Protein 2EQK (pdb70)

Solvent-accessible surface area: 6283 Å² total; per-residue (Å²): 112,132,112,81,109,85,17,56,58,36,44,4,80,113,50,160,114,62,116,44,157,8,93,108,109,47,78,0,0,6,87,44,162,129,124,126,83,12,93,40,0,52,3,54,146,90,75,55,141,72,76,0,33,0,53,7,76,94,78,53,77,144,65,71,23,49,15,89,33,2,19,72,28,93,132,86,9,117,57,96,63,229,147,97,222

Sequence (85 aa):
GSSGSSGMIAAYENSKWEPVKWENDMHCAVKIQDKNQWRRGQIIRMVTDTLVEVLLYDVGVELVVNVDCLRKLEENLKTMGRLSLGSSGSSGMIAAYENSKWEPVKWENDMHCAVKIQDKNQWRRGQIIRMVTDTLVEVLLYDVGVELVVNVDCLRKLEENLKTMGRLSLGSSGSSGMIAAYENSKWEPVKWENDMHCAVKIQDKNQWRRGQIIRMVTDTLVEVLLYDVGVELVVNVDCLRKLEENLKTMGRLSLGSSGSSGMIAAYENSKWEPVKWENDMHCAVKIQDKNQWRRGQIIRMVTDTLVEVLLYDVGVELVVNVDCLRKLEENLKTMGRLSLGSSGSSGMIAAYENSKWEPVKWENDMHCAVKIQDKNQWRRGQIIRMVTDTLVEVLLYDVGVELVVNVDCLRKLEENLKTMGRLSLGSSGSSGMIAAYENSKWEPVKWENDMHCAVKIQDKNQWRRGQIIRMVTDTLVEVLLYDVGVELVVNVDCLRKLEENLKTMGRLSLGSSGSSGMIAAYENSKWEPVKWENDMHCAVKIQDKNQWRRGQIIRMVTDTLVEVLLYDVGVELVVNVDCLRKLEENLKTMGRLSLGSSGSSGMIAAYENSKWEPVKWENDMHCAVKIQDKNQWRRGQIIRMVTDTLVEVLLYDVGVELVVNVDCLRKLEENLKTMGRLSLGSSGSSGMIAAYENSKWEPVKWENDMHCAVKIQDKNQWRRGQIIRMVTDTLVEVLLYDVGVELVVNVDCLRKLEENLKTMGRLSLGSSGSSGMIAAYENSKWEPVKWENDMHCAVKIQDKNQWRRGQIIRMVTDTLVEVLLYDVGVELVVNVDCLRKLEENLKTMGRLSLGSSGSSGMIAAYENSKWEPVKWENDMHCAVKIQDKNQWRRGQIIRMVTDTLVEVLLYDVGVELVVNVDCLRKLEENLKTMGRLSLGSSGSSGMIAAYENSKWEPVKWENDMHCAVKIQDKNQWRRGQIIRMVTDTLVEVLLYDVGVELVVNVDCLRKLEENLKTMGRLSLGSSGSSGMIAAYENSKWEPVKWENDMHCAVKIQDKNQWRRGQIIRMVTDTLVEVLLYDVGVELVVNVDCLRKLEENLKTMGRLSLGSSGSSGMIAAYENSKWEPVKWENDMHCAVKIQDKNQWRRGQIIRMVTDTLVEVLLYDVGVELVVNVDCLRKLEENLKTMGRLSLGSSGSSGMIAAYENSKWEPVKWENDMHCAVKIQDKNQWRRGQIIRMVTDTLVEVLLYDVGVELVVNVDCLRKLEENLKTMGRLSLGSSGSSGMIAAYENSKWEPVKWENDMHCAVKIQDKNQWRRGQIIRMVTDTLVEVLLYDVGVELVVNVDCLRKLEENLKTMGRLSLGSSGSSGMIAAYENSKWEPVKWENDMHCAVKIQDKNQWRRGQIIRMVTDTLVEVLLYDVGVELVVNVDCLRKLEENLKTMGRLSLGSSGSSGMIAAYENSKWEPVKWENDMHCAVKIQDKNQWRRGQIIRMVTDTLVEVLLYDVGVELVVNVDCLRKLEENLKTMGRLSLGSSGSSGMIAAYENSKWEPVKWENDMHCAVKIQDKNQWRRGQIIRMVTDTLVEVLLYDVGVELVVNVDCLRKLEENLKTMGRLSLGSSGSSGMIAAYENSKWEPVKWENDMHCAVKIQDKNQWRRGQIIRMVTDTLVEVLLYDVGVELVVNVDCLRKLEENLKTMGRLSL

CATH classification: 2.30.30.140

Secondary structure (DSSP, 8-state):
-------HHHHHHHS--------SS-EEEEEPSSS--EEEEEEEEE-SSSEEEEE-TTT--EEEEETTTEEE--HHHHT-SS---

Foldseek 3Di:
DVPDDDQPLVVVVVDADDDDDDDAQAKWWFADDVDGDIAIWGQHAQDDPFKTWTARVVVGDTDIDTVRRTGHDDVVSVDDDDDDD

Radius of gyration: 13.46 Å; Cα contacts (8 Å, |Δi|>4): 124; chains: 1; bounding box: 32×29×36 Å

Organism: Homo sapiens (NCBI:txid9606)

Structure (mmCIF, N/CA/C/O backbone):
data_2EQK
#
_entry.id   2EQK
#
loop_
_atom_site.group_PDB
_atom_site.id
_atom_site.type_symbol
_atom_site.label_atom_id
_atom_site.label_alt_id
_atom_site.label_comp_id
_atom_site.label_asym_id
_atom_site.label_entity_id
_atom_site.label_seq_id
_atom_site.pdbx_PDB_ins_code
_atom_site.Cartn_x
_atom_site.Cartn_y
_atom_site.Cartn_z
_atom_site.occupancy
_atom_site.B_iso_or_equiv
_atom_site.auth_seq_id
_atom_site.auth_comp_id
_atom_site.auth_asym_id
_atom_site.auth_atom_id
_atom_site.pdbx_PDB_model_num
ATOM 1 N N . GLY A 1 1 ? -17.887 16.146 -21.414 1.00 0.00 1 GLY A N 1
ATOM 2 C CA . GLY A 1 1 ? -18.074 15.596 -20.083 1.00 0.00 1 GLY A CA 1
ATOM 3 C C . GLY A 1 1 ? -17.949 14.086 -20.057 1.00 0.00 1 GLY A C 1
ATOM 4 O O . GLY A 1 1 ? -17.147 13.510 -20.792 1.00 0.00 1 GLY A O 1
ATOM 8 N N . SER A 1 2 ? -18.742 13.443 -19.206 1.00 0.00 2 SER A N 1
ATOM 9 C CA . SER A 1 2 ? -18.712 11.990 -19.083 1.00 0.00 2 SER A CA 1
ATOM 10 C C . SER A 1 2 ? -17.288 11.493 -18.856 1.00 0.00 2 SER A C 1
ATOM 11 O O . SER A 1 2 ? -16.870 10.488 -19.431 1.00 0.00 2 SER A O 1
ATOM 19 N N . SER A 1 3 ? -16.546 12.205 -18.013 1.00 0.00 3 SER A N 1
ATOM 20 C CA . SER A 1 3 ? -15.167 11.840 -17.713 1.00 0.00 3 SER A CA 1
ATOM 21 C C . SER A 1 3 ? -15.068 11.171 -16.345 1.00 0.00 3 SER A C 1
ATOM 22 O O . SER A 1 3 ? -15.311 11.799 -15.315 1.00 0.00 3 SER A O 1
ATOM 30 N N . GLY A 1 4 ? -14.708 9.891 -16.343 1.00 0.00 4 GLY A N 1
ATOM 31 C CA . GLY A 1 4 ? -14.583 9.157 -15.097 1.00 0.00 4 GLY A CA 1
ATOM 32 C C . GLY A 1 4 ? -14.158 7.719 -15.312 1.00 0.00 4 GLY A C 1
ATOM 33 O O . GLY A 1 4 ? -14.978 6.865 -15.649 1.00 0.00 4 GLY A O 1
ATOM 37 N N . SER A 1 5 ? -12.871 7.449 -15.118 1.00 0.00 5 SER A N 1
ATOM 38 C CA . SER A 1 5 ? -12.336 6.104 -15.298 1.00 0.00 5 SER A CA 1
ATOM 39 C C . SER A 1 5 ? -11.634 5.625 -14.032 1.00 0.00 5 SER A C 1
ATOM 40 O O . SER A 1 5 ? -10.438 5.854 -13.847 1.00 0.00 5 SER A O 1
ATOM 48 N N . SER A 1 6 ? -12.386 4.957 -13.162 1.00 0.00 6 SER A N 1
ATOM 49 C CA . SER A 1 6 ? -11.838 4.448 -11.911 1.00 0.00 6 SER A CA 1
ATOM 50 C C . SER A 1 6 ? -11.207 3.073 -12.113 1.00 0.00 6 SER A C 1
ATOM 51 O O . SER A 1 6 ? -11.906 2.069 -12.233 1.00 0.00 6 SER A O 1
ATOM 59 N N . GLY A 1 7 ? -9.878 3.038 -12.150 1.00 0.00 7 GLY A N 1
ATOM 60 C CA . GLY A 1 7 ? -9.174 1.783 -12.339 1.00 0.00 7 GLY A CA 1
ATOM 61 C C . GLY A 1 7 ? -8.455 1.328 -11.084 1.00 0.00 7 GLY A C 1
ATOM 62 O O . GLY A 1 7 ? -8.614 0.188 -10.649 1.00 0.00 7 GLY A O 1
ATOM 66 N N . MET A 1 8 ? -7.660 2.221 -10.503 1.00 0.00 8 MET A N 1
ATOM 67 C CA . MET A 1 8 ? -6.914 1.904 -9.291 1.00 0.00 8 MET A CA 1
ATOM 68 C C . MET A 1 8 ? -7.855 1.482 -8.167 1.00 0.00 8 MET A C 1
ATOM 69 O O . MET A 1 8 ? -7.957 0.298 -7.842 1.00 0.00 8 MET A O 1
ATOM 83 N N . ILE A 1 9 ? -8.539 2.456 -7.578 1.00 0.00 9 ILE A N 1
ATOM 84 C CA . ILE A 1 9 ? -9.472 2.184 -6.491 1.00 0.00 9 ILE A CA 1
ATOM 85 C C . ILE A 1 9 ? -10.433 1.059 -6.860 1.00 0.00 9 ILE A C 1
ATOM 86 O O . ILE A 1 9 ? -10.712 0.176 -6.049 1.00 0.00 9 ILE A O 1
ATOM 102 N N . ALA A 1 10 ? -10.935 1.096 -8.090 1.00 0.00 10 ALA A N 1
ATOM 103 C CA . ALA A 1 10 ? -11.861 0.077 -8.568 1.00 0.00 10 ALA A CA 1
ATOM 104 C C . ALA A 1 10 ? -11.258 -1.317 -8.439 1.00 0.00 10 ALA A C 1
ATOM 105 O O . ALA A 1 10 ? -11.773 -2.161 -7.707 1.00 0.00 10 ALA A O 1
ATOM 112 N N . ALA A 1 11 ? -10.164 -1.553 -9.156 1.00 0.00 11 ALA A N 1
ATOM 113 C CA . ALA A 1 11 ? -9.490 -2.845 -9.120 1.00 0.00 11 ALA A CA 1
ATOM 114 C C . ALA A 1 11 ? -9.123 -3.233 -7.691 1.00 0.00 11 ALA A C 1
ATOM 115 O O . ALA A 1 11 ? -9.509 -4.298 -7.208 1.00 0.00 11 ALA A O 1
ATOM 122 N N . TYR A 1 12 ? -8.375 -2.364 -7.021 1.00 0.00 12 TYR A N 1
ATOM 123 C CA . TYR A 1 12 ? -7.954 -2.617 -5.648 1.00 0.00 12 TYR A CA 1
ATOM 124 C C . TYR A 1 12 ? -9.148 -2.969 -4.767 1.00 0.00 12 TYR A C 1
ATOM 125 O O . TYR A 1 12 ? -9.242 -4.080 -4.245 1.00 0.00 12 TYR A O 1
ATOM 143 N N . GLU A 1 13 ? -10.060 -2.014 -4.608 1.00 0.00 13 GLU A N 1
ATOM 144 C CA . GLU A 1 13 ? -11.249 -2.223 -3.790 1.00 0.00 13 GLU A CA 1
ATOM 145 C C . GLU A 1 13 ? -11.863 -3.593 -4.063 1.00 0.00 13 GLU A C 1
ATOM 146 O O . GLU A 1 13 ? -11.987 -4.420 -3.161 1.00 0.00 13 GLU A O 1
ATOM 158 N N . ASN A 1 14 ? -12.246 -3.824 -5.315 1.00 0.00 14 ASN A N 1
ATOM 159 C CA . ASN A 1 14 ? -12.849 -5.093 -5.707 1.00 0.00 14 ASN A CA 1
ATOM 160 C C . ASN A 1 14 ? -11.967 -6.266 -5.290 1.00 0.00 14 ASN A C 1
ATOM 161 O O . ASN A 1 14 ? -12.457 -7.273 -4.779 1.00 0.00 14 ASN A O 1
ATOM 172 N N . SER A 1 15 ? -10.664 -6.128 -5.512 1.00 0.00 15 SER A N 1
ATOM 173 C CA . SER A 1 15 ? -9.713 -7.177 -5.163 1.00 0.00 15 SER A CA 1
ATOM 174 C C . SER A 1 15 ? -9.617 -7.341 -3.649 1.00 0.00 15 SER A C 1
ATOM 175 O O . SER A 1 15 ? -10.133 -6.520 -2.889 1.00 0.00 15 SER A O 1
ATOM 183 N N . LYS A 1 16 ? -8.953 -8.408 -3.216 1.00 0.00 16 LYS A N 1
ATOM 184 C CA . LYS A 1 16 ? -8.787 -8.681 -1.794 1.00 0.00 16 LYS A CA 1
ATOM 185 C C . LYS A 1 16 ? -7.317 -8.898 -1.450 1.00 0.00 16 LYS A C 1
ATOM 186 O O . LYS A 1 16 ? -6.541 -9.381 -2.276 1.00 0.00 16 LYS A O 1
ATOM 205 N N . TRP A 1 17 ? -6.941 -8.540 -0.228 1.00 0.00 17 TRP A N 1
ATOM 206 C CA . TRP A 1 17 ? -5.563 -8.697 0.225 1.00 0.00 17 TRP A CA 1
ATOM 207 C C . TRP A 1 17 ? -4.993 -10.038 -0.222 1.00 0.00 17 TRP A C 1
ATOM 208 O O . TRP A 1 17 ? -5.729 -11.010 -0.389 1.00 0.00 17 TRP A O 1
ATOM 229 N N . GLU A 1 18 ? -3.678 -10.084 -0.414 1.00 0.00 18 GLU A N 1
ATOM 230 C CA . GLU A 1 18 ? -3.011 -11.307 -0.842 1.00 0.00 18 GLU A CA 1
ATOM 231 C C . GLU A 1 18 ? -1.683 -11.487 -0.113 1.00 0.00 18 GLU A C 1
ATOM 232 O O . GLU A 1 18 ? -0.967 -10.527 0.171 1.00 0.00 18 GLU A O 1
ATOM 244 N N . PRO A 1 19 ? -1.346 -12.747 0.200 1.00 0.00 19 PRO A N 1
ATOM 245 C CA . PRO A 1 19 ? -0.103 -13.083 0.900 1.00 0.00 19 PRO A CA 1
ATOM 246 C C . PRO A 1 19 ? 1.130 -12.865 0.030 1.00 0.00 19 PRO A C 1
ATOM 247 O O . PRO A 1 19 ? 1.450 -13.688 -0.829 1.00 0.00 19 PRO A O 1
ATOM 258 N N . VAL A 1 20 ? 1.820 -11.752 0.258 1.00 0.00 20 VAL A N 1
ATOM 259 C CA . VAL A 1 20 ? 3.020 -11.427 -0.505 1.00 0.00 20 VAL A CA 1
ATOM 260 C C . VAL A 1 20 ? 4.107 -10.856 0.399 1.00 0.00 20 VAL A C 1
ATOM 261 O O . VAL A 1 20 ? 3.828 -10.076 1.309 1.00 0.00 20 VAL A O 1
ATOM 274 N N . LYS A 1 21 ? 5.350 -11.251 0.141 1.00 0.00 21 LYS A N 1
ATOM 275 C CA . LYS A 1 21 ? 6.482 -10.778 0.929 1.00 0.00 21 LYS A CA 1
ATOM 276 C C . LYS A 1 21 ? 6.941 -9.404 0.452 1.00 0.00 21 LYS A C 1
ATOM 277 O O . LYS A 1 21 ? 7.329 -9.236 -0.704 1.00 0.00 21 LYS A O 1
ATOM 296 N N . TRP A 1 22 ? 6.895 -8.426 1.349 1.00 0.00 22 TRP A N 1
ATOM 297 C CA . TRP A 1 22 ? 7.308 -7.066 1.019 1.00 0.00 22 TRP A CA 1
ATOM 298 C C . TRP A 1 22 ? 8.814 -6.899 1.189 1.00 0.00 22 TRP A C 1
ATOM 299 O O . TRP A 1 22 ? 9.360 -7.168 2.258 1.00 0.00 22 TRP A O 1
ATOM 320 N N . GLU A 1 23 ? 9.479 -6.452 0.128 1.00 0.00 23 GLU A N 1
ATOM 321 C CA . GLU A 1 23 ? 10.922 -6.249 0.161 1.00 0.00 23 GLU A CA 1
ATOM 322 C C . GLU A 1 23 ? 11.263 -4.762 0.187 1.00 0.00 23 GLU A C 1
ATOM 323 O O . GLU A 1 23 ? 10.432 -3.919 -0.149 1.00 0.00 23 GLU A O 1
ATOM 335 N N . ASN A 1 24 ? 12.490 -4.448 0.588 1.00 0.00 24 ASN A N 1
ATOM 336 C CA . ASN A 1 24 ? 12.941 -3.063 0.659 1.00 0.00 24 ASN A CA 1
ATOM 337 C C . ASN A 1 24 ? 13.025 -2.447 -0.734 1.00 0.00 24 ASN A C 1
ATOM 338 O O . ASN A 1 24 ? 13.317 -3.135 -1.712 1.00 0.00 24 ASN A O 1
ATOM 349 N N . ASP A 1 25 ? 12.768 -1.146 -0.816 1.00 0.00 25 ASP A N 1
ATOM 350 C CA . ASP A 1 25 ? 12.816 -0.435 -2.089 1.00 0.00 25 ASP A CA 1
ATOM 351 C C . ASP A 1 25 ? 11.803 -1.012 -3.072 1.00 0.00 25 ASP A C 1
ATOM 352 O O . ASP A 1 25 ? 12.148 -1.361 -4.200 1.00 0.00 25 ASP A O 1
ATOM 361 N N . MET A 1 26 ? 10.552 -1.111 -2.635 1.00 0.00 26 MET A N 1
ATOM 362 C CA . MET A 1 26 ? 9.488 -1.646 -3.477 1.00 0.00 26 MET A CA 1
ATOM 363 C C . MET A 1 26 ? 8.317 -0.671 -3.559 1.00 0.00 26 MET A C 1
ATOM 364 O O . MET A 1 26 ? 8.183 0.225 -2.724 1.00 0.00 26 MET A O 1
ATOM 378 N N . HIS A 1 27 ? 7.473 -0.851 -4.569 1.00 0.00 27 HIS A N 1
ATOM 379 C CA . HIS A 1 27 ? 6.313 0.013 -4.759 1.00 0.00 27 HIS A CA 1
ATOM 380 C C . HIS A 1 27 ? 5.019 -0.746 -4.480 1.00 0.00 27 HIS A C 1
ATOM 381 O O . HIS A 1 27 ? 4.904 -1.932 -4.792 1.00 0.00 27 HIS A O 1
ATOM 395 N N . CYS A 1 28 ? 4.049 -0.055 -3.892 1.00 0.00 28 CYS A N 1
ATOM 396 C CA . CYS A 1 28 ? 2.764 -0.664 -3.569 1.00 0.00 28 CYS A CA 1
ATOM 397 C C . CYS A 1 28 ? 1.710 0.404 -3.295 1.00 0.00 28 CYS A C 1
ATOM 398 O O . CYS A 1 28 ? 2.009 1.597 -3.284 1.00 0.00 28 CYS A O 1
ATOM 406 N N . ALA A 1 29 ? 0.474 -0.035 -3.076 1.00 0.00 29 ALA A N 1
ATOM 407 C CA . ALA A 1 29 ? -0.625 0.883 -2.802 1.00 0.00 29 ALA A CA 1
ATOM 408 C C . ALA A 1 29 ? -1.278 0.572 -1.460 1.00 0.00 29 ALA A C 1
ATOM 409 O O . ALA A 1 29 ? -1.689 -0.560 -1.206 1.00 0.00 29 ALA A O 1
ATOM 416 N N . VAL A 1 30 ? -1.371 1.584 -0.603 1.00 0.00 30 VAL A N 1
ATOM 417 C CA . VAL A 1 30 ? -1.975 1.419 0.713 1.00 0.00 30 VAL A CA 1
ATOM 418 C C . VAL A 1 30 ? -3.416 1.916 0.723 1.00 0.00 30 VAL A C 1
ATOM 419 O O . VAL A 1 30 ? -3.760 2.874 0.029 1.00 0.00 30 VAL A O 1
ATOM 432 N N . LYS A 1 31 ? -4.258 1.260 1.515 1.00 0.00 31 LYS A N 1
ATOM 433 C CA . LYS A 1 31 ? -5.663 1.635 1.618 1.00 0.00 31 LYS A CA 1
ATOM 434 C C . LYS A 1 31 ? -5.929 2.396 2.913 1.00 0.00 31 LYS A C 1
ATOM 435 O O . LYS A 1 31 ? -5.746 1.860 4.007 1.00 0.00 31 LYS A O 1
ATOM 454 N N . ILE A 1 32 ? -6.364 3.644 2.783 1.00 0.00 32 ILE A N 1
ATOM 455 C CA . ILE A 1 32 ? -6.657 4.476 3.943 1.00 0.00 32 ILE A CA 1
ATOM 456 C C . ILE A 1 32 ? -7.996 4.096 4.567 1.00 0.00 32 ILE A C 1
ATOM 457 O O . ILE A 1 32 ? -8.897 3.615 3.881 1.00 0.00 32 ILE A O 1
ATOM 473 N N . GLN A 1 33 ? -8.118 4.317 5.872 1.00 0.00 33 GLN A N 1
ATOM 474 C CA . GLN A 1 33 ? -9.348 3.998 6.588 1.00 0.00 33 GLN A CA 1
ATOM 475 C C . GLN A 1 33 ? -10.304 5.187 6.584 1.00 0.00 33 GLN A C 1
ATOM 476 O O . GLN A 1 33 ? -11.335 5.164 5.912 1.00 0.00 33 GLN A O 1
ATOM 490 N N . ASP A 1 34 ? -9.955 6.223 7.339 1.00 0.00 34 ASP A N 1
ATOM 491 C CA . ASP A 1 34 ? -10.781 7.421 7.422 1.00 0.00 34 ASP A CA 1
ATOM 492 C C . ASP A 1 34 ? -11.159 7.919 6.030 1.00 0.00 34 ASP A C 1
ATOM 493 O O . ASP A 1 34 ? -12.207 8.537 5.843 1.00 0.00 34 ASP A O 1
ATOM 502 N N . LYS A 1 35 ? -10.297 7.646 5.056 1.00 0.00 35 LYS A N 1
ATOM 503 C CA . LYS A 1 35 ? -10.539 8.064 3.681 1.00 0.00 35 LYS A CA 1
ATOM 504 C C . LYS A 1 35 ? -10.804 6.860 2.783 1.00 0.00 35 LYS A C 1
ATOM 505 O O . LYS A 1 35 ? -10.620 5.715 3.195 1.00 0.00 35 LYS A O 1
ATOM 524 N N . ASN A 1 36 ? -11.236 7.126 1.555 1.00 0.00 36 ASN A N 1
ATOM 525 C CA . ASN A 1 36 ? -11.525 6.063 0.599 1.00 0.00 36 ASN A CA 1
ATOM 526 C C . ASN A 1 36 ? -10.672 6.213 -0.656 1.00 0.00 36 ASN A C 1
ATOM 527 O O . ASN A 1 36 ? -11.109 5.882 -1.758 1.00 0.00 36 ASN A O 1
ATOM 538 N N . GLN A 1 37 ? -9.453 6.714 -0.481 1.00 0.00 37 GLN A N 1
ATOM 539 C CA . GLN A 1 37 ? -8.539 6.908 -1.600 1.00 0.00 37 GLN A CA 1
ATOM 540 C C . GLN A 1 37 ? -7.297 6.036 -1.446 1.00 0.00 37 GLN A C 1
ATOM 541 O O . GLN A 1 37 ? -6.712 5.958 -0.365 1.00 0.00 37 GLN A O 1
ATOM 555 N N . TRP A 1 38 ? -6.902 5.382 -2.532 1.00 0.00 38 TRP A N 1
ATOM 556 C CA . TRP A 1 38 ? -5.729 4.515 -2.516 1.00 0.00 38 TRP A CA 1
ATOM 557 C C . TRP A 1 38 ? -4.463 5.305 -2.829 1.00 0.00 38 TRP A C 1
ATOM 558 O O . TRP A 1 38 ? -4.304 5.828 -3.932 1.00 0.00 38 TRP A O 1
ATOM 579 N N . ARG A 1 39 ? -3.566 5.388 -1.852 1.00 0.00 39 ARG A N 1
ATOM 580 C CA . ARG A 1 39 ? -2.315 6.116 -2.024 1.00 0.00 39 ARG A CA 1
ATOM 581 C C . ARG A 1 39 ? -1.151 5.153 -2.238 1.00 0.00 39 ARG A C 1
ATOM 582 O O . ARG A 1 39 ? -1.173 4.019 -1.759 1.00 0.00 39 ARG A O 1
ATOM 603 N N . ARG A 1 40 ? -0.135 5.612 -2.963 1.00 0.00 40 ARG A N 1
ATOM 604 C CA . ARG A 1 40 ? 1.036 4.791 -3.242 1.00 0.00 40 ARG A CA 1
ATOM 605 C C . ARG A 1 40 ? 2.122 5.019 -2.195 1.00 0.00 40 ARG A C 1
ATOM 606 O O . ARG A 1 40 ? 2.352 6.146 -1.758 1.00 0.00 40 ARG A O 1
ATOM 627 N N . GLY A 1 41 ? 2.787 3.938 -1.794 1.00 0.00 41 GLY A N 1
ATOM 628 C CA . GLY A 1 41 ? 3.839 4.041 -0.801 1.00 0.00 41 GLY A CA 1
ATOM 629 C C . GLY A 1 41 ? 5.080 3.261 -1.188 1.00 0.00 41 GLY A C 1
ATOM 630 O O . GLY A 1 41 ? 5.028 2.394 -2.060 1.00 0.00 41 GLY A O 1
ATOM 634 N N . GLN A 1 42 ? 6.198 3.571 -0.540 1.00 0.00 42 GLN A N 1
ATOM 635 C CA . GLN A 1 42 ? 7.458 2.894 -0.824 1.00 0.00 42 GLN A CA 1
ATOM 636 C C . GLN A 1 42 ? 7.940 2.109 0.391 1.00 0.00 42 GLN A C 1
ATOM 637 O O . GLN A 1 42 ? 8.209 2.683 1.447 1.00 0.00 42 GLN A O 1
ATOM 651 N N . ILE A 1 43 ? 8.045 0.793 0.236 1.00 0.00 43 ILE A N 1
ATOM 652 C CA . ILE A 1 43 ? 8.495 -0.070 1.320 1.00 0.00 43 ILE A CA 1
ATOM 653 C C . ILE A 1 43 ? 9.751 0.487 1.982 1.00 0.00 43 ILE A C 1
ATOM 654 O O . ILE A 1 43 ? 10.868 0.233 1.529 1.00 0.00 43 ILE A O 1
ATOM 670 N N . ILE A 1 44 ? 9.560 1.245 3.056 1.00 0.00 44 ILE A N 1
ATOM 671 C CA . ILE A 1 44 ? 10.678 1.836 3.782 1.00 0.00 44 ILE A CA 1
ATOM 672 C C . ILE A 1 44 ? 11.439 0.778 4.574 1.00 0.00 44 ILE A C 1
ATOM 673 O O . ILE A 1 44 ? 12.601 0.489 4.286 1.00 0.00 44 ILE A O 1
ATOM 689 N N . ARG A 1 45 ? 10.776 0.202 5.571 1.00 0.00 45 ARG A N 1
ATOM 690 C CA . ARG A 1 45 ? 11.390 -0.825 6.404 1.00 0.00 45 ARG A CA 1
ATOM 691 C C . ARG A 1 45 ? 10.325 -1.663 7.106 1.00 0.00 45 ARG A C 1
ATOM 692 O O . ARG A 1 45 ? 9.427 -1.127 7.755 1.00 0.00 45 ARG A O 1
ATOM 713 N N . MET A 1 46 ? 10.433 -2.981 6.970 1.00 0.00 46 MET A N 1
ATOM 714 C CA . MET A 1 46 ? 9.480 -3.893 7.591 1.00 0.00 46 MET A CA 1
ATOM 715 C C . MET A 1 46 ? 9.625 -3.880 9.110 1.00 0.00 46 MET A C 1
ATOM 716 O O . MET A 1 46 ? 10.691 -4.186 9.644 1.00 0.00 46 MET A O 1
ATOM 730 N N . VAL A 1 47 ? 8.546 -3.523 9.800 1.00 0.00 47 VAL A N 1
ATOM 731 C CA . VAL A 1 47 ? 8.554 -3.471 11.257 1.00 0.00 47 VAL A CA 1
ATOM 732 C C . VAL A 1 47 ? 8.269 -4.843 11.858 1.00 0.00 47 VAL A C 1
ATOM 733 O O . VAL A 1 47 ? 9.097 -5.403 12.577 1.00 0.00 47 VAL A O 1
ATOM 746 N N . THR A 1 48 ? 7.091 -5.381 11.557 1.00 0.00 48 THR A N 1
ATOM 747 C CA . THR A 1 48 ? 6.695 -6.687 12.068 1.00 0.00 48 THR A CA 1
ATOM 748 C C . THR A 1 48 ? 6.100 -7.552 10.963 1.00 0.00 48 THR A C 1
ATOM 749 O O . THR A 1 48 ? 6.040 -7.141 9.804 1.00 0.00 48 THR A O 1
ATOM 760 N N . ASP A 1 49 ? 5.661 -8.751 11.328 1.00 0.00 49 ASP A N 1
ATOM 761 C CA . ASP A 1 49 ? 5.068 -9.674 10.367 1.00 0.00 49 ASP A CA 1
ATOM 762 C C . ASP A 1 49 ? 3.706 -9.171 9.900 1.00 0.00 49 ASP A C 1
ATOM 763 O O . ASP A 1 49 ? 3.064 -9.785 9.046 1.00 0.00 49 ASP A O 1
ATOM 772 N N . THR A 1 50 ? 3.268 -8.051 10.465 1.00 0.00 50 THR A N 1
ATOM 773 C CA . THR A 1 50 ? 1.982 -7.466 10.109 1.00 0.00 50 THR A CA 1
ATOM 774 C C . THR A 1 50 ? 2.122 -5.983 9.784 1.00 0.00 50 THR A C 1
ATOM 775 O O . THR A 1 50 ? 1.380 -5.444 8.962 1.00 0.00 50 THR A O 1
ATOM 786 N N . LEU A 1 51 ? 3.079 -5.329 10.433 1.00 0.00 51 LEU A N 1
ATOM 787 C CA . LEU A 1 51 ? 3.317 -3.907 10.213 1.00 0.00 51 LEU A CA 1
ATOM 788 C C . LEU A 1 51 ? 4.447 -3.693 9.211 1.00 0.00 51 LEU A C 1
ATOM 789 O O . LEU A 1 51 ? 5.348 -4.524 9.088 1.00 0.00 51 LEU A O 1
ATOM 805 N N . VAL A 1 52 ? 4.395 -2.573 8.497 1.00 0.00 52 VAL A N 1
ATOM 806 C CA . VAL A 1 52 ? 5.415 -2.248 7.508 1.00 0.00 52 VAL A CA 1
ATOM 807 C C . VAL A 1 52 ? 5.525 -0.741 7.306 1.00 0.00 52 VAL A C 1
ATOM 808 O O . VAL A 1 52 ? 4.521 -0.056 7.111 1.00 0.00 52 VAL A O 1
ATOM 821 N N . GLU A 1 53 ? 6.751 -0.230 7.354 1.00 0.00 53 GLU A N 1
ATOM 822 C CA . GLU A 1 53 ? 6.992 1.197 7.176 1.00 0.00 53 GLU A CA 1
ATOM 823 C C . GLU A 1 53 ? 7.078 1.554 5.695 1.00 0.00 53 GLU A C 1
ATOM 824 O O . GLU A 1 53 ? 7.888 0.994 4.956 1.00 0.00 53 GLU A O 1
ATOM 836 N N . VAL A 1 54 ? 6.237 2.491 5.268 1.00 0.00 54 VAL A N 1
ATOM 837 C CA . VAL A 1 54 ? 6.218 2.924 3.876 1.00 0.00 54 VAL A CA 1
ATOM 838 C C . VAL A 1 54 ? 6.303 4.442 3.772 1.00 0.00 54 VAL A C 1
ATOM 839 O O . VAL A 1 54 ? 6.067 5.157 4.747 1.00 0.00 54 VAL A O 1
ATOM 852 N N . LEU A 1 55 ? 6.640 4.930 2.583 1.00 0.00 55 LEU A N 1
ATOM 853 C CA . LEU A 1 55 ? 6.756 6.365 2.350 1.00 0.00 55 LEU A CA 1
ATOM 854 C C . LEU A 1 55 ? 5.794 6.819 1.256 1.00 0.00 55 LEU A C 1
ATOM 855 O O . LEU A 1 55 ? 5.792 6.273 0.152 1.00 0.00 55 LEU A O 1
ATOM 871 N N . LEU A 1 56 ? 4.981 7.821 1.569 1.00 0.00 56 LEU A N 1
ATOM 872 C CA . LEU A 1 56 ? 4.015 8.350 0.612 1.00 0.00 56 LEU A CA 1
ATOM 873 C C . LEU A 1 56 ? 4.679 9.339 -0.341 1.00 0.00 56 LEU A C 1
ATOM 874 O O . LEU A 1 56 ? 4.174 10.440 -0.559 1.00 0.00 56 LEU A O 1
ATOM 890 N N . TYR A 1 57 ? 5.811 8.937 -0.908 1.00 0.00 57 TYR A N 1
ATOM 891 C CA . TYR A 1 57 ? 6.544 9.788 -1.837 1.00 0.00 57 TYR A CA 1
ATOM 892 C C . TYR A 1 57 ? 5.587 10.606 -2.698 1.00 0.00 57 TYR A C 1
ATOM 893 O O . TYR A 1 57 ? 5.880 11.745 -3.061 1.00 0.00 57 TYR A O 1
ATOM 911 N N . ASP A 1 58 ? 4.440 10.017 -3.020 1.00 0.00 58 ASP A N 1
ATOM 912 C CA . ASP A 1 58 ? 3.437 10.691 -3.836 1.00 0.00 58 ASP A CA 1
ATOM 913 C C . ASP A 1 58 ? 3.091 12.058 -3.253 1.00 0.00 58 ASP A C 1
ATOM 914 O O . ASP A 1 58 ? 3.081 13.063 -3.964 1.00 0.00 58 ASP A O 1
ATOM 923 N N . VAL A 1 59 ? 2.808 12.088 -1.955 1.00 0.00 59 VAL A N 1
ATOM 924 C CA . VAL A 1 59 ? 2.461 13.331 -1.277 1.00 0.00 59 VAL A CA 1
ATOM 925 C C . VAL A 1 59 ? 3.657 13.893 -0.515 1.00 0.00 59 VAL A C 1
ATOM 926 O O . VAL A 1 59 ? 3.933 15.091 -0.568 1.00 0.00 59 VAL A O 1
ATOM 939 N N . GLY A 1 60 ? 4.364 13.018 0.194 1.00 0.00 60 GLY A N 1
ATOM 940 C CA . GLY A 1 60 ? 5.522 13.446 0.957 1.00 0.00 60 GLY A CA 1
ATOM 941 C C . GLY A 1 60 ? 5.318 13.299 2.452 1.00 0.00 60 GLY A C 1
ATOM 942 O O . GLY A 1 60 ? 5.613 14.216 3.218 1.00 0.00 60 GLY A O 1
ATOM 946 N N . VAL A 1 61 ? 4.811 12.144 2.868 1.00 0.00 61 VAL A N 1
ATOM 947 C CA . VAL A 1 61 ? 4.567 11.880 4.281 1.00 0.00 61 VAL A CA 1
ATOM 948 C C . VAL A 1 61 ? 5.069 10.497 4.677 1.00 0.00 61 VAL A C 1
ATOM 949 O O . VAL A 1 61 ? 4.705 9.495 4.062 1.00 0.00 61 VAL A O 1
ATOM 962 N N . GLU A 1 62 ? 5.907 10.450 5.708 1.00 0.00 62 GLU A N 1
ATOM 963 C CA . GLU A 1 62 ? 6.459 9.188 6.186 1.00 0.00 62 GLU A CA 1
ATOM 964 C C . GLU A 1 62 ? 5.570 8.578 7.265 1.00 0.00 62 GLU A C 1
ATOM 965 O O . GLU A 1 62 ? 5.340 9.184 8.312 1.00 0.00 62 GLU A O 1
ATOM 977 N N . LEU A 1 63 ? 5.071 7.375 7.002 1.00 0.00 63 LEU A N 1
ATOM 978 C CA . LEU A 1 63 ? 4.205 6.682 7.949 1.00 0.00 63 LEU A CA 1
ATOM 979 C C . LEU A 1 63 ? 4.321 5.170 7.787 1.00 0.00 63 LEU A C 1
ATOM 980 O O . LEU A 1 63 ? 5.017 4.682 6.897 1.00 0.00 63 LEU A O 1
ATOM 996 N N . VAL A 1 64 ? 3.633 4.432 8.654 1.00 0.00 64 VAL A N 1
ATOM 997 C CA . VAL A 1 64 ? 3.656 2.975 8.605 1.00 0.00 64 VAL A CA 1
ATOM 998 C C . VAL A 1 64 ? 2.248 2.400 8.703 1.00 0.00 64 VAL A C 1
ATOM 999 O O . VAL A 1 64 ? 1.510 2.692 9.644 1.00 0.00 64 VAL A O 1
ATOM 1012 N N . VAL A 1 65 ? 1.881 1.578 7.725 1.00 0.00 65 VAL A N 1
ATOM 1013 C CA . VAL A 1 65 ? 0.561 0.959 7.702 1.00 0.00 65 VAL A CA 1
ATOM 1014 C C . VAL A 1 65 ? 0.660 -0.553 7.874 1.00 0.00 65 VAL A C 1
ATOM 1015 O O . VAL A 1 65 ? 1.755 -1.109 7.947 1.00 0.00 65 VAL A O 1
ATOM 1028 N N . ASN A 1 66 ? -0.493 -1.212 7.937 1.00 0.00 66 ASN A N 1
ATOM 1029 C CA . ASN A 1 66 ? -0.536 -2.661 8.101 1.00 0.00 66 ASN A CA 1
ATOM 1030 C C . ASN A 1 66 ? -0.573 -3.360 6.746 1.00 0.00 66 ASN A C 1
ATOM 1031 O O . ASN A 1 66 ? -1.233 -2.900 5.815 1.00 0.00 66 ASN A O 1
ATOM 1042 N N . VAL A 1 67 ? 0.142 -4.476 6.643 1.00 0.00 67 VAL A N 1
ATOM 1043 C CA . VAL A 1 67 ? 0.191 -5.241 5.402 1.00 0.00 67 VAL A CA 1
ATOM 1044 C C . VAL A 1 67 ? -1.207 -5.653 4.955 1.00 0.00 67 VAL A C 1
ATOM 1045 O O . VAL A 1 67 ? -1.426 -5.983 3.790 1.00 0.00 67 VAL A O 1
ATOM 1058 N N . ASP A 1 68 ? -2.152 -5.631 5.890 1.00 0.00 68 ASP A N 1
ATOM 1059 C CA . ASP A 1 68 ? -3.531 -6.000 5.592 1.00 0.00 68 ASP A CA 1
ATOM 1060 C C . ASP A 1 68 ? -4.170 -4.993 4.641 1.00 0.00 68 ASP A C 1
ATOM 1061 O O . ASP A 1 68 ? -5.077 -5.333 3.880 1.00 0.00 68 ASP A O 1
ATOM 1070 N N . CYS A 1 69 ? -3.692 -3.755 4.690 1.00 0.00 69 CYS A N 1
ATOM 1071 C CA . CYS A 1 69 ? -4.218 -2.698 3.834 1.00 0.00 69 CYS A CA 1
ATOM 1072 C C . CYS A 1 69 ? -3.333 -2.500 2.608 1.00 0.00 69 CYS A C 1
ATOM 1073 O O . CYS A 1 69 ? -3.748 -1.893 1.620 1.00 0.00 69 CYS A O 1
ATOM 1081 N N . LEU A 1 70 ? -2.111 -3.016 2.678 1.00 0.00 70 LEU A N 1
ATOM 1082 C CA . LEU A 1 70 ? -1.165 -2.895 1.574 1.00 0.00 70 LEU A CA 1
ATOM 1083 C C . LEU A 1 70 ? -1.600 -3.750 0.388 1.00 0.00 70 LEU A C 1
ATOM 1084 O O . LEU A 1 70 ? -2.259 -4.776 0.558 1.00 0.00 70 LEU A O 1
ATOM 1100 N N . ARG A 1 71 ? -1.226 -3.321 -0.813 1.00 0.00 71 ARG A N 1
ATOM 1101 C CA . ARG A 1 71 ? -1.577 -4.047 -2.028 1.00 0.00 71 ARG A CA 1
ATOM 1102 C C . ARG A 1 71 ? -0.467 -3.935 -3.068 1.00 0.00 71 ARG A C 1
ATOM 1103 O O . ARG A 1 71 ? 0.198 -2.904 -3.175 1.00 0.00 71 ARG A O 1
ATOM 1124 N N . LYS A 1 72 ? -0.271 -5.003 -3.834 1.00 0.00 72 LYS A N 1
ATOM 1125 C CA . LYS A 1 72 ? 0.758 -5.026 -4.867 1.00 0.00 72 LYS A CA 1
ATOM 1126 C C . LYS A 1 72 ? 0.400 -4.085 -6.013 1.00 0.00 72 LYS A C 1
ATOM 1127 O O . LYS A 1 72 ? -0.742 -4.058 -6.474 1.00 0.00 72 LYS A O 1
ATOM 1146 N N . LEU A 1 73 ? 1.381 -3.315 -6.469 1.00 0.00 73 LEU A N 1
ATOM 1147 C CA . LEU A 1 73 ? 1.170 -2.372 -7.562 1.00 0.00 73 LEU A CA 1
ATOM 1148 C C . LEU A 1 73 ? 1.044 -3.104 -8.895 1.00 0.00 73 LEU A C 1
ATOM 1149 O O . LEU A 1 73 ? 2.046 -3.478 -9.504 1.00 0.00 73 LEU A O 1
ATOM 1165 N N . GLU A 1 74 ? -0.192 -3.302 -9.341 1.00 0.00 74 GLU A N 1
ATOM 1166 C CA . GLU A 1 74 ? -0.447 -3.987 -10.603 1.00 0.00 74 GLU A CA 1
ATOM 1167 C C . GLU A 1 74 ? 0.092 -3.179 -11.780 1.00 0.00 74 GLU A C 1
ATOM 1168 O O . GLU A 1 74 ? -0.078 -1.962 -11.839 1.00 0.00 74 GLU A O 1
ATOM 1180 N N . GLU A 1 75 ? 0.742 -3.866 -12.714 1.00 0.00 75 GLU A N 1
ATOM 1181 C CA . GLU A 1 75 ? 1.307 -3.212 -13.888 1.00 0.00 75 GLU A CA 1
ATOM 1182 C C . GLU A 1 75 ? 0.242 -2.407 -14.627 1.00 0.00 75 GLU A C 1
ATOM 1183 O O . GLU A 1 75 ? 0.429 -1.225 -14.912 1.00 0.00 75 GLU A O 1
ATOM 1195 N N . ASN A 1 76 ? -0.876 -3.058 -14.935 1.00 0.00 76 ASN A N 1
ATOM 1196 C CA . ASN A 1 76 ? -1.971 -2.404 -15.642 1.00 0.00 76 ASN A CA 1
ATOM 1197 C C . ASN A 1 76 ? -2.246 -1.021 -15.059 1.00 0.00 76 ASN A C 1
ATOM 1198 O O . ASN A 1 76 ? -2.285 -0.026 -15.783 1.00 0.00 76 ASN A O 1
ATOM 1209 N N . LEU A 1 77 ? -2.437 -0.967 -13.745 1.00 0.00 77 LEU A N 1
ATOM 1210 C CA . LEU A 1 77 ? -2.708 0.294 -13.063 1.00 0.00 77 LEU A CA 1
ATOM 1211 C C . LEU A 1 77 ? -1.600 1.307 -13.331 1.00 0.00 77 LEU A C 1
ATOM 1212 O O . LEU A 1 77 ? -1.859 2.502 -13.478 1.00 0.00 77 LEU A O 1
ATOM 1228 N N . LYS A 1 78 ? -0.365 0.823 -13.395 1.00 0.00 78 LYS A N 1
ATOM 1229 C CA . LYS A 1 78 ? 0.783 1.684 -13.649 1.00 0.00 78 LYS A CA 1
ATOM 1230 C C . LYS A 1 78 ? 0.652 2.382 -14.999 1.00 0.00 78 LYS A C 1
ATOM 1231 O O . LYS A 1 78 ? 0.932 3.575 -15.123 1.00 0.00 78 LYS A O 1
ATOM 1250 N N . THR A 1 79 ? 0.222 1.632 -16.009 1.00 0.00 79 THR A N 1
ATOM 1251 C CA . THR A 1 79 ? 0.053 2.179 -17.349 1.00 0.00 79 THR A CA 1
ATOM 1252 C C . THR A 1 79 ? -1.403 2.101 -17.795 1.00 0.00 79 THR A C 1
ATOM 1253 O O . THR A 1 79 ? -1.779 1.216 -18.563 1.00 0.00 79 THR A O 1
ATOM 1264 N N . MET A 1 80 ? -2.216 3.032 -17.310 1.00 0.00 80 MET A N 1
ATOM 1265 C CA . MET A 1 80 ? -3.631 3.069 -17.661 1.00 0.00 80 MET A CA 1
ATOM 1266 C C . MET A 1 80 ? -3.864 3.943 -18.889 1.00 0.00 80 MET A C 1
ATOM 1267 O O . MET A 1 80 ? -3.558 5.135 -18.882 1.00 0.00 80 MET A O 1
ATOM 1281 N N . GLY A 1 81 ? -4.408 3.343 -19.944 1.00 0.00 81 GLY A N 1
ATOM 1282 C CA . GLY A 1 81 ? -4.671 4.082 -21.164 1.00 0.00 81 GLY A CA 1
ATOM 1283 C C . GLY A 1 81 ? -3.651 3.795 -22.248 1.00 0.00 81 GLY A C 1
ATOM 1284 O O . GLY A 1 81 ? -3.610 2.694 -22.795 1.00 0.00 81 GLY A O 1
ATOM 1288 N N . ARG A 1 82 ? -2.825 4.790 -22.559 1.00 0.00 82 ARG A N 1
ATOM 1289 C CA . ARG A 1 82 ? -1.802 4.640 -23.586 1.00 0.00 82 ARG A CA 1
ATOM 1290 C C . ARG A 1 82 ? -0.597 3.875 -23.046 1.00 0.00 82 ARG A C 1
ATOM 1291 O O . ARG A 1 82 ? 0.093 4.342 -22.139 1.00 0.00 82 ARG A O 1
ATOM 1312 N N . LEU A 1 83 ? -0.351 2.696 -23.608 1.00 0.00 83 LEU A N 1
ATOM 1313 C CA . LEU A 1 83 ? 0.770 1.865 -23.183 1.00 0.00 83 LEU A CA 1
ATOM 1314 C C . LEU A 1 83 ? 2.004 2.135 -24.039 1.00 0.00 83 LEU A C 1
ATOM 1315 O O . LEU A 1 83 ? 1.938 2.103 -25.267 1.00 0.00 83 LEU A O 1
ATOM 1331 N N . SER A 1 84 ? 3.128 2.400 -23.381 1.00 0.00 84 SER A N 1
ATOM 1332 C CA . SER A 1 84 ? 4.377 2.677 -24.081 1.00 0.00 84 SER A CA 1
ATOM 1333 C C . SER A 1 84 ? 5.558 2.650 -23.117 1.00 0.00 84 SER A C 1
ATOM 1334 O O . SER A 1 84 ? 5.642 3.465 -22.196 1.00 0.00 84 SER A O 1
ATOM 1342 N N . LEU A 1 85 ? 6.470 1.709 -23.334 1.00 0.00 85 LEU A N 1
ATOM 1343 C CA . LEU A 1 85 ? 7.648 1.575 -22.484 1.00 0.00 85 LEU A CA 1
ATOM 1344 C C . LEU A 1 85 ? 8.687 2.640 -22.822 1.00 0.00 85 LEU A C 1
ATOM 1345 O O . LEU A 1 85 ? 9.381 2.546 -23.834 1.00 0.00 85 LEU A O 1
ATOM 1361 N N . GLY A 1 1 ? -21.124 -2.265 -8.783 1.00 0.00 1 GLY A N 2
ATOM 1362 C CA . GLY A 1 1 ? -20.488 -1.099 -9.368 1.00 0.00 1 GLY A CA 2
ATOM 1363 C C . GLY A 1 1 ? -21.482 -0.006 -9.708 1.00 0.00 1 GLY A C 2
ATOM 1364 O O . GLY A 1 1 ? -22.685 -0.253 -9.783 1.00 0.00 1 GLY A O 2
ATOM 1368 N N . SER A 1 2 ? -20.978 1.207 -9.911 1.00 0.00 2 SER A N 2
ATOM 1369 C CA . SER A 1 2 ? -21.831 2.344 -10.239 1.00 0.00 2 SER A CA 2
ATOM 1370 C C . SER A 1 2 ? -21.115 3.306 -11.182 1.00 0.00 2 SER A C 2
ATOM 1371 O O . SER A 1 2 ? -19.888 3.299 -11.280 1.00 0.00 2 SER A O 2
ATOM 1379 N N . SER A 1 3 ? -21.891 4.132 -11.876 1.00 0.00 3 SER A N 2
ATOM 1380 C CA . SER A 1 3 ? -21.333 5.098 -12.815 1.00 0.00 3 SER A CA 2
ATOM 1381 C C . SER A 1 3 ? -20.359 6.038 -12.113 1.00 0.00 3 SER A C 2
ATOM 1382 O O . SER A 1 3 ? -20.703 6.680 -11.121 1.00 0.00 3 SER A O 2
ATOM 1390 N N . GLY A 1 4 ? -19.138 6.114 -12.635 1.00 0.00 4 GLY A N 2
ATOM 1391 C CA . GLY A 1 4 ? -18.132 6.977 -12.046 1.00 0.00 4 GLY A CA 2
ATOM 1392 C C . GLY A 1 4 ? -16.721 6.538 -12.385 1.00 0.00 4 GLY A C 2
ATOM 1393 O O . GLY A 1 4 ? -16.235 5.533 -11.865 1.00 0.00 4 GLY A O 2
ATOM 1397 N N . SER A 1 5 ? -16.062 7.291 -13.259 1.00 0.00 5 SER A N 2
ATOM 1398 C CA . SER A 1 5 ? -14.700 6.970 -13.671 1.00 0.00 5 SER A CA 2
ATOM 1399 C C . SER A 1 5 ? -13.852 6.561 -12.471 1.00 0.00 5 SER A C 2
ATOM 1400 O O . SER A 1 5 ? -13.498 7.392 -11.634 1.00 0.00 5 SER A O 2
ATOM 1408 N N . SER A 1 6 ? -13.529 5.274 -12.393 1.00 0.00 6 SER A N 2
ATOM 1409 C CA . SER A 1 6 ? -12.726 4.752 -11.294 1.00 0.00 6 SER A CA 2
ATOM 1410 C C . SER A 1 6 ? -12.015 3.466 -11.704 1.00 0.00 6 SER A C 2
ATOM 1411 O O . SER A 1 6 ? -12.652 2.442 -11.949 1.00 0.00 6 SER A O 2
ATOM 1419 N N . GLY A 1 7 ? -10.689 3.526 -11.776 1.00 0.00 7 GLY A N 2
ATOM 1420 C CA . GLY A 1 7 ? -9.912 2.361 -12.156 1.00 0.00 7 GLY A CA 2
ATOM 1421 C C . GLY A 1 7 ? -9.103 1.802 -11.003 1.00 0.00 7 GLY A C 2
ATOM 1422 O O . GLY A 1 7 ? -9.322 0.670 -10.573 1.00 0.00 7 GLY A O 2
ATOM 1426 N N . MET A 1 8 ? -8.163 2.597 -10.501 1.00 0.00 8 MET A N 2
ATOM 1427 C CA . MET A 1 8 ? -7.318 2.175 -9.391 1.00 0.00 8 MET A CA 2
ATOM 1428 C C . MET A 1 8 ? -8.162 1.663 -8.228 1.00 0.00 8 MET A C 2
ATOM 1429 O O . MET A 1 8 ? -8.251 0.457 -7.997 1.00 0.00 8 MET A O 2
ATOM 1443 N N . ILE A 1 9 ? -8.780 2.587 -7.500 1.00 0.00 9 ILE A N 2
ATOM 1444 C CA . ILE A 1 9 ? -9.618 2.228 -6.363 1.00 0.00 9 ILE A CA 2
ATOM 1445 C C . ILE A 1 9 ? -10.568 1.089 -6.717 1.00 0.00 9 ILE A C 2
ATOM 1446 O O . ILE A 1 9 ? -10.724 0.137 -5.953 1.00 0.00 9 ILE A O 2
ATOM 1462 N N . ALA A 1 10 ? -11.198 1.192 -7.882 1.00 0.00 10 ALA A N 2
ATOM 1463 C CA . ALA A 1 10 ? -12.129 0.168 -8.340 1.00 0.00 10 ALA A CA 2
ATOM 1464 C C . ALA A 1 10 ? -11.491 -1.216 -8.293 1.00 0.00 10 ALA A C 2
ATOM 1465 O O . ALA A 1 10 ? -11.964 -2.104 -7.585 1.00 0.00 10 ALA A O 2
ATOM 1472 N N . ALA A 1 11 ? -10.413 -1.391 -9.051 1.00 0.00 11 ALA A N 2
ATOM 1473 C CA . ALA A 1 11 ? -9.709 -2.667 -9.094 1.00 0.00 11 ALA A CA 2
ATOM 1474 C C . ALA A 1 11 ? -9.198 -3.058 -7.712 1.00 0.00 11 ALA A C 2
ATOM 1475 O O . ALA A 1 11 ? -9.613 -4.072 -7.150 1.00 0.00 11 ALA A O 2
ATOM 1482 N N . TYR A 1 12 ? -8.293 -2.250 -7.171 1.00 0.00 12 TYR A N 2
ATOM 1483 C CA . TYR A 1 12 ? -7.723 -2.514 -5.855 1.00 0.00 12 TYR A CA 2
ATOM 1484 C C . TYR A 1 12 ? -8.798 -2.977 -4.877 1.00 0.00 12 TYR A C 2
ATOM 1485 O O . TYR A 1 12 ? -8.631 -3.979 -4.183 1.00 0.00 12 TYR A O 2
ATOM 1503 N N . GLU A 1 13 ? -9.903 -2.239 -4.830 1.00 0.00 13 GLU A N 2
ATOM 1504 C CA . GLU A 1 13 ? -11.007 -2.574 -3.938 1.00 0.00 13 GLU A CA 2
ATOM 1505 C C . GLU A 1 13 ? -11.575 -3.951 -4.268 1.00 0.00 13 GLU A C 2
ATOM 1506 O O . GLU A 1 13 ? -11.792 -4.773 -3.380 1.00 0.00 13 GLU A O 2
ATOM 1518 N N . ASN A 1 14 ? -11.815 -4.193 -5.553 1.00 0.00 14 ASN A N 2
ATOM 1519 C CA . ASN A 1 14 ? -12.359 -5.469 -6.001 1.00 0.00 14 ASN A CA 2
ATOM 1520 C C . ASN A 1 14 ? -11.462 -6.625 -5.570 1.00 0.00 14 ASN A C 2
ATOM 1521 O O . ASN A 1 14 ? -11.945 -7.677 -5.151 1.00 0.00 14 ASN A O 2
ATOM 1532 N N . SER A 1 15 ? -10.153 -6.422 -5.676 1.00 0.00 15 SER A N 2
ATOM 1533 C CA . SER A 1 15 ? -9.187 -7.448 -5.300 1.00 0.00 15 SER A CA 2
ATOM 1534 C C . SER A 1 15 ? -9.234 -7.715 -3.798 1.00 0.00 15 SER A C 2
ATOM 1535 O O . SER A 1 15 ? -9.938 -7.029 -3.056 1.00 0.00 15 SER A O 2
ATOM 1543 N N . LYS A 1 16 ? -8.480 -8.716 -3.357 1.00 0.00 16 LYS A N 2
ATOM 1544 C CA . LYS A 1 16 ? -8.433 -9.074 -1.945 1.00 0.00 16 LYS A CA 2
ATOM 1545 C C . LYS A 1 16 ? -7.000 -9.356 -1.502 1.00 0.00 16 LYS A C 2
ATOM 1546 O O . LYS A 1 16 ? -6.164 -9.770 -2.304 1.00 0.00 16 LYS A O 2
ATOM 1565 N N . TRP A 1 17 ? -6.726 -9.129 -0.223 1.00 0.00 17 TRP A N 2
ATOM 1566 C CA . TRP A 1 17 ? -5.395 -9.360 0.326 1.00 0.00 17 TRP A CA 2
ATOM 1567 C C . TRP A 1 17 ? -4.767 -10.612 -0.277 1.00 0.00 17 TRP A C 2
ATOM 1568 O O . TRP A 1 17 ? -5.470 -11.551 -0.648 1.00 0.00 17 TRP A O 2
ATOM 1589 N N . GLU A 1 18 ? -3.441 -10.618 -0.371 1.00 0.00 18 GLU A N 2
ATOM 1590 C CA . GLU A 1 18 ? -2.720 -11.756 -0.930 1.00 0.00 18 GLU A CA 2
ATOM 1591 C C . GLU A 1 18 ? -1.358 -11.919 -0.261 1.00 0.00 18 GLU A C 2
ATOM 1592 O O . GLU A 1 18 ? -0.688 -10.946 0.086 1.00 0.00 18 GLU A O 2
ATOM 1604 N N . PRO A 1 19 ? -0.938 -13.179 -0.075 1.00 0.00 19 PRO A N 2
ATOM 1605 C CA . PRO A 1 19 ? 0.347 -13.501 0.553 1.00 0.00 19 PRO A CA 2
ATOM 1606 C C . PRO A 1 19 ? 1.533 -13.132 -0.332 1.00 0.00 19 PRO A C 2
ATOM 1607 O O . PRO A 1 19 ? 1.886 -13.869 -1.253 1.00 0.00 19 PRO A O 2
ATOM 1618 N N . VAL A 1 20 ? 2.144 -11.987 -0.047 1.00 0.00 20 VAL A N 2
ATOM 1619 C CA . VAL A 1 20 ? 3.292 -11.521 -0.816 1.00 0.00 20 VAL A CA 2
ATOM 1620 C C . VAL A 1 20 ? 4.387 -10.986 0.100 1.00 0.00 20 VAL A C 2
ATOM 1621 O O . VAL A 1 20 ? 4.110 -10.287 1.075 1.00 0.00 20 VAL A O 2
ATOM 1634 N N . LYS A 1 21 ? 5.633 -11.318 -0.220 1.00 0.00 21 LYS A N 2
ATOM 1635 C CA . LYS A 1 21 ? 6.772 -10.870 0.572 1.00 0.00 21 LYS A CA 2
ATOM 1636 C C . LYS A 1 21 ? 7.164 -9.442 0.203 1.00 0.00 21 LYS A C 2
ATOM 1637 O O . LYS A 1 21 ? 7.664 -9.190 -0.893 1.00 0.00 21 LYS A O 2
ATOM 1656 N N . TRP A 1 22 ? 6.935 -8.514 1.125 1.00 0.00 22 TRP A N 2
ATOM 1657 C CA . TRP A 1 22 ? 7.265 -7.112 0.897 1.00 0.00 22 TRP A CA 2
ATOM 1658 C C . TRP A 1 22 ? 8.762 -6.872 1.063 1.00 0.00 22 TRP A C 2
ATOM 1659 O O . TRP A 1 22 ? 9.300 -6.994 2.163 1.00 0.00 22 TRP A O 2
ATOM 1680 N N . GLU A 1 23 ? 9.427 -6.529 -0.035 1.00 0.00 23 GLU A N 2
ATOM 1681 C CA . GLU A 1 23 ? 10.863 -6.272 -0.009 1.00 0.00 23 GLU A CA 2
ATOM 1682 C C . GLU A 1 23 ? 11.146 -4.773 0.037 1.00 0.00 23 GLU A C 2
ATOM 1683 O O . GLU A 1 23 ? 10.286 -3.958 -0.291 1.00 0.00 23 GLU A O 2
ATOM 1695 N N . ASN A 1 24 ? 12.360 -4.419 0.448 1.00 0.00 24 ASN A N 2
ATOM 1696 C CA . ASN A 1 24 ? 12.757 -3.018 0.538 1.00 0.00 24 ASN A CA 2
ATOM 1697 C C . ASN A 1 24 ? 12.797 -2.374 -0.844 1.00 0.00 24 ASN A C 2
ATOM 1698 O O . ASN A 1 24 ? 13.083 -3.036 -1.842 1.00 0.00 24 ASN A O 2
ATOM 1709 N N . ASP A 1 25 ? 12.508 -1.078 -0.895 1.00 0.00 25 ASP A N 2
ATOM 1710 C CA . ASP A 1 25 ? 12.511 -0.343 -2.154 1.00 0.00 25 ASP A CA 2
ATOM 1711 C C . ASP A 1 25 ? 11.536 -0.964 -3.149 1.00 0.00 25 ASP A C 2
ATOM 1712 O O . ASP A 1 25 ? 11.893 -1.234 -4.296 1.00 0.00 25 ASP A O 2
ATOM 1721 N N . MET A 1 26 ? 10.305 -1.190 -2.702 1.00 0.00 26 MET A N 2
ATOM 1722 C CA . MET A 1 26 ? 9.279 -1.779 -3.554 1.00 0.00 26 MET A CA 2
ATOM 1723 C C . MET A 1 26 ? 8.112 -0.816 -3.745 1.00 0.00 26 MET A C 2
ATOM 1724 O O . MET A 1 26 ? 8.044 0.229 -3.098 1.00 0.00 26 MET A O 2
ATOM 1738 N N . HIS A 1 27 ? 7.194 -1.175 -4.637 1.00 0.00 27 HIS A N 2
ATOM 1739 C CA . HIS A 1 27 ? 6.029 -0.342 -4.913 1.00 0.00 27 HIS A CA 2
ATOM 1740 C C . HIS A 1 27 ? 4.742 -1.062 -4.521 1.00 0.00 27 HIS A C 2
ATOM 1741 O O . HIS A 1 27 ? 4.571 -2.247 -4.807 1.00 0.00 27 HIS A O 2
ATOM 1755 N N . CYS A 1 28 ? 3.841 -0.338 -3.866 1.00 0.00 28 CYS A N 2
ATOM 1756 C CA . CYS A 1 28 ? 2.570 -0.908 -3.433 1.00 0.00 28 CYS A CA 2
ATOM 1757 C C . CYS A 1 28 ? 1.536 0.188 -3.195 1.00 0.00 28 CYS A C 2
ATOM 1758 O O . CYS A 1 28 ? 1.881 1.362 -3.060 1.00 0.00 28 CYS A O 2
ATOM 1766 N N . ALA A 1 29 ? 0.267 -0.204 -3.145 1.00 0.00 29 ALA A N 2
ATOM 1767 C CA . ALA A 1 29 ? -0.817 0.745 -2.922 1.00 0.00 29 ALA A CA 2
ATOM 1768 C C . ALA A 1 29 ? -1.493 0.500 -1.578 1.00 0.00 29 ALA A C 2
ATOM 1769 O O . ALA A 1 29 ? -2.105 -0.546 -1.360 1.00 0.00 29 ALA A O 2
ATOM 1776 N N . VAL A 1 30 ? -1.378 1.471 -0.677 1.00 0.00 30 VAL A N 2
ATOM 1777 C CA . VAL A 1 30 ? -1.979 1.361 0.647 1.00 0.00 30 VAL A CA 2
ATOM 1778 C C . VAL A 1 30 ? -3.397 1.921 0.655 1.00 0.00 30 VAL A C 2
ATOM 1779 O O . VAL A 1 30 ? -3.747 2.767 -0.168 1.00 0.00 30 VAL A O 2
ATOM 1792 N N . LYS A 1 31 ? -4.209 1.445 1.592 1.00 0.00 31 LYS A N 2
ATOM 1793 C CA . LYS A 1 31 ? -5.590 1.898 1.710 1.00 0.00 31 LYS A CA 2
ATOM 1794 C C . LYS A 1 31 ? -5.802 2.661 3.014 1.00 0.00 31 LYS A C 2
ATOM 1795 O O . LYS A 1 31 ? -5.539 2.140 4.098 1.00 0.00 31 LYS A O 2
ATOM 1814 N N . ILE A 1 32 ? -6.280 3.896 2.900 1.00 0.00 32 ILE A N 2
ATOM 1815 C CA . ILE A 1 32 ? -6.529 4.728 4.070 1.00 0.00 32 ILE A CA 2
ATOM 1816 C C . ILE A 1 32 ? -7.749 4.239 4.843 1.00 0.00 32 ILE A C 2
ATOM 1817 O O . ILE A 1 32 ? -8.752 3.841 4.252 1.00 0.00 32 ILE A O 2
ATOM 1833 N N . GLN A 1 33 ? -7.656 4.273 6.169 1.00 0.00 33 GLN A N 2
ATOM 1834 C CA . GLN A 1 33 ? -8.753 3.833 7.023 1.00 0.00 33 GLN A CA 2
ATOM 1835 C C . GLN A 1 33 ? -9.819 4.917 7.140 1.00 0.00 33 GLN A C 2
ATOM 1836 O O . GLN A 1 33 ? -11.006 4.658 6.940 1.00 0.00 33 GLN A O 2
ATOM 1850 N N . ASP A 1 34 ? -9.389 6.131 7.465 1.00 0.00 34 ASP A N 2
ATOM 1851 C CA . ASP A 1 34 ? -10.307 7.255 7.608 1.00 0.00 34 ASP A CA 2
ATOM 1852 C C . ASP A 1 34 ? -11.033 7.534 6.296 1.00 0.00 34 ASP A C 2
ATOM 1853 O O . ASP A 1 34 ? -12.260 7.634 6.262 1.00 0.00 34 ASP A O 2
ATOM 1862 N N . LYS A 1 35 ? -10.268 7.659 5.217 1.00 0.00 35 LYS A N 2
ATOM 1863 C CA . LYS A 1 35 ? -10.837 7.926 3.902 1.00 0.00 35 LYS A CA 2
ATOM 1864 C C . LYS A 1 35 ? -11.041 6.630 3.124 1.00 0.00 35 LYS A C 2
ATOM 1865 O O . LYS A 1 35 ? -10.721 5.546 3.610 1.00 0.00 35 LYS A O 2
ATOM 1884 N N . ASN A 1 36 ? -11.574 6.750 1.912 1.00 0.00 36 ASN A N 2
ATOM 1885 C CA . ASN A 1 36 ? -11.819 5.587 1.066 1.00 0.00 36 ASN A CA 2
ATOM 1886 C C . ASN A 1 36 ? -11.018 5.678 -0.229 1.00 0.00 36 ASN A C 2
ATOM 1887 O O . ASN A 1 36 ? -11.508 5.319 -1.299 1.00 0.00 36 ASN A O 2
ATOM 1898 N N . GLN A 1 37 ? -9.784 6.159 -0.122 1.00 0.00 37 GLN A N 2
ATOM 1899 C CA . GLN A 1 37 ? -8.915 6.297 -1.285 1.00 0.00 37 GLN A CA 2
ATOM 1900 C C . GLN A 1 37 ? -7.720 5.354 -1.186 1.00 0.00 37 GLN A C 2
ATOM 1901 O O . GLN A 1 37 ? -7.594 4.595 -0.225 1.00 0.00 37 GLN A O 2
ATOM 1915 N N . TRP A 1 38 ? -6.846 5.408 -2.185 1.00 0.00 38 TRP A N 2
ATOM 1916 C CA . TRP A 1 38 ? -5.661 4.559 -2.210 1.00 0.00 38 TRP A CA 2
ATOM 1917 C C . TRP A 1 38 ? -4.410 5.378 -2.506 1.00 0.00 38 TRP A C 2
ATOM 1918 O O . TRP A 1 38 ? -4.269 5.942 -3.592 1.00 0.00 38 TRP A O 2
ATOM 1939 N N . ARG A 1 39 ? -3.504 5.440 -1.536 1.00 0.00 39 ARG A N 2
ATOM 1940 C CA . ARG A 1 39 ? -2.265 6.192 -1.693 1.00 0.00 39 ARG A CA 2
ATOM 1941 C C . ARG A 1 39 ? -1.087 5.253 -1.934 1.00 0.00 39 ARG A C 2
ATOM 1942 O O . ARG A 1 39 ? -1.006 4.178 -1.340 1.00 0.00 39 ARG A O 2
ATOM 1963 N N . ARG A 1 40 ? -0.176 5.667 -2.808 1.00 0.00 40 ARG A N 2
ATOM 1964 C CA . ARG A 1 40 ? 0.997 4.863 -3.128 1.00 0.00 40 ARG A CA 2
ATOM 1965 C C . ARG A 1 40 ? 2.036 4.948 -2.013 1.00 0.00 40 ARG A C 2
ATOM 1966 O O . ARG A 1 40 ? 2.175 5.980 -1.358 1.00 0.00 40 ARG A O 2
ATOM 1987 N N . GLY A 1 41 ? 2.763 3.855 -1.804 1.00 0.00 41 GLY A N 2
ATOM 1988 C CA . GLY A 1 41 ? 3.778 3.826 -0.767 1.00 0.00 41 GLY A CA 2
ATOM 1989 C C . GLY A 1 41 ? 4.982 2.993 -1.158 1.00 0.00 41 GLY A C 2
ATOM 1990 O O . GLY A 1 41 ? 4.867 2.061 -1.954 1.00 0.00 41 GLY A O 2
ATOM 1994 N N . GLN A 1 42 ? 6.140 3.329 -0.599 1.00 0.00 42 GLN A N 2
ATOM 1995 C CA . GLN A 1 42 ? 7.370 2.606 -0.896 1.00 0.00 42 GLN A CA 2
ATOM 1996 C C . GLN A 1 42 ? 7.879 1.867 0.337 1.00 0.00 42 GLN A C 2
ATOM 1997 O O . GLN A 1 42 ? 8.215 2.484 1.348 1.00 0.00 42 GLN A O 2
ATOM 2011 N N . ILE A 1 43 ? 7.932 0.542 0.246 1.00 0.00 43 ILE A N 2
ATOM 2012 C CA . ILE A 1 43 ? 8.400 -0.281 1.355 1.00 0.00 43 ILE A CA 2
ATOM 2013 C C . ILE A 1 43 ? 9.663 0.304 1.978 1.00 0.00 43 ILE A C 2
ATOM 2014 O O . ILE A 1 43 ? 10.777 -0.014 1.562 1.00 0.00 43 ILE A O 2
ATOM 2030 N N . ILE A 1 44 ? 9.481 1.158 2.979 1.00 0.00 44 ILE A N 2
ATOM 2031 C CA . ILE A 1 44 ? 10.606 1.785 3.663 1.00 0.00 44 ILE A CA 2
ATOM 2032 C C . ILE A 1 44 ? 11.358 0.775 4.522 1.00 0.00 44 ILE A C 2
ATOM 2033 O O . ILE A 1 44 ? 12.515 0.454 4.252 1.00 0.00 44 ILE A O 2
ATOM 2049 N N . ARG A 1 45 ? 10.692 0.276 5.559 1.00 0.00 45 ARG A N 2
ATOM 2050 C CA . ARG A 1 45 ? 11.298 -0.698 6.459 1.00 0.00 45 ARG A CA 2
ATOM 2051 C C . ARG A 1 45 ? 10.227 -1.517 7.174 1.00 0.00 45 ARG A C 2
ATOM 2052 O O . ARG A 1 45 ? 9.364 -0.966 7.856 1.00 0.00 45 ARG A O 2
ATOM 2073 N N . MET A 1 46 ? 10.290 -2.834 7.012 1.00 0.00 46 MET A N 2
ATOM 2074 C CA . MET A 1 46 ? 9.326 -3.728 7.643 1.00 0.00 46 MET A CA 2
ATOM 2075 C C . MET A 1 46 ? 9.493 -3.724 9.160 1.00 0.00 46 MET A C 2
ATOM 2076 O O . MET A 1 46 ? 10.504 -4.191 9.684 1.00 0.00 46 MET A O 2
ATOM 2090 N N . VAL A 1 47 ? 8.494 -3.194 9.859 1.00 0.00 47 VAL A N 2
ATOM 2091 C CA . VAL A 1 47 ? 8.531 -3.131 11.315 1.00 0.00 47 VAL A CA 2
ATOM 2092 C C . VAL A 1 47 ? 8.259 -4.498 11.932 1.00 0.00 47 VAL A C 2
ATOM 2093 O O . VAL A 1 47 ? 9.134 -5.094 12.561 1.00 0.00 47 VAL A O 2
ATOM 2106 N N . THR A 1 48 ? 7.038 -4.993 11.747 1.00 0.00 48 THR A N 2
ATOM 2107 C CA . THR A 1 48 ? 6.650 -6.290 12.286 1.00 0.00 48 THR A CA 2
ATOM 2108 C C . THR A 1 48 ? 6.045 -7.176 11.203 1.00 0.00 48 THR A C 2
ATOM 2109 O O . THR A 1 48 ? 5.996 -6.797 10.033 1.00 0.00 48 THR A O 2
ATOM 2120 N N . ASP A 1 49 ? 5.583 -8.357 11.600 1.00 0.00 49 ASP A N 2
ATOM 2121 C CA . ASP A 1 49 ? 4.979 -9.296 10.663 1.00 0.00 49 ASP A CA 2
ATOM 2122 C C . ASP A 1 49 ? 3.607 -8.805 10.210 1.00 0.00 49 ASP A C 2
ATOM 2123 O O . ASP A 1 49 ? 3.000 -9.376 9.304 1.00 0.00 49 ASP A O 2
ATOM 2132 N N . THR A 1 50 ? 3.124 -7.743 10.848 1.00 0.00 50 THR A N 2
ATOM 2133 C CA . THR A 1 50 ? 1.824 -7.177 10.512 1.00 0.00 50 THR A CA 2
ATOM 2134 C C . THR A 1 50 ? 1.942 -5.697 10.166 1.00 0.00 50 THR A C 2
ATOM 2135 O O . THR A 1 50 ? 1.070 -5.132 9.503 1.00 0.00 50 THR A O 2
ATOM 2146 N N . LEU A 1 51 ? 3.024 -5.073 10.617 1.00 0.00 51 LEU A N 2
ATOM 2147 C CA . LEU A 1 51 ? 3.257 -3.657 10.354 1.00 0.00 51 LEU A CA 2
ATOM 2148 C C . LEU A 1 51 ? 4.409 -3.468 9.373 1.00 0.00 51 LEU A C 2
ATOM 2149 O O . LEU A 1 51 ? 5.327 -4.286 9.311 1.00 0.00 51 LEU A O 2
ATOM 2165 N N . VAL A 1 52 ? 4.355 -2.382 8.608 1.00 0.00 52 VAL A N 2
ATOM 2166 C CA . VAL A 1 52 ? 5.396 -2.082 7.631 1.00 0.00 52 VAL A CA 2
ATOM 2167 C C . VAL A 1 52 ? 5.455 -0.589 7.332 1.00 0.00 52 VAL A C 2
ATOM 2168 O O . VAL A 1 52 ? 4.430 0.044 7.080 1.00 0.00 52 VAL A O 2
ATOM 2181 N N . GLU A 1 53 ? 6.662 -0.032 7.360 1.00 0.00 53 GLU A N 2
ATOM 2182 C CA . GLU A 1 53 ? 6.854 1.388 7.091 1.00 0.00 53 GLU A CA 2
ATOM 2183 C C . GLU A 1 53 ? 6.960 1.649 5.592 1.00 0.00 53 GLU A C 2
ATOM 2184 O O . GLU A 1 53 ? 7.789 1.053 4.904 1.00 0.00 53 GLU A O 2
ATOM 2196 N N . VAL A 1 54 ? 6.115 2.544 5.091 1.00 0.00 54 VAL A N 2
ATOM 2197 C CA . VAL A 1 54 ? 6.113 2.884 3.673 1.00 0.00 54 VAL A CA 2
ATOM 2198 C C . VAL A 1 54 ? 6.234 4.390 3.470 1.00 0.00 54 VAL A C 2
ATOM 2199 O O . VAL A 1 54 ? 5.893 5.177 4.354 1.00 0.00 54 VAL A O 2
ATOM 2212 N N . LEU A 1 55 ? 6.722 4.786 2.299 1.00 0.00 55 LEU A N 2
ATOM 2213 C CA . LEU A 1 55 ? 6.888 6.200 1.978 1.00 0.00 55 LEU A CA 2
ATOM 2214 C C . LEU A 1 55 ? 5.930 6.622 0.869 1.00 0.00 55 LEU A C 2
ATOM 2215 O O . LEU A 1 55 ? 5.970 6.086 -0.239 1.00 0.00 55 LEU A O 2
ATOM 2231 N N . LEU A 1 56 ? 5.071 7.589 1.174 1.00 0.00 56 LEU A N 2
ATOM 2232 C CA . LEU A 1 56 ? 4.103 8.086 0.203 1.00 0.00 56 LEU A CA 2
ATOM 2233 C C . LEU A 1 56 ? 4.771 9.017 -0.804 1.00 0.00 56 LEU A C 2
ATOM 2234 O O . LEU A 1 56 ? 4.281 10.115 -1.070 1.00 0.00 56 LEU A O 2
ATOM 2250 N N . TYR A 1 57 ? 5.892 8.571 -1.361 1.00 0.00 57 TYR A N 2
ATOM 2251 C CA . TYR A 1 57 ? 6.628 9.365 -2.338 1.00 0.00 57 TYR A CA 2
ATOM 2252 C C . TYR A 1 57 ? 5.675 10.190 -3.199 1.00 0.00 57 TYR A C 2
ATOM 2253 O O . TYR A 1 57 ? 5.975 11.328 -3.559 1.00 0.00 57 TYR A O 2
ATOM 2271 N N . ASP A 1 58 ? 4.526 9.607 -3.523 1.00 0.00 58 ASP A N 2
ATOM 2272 C CA . ASP A 1 58 ? 3.528 10.287 -4.339 1.00 0.00 58 ASP A CA 2
ATOM 2273 C C . ASP A 1 58 ? 3.257 11.692 -3.809 1.00 0.00 58 ASP A C 2
ATOM 2274 O O . ASP A 1 58 ? 3.383 12.676 -4.538 1.00 0.00 58 ASP A O 2
ATOM 2283 N N . VAL A 1 59 ? 2.885 11.777 -2.536 1.00 0.00 59 VAL A N 2
ATOM 2284 C CA . VAL A 1 59 ? 2.597 13.061 -1.908 1.00 0.00 59 VAL A CA 2
ATOM 2285 C C . VAL A 1 59 ? 3.819 13.599 -1.173 1.00 0.00 59 VAL A C 2
ATOM 2286 O O . VAL A 1 59 ? 4.137 14.784 -1.260 1.00 0.00 59 VAL A O 2
ATOM 2299 N N . GLY A 1 60 ? 4.502 12.719 -0.447 1.00 0.00 60 GLY A N 2
ATOM 2300 C CA . GLY A 1 60 ? 5.682 13.125 0.294 1.00 0.00 60 GLY A CA 2
ATOM 2301 C C . GLY A 1 60 ? 5.473 13.071 1.794 1.00 0.00 60 GLY A C 2
ATOM 2302 O O . GLY A 1 60 ? 5.718 14.050 2.499 1.00 0.00 60 GLY A O 2
ATOM 2306 N N . VAL A 1 61 ? 5.015 11.923 2.285 1.00 0.00 61 VAL A N 2
ATOM 2307 C CA . VAL A 1 61 ? 4.771 11.745 3.712 1.00 0.00 61 VAL A CA 2
ATOM 2308 C C . VAL A 1 61 ? 5.222 10.365 4.178 1.00 0.00 61 VAL A C 2
ATOM 2309 O O . VAL A 1 61 ? 4.808 9.347 3.625 1.00 0.00 61 VAL A O 2
ATOM 2322 N N . GLU A 1 62 ? 6.073 10.341 5.199 1.00 0.00 62 GLU A N 2
ATOM 2323 C CA . GLU A 1 62 ? 6.580 9.085 5.740 1.00 0.00 62 GLU A CA 2
ATOM 2324 C C . GLU A 1 62 ? 5.653 8.547 6.827 1.00 0.00 62 GLU A C 2
ATOM 2325 O O . GLU A 1 62 ? 5.413 9.208 7.837 1.00 0.00 62 GLU A O 2
ATOM 2337 N N . LEU A 1 63 ? 5.136 7.343 6.611 1.00 0.00 63 LEU A N 2
ATOM 2338 C CA . LEU A 1 63 ? 4.234 6.714 7.571 1.00 0.00 63 LEU A CA 2
ATOM 2339 C C . LEU A 1 63 ? 4.333 5.194 7.495 1.00 0.00 63 LEU A C 2
ATOM 2340 O O . LEU A 1 63 ? 5.036 4.648 6.645 1.00 0.00 63 LEU A O 2
ATOM 2356 N N . VAL A 1 64 ? 3.621 4.515 8.389 1.00 0.00 64 VAL A N 2
ATOM 2357 C CA . VAL A 1 64 ? 3.626 3.057 8.422 1.00 0.00 64 VAL A CA 2
ATOM 2358 C C . VAL A 1 64 ? 2.209 2.506 8.535 1.00 0.00 64 VAL A C 2
ATOM 2359 O O . VAL A 1 64 ? 1.433 2.928 9.393 1.00 0.00 64 VAL A O 2
ATOM 2372 N N . VAL A 1 65 ? 1.877 1.558 7.664 1.00 0.00 65 VAL A N 2
ATOM 2373 C CA . VAL A 1 65 ? 0.553 0.947 7.666 1.00 0.00 65 VAL A CA 2
ATOM 2374 C C . VAL A 1 65 ? 0.646 -0.562 7.861 1.00 0.00 65 VAL A C 2
ATOM 2375 O O . VAL A 1 65 ? 1.737 -1.128 7.893 1.00 0.00 65 VAL A O 2
ATOM 2388 N N . ASN A 1 66 ? -0.509 -1.209 7.989 1.00 0.00 66 ASN A N 2
ATOM 2389 C CA . ASN A 1 66 ? -0.559 -2.653 8.181 1.00 0.00 66 ASN A CA 2
ATOM 2390 C C . ASN A 1 66 ? -0.555 -3.380 6.840 1.00 0.00 66 ASN A C 2
ATOM 2391 O O . ASN A 1 66 ? -1.244 -2.979 5.902 1.00 0.00 66 ASN A O 2
ATOM 2402 N N . VAL A 1 67 ? 0.226 -4.453 6.756 1.00 0.00 67 VAL A N 2
ATOM 2403 C CA . VAL A 1 67 ? 0.319 -5.237 5.530 1.00 0.00 67 VAL A CA 2
ATOM 2404 C C . VAL A 1 67 ? -1.062 -5.668 5.048 1.00 0.00 67 VAL A C 2
ATOM 2405 O O . VAL A 1 67 ? -1.327 -5.706 3.847 1.00 0.00 67 VAL A O 2
ATOM 2418 N N . ASP A 1 68 ? -1.938 -5.993 5.993 1.00 0.00 68 ASP A N 2
ATOM 2419 C CA . ASP A 1 68 ? -3.293 -6.420 5.665 1.00 0.00 68 ASP A CA 2
ATOM 2420 C C . ASP A 1 68 ? -3.992 -5.385 4.790 1.00 0.00 68 ASP A C 2
ATOM 2421 O O . ASP A 1 68 ? -4.995 -5.683 4.140 1.00 0.00 68 ASP A O 2
ATOM 2430 N N . CYS A 1 69 ? -3.458 -4.169 4.779 1.00 0.00 69 CYS A N 2
ATOM 2431 C CA . CYS A 1 69 ? -4.032 -3.088 3.985 1.00 0.00 69 CYS A CA 2
ATOM 2432 C C . CYS A 1 69 ? -3.210 -2.845 2.723 1.00 0.00 69 CYS A C 2
ATOM 2433 O O . CYS A 1 69 ? -3.713 -2.308 1.735 1.00 0.00 69 CYS A O 2
ATOM 2441 N N . LEU A 1 70 ? -1.943 -3.242 2.763 1.00 0.00 70 LEU A N 2
ATOM 2442 C CA . LEU A 1 70 ? -1.049 -3.066 1.623 1.00 0.00 70 LEU A CA 2
ATOM 2443 C C . LEU A 1 70 ? -1.510 -3.904 0.436 1.00 0.00 70 LEU A C 2
ATOM 2444 O O . LEU A 1 70 ? -2.305 -4.831 0.589 1.00 0.00 70 LEU A O 2
ATOM 2460 N N . ARG A 1 71 ? -1.003 -3.573 -0.748 1.00 0.00 71 ARG A N 2
ATOM 2461 C CA . ARG A 1 71 ? -1.362 -4.297 -1.962 1.00 0.00 71 ARG A CA 2
ATOM 2462 C C . ARG A 1 71 ? -0.302 -4.104 -3.042 1.00 0.00 71 ARG A C 2
ATOM 2463 O O . ARG A 1 71 ? 0.282 -3.028 -3.170 1.00 0.00 71 ARG A O 2
ATOM 2484 N N . LYS A 1 72 ? -0.059 -5.155 -3.819 1.00 0.00 72 LYS A N 2
ATOM 2485 C CA . LYS A 1 72 ? 0.929 -5.103 -4.889 1.00 0.00 72 LYS A CA 2
ATOM 2486 C C . LYS A 1 72 ? 0.496 -4.132 -5.983 1.00 0.00 72 LYS A C 2
ATOM 2487 O O . LYS A 1 72 ? -0.610 -4.235 -6.516 1.00 0.00 72 LYS A O 2
ATOM 2506 N N . LEU A 1 73 ? 1.373 -3.191 -6.315 1.00 0.00 73 LEU A N 2
ATOM 2507 C CA . LEU A 1 73 ? 1.082 -2.202 -7.347 1.00 0.00 73 LEU A CA 2
ATOM 2508 C C . LEU A 1 73 ? 0.943 -2.867 -8.713 1.00 0.00 73 LEU A C 2
ATOM 2509 O O . LEU A 1 73 ? 1.933 -3.274 -9.319 1.00 0.00 73 LEU A O 2
ATOM 2525 N N . GLU A 1 74 ? -0.293 -2.969 -9.192 1.00 0.00 74 GLU A N 2
ATOM 2526 C CA . GLU A 1 74 ? -0.561 -3.583 -10.488 1.00 0.00 74 GLU A CA 2
ATOM 2527 C C . GLU A 1 74 ? 0.194 -2.858 -11.599 1.00 0.00 74 GLU A C 2
ATOM 2528 O O . GLU A 1 74 ? 0.371 -1.641 -11.551 1.00 0.00 74 GLU A O 2
ATOM 2540 N N . GLU A 1 75 ? 0.635 -3.616 -12.598 1.00 0.00 75 GLU A N 2
ATOM 2541 C CA . GLU A 1 75 ? 1.371 -3.046 -13.720 1.00 0.00 75 GLU A CA 2
ATOM 2542 C C . GLU A 1 75 ? 0.457 -2.190 -14.593 1.00 0.00 75 GLU A C 2
ATOM 2543 O O . GLU A 1 75 ? 0.831 -1.098 -15.017 1.00 0.00 75 GLU A O 2
ATOM 2555 N N . ASN A 1 76 ? -0.743 -2.696 -14.857 1.00 0.00 76 ASN A N 2
ATOM 2556 C CA . ASN A 1 76 ? -1.711 -1.980 -15.679 1.00 0.00 76 ASN A CA 2
ATOM 2557 C C . ASN A 1 76 ? -2.015 -0.606 -15.089 1.00 0.00 76 ASN A C 2
ATOM 2558 O O . ASN A 1 76 ? -1.912 0.413 -15.774 1.00 0.00 76 ASN A O 2
ATOM 2569 N N . LEU A 1 77 ? -2.389 -0.586 -13.815 1.00 0.00 77 LEU A N 2
ATOM 2570 C CA . LEU A 1 77 ? -2.707 0.663 -13.131 1.00 0.00 77 LEU A CA 2
ATOM 2571 C C . LEU A 1 77 ? -1.449 1.492 -12.897 1.00 0.00 77 LEU A C 2
ATOM 2572 O O . LEU A 1 77 ? -1.524 2.665 -12.530 1.00 0.00 77 LEU A O 2
ATOM 2588 N N . LYS A 1 78 ? -0.292 0.876 -13.113 1.00 0.00 78 LYS A N 2
ATOM 2589 C CA . LYS A 1 78 ? 0.984 1.557 -12.930 1.00 0.00 78 LYS A CA 2
ATOM 2590 C C . LYS A 1 78 ? 1.389 2.304 -14.196 1.00 0.00 78 LYS A C 2
ATOM 2591 O O . LYS A 1 78 ? 1.991 3.377 -14.132 1.00 0.00 78 LYS A O 2
ATOM 2610 N N . THR A 1 79 ? 1.054 1.732 -15.349 1.00 0.00 79 THR A N 2
ATOM 2611 C CA . THR A 1 79 ? 1.382 2.344 -16.630 1.00 0.00 79 THR A CA 2
ATOM 2612 C C . THR A 1 79 ? 0.567 3.612 -16.858 1.00 0.00 79 THR A C 2
ATOM 2613 O O . THR A 1 79 ? 1.120 4.707 -16.958 1.00 0.00 79 THR A O 2
ATOM 2624 N N . MET A 1 80 ? -0.750 3.457 -16.940 1.00 0.00 80 MET A N 2
ATOM 2625 C CA . MET A 1 80 ? -1.641 4.591 -17.154 1.00 0.00 80 MET A CA 2
ATOM 2626 C C . MET A 1 80 ? -1.351 5.707 -16.155 1.00 0.00 80 MET A C 2
ATOM 2627 O O . MET A 1 80 ? -0.549 5.539 -15.238 1.00 0.00 80 MET A O 2
ATOM 2641 N N . GLY A 1 81 ? -2.010 6.847 -16.341 1.00 0.00 81 GLY A N 2
ATOM 2642 C CA . GLY A 1 81 ? -1.809 7.974 -15.448 1.00 0.00 81 GLY A CA 2
ATOM 2643 C C . GLY A 1 81 ? -1.392 9.230 -16.186 1.00 0.00 81 GLY A C 2
ATOM 2644 O O . GLY A 1 81 ? -1.781 10.336 -15.810 1.00 0.00 81 GLY A O 2
ATOM 2648 N N . ARG A 1 82 ? -0.598 9.061 -17.238 1.00 0.00 82 ARG A N 2
ATOM 2649 C CA . ARG A 1 82 ? -0.126 10.192 -18.028 1.00 0.00 82 ARG A CA 2
ATOM 2650 C C . ARG A 1 82 ? 0.422 11.295 -17.127 1.00 0.00 82 ARG A C 2
ATOM 2651 O O . ARG A 1 82 ? 0.176 12.479 -17.358 1.00 0.00 82 ARG A O 2
ATOM 2672 N N . LEU A 1 83 ? 1.164 10.897 -16.100 1.00 0.00 83 LEU A N 2
ATOM 2673 C CA . LEU A 1 83 ? 1.747 11.851 -15.163 1.00 0.00 83 LEU A CA 2
ATOM 2674 C C . LEU A 1 83 ? 2.145 13.140 -15.875 1.00 0.00 83 LEU A C 2
ATOM 2675 O O . LEU A 1 83 ? 2.564 13.118 -17.032 1.00 0.00 83 LEU A O 2
ATOM 2691 N N . SER A 1 84 ? 2.013 14.262 -15.174 1.00 0.00 84 SER A N 2
ATOM 2692 C CA . SER A 1 84 ? 2.358 15.561 -15.740 1.00 0.00 84 SER A CA 2
ATOM 2693 C C . SER A 1 84 ? 2.490 16.614 -14.643 1.00 0.00 84 SER A C 2
ATOM 2694 O O . SER A 1 84 ? 1.518 16.942 -13.961 1.00 0.00 84 SER A O 2
ATOM 2702 N N . LEU A 1 85 ? 3.699 17.138 -14.478 1.00 0.00 85 LEU A N 2
ATOM 2703 C CA . LEU A 1 85 ? 3.961 18.154 -13.464 1.00 0.00 85 LEU A CA 2
ATOM 2704 C C . LEU A 1 85 ? 3.459 19.520 -13.920 1.00 0.00 85 LEU A C 2
ATOM 2705 O O . LEU A 1 85 ? 3.672 19.921 -15.065 1.00 0.00 85 LEU A O 2
ATOM 2721 N N . GLY A 1 1 ? -20.528 -3.400 -15.699 1.00 0.00 1 GLY A N 3
ATOM 2722 C CA . GLY A 1 1 ? -19.733 -2.489 -14.897 1.00 0.00 1 GLY A CA 3
ATOM 2723 C C . GLY A 1 1 ? -20.563 -1.745 -13.869 1.00 0.00 1 GLY A C 3
ATOM 2724 O O . GLY A 1 1 ? -21.766 -1.558 -14.051 1.00 0.00 1 GLY A O 3
ATOM 2728 N N . SER A 1 2 ? -19.920 -1.322 -12.786 1.00 0.00 2 SER A N 3
ATOM 2729 C CA . SER A 1 2 ? -20.608 -0.600 -11.722 1.00 0.00 2 SER A CA 3
ATOM 2730 C C . SER A 1 2 ? -20.539 0.906 -11.955 1.00 0.00 2 SER A C 3
ATOM 2731 O O . SER A 1 2 ? -19.558 1.418 -12.495 1.00 0.00 2 SER A O 3
ATOM 2739 N N . SER A 1 3 ? -21.588 1.611 -11.543 1.00 0.00 3 SER A N 3
ATOM 2740 C CA . SER A 1 3 ? -21.649 3.058 -11.710 1.00 0.00 3 SER A CA 3
ATOM 2741 C C . SER A 1 3 ? -20.785 3.763 -10.668 1.00 0.00 3 SER A C 3
ATOM 2742 O O . SER A 1 3 ? -21.266 4.149 -9.604 1.00 0.00 3 SER A O 3
ATOM 2750 N N . GLY A 1 4 ? -19.504 3.926 -10.984 1.00 0.00 4 GLY A N 3
ATOM 2751 C CA . GLY A 1 4 ? -18.591 4.583 -10.067 1.00 0.00 4 GLY A CA 3
ATOM 2752 C C . GLY A 1 4 ? -17.272 3.849 -9.936 1.00 0.00 4 GLY A C 3
ATOM 2753 O O . GLY A 1 4 ? -16.748 3.690 -8.833 1.00 0.00 4 GLY A O 3
ATOM 2757 N N . SER A 1 5 ? -16.733 3.397 -11.064 1.00 0.00 5 SER A N 3
ATOM 2758 C CA . SER A 1 5 ? -15.469 2.670 -11.071 1.00 0.00 5 SER A CA 3
ATOM 2759 C C . SER A 1 5 ? -14.293 3.628 -11.237 1.00 0.00 5 SER A C 3
ATOM 2760 O O . SER A 1 5 ? -14.365 4.591 -12.000 1.00 0.00 5 SER A O 3
ATOM 2768 N N . SER A 1 6 ? -13.209 3.355 -10.517 1.00 0.00 6 SER A N 3
ATOM 2769 C CA . SER A 1 6 ? -12.018 4.193 -10.581 1.00 0.00 6 SER A CA 3
ATOM 2770 C C . SER A 1 6 ? -10.774 3.350 -10.847 1.00 0.00 6 SER A C 3
ATOM 2771 O O . SER A 1 6 ? -9.751 3.505 -10.181 1.00 0.00 6 SER A O 3
ATOM 2779 N N . GLY A 1 7 ? -10.871 2.457 -11.828 1.00 0.00 7 GLY A N 3
ATOM 2780 C CA . GLY A 1 7 ? -9.748 1.602 -12.166 1.00 0.00 7 GLY A CA 3
ATOM 2781 C C . GLY A 1 7 ? -8.937 1.203 -10.949 1.00 0.00 7 GLY A C 3
ATOM 2782 O O . GLY A 1 7 ? -9.273 0.240 -10.260 1.00 0.00 7 GLY A O 3
ATOM 2786 N N . MET A 1 8 ? -7.864 1.942 -10.686 1.00 0.00 8 MET A N 3
ATOM 2787 C CA . MET A 1 8 ? -7.003 1.659 -9.544 1.00 0.00 8 MET A CA 3
ATOM 2788 C C . MET A 1 8 ? -7.826 1.221 -8.337 1.00 0.00 8 MET A C 3
ATOM 2789 O O . MET A 1 8 ? -7.864 0.038 -7.996 1.00 0.00 8 MET A O 3
ATOM 2803 N N . ILE A 1 9 ? -8.483 2.181 -7.695 1.00 0.00 9 ILE A N 3
ATOM 2804 C CA . ILE A 1 9 ? -9.306 1.893 -6.527 1.00 0.00 9 ILE A CA 3
ATOM 2805 C C . ILE A 1 9 ? -10.209 0.689 -6.773 1.00 0.00 9 ILE A C 3
ATOM 2806 O O . ILE A 1 9 ? -10.379 -0.162 -5.900 1.00 0.00 9 ILE A O 3
ATOM 2822 N N . ALA A 1 10 ? -10.784 0.622 -7.970 1.00 0.00 10 ALA A N 3
ATOM 2823 C CA . ALA A 1 10 ? -11.666 -0.480 -8.333 1.00 0.00 10 ALA A CA 3
ATOM 2824 C C . ALA A 1 10 ? -10.974 -1.825 -8.135 1.00 0.00 10 ALA A C 3
ATOM 2825 O O . ALA A 1 10 ? -11.398 -2.636 -7.311 1.00 0.00 10 ALA A O 3
ATOM 2832 N N . ALA A 1 11 ? -9.909 -2.055 -8.895 1.00 0.00 11 ALA A N 3
ATOM 2833 C CA . ALA A 1 11 ? -9.158 -3.301 -8.801 1.00 0.00 11 ALA A CA 3
ATOM 2834 C C . ALA A 1 11 ? -8.694 -3.556 -7.371 1.00 0.00 11 ALA A C 3
ATOM 2835 O O . ALA A 1 11 ? -8.971 -4.610 -6.797 1.00 0.00 11 ALA A O 3
ATOM 2842 N N . TYR A 1 12 ? -7.988 -2.587 -6.801 1.00 0.00 12 TYR A N 3
ATOM 2843 C CA . TYR A 1 12 ? -7.482 -2.708 -5.439 1.00 0.00 12 TYR A CA 3
ATOM 2844 C C . TYR A 1 12 ? -8.598 -3.107 -4.478 1.00 0.00 12 TYR A C 3
ATOM 2845 O O . TYR A 1 12 ? -8.418 -3.979 -3.629 1.00 0.00 12 TYR A O 3
ATOM 2863 N N . GLU A 1 13 ? -9.751 -2.460 -4.619 1.00 0.00 13 GLU A N 3
ATOM 2864 C CA . GLU A 1 13 ? -10.897 -2.746 -3.763 1.00 0.00 13 GLU A CA 3
ATOM 2865 C C . GLU A 1 13 ? -11.401 -4.169 -3.988 1.00 0.00 13 GLU A C 3
ATOM 2866 O O . GLU A 1 13 ? -11.501 -4.959 -3.050 1.00 0.00 13 GLU A O 3
ATOM 2878 N N . ASN A 1 14 ? -11.719 -4.488 -5.239 1.00 0.00 14 ASN A N 3
ATOM 2879 C CA . ASN A 1 14 ? -12.214 -5.814 -5.587 1.00 0.00 14 ASN A CA 3
ATOM 2880 C C . ASN A 1 14 ? -11.267 -6.899 -5.082 1.00 0.00 14 ASN A C 3
ATOM 2881 O O . ASN A 1 14 ? -11.663 -7.773 -4.311 1.00 0.00 14 ASN A O 3
ATOM 2892 N N . SER A 1 15 ? -10.014 -6.835 -5.522 1.00 0.00 15 SER A N 3
ATOM 2893 C CA . SER A 1 15 ? -9.011 -7.812 -5.117 1.00 0.00 15 SER A CA 3
ATOM 2894 C C . SER A 1 15 ? -9.144 -8.145 -3.634 1.00 0.00 15 SER A C 3
ATOM 2895 O O . SER A 1 15 ? -9.701 -7.368 -2.859 1.00 0.00 15 SER A O 3
ATOM 2903 N N . LYS A 1 16 ? -8.628 -9.307 -3.247 1.00 0.00 16 LYS A N 3
ATOM 2904 C CA . LYS A 1 16 ? -8.687 -9.745 -1.857 1.00 0.00 16 LYS A CA 3
ATOM 2905 C C . LYS A 1 16 ? -7.294 -9.772 -1.236 1.00 0.00 16 LYS A C 3
ATOM 2906 O O . LYS A 1 16 ? -6.290 -9.637 -1.936 1.00 0.00 16 LYS A O 3
ATOM 2925 N N . TRP A 1 17 ? -7.241 -9.951 0.079 1.00 0.00 17 TRP A N 3
ATOM 2926 C CA . TRP A 1 17 ? -5.970 -9.998 0.793 1.00 0.00 17 TRP A CA 3
ATOM 2927 C C . TRP A 1 17 ? -5.158 -11.220 0.379 1.00 0.00 17 TRP A C 3
ATOM 2928 O O . TRP A 1 17 ? -5.653 -12.346 0.416 1.00 0.00 17 TRP A O 3
ATOM 2949 N N . GLU A 1 18 ? -3.909 -10.991 -0.014 1.00 0.00 18 GLU A N 3
ATOM 2950 C CA . GLU A 1 18 ? -3.030 -12.075 -0.435 1.00 0.00 18 GLU A CA 3
ATOM 2951 C C . GLU A 1 18 ? -1.679 -11.986 0.269 1.00 0.00 18 GLU A C 3
ATOM 2952 O O . GLU A 1 18 ? -1.132 -10.903 0.482 1.00 0.00 18 GLU A O 3
ATOM 2964 N N . PRO A 1 19 ? -1.128 -13.150 0.641 1.00 0.00 19 PRO A N 3
ATOM 2965 C CA . PRO A 1 19 ? 0.165 -13.231 1.327 1.00 0.00 19 PRO A CA 3
ATOM 2966 C C . PRO A 1 19 ? 1.329 -12.858 0.416 1.00 0.00 19 PRO A C 3
ATOM 2967 O O . PRO A 1 19 ? 1.771 -13.663 -0.405 1.00 0.00 19 PRO A O 3
ATOM 2978 N N . VAL A 1 20 ? 1.823 -11.633 0.565 1.00 0.00 20 VAL A N 3
ATOM 2979 C CA . VAL A 1 20 ? 2.938 -11.154 -0.244 1.00 0.00 20 VAL A CA 3
ATOM 2980 C C . VAL A 1 20 ? 4.011 -10.510 0.626 1.00 0.00 20 VAL A C 3
ATOM 2981 O O . VAL A 1 20 ? 3.715 -9.681 1.486 1.00 0.00 20 VAL A O 3
ATOM 2994 N N . LYS A 1 21 ? 5.262 -10.897 0.396 1.00 0.00 21 LYS A N 3
ATOM 2995 C CA . LYS A 1 21 ? 6.382 -10.357 1.156 1.00 0.00 21 LYS A CA 3
ATOM 2996 C C . LYS A 1 21 ? 6.791 -8.987 0.625 1.00 0.00 21 LYS A C 3
ATOM 2997 O O . LYS A 1 21 ? 7.179 -8.852 -0.536 1.00 0.00 21 LYS A O 3
ATOM 3016 N N . TRP A 1 22 ? 6.702 -7.975 1.480 1.00 0.00 22 TRP A N 3
ATOM 3017 C CA . TRP A 1 22 ? 7.064 -6.615 1.096 1.00 0.00 22 TRP A CA 3
ATOM 3018 C C . TRP A 1 22 ? 8.567 -6.394 1.230 1.00 0.00 22 TRP A C 3
ATOM 3019 O O . TRP A 1 22 ? 9.075 -6.181 2.331 1.00 0.00 22 TRP A O 3
ATOM 3040 N N . GLU A 1 23 ? 9.271 -6.445 0.104 1.00 0.00 23 GLU A N 3
ATOM 3041 C CA . GLU A 1 23 ? 10.716 -6.250 0.099 1.00 0.00 23 GLU A CA 3
ATOM 3042 C C . GLU A 1 23 ? 11.065 -4.764 0.094 1.00 0.00 23 GLU A C 3
ATOM 3043 O O . GLU A 1 23 ? 10.238 -3.923 -0.253 1.00 0.00 23 GLU A O 3
ATOM 3055 N N . ASN A 1 24 ? 12.296 -4.450 0.484 1.00 0.00 24 ASN A N 3
ATOM 3056 C CA . ASN A 1 24 ? 12.755 -3.067 0.526 1.00 0.00 24 ASN A CA 3
ATOM 3057 C C . ASN A 1 24 ? 12.839 -2.478 -0.879 1.00 0.00 24 ASN A C 3
ATOM 3058 O O . ASN A 1 24 ? 13.030 -3.202 -1.856 1.00 0.00 24 ASN A O 3
ATOM 3069 N N . ASP A 1 25 ? 12.695 -1.161 -0.972 1.00 0.00 25 ASP A N 3
ATOM 3070 C CA . ASP A 1 25 ? 12.755 -0.474 -2.257 1.00 0.00 25 ASP A CA 3
ATOM 3071 C C . ASP A 1 25 ? 11.680 -0.997 -3.204 1.00 0.00 25 ASP A C 3
ATOM 3072 O O . ASP A 1 25 ? 11.961 -1.324 -4.357 1.00 0.00 25 ASP A O 3
ATOM 3081 N N . MET A 1 26 ? 10.449 -1.073 -2.710 1.00 0.00 26 MET A N 3
ATOM 3082 C CA . MET A 1 26 ? 9.332 -1.556 -3.513 1.00 0.00 26 MET A CA 3
ATOM 3083 C C . MET A 1 26 ? 8.230 -0.505 -3.599 1.00 0.00 26 MET A C 3
ATOM 3084 O O . MET A 1 26 ? 8.246 0.487 -2.870 1.00 0.00 26 MET A O 3
ATOM 3098 N N . HIS A 1 27 ? 7.274 -0.728 -4.496 1.00 0.00 27 HIS A N 3
ATOM 3099 C CA . HIS A 1 27 ? 6.164 0.200 -4.678 1.00 0.00 27 HIS A CA 3
ATOM 3100 C C . HIS A 1 27 ? 4.826 -0.511 -4.500 1.00 0.00 27 HIS A C 3
ATOM 3101 O O . HIS A 1 27 ? 4.641 -1.633 -4.974 1.00 0.00 27 HIS A O 3
ATOM 3115 N N . CYS A 1 28 ? 3.898 0.147 -3.815 1.00 0.00 28 CYS A N 3
ATOM 3116 C CA . CYS A 1 28 ? 2.578 -0.423 -3.573 1.00 0.00 28 CYS A CA 3
ATOM 3117 C C . CYS A 1 28 ? 1.550 0.675 -3.316 1.00 0.00 28 CYS A C 3
ATOM 3118 O O . CYS A 1 28 ? 1.906 1.829 -3.080 1.00 0.00 28 CYS A O 3
ATOM 3126 N N . ALA A 1 29 ? 0.274 0.307 -3.366 1.00 0.00 29 ALA A N 3
ATOM 3127 C CA . ALA A 1 29 ? -0.805 1.260 -3.138 1.00 0.00 29 ALA A CA 3
ATOM 3128 C C . ALA A 1 29 ? -1.438 1.054 -1.766 1.00 0.00 29 ALA A C 3
ATOM 3129 O O . ALA A 1 29 ? -2.066 0.027 -1.509 1.00 0.00 29 ALA A O 3
ATOM 3136 N N . VAL A 1 30 ? -1.269 2.038 -0.888 1.00 0.00 30 VAL A N 3
ATOM 3137 C CA . VAL A 1 30 ? -1.825 1.965 0.458 1.00 0.00 30 VAL A CA 3
ATOM 3138 C C . VAL A 1 30 ? -3.172 2.673 0.536 1.00 0.00 30 VAL A C 3
ATOM 3139 O O . VAL A 1 30 ? -3.465 3.564 -0.262 1.00 0.00 30 VAL A O 3
ATOM 3152 N N . LYS A 1 31 ? -3.991 2.272 1.502 1.00 0.00 31 LYS A N 3
ATOM 3153 C CA . LYS A 1 31 ? -5.308 2.869 1.687 1.00 0.00 31 LYS A CA 3
ATOM 3154 C C . LYS A 1 31 ? -5.380 3.632 3.006 1.00 0.00 31 LYS A C 3
ATOM 3155 O O . LYS A 1 31 ? -4.949 3.133 4.046 1.00 0.00 31 LYS A O 3
ATOM 3174 N N . ILE A 1 32 ? -5.928 4.841 2.956 1.00 0.00 32 ILE A N 3
ATOM 3175 C CA . ILE A 1 32 ? -6.058 5.670 4.148 1.00 0.00 32 ILE A CA 3
ATOM 3176 C C . ILE A 1 32 ? -7.330 5.331 4.918 1.00 0.00 32 ILE A C 3
ATOM 3177 O O . ILE A 1 32 ? -8.360 5.012 4.323 1.00 0.00 32 ILE A O 3
ATOM 3193 N N . GLN A 1 33 ? -7.251 5.403 6.242 1.00 0.00 33 GLN A N 3
ATOM 3194 C CA . GLN A 1 33 ? -8.397 5.104 7.093 1.00 0.00 33 GLN A CA 3
ATOM 3195 C C . GLN A 1 33 ? -9.350 6.294 7.160 1.00 0.00 33 GLN A C 3
ATOM 3196 O O . GLN A 1 33 ? -10.510 6.196 6.761 1.00 0.00 33 GLN A O 3
ATOM 3210 N N . ASP A 1 34 ? -8.852 7.416 7.668 1.00 0.00 34 ASP A N 3
ATOM 3211 C CA . ASP A 1 34 ? -9.659 8.625 7.787 1.00 0.00 34 ASP A CA 3
ATOM 3212 C C . ASP A 1 34 ? -10.190 9.060 6.425 1.00 0.00 34 ASP A C 3
ATOM 3213 O O . ASP A 1 34 ? -11.380 9.335 6.269 1.00 0.00 34 ASP A O 3
ATOM 3222 N N . LYS A 1 35 ? -9.300 9.121 5.440 1.00 0.00 35 LYS A N 3
ATOM 3223 C CA . LYS A 1 35 ? -9.677 9.523 4.090 1.00 0.00 35 LYS A CA 3
ATOM 3224 C C . LYS A 1 35 ? -10.082 8.312 3.256 1.00 0.00 35 LYS A C 3
ATOM 3225 O O . LYS A 1 35 ? -9.953 7.171 3.698 1.00 0.00 35 LYS A O 3
ATOM 3244 N N . ASN A 1 36 ? -10.570 8.569 2.047 1.00 0.00 36 ASN A N 3
ATOM 3245 C CA . ASN A 1 36 ? -10.992 7.499 1.150 1.00 0.00 36 ASN A CA 3
ATOM 3246 C C . ASN A 1 36 ? -10.246 7.576 -0.179 1.00 0.00 36 ASN A C 3
ATOM 3247 O O . ASN A 1 36 ? -10.830 7.369 -1.242 1.00 0.00 36 ASN A O 3
ATOM 3258 N N . GLN A 1 37 ? -8.953 7.874 -0.108 1.00 0.00 37 GLN A N 3
ATOM 3259 C CA . GLN A 1 37 ? -8.127 7.978 -1.305 1.00 0.00 37 GLN A CA 3
ATOM 3260 C C . GLN A 1 37 ? -6.979 6.975 -1.263 1.00 0.00 37 GLN A C 3
ATOM 3261 O O . GLN A 1 37 ? -6.221 6.925 -0.295 1.00 0.00 37 GLN A O 3
ATOM 3275 N N . TRP A 1 38 ? -6.857 6.178 -2.319 1.00 0.00 38 TRP A N 3
ATOM 3276 C CA . TRP A 1 38 ? -5.801 5.176 -2.402 1.00 0.00 38 TRP A CA 3
ATOM 3277 C C . TRP A 1 38 ? -4.495 5.799 -2.882 1.00 0.00 38 TRP A C 3
ATOM 3278 O O . TRP A 1 38 ? -4.364 6.166 -4.050 1.00 0.00 38 TRP A O 3
ATOM 3299 N N . ARG A 1 39 ? -3.532 5.916 -1.974 1.00 0.00 39 ARG A N 3
ATOM 3300 C CA . ARG A 1 39 ? -2.236 6.497 -2.305 1.00 0.00 39 ARG A CA 3
ATOM 3301 C C . ARG A 1 39 ? -1.177 5.409 -2.459 1.00 0.00 39 ARG A C 3
ATOM 3302 O O . ARG A 1 39 ? -1.463 4.223 -2.295 1.00 0.00 39 ARG A O 3
ATOM 3323 N N . ARG A 1 40 ? 0.046 5.822 -2.776 1.00 0.00 40 ARG A N 3
ATOM 3324 C CA . ARG A 1 40 ? 1.147 4.884 -2.954 1.00 0.00 40 ARG A CA 3
ATOM 3325 C C . ARG A 1 40 ? 2.206 5.076 -1.872 1.00 0.00 40 ARG A C 3
ATOM 3326 O O . ARG A 1 40 ? 2.271 6.125 -1.232 1.00 0.00 40 ARG A O 3
ATOM 3347 N N . GLY A 1 41 ? 3.034 4.056 -1.674 1.00 0.00 41 GLY A N 3
ATOM 3348 C CA . GLY A 1 41 ? 4.078 4.132 -0.669 1.00 0.00 41 GLY A CA 3
ATOM 3349 C C . GLY A 1 41 ? 5.289 3.292 -1.025 1.00 0.00 41 GLY A C 3
ATOM 3350 O O . GLY A 1 41 ? 5.192 2.363 -1.826 1.00 0.00 41 GLY A O 3
ATOM 3354 N N . GLN A 1 42 ? 6.431 3.620 -0.430 1.00 0.00 42 GLN A N 3
ATOM 3355 C CA . GLN A 1 42 ? 7.665 2.890 -0.691 1.00 0.00 42 GLN A CA 3
ATOM 3356 C C . GLN A 1 42 ? 8.058 2.037 0.511 1.00 0.00 42 GLN A C 3
ATOM 3357 O O . GLN A 1 42 ? 8.255 2.552 1.612 1.00 0.00 42 GLN A O 3
ATOM 3371 N N . ILE A 1 43 ? 8.171 0.731 0.292 1.00 0.00 43 ILE A N 3
ATOM 3372 C CA . ILE A 1 43 ? 8.541 -0.192 1.357 1.00 0.00 43 ILE A CA 3
ATOM 3373 C C . ILE A 1 43 ? 9.802 0.275 2.077 1.00 0.00 43 ILE A C 3
ATOM 3374 O O . ILE A 1 43 ? 10.915 -0.094 1.703 1.00 0.00 43 ILE A O 3
ATOM 3390 N N . ILE A 1 44 ? 9.619 1.089 3.111 1.00 0.00 44 ILE A N 3
ATOM 3391 C CA . ILE A 1 44 ? 10.742 1.604 3.885 1.00 0.00 44 ILE A CA 3
ATOM 3392 C C . ILE A 1 44 ? 11.425 0.491 4.672 1.00 0.00 44 ILE A C 3
ATOM 3393 O O . ILE A 1 44 ? 12.552 0.103 4.366 1.00 0.00 44 ILE A O 3
ATOM 3409 N N . ARG A 1 45 ? 10.733 -0.021 5.685 1.00 0.00 45 ARG A N 3
ATOM 3410 C CA . ARG A 1 45 ? 11.273 -1.090 6.515 1.00 0.00 45 ARG A CA 3
ATOM 3411 C C . ARG A 1 45 ? 10.150 -1.899 7.158 1.00 0.00 45 ARG A C 3
ATOM 3412 O O . ARG A 1 45 ? 9.286 -1.347 7.840 1.00 0.00 45 ARG A O 3
ATOM 3433 N N . MET A 1 46 ? 10.168 -3.209 6.936 1.00 0.00 46 MET A N 3
ATOM 3434 C CA . MET A 1 46 ? 9.152 -4.093 7.495 1.00 0.00 46 MET A CA 3
ATOM 3435 C C . MET A 1 46 ? 9.266 -4.160 9.014 1.00 0.00 46 MET A C 3
ATOM 3436 O O . MET A 1 46 ? 10.264 -4.640 9.552 1.00 0.00 46 MET A O 3
ATOM 3450 N N . VAL A 1 47 ? 8.236 -3.676 9.703 1.00 0.00 47 VAL A N 3
ATOM 3451 C CA . VAL A 1 47 ? 8.221 -3.683 11.160 1.00 0.00 47 VAL A CA 3
ATOM 3452 C C . VAL A 1 47 ? 7.882 -5.068 11.700 1.00 0.00 47 VAL A C 3
ATOM 3453 O O . VAL A 1 47 ? 8.697 -5.702 12.371 1.00 0.00 47 VAL A O 3
ATOM 3466 N N . THR A 1 48 ? 6.673 -5.533 11.403 1.00 0.00 48 THR A N 3
ATOM 3467 C CA . THR A 1 48 ? 6.225 -6.843 11.859 1.00 0.00 48 THR A CA 3
ATOM 3468 C C . THR A 1 48 ? 5.626 -7.649 10.713 1.00 0.00 48 THR A C 3
ATOM 3469 O O . THR A 1 48 ? 5.595 -7.192 9.570 1.00 0.00 48 THR A O 3
ATOM 3480 N N . ASP A 1 49 ? 5.150 -8.850 11.025 1.00 0.00 49 ASP A N 3
ATOM 3481 C CA . ASP A 1 49 ? 4.549 -9.719 10.020 1.00 0.00 49 ASP A CA 3
ATOM 3482 C C . ASP A 1 49 ? 3.222 -9.148 9.531 1.00 0.00 49 ASP A C 3
ATOM 3483 O O . ASP A 1 49 ? 2.660 -9.614 8.539 1.00 0.00 49 ASP A O 3
ATOM 3492 N N . THR A 1 50 ? 2.724 -8.135 10.234 1.00 0.00 50 THR A N 3
ATOM 3493 C CA . THR A 1 50 ? 1.462 -7.502 9.874 1.00 0.00 50 THR A CA 3
ATOM 3494 C C . THR A 1 50 ? 1.652 -6.015 9.596 1.00 0.00 50 THR A C 3
ATOM 3495 O O . THR A 1 50 ? 0.909 -5.419 8.815 1.00 0.00 50 THR A O 3
ATOM 3506 N N . LEU A 1 51 ? 2.652 -5.421 10.239 1.00 0.00 51 LEU A N 3
ATOM 3507 C CA . LEU A 1 51 ? 2.941 -4.003 10.060 1.00 0.00 51 LEU A CA 3
ATOM 3508 C C . LEU A 1 51 ? 4.131 -3.803 9.128 1.00 0.00 51 LEU A C 3
ATOM 3509 O O . LEU A 1 51 ? 5.027 -4.645 9.058 1.00 0.00 51 LEU A O 3
ATOM 3525 N N . VAL A 1 52 ? 4.136 -2.682 8.414 1.00 0.00 52 VAL A N 3
ATOM 3526 C CA . VAL A 1 52 ? 5.218 -2.369 7.488 1.00 0.00 52 VAL A CA 3
ATOM 3527 C C . VAL A 1 52 ? 5.372 -0.863 7.311 1.00 0.00 52 VAL A C 3
ATOM 3528 O O . VAL A 1 52 ? 4.392 -0.150 7.097 1.00 0.00 52 VAL A O 3
ATOM 3541 N N . GLU A 1 53 ? 6.609 -0.385 7.403 1.00 0.00 53 GLU A N 3
ATOM 3542 C CA . GLU A 1 53 ? 6.891 1.038 7.253 1.00 0.00 53 GLU A CA 3
ATOM 3543 C C . GLU A 1 53 ? 7.031 1.413 5.781 1.00 0.00 53 GLU A C 3
ATOM 3544 O O . GLU A 1 53 ? 7.870 0.865 5.066 1.00 0.00 53 GLU A O 3
ATOM 3556 N N . VAL A 1 54 ? 6.202 2.351 5.333 1.00 0.00 54 VAL A N 3
ATOM 3557 C CA . VAL A 1 54 ? 6.232 2.800 3.947 1.00 0.00 54 VAL A CA 3
ATOM 3558 C C . VAL A 1 54 ? 6.362 4.317 3.863 1.00 0.00 54 VAL A C 3
ATOM 3559 O O . VAL A 1 54 ? 6.019 5.033 4.805 1.00 0.00 54 VAL A O 3
ATOM 3572 N N . LEU A 1 55 ? 6.860 4.801 2.731 1.00 0.00 55 LEU A N 3
ATOM 3573 C CA . LEU A 1 55 ? 7.035 6.234 2.523 1.00 0.00 55 LEU A CA 3
ATOM 3574 C C . LEU A 1 55 ? 6.149 6.732 1.385 1.00 0.00 55 LEU A C 3
ATOM 3575 O O . LEU A 1 55 ? 6.239 6.247 0.256 1.00 0.00 55 LEU A O 3
ATOM 3591 N N . LEU A 1 56 ? 5.295 7.703 1.689 1.00 0.00 56 LEU A N 3
ATOM 3592 C CA . LEU A 1 56 ? 4.394 8.269 0.692 1.00 0.00 56 LEU A CA 3
ATOM 3593 C C . LEU A 1 56 ? 5.129 9.257 -0.208 1.00 0.00 56 LEU A C 3
ATOM 3594 O O . LEU A 1 56 ? 4.666 10.377 -0.426 1.00 0.00 56 LEU A O 3
ATOM 3610 N N . TYR A 1 57 ? 6.275 8.834 -0.730 1.00 0.00 57 TYR A N 3
ATOM 3611 C CA . TYR A 1 57 ? 7.074 9.682 -1.607 1.00 0.00 57 TYR A CA 3
ATOM 3612 C C . TYR A 1 57 ? 6.181 10.544 -2.493 1.00 0.00 57 TYR A C 3
ATOM 3613 O O . TYR A 1 57 ? 6.501 11.697 -2.782 1.00 0.00 57 TYR A O 3
ATOM 3631 N N . ASP A 1 58 ? 5.059 9.976 -2.922 1.00 0.00 58 ASP A N 3
ATOM 3632 C CA . ASP A 1 58 ? 4.117 10.692 -3.774 1.00 0.00 58 ASP A CA 3
ATOM 3633 C C . ASP A 1 58 ? 3.792 12.064 -3.193 1.00 0.00 58 ASP A C 3
ATOM 3634 O O . ASP A 1 58 ? 3.857 13.077 -3.890 1.00 0.00 58 ASP A O 3
ATOM 3643 N N . VAL A 1 59 ? 3.441 12.090 -1.911 1.00 0.00 59 VAL A N 3
ATOM 3644 C CA . VAL A 1 59 ? 3.105 13.337 -1.235 1.00 0.00 59 VAL A CA 3
ATOM 3645 C C . VAL A 1 59 ? 4.283 13.851 -0.414 1.00 0.00 59 VAL A C 3
ATOM 3646 O O . VAL A 1 59 ? 4.606 15.038 -0.449 1.00 0.00 59 VAL A O 3
ATOM 3659 N N . GLY A 1 60 ? 4.921 12.949 0.325 1.00 0.00 60 GLY A N 3
ATOM 3660 C CA . GLY A 1 60 ? 6.057 13.330 1.144 1.00 0.00 60 GLY A CA 3
ATOM 3661 C C . GLY A 1 60 ? 5.776 13.187 2.627 1.00 0.00 60 GLY A C 3
ATOM 3662 O O . GLY A 1 60 ? 6.015 14.111 3.404 1.00 0.00 60 GLY A O 3
ATOM 3666 N N . VAL A 1 61 ? 5.265 12.024 3.021 1.00 0.00 61 VAL A N 3
ATOM 3667 C CA . VAL A 1 61 ? 4.951 11.763 4.421 1.00 0.00 61 VAL A CA 3
ATOM 3668 C C . VAL A 1 61 ? 5.390 10.361 4.830 1.00 0.00 61 VAL A C 3
ATOM 3669 O O . VAL A 1 61 ? 5.005 9.373 4.206 1.00 0.00 61 VAL A O 3
ATOM 3682 N N . GLU A 1 62 ? 6.197 10.284 5.883 1.00 0.00 62 GLU A N 3
ATOM 3683 C CA . GLU A 1 62 ? 6.689 9.002 6.375 1.00 0.00 62 GLU A CA 3
ATOM 3684 C C . GLU A 1 62 ? 5.731 8.413 7.407 1.00 0.00 62 GLU A C 3
ATOM 3685 O O . GLU A 1 62 ? 5.468 9.021 8.446 1.00 0.00 62 GLU A O 3
ATOM 3697 N N . LEU A 1 63 ? 5.213 7.225 7.114 1.00 0.00 63 LEU A N 3
ATOM 3698 C CA . LEU A 1 63 ? 4.284 6.552 8.016 1.00 0.00 63 LEU A CA 3
ATOM 3699 C C . LEU A 1 63 ? 4.344 5.040 7.829 1.00 0.00 63 LEU A C 3
ATOM 3700 O O . LEU A 1 63 ? 5.036 4.540 6.942 1.00 0.00 63 LEU A O 3
ATOM 3716 N N . VAL A 1 64 ? 3.611 4.315 8.669 1.00 0.00 64 VAL A N 3
ATOM 3717 C CA . VAL A 1 64 ? 3.578 2.860 8.594 1.00 0.00 64 VAL A CA 3
ATOM 3718 C C . VAL A 1 64 ? 2.146 2.339 8.652 1.00 0.00 64 VAL A C 3
ATOM 3719 O O . VAL A 1 64 ? 1.387 2.677 9.560 1.00 0.00 64 VAL A O 3
ATOM 3732 N N . VAL A 1 65 ? 1.782 1.514 7.675 1.00 0.00 65 VAL A N 3
ATOM 3733 C CA . VAL A 1 65 ? 0.441 0.945 7.614 1.00 0.00 65 VAL A CA 3
ATOM 3734 C C . VAL A 1 65 ? 0.483 -0.574 7.730 1.00 0.00 65 VAL A C 3
ATOM 3735 O O . VAL A 1 65 ? 1.552 -1.181 7.677 1.00 0.00 65 VAL A O 3
ATOM 3748 N N . ASN A 1 66 ? -0.687 -1.183 7.890 1.00 0.00 66 ASN A N 3
ATOM 3749 C CA . ASN A 1 66 ? -0.785 -2.633 8.013 1.00 0.00 66 ASN A CA 3
ATOM 3750 C C . ASN A 1 66 ? -0.826 -3.295 6.640 1.00 0.00 66 ASN A C 3
ATOM 3751 O O . ASN A 1 66 ? -1.592 -2.889 5.766 1.00 0.00 66 ASN A O 3
ATOM 3762 N N . VAL A 1 67 ? 0.004 -4.317 6.456 1.00 0.00 67 VAL A N 3
ATOM 3763 C CA . VAL A 1 67 ? 0.062 -5.037 5.190 1.00 0.00 67 VAL A CA 3
ATOM 3764 C C . VAL A 1 67 ? -1.336 -5.378 4.687 1.00 0.00 67 VAL A C 3
ATOM 3765 O O . VAL A 1 67 ? -1.536 -5.627 3.498 1.00 0.00 67 VAL A O 3
ATOM 3778 N N . ASP A 1 68 ? -2.301 -5.386 5.600 1.00 0.00 68 ASP A N 3
ATOM 3779 C CA . ASP A 1 68 ? -3.683 -5.695 5.249 1.00 0.00 68 ASP A CA 3
ATOM 3780 C C . ASP A 1 68 ? -4.228 -4.684 4.246 1.00 0.00 68 ASP A C 3
ATOM 3781 O O . ASP A 1 68 ? -4.965 -5.042 3.327 1.00 0.00 68 ASP A O 3
ATOM 3790 N N . CYS A 1 69 ? -3.861 -3.420 4.428 1.00 0.00 69 CYS A N 3
ATOM 3791 C CA . CYS A 1 69 ? -4.314 -2.356 3.540 1.00 0.00 69 CYS A CA 3
ATOM 3792 C C . CYS A 1 69 ? -3.381 -2.213 2.342 1.00 0.00 69 CYS A C 3
ATOM 3793 O O . CYS A 1 69 ? -3.735 -1.596 1.336 1.00 0.00 69 CYS A O 3
ATOM 3801 N N . LEU A 1 70 ? -2.188 -2.785 2.457 1.00 0.00 70 LEU A N 3
ATOM 3802 C CA . LEU A 1 70 ? -1.202 -2.720 1.384 1.00 0.00 70 LEU A CA 3
ATOM 3803 C C . LEU A 1 70 ? -1.643 -3.558 0.188 1.00 0.00 70 LEU A C 3
ATOM 3804 O O . LEU A 1 70 ? -2.167 -4.660 0.349 1.00 0.00 70 LEU A O 3
ATOM 3820 N N . ARG A 1 71 ? -1.425 -3.028 -1.011 1.00 0.00 71 ARG A N 3
ATOM 3821 C CA . ARG A 1 71 ? -1.799 -3.727 -2.235 1.00 0.00 71 ARG A CA 3
ATOM 3822 C C . ARG A 1 71 ? -0.684 -3.640 -3.273 1.00 0.00 71 ARG A C 3
ATOM 3823 O O . ARG A 1 71 ? -0.007 -2.619 -3.389 1.00 0.00 71 ARG A O 3
ATOM 3844 N N . LYS A 1 72 ? -0.499 -4.719 -4.027 1.00 0.00 72 LYS A N 3
ATOM 3845 C CA . LYS A 1 72 ? 0.532 -4.766 -5.056 1.00 0.00 72 LYS A CA 3
ATOM 3846 C C . LYS A 1 72 ? 0.188 -3.835 -6.214 1.00 0.00 72 LYS A C 3
ATOM 3847 O O . LYS A 1 72 ? -0.882 -3.945 -6.816 1.00 0.00 72 LYS A O 3
ATOM 3866 N N . LEU A 1 73 ? 1.100 -2.920 -6.523 1.00 0.00 73 LEU A N 3
ATOM 3867 C CA . LEU A 1 73 ? 0.893 -1.970 -7.611 1.00 0.00 73 LEU A CA 3
ATOM 3868 C C . LEU A 1 73 ? 0.764 -2.693 -8.948 1.00 0.00 73 LEU A C 3
ATOM 3869 O O . LEU A 1 73 ? 1.763 -2.976 -9.609 1.00 0.00 73 LEU A O 3
ATOM 3885 N N . GLU A 1 74 ? -0.472 -2.986 -9.340 1.00 0.00 74 GLU A N 3
ATOM 3886 C CA . GLU A 1 74 ? -0.730 -3.675 -10.599 1.00 0.00 74 GLU A CA 3
ATOM 3887 C C . GLU A 1 74 ? -0.128 -2.907 -11.772 1.00 0.00 74 GLU A C 3
ATOM 3888 O O . GLU A 1 74 ? -0.164 -1.678 -11.806 1.00 0.00 74 GLU A O 3
ATOM 3900 N N . GLU A 1 75 ? 0.426 -3.643 -12.731 1.00 0.00 75 GLU A N 3
ATOM 3901 C CA . GLU A 1 75 ? 1.037 -3.031 -13.905 1.00 0.00 75 GLU A CA 3
ATOM 3902 C C . GLU A 1 75 ? -0.019 -2.370 -14.786 1.00 0.00 75 GLU A C 3
ATOM 3903 O O . GLU A 1 75 ? 0.150 -1.235 -15.230 1.00 0.00 75 GLU A O 3
ATOM 3915 N N . ASN A 1 76 ? -1.108 -3.090 -15.036 1.00 0.00 76 ASN A N 3
ATOM 3916 C CA . ASN A 1 76 ? -2.191 -2.575 -15.865 1.00 0.00 76 ASN A CA 3
ATOM 3917 C C . ASN A 1 76 ? -2.680 -1.226 -15.345 1.00 0.00 76 ASN A C 3
ATOM 3918 O O . ASN A 1 76 ? -3.039 -0.342 -16.124 1.00 0.00 76 ASN A O 3
ATOM 3929 N N . LEU A 1 77 ? -2.690 -1.076 -14.026 1.00 0.00 77 LEU A N 3
ATOM 3930 C CA . LEU A 1 77 ? -3.133 0.166 -13.401 1.00 0.00 77 LEU A CA 3
ATOM 3931 C C . LEU A 1 77 ? -2.033 1.221 -13.444 1.00 0.00 77 LEU A C 3
ATOM 3932 O O . LEU A 1 77 ? -2.307 2.417 -13.547 1.00 0.00 77 LEU A O 3
ATOM 3948 N N . LYS A 1 78 ? -0.785 0.770 -13.368 1.00 0.00 78 LYS A N 3
ATOM 3949 C CA . LYS A 1 78 ? 0.359 1.674 -13.402 1.00 0.00 78 LYS A CA 3
ATOM 3950 C C . LYS A 1 78 ? 0.387 2.467 -14.704 1.00 0.00 78 LYS A C 3
ATOM 3951 O O . LYS A 1 78 ? 0.658 3.669 -14.706 1.00 0.00 78 LYS A O 3
ATOM 3970 N N . THR A 1 79 ? 0.104 1.788 -15.812 1.00 0.00 79 THR A N 3
ATOM 3971 C CA . THR A 1 79 ? 0.097 2.429 -17.120 1.00 0.00 79 THR A CA 3
ATOM 3972 C C . THR A 1 79 ? -1.174 2.091 -17.891 1.00 0.00 79 THR A C 3
ATOM 3973 O O . THR A 1 79 ? -1.203 1.142 -18.674 1.00 0.00 79 THR A O 3
ATOM 3984 N N . MET A 1 80 ? -2.223 2.875 -17.665 1.00 0.00 80 MET A N 3
ATOM 3985 C CA . MET A 1 80 ? -3.498 2.659 -18.341 1.00 0.00 80 MET A CA 3
ATOM 3986 C C . MET A 1 80 ? -3.638 3.584 -19.546 1.00 0.00 80 MET A C 3
ATOM 3987 O O . MET A 1 80 ? -4.068 3.161 -20.618 1.00 0.00 80 MET A O 3
ATOM 4001 N N . GLY A 1 81 ? -3.271 4.848 -19.362 1.00 0.00 81 GLY A N 3
ATOM 4002 C CA . GLY A 1 81 ? -3.364 5.813 -20.442 1.00 0.00 81 GLY A CA 3
ATOM 4003 C C . GLY A 1 81 ? -2.011 6.362 -20.847 1.00 0.00 81 GLY A C 3
ATOM 4004 O O . GLY A 1 81 ? -1.245 5.695 -21.542 1.00 0.00 81 GLY A O 3
ATOM 4008 N N . ARG A 1 82 ? -1.716 7.583 -20.412 1.00 0.00 82 ARG A N 3
ATOM 4009 C CA . ARG A 1 82 ? -0.446 8.223 -20.736 1.00 0.00 82 ARG A CA 3
ATOM 4010 C C . ARG A 1 82 ? 0.430 8.353 -19.493 1.00 0.00 82 ARG A C 3
ATOM 4011 O O . ARG A 1 82 ? -0.053 8.698 -18.413 1.00 0.00 82 ARG A O 3
ATOM 4032 N N . LEU A 1 83 ? 1.718 8.074 -19.652 1.00 0.00 83 LEU A N 3
ATOM 4033 C CA . LEU A 1 83 ? 2.663 8.159 -18.543 1.00 0.00 83 LEU A CA 3
ATOM 4034 C C . LEU A 1 83 ? 3.835 9.068 -18.895 1.00 0.00 83 LEU A C 3
ATOM 4035 O O . LEU A 1 83 ? 4.157 9.257 -20.068 1.00 0.00 83 LEU A O 3
ATOM 4051 N N . SER A 1 84 ? 4.472 9.628 -17.871 1.00 0.00 84 SER A N 3
ATOM 4052 C CA . SER A 1 84 ? 5.608 10.519 -18.072 1.00 0.00 84 SER A CA 3
ATOM 4053 C C . SER A 1 84 ? 6.908 9.847 -17.640 1.00 0.00 84 SER A C 3
ATOM 4054 O O . SER A 1 84 ? 7.738 10.453 -16.961 1.00 0.00 84 SER A O 3
ATOM 4062 N N . LEU A 1 85 ? 7.078 8.591 -18.038 1.00 0.00 85 LEU A N 3
ATOM 4063 C CA . LEU A 1 85 ? 8.277 7.835 -17.692 1.00 0.00 85 LEU A CA 3
ATOM 4064 C C . LEU A 1 85 ? 8.993 7.345 -18.948 1.00 0.00 85 LEU A C 3
ATOM 4065 O O . LEU A 1 85 ? 8.641 6.309 -19.511 1.00 0.00 85 LEU A O 3
ATOM 4081 N N . GLY A 1 1 ? -16.714 20.288 -19.488 1.00 0.00 1 GLY A N 4
ATOM 4082 C CA . GLY A 1 1 ? -15.586 19.474 -19.904 1.00 0.00 1 GLY A CA 4
ATOM 4083 C C . GLY A 1 1 ? -14.947 18.734 -18.746 1.00 0.00 1 GLY A C 4
ATOM 4084 O O . GLY A 1 1 ? -13.731 18.784 -18.564 1.00 0.00 1 GLY A O 4
ATOM 4088 N N . SER A 1 2 ? -15.769 18.046 -17.960 1.00 0.00 2 SER A N 4
ATOM 4089 C CA . SER A 1 2 ? -15.277 17.296 -16.810 1.00 0.00 2 SER A CA 4
ATOM 4090 C C . SER A 1 2 ? -14.426 16.111 -17.257 1.00 0.00 2 SER A C 4
ATOM 4091 O O . SER A 1 2 ? -14.725 15.461 -18.259 1.00 0.00 2 SER A O 4
ATOM 4099 N N . SER A 1 3 ? -13.363 15.838 -16.507 1.00 0.00 3 SER A N 4
ATOM 4100 C CA . SER A 1 3 ? -12.465 14.735 -16.828 1.00 0.00 3 SER A CA 4
ATOM 4101 C C . SER A 1 3 ? -12.112 13.940 -15.574 1.00 0.00 3 SER A C 4
ATOM 4102 O O . SER A 1 3 ? -11.680 14.503 -14.569 1.00 0.00 3 SER A O 4
ATOM 4110 N N . GLY A 1 4 ? -12.301 12.625 -15.642 1.00 0.00 4 GLY A N 4
ATOM 4111 C CA . GLY A 1 4 ? -11.999 11.773 -14.507 1.00 0.00 4 GLY A CA 4
ATOM 4112 C C . GLY A 1 4 ? -12.382 10.327 -14.750 1.00 0.00 4 GLY A C 4
ATOM 4113 O O . GLY A 1 4 ? -13.501 10.037 -15.173 1.00 0.00 4 GLY A O 4
ATOM 4117 N N . SER A 1 5 ? -11.451 9.416 -14.483 1.00 0.00 5 SER A N 4
ATOM 4118 C CA . SER A 1 5 ? -11.695 7.992 -14.681 1.00 0.00 5 SER A CA 4
ATOM 4119 C C . SER A 1 5 ? -11.364 7.204 -13.417 1.00 0.00 5 SER A C 4
ATOM 4120 O O . SER A 1 5 ? -10.225 7.209 -12.950 1.00 0.00 5 SER A O 4
ATOM 4128 N N . SER A 1 6 ? -12.368 6.527 -12.869 1.00 0.00 6 SER A N 4
ATOM 4129 C CA . SER A 1 6 ? -12.186 5.736 -11.658 1.00 0.00 6 SER A CA 4
ATOM 4130 C C . SER A 1 6 ? -11.658 4.344 -11.991 1.00 0.00 6 SER A C 4
ATOM 4131 O O . SER A 1 6 ? -12.423 3.387 -12.098 1.00 0.00 6 SER A O 4
ATOM 4139 N N . GLY A 1 7 ? -10.342 4.241 -12.156 1.00 0.00 7 GLY A N 4
ATOM 4140 C CA . GLY A 1 7 ? -9.733 2.963 -12.476 1.00 0.00 7 GLY A CA 4
ATOM 4141 C C . GLY A 1 7 ? -9.045 2.334 -11.281 1.00 0.00 7 GLY A C 4
ATOM 4142 O O . GLY A 1 7 ? -9.376 1.217 -10.884 1.00 0.00 7 GLY A O 4
ATOM 4146 N N . MET A 1 8 ? -8.084 3.050 -10.708 1.00 0.00 8 MET A N 4
ATOM 4147 C CA . MET A 1 8 ? -7.347 2.554 -9.551 1.00 0.00 8 MET A CA 4
ATOM 4148 C C . MET A 1 8 ? -8.298 1.966 -8.513 1.00 0.00 8 MET A C 4
ATOM 4149 O O . MET A 1 8 ? -8.402 0.747 -8.373 1.00 0.00 8 MET A O 4
ATOM 4163 N N . ILE A 1 9 ? -8.988 2.840 -7.787 1.00 0.00 9 ILE A N 4
ATOM 4164 C CA . ILE A 1 9 ? -9.929 2.406 -6.763 1.00 0.00 9 ILE A CA 4
ATOM 4165 C C . ILE A 1 9 ? -10.774 1.234 -7.252 1.00 0.00 9 ILE A C 4
ATOM 4166 O O . ILE A 1 9 ? -10.967 0.253 -6.536 1.00 0.00 9 ILE A O 4
ATOM 4182 N N . ALA A 1 10 ? -11.273 1.344 -8.479 1.00 0.00 10 ALA A N 4
ATOM 4183 C CA . ALA A 1 10 ? -12.093 0.292 -9.067 1.00 0.00 10 ALA A CA 4
ATOM 4184 C C . ALA A 1 10 ? -11.379 -1.054 -9.015 1.00 0.00 10 ALA A C 4
ATOM 4185 O O . ALA A 1 10 ? -11.878 -2.009 -8.421 1.00 0.00 10 ALA A O 4
ATOM 4192 N N . ALA A 1 11 ? -10.210 -1.123 -9.643 1.00 0.00 11 ALA A N 4
ATOM 4193 C CA . ALA A 1 11 ? -9.427 -2.352 -9.667 1.00 0.00 11 ALA A CA 4
ATOM 4194 C C . ALA A 1 11 ? -9.120 -2.835 -8.254 1.00 0.00 11 ALA A C 4
ATOM 4195 O O . ALA A 1 11 ? -9.477 -3.952 -7.877 1.00 0.00 11 ALA A O 4
ATOM 4202 N N . TYR A 1 12 ? -8.455 -1.989 -7.476 1.00 0.00 12 TYR A N 4
ATOM 4203 C CA . TYR A 1 12 ? -8.096 -2.331 -6.105 1.00 0.00 12 TYR A CA 4
ATOM 4204 C C . TYR A 1 12 ? -9.306 -2.863 -5.342 1.00 0.00 12 TYR A C 4
ATOM 4205 O O . TYR A 1 12 ? -9.322 -4.015 -4.909 1.00 0.00 12 TYR A O 4
ATOM 4223 N N . GLU A 1 13 ? -10.317 -2.014 -5.183 1.00 0.00 13 GLU A N 4
ATOM 4224 C CA . GLU A 1 13 ? -11.531 -2.399 -4.472 1.00 0.00 13 GLU A CA 4
ATOM 4225 C C . GLU A 1 13 ? -12.033 -3.758 -4.949 1.00 0.00 13 GLU A C 4
ATOM 4226 O O . GLU A 1 13 ? -12.417 -4.607 -4.146 1.00 0.00 13 GLU A O 4
ATOM 4238 N N . ASN A 1 14 ? -12.027 -3.957 -6.263 1.00 0.00 14 ASN A N 4
ATOM 4239 C CA . ASN A 1 14 ? -12.483 -5.213 -6.849 1.00 0.00 14 ASN A CA 4
ATOM 4240 C C . ASN A 1 14 ? -11.524 -6.350 -6.510 1.00 0.00 14 ASN A C 4
ATOM 4241 O O . ASN A 1 14 ? -11.908 -7.520 -6.511 1.00 0.00 14 ASN A O 4
ATOM 4252 N N . SER A 1 15 ? -10.276 -5.998 -6.219 1.00 0.00 15 SER A N 4
ATOM 4253 C CA . SER A 1 15 ? -9.261 -6.990 -5.881 1.00 0.00 15 SER A CA 4
ATOM 4254 C C . SER A 1 15 ? -9.412 -7.450 -4.435 1.00 0.00 15 SER A C 4
ATOM 4255 O O . SER A 1 15 ? -10.312 -7.007 -3.720 1.00 0.00 15 SER A O 4
ATOM 4263 N N . LYS A 1 16 ? -8.525 -8.343 -4.009 1.00 0.00 16 LYS A N 4
ATOM 4264 C CA . LYS A 1 16 ? -8.556 -8.865 -2.648 1.00 0.00 16 LYS A CA 4
ATOM 4265 C C . LYS A 1 16 ? -7.144 -9.031 -2.096 1.00 0.00 16 LYS A C 4
ATOM 4266 O O . LYS A 1 16 ? -6.177 -9.107 -2.854 1.00 0.00 16 LYS A O 4
ATOM 4285 N N . TRP A 1 17 ? -7.033 -9.087 -0.774 1.00 0.00 17 TRP A N 4
ATOM 4286 C CA . TRP A 1 17 ? -5.738 -9.246 -0.122 1.00 0.00 17 TRP A CA 4
ATOM 4287 C C . TRP A 1 17 ? -5.030 -10.502 -0.616 1.00 0.00 17 TRP A C 4
ATOM 4288 O O . TRP A 1 17 ? -5.654 -11.549 -0.788 1.00 0.00 17 TRP A O 4
ATOM 4309 N N . GLU A 1 18 ? -3.725 -10.391 -0.842 1.00 0.00 18 GLU A N 4
ATOM 4310 C CA . GLU A 1 18 ? -2.934 -11.520 -1.318 1.00 0.00 18 GLU A CA 4
ATOM 4311 C C . GLU A 1 18 ? -1.625 -11.632 -0.542 1.00 0.00 18 GLU A C 4
ATOM 4312 O O . GLU A 1 18 ? -1.013 -10.634 -0.160 1.00 0.00 18 GLU A O 4
ATOM 4324 N N . PRO A 1 19 ? -1.184 -12.876 -0.301 1.00 0.00 19 PRO A N 4
ATOM 4325 C CA . PRO A 1 19 ? 0.056 -13.149 0.431 1.00 0.00 19 PRO A CA 4
ATOM 4326 C C . PRO A 1 19 ? 1.297 -12.758 -0.364 1.00 0.00 19 PRO A C 4
ATOM 4327 O O . PRO A 1 19 ? 1.835 -13.559 -1.128 1.00 0.00 19 PRO A O 4
ATOM 4338 N N . VAL A 1 20 ? 1.747 -11.521 -0.180 1.00 0.00 20 VAL A N 4
ATOM 4339 C CA . VAL A 1 20 ? 2.926 -11.024 -0.879 1.00 0.00 20 VAL A CA 4
ATOM 4340 C C . VAL A 1 20 ? 3.992 -10.556 0.105 1.00 0.00 20 VAL A C 4
ATOM 4341 O O . VAL A 1 20 ? 3.686 -9.914 1.110 1.00 0.00 20 VAL A O 4
ATOM 4354 N N . LYS A 1 21 ? 5.246 -10.881 -0.191 1.00 0.00 21 LYS A N 4
ATOM 4355 C CA . LYS A 1 21 ? 6.360 -10.493 0.666 1.00 0.00 21 LYS A CA 4
ATOM 4356 C C . LYS A 1 21 ? 6.862 -9.098 0.308 1.00 0.00 21 LYS A C 4
ATOM 4357 O O . LYS A 1 21 ? 7.470 -8.898 -0.744 1.00 0.00 21 LYS A O 4
ATOM 4376 N N . TRP A 1 22 ? 6.605 -8.138 1.188 1.00 0.00 22 TRP A N 4
ATOM 4377 C CA . TRP A 1 22 ? 7.032 -6.761 0.965 1.00 0.00 22 TRP A CA 4
ATOM 4378 C C . TRP A 1 22 ? 8.541 -6.626 1.133 1.00 0.00 22 TRP A C 4
ATOM 4379 O O . TRP A 1 22 ? 9.049 -6.593 2.253 1.00 0.00 22 TRP A O 4
ATOM 4400 N N . GLU A 1 23 ? 9.253 -6.548 0.012 1.00 0.00 23 GLU A N 4
ATOM 4401 C CA . GLU A 1 23 ? 10.705 -6.416 0.038 1.00 0.00 23 GLU A CA 4
ATOM 4402 C C . GLU A 1 23 ? 11.117 -4.951 0.140 1.00 0.00 23 GLU A C 4
ATOM 4403 O O . GLU A 1 23 ? 10.272 -4.057 0.147 1.00 0.00 23 GLU A O 4
ATOM 4415 N N . ASN A 1 24 ? 12.422 -4.713 0.220 1.00 0.00 24 ASN A N 4
ATOM 4416 C CA . ASN A 1 24 ? 12.947 -3.357 0.323 1.00 0.00 24 ASN A CA 4
ATOM 4417 C C . ASN A 1 24 ? 12.977 -2.679 -1.044 1.00 0.00 24 ASN A C 4
ATOM 4418 O O . ASN A 1 24 ? 13.178 -3.333 -2.067 1.00 0.00 24 ASN A O 4
ATOM 4429 N N . ASP A 1 25 ? 12.775 -1.366 -1.051 1.00 0.00 25 ASP A N 4
ATOM 4430 C CA . ASP A 1 25 ? 12.780 -0.599 -2.292 1.00 0.00 25 ASP A CA 4
ATOM 4431 C C . ASP A 1 25 ? 11.730 -1.129 -3.263 1.00 0.00 25 ASP A C 4
ATOM 4432 O O . ASP A 1 25 ? 12.022 -1.381 -4.431 1.00 0.00 25 ASP A O 4
ATOM 4441 N N . MET A 1 26 ? 10.507 -1.297 -2.770 1.00 0.00 26 MET A N 4
ATOM 4442 C CA . MET A 1 26 ? 9.413 -1.797 -3.594 1.00 0.00 26 MET A CA 4
ATOM 4443 C C . MET A 1 26 ? 8.249 -0.812 -3.609 1.00 0.00 26 MET A C 4
ATOM 4444 O O . MET A 1 26 ? 8.156 0.067 -2.752 1.00 0.00 26 MET A O 4
ATOM 4458 N N . HIS A 1 27 ? 7.363 -0.964 -4.589 1.00 0.00 27 HIS A N 4
ATOM 4459 C CA . HIS A 1 27 ? 6.205 -0.087 -4.714 1.00 0.00 27 HIS A CA 4
ATOM 4460 C C . HIS A 1 27 ? 4.913 -0.849 -4.435 1.00 0.00 27 HIS A C 4
ATOM 4461 O O . HIS A 1 27 ? 4.703 -1.945 -4.956 1.00 0.00 27 HIS A O 4
ATOM 4475 N N . CYS A 1 28 ? 4.053 -0.264 -3.609 1.00 0.00 28 CYS A N 4
ATOM 4476 C CA . CYS A 1 28 ? 2.782 -0.889 -3.259 1.00 0.00 28 CYS A CA 4
ATOM 4477 C C . CYS A 1 28 ? 1.717 0.166 -2.977 1.00 0.00 28 CYS A C 4
ATOM 4478 O O . CYS A 1 28 ? 2.027 1.344 -2.801 1.00 0.00 28 CYS A O 4
ATOM 4486 N N . ALA A 1 29 ? 0.461 -0.266 -2.937 1.00 0.00 29 ALA A N 4
ATOM 4487 C CA . ALA A 1 29 ? -0.650 0.641 -2.676 1.00 0.00 29 ALA A CA 4
ATOM 4488 C C . ALA A 1 29 ? -1.187 0.459 -1.261 1.00 0.00 29 ALA A C 4
ATOM 4489 O O . ALA A 1 29 ? -1.415 -0.664 -0.812 1.00 0.00 29 ALA A O 4
ATOM 4496 N N . VAL A 1 30 ? -1.385 1.571 -0.560 1.00 0.00 30 VAL A N 4
ATOM 4497 C CA . VAL A 1 30 ? -1.894 1.535 0.805 1.00 0.00 30 VAL A CA 4
ATOM 4498 C C . VAL A 1 30 ? -3.342 2.011 0.864 1.00 0.00 30 VAL A C 4
ATOM 4499 O O . VAL A 1 30 ? -3.682 3.067 0.332 1.00 0.00 30 VAL A O 4
ATOM 4512 N N . LYS A 1 31 ? -4.191 1.224 1.517 1.00 0.00 31 LYS A N 4
ATOM 4513 C CA . LYS A 1 31 ? -5.603 1.565 1.648 1.00 0.00 31 LYS A CA 4
ATOM 4514 C C . LYS A 1 31 ? -5.897 2.141 3.030 1.00 0.00 31 LYS A C 4
ATOM 4515 O O . LYS A 1 31 ? -5.569 1.532 4.049 1.00 0.00 31 LYS A O 4
ATOM 4534 N N . ILE A 1 32 ? -6.517 3.316 3.056 1.00 0.00 32 ILE A N 4
ATOM 4535 C CA . ILE A 1 32 ? -6.857 3.972 4.313 1.00 0.00 32 ILE A CA 4
ATOM 4536 C C . ILE A 1 32 ? -8.158 3.421 4.885 1.00 0.00 32 ILE A C 4
ATOM 4537 O O . ILE A 1 32 ? -9.030 2.966 4.145 1.00 0.00 32 ILE A O 4
ATOM 4553 N N . GLN A 1 33 ? -8.283 3.468 6.208 1.00 0.00 33 GLN A N 4
ATOM 4554 C CA . GLN A 1 33 ? -9.480 2.975 6.880 1.00 0.00 33 GLN A CA 4
ATOM 4555 C C . GLN A 1 33 ? -10.450 4.115 7.170 1.00 0.00 33 GLN A C 4
ATOM 4556 O O . GLN A 1 33 ? -11.626 4.048 6.813 1.00 0.00 33 GLN A O 4
ATOM 4570 N N . ASP A 1 34 ? -9.950 5.160 7.820 1.00 0.00 34 ASP A N 4
ATOM 4571 C CA . ASP A 1 34 ? -10.772 6.315 8.159 1.00 0.00 34 ASP A CA 4
ATOM 4572 C C . ASP A 1 34 ? -11.393 6.926 6.906 1.00 0.00 34 ASP A C 4
ATOM 4573 O O . ASP A 1 34 ? -12.360 7.684 6.985 1.00 0.00 34 ASP A O 4
ATOM 4582 N N . LYS A 1 35 ? -10.830 6.591 5.750 1.00 0.00 35 LYS A N 4
ATOM 4583 C CA . LYS A 1 35 ? -11.328 7.105 4.479 1.00 0.00 35 LYS A CA 4
ATOM 4584 C C . LYS A 1 35 ? -11.592 5.968 3.498 1.00 0.00 35 LYS A C 4
ATOM 4585 O O . LYS A 1 35 ? -11.418 4.796 3.830 1.00 0.00 35 LYS A O 4
ATOM 4604 N N . ASN A 1 36 ? -12.011 6.322 2.287 1.00 0.00 36 ASN A N 4
ATOM 4605 C CA . ASN A 1 36 ? -12.298 5.330 1.257 1.00 0.00 36 ASN A CA 4
ATOM 4606 C C . ASN A 1 36 ? -11.482 5.604 -0.003 1.00 0.00 36 ASN A C 4
ATOM 4607 O O . ASN A 1 36 ? -11.964 5.409 -1.119 1.00 0.00 36 ASN A O 4
ATOM 4618 N N . GLN A 1 37 ? -10.247 6.055 0.184 1.00 0.00 37 GLN A N 4
ATOM 4619 C CA . GLN A 1 37 ? -9.365 6.355 -0.938 1.00 0.00 37 GLN A CA 4
ATOM 4620 C C . GLN A 1 37 ? -8.130 5.461 -0.914 1.00 0.00 37 GLN A C 4
ATOM 4621 O O . GLN A 1 37 ? -7.690 5.022 0.149 1.00 0.00 37 GLN A O 4
ATOM 4635 N N . TRP A 1 38 ? -7.575 5.195 -2.091 1.00 0.00 38 TRP A N 4
ATOM 4636 C CA . TRP A 1 38 ? -6.390 4.352 -2.204 1.00 0.00 38 TRP A CA 4
ATOM 4637 C C . TRP A 1 38 ? -5.145 5.195 -2.456 1.00 0.00 38 TRP A C 4
ATOM 4638 O O . TRP A 1 38 ? -5.116 6.018 -3.371 1.00 0.00 38 TRP A O 4
ATOM 4659 N N . ARG A 1 39 ? -4.118 4.985 -1.638 1.00 0.00 39 ARG A N 4
ATOM 4660 C CA . ARG A 1 39 ? -2.870 5.727 -1.772 1.00 0.00 39 ARG A CA 4
ATOM 4661 C C . ARG A 1 39 ? -1.720 4.794 -2.138 1.00 0.00 39 ARG A C 4
ATOM 4662 O O . ARG A 1 39 ? -1.890 3.576 -2.200 1.00 0.00 39 ARG A O 4
ATOM 4683 N N . ARG A 1 40 ? -0.548 5.373 -2.378 1.00 0.00 40 ARG A N 4
ATOM 4684 C CA . ARG A 1 40 ? 0.630 4.594 -2.739 1.00 0.00 40 ARG A CA 4
ATOM 4685 C C . ARG A 1 40 ? 1.779 4.867 -1.773 1.00 0.00 40 ARG A C 4
ATOM 4686 O O . ARG A 1 40 ? 1.852 5.934 -1.164 1.00 0.00 40 ARG A O 4
ATOM 4707 N N . GLY A 1 41 ? 2.675 3.894 -1.637 1.00 0.00 41 GLY A N 4
ATOM 4708 C CA . GLY A 1 41 ? 3.808 4.049 -0.743 1.00 0.00 41 GLY A CA 4
ATOM 4709 C C . GLY A 1 41 ? 5.003 3.220 -1.173 1.00 0.00 41 GLY A C 4
ATOM 4710 O O . GLY A 1 41 ? 4.855 2.237 -1.897 1.00 0.00 41 GLY A O 4
ATOM 4714 N N . GLN A 1 42 ? 6.189 3.620 -0.727 1.00 0.00 42 GLN A N 4
ATOM 4715 C CA . GLN A 1 42 ? 7.414 2.908 -1.072 1.00 0.00 42 GLN A CA 4
ATOM 4716 C C . GLN A 1 42 ? 7.971 2.164 0.138 1.00 0.00 42 GLN A C 4
ATOM 4717 O O . GLN A 1 42 ? 8.387 2.780 1.120 1.00 0.00 42 GLN A O 4
ATOM 4731 N N . ILE A 1 43 ? 7.975 0.838 0.059 1.00 0.00 43 ILE A N 4
ATOM 4732 C CA . ILE A 1 43 ? 8.481 0.011 1.148 1.00 0.00 43 ILE A CA 4
ATOM 4733 C C . ILE A 1 43 ? 9.754 0.603 1.743 1.00 0.00 43 ILE A C 4
ATOM 4734 O O . ILE A 1 43 ? 10.851 0.388 1.226 1.00 0.00 43 ILE A O 4
ATOM 4750 N N . ILE A 1 44 ? 9.600 1.349 2.832 1.00 0.00 44 ILE A N 4
ATOM 4751 C CA . ILE A 1 44 ? 10.737 1.970 3.499 1.00 0.00 44 ILE A CA 4
ATOM 4752 C C . ILE A 1 44 ? 11.544 0.940 4.283 1.00 0.00 44 ILE A C 4
ATOM 4753 O O . ILE A 1 44 ? 12.685 0.635 3.935 1.00 0.00 44 ILE A O 4
ATOM 4769 N N . ARG A 1 45 ? 10.943 0.407 5.341 1.00 0.00 45 ARG A N 4
ATOM 4770 C CA . ARG A 1 45 ? 11.606 -0.589 6.174 1.00 0.00 45 ARG A CA 4
ATOM 4771 C C . ARG A 1 45 ? 10.583 -1.454 6.905 1.00 0.00 45 ARG A C 4
ATOM 4772 O O . ARG A 1 45 ? 9.707 -0.942 7.601 1.00 0.00 45 ARG A O 4
ATOM 4793 N N . MET A 1 46 ? 10.701 -2.768 6.740 1.00 0.00 46 MET A N 4
ATOM 4794 C CA . MET A 1 46 ? 9.786 -3.704 7.384 1.00 0.00 46 MET A CA 4
ATOM 4795 C C . MET A 1 46 ? 10.003 -3.723 8.894 1.00 0.00 46 MET A C 4
ATOM 4796 O O . MET A 1 46 ? 11.068 -4.113 9.373 1.00 0.00 46 MET A O 4
ATOM 4810 N N . VAL A 1 47 ? 8.987 -3.301 9.639 1.00 0.00 47 VAL A N 4
ATOM 4811 C CA . VAL A 1 47 ? 9.066 -3.271 11.094 1.00 0.00 47 VAL A CA 4
ATOM 4812 C C . VAL A 1 47 ? 8.814 -4.653 11.687 1.00 0.00 47 VAL A C 4
ATOM 4813 O O . VAL A 1 47 ? 9.734 -5.308 12.177 1.00 0.00 47 VAL A O 4
ATOM 4826 N N . THR A 1 48 ? 7.560 -5.091 11.639 1.00 0.00 48 THR A N 4
ATOM 4827 C CA . THR A 1 48 ? 7.185 -6.395 12.171 1.00 0.00 48 THR A CA 4
ATOM 4828 C C . THR A 1 48 ? 6.593 -7.284 11.083 1.00 0.00 48 THR A C 4
ATOM 4829 O O . THR A 1 48 ? 6.526 -6.893 9.918 1.00 0.00 48 THR A O 4
ATOM 4840 N N . ASP A 1 49 ? 6.166 -8.480 11.471 1.00 0.00 49 ASP A N 4
ATOM 4841 C CA . ASP A 1 49 ? 5.578 -9.425 10.528 1.00 0.00 49 ASP A CA 4
ATOM 4842 C C . ASP A 1 49 ? 4.194 -8.960 10.086 1.00 0.00 49 ASP A C 4
ATOM 4843 O O . ASP A 1 49 ? 3.583 -9.552 9.195 1.00 0.00 49 ASP A O 4
ATOM 4852 N N . THR A 1 50 ? 3.702 -7.897 10.715 1.00 0.00 50 THR A N 4
ATOM 4853 C CA . THR A 1 50 ? 2.389 -7.355 10.389 1.00 0.00 50 THR A CA 4
ATOM 4854 C C . THR A 1 50 ? 2.479 -5.875 10.035 1.00 0.00 50 THR A C 4
ATOM 4855 O O . THR A 1 50 ? 1.660 -5.357 9.274 1.00 0.00 50 THR A O 4
ATOM 4866 N N . LEU A 1 51 ? 3.477 -5.198 10.592 1.00 0.00 51 LEU A N 4
ATOM 4867 C CA . LEU A 1 51 ? 3.674 -3.775 10.335 1.00 0.00 51 LEU A CA 4
ATOM 4868 C C . LEU A 1 51 ? 4.791 -3.555 9.319 1.00 0.00 51 LEU A C 4
ATOM 4869 O O . LEU A 1 51 ? 5.709 -4.367 9.205 1.00 0.00 51 LEU A O 4
ATOM 4885 N N . VAL A 1 52 ? 4.706 -2.450 8.585 1.00 0.00 52 VAL A N 4
ATOM 4886 C CA . VAL A 1 52 ? 5.711 -2.121 7.581 1.00 0.00 52 VAL A CA 4
ATOM 4887 C C . VAL A 1 52 ? 5.778 -0.616 7.344 1.00 0.00 52 VAL A C 4
ATOM 4888 O O . VAL A 1 52 ? 4.752 0.042 7.178 1.00 0.00 52 VAL A O 4
ATOM 4901 N N . GLU A 1 53 ? 6.994 -0.079 7.328 1.00 0.00 53 GLU A N 4
ATOM 4902 C CA . GLU A 1 53 ? 7.195 1.349 7.111 1.00 0.00 53 GLU A CA 4
ATOM 4903 C C . GLU A 1 53 ? 7.211 1.676 5.620 1.00 0.00 53 GLU A C 4
ATOM 4904 O O . GLU A 1 53 ? 8.002 1.119 4.860 1.00 0.00 53 GLU A O 4
ATOM 4916 N N . VAL A 1 54 ? 6.330 2.583 5.209 1.00 0.00 54 VAL A N 4
ATOM 4917 C CA . VAL A 1 54 ? 6.243 2.985 3.811 1.00 0.00 54 VAL A CA 4
ATOM 4918 C C . VAL A 1 54 ? 6.313 4.502 3.669 1.00 0.00 54 VAL A C 4
ATOM 4919 O O . VAL A 1 54 ? 6.058 5.238 4.624 1.00 0.00 54 VAL A O 4
ATOM 4932 N N . LEU A 1 55 ? 6.660 4.963 2.473 1.00 0.00 55 LEU A N 4
ATOM 4933 C CA . LEU A 1 55 ? 6.764 6.394 2.206 1.00 0.00 55 LEU A CA 4
ATOM 4934 C C . LEU A 1 55 ? 5.742 6.827 1.160 1.00 0.00 55 LEU A C 4
ATOM 4935 O O . LEU A 1 55 ? 5.745 6.334 0.031 1.00 0.00 55 LEU A O 4
ATOM 4951 N N . LEU A 1 56 ? 4.870 7.754 1.541 1.00 0.00 56 LEU A N 4
ATOM 4952 C CA . LEU A 1 56 ? 3.843 8.257 0.635 1.00 0.00 56 LEU A CA 4
ATOM 4953 C C . LEU A 1 56 ? 4.440 9.223 -0.382 1.00 0.00 56 LEU A C 4
ATOM 4954 O O . LEU A 1 56 ? 3.940 10.334 -0.566 1.00 0.00 56 LEU A O 4
ATOM 4970 N N . TYR A 1 57 ? 5.509 8.793 -1.042 1.00 0.00 57 TYR A N 4
ATOM 4971 C CA . TYR A 1 57 ? 6.175 9.621 -2.041 1.00 0.00 57 TYR A CA 4
ATOM 4972 C C . TYR A 1 57 ? 5.157 10.408 -2.861 1.00 0.00 57 TYR A C 4
ATOM 4973 O O . TYR A 1 57 ? 5.437 11.516 -3.320 1.00 0.00 57 TYR A O 4
ATOM 4991 N N . ASP A 1 58 ? 3.976 9.828 -3.042 1.00 0.00 58 ASP A N 4
ATOM 4992 C CA . ASP A 1 58 ? 2.915 10.474 -3.805 1.00 0.00 58 ASP A CA 4
ATOM 4993 C C . ASP A 1 58 ? 2.610 11.860 -3.245 1.00 0.00 58 ASP A C 4
ATOM 4994 O O . ASP A 1 58 ? 2.522 12.837 -3.990 1.00 0.00 58 ASP A O 4
ATOM 5003 N N . VAL A 1 59 ? 2.448 11.938 -1.928 1.00 0.00 59 VAL A N 4
ATOM 5004 C CA . VAL A 1 59 ? 2.153 13.204 -1.268 1.00 0.00 59 VAL A CA 4
ATOM 5005 C C . VAL A 1 59 ? 3.392 13.770 -0.583 1.00 0.00 59 VAL A C 4
ATOM 5006 O O . VAL A 1 59 ? 3.688 14.959 -0.695 1.00 0.00 59 VAL A O 4
ATOM 5019 N N . GLY A 1 60 ? 4.115 12.908 0.126 1.00 0.00 60 GLY A N 4
ATOM 5020 C CA . GLY A 1 60 ? 5.315 13.340 0.818 1.00 0.00 60 GLY A CA 4
ATOM 5021 C C . GLY A 1 60 ? 5.193 13.215 2.323 1.00 0.00 60 GLY A C 4
ATOM 5022 O O . GLY A 1 60 ? 5.501 14.153 3.059 1.00 0.00 60 GLY A O 4
ATOM 5026 N N . VAL A 1 61 ? 4.742 12.053 2.784 1.00 0.00 61 VAL A N 4
ATOM 5027 C CA . VAL A 1 61 ? 4.579 11.808 4.212 1.00 0.00 61 VAL A CA 4
ATOM 5028 C C . VAL A 1 61 ? 5.093 10.425 4.595 1.00 0.00 61 VAL A C 4
ATOM 5029 O O . VAL A 1 61 ? 4.666 9.416 4.033 1.00 0.00 61 VAL A O 4
ATOM 5042 N N . GLU A 1 62 ? 6.011 10.385 5.556 1.00 0.00 62 GLU A N 4
ATOM 5043 C CA . GLU A 1 62 ? 6.583 9.124 6.013 1.00 0.00 62 GLU A CA 4
ATOM 5044 C C . GLU A 1 62 ? 5.755 8.532 7.150 1.00 0.00 62 GLU A C 4
ATOM 5045 O O . GLU A 1 62 ? 5.583 9.155 8.198 1.00 0.00 62 GLU A O 4
ATOM 5057 N N . LEU A 1 63 ? 5.244 7.325 6.935 1.00 0.00 63 LEU A N 4
ATOM 5058 C CA . LEU A 1 63 ? 4.433 6.647 7.940 1.00 0.00 63 LEU A CA 4
ATOM 5059 C C . LEU A 1 63 ? 4.545 5.132 7.799 1.00 0.00 63 LEU A C 4
ATOM 5060 O O . LEU A 1 63 ? 5.164 4.629 6.861 1.00 0.00 63 LEU A O 4
ATOM 5076 N N . VAL A 1 64 ? 3.939 4.409 8.735 1.00 0.00 64 VAL A N 4
ATOM 5077 C CA . VAL A 1 64 ? 3.967 2.951 8.713 1.00 0.00 64 VAL A CA 4
ATOM 5078 C C . VAL A 1 64 ? 2.568 2.372 8.888 1.00 0.00 64 VAL A C 4
ATOM 5079 O O . VAL A 1 64 ? 1.854 2.718 9.830 1.00 0.00 64 VAL A O 4
ATOM 5092 N N . VAL A 1 65 ? 2.182 1.487 7.975 1.00 0.00 65 VAL A N 4
ATOM 5093 C CA . VAL A 1 65 ? 0.868 0.858 8.028 1.00 0.00 65 VAL A CA 4
ATOM 5094 C C . VAL A 1 65 ? 0.989 -0.657 8.154 1.00 0.00 65 VAL A C 4
ATOM 5095 O O . VAL A 1 65 ? 2.082 -1.212 8.056 1.00 0.00 65 VAL A O 4
ATOM 5108 N N . ASN A 1 66 ? -0.143 -1.319 8.372 1.00 0.00 66 ASN A N 4
ATOM 5109 C CA . ASN A 1 66 ? -0.164 -2.771 8.511 1.00 0.00 66 ASN A CA 4
ATOM 5110 C C . ASN A 1 66 ? -0.279 -3.447 7.149 1.00 0.00 66 ASN A C 4
ATOM 5111 O O . ASN A 1 66 ? -1.123 -3.080 6.331 1.00 0.00 66 ASN A O 4
ATOM 5122 N N . VAL A 1 67 ? 0.576 -4.438 6.911 1.00 0.00 67 VAL A N 4
ATOM 5123 C CA . VAL A 1 67 ? 0.569 -5.167 5.649 1.00 0.00 67 VAL A CA 4
ATOM 5124 C C . VAL A 1 67 ? -0.849 -5.550 5.243 1.00 0.00 67 VAL A C 4
ATOM 5125 O O . VAL A 1 67 ? -1.141 -5.729 4.060 1.00 0.00 67 VAL A O 4
ATOM 5138 N N . ASP A 1 68 ? -1.729 -5.673 6.231 1.00 0.00 68 ASP A N 4
ATOM 5139 C CA . ASP A 1 68 ? -3.119 -6.034 5.977 1.00 0.00 68 ASP A CA 4
ATOM 5140 C C . ASP A 1 68 ? -3.776 -5.033 5.031 1.00 0.00 68 ASP A C 4
ATOM 5141 O O . ASP A 1 68 ? -4.548 -5.412 4.150 1.00 0.00 68 ASP A O 4
ATOM 5150 N N . CYS A 1 69 ? -3.465 -3.756 5.222 1.00 0.00 69 CYS A N 4
ATOM 5151 C CA . CYS A 1 69 ? -4.027 -2.699 4.387 1.00 0.00 69 CYS A CA 4
ATOM 5152 C C . CYS A 1 69 ? -3.239 -2.555 3.089 1.00 0.00 69 CYS A C 4
ATOM 5153 O O . CYS A 1 69 ? -3.785 -2.155 2.060 1.00 0.00 69 CYS A O 4
ATOM 5161 N N . LEU A 1 70 ? -1.953 -2.883 3.144 1.00 0.00 70 LEU A N 4
ATOM 5162 C CA . LEU A 1 70 ? -1.088 -2.788 1.973 1.00 0.00 70 LEU A CA 4
ATOM 5163 C C . LEU A 1 70 ? -1.574 -3.713 0.862 1.00 0.00 70 LEU A C 4
ATOM 5164 O O . LEU A 1 70 ? -2.086 -4.801 1.125 1.00 0.00 70 LEU A O 4
ATOM 5180 N N . ARG A 1 71 ? -1.409 -3.273 -0.381 1.00 0.00 71 ARG A N 4
ATOM 5181 C CA . ARG A 1 71 ? -1.830 -4.062 -1.533 1.00 0.00 71 ARG A CA 4
ATOM 5182 C C . ARG A 1 71 ? -0.768 -4.033 -2.629 1.00 0.00 71 ARG A C 4
ATOM 5183 O O . ARG A 1 71 ? -0.045 -3.048 -2.783 1.00 0.00 71 ARG A O 4
ATOM 5204 N N . LYS A 1 72 ? -0.680 -5.120 -3.388 1.00 0.00 72 LYS A N 4
ATOM 5205 C CA . LYS A 1 72 ? 0.292 -5.220 -4.471 1.00 0.00 72 LYS A CA 4
ATOM 5206 C C . LYS A 1 72 ? -0.049 -4.253 -5.600 1.00 0.00 72 LYS A C 4
ATOM 5207 O O . LYS A 1 72 ? -1.211 -4.116 -5.984 1.00 0.00 72 LYS A O 4
ATOM 5226 N N . LEU A 1 73 ? 0.971 -3.586 -6.129 1.00 0.00 73 LEU A N 4
ATOM 5227 C CA . LEU A 1 73 ? 0.779 -2.632 -7.217 1.00 0.00 73 LEU A CA 4
ATOM 5228 C C . LEU A 1 73 ? 0.781 -3.339 -8.568 1.00 0.00 73 LEU A C 4
ATOM 5229 O O . LEU A 1 73 ? 1.839 -3.627 -9.127 1.00 0.00 73 LEU A O 4
ATOM 5245 N N . GLU A 1 74 ? -0.412 -3.615 -9.088 1.00 0.00 74 GLU A N 4
ATOM 5246 C CA . GLU A 1 74 ? -0.546 -4.287 -10.374 1.00 0.00 74 GLU A CA 4
ATOM 5247 C C . GLU A 1 74 ? 0.096 -3.465 -11.488 1.00 0.00 74 GLU A C 4
ATOM 5248 O O . GLU A 1 74 ? 0.243 -2.249 -11.369 1.00 0.00 74 GLU A O 4
ATOM 5260 N N . GLU A 1 75 ? 0.477 -4.139 -12.569 1.00 0.00 75 GLU A N 4
ATOM 5261 C CA . GLU A 1 75 ? 1.105 -3.471 -13.702 1.00 0.00 75 GLU A CA 4
ATOM 5262 C C . GLU A 1 75 ? 0.085 -2.646 -14.481 1.00 0.00 75 GLU A C 4
ATOM 5263 O O . GLU A 1 75 ? 0.382 -1.544 -14.940 1.00 0.00 75 GLU A O 4
ATOM 5275 N N . ASN A 1 76 ? -1.120 -3.189 -14.626 1.00 0.00 76 ASN A N 4
ATOM 5276 C CA . ASN A 1 76 ? -2.184 -2.505 -15.350 1.00 0.00 76 ASN A CA 4
ATOM 5277 C C . ASN A 1 76 ? -2.363 -1.079 -14.836 1.00 0.00 76 ASN A C 4
ATOM 5278 O O . ASN A 1 76 ? -2.642 -0.160 -15.606 1.00 0.00 76 ASN A O 4
ATOM 5289 N N . LEU A 1 77 ? -2.201 -0.904 -13.529 1.00 0.00 77 LEU A N 4
ATOM 5290 C CA . LEU A 1 77 ? -2.344 0.410 -12.910 1.00 0.00 77 LEU A CA 4
ATOM 5291 C C . LEU A 1 77 ? -1.004 1.138 -12.864 1.00 0.00 77 LEU A C 4
ATOM 5292 O O . LEU A 1 77 ? -0.937 2.314 -12.504 1.00 0.00 77 LEU A O 4
ATOM 5308 N N . LYS A 1 78 ? 0.060 0.433 -13.233 1.00 0.00 78 LYS A N 4
ATOM 5309 C CA . LYS A 1 78 ? 1.398 1.012 -13.237 1.00 0.00 78 LYS A CA 4
ATOM 5310 C C . LYS A 1 78 ? 1.642 1.809 -14.515 1.00 0.00 78 LYS A C 4
ATOM 5311 O O . LYS A 1 78 ? 2.085 2.957 -14.469 1.00 0.00 78 LYS A O 4
ATOM 5330 N N . THR A 1 79 ? 1.348 1.193 -15.656 1.00 0.00 79 THR A N 4
ATOM 5331 C CA . THR A 1 79 ? 1.535 1.845 -16.946 1.00 0.00 79 THR A CA 4
ATOM 5332 C C . THR A 1 79 ? 0.762 3.157 -17.017 1.00 0.00 79 THR A C 4
ATOM 5333 O O . THR A 1 79 ? 0.995 3.979 -17.902 1.00 0.00 79 THR A O 4
ATOM 5344 N N . MET A 1 80 ? -0.160 3.346 -16.078 1.00 0.00 80 MET A N 4
ATOM 5345 C CA . MET A 1 80 ? -0.967 4.560 -16.034 1.00 0.00 80 MET A CA 4
ATOM 5346 C C . MET A 1 80 ? -0.938 5.181 -14.641 1.00 0.00 80 MET A C 4
ATOM 5347 O O . MET A 1 80 ? -1.462 4.610 -13.686 1.00 0.00 80 MET A O 4
ATOM 5361 N N . GLY A 1 81 ? -0.322 6.355 -14.534 1.00 0.00 81 GLY A N 4
ATOM 5362 C CA . GLY A 1 81 ? -0.237 7.033 -13.253 1.00 0.00 81 GLY A CA 4
ATOM 5363 C C . GLY A 1 81 ? 1.120 6.867 -12.598 1.00 0.00 81 GLY A C 4
ATOM 5364 O O . GLY A 1 81 ? 1.357 5.891 -11.886 1.00 0.00 81 GLY A O 4
ATOM 5368 N N . ARG A 1 82 ? 2.013 7.820 -12.841 1.00 0.00 82 ARG A N 4
ATOM 5369 C CA . ARG A 1 82 ? 3.355 7.773 -12.272 1.00 0.00 82 ARG A CA 4
ATOM 5370 C C . ARG A 1 82 ? 3.796 9.157 -11.805 1.00 0.00 82 ARG A C 4
ATOM 5371 O O . ARG A 1 82 ? 3.170 10.165 -12.137 1.00 0.00 82 ARG A O 4
ATOM 5392 N N . LEU A 1 83 ? 4.877 9.199 -11.034 1.00 0.00 83 LEU A N 4
ATOM 5393 C CA . LEU A 1 83 ? 5.403 10.459 -10.521 1.00 0.00 83 LEU A CA 4
ATOM 5394 C C . LEU A 1 83 ? 5.550 11.484 -11.641 1.00 0.00 83 LEU A C 4
ATOM 5395 O O . LEU A 1 83 ? 6.420 11.357 -12.502 1.00 0.00 83 LEU A O 4
ATOM 5411 N N . SER A 1 84 ? 4.694 12.501 -11.622 1.00 0.00 84 SER A N 4
ATOM 5412 C CA . SER A 1 84 ? 4.728 13.548 -12.637 1.00 0.00 84 SER A CA 4
ATOM 5413 C C . SER A 1 84 ? 4.127 14.844 -12.102 1.00 0.00 84 SER A C 4
ATOM 5414 O O . SER A 1 84 ? 2.928 14.918 -11.826 1.00 0.00 84 SER A O 4
ATOM 5422 N N . LEU A 1 85 ? 4.966 15.863 -11.957 1.00 0.00 85 LEU A N 4
ATOM 5423 C CA . LEU A 1 85 ? 4.519 17.157 -11.455 1.00 0.00 85 LEU A CA 4
ATOM 5424 C C . LEU A 1 85 ? 3.539 17.809 -12.425 1.00 0.00 85 LEU A C 4
ATOM 5425 O O . LEU A 1 85 ? 2.731 18.651 -12.035 1.00 0.00 85 LEU A O 4
ATOM 5441 N N . GLY A 1 1 ? -15.879 2.946 -7.742 1.00 0.00 1 GLY A N 5
ATOM 5442 C CA . GLY A 1 1 ? -16.553 4.228 -7.822 1.00 0.00 1 GLY A CA 5
ATOM 5443 C C . GLY A 1 1 ? -17.446 4.339 -9.042 1.00 0.00 1 GLY A C 5
ATOM 5444 O O . GLY A 1 1 ? -16.959 4.443 -10.168 1.00 0.00 1 GLY A O 5
ATOM 5448 N N . SER A 1 2 ? -18.756 4.315 -8.819 1.00 0.00 2 SER A N 5
ATOM 5449 C CA . SER A 1 2 ? -19.719 4.409 -9.910 1.00 0.00 2 SER A CA 5
ATOM 5450 C C . SER A 1 2 ? -19.584 5.741 -10.642 1.00 0.00 2 SER A C 5
ATOM 5451 O O . SER A 1 2 ? -19.487 5.781 -11.868 1.00 0.00 2 SER A O 5
ATOM 5459 N N . SER A 1 3 ? -19.578 6.829 -9.879 1.00 0.00 3 SER A N 5
ATOM 5460 C CA . SER A 1 3 ? -19.458 8.164 -10.454 1.00 0.00 3 SER A CA 5
ATOM 5461 C C . SER A 1 3 ? -17.994 8.537 -10.661 1.00 0.00 3 SER A C 5
ATOM 5462 O O . SER A 1 3 ? -17.263 8.787 -9.704 1.00 0.00 3 SER A O 5
ATOM 5470 N N . GLY A 1 4 ? -17.571 8.572 -11.922 1.00 0.00 4 GLY A N 5
ATOM 5471 C CA . GLY A 1 4 ? -16.196 8.915 -12.234 1.00 0.00 4 GLY A CA 5
ATOM 5472 C C . GLY A 1 4 ? -15.350 7.695 -12.543 1.00 0.00 4 GLY A C 5
ATOM 5473 O O . GLY A 1 4 ? -15.255 6.776 -11.730 1.00 0.00 4 GLY A O 5
ATOM 5477 N N . SER A 1 5 ? -14.736 7.686 -13.722 1.00 0.00 5 SER A N 5
ATOM 5478 C CA . SER A 1 5 ? -13.898 6.568 -14.138 1.00 0.00 5 SER A CA 5
ATOM 5479 C C . SER A 1 5 ? -13.032 6.078 -12.982 1.00 0.00 5 SER A C 5
ATOM 5480 O O . SER A 1 5 ? -11.974 6.642 -12.702 1.00 0.00 5 SER A O 5
ATOM 5488 N N . SER A 1 6 ? -13.489 5.023 -12.315 1.00 0.00 6 SER A N 5
ATOM 5489 C CA . SER A 1 6 ? -12.759 4.458 -11.186 1.00 0.00 6 SER A CA 5
ATOM 5490 C C . SER A 1 6 ? -12.132 3.118 -11.560 1.00 0.00 6 SER A C 5
ATOM 5491 O O . SER A 1 6 ? -12.816 2.098 -11.628 1.00 0.00 6 SER A O 5
ATOM 5499 N N . GLY A 1 7 ? -10.825 3.131 -11.803 1.00 0.00 7 GLY A N 5
ATOM 5500 C CA . GLY A 1 7 ? -10.127 1.912 -12.168 1.00 0.00 7 GLY A CA 5
ATOM 5501 C C . GLY A 1 7 ? -9.283 1.365 -11.034 1.00 0.00 7 GLY A C 5
ATOM 5502 O O . GLY A 1 7 ? -9.476 0.230 -10.599 1.00 0.00 7 GLY A O 5
ATOM 5506 N N . MET A 1 8 ? -8.344 2.174 -10.554 1.00 0.00 8 MET A N 5
ATOM 5507 C CA . MET A 1 8 ? -7.467 1.764 -9.464 1.00 0.00 8 MET A CA 5
ATOM 5508 C C . MET A 1 8 ? -8.278 1.270 -8.270 1.00 0.00 8 MET A C 5
ATOM 5509 O O . MET A 1 8 ? -8.363 0.068 -8.020 1.00 0.00 8 MET A O 5
ATOM 5523 N N . ILE A 1 9 ? -8.872 2.206 -7.536 1.00 0.00 9 ILE A N 5
ATOM 5524 C CA . ILE A 1 9 ? -9.676 1.865 -6.370 1.00 0.00 9 ILE A CA 5
ATOM 5525 C C . ILE A 1 9 ? -10.588 0.677 -6.659 1.00 0.00 9 ILE A C 5
ATOM 5526 O O . ILE A 1 9 ? -10.538 -0.339 -5.968 1.00 0.00 9 ILE A O 5
ATOM 5542 N N . ALA A 1 10 ? -11.419 0.813 -7.687 1.00 0.00 10 ALA A N 5
ATOM 5543 C CA . ALA A 1 10 ? -12.340 -0.250 -8.071 1.00 0.00 10 ALA A CA 5
ATOM 5544 C C . ALA A 1 10 ? -11.634 -1.601 -8.105 1.00 0.00 10 ALA A C 5
ATOM 5545 O O . ALA A 1 10 ? -12.097 -2.569 -7.502 1.00 0.00 10 ALA A O 5
ATOM 5552 N N . ALA A 1 11 ? -10.512 -1.660 -8.815 1.00 0.00 11 ALA A N 5
ATOM 5553 C CA . ALA A 1 11 ? -9.742 -2.892 -8.926 1.00 0.00 11 ALA A CA 5
ATOM 5554 C C . ALA A 1 11 ? -9.332 -3.410 -7.552 1.00 0.00 11 ALA A C 5
ATOM 5555 O O . ALA A 1 11 ? -9.696 -4.520 -7.162 1.00 0.00 11 ALA A O 5
ATOM 5562 N N . TYR A 1 12 ? -8.574 -2.601 -6.822 1.00 0.00 12 TYR A N 5
ATOM 5563 C CA . TYR A 1 12 ? -8.112 -2.979 -5.491 1.00 0.00 12 TYR A CA 5
ATOM 5564 C C . TYR A 1 12 ? -9.282 -3.402 -4.609 1.00 0.00 12 TYR A C 5
ATOM 5565 O O . TYR A 1 12 ? -9.390 -4.564 -4.218 1.00 0.00 12 TYR A O 5
ATOM 5583 N N . GLU A 1 13 ? -10.157 -2.450 -4.300 1.00 0.00 13 GLU A N 5
ATOM 5584 C CA . GLU A 1 13 ? -11.320 -2.724 -3.463 1.00 0.00 13 GLU A CA 5
ATOM 5585 C C . GLU A 1 13 ? -12.066 -3.960 -3.957 1.00 0.00 13 GLU A C 5
ATOM 5586 O O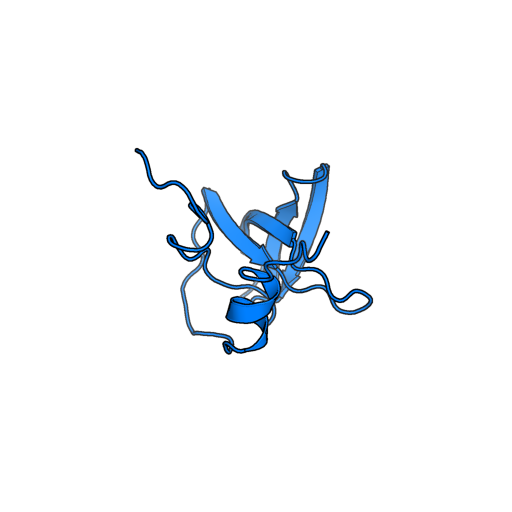 . GLU A 1 13 ? -12.640 -4.708 -3.167 1.00 0.00 13 GLU A O 5
ATOM 5598 N N . ASN A 1 14 ? -12.053 -4.167 -5.270 1.00 0.00 14 ASN A N 5
ATOM 5599 C CA . ASN A 1 14 ? -12.730 -5.311 -5.870 1.00 0.00 14 ASN A CA 5
ATOM 5600 C C . ASN A 1 14 ? -11.979 -6.605 -5.570 1.00 0.00 14 ASN A C 5
ATOM 5601 O O . ASN A 1 14 ? -12.589 -7.655 -5.365 1.00 0.00 14 ASN A O 5
ATOM 5612 N N . SER A 1 15 ? -10.653 -6.522 -5.547 1.00 0.00 15 SER A N 5
ATOM 5613 C CA . SER A 1 15 ? -9.819 -7.687 -5.275 1.00 0.00 15 SER A CA 5
ATOM 5614 C C . SER A 1 15 ? -9.741 -7.962 -3.777 1.00 0.00 15 SER A C 5
ATOM 5615 O O . SER A 1 15 ? -10.282 -7.209 -2.966 1.00 0.00 15 SER A O 5
ATOM 5623 N N . LYS A 1 16 ? -9.064 -9.047 -3.415 1.00 0.00 16 LYS A N 5
ATOM 5624 C CA . LYS A 1 16 ? -8.913 -9.423 -2.015 1.00 0.00 16 LYS A CA 5
ATOM 5625 C C . LYS A 1 16 ? -7.440 -9.490 -1.625 1.00 0.00 16 LYS A C 5
ATOM 5626 O O . LYS A 1 16 ? -6.558 -9.369 -2.475 1.00 0.00 16 LYS A O 5
ATOM 5645 N N . TRP A 1 17 ? -7.181 -9.686 -0.337 1.00 0.00 17 TRP A N 5
ATOM 5646 C CA . TRP A 1 17 ? -5.814 -9.770 0.164 1.00 0.00 17 TRP A CA 5
ATOM 5647 C C . TRP A 1 17 ? -5.067 -10.929 -0.488 1.00 0.00 17 TRP A C 5
ATOM 5648 O O . TRP A 1 17 ? -5.680 -11.876 -0.978 1.00 0.00 17 TRP A O 5
ATOM 5669 N N . GLU A 1 18 ? -3.740 -10.845 -0.490 1.00 0.00 18 GLU A N 5
ATOM 5670 C CA . GLU A 1 18 ? -2.910 -11.887 -1.082 1.00 0.00 18 GLU A CA 5
ATOM 5671 C C . GLU A 1 18 ? -1.584 -12.015 -0.339 1.00 0.00 18 GLU A C 5
ATOM 5672 O O . GLU A 1 18 ? -0.948 -11.025 0.023 1.00 0.00 18 GLU A O 5
ATOM 5684 N N . PRO A 1 19 ? -1.155 -13.265 -0.105 1.00 0.00 19 PRO A N 5
ATOM 5685 C CA . PRO A 1 19 ? 0.099 -13.553 0.597 1.00 0.00 19 PRO A CA 5
ATOM 5686 C C . PRO A 1 19 ? 1.325 -13.182 -0.231 1.00 0.00 19 PRO A C 5
ATOM 5687 O O . PRO A 1 19 ? 1.817 -13.986 -1.024 1.00 0.00 19 PRO A O 5
ATOM 5698 N N . VAL A 1 20 ? 1.814 -11.961 -0.042 1.00 0.00 20 VAL A N 5
ATOM 5699 C CA . VAL A 1 20 ? 2.984 -11.485 -0.770 1.00 0.00 20 VAL A CA 5
ATOM 5700 C C . VAL A 1 20 ? 4.018 -10.889 0.180 1.00 0.00 20 VAL A C 5
ATOM 5701 O O . VAL A 1 20 ? 3.708 -10.004 0.977 1.00 0.00 20 VAL A O 5
ATOM 5714 N N . LYS A 1 21 ? 5.249 -11.381 0.089 1.00 0.00 21 LYS A N 5
ATOM 5715 C CA . LYS A 1 21 ? 6.331 -10.898 0.938 1.00 0.00 21 LYS A CA 5
ATOM 5716 C C . LYS A 1 21 ? 6.785 -9.508 0.502 1.00 0.00 21 LYS A C 5
ATOM 5717 O O . LYS A 1 21 ? 7.348 -9.341 -0.580 1.00 0.00 21 LYS A O 5
ATOM 5736 N N . TRP A 1 22 ? 6.539 -8.517 1.351 1.00 0.00 22 TRP A N 5
ATOM 5737 C CA . TRP A 1 22 ? 6.925 -7.142 1.053 1.00 0.00 22 TRP A CA 5
ATOM 5738 C C . TRP A 1 22 ? 8.427 -6.948 1.230 1.00 0.00 22 TRP A C 5
ATOM 5739 O O . TRP A 1 22 ? 8.956 -7.107 2.330 1.00 0.00 22 TRP A O 5
ATOM 5760 N N . GLU A 1 23 ? 9.108 -6.603 0.142 1.00 0.00 23 GLU A N 5
ATOM 5761 C CA . GLU A 1 23 ? 10.550 -6.388 0.180 1.00 0.00 23 GLU A CA 5
ATOM 5762 C C . GLU A 1 23 ? 10.882 -4.904 0.051 1.00 0.00 23 GLU A C 5
ATOM 5763 O O . GLU A 1 23 ? 10.134 -4.140 -0.559 1.00 0.00 23 GLU A O 5
ATOM 5775 N N . ASN A 1 24 ? 12.008 -4.503 0.632 1.00 0.00 24 ASN A N 5
ATOM 5776 C CA . ASN A 1 24 ? 12.439 -3.111 0.584 1.00 0.00 24 ASN A CA 5
ATOM 5777 C C . ASN A 1 24 ? 12.560 -2.628 -0.858 1.00 0.00 24 ASN A C 5
ATOM 5778 O O . ASN A 1 24 ? 12.650 -3.431 -1.787 1.00 0.00 24 ASN A O 5
ATOM 5789 N N . ASP A 1 25 ? 12.563 -1.312 -1.037 1.00 0.00 25 ASP A N 5
ATOM 5790 C CA . ASP A 1 25 ? 12.674 -0.721 -2.366 1.00 0.00 25 ASP A CA 5
ATOM 5791 C C . ASP A 1 25 ? 11.608 -1.283 -3.302 1.00 0.00 25 ASP A C 5
ATOM 5792 O O . ASP A 1 25 ? 11.910 -1.714 -4.414 1.00 0.00 25 ASP A O 5
ATOM 5801 N N . MET A 1 26 ? 10.361 -1.275 -2.842 1.00 0.00 26 MET A N 5
ATOM 5802 C CA . MET A 1 26 ? 9.250 -1.783 -3.639 1.00 0.00 26 MET A CA 5
ATOM 5803 C C . MET A 1 26 ? 8.131 -0.751 -3.732 1.00 0.00 26 MET A C 5
ATOM 5804 O O . MET A 1 26 ? 8.104 0.220 -2.976 1.00 0.00 26 MET A O 5
ATOM 5818 N N . HIS A 1 27 ? 7.208 -0.968 -4.664 1.00 0.00 27 HIS A N 5
ATOM 5819 C CA . HIS A 1 27 ? 6.086 -0.057 -4.856 1.00 0.00 27 HIS A CA 5
ATOM 5820 C C . HIS A 1 27 ? 4.758 -0.780 -4.652 1.00 0.00 27 HIS A C 5
ATOM 5821 O O . HIS A 1 27 ? 4.546 -1.871 -5.182 1.00 0.00 27 HIS A O 5
ATOM 5835 N N . CYS A 1 28 ? 3.868 -0.165 -3.880 1.00 0.00 28 CYS A N 5
ATOM 5836 C CA . CYS A 1 28 ? 2.561 -0.751 -3.605 1.00 0.00 28 CYS A CA 5
ATOM 5837 C C . CYS A 1 28 ? 1.522 0.335 -3.343 1.00 0.00 28 CYS A C 5
ATOM 5838 O O . CYS A 1 28 ? 1.863 1.505 -3.170 1.00 0.00 28 CYS A O 5
ATOM 5846 N N . ALA A 1 29 ? 0.254 -0.060 -3.319 1.00 0.00 29 ALA A N 5
ATOM 5847 C CA . ALA A 1 29 ? -0.834 0.879 -3.078 1.00 0.00 29 ALA A CA 5
ATOM 5848 C C . ALA A 1 29 ? -1.457 0.658 -1.704 1.00 0.00 29 ALA A C 5
ATOM 5849 O O . ALA A 1 29 ? -2.019 -0.402 -1.429 1.00 0.00 29 ALA A O 5
ATOM 5856 N N . VAL A 1 30 ? -1.353 1.666 -0.843 1.00 0.00 30 VAL A N 5
ATOM 5857 C CA . VAL A 1 30 ? -1.906 1.582 0.503 1.00 0.00 30 VAL A CA 5
ATOM 5858 C C . VAL A 1 30 ? -3.298 2.200 0.565 1.00 0.00 30 VAL A C 5
ATOM 5859 O O . VAL A 1 30 ? -3.605 3.141 -0.168 1.00 0.00 30 VAL A O 5
ATOM 5872 N N . LYS A 1 31 ? -4.138 1.666 1.445 1.00 0.00 31 LYS A N 5
ATOM 5873 C CA . LYS A 1 31 ? -5.499 2.165 1.605 1.00 0.00 31 LYS A CA 5
ATOM 5874 C C . LYS A 1 31 ? -5.638 2.959 2.900 1.00 0.00 31 LYS A C 5
ATOM 5875 O O . LYS A 1 31 ? -5.241 2.494 3.969 1.00 0.00 31 LYS A O 5
ATOM 5894 N N . ILE A 1 32 ? -6.204 4.157 2.797 1.00 0.00 32 ILE A N 5
ATOM 5895 C CA . ILE A 1 32 ? -6.398 5.013 3.961 1.00 0.00 32 ILE A CA 5
ATOM 5896 C C . ILE A 1 32 ? -7.786 4.820 4.560 1.00 0.00 32 ILE A C 5
ATOM 5897 O O . ILE A 1 32 ? -8.779 4.740 3.837 1.00 0.00 32 ILE A O 5
ATOM 5913 N N . GLN A 1 33 ? -7.848 4.748 5.886 1.00 0.00 33 GLN A N 5
ATOM 5914 C CA . GLN A 1 33 ? -9.116 4.566 6.582 1.00 0.00 33 GLN A CA 5
ATOM 5915 C C . GLN A 1 33 ? -9.918 5.863 6.601 1.00 0.00 33 GLN A C 5
ATOM 5916 O O . GLN A 1 33 ? -10.973 5.961 5.974 1.00 0.00 33 GLN A O 5
ATOM 5930 N N . ASP A 1 34 ? -9.411 6.856 7.323 1.00 0.00 34 ASP A N 5
ATOM 5931 C CA . ASP A 1 34 ? -10.080 8.148 7.423 1.00 0.00 34 ASP A CA 5
ATOM 5932 C C . ASP A 1 34 ? -10.549 8.624 6.052 1.00 0.00 34 ASP A C 5
ATOM 5933 O O . ASP A 1 34 ? -11.673 9.102 5.899 1.00 0.00 34 ASP A O 5
ATOM 5942 N N . LYS A 1 35 ? -9.679 8.492 5.056 1.00 0.00 35 LYS A N 5
ATOM 5943 C CA . LYS A 1 35 ? -10.002 8.909 3.697 1.00 0.00 35 LYS A CA 5
ATOM 5944 C C . LYS A 1 35 ? -10.473 7.722 2.862 1.00 0.00 35 LYS A C 5
ATOM 5945 O O . LYS A 1 35 ? -10.423 6.578 3.310 1.00 0.00 35 LYS A O 5
ATOM 5964 N N . ASN A 1 36 ? -10.929 8.004 1.645 1.00 0.00 36 ASN A N 5
ATOM 5965 C CA . ASN A 1 36 ? -11.408 6.959 0.748 1.00 0.00 36 ASN A CA 5
ATOM 5966 C C . ASN A 1 36 ? -10.624 6.965 -0.561 1.00 0.00 36 ASN A C 5
ATOM 5967 O O . ASN A 1 36 ? -11.159 6.630 -1.617 1.00 0.00 36 ASN A O 5
ATOM 5978 N N . GLN A 1 37 ? -9.354 7.348 -0.482 1.00 0.00 37 GLN A N 5
ATOM 5979 C CA . GLN A 1 37 ? -8.496 7.397 -1.660 1.00 0.00 37 GLN A CA 5
ATOM 5980 C C . GLN A 1 37 ? -7.291 6.477 -1.495 1.00 0.00 37 GLN A C 5
ATOM 5981 O O . GLN A 1 37 ? -6.661 6.447 -0.437 1.00 0.00 37 GLN A O 5
ATOM 5995 N N . TRP A 1 38 ? -6.975 5.729 -2.545 1.00 0.00 38 TRP A N 5
ATOM 5996 C CA . TRP A 1 38 ? -5.845 4.808 -2.516 1.00 0.00 38 TRP A CA 5
ATOM 5997 C C . TRP A 1 38 ? -4.557 5.514 -2.926 1.00 0.00 38 TRP A C 5
ATOM 5998 O O . TRP A 1 38 ? -4.443 6.016 -4.044 1.00 0.00 38 TRP A O 5
ATOM 6019 N N . ARG A 1 39 ? -3.590 5.547 -2.015 1.00 0.00 39 ARG A N 5
ATOM 6020 C CA . ARG A 1 39 ? -2.310 6.192 -2.283 1.00 0.00 39 ARG A CA 5
ATOM 6021 C C . ARG A 1 39 ? -1.206 5.155 -2.468 1.00 0.00 39 ARG A C 5
ATOM 6022 O O . ARG A 1 39 ? -1.380 3.983 -2.135 1.00 0.00 39 ARG A O 5
ATOM 6043 N N . ARG A 1 40 ? -0.071 5.596 -3.001 1.00 0.00 40 ARG A N 5
ATOM 6044 C CA . ARG A 1 40 ? 1.060 4.705 -3.232 1.00 0.00 40 ARG A CA 5
ATOM 6045 C C . ARG A 1 40 ? 2.161 4.948 -2.205 1.00 0.00 40 ARG A C 5
ATOM 6046 O O . ARG A 1 40 ? 2.307 6.053 -1.685 1.00 0.00 40 ARG A O 5
ATOM 6067 N N . GLY A 1 41 ? 2.934 3.905 -1.916 1.00 0.00 41 GLY A N 5
ATOM 6068 C CA . GLY A 1 41 ? 4.012 4.025 -0.951 1.00 0.00 41 GLY A CA 5
ATOM 6069 C C . GLY A 1 41 ? 5.188 3.127 -1.281 1.00 0.00 41 GLY A C 5
ATOM 6070 O O . GLY A 1 41 ? 5.047 2.159 -2.027 1.00 0.00 41 GLY A O 5
ATOM 6074 N N . GLN A 1 42 ? 6.351 3.450 -0.724 1.00 0.00 42 GLN A N 5
ATOM 6075 C CA . GLN A 1 42 ? 7.556 2.666 -0.966 1.00 0.00 42 GLN A CA 5
ATOM 6076 C C . GLN A 1 42 ? 7.973 1.907 0.289 1.00 0.00 42 GLN A C 5
ATOM 6077 O O . GLN A 1 42 ? 8.189 2.504 1.344 1.00 0.00 42 GLN A O 5
ATOM 6091 N N . ILE A 1 43 ? 8.083 0.589 0.168 1.00 0.00 43 ILE A N 5
ATOM 6092 C CA . ILE A 1 43 ? 8.474 -0.252 1.293 1.00 0.00 43 ILE A CA 5
ATOM 6093 C C . ILE A 1 43 ? 9.759 0.257 1.938 1.00 0.00 43 ILE A C 5
ATOM 6094 O O . ILE A 1 43 ? 10.860 -0.085 1.505 1.00 0.00 43 ILE A O 5
ATOM 6110 N N . ILE A 1 44 ? 9.610 1.073 2.976 1.00 0.00 44 ILE A N 5
ATOM 6111 C CA . ILE A 1 44 ? 10.759 1.626 3.683 1.00 0.00 44 ILE A CA 5
ATOM 6112 C C . ILE A 1 44 ? 11.458 0.557 4.516 1.00 0.00 44 ILE A C 5
ATOM 6113 O O . ILE A 1 44 ? 12.586 0.162 4.218 1.00 0.00 44 ILE A O 5
ATOM 6129 N N . ARG A 1 45 ? 10.781 0.092 5.561 1.00 0.00 45 ARG A N 5
ATOM 6130 C CA . ARG A 1 45 ? 11.337 -0.932 6.437 1.00 0.00 45 ARG A CA 5
ATOM 6131 C C . ARG A 1 45 ? 10.226 -1.708 7.139 1.00 0.00 45 ARG A C 5
ATOM 6132 O O . ARG A 1 45 ? 9.359 -1.121 7.787 1.00 0.00 45 ARG A O 5
ATOM 6153 N N . MET A 1 46 ? 10.259 -3.030 7.006 1.00 0.00 46 MET A N 5
ATOM 6154 C CA . MET A 1 46 ? 9.256 -3.886 7.628 1.00 0.00 46 MET A CA 5
ATOM 6155 C C . MET A 1 46 ? 9.402 -3.880 9.146 1.00 0.00 46 MET A C 5
ATOM 6156 O O . MET A 1 46 ? 10.445 -4.258 9.681 1.00 0.00 46 MET A O 5
ATOM 6170 N N . VAL A 1 47 ? 8.351 -3.448 9.836 1.00 0.00 47 VAL A N 5
ATOM 6171 C CA . VAL A 1 47 ? 8.362 -3.394 11.293 1.00 0.00 47 VAL A CA 5
ATOM 6172 C C . VAL A 1 47 ? 8.028 -4.754 11.896 1.00 0.00 47 VAL A C 5
ATOM 6173 O O . VAL A 1 47 ? 8.863 -5.378 12.552 1.00 0.00 47 VAL A O 5
ATOM 6186 N N . THR A 1 48 ? 6.799 -5.209 11.670 1.00 0.00 48 THR A N 5
ATOM 6187 C CA . THR A 1 48 ? 6.353 -6.495 12.191 1.00 0.00 48 THR A CA 5
ATOM 6188 C C . THR A 1 48 ? 5.783 -7.370 11.081 1.00 0.00 48 THR A C 5
ATOM 6189 O O . THR A 1 48 ? 5.756 -6.973 9.916 1.00 0.00 48 THR A O 5
ATOM 6200 N N . ASP A 1 49 ? 5.329 -8.563 11.449 1.00 0.00 49 ASP A N 5
ATOM 6201 C CA . ASP A 1 49 ? 4.758 -9.495 10.483 1.00 0.00 49 ASP A CA 5
ATOM 6202 C C . ASP A 1 49 ? 3.409 -8.994 9.976 1.00 0.00 49 ASP A C 5
ATOM 6203 O O . ASP A 1 49 ? 2.800 -9.601 9.095 1.00 0.00 49 ASP A O 5
ATOM 6212 N N . THR A 1 50 ? 2.948 -7.881 10.539 1.00 0.00 50 THR A N 5
ATOM 6213 C CA . THR A 1 50 ? 1.671 -7.299 10.146 1.00 0.00 50 THR A CA 5
ATOM 6214 C C . THR A 1 50 ? 1.824 -5.823 9.795 1.00 0.00 50 THR A C 5
ATOM 6215 O O . THR A 1 50 ? 1.066 -5.285 8.987 1.00 0.00 50 THR A O 5
ATOM 6226 N N . LEU A 1 51 ? 2.808 -5.174 10.407 1.00 0.00 51 LEU A N 5
ATOM 6227 C CA . LEU A 1 51 ? 3.062 -3.759 10.158 1.00 0.00 51 LEU A CA 5
ATOM 6228 C C . LEU A 1 51 ? 4.250 -3.575 9.220 1.00 0.00 51 LEU A C 5
ATOM 6229 O O . LEU A 1 51 ? 5.145 -4.419 9.161 1.00 0.00 51 LEU A O 5
ATOM 6245 N N . VAL A 1 52 ? 4.255 -2.465 8.489 1.00 0.00 52 VAL A N 5
ATOM 6246 C CA . VAL A 1 52 ? 5.335 -2.168 7.557 1.00 0.00 52 VAL A CA 5
ATOM 6247 C C . VAL A 1 52 ? 5.439 -0.670 7.295 1.00 0.00 52 VAL A C 5
ATOM 6248 O O . VAL A 1 52 ? 4.439 -0.008 7.018 1.00 0.00 52 VAL A O 5
ATOM 6261 N N . GLU A 1 53 ? 6.656 -0.142 7.383 1.00 0.00 53 GLU A N 5
ATOM 6262 C CA . GLU A 1 53 ? 6.890 1.280 7.156 1.00 0.00 53 GLU A CA 5
ATOM 6263 C C . GLU A 1 53 ? 7.050 1.573 5.667 1.00 0.00 53 GLU A C 5
ATOM 6264 O O . GLU A 1 53 ? 7.901 0.989 4.996 1.00 0.00 53 GLU A O 5
ATOM 6276 N N . VAL A 1 54 ? 6.225 2.483 5.157 1.00 0.00 54 VAL A N 5
ATOM 6277 C CA . VAL A 1 54 ? 6.275 2.855 3.748 1.00 0.00 54 VAL A CA 5
ATOM 6278 C C . VAL A 1 54 ? 6.448 4.361 3.583 1.00 0.00 54 VAL A C 5
ATOM 6279 O O . VAL A 1 54 ? 6.282 5.124 4.536 1.00 0.00 54 VAL A O 5
ATOM 6292 N N . LEU A 1 55 ? 6.783 4.783 2.369 1.00 0.00 55 LEU A N 5
ATOM 6293 C CA . LEU A 1 55 ? 6.979 6.199 2.078 1.00 0.00 55 LEU A CA 5
ATOM 6294 C C . LEU A 1 55 ? 6.048 6.659 0.960 1.00 0.00 55 LEU A C 5
ATOM 6295 O O . LEU A 1 55 ? 6.113 6.156 -0.162 1.00 0.00 55 LEU A O 5
ATOM 6311 N N . LEU A 1 56 ? 5.185 7.618 1.274 1.00 0.00 56 LEU A N 5
ATOM 6312 C CA . LEU A 1 56 ? 4.242 8.148 0.295 1.00 0.00 56 LEU A CA 5
ATOM 6313 C C . LEU A 1 56 ? 4.943 9.084 -0.685 1.00 0.00 56 LEU A C 5
ATOM 6314 O O . LEU A 1 56 ? 4.475 10.193 -0.943 1.00 0.00 56 LEU A O 5
ATOM 6330 N N . TYR A 1 57 ? 6.065 8.628 -1.230 1.00 0.00 57 TYR A N 5
ATOM 6331 C CA . TYR A 1 57 ? 6.831 9.423 -2.182 1.00 0.00 57 TYR A CA 5
ATOM 6332 C C . TYR A 1 57 ? 5.906 10.258 -3.063 1.00 0.00 57 TYR A C 5
ATOM 6333 O O . TYR A 1 57 ? 6.243 11.377 -3.451 1.00 0.00 57 TYR A O 5
ATOM 6351 N N . ASP A 1 58 ? 4.738 9.706 -3.373 1.00 0.00 58 ASP A N 5
ATOM 6352 C CA . ASP A 1 58 ? 3.762 10.399 -4.206 1.00 0.00 58 ASP A CA 5
ATOM 6353 C C . ASP A 1 58 ? 3.500 11.807 -3.679 1.00 0.00 58 ASP A C 5
ATOM 6354 O O . ASP A 1 58 ? 3.548 12.781 -4.430 1.00 0.00 58 ASP A O 5
ATOM 6363 N N . VAL A 1 59 ? 3.221 11.906 -2.383 1.00 0.00 59 VAL A N 5
ATOM 6364 C CA . VAL A 1 59 ? 2.951 13.194 -1.755 1.00 0.00 59 VAL A CA 5
ATOM 6365 C C . VAL A 1 59 ? 4.171 13.701 -0.995 1.00 0.00 59 VAL A C 5
ATOM 6366 O O . VAL A 1 59 ? 4.500 14.886 -1.049 1.00 0.00 59 VAL A O 5
ATOM 6379 N N . GLY A 1 60 ? 4.840 12.796 -0.288 1.00 0.00 60 GLY A N 5
ATOM 6380 C CA . GLY A 1 60 ? 6.018 13.171 0.473 1.00 0.00 60 GLY A CA 5
ATOM 6381 C C . GLY A 1 60 ? 5.789 13.097 1.970 1.00 0.00 60 GLY A C 5
ATOM 6382 O O . GLY A 1 60 ? 6.092 14.042 2.699 1.00 0.00 60 GLY A O 5
ATOM 6386 N N . VAL A 1 61 ? 5.250 11.972 2.430 1.00 0.00 61 VAL A N 5
ATOM 6387 C CA . VAL A 1 61 ? 4.980 11.779 3.849 1.00 0.00 61 VAL A CA 5
ATOM 6388 C C . VAL A 1 61 ? 5.398 10.384 4.303 1.00 0.00 61 VAL A C 5
ATOM 6389 O O . VAL A 1 61 ? 4.972 9.382 3.731 1.00 0.00 61 VAL A O 5
ATOM 6402 N N . GLU A 1 62 ? 6.234 10.330 5.335 1.00 0.00 62 GLU A N 5
ATOM 6403 C CA . GLU A 1 62 ? 6.709 9.057 5.866 1.00 0.00 62 GLU A CA 5
ATOM 6404 C C . GLU A 1 62 ? 5.749 8.515 6.921 1.00 0.00 62 GLU A C 5
ATOM 6405 O O . GLU A 1 62 ? 5.487 9.167 7.932 1.00 0.00 62 GLU A O 5
ATOM 6417 N N . LEU A 1 63 ? 5.228 7.317 6.678 1.00 0.00 63 LEU A N 5
ATOM 6418 C CA . LEU A 1 63 ? 4.296 6.686 7.606 1.00 0.00 63 LEU A CA 5
ATOM 6419 C C . LEU A 1 63 ? 4.384 5.166 7.516 1.00 0.00 63 LEU A C 5
ATOM 6420 O O . LEU A 1 63 ? 5.119 4.624 6.690 1.00 0.00 63 LEU A O 5
ATOM 6436 N N . VAL A 1 64 ? 3.628 4.483 8.370 1.00 0.00 64 VAL A N 5
ATOM 6437 C CA . VAL A 1 64 ? 3.618 3.025 8.385 1.00 0.00 64 VAL A CA 5
ATOM 6438 C C . VAL A 1 64 ? 2.194 2.486 8.468 1.00 0.00 64 VAL A C 5
ATOM 6439 O O . VAL A 1 64 ? 1.448 2.814 9.390 1.00 0.00 64 VAL A O 5
ATOM 6452 N N . VAL A 1 65 ? 1.823 1.656 7.498 1.00 0.00 65 VAL A N 5
ATOM 6453 C CA . VAL A 1 65 ? 0.489 1.070 7.462 1.00 0.00 65 VAL A CA 5
ATOM 6454 C C . VAL A 1 65 ? 0.550 -0.445 7.626 1.00 0.00 65 VAL A C 5
ATOM 6455 O O . VAL A 1 65 ? 1.627 -1.039 7.603 1.00 0.00 65 VAL A O 5
ATOM 6468 N N . ASN A 1 66 ? -0.615 -1.064 7.789 1.00 0.00 66 ASN A N 5
ATOM 6469 C CA . ASN A 1 66 ? -0.695 -2.511 7.956 1.00 0.00 66 ASN A CA 5
ATOM 6470 C C . ASN A 1 66 ? -0.664 -3.217 6.604 1.00 0.00 66 ASN A C 5
ATOM 6471 O O . ASN A 1 66 ? -1.318 -2.790 5.653 1.00 0.00 66 ASN A O 5
ATOM 6482 N N . VAL A 1 67 ? 0.101 -4.301 6.527 1.00 0.00 67 VAL A N 5
ATOM 6483 C CA . VAL A 1 67 ? 0.216 -5.069 5.292 1.00 0.00 67 VAL A CA 5
ATOM 6484 C C . VAL A 1 67 ? -1.156 -5.468 4.763 1.00 0.00 67 VAL A C 5
ATOM 6485 O O . VAL A 1 67 ? -1.382 -5.499 3.553 1.00 0.00 67 VAL A O 5
ATOM 6498 N N . ASP A 1 68 ? -2.071 -5.773 5.678 1.00 0.00 68 ASP A N 5
ATOM 6499 C CA . ASP A 1 68 ? -3.423 -6.170 5.304 1.00 0.00 68 ASP A CA 5
ATOM 6500 C C . ASP A 1 68 ? -4.069 -5.118 4.407 1.00 0.00 68 ASP A C 5
ATOM 6501 O O . ASP A 1 68 ? -4.954 -5.429 3.608 1.00 0.00 68 ASP A O 5
ATOM 6510 N N . CYS A 1 69 ? -3.623 -3.875 4.545 1.00 0.00 69 CYS A N 5
ATOM 6511 C CA . CYS A 1 69 ? -4.158 -2.777 3.748 1.00 0.00 69 CYS A CA 5
ATOM 6512 C C . CYS A 1 69 ? -3.316 -2.552 2.497 1.00 0.00 69 CYS A C 5
ATOM 6513 O O . CYS A 1 69 ? -3.783 -1.968 1.518 1.00 0.00 69 CYS A O 5
ATOM 6521 N N . LEU A 1 70 ? -2.072 -3.016 2.536 1.00 0.00 70 LEU A N 5
ATOM 6522 C CA . LEU A 1 70 ? -1.163 -2.864 1.406 1.00 0.00 70 LEU A CA 5
ATOM 6523 C C . LEU A 1 70 ? -1.579 -3.764 0.247 1.00 0.00 70 LEU A C 5
ATOM 6524 O O . LEU A 1 70 ? -2.182 -4.817 0.452 1.00 0.00 70 LEU A O 5
ATOM 6540 N N . ARG A 1 71 ? -1.251 -3.343 -0.970 1.00 0.00 71 ARG A N 5
ATOM 6541 C CA . ARG A 1 71 ? -1.589 -4.111 -2.162 1.00 0.00 71 ARG A CA 5
ATOM 6542 C C . ARG A 1 71 ? -0.499 -3.981 -3.221 1.00 0.00 71 ARG A C 5
ATOM 6543 O O . ARG A 1 71 ? 0.128 -2.930 -3.357 1.00 0.00 71 ARG A O 5
ATOM 6564 N N . LYS A 1 72 ? -0.277 -5.056 -3.970 1.00 0.00 72 LYS A N 5
ATOM 6565 C CA . LYS A 1 72 ? 0.736 -5.063 -5.018 1.00 0.00 72 LYS A CA 5
ATOM 6566 C C . LYS A 1 72 ? 0.358 -4.108 -6.147 1.00 0.00 72 LYS A C 5
ATOM 6567 O O . LYS A 1 72 ? -0.808 -4.018 -6.533 1.00 0.00 72 LYS A O 5
ATOM 6586 N N . LEU A 1 73 ? 1.351 -3.399 -6.673 1.00 0.00 73 LEU A N 5
ATOM 6587 C CA . LEU A 1 73 ? 1.123 -2.452 -7.759 1.00 0.00 73 LEU A CA 5
ATOM 6588 C C . LEU A 1 73 ? 1.123 -3.162 -9.109 1.00 0.00 73 LEU A C 5
ATOM 6589 O O . LEU A 1 73 ? 2.162 -3.628 -9.576 1.00 0.00 73 LEU A O 5
ATOM 6605 N N . GLU A 1 74 ? -0.049 -3.239 -9.732 1.00 0.00 74 GLU A N 5
ATOM 6606 C CA . GLU A 1 74 ? -0.183 -3.891 -11.029 1.00 0.00 74 GLU A CA 5
ATOM 6607 C C . GLU A 1 74 ? 0.531 -3.092 -12.116 1.00 0.00 74 GLU A C 5
ATOM 6608 O O . GLU A 1 74 ? 0.727 -1.884 -11.984 1.00 0.00 74 GLU A O 5
ATOM 6620 N N . GLU A 1 75 ? 0.917 -3.776 -13.188 1.00 0.00 75 GLU A N 5
ATOM 6621 C CA . GLU A 1 75 ? 1.611 -3.130 -14.296 1.00 0.00 75 GLU A CA 5
ATOM 6622 C C . GLU A 1 75 ? 0.823 -1.926 -14.804 1.00 0.00 75 GLU A C 5
ATOM 6623 O O . GLU A 1 75 ? 1.365 -0.831 -14.947 1.00 0.00 75 GLU A O 5
ATOM 6635 N N . ASN A 1 76 ? -0.461 -2.138 -15.075 1.00 0.00 76 ASN A N 5
ATOM 6636 C CA . ASN A 1 76 ? -1.325 -1.072 -15.568 1.00 0.00 76 ASN A CA 5
ATOM 6637 C C . ASN A 1 76 ? -1.591 -0.039 -14.477 1.00 0.00 76 ASN A C 5
ATOM 6638 O O . ASN A 1 76 ? -1.511 1.167 -14.714 1.00 0.00 76 ASN A O 5
ATOM 6649 N N . LEU A 1 77 ? -1.907 -0.521 -13.279 1.00 0.00 77 LEU A N 5
ATOM 6650 C CA . LEU A 1 77 ? -2.184 0.360 -12.150 1.00 0.00 77 LEU A CA 5
ATOM 6651 C C . LEU A 1 77 ? -1.006 1.290 -11.882 1.00 0.00 77 LEU A C 5
ATOM 6652 O O . LEU A 1 77 ? -1.185 2.428 -11.447 1.00 0.00 77 LEU A O 5
ATOM 6668 N N . LYS A 1 78 ? 0.200 0.800 -12.147 1.00 0.00 78 LYS A N 5
ATOM 6669 C CA . LYS A 1 78 ? 1.410 1.588 -11.939 1.00 0.00 78 LYS A CA 5
ATOM 6670 C C . LYS A 1 78 ? 1.672 2.506 -13.128 1.00 0.00 78 LYS A C 5
ATOM 6671 O O . LYS A 1 78 ? 2.240 3.589 -12.976 1.00 0.00 78 LYS A O 5
ATOM 6690 N N . THR A 1 79 ? 1.255 2.068 -14.312 1.00 0.00 79 THR A N 5
ATOM 6691 C CA . THR A 1 79 ? 1.445 2.851 -15.526 1.00 0.00 79 THR A CA 5
ATOM 6692 C C . THR A 1 79 ? 0.127 3.043 -16.268 1.00 0.00 79 THR A C 5
ATOM 6693 O O . THR A 1 79 ? -0.108 2.425 -17.306 1.00 0.00 79 THR A O 5
ATOM 6704 N N . MET A 1 80 ? -0.730 3.905 -15.730 1.00 0.00 80 MET A N 5
ATOM 6705 C CA . MET A 1 80 ? -2.024 4.180 -16.343 1.00 0.00 80 MET A CA 5
ATOM 6706 C C . MET A 1 80 ? -2.302 5.679 -16.377 1.00 0.00 80 MET A C 5
ATOM 6707 O O . MET A 1 80 ? -1.980 6.401 -15.435 1.00 0.00 80 MET A O 5
ATOM 6721 N N . GLY A 1 81 ? -2.904 6.141 -17.469 1.00 0.00 81 GLY A N 5
ATOM 6722 C CA . GLY A 1 81 ? -3.214 7.552 -17.605 1.00 0.00 81 GLY A CA 5
ATOM 6723 C C . GLY A 1 81 ? -2.026 8.440 -17.295 1.00 0.00 81 GLY A C 5
ATOM 6724 O O . GLY A 1 81 ? -0.901 8.148 -17.704 1.00 0.00 81 GLY A O 5
ATOM 6728 N N . ARG A 1 82 ? -2.273 9.527 -16.573 1.00 0.00 82 ARG A N 5
ATOM 6729 C CA . ARG A 1 82 ? -1.215 10.462 -16.212 1.00 0.00 82 ARG A CA 5
ATOM 6730 C C . ARG A 1 82 ? -0.934 10.413 -14.713 1.00 0.00 82 ARG A C 5
ATOM 6731 O O . ARG A 1 82 ? -1.752 9.923 -13.933 1.00 0.00 82 ARG A O 5
ATOM 6752 N N . LEU A 1 83 ? 0.227 10.924 -14.317 1.00 0.00 83 LEU A N 5
ATOM 6753 C CA . LEU A 1 83 ? 0.616 10.938 -12.911 1.00 0.00 83 LEU A CA 5
ATOM 6754 C C . LEU A 1 83 ? 0.132 12.212 -12.225 1.00 0.00 83 LEU A C 5
ATOM 6755 O O . LEU A 1 83 ? 0.295 13.313 -12.752 1.00 0.00 83 LEU A O 5
ATOM 6771 N N . SER A 1 84 ? -0.461 12.054 -11.046 1.00 0.00 84 SER A N 5
ATOM 6772 C CA . SER A 1 84 ? -0.970 13.191 -10.288 1.00 0.00 84 SER A CA 5
ATOM 6773 C C . SER A 1 84 ? 0.109 13.761 -9.373 1.00 0.00 84 SER A C 5
ATOM 6774 O O . SER A 1 84 ? -0.156 14.110 -8.222 1.00 0.00 84 SER A O 5
ATOM 6782 N N . LEU A 1 85 ? 1.328 13.853 -9.893 1.00 0.00 85 LEU A N 5
ATOM 6783 C CA . LEU A 1 85 ? 2.450 14.381 -9.124 1.00 0.00 85 LEU A CA 5
ATOM 6784 C C . LEU A 1 85 ? 2.019 15.579 -8.285 1.00 0.00 85 LEU A C 5
ATOM 6785 O O . LEU A 1 85 ? 1.016 16.228 -8.580 1.00 0.00 85 LEU A O 5
ATOM 6801 N N . GLY A 1 1 ? -16.382 14.915 -20.849 1.00 0.00 1 GLY A N 6
ATOM 6802 C CA . GLY A 1 1 ? -15.720 13.931 -20.014 1.00 0.00 1 GLY A CA 6
ATOM 6803 C C . GLY A 1 1 ? -16.621 12.761 -19.671 1.00 0.00 1 GLY A C 6
ATOM 6804 O O . GLY A 1 1 ? -17.434 12.334 -20.490 1.00 0.00 1 GLY A O 6
ATOM 6808 N N . SER A 1 2 ? -16.475 12.240 -18.457 1.00 0.00 2 SER A N 6
ATOM 6809 C CA . SER A 1 2 ? -17.278 11.109 -18.009 1.00 0.00 2 SER A CA 6
ATOM 6810 C C . SER A 1 2 ? -17.415 11.108 -16.489 1.00 0.00 2 SER A C 6
ATOM 6811 O O . SER A 1 2 ? -16.816 11.933 -15.800 1.00 0.00 2 SER A O 6
ATOM 6819 N N . SER A 1 3 ? -18.210 10.175 -15.974 1.00 0.00 3 SER A N 6
ATOM 6820 C CA . SER A 1 3 ? -18.429 10.067 -14.536 1.00 0.00 3 SER A CA 6
ATOM 6821 C C . SER A 1 3 ? -17.102 9.994 -13.788 1.00 0.00 3 SER A C 6
ATOM 6822 O O . SER A 1 3 ? -16.925 10.633 -12.752 1.00 0.00 3 SER A O 6
ATOM 6830 N N . GLY A 1 4 ? -16.171 9.208 -14.321 1.00 0.00 4 GLY A N 6
ATOM 6831 C CA . GLY A 1 4 ? -14.872 9.065 -13.691 1.00 0.00 4 GLY A CA 6
ATOM 6832 C C . GLY A 1 4 ? -14.591 7.639 -13.259 1.00 0.00 4 GLY A C 6
ATOM 6833 O O . GLY A 1 4 ? -14.778 7.289 -12.094 1.00 0.00 4 GLY A O 6
ATOM 6837 N N . SER A 1 5 ? -14.143 6.814 -14.200 1.00 0.00 5 SER A N 6
ATOM 6838 C CA . SER A 1 5 ? -13.841 5.417 -13.911 1.00 0.00 5 SER A CA 6
ATOM 6839 C C . SER A 1 5 ? -12.520 5.291 -13.159 1.00 0.00 5 SER A C 6
ATOM 6840 O O . SER A 1 5 ? -11.480 5.752 -13.628 1.00 0.00 5 SER A O 6
ATOM 6848 N N . SER A 1 6 ? -12.570 4.662 -11.989 1.00 0.00 6 SER A N 6
ATOM 6849 C CA . SER A 1 6 ? -11.379 4.477 -11.169 1.00 0.00 6 SER A CA 6
ATOM 6850 C C . SER A 1 6 ? -10.879 3.038 -11.253 1.00 0.00 6 SER A C 6
ATOM 6851 O O . SER A 1 6 ? -11.174 2.215 -10.387 1.00 0.00 6 SER A O 6
ATOM 6859 N N . GLY A 1 7 ? -10.120 2.742 -12.303 1.00 0.00 7 GLY A N 6
ATOM 6860 C CA . GLY A 1 7 ? -9.591 1.402 -12.482 1.00 0.00 7 GLY A CA 6
ATOM 6861 C C . GLY A 1 7 ? -8.775 0.937 -11.292 1.00 0.00 7 GLY A C 6
ATOM 6862 O O . GLY A 1 7 ? -9.036 -0.126 -10.730 1.00 0.00 7 GLY A O 6
ATOM 6866 N N . MET A 1 8 ? -7.784 1.735 -10.908 1.00 0.00 8 MET A N 6
ATOM 6867 C CA . MET A 1 8 ? -6.927 1.398 -9.778 1.00 0.00 8 MET A CA 6
ATOM 6868 C C . MET A 1 8 ? -7.760 1.016 -8.559 1.00 0.00 8 MET A C 6
ATOM 6869 O O . MET A 1 8 ? -7.870 -0.162 -8.216 1.00 0.00 8 MET A O 6
ATOM 6883 N N . ILE A 1 9 ? -8.345 2.017 -7.909 1.00 0.00 9 ILE A N 6
ATOM 6884 C CA . ILE A 1 9 ? -9.169 1.783 -6.730 1.00 0.00 9 ILE A CA 6
ATOM 6885 C C . ILE A 1 9 ? -10.188 0.677 -6.981 1.00 0.00 9 ILE A C 6
ATOM 6886 O O . ILE A 1 9 ? -10.416 -0.176 -6.124 1.00 0.00 9 ILE A O 6
ATOM 6902 N N . ALA A 1 10 ? -10.796 0.697 -8.162 1.00 0.00 10 ALA A N 6
ATOM 6903 C CA . ALA A 1 10 ? -11.788 -0.306 -8.528 1.00 0.00 10 ALA A CA 6
ATOM 6904 C C . ALA A 1 10 ? -11.262 -1.715 -8.275 1.00 0.00 10 ALA A C 6
ATOM 6905 O O . ALA A 1 10 ? -11.861 -2.487 -7.527 1.00 0.00 10 ALA A O 6
ATOM 6912 N N . ALA A 1 11 ? -10.139 -2.044 -8.905 1.00 0.00 11 ALA A N 6
ATOM 6913 C CA . ALA A 1 11 ? -9.532 -3.360 -8.748 1.00 0.00 11 ALA A CA 6
ATOM 6914 C C . ALA A 1 11 ? -9.111 -3.601 -7.302 1.00 0.00 11 ALA A C 6
ATOM 6915 O O . ALA A 1 11 ? -9.510 -4.589 -6.685 1.00 0.00 11 ALA A O 6
ATOM 6922 N N . TYR A 1 12 ? -8.302 -2.693 -6.767 1.00 0.00 12 TYR A N 6
ATOM 6923 C CA . TYR A 1 12 ? -7.825 -2.809 -5.395 1.00 0.00 12 TYR A CA 6
ATOM 6924 C C . TYR A 1 12 ? -8.984 -3.053 -4.433 1.00 0.00 12 TYR A C 6
ATOM 6925 O O . TYR A 1 12 ? -8.831 -3.737 -3.422 1.00 0.00 12 TYR A O 6
ATOM 6943 N N . GLU A 1 13 ? -10.143 -2.490 -4.759 1.00 0.00 13 GLU A N 6
ATOM 6944 C CA . GLU A 1 13 ? -11.329 -2.646 -3.924 1.00 0.00 13 GLU A CA 6
ATOM 6945 C C . GLU A 1 13 ? -11.955 -4.024 -4.121 1.00 0.00 13 GLU A C 6
ATOM 6946 O O . GLU A 1 13 ? -12.207 -4.746 -3.158 1.00 0.00 13 GLU A O 6
ATOM 6958 N N . ASN A 1 14 ? -12.203 -4.380 -5.377 1.00 0.00 14 ASN A N 6
ATOM 6959 C CA . ASN A 1 14 ? -12.800 -5.671 -5.702 1.00 0.00 14 ASN A CA 6
ATOM 6960 C C . ASN A 1 14 ? -11.917 -6.816 -5.218 1.00 0.00 14 ASN A C 6
ATOM 6961 O O . ASN A 1 14 ? -12.354 -7.666 -4.441 1.00 0.00 14 ASN A O 6
ATOM 6972 N N . SER A 1 15 ? -10.672 -6.833 -5.683 1.00 0.00 15 SER A N 6
ATOM 6973 C CA . SER A 1 15 ? -9.727 -7.876 -5.301 1.00 0.00 15 SER A CA 6
ATOM 6974 C C . SER A 1 15 ? -9.743 -8.097 -3.791 1.00 0.00 15 SER A C 6
ATOM 6975 O O . SER A 1 15 ? -10.417 -7.377 -3.054 1.00 0.00 15 SER A O 6
ATOM 6983 N N . LYS A 1 16 ? -8.996 -9.098 -3.339 1.00 0.00 16 LYS A N 6
ATOM 6984 C CA . LYS A 1 16 ? -8.922 -9.416 -1.918 1.00 0.00 16 LYS A CA 6
ATOM 6985 C C . LYS A 1 16 ? -7.472 -9.483 -1.450 1.00 0.00 16 LYS A C 6
ATOM 6986 O O . LYS A 1 16 ? -6.562 -9.707 -2.249 1.00 0.00 16 LYS A O 6
ATOM 7005 N N . TRP A 1 17 ? -7.264 -9.288 -0.153 1.00 0.00 17 TRP A N 6
ATOM 7006 C CA . TRP A 1 17 ? -5.923 -9.328 0.420 1.00 0.00 17 TRP A CA 6
ATOM 7007 C C . TRP A 1 17 ? -5.230 -10.646 0.094 1.00 0.00 17 TRP A C 6
ATOM 7008 O O . TRP A 1 17 ? -5.833 -11.715 0.193 1.00 0.00 17 TRP A O 6
ATOM 7029 N N . GLU A 1 18 ? -3.962 -10.563 -0.296 1.00 0.00 18 GLU A N 6
ATOM 7030 C CA . GLU A 1 18 ? -3.189 -11.751 -0.637 1.00 0.00 18 GLU A CA 6
ATOM 7031 C C . GLU A 1 18 ? -1.863 -11.773 0.117 1.00 0.00 18 GLU A C 6
ATOM 7032 O O . GLU A 1 18 ? -1.194 -10.752 0.277 1.00 0.00 18 GLU A O 6
ATOM 7044 N N . PRO A 1 19 ? -1.474 -12.965 0.594 1.00 0.00 19 PRO A N 6
ATOM 7045 C CA . PRO A 1 19 ? -0.226 -13.149 1.341 1.00 0.00 19 PRO A CA 6
ATOM 7046 C C . PRO A 1 19 ? 1.007 -12.991 0.457 1.00 0.00 19 PRO A C 6
ATOM 7047 O O . PRO A 1 19 ? 1.395 -13.916 -0.256 1.00 0.00 19 PRO A O 6
ATOM 7058 N N . VAL A 1 20 ? 1.619 -11.812 0.509 1.00 0.00 20 VAL A N 6
ATOM 7059 C CA . VAL A 1 20 ? 2.809 -11.533 -0.286 1.00 0.00 20 VAL A CA 6
ATOM 7060 C C . VAL A 1 20 ? 3.925 -10.957 0.578 1.00 0.00 20 VAL A C 6
ATOM 7061 O O . VAL A 1 20 ? 3.691 -10.079 1.410 1.00 0.00 20 VAL A O 6
ATOM 7074 N N . LYS A 1 21 ? 5.139 -11.456 0.377 1.00 0.00 21 LYS A N 6
ATOM 7075 C CA . LYS A 1 21 ? 6.294 -10.991 1.136 1.00 0.00 21 LYS A CA 6
ATOM 7076 C C . LYS A 1 21 ? 6.732 -9.607 0.667 1.00 0.00 21 LYS A C 6
ATOM 7077 O O . LYS A 1 21 ? 7.143 -9.432 -0.480 1.00 0.00 21 LYS A O 6
ATOM 7096 N N . TRP A 1 22 ? 6.643 -8.630 1.561 1.00 0.00 22 TRP A N 6
ATOM 7097 C CA . TRP A 1 22 ? 7.032 -7.261 1.238 1.00 0.00 22 TRP A CA 6
ATOM 7098 C C . TRP A 1 22 ? 8.537 -7.072 1.394 1.00 0.00 22 TRP A C 6
ATOM 7099 O O . TRP A 1 22 ? 9.099 -7.348 2.454 1.00 0.00 22 TRP A O 6
ATOM 7120 N N . GLU A 1 23 ? 9.183 -6.600 0.333 1.00 0.00 23 GLU A N 6
ATOM 7121 C CA . GLU A 1 23 ? 10.623 -6.375 0.354 1.00 0.00 23 GLU A CA 6
ATOM 7122 C C . GLU A 1 23 ? 10.943 -4.886 0.247 1.00 0.00 23 GLU A C 6
ATOM 7123 O O . GLU A 1 23 ? 10.168 -4.113 -0.314 1.00 0.00 23 GLU A O 6
ATOM 7135 N N . ASN A 1 24 ? 12.090 -4.493 0.791 1.00 0.00 24 ASN A N 6
ATOM 7136 C CA . ASN A 1 24 ? 12.513 -3.098 0.758 1.00 0.00 24 ASN A CA 6
ATOM 7137 C C . ASN A 1 24 ? 12.714 -2.623 -0.678 1.00 0.00 24 ASN A C 6
ATOM 7138 O O . ASN A 1 24 ? 13.156 -3.386 -1.538 1.00 0.00 24 ASN A O 6
ATOM 7149 N N . ASP A 1 25 ? 12.387 -1.361 -0.930 1.00 0.00 25 ASP A N 6
ATOM 7150 C CA . ASP A 1 25 ? 12.533 -0.784 -2.261 1.00 0.00 25 ASP A CA 6
ATOM 7151 C C . ASP A 1 25 ? 11.494 -1.359 -3.219 1.00 0.00 25 ASP A C 6
ATOM 7152 O O . ASP A 1 25 ? 11.809 -1.696 -4.360 1.00 0.00 25 ASP A O 6
ATOM 7161 N N . MET A 1 26 ? 10.257 -1.469 -2.747 1.00 0.00 26 MET A N 6
ATOM 7162 C CA . MET A 1 26 ? 9.173 -2.004 -3.562 1.00 0.00 26 MET A CA 6
ATOM 7163 C C . MET A 1 26 ? 8.025 -1.004 -3.664 1.00 0.00 26 MET A C 6
ATOM 7164 O O . MET A 1 26 ? 7.908 -0.092 -2.844 1.00 0.00 26 MET A O 6
ATOM 7178 N N . HIS A 1 27 ? 7.180 -1.180 -4.675 1.00 0.00 27 HIS A N 6
ATOM 7179 C CA . HIS A 1 27 ? 6.042 -0.293 -4.883 1.00 0.00 27 HIS A CA 6
ATOM 7180 C C . HIS A 1 27 ? 4.739 -0.978 -4.482 1.00 0.00 27 HIS A C 6
ATOM 7181 O O . HIS A 1 27 ? 4.530 -2.156 -4.775 1.00 0.00 27 HIS A O 6
ATOM 7195 N N . CYS A 1 28 ? 3.867 -0.234 -3.810 1.00 0.00 28 CYS A N 6
ATOM 7196 C CA . CYS A 1 28 ? 2.585 -0.770 -3.367 1.00 0.00 28 CYS A CA 6
ATOM 7197 C C . CYS A 1 28 ? 1.579 0.352 -3.132 1.00 0.00 28 CYS A C 6
ATOM 7198 O O . CYS A 1 28 ? 1.949 1.521 -3.035 1.00 0.00 28 CYS A O 6
ATOM 7206 N N . ALA A 1 29 ? 0.304 -0.013 -3.042 1.00 0.00 29 ALA A N 6
ATOM 7207 C CA . ALA A 1 29 ? -0.756 0.962 -2.818 1.00 0.00 29 ALA A CA 6
ATOM 7208 C C . ALA A 1 29 ? -1.411 0.757 -1.456 1.00 0.00 29 ALA A C 6
ATOM 7209 O O . ALA A 1 29 ? -2.018 -0.282 -1.198 1.00 0.00 29 ALA A O 6
ATOM 7216 N N . VAL A 1 30 ? -1.284 1.755 -0.587 1.00 0.00 30 VAL A N 6
ATOM 7217 C CA . VAL A 1 30 ? -1.864 1.684 0.748 1.00 0.00 30 VAL A CA 6
ATOM 7218 C C . VAL A 1 30 ? -3.259 2.299 0.775 1.00 0.00 30 VAL A C 6
ATOM 7219 O O . VAL A 1 30 ? -3.532 3.277 0.078 1.00 0.00 30 VAL A O 6
ATOM 7232 N N . LYS A 1 31 ? -4.139 1.720 1.584 1.00 0.00 31 LYS A N 6
ATOM 7233 C CA . LYS A 1 31 ? -5.507 2.211 1.705 1.00 0.00 31 LYS A CA 6
ATOM 7234 C C . LYS A 1 31 ? -5.683 3.024 2.983 1.00 0.00 31 LYS A C 6
ATOM 7235 O O . LYS A 1 31 ? -5.527 2.503 4.088 1.00 0.00 31 LYS A O 6
ATOM 7254 N N . ILE A 1 32 ? -6.009 4.303 2.825 1.00 0.00 32 ILE A N 6
ATOM 7255 C CA . ILE A 1 32 ? -6.208 5.186 3.968 1.00 0.00 32 ILE A CA 6
ATOM 7256 C C . ILE A 1 32 ? -7.467 4.809 4.741 1.00 0.00 32 ILE A C 6
ATOM 7257 O O . ILE A 1 32 ? -8.497 4.489 4.149 1.00 0.00 32 ILE A O 6
ATOM 7273 N N . GLN A 1 33 ? -7.376 4.852 6.066 1.00 0.00 33 GLN A N 6
ATOM 7274 C CA . GLN A 1 33 ? -8.509 4.516 6.920 1.00 0.00 33 GLN A CA 6
ATOM 7275 C C . GLN A 1 33 ? -9.558 5.623 6.894 1.00 0.00 33 GLN A C 6
ATOM 7276 O O . GLN A 1 33 ? -10.605 5.484 6.262 1.00 0.00 33 GLN A O 6
ATOM 7290 N N . ASP A 1 34 ? -9.269 6.721 7.584 1.00 0.00 34 ASP A N 6
ATOM 7291 C CA . ASP A 1 34 ? -10.187 7.852 7.639 1.00 0.00 34 ASP A CA 6
ATOM 7292 C C . ASP A 1 34 ? -10.605 8.282 6.236 1.00 0.00 34 ASP A C 6
ATOM 7293 O O . ASP A 1 34 ? -11.795 8.398 5.939 1.00 0.00 34 ASP A O 6
ATOM 7302 N N . LYS A 1 35 ? -9.620 8.518 5.377 1.00 0.00 35 LYS A N 6
ATOM 7303 C CA . LYS A 1 35 ? -9.884 8.935 4.005 1.00 0.00 35 LYS A CA 6
ATOM 7304 C C . LYS A 1 35 ? -10.481 7.789 3.193 1.00 0.00 35 LYS A C 6
ATOM 7305 O O . LYS A 1 35 ? -10.353 6.623 3.563 1.00 0.00 35 LYS A O 6
ATOM 7324 N N . ASN A 1 36 ? -11.132 8.131 2.086 1.00 0.00 36 ASN A N 6
ATOM 7325 C CA . ASN A 1 36 ? -11.748 7.130 1.222 1.00 0.00 36 ASN A CA 6
ATOM 7326 C C . ASN A 1 36 ? -11.044 7.072 -0.130 1.00 0.00 36 ASN A C 6
ATOM 7327 O O . ASN A 1 36 ? -11.681 6.865 -1.163 1.00 0.00 36 ASN A O 6
ATOM 7338 N N . GLN A 1 37 ? -9.728 7.256 -0.115 1.00 0.00 37 GLN A N 6
ATOM 7339 C CA . GLN A 1 37 ? -8.939 7.224 -1.340 1.00 0.00 37 GLN A CA 6
ATOM 7340 C C . GLN A 1 37 ? -7.823 6.188 -1.243 1.00 0.00 37 GLN A C 6
ATOM 7341 O O . GLN A 1 37 ? -7.736 5.447 -0.264 1.00 0.00 37 GLN A O 6
ATOM 7355 N N . TRP A 1 38 ? -6.974 6.143 -2.263 1.00 0.00 38 TRP A N 6
ATOM 7356 C CA . TRP A 1 38 ? -5.864 5.198 -2.292 1.00 0.00 38 TRP A CA 6
ATOM 7357 C C . TRP A 1 38 ? -4.554 5.905 -2.621 1.00 0.00 38 TRP A C 6
ATOM 7358 O O . TRP A 1 38 ? -4.415 6.508 -3.685 1.00 0.00 38 TRP A O 6
ATOM 7379 N N . ARG A 1 39 ? -3.597 5.828 -1.702 1.00 0.00 39 ARG A N 6
ATOM 7380 C CA . ARG A 1 39 ? -2.299 6.462 -1.896 1.00 0.00 39 ARG A CA 6
ATOM 7381 C C . ARG A 1 39 ? -1.212 5.417 -2.129 1.00 0.00 39 ARG A C 6
ATOM 7382 O O . ARG A 1 39 ? -1.347 4.265 -1.717 1.00 0.00 39 ARG A O 6
ATOM 7403 N N . ARG A 1 40 ? -0.136 5.827 -2.792 1.00 0.00 40 ARG A N 6
ATOM 7404 C CA . ARG A 1 40 ? 0.973 4.926 -3.081 1.00 0.00 40 ARG A CA 6
ATOM 7405 C C . ARG A 1 40 ? 2.114 5.132 -2.089 1.00 0.00 40 ARG A C 6
ATOM 7406 O O . ARG A 1 40 ? 2.354 6.246 -1.626 1.00 0.00 40 ARG A O 6
ATOM 7427 N N . GLY A 1 41 ? 2.813 4.048 -1.766 1.00 0.00 41 GLY A N 6
ATOM 7428 C CA . GLY A 1 41 ? 3.920 4.131 -0.831 1.00 0.00 41 GLY A CA 6
ATOM 7429 C C . GLY A 1 41 ? 5.075 3.230 -1.218 1.00 0.00 41 GLY A C 6
ATOM 7430 O O . GLY A 1 41 ? 4.922 2.337 -2.051 1.00 0.00 41 GLY A O 6
ATOM 7434 N N . GLN A 1 42 ? 6.235 3.464 -0.613 1.00 0.00 42 GLN A N 6
ATOM 7435 C CA . GLN A 1 42 ? 7.422 2.667 -0.902 1.00 0.00 42 GLN A CA 6
ATOM 7436 C C . GLN A 1 42 ? 7.872 1.895 0.333 1.00 0.00 42 GLN A C 6
ATOM 7437 O O . GLN A 1 42 ? 8.151 2.483 1.378 1.00 0.00 42 GLN A O 6
ATOM 7451 N N . ILE A 1 43 ? 7.941 0.574 0.206 1.00 0.00 43 ILE A N 6
ATOM 7452 C CA . ILE A 1 43 ? 8.359 -0.279 1.312 1.00 0.00 43 ILE A CA 6
ATOM 7453 C C . ILE A 1 43 ? 9.652 0.229 1.940 1.00 0.00 43 ILE A C 6
ATOM 7454 O O . ILE A 1 43 ? 10.746 -0.080 1.467 1.00 0.00 43 ILE A O 6
ATOM 7470 N N . ILE A 1 44 ? 9.519 1.008 3.008 1.00 0.00 44 ILE A N 6
ATOM 7471 C CA . ILE A 1 44 ? 10.678 1.556 3.702 1.00 0.00 44 ILE A CA 6
ATOM 7472 C C . ILE A 1 44 ? 11.387 0.482 4.521 1.00 0.00 44 ILE A C 6
ATOM 7473 O O . ILE A 1 44 ? 12.526 0.117 4.230 1.00 0.00 44 ILE A O 6
ATOM 7489 N N . ARG A 1 45 ? 10.704 -0.021 5.544 1.00 0.00 45 ARG A N 6
ATOM 7490 C CA . ARG A 1 45 ? 11.268 -1.054 6.405 1.00 0.00 45 ARG A CA 6
ATOM 7491 C C . ARG A 1 45 ? 10.165 -1.831 7.117 1.00 0.00 45 ARG A C 6
ATOM 7492 O O . ARG A 1 45 ? 9.356 -1.254 7.843 1.00 0.00 45 ARG A O 6
ATOM 7513 N N . MET A 1 46 ? 10.1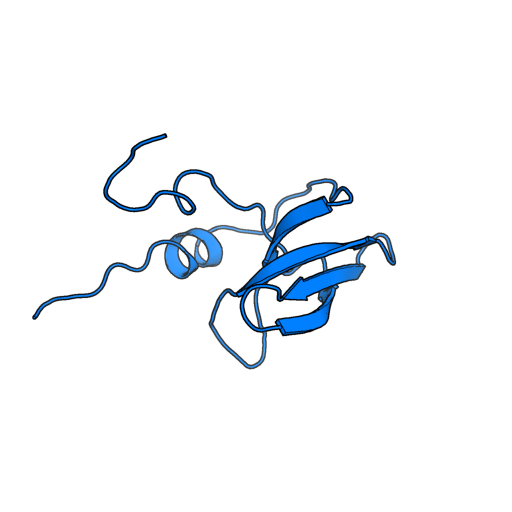39 -3.142 6.903 1.00 0.00 46 MET A N 6
ATOM 7514 C CA . MET A 1 46 ? 9.135 -3.997 7.526 1.00 0.00 46 MET A CA 6
ATOM 7515 C C . MET A 1 46 ? 9.306 -4.022 9.041 1.00 0.00 46 MET A C 6
ATOM 7516 O O . MET A 1 46 ? 10.331 -4.471 9.553 1.00 0.00 46 MET A O 6
ATOM 7530 N N . VAL A 1 47 ? 8.295 -3.535 9.755 1.00 0.00 47 VAL A N 6
ATOM 7531 C CA . VAL A 1 47 ? 8.333 -3.503 11.212 1.00 0.00 47 VAL A CA 6
ATOM 7532 C C . VAL A 1 47 ? 8.027 -4.875 11.801 1.00 0.00 47 VAL A C 6
ATOM 7533 O O . VAL A 1 47 ? 8.867 -5.478 12.470 1.00 0.00 47 VAL A O 6
ATOM 7546 N N . THR A 1 48 ? 6.818 -5.365 11.547 1.00 0.00 48 THR A N 6
ATOM 7547 C CA . THR A 1 48 ? 6.400 -6.667 12.053 1.00 0.00 48 THR A CA 6
ATOM 7548 C C . THR A 1 48 ? 5.710 -7.483 10.966 1.00 0.00 48 THR A C 6
ATOM 7549 O O . THR A 1 48 ? 5.622 -7.054 9.815 1.00 0.00 48 THR A O 6
ATOM 7560 N N . ASP A 1 49 ? 5.220 -8.660 11.337 1.00 0.00 49 ASP A N 6
ATOM 7561 C CA . ASP A 1 49 ? 4.535 -9.536 10.394 1.00 0.00 49 ASP A CA 6
ATOM 7562 C C . ASP A 1 49 ? 3.147 -8.998 10.061 1.00 0.00 49 ASP A C 6
ATOM 7563 O O . ASP A 1 49 ? 2.406 -9.599 9.282 1.00 0.00 49 ASP A O 6
ATOM 7572 N N . THR A 1 50 ? 2.801 -7.861 10.657 1.00 0.00 50 THR A N 6
ATOM 7573 C CA . THR A 1 50 ? 1.502 -7.242 10.426 1.00 0.00 50 THR A CA 6
ATOM 7574 C C . THR A 1 50 ? 1.652 -5.775 10.039 1.00 0.00 50 THR A C 6
ATOM 7575 O O . THR A 1 50 ? 0.818 -5.223 9.321 1.00 0.00 50 THR A O 6
ATOM 7586 N N . LEU A 1 51 ? 2.720 -5.148 10.520 1.00 0.00 51 LEU A N 6
ATOM 7587 C CA . LEU A 1 51 ? 2.981 -3.744 10.223 1.00 0.00 51 LEU A CA 6
ATOM 7588 C C . LEU A 1 51 ? 4.151 -3.600 9.255 1.00 0.00 51 LEU A C 6
ATOM 7589 O O . LEU A 1 51 ? 4.985 -4.496 9.135 1.00 0.00 51 LEU A O 6
ATOM 7605 N N . VAL A 1 52 ? 4.206 -2.463 8.567 1.00 0.00 52 VAL A N 6
ATOM 7606 C CA . VAL A 1 52 ? 5.275 -2.199 7.612 1.00 0.00 52 VAL A CA 6
ATOM 7607 C C . VAL A 1 52 ? 5.433 -0.704 7.363 1.00 0.00 52 VAL A C 6
ATOM 7608 O O . VAL A 1 52 ? 4.452 0.006 7.145 1.00 0.00 52 VAL A O 6
ATOM 7621 N N . GLU A 1 53 ? 6.675 -0.231 7.397 1.00 0.00 53 GLU A N 6
ATOM 7622 C CA . GLU A 1 53 ? 6.961 1.181 7.175 1.00 0.00 53 GLU A CA 6
ATOM 7623 C C . GLU A 1 53 ? 7.061 1.489 5.684 1.00 0.00 53 GLU A C 6
ATOM 7624 O O . GLU A 1 53 ? 7.857 0.883 4.966 1.00 0.00 53 GLU A O 6
ATOM 7636 N N . VAL A 1 54 ? 6.247 2.433 5.225 1.00 0.00 54 VAL A N 6
ATOM 7637 C CA . VAL A 1 54 ? 6.243 2.822 3.819 1.00 0.00 54 VAL A CA 6
ATOM 7638 C C . VAL A 1 54 ? 6.475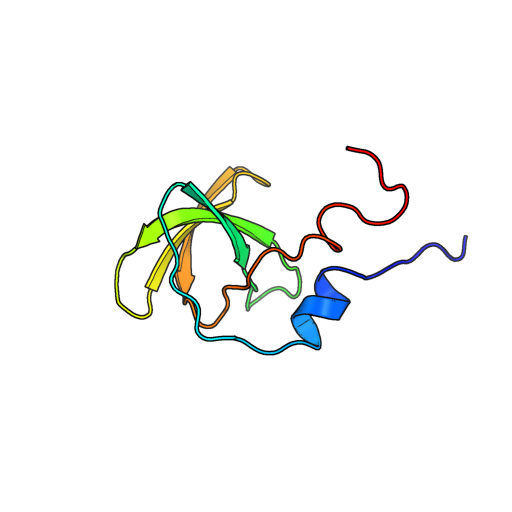 4.321 3.663 1.00 0.00 54 VAL A C 6
ATOM 7639 O O . VAL A 1 54 ? 6.331 5.086 4.619 1.00 0.00 54 VAL A O 6
ATOM 7652 N N . LEU A 1 55 ? 6.833 4.736 2.453 1.00 0.00 55 LEU A N 6
ATOM 7653 C CA . LEU A 1 55 ? 7.085 6.145 2.171 1.00 0.00 55 LEU A CA 6
ATOM 7654 C C . LEU A 1 55 ? 6.133 6.663 1.097 1.00 0.00 55 LEU A C 6
ATOM 7655 O O . LEU A 1 55 ? 6.100 6.145 -0.021 1.00 0.00 55 LEU A O 6
ATOM 7671 N N . LEU A 1 56 ? 5.363 7.688 1.441 1.00 0.00 56 LEU A N 6
ATOM 7672 C CA . LEU A 1 56 ? 4.412 8.279 0.506 1.00 0.00 56 LEU A CA 6
ATOM 7673 C C . LEU A 1 56 ? 5.122 9.190 -0.491 1.00 0.00 56 LEU A C 6
ATOM 7674 O O . LEU A 1 56 ? 4.736 10.344 -0.677 1.00 0.00 56 LEU A O 6
ATOM 7690 N N . TYR A 1 57 ? 6.160 8.662 -1.130 1.00 0.00 57 TYR A N 6
ATOM 7691 C CA . TYR A 1 57 ? 6.925 9.427 -2.108 1.00 0.00 57 TYR A CA 6
ATOM 7692 C C . TYR A 1 57 ? 6.007 10.316 -2.942 1.00 0.00 57 TYR A C 6
ATOM 7693 O O . TYR A 1 57 ? 6.407 11.390 -3.392 1.00 0.00 57 TYR A O 6
ATOM 7711 N N . ASP A 1 58 ? 4.776 9.861 -3.142 1.00 0.00 58 ASP A N 6
ATOM 7712 C CA . ASP A 1 58 ? 3.799 10.615 -3.920 1.00 0.00 58 ASP A CA 6
ATOM 7713 C C . ASP A 1 58 ? 3.632 12.025 -3.364 1.00 0.00 58 ASP A C 6
ATOM 7714 O O . ASP A 1 58 ? 3.651 13.004 -4.109 1.00 0.00 58 ASP A O 6
ATOM 7723 N N . VAL A 1 59 ? 3.467 12.120 -2.048 1.00 0.00 59 VAL A N 6
ATOM 7724 C CA . VAL A 1 59 ? 3.296 13.411 -1.391 1.00 0.00 59 VAL A CA 6
ATOM 7725 C C . VAL A 1 59 ? 4.566 13.826 -0.656 1.00 0.00 59 VAL A C 6
ATOM 7726 O O . VAL A 1 59 ? 4.991 14.978 -0.732 1.00 0.00 59 VAL A O 6
ATOM 7739 N N . GLY A 1 60 ? 5.169 12.877 0.055 1.00 0.00 60 GLY A N 6
ATOM 7740 C CA . GLY A 1 60 ? 6.385 13.164 0.793 1.00 0.00 60 GLY A CA 6
ATOM 7741 C C . GLY A 1 60 ? 6.187 13.078 2.293 1.00 0.00 60 GLY A C 6
ATOM 7742 O O . GLY A 1 60 ? 6.534 14.003 3.027 1.00 0.00 60 GLY A O 6
ATOM 7746 N N . VAL A 1 61 ? 5.624 11.964 2.751 1.00 0.00 61 VAL A N 6
ATOM 7747 C CA . VAL A 1 61 ? 5.380 11.760 4.174 1.00 0.00 61 VAL A CA 6
ATOM 7748 C C . VAL A 1 61 ? 5.747 10.342 4.597 1.00 0.00 61 VAL A C 6
ATOM 7749 O O . VAL A 1 61 ? 5.278 9.368 4.010 1.00 0.00 61 VAL A O 6
ATOM 7762 N N . GLU A 1 62 ? 6.588 10.236 5.621 1.00 0.00 62 GLU A N 6
ATOM 7763 C CA . GLU A 1 62 ? 7.018 8.936 6.123 1.00 0.00 62 GLU A CA 6
ATOM 7764 C C . GLU A 1 62 ? 6.052 8.415 7.184 1.00 0.00 62 GLU A C 6
ATOM 7765 O O . GLU A 1 62 ? 5.832 9.061 8.210 1.00 0.00 62 GLU A O 6
ATOM 7777 N N . LEU A 1 63 ? 5.479 7.245 6.929 1.00 0.00 63 LEU A N 6
ATOM 7778 C CA . LEU A 1 63 ? 4.535 6.636 7.861 1.00 0.00 63 LEU A CA 6
ATOM 7779 C C . LEU A 1 63 ? 4.540 5.117 7.726 1.00 0.00 63 LEU A C 6
ATOM 7780 O O . LEU A 1 63 ? 5.205 4.563 6.850 1.00 0.00 63 LEU A O 6
ATOM 7796 N N . VAL A 1 64 ? 3.792 4.448 8.598 1.00 0.00 64 VAL A N 6
ATOM 7797 C CA . VAL A 1 64 ? 3.707 2.993 8.574 1.00 0.00 64 VAL A CA 6
ATOM 7798 C C . VAL A 1 64 ? 2.259 2.525 8.662 1.00 0.00 64 VAL A C 6
ATOM 7799 O O . VAL A 1 64 ? 1.504 2.966 9.529 1.00 0.00 64 VAL A O 6
ATOM 7812 N N . VAL A 1 65 ? 1.876 1.628 7.758 1.00 0.00 65 VAL A N 6
ATOM 7813 C CA . VAL A 1 65 ? 0.518 1.099 7.734 1.00 0.00 65 VAL A CA 6
ATOM 7814 C C . VAL A 1 65 ? 0.517 -0.418 7.884 1.00 0.00 65 VAL A C 6
ATOM 7815 O O . VAL A 1 65 ? 1.567 -1.058 7.837 1.00 0.00 65 VAL A O 6
ATOM 7828 N N . ASN A 1 66 ? -0.670 -0.989 8.065 1.00 0.00 66 ASN A N 6
ATOM 7829 C CA . ASN A 1 66 ? -0.808 -2.432 8.221 1.00 0.00 66 ASN A CA 6
ATOM 7830 C C . ASN A 1 66 ? -0.774 -3.132 6.866 1.00 0.00 66 ASN A C 6
ATOM 7831 O O . ASN A 1 66 ? -1.402 -2.683 5.907 1.00 0.00 66 ASN A O 6
ATOM 7842 N N . VAL A 1 67 ? -0.036 -4.236 6.795 1.00 0.00 67 VAL A N 6
ATOM 7843 C CA . VAL A 1 67 ? 0.080 -5.000 5.558 1.00 0.00 67 VAL A CA 6
ATOM 7844 C C . VAL A 1 67 ? -1.294 -5.377 5.015 1.00 0.00 67 VAL A C 6
ATOM 7845 O O . VAL A 1 67 ? -1.526 -5.344 3.807 1.00 0.00 67 VAL A O 6
ATOM 7858 N N . ASP A 1 68 ? -2.202 -5.736 5.916 1.00 0.00 68 ASP A N 6
ATOM 7859 C CA . ASP A 1 68 ? -3.555 -6.119 5.528 1.00 0.00 68 ASP A CA 6
ATOM 7860 C C . ASP A 1 68 ? -4.191 -5.048 4.648 1.00 0.00 68 ASP A C 6
ATOM 7861 O O . ASP A 1 68 ? -5.138 -5.320 3.909 1.00 0.00 68 ASP A O 6
ATOM 7870 N N . CYS A 1 69 ? -3.665 -3.831 4.731 1.00 0.00 69 CYS A N 6
ATOM 7871 C CA . CYS A 1 69 ? -4.183 -2.718 3.943 1.00 0.00 69 CYS A CA 6
ATOM 7872 C C . CYS A 1 69 ? -3.358 -2.520 2.675 1.00 0.00 69 CYS A C 6
ATOM 7873 O O . CYS A 1 69 ? -3.879 -2.093 1.644 1.00 0.00 69 CYS A O 6
ATOM 7881 N N . LEU A 1 70 ? -2.070 -2.831 2.760 1.00 0.00 70 LEU A N 6
ATOM 7882 C CA . LEU A 1 70 ? -1.172 -2.685 1.619 1.00 0.00 70 LEU A CA 6
ATOM 7883 C C . LEU A 1 70 ? -1.665 -3.504 0.430 1.00 0.00 70 LEU A C 6
ATOM 7884 O O . LEU A 1 70 ? -2.457 -4.432 0.589 1.00 0.00 70 LEU A O 6
ATOM 7900 N N . ARG A 1 71 ? -1.188 -3.154 -0.761 1.00 0.00 71 ARG A N 6
ATOM 7901 C CA . ARG A 1 71 ? -1.580 -3.857 -1.977 1.00 0.00 71 ARG A CA 6
ATOM 7902 C C . ARG A 1 71 ? -0.475 -3.783 -3.027 1.00 0.00 71 ARG A C 6
ATOM 7903 O O . ARG A 1 71 ? 0.214 -2.770 -3.148 1.00 0.00 71 ARG A O 6
ATOM 7924 N N . LYS A 1 72 ? -0.313 -4.862 -3.784 1.00 0.00 72 LYS A N 6
ATOM 7925 C CA . LYS A 1 72 ? 0.707 -4.921 -4.825 1.00 0.00 72 LYS A CA 6
ATOM 7926 C C . LYS A 1 72 ? 0.362 -3.983 -5.977 1.00 0.00 72 LYS A C 6
ATOM 7927 O O . LYS A 1 72 ? -0.758 -3.997 -6.489 1.00 0.00 72 LYS A O 6
ATOM 7946 N N . LEU A 1 73 ? 1.332 -3.170 -6.382 1.00 0.00 73 LEU A N 6
ATOM 7947 C CA . LEU A 1 73 ? 1.132 -2.226 -7.476 1.00 0.00 73 LEU A CA 6
ATOM 7948 C C . LEU A 1 73 ? 1.323 -2.909 -8.826 1.00 0.00 73 LEU A C 6
ATOM 7949 O O . LEU A 1 73 ? 2.405 -3.410 -9.131 1.00 0.00 73 LEU A O 6
ATOM 7965 N N . GLU A 1 74 ? 0.266 -2.923 -9.632 1.00 0.00 74 GLU A N 6
ATOM 7966 C CA . GLU A 1 74 ? 0.318 -3.543 -10.950 1.00 0.00 74 GLU A CA 6
ATOM 7967 C C . GLU A 1 74 ? 0.701 -2.521 -12.017 1.00 0.00 74 GLU A C 6
ATOM 7968 O O . GLU A 1 74 ? 0.420 -1.331 -11.880 1.00 0.00 74 GLU A O 6
ATOM 7980 N N . GLU A 1 75 ? 1.345 -2.996 -13.079 1.00 0.00 75 GLU A N 6
ATOM 7981 C CA . GLU A 1 75 ? 1.767 -2.124 -14.168 1.00 0.00 75 GLU A CA 6
ATOM 7982 C C . GLU A 1 75 ? 0.564 -1.621 -14.961 1.00 0.00 75 GLU A C 6
ATOM 7983 O O . GLU A 1 75 ? 0.441 -0.427 -15.231 1.00 0.00 75 GLU A O 6
ATOM 7995 N N . ASN A 1 76 ? -0.320 -2.542 -15.330 1.00 0.00 76 ASN A N 6
ATOM 7996 C CA . ASN A 1 76 ? -1.514 -2.193 -16.092 1.00 0.00 76 ASN A CA 6
ATOM 7997 C C . ASN A 1 76 ? -2.266 -1.043 -15.430 1.00 0.00 76 ASN A C 6
ATOM 7998 O O . ASN A 1 76 ? -2.826 -0.180 -16.108 1.00 0.00 76 ASN A O 6
ATOM 8009 N N . LEU A 1 77 ? -2.273 -1.036 -14.101 1.00 0.00 77 LEU A N 6
ATOM 8010 C CA . LEU A 1 77 ? -2.956 0.009 -13.346 1.00 0.00 77 LEU A CA 6
ATOM 8011 C C . LEU A 1 77 ? -2.048 1.219 -13.147 1.00 0.00 77 LEU A C 6
ATOM 8012 O O . LEU A 1 77 ? -2.517 2.322 -12.867 1.00 0.00 77 LEU A O 6
ATOM 8028 N N . LYS A 1 78 ? -0.745 1.005 -13.295 1.00 0.00 78 LYS A N 6
ATOM 8029 C CA . LYS A 1 78 ? 0.230 2.077 -13.136 1.00 0.00 78 LYS A CA 6
ATOM 8030 C C . LYS A 1 78 ? 0.075 3.122 -14.236 1.00 0.00 78 LYS A C 6
ATOM 8031 O O . LYS A 1 78 ? 0.047 4.323 -13.967 1.00 0.00 78 LYS A O 6
ATOM 8050 N N . THR A 1 79 ? -0.027 2.657 -15.477 1.00 0.00 79 THR A N 6
ATOM 8051 C CA . THR A 1 79 ? -0.180 3.550 -16.618 1.00 0.00 79 THR A CA 6
ATOM 8052 C C . THR A 1 79 ? -1.410 4.437 -16.461 1.00 0.00 79 THR A C 6
ATOM 8053 O O . THR A 1 79 ? -1.367 5.632 -16.754 1.00 0.00 79 THR A O 6
ATOM 8064 N N . MET A 1 80 ? -2.505 3.845 -15.997 1.00 0.00 80 MET A N 6
ATOM 8065 C CA . MET A 1 80 ? -3.747 4.583 -15.799 1.00 0.00 80 MET A CA 6
ATOM 8066 C C . MET A 1 80 ? -3.592 5.621 -14.691 1.00 0.00 80 MET A C 6
ATOM 8067 O O . MET A 1 80 ? -3.439 5.275 -13.521 1.00 0.00 80 MET A O 6
ATOM 8081 N N . GLY A 1 81 ? -3.634 6.895 -15.069 1.00 0.00 81 GLY A N 6
ATOM 8082 C CA . GLY A 1 81 ? -3.497 7.962 -14.096 1.00 0.00 81 GLY A CA 6
ATOM 8083 C C . GLY A 1 81 ? -2.282 8.831 -14.357 1.00 0.00 81 GLY A C 6
ATOM 8084 O O . GLY A 1 81 ? -2.127 9.383 -15.446 1.00 0.00 81 GLY A O 6
ATOM 8088 N N . ARG A 1 82 ? -1.419 8.955 -13.353 1.00 0.00 82 ARG A N 6
ATOM 8089 C CA . ARG A 1 82 ? -0.214 9.766 -13.478 1.00 0.00 82 ARG A CA 6
ATOM 8090 C C . ARG A 1 82 ? 0.872 9.012 -14.240 1.00 0.00 82 ARG A C 6
ATOM 8091 O O . ARG A 1 82 ? 0.868 7.781 -14.292 1.00 0.00 82 ARG A O 6
ATOM 8112 N N . LEU A 1 83 ? 1.800 9.757 -14.830 1.00 0.00 83 LEU A N 6
ATOM 8113 C CA . LEU A 1 83 ? 2.893 9.160 -15.589 1.00 0.00 83 LEU A CA 6
ATOM 8114 C C . LEU A 1 83 ? 4.240 9.489 -14.956 1.00 0.00 83 LEU A C 6
ATOM 8115 O O . LEU A 1 83 ? 4.404 10.536 -14.329 1.00 0.00 83 LEU A O 6
ATOM 8131 N N . SER A 1 84 ? 5.204 8.589 -15.125 1.00 0.00 84 SER A N 6
ATOM 8132 C CA . SER A 1 84 ? 6.537 8.783 -14.568 1.00 0.00 84 SER A CA 6
ATOM 8133 C C . SER A 1 84 ? 7.589 8.812 -15.673 1.00 0.00 84 SER A C 6
ATOM 8134 O O . SER A 1 84 ? 8.070 7.768 -16.117 1.00 0.00 84 SER A O 6
ATOM 8142 N N . LEU A 1 85 ? 7.940 10.015 -16.115 1.00 0.00 85 LEU A N 6
ATOM 8143 C CA . LEU A 1 85 ? 8.935 10.182 -17.169 1.00 0.00 85 LEU A CA 6
ATOM 8144 C C . LEU A 1 85 ? 10.090 9.203 -16.988 1.00 0.00 85 LEU A C 6
ATOM 8145 O O . LEU A 1 85 ? 10.574 8.996 -15.875 1.00 0.00 85 LEU A O 6
ATOM 8161 N N . GLY A 1 1 ? -18.983 16.027 -6.030 1.00 0.00 1 GLY A N 7
ATOM 8162 C CA . GLY A 1 1 ? -18.096 16.901 -6.775 1.00 0.00 1 GLY A CA 7
ATOM 8163 C C . GLY A 1 1 ? -18.076 16.580 -8.257 1.00 0.00 1 GLY A C 7
ATOM 8164 O O . GLY A 1 1 ? -18.824 17.169 -9.036 1.00 0.00 1 GLY A O 7
ATOM 8168 N N . SER A 1 2 ? -17.216 15.645 -8.647 1.00 0.00 2 SER A N 7
ATOM 8169 C CA . SER A 1 2 ? -17.097 15.251 -10.045 1.00 0.00 2 SER A CA 7
ATOM 8170 C C . SER A 1 2 ? -16.946 13.738 -10.173 1.00 0.00 2 SER A C 7
ATOM 8171 O O . SER A 1 2 ? -16.417 13.078 -9.278 1.00 0.00 2 SER A O 7
ATOM 8179 N N . SER A 1 3 ? -17.416 13.195 -11.291 1.00 0.00 3 SER A N 7
ATOM 8180 C CA . SER A 1 3 ? -17.337 11.759 -11.535 1.00 0.00 3 SER A CA 7
ATOM 8181 C C . SER A 1 3 ? -16.283 11.445 -12.592 1.00 0.00 3 SER A C 7
ATOM 8182 O O . SER A 1 3 ? -16.253 12.058 -13.658 1.00 0.00 3 SER A O 7
ATOM 8190 N N . GLY A 1 4 ? -15.417 10.482 -12.287 1.00 0.00 4 GLY A N 7
ATOM 8191 C CA . GLY A 1 4 ? -14.372 10.102 -13.219 1.00 0.00 4 GLY A CA 7
ATOM 8192 C C . GLY A 1 4 ? -14.085 8.614 -13.193 1.00 0.00 4 GLY A C 7
ATOM 8193 O O . GLY A 1 4 ? -14.343 7.942 -12.194 1.00 0.00 4 GLY A O 7
ATOM 8197 N N . SER A 1 5 ? -13.550 8.096 -14.295 1.00 0.00 5 SER A N 7
ATOM 8198 C CA . SER A 1 5 ? -13.233 6.677 -14.396 1.00 0.00 5 SER A CA 7
ATOM 8199 C C . SER A 1 5 ? -12.447 6.207 -13.176 1.00 0.00 5 SER A C 7
ATOM 8200 O O . SER A 1 5 ? -11.475 6.842 -12.768 1.00 0.00 5 SER A O 7
ATOM 8208 N N . SER A 1 6 ? -12.876 5.090 -12.597 1.00 0.00 6 SER A N 7
ATOM 8209 C CA . SER A 1 6 ? -12.215 4.536 -11.421 1.00 0.00 6 SER A CA 7
ATOM 8210 C C . SER A 1 6 ? -11.658 3.147 -11.715 1.00 0.00 6 SER A C 7
ATOM 8211 O O . SER A 1 6 ? -12.405 2.174 -11.815 1.00 0.00 6 SER A O 7
ATOM 8219 N N . GLY A 1 7 ? -10.338 3.062 -11.852 1.00 0.00 7 GLY A N 7
ATOM 8220 C CA . GLY A 1 7 ? -9.701 1.789 -12.134 1.00 0.00 7 GLY A CA 7
ATOM 8221 C C . GLY A 1 7 ? -8.869 1.287 -10.970 1.00 0.00 7 GLY A C 7
ATOM 8222 O O . GLY A 1 7 ? -9.000 0.136 -10.555 1.00 0.00 7 GLY A O 7
ATOM 8226 N N . MET A 1 8 ? -8.009 2.152 -10.444 1.00 0.00 8 MET A N 7
ATOM 8227 C CA . MET A 1 8 ? -7.151 1.790 -9.321 1.00 0.00 8 MET A CA 7
ATOM 8228 C C . MET A 1 8 ? -7.984 1.362 -8.117 1.00 0.00 8 MET A C 7
ATOM 8229 O O . MET A 1 8 ? -8.082 0.174 -7.809 1.00 0.00 8 MET A O 7
ATOM 8243 N N . ILE A 1 9 ? -8.580 2.337 -7.440 1.00 0.00 9 ILE A N 7
ATOM 8244 C CA . ILE A 1 9 ? -9.404 2.061 -6.270 1.00 0.00 9 ILE A CA 7
ATOM 8245 C C . ILE A 1 9 ? -10.380 0.921 -6.542 1.00 0.00 9 ILE A C 7
ATOM 8246 O O . ILE A 1 9 ? -10.580 0.047 -5.699 1.00 0.00 9 ILE A O 7
ATOM 8262 N N . ALA A 1 10 ? -10.984 0.936 -7.726 1.00 0.00 10 ALA A N 7
ATOM 8263 C CA . ALA A 1 10 ? -11.936 -0.098 -8.111 1.00 0.00 10 ALA A CA 7
ATOM 8264 C C . ALA A 1 10 ? -11.290 -1.480 -8.074 1.00 0.00 10 ALA A C 7
ATOM 8265 O O . ALA A 1 10 ? -11.691 -2.341 -7.292 1.00 0.00 10 ALA A O 7
ATOM 8272 N N . ALA A 1 11 ? -10.290 -1.683 -8.925 1.00 0.00 11 ALA A N 7
ATOM 8273 C CA . ALA A 1 11 ? -9.589 -2.960 -8.988 1.00 0.00 11 ALA A CA 7
ATOM 8274 C C . ALA A 1 11 ? -9.155 -3.417 -7.600 1.00 0.00 11 ALA A C 7
ATOM 8275 O O . ALA A 1 11 ? -9.474 -4.527 -7.173 1.00 0.00 11 ALA A O 7
ATOM 8282 N N . TYR A 1 12 ? -8.427 -2.555 -6.899 1.00 0.00 12 TYR A N 7
ATOM 8283 C CA . TYR A 1 12 ? -7.946 -2.872 -5.559 1.00 0.00 12 TYR A CA 7
ATOM 8284 C C . TYR A 1 12 ? -9.108 -3.212 -4.630 1.00 0.00 12 TYR A C 7
ATOM 8285 O O . TYR A 1 12 ? -9.276 -4.361 -4.224 1.00 0.00 12 TYR A O 7
ATOM 8303 N N . GLU A 1 13 ? -9.907 -2.202 -4.299 1.00 0.00 13 GLU A N 7
ATOM 8304 C CA . GLU A 1 13 ? -11.053 -2.393 -3.418 1.00 0.00 13 GLU A CA 7
ATOM 8305 C C . GLU A 1 13 ? -11.700 -3.754 -3.654 1.00 0.00 13 GLU A C 7
ATOM 8306 O O . GLU A 1 13 ? -11.917 -4.521 -2.717 1.00 0.00 13 GLU A O 7
ATOM 8318 N N . ASN A 1 14 ? -12.007 -4.046 -4.914 1.00 0.00 14 ASN A N 7
ATOM 8319 C CA . ASN A 1 14 ? -12.631 -5.314 -5.275 1.00 0.00 14 ASN A CA 7
ATOM 8320 C C . ASN A 1 14 ? -11.708 -6.485 -4.952 1.00 0.00 14 ASN A C 7
ATOM 8321 O O . ASN A 1 14 ? -12.136 -7.486 -4.377 1.00 0.00 14 ASN A O 7
ATOM 8332 N N . SER A 1 15 ? -10.440 -6.353 -5.326 1.00 0.00 15 SER A N 7
ATOM 8333 C CA . SER A 1 15 ? -9.456 -7.401 -5.080 1.00 0.00 15 SER A CA 7
ATOM 8334 C C . SER A 1 15 ? -9.273 -7.633 -3.583 1.00 0.00 15 SER A C 7
ATOM 8335 O O . SER A 1 15 ? -9.304 -6.693 -2.789 1.00 0.00 15 SER A O 7
ATOM 8343 N N . LYS A 1 16 ? -9.081 -8.892 -3.205 1.00 0.00 16 LYS A N 7
ATOM 8344 C CA . LYS A 1 16 ? -8.890 -9.250 -1.804 1.00 0.00 16 LYS A CA 7
ATOM 8345 C C . LYS A 1 16 ? -7.408 -9.271 -1.445 1.00 0.00 16 LYS A C 7
ATOM 8346 O O . LYS A 1 16 ? -6.551 -9.023 -2.292 1.00 0.00 16 LYS A O 7
ATOM 8365 N N . TRP A 1 17 ? -7.114 -9.570 -0.184 1.00 0.00 17 TRP A N 7
ATOM 8366 C CA . TRP A 1 17 ? -5.735 -9.624 0.286 1.00 0.00 17 TRP A CA 7
ATOM 8367 C C . TRP A 1 17 ? -5.014 -10.843 -0.281 1.00 0.00 17 TRP A C 7
ATOM 8368 O O . TRP A 1 17 ? -5.649 -11.796 -0.730 1.00 0.00 17 TRP A O 7
ATOM 8389 N N . GLU A 1 18 ? -3.686 -10.804 -0.256 1.00 0.00 18 GLU A N 7
ATOM 8390 C CA . GLU A 1 18 ? -2.880 -11.906 -0.769 1.00 0.00 18 GLU A CA 7
ATOM 8391 C C . GLU A 1 18 ? -1.552 -12.001 -0.024 1.00 0.00 18 GLU A C 7
ATOM 8392 O O . GLU A 1 18 ? -0.892 -10.998 0.249 1.00 0.00 18 GLU A O 7
ATOM 8404 N N . PRO A 1 19 ? -1.149 -13.235 0.312 1.00 0.00 19 PRO A N 7
ATOM 8405 C CA . PRO A 1 19 ? 0.103 -13.492 1.029 1.00 0.00 19 PRO A CA 7
ATOM 8406 C C . PRO A 1 19 ? 1.331 -13.221 0.166 1.00 0.00 19 PRO A C 7
ATOM 8407 O O . PRO A 1 19 ? 1.728 -14.055 -0.647 1.00 0.00 19 PRO A O 7
ATOM 8418 N N . VAL A 1 20 ? 1.930 -12.048 0.349 1.00 0.00 20 VAL A N 7
ATOM 8419 C CA . VAL A 1 20 ? 3.114 -11.667 -0.411 1.00 0.00 20 VAL A CA 7
ATOM 8420 C C . VAL A 1 20 ? 4.184 -11.073 0.498 1.00 0.00 20 VAL A C 7
ATOM 8421 O O . VAL A 1 20 ? 3.876 -10.358 1.453 1.00 0.00 20 VAL A O 7
ATOM 8434 N N . LYS A 1 21 ? 5.443 -11.372 0.196 1.00 0.00 21 LYS A N 7
ATOM 8435 C CA . LYS A 1 21 ? 6.560 -10.866 0.984 1.00 0.00 21 LYS A CA 7
ATOM 8436 C C . LYS A 1 21 ? 6.983 -9.481 0.503 1.00 0.00 21 LYS A C 7
ATOM 8437 O O . LYS A 1 21 ? 7.442 -9.320 -0.628 1.00 0.00 21 LYS A O 7
ATOM 8456 N N . TRP A 1 22 ? 6.826 -8.486 1.368 1.00 0.00 22 TRP A N 7
ATOM 8457 C CA . TRP A 1 22 ? 7.193 -7.115 1.031 1.00 0.00 22 TRP A CA 7
ATOM 8458 C C . TRP A 1 22 ? 8.694 -6.899 1.190 1.00 0.00 22 TRP A C 7
ATOM 8459 O O . TRP A 1 22 ? 9.243 -7.076 2.277 1.00 0.00 22 TRP A O 7
ATOM 8480 N N . GLU A 1 23 ? 9.351 -6.515 0.100 1.00 0.00 23 GLU A N 7
ATOM 8481 C CA . GLU A 1 23 ? 10.789 -6.276 0.121 1.00 0.00 23 GLU A CA 7
ATOM 8482 C C . GLU A 1 23 ? 11.091 -4.781 0.183 1.00 0.00 23 GLU A C 7
ATOM 8483 O O . GLU A 1 23 ? 10.207 -3.950 -0.019 1.00 0.00 23 GLU A O 7
ATOM 8495 N N . ASN A 1 24 ? 12.346 -4.448 0.464 1.00 0.00 24 ASN A N 7
ATOM 8496 C CA . ASN A 1 24 ? 12.766 -3.054 0.554 1.00 0.00 24 ASN A CA 7
ATOM 8497 C C . ASN A 1 24 ? 12.869 -2.426 -0.832 1.00 0.00 24 ASN A C 7
ATOM 8498 O O . ASN A 1 24 ? 13.191 -3.103 -1.809 1.00 0.00 24 ASN A O 7
ATOM 8509 N N . ASP A 1 25 ? 12.594 -1.129 -0.910 1.00 0.00 25 ASP A N 7
ATOM 8510 C CA . ASP A 1 25 ? 12.658 -0.409 -2.177 1.00 0.00 25 ASP A CA 7
ATOM 8511 C C . ASP A 1 25 ? 11.648 -0.970 -3.172 1.00 0.00 25 ASP A C 7
ATOM 8512 O O . ASP A 1 25 ? 11.972 -1.199 -4.337 1.00 0.00 25 ASP A O 7
ATOM 8521 N N . MET A 1 26 ? 10.424 -1.192 -2.705 1.00 0.00 26 MET A N 7
ATOM 8522 C CA . MET A 1 26 ? 9.367 -1.727 -3.555 1.00 0.00 26 MET A CA 7
ATOM 8523 C C . MET A 1 26 ? 8.205 -0.744 -3.661 1.00 0.00 26 MET A C 7
ATOM 8524 O O . MET A 1 26 ? 8.081 0.176 -2.851 1.00 0.00 26 MET A O 7
ATOM 8538 N N . HIS A 1 27 ? 7.355 -0.945 -4.663 1.00 0.00 27 HIS A N 7
ATOM 8539 C CA . HIS A 1 27 ? 6.203 -0.076 -4.874 1.00 0.00 27 HIS A CA 7
ATOM 8540 C C . HIS A 1 27 ? 4.901 -0.825 -4.607 1.00 0.00 27 HIS A C 7
ATOM 8541 O O . HIS A 1 27 ? 4.780 -2.010 -4.920 1.00 0.00 27 HIS A O 7
ATOM 8555 N N . CYS A 1 28 ? 3.931 -0.128 -4.027 1.00 0.00 28 CYS A N 7
ATOM 8556 C CA . CYS A 1 28 ? 2.639 -0.728 -3.715 1.00 0.00 28 CYS A CA 7
ATOM 8557 C C . CYS A 1 28 ? 1.592 0.347 -3.439 1.00 0.00 28 CYS A C 7
ATOM 8558 O O . CYS A 1 28 ? 1.913 1.531 -3.352 1.00 0.00 28 CYS A O 7
ATOM 8566 N N . ALA A 1 29 ? 0.340 -0.076 -3.303 1.00 0.00 29 ALA A N 7
ATOM 8567 C CA . ALA A 1 29 ? -0.754 0.850 -3.036 1.00 0.00 29 ALA A CA 7
ATOM 8568 C C . ALA A 1 29 ? -1.372 0.590 -1.666 1.00 0.00 29 ALA A C 7
ATOM 8569 O O . ALA A 1 29 ? -1.870 -0.503 -1.396 1.00 0.00 29 ALA A O 7
ATOM 8576 N N . VAL A 1 30 ? -1.335 1.601 -0.804 1.00 0.00 30 VAL A N 7
ATOM 8577 C CA . VAL A 1 30 ? -1.892 1.481 0.539 1.00 0.00 30 VAL A CA 7
ATOM 8578 C C . VAL A 1 30 ? -3.287 2.093 0.611 1.00 0.00 30 VAL A C 7
ATOM 8579 O O . VAL A 1 30 ? -3.608 3.024 -0.127 1.00 0.00 30 VAL A O 7
ATOM 8592 N N . LYS A 1 31 ? -4.112 1.564 1.508 1.00 0.00 31 LYS A N 7
ATOM 8593 C CA . LYS A 1 31 ? -5.473 2.058 1.681 1.00 0.00 31 LYS A CA 7
ATOM 8594 C C . LYS A 1 31 ? -5.601 2.861 2.972 1.00 0.00 31 LYS A C 7
ATOM 8595 O O . LYS A 1 31 ? -5.380 2.337 4.064 1.00 0.00 31 LYS A O 7
ATOM 8614 N N . ILE A 1 32 ? -5.960 4.133 2.839 1.00 0.00 32 ILE A N 7
ATOM 8615 C CA . ILE A 1 32 ? -6.120 5.006 3.995 1.00 0.00 32 ILE A CA 7
ATOM 8616 C C . ILE A 1 32 ? -7.344 4.613 4.816 1.00 0.00 32 ILE A C 7
ATOM 8617 O O . ILE A 1 32 ? -8.372 4.219 4.265 1.00 0.00 32 ILE A O 7
ATOM 8633 N N . GLN A 1 33 ? -7.225 4.724 6.135 1.00 0.00 33 GLN A N 7
ATOM 8634 C CA . GLN A 1 33 ? -8.322 4.380 7.032 1.00 0.00 33 GLN A CA 7
ATOM 8635 C C . GLN A 1 33 ? -9.387 5.473 7.033 1.00 0.00 33 GLN A C 7
ATOM 8636 O O . GLN A 1 33 ? -10.466 5.303 6.465 1.00 0.00 33 GLN A O 7
ATOM 8650 N N . ASP A 1 34 ? -9.076 6.594 7.674 1.00 0.00 34 ASP A N 7
ATOM 8651 C CA . ASP A 1 34 ? -10.005 7.715 7.748 1.00 0.00 34 ASP A CA 7
ATOM 8652 C C . ASP A 1 34 ? -10.605 8.016 6.378 1.00 0.00 34 ASP A C 7
ATOM 8653 O O . ASP A 1 34 ? -11.821 8.137 6.234 1.00 0.00 34 ASP A O 7
ATOM 8662 N N . LYS A 1 35 ? -9.742 8.137 5.374 1.00 0.00 35 LYS A N 7
ATOM 8663 C CA . LYS A 1 35 ? -10.185 8.424 4.015 1.00 0.00 35 LYS A CA 7
ATOM 8664 C C . LYS A 1 35 ? -10.517 7.136 3.268 1.00 0.00 35 LYS A C 7
ATOM 8665 O O . LYS A 1 35 ? -10.434 6.043 3.828 1.00 0.00 35 LYS A O 7
ATOM 8684 N N . ASN A 1 36 ? -10.891 7.272 2.000 1.00 0.00 36 ASN A N 7
ATOM 8685 C CA . ASN A 1 36 ? -11.234 6.118 1.176 1.00 0.00 36 ASN A CA 7
ATOM 8686 C C . ASN A 1 36 ? -10.493 6.162 -0.157 1.00 0.00 36 ASN A C 7
ATOM 8687 O O . ASN A 1 36 ? -10.995 5.682 -1.173 1.00 0.00 36 ASN A O 7
ATOM 8698 N N . GLN A 1 37 ? -9.296 6.740 -0.143 1.00 0.00 37 GLN A N 7
ATOM 8699 C CA . GLN A 1 37 ? -8.486 6.846 -1.350 1.00 0.00 37 GLN A CA 7
ATOM 8700 C C . GLN A 1 37 ? -7.243 5.968 -1.251 1.00 0.00 37 GLN A C 7
ATOM 8701 O O . GLN A 1 37 ? -6.721 5.735 -0.161 1.00 0.00 37 GLN A O 7
ATOM 8715 N N . TRP A 1 38 ? -6.775 5.483 -2.395 1.00 0.00 38 TRP A N 7
ATOM 8716 C CA . TRP A 1 38 ? -5.593 4.629 -2.436 1.00 0.00 38 TRP A CA 7
ATOM 8717 C C . TRP A 1 38 ? -4.350 5.437 -2.791 1.00 0.00 38 TRP A C 7
ATOM 8718 O O . TRP A 1 38 ? -4.287 6.064 -3.849 1.00 0.00 38 TRP A O 7
ATOM 8739 N N . ARG A 1 39 ? -3.363 5.418 -1.902 1.00 0.00 39 ARG A N 7
ATOM 8740 C CA . ARG A 1 39 ? -2.122 6.151 -2.122 1.00 0.00 39 ARG A CA 7
ATOM 8741 C C . ARG A 1 39 ? -0.959 5.192 -2.357 1.00 0.00 39 ARG A C 7
ATOM 8742 O O . ARG A 1 39 ? -0.988 4.044 -1.913 1.00 0.00 39 ARG A O 7
ATOM 8763 N N . ARG A 1 40 ? 0.064 5.670 -3.058 1.00 0.00 40 ARG A N 7
ATOM 8764 C CA . ARG A 1 40 ? 1.236 4.855 -3.354 1.00 0.00 40 ARG A CA 7
ATOM 8765 C C . ARG A 1 40 ? 2.296 5.012 -2.267 1.00 0.00 40 ARG A C 7
ATOM 8766 O O . ARG A 1 40 ? 2.574 6.121 -1.814 1.00 0.00 40 ARG A O 7
ATOM 8787 N N . GLY A 1 41 ? 2.884 3.893 -1.854 1.00 0.00 41 GLY A N 7
ATOM 8788 C CA . GLY A 1 41 ? 3.905 3.928 -0.825 1.00 0.00 41 GLY A CA 7
ATOM 8789 C C . GLY A 1 41 ? 5.120 3.096 -1.184 1.00 0.00 41 GLY A C 7
ATOM 8790 O O . GLY A 1 41 ? 5.042 2.209 -2.034 1.00 0.00 41 GLY A O 7
ATOM 8794 N N . GLN A 1 42 ? 6.245 3.383 -0.537 1.00 0.00 42 GLN A N 7
ATOM 8795 C CA . GLN A 1 42 ? 7.481 2.654 -0.796 1.00 0.00 42 GLN A CA 7
ATOM 8796 C C . GLN A 1 42 ? 7.945 1.909 0.451 1.00 0.00 42 GLN A C 7
ATOM 8797 O O . GLN A 1 42 ? 8.207 2.518 1.489 1.00 0.00 42 GLN A O 7
ATOM 8811 N N . ILE A 1 43 ? 8.043 0.588 0.342 1.00 0.00 43 ILE A N 7
ATOM 8812 C CA . ILE A 1 43 ? 8.476 -0.240 1.461 1.00 0.00 43 ILE A CA 7
ATOM 8813 C C . ILE A 1 43 ? 9.717 0.342 2.129 1.00 0.00 43 ILE A C 7
ATOM 8814 O O . ILE A 1 43 ? 10.845 0.037 1.739 1.00 0.00 43 ILE A O 7
ATOM 8830 N N . ILE A 1 44 ? 9.502 1.181 3.137 1.00 0.00 44 ILE A N 7
ATOM 8831 C CA . ILE A 1 44 ? 10.603 1.803 3.860 1.00 0.00 44 ILE A CA 7
ATOM 8832 C C . ILE A 1 44 ? 11.348 0.782 4.713 1.00 0.00 44 ILE A C 7
ATOM 8833 O O . ILE A 1 44 ? 12.518 0.489 4.468 1.00 0.00 44 ILE A O 7
ATOM 8849 N N . ARG A 1 45 ? 10.661 0.242 5.715 1.00 0.00 45 ARG A N 7
ATOM 8850 C CA . ARG A 1 45 ? 11.257 -0.747 6.604 1.00 0.00 45 ARG A CA 7
ATOM 8851 C C . ARG A 1 45 ? 10.179 -1.592 7.277 1.00 0.00 45 ARG A C 7
ATOM 8852 O O . ARG A 1 45 ? 9.272 -1.062 7.919 1.00 0.00 45 ARG A O 7
ATOM 8873 N N . MET A 1 46 ? 10.285 -2.908 7.126 1.00 0.00 46 MET A N 7
ATOM 8874 C CA . MET A 1 46 ? 9.320 -3.826 7.720 1.00 0.00 46 MET A CA 7
ATOM 8875 C C . MET A 1 46 ? 9.445 -3.836 9.241 1.00 0.00 46 MET A C 7
ATOM 8876 O O . MET A 1 46 ? 10.463 -4.260 9.787 1.00 0.00 46 MET A O 7
ATOM 8890 N N . VAL A 1 47 ? 8.402 -3.367 9.919 1.00 0.00 47 VAL A N 7
ATOM 8891 C CA . VAL A 1 47 ? 8.395 -3.323 11.376 1.00 0.00 47 VAL A CA 7
ATOM 8892 C C . VAL A 1 47 ? 8.075 -4.693 11.965 1.00 0.00 47 VAL A C 7
ATOM 8893 O O . VAL A 1 47 ? 8.928 -5.329 12.585 1.00 0.00 47 VAL A O 7
ATOM 8906 N N . THR A 1 48 ? 6.840 -5.142 11.768 1.00 0.00 48 THR A N 7
ATOM 8907 C CA . THR A 1 48 ? 6.406 -6.436 12.280 1.00 0.00 48 THR A CA 7
ATOM 8908 C C . THR A 1 48 ? 5.910 -7.335 11.153 1.00 0.00 48 THR A C 7
ATOM 8909 O O . THR A 1 48 ? 5.919 -6.945 9.985 1.00 0.00 48 THR A O 7
ATOM 8920 N N . ASP A 1 49 ? 5.475 -8.538 11.511 1.00 0.00 49 ASP A N 7
ATOM 8921 C CA . ASP A 1 49 ? 4.972 -9.492 10.529 1.00 0.00 49 ASP A CA 7
ATOM 8922 C C . ASP A 1 49 ? 3.619 -9.049 9.984 1.00 0.00 49 ASP A C 7
ATOM 8923 O O . ASP A 1 49 ? 3.070 -9.668 9.072 1.00 0.00 49 ASP A O 7
ATOM 8932 N N . THR A 1 50 ? 3.083 -7.971 10.549 1.00 0.00 50 THR A N 7
ATOM 8933 C CA . THR A 1 50 ? 1.792 -7.446 10.122 1.00 0.00 50 THR A CA 7
ATOM 8934 C C . THR A 1 50 ? 1.891 -5.967 9.767 1.00 0.00 50 THR A C 7
ATOM 8935 O O . THR A 1 50 ? 1.118 -5.460 8.952 1.00 0.00 50 THR A O 7
ATOM 8946 N N . LEU A 1 51 ? 2.847 -5.278 10.380 1.00 0.00 51 LEU A N 7
ATOM 8947 C CA . LEU A 1 51 ? 3.049 -3.856 10.127 1.00 0.00 51 LEU A CA 7
ATOM 8948 C C . LEU A 1 51 ? 4.254 -3.629 9.221 1.00 0.00 51 LEU A C 7
ATOM 8949 O O . LEU A 1 51 ? 5.179 -4.441 9.186 1.00 0.00 51 LEU A O 7
ATOM 8965 N N . VAL A 1 52 ? 4.239 -2.518 8.491 1.00 0.00 52 VAL A N 7
ATOM 8966 C CA . VAL A 1 52 ? 5.332 -2.182 7.587 1.00 0.00 52 VAL A CA 7
ATOM 8967 C C . VAL A 1 52 ? 5.393 -0.680 7.333 1.00 0.00 52 VAL A C 7
ATOM 8968 O O . VAL A 1 52 ? 4.373 -0.043 7.073 1.00 0.00 52 VAL A O 7
ATOM 8981 N N . GLU A 1 53 ? 6.597 -0.121 7.409 1.00 0.00 53 GLU A N 7
ATOM 8982 C CA . GLU A 1 53 ? 6.790 1.307 7.187 1.00 0.00 53 GLU A CA 7
ATOM 8983 C C . GLU A 1 53 ? 6.929 1.613 5.699 1.00 0.00 53 GLU A C 7
ATOM 8984 O O . GLU A 1 53 ? 7.770 1.035 5.011 1.00 0.00 53 GLU A O 7
ATOM 8996 N N . VAL A 1 54 ? 6.096 2.525 5.207 1.00 0.00 54 VAL A N 7
ATOM 8997 C CA . VAL A 1 54 ? 6.125 2.909 3.801 1.00 0.00 54 VAL A CA 7
ATOM 8998 C C . VAL A 1 54 ? 6.251 4.420 3.646 1.00 0.00 54 VAL A C 7
ATOM 8999 O O . VAL A 1 54 ? 5.932 5.178 4.563 1.00 0.00 54 VAL A O 7
ATOM 9012 N N . LEU A 1 55 ? 6.718 4.852 2.480 1.00 0.00 55 LEU A N 7
ATOM 9013 C CA . LEU A 1 55 ? 6.886 6.275 2.203 1.00 0.00 55 LEU A CA 7
ATOM 9014 C C . LEU A 1 55 ? 5.970 6.721 1.068 1.00 0.00 55 LEU A C 7
ATOM 9015 O O . LEU A 1 55 ? 6.079 6.235 -0.059 1.00 0.00 55 LEU A O 7
ATOM 9031 N N . LEU A 1 56 ? 5.070 7.649 1.371 1.00 0.00 56 LEU A N 7
ATOM 9032 C CA . LEU A 1 56 ? 4.136 8.163 0.376 1.00 0.00 56 LEU A CA 7
ATOM 9033 C C . LEU A 1 56 ? 4.826 9.150 -0.560 1.00 0.00 56 LEU A C 7
ATOM 9034 O O . LEU A 1 56 ? 4.311 10.238 -0.822 1.00 0.00 56 LEU A O 7
ATOM 9050 N N . TYR A 1 57 ? 5.993 8.763 -1.063 1.00 0.00 57 TYR A N 7
ATOM 9051 C CA . TYR A 1 57 ? 6.754 9.614 -1.970 1.00 0.00 57 TYR A CA 7
ATOM 9052 C C . TYR A 1 57 ? 5.824 10.416 -2.875 1.00 0.00 57 TYR A C 7
ATOM 9053 O O . TYR A 1 57 ? 6.085 11.580 -3.177 1.00 0.00 57 TYR A O 7
ATOM 9071 N N . ASP A 1 58 ? 4.736 9.785 -3.302 1.00 0.00 58 ASP A N 7
ATOM 9072 C CA . ASP A 1 58 ? 3.764 10.439 -4.170 1.00 0.00 58 ASP A CA 7
ATOM 9073 C C . ASP A 1 58 ? 3.388 11.814 -3.627 1.00 0.00 58 ASP A C 7
ATOM 9074 O O . ASP A 1 58 ? 3.417 12.809 -4.351 1.00 0.00 58 ASP A O 7
ATOM 9083 N N . VAL A 1 59 ? 3.034 11.862 -2.346 1.00 0.00 59 VAL A N 7
ATOM 9084 C CA . VAL A 1 59 ? 2.652 13.115 -1.705 1.00 0.00 59 VAL A CA 7
ATOM 9085 C C . VAL A 1 59 ? 3.815 13.703 -0.913 1.00 0.00 59 VAL A C 7
ATOM 9086 O O . VAL A 1 59 ? 4.081 14.902 -0.981 1.00 0.00 59 VAL A O 7
ATOM 9099 N N . GLY A 1 60 ? 4.505 12.850 -0.163 1.00 0.00 60 GLY A N 7
ATOM 9100 C CA . GLY A 1 60 ? 5.632 13.304 0.631 1.00 0.00 60 GLY A CA 7
ATOM 9101 C C . GLY A 1 60 ? 5.372 13.196 2.121 1.00 0.00 60 GLY A C 7
ATOM 9102 O O . GLY A 1 60 ? 5.580 14.153 2.866 1.00 0.00 60 GLY A O 7
ATOM 9106 N N . VAL A 1 61 ? 4.914 12.026 2.557 1.00 0.00 61 VAL A N 7
ATOM 9107 C CA . VAL A 1 61 ? 4.625 11.796 3.967 1.00 0.00 61 VAL A CA 7
ATOM 9108 C C . VAL A 1 61 ? 5.102 10.417 4.408 1.00 0.00 61 VAL A C 7
ATOM 9109 O O . VAL A 1 61 ? 4.743 9.405 3.808 1.00 0.00 61 VAL A O 7
ATOM 9122 N N . GLU A 1 62 ? 5.912 10.386 5.462 1.00 0.00 62 GLU A N 7
ATOM 9123 C CA . GLU A 1 62 ? 6.438 9.130 5.983 1.00 0.00 62 GLU A CA 7
ATOM 9124 C C . GLU A 1 62 ? 5.511 8.552 7.049 1.00 0.00 62 GLU A C 7
ATOM 9125 O O . GLU A 1 62 ? 5.267 9.178 8.081 1.00 0.00 62 GLU A O 7
ATOM 9137 N N . LEU A 1 63 ? 4.998 7.354 6.791 1.00 0.00 63 LEU A N 7
ATOM 9138 C CA . LEU A 1 63 ? 4.097 6.691 7.728 1.00 0.00 63 LEU A CA 7
ATOM 9139 C C . LEU A 1 63 ? 4.202 5.174 7.602 1.00 0.00 63 LEU A C 7
ATOM 9140 O O . LEU A 1 63 ? 4.904 4.660 6.732 1.00 0.00 63 LEU A O 7
ATOM 9156 N N . VAL A 1 64 ? 3.497 4.463 8.477 1.00 0.00 64 VAL A N 7
ATOM 9157 C CA . VAL A 1 64 ? 3.507 3.005 8.462 1.00 0.00 64 VAL A CA 7
ATOM 9158 C C . VAL A 1 64 ? 2.091 2.445 8.530 1.00 0.00 64 VAL A C 7
ATOM 9159 O O . VAL A 1 64 ? 1.301 2.828 9.394 1.00 0.00 64 VAL A O 7
ATOM 9172 N N . VAL A 1 65 ? 1.776 1.534 7.615 1.00 0.00 65 VAL A N 7
ATOM 9173 C CA . VAL A 1 65 ? 0.455 0.918 7.572 1.00 0.00 65 VAL A CA 7
ATOM 9174 C C . VAL A 1 65 ? 0.550 -0.597 7.713 1.00 0.00 65 VAL A C 7
ATOM 9175 O O . VAL A 1 65 ? 1.642 -1.164 7.698 1.00 0.00 65 VAL A O 7
ATOM 9188 N N . ASN A 1 66 ? -0.601 -1.246 7.850 1.00 0.00 66 ASN A N 7
ATOM 9189 C CA . ASN A 1 66 ? -0.648 -2.697 7.994 1.00 0.00 66 ASN A CA 7
ATOM 9190 C C . ASN A 1 66 ? -0.588 -3.381 6.632 1.00 0.00 66 ASN A C 7
ATOM 9191 O O . ASN A 1 66 ? -1.251 -2.961 5.684 1.00 0.00 66 ASN A O 7
ATOM 9202 N N . VAL A 1 67 ? 0.213 -4.438 6.542 1.00 0.00 67 VAL A N 7
ATOM 9203 C CA . VAL A 1 67 ? 0.359 -5.182 5.296 1.00 0.00 67 VAL A CA 7
ATOM 9204 C C . VAL A 1 67 ? -0.998 -5.611 4.749 1.00 0.00 67 VAL A C 7
ATOM 9205 O O . VAL A 1 67 ? -1.215 -5.620 3.538 1.00 0.00 67 VAL A O 7
ATOM 9218 N N . ASP A 1 68 ? -1.907 -5.965 5.650 1.00 0.00 68 ASP A N 7
ATOM 9219 C CA . ASP A 1 68 ? -3.245 -6.394 5.259 1.00 0.00 68 ASP A CA 7
ATOM 9220 C C . ASP A 1 68 ? -3.939 -5.319 4.428 1.00 0.00 68 ASP A C 7
ATOM 9221 O O . ASP A 1 68 ? -4.878 -5.605 3.685 1.00 0.00 68 ASP A O 7
ATOM 9230 N N . CYS A 1 69 ? -3.470 -4.083 4.560 1.00 0.00 69 CYS A N 7
ATOM 9231 C CA . CYS A 1 69 ? -4.047 -2.964 3.823 1.00 0.00 69 CYS A CA 7
ATOM 9232 C C . CYS A 1 69 ? -3.253 -2.684 2.551 1.00 0.00 69 CYS A C 7
ATOM 9233 O O . CYS A 1 69 ? -3.771 -2.101 1.598 1.00 0.00 69 CYS A O 7
ATOM 9241 N N . LEU A 1 70 ? -1.991 -3.100 2.544 1.00 0.00 70 LEU A N 7
ATOM 9242 C CA . LEU A 1 70 ? -1.124 -2.893 1.390 1.00 0.00 70 LEU A CA 7
ATOM 9243 C C . LEU A 1 70 ? -1.578 -3.742 0.207 1.00 0.00 70 LEU A C 7
ATOM 9244 O O . LEU A 1 70 ? -2.184 -4.798 0.385 1.00 0.00 70 LEU A O 7
ATOM 9260 N N . ARG A 1 71 ? -1.280 -3.273 -1.000 1.00 0.00 71 ARG A N 7
ATOM 9261 C CA . ARG A 1 71 ? -1.657 -3.990 -2.213 1.00 0.00 71 ARG A CA 7
ATOM 9262 C C . ARG A 1 71 ? -0.547 -3.914 -3.256 1.00 0.00 71 ARG A C 7
ATOM 9263 O O . ARG A 1 71 ? 0.133 -2.896 -3.384 1.00 0.00 71 ARG A O 7
ATOM 9284 N N . LYS A 1 72 ? -0.368 -5.000 -4.001 1.00 0.00 72 LYS A N 7
ATOM 9285 C CA . LYS A 1 72 ? 0.659 -5.059 -5.035 1.00 0.00 72 LYS A CA 7
ATOM 9286 C C . LYS A 1 72 ? 0.312 -4.137 -6.199 1.00 0.00 72 LYS A C 7
ATOM 9287 O O . LYS A 1 72 ? -0.785 -4.207 -6.755 1.00 0.00 72 LYS A O 7
ATOM 9306 N N . LEU A 1 73 ? 1.254 -3.274 -6.566 1.00 0.00 73 LEU A N 7
ATOM 9307 C CA . LEU A 1 73 ? 1.048 -2.339 -7.666 1.00 0.00 73 LEU A CA 7
ATOM 9308 C C . LEU A 1 73 ? 1.139 -3.053 -9.012 1.00 0.00 73 LEU A C 7
ATOM 9309 O O . LEU A 1 73 ? 2.231 -3.324 -9.508 1.00 0.00 73 LEU A O 7
ATOM 9325 N N . GLU A 1 74 ? -0.017 -3.351 -9.597 1.00 0.00 74 GLU A N 7
ATOM 9326 C CA . GLU A 1 74 ? -0.067 -4.032 -10.885 1.00 0.00 74 GLU A CA 7
ATOM 9327 C C . GLU A 1 74 ? 0.692 -3.242 -11.947 1.00 0.00 74 GLU A C 7
ATOM 9328 O O . GLU A 1 74 ? 1.314 -2.223 -11.650 1.00 0.00 74 GLU A O 7
ATOM 9340 N N . GLU A 1 75 ? 0.636 -3.722 -13.186 1.00 0.00 75 GLU A N 7
ATOM 9341 C CA . GLU A 1 75 ? 1.319 -3.061 -14.292 1.00 0.00 75 GLU A CA 7
ATOM 9342 C C . GLU A 1 75 ? 0.368 -2.134 -15.043 1.00 0.00 75 GLU A C 7
ATOM 9343 O O . GLU A 1 75 ? 0.760 -1.059 -15.495 1.00 0.00 75 GLU A O 7
ATOM 9355 N N . ASN A 1 76 ? -0.885 -2.559 -15.172 1.00 0.00 76 ASN A N 7
ATOM 9356 C CA . ASN A 1 76 ? -1.893 -1.768 -15.869 1.00 0.00 76 ASN A CA 7
ATOM 9357 C C . ASN A 1 76 ? -2.133 -0.441 -15.154 1.00 0.00 76 ASN A C 7
ATOM 9358 O O . ASN A 1 76 ? -2.146 0.620 -15.780 1.00 0.00 76 ASN A O 7
ATOM 9369 N N . LEU A 1 77 ? -2.322 -0.509 -13.841 1.00 0.00 77 LEU A N 7
ATOM 9370 C CA . LEU A 1 77 ? -2.561 0.687 -13.040 1.00 0.00 77 LEU A CA 7
ATOM 9371 C C . LEU A 1 77 ? -1.262 1.449 -12.798 1.00 0.00 77 LEU A C 7
ATOM 9372 O O . LEU A 1 77 ? -1.275 2.585 -12.325 1.00 0.00 77 LEU A O 7
ATOM 9388 N N . LYS A 1 78 ? -0.141 0.816 -13.128 1.00 0.00 78 LYS A N 7
ATOM 9389 C CA . LYS A 1 78 ? 1.168 1.434 -12.950 1.00 0.00 78 LYS A CA 7
ATOM 9390 C C . LYS A 1 78 ? 1.485 2.378 -14.105 1.00 0.00 78 LYS A C 7
ATOM 9391 O O . LYS A 1 78 ? 2.051 3.454 -13.906 1.00 0.00 78 LYS A O 7
ATOM 9410 N N . THR A 1 79 ? 1.117 1.969 -15.316 1.00 0.00 79 THR A N 7
ATOM 9411 C CA . THR A 1 79 ? 1.363 2.778 -16.503 1.00 0.00 79 THR A CA 7
ATOM 9412 C C . THR A 1 79 ? 0.189 3.707 -16.787 1.00 0.00 79 THR A C 7
ATOM 9413 O O . THR A 1 79 ? 0.187 4.434 -17.781 1.00 0.00 79 THR A O 7
ATOM 9424 N N . MET A 1 80 ? -0.808 3.680 -15.909 1.00 0.00 80 MET A N 7
ATOM 9425 C CA . MET A 1 80 ? -1.988 4.523 -16.065 1.00 0.00 80 MET A CA 7
ATOM 9426 C C . MET A 1 80 ? -1.926 5.724 -15.127 1.00 0.00 80 MET A C 7
ATOM 9427 O O . MET A 1 80 ? -2.696 5.819 -14.173 1.00 0.00 80 MET A O 7
ATOM 9441 N N . GLY A 1 81 ? -1.003 6.641 -15.406 1.00 0.00 81 GLY A N 7
ATOM 9442 C CA . GLY A 1 81 ? -0.858 7.823 -14.577 1.00 0.00 81 GLY A CA 7
ATOM 9443 C C . GLY A 1 81 ? 0.407 8.597 -14.889 1.00 0.00 81 GLY A C 7
ATOM 9444 O O . GLY A 1 81 ? 0.649 8.970 -16.037 1.00 0.00 81 GLY A O 7
ATOM 9448 N N . ARG A 1 82 ? 1.217 8.842 -13.863 1.00 0.00 82 ARG A N 7
ATOM 9449 C CA . ARG A 1 82 ? 2.463 9.580 -14.033 1.00 0.00 82 ARG A CA 7
ATOM 9450 C C . ARG A 1 82 ? 3.613 8.876 -13.318 1.00 0.00 82 ARG A C 7
ATOM 9451 O O . ARG A 1 82 ? 3.396 8.088 -12.396 1.00 0.00 82 ARG A O 7
ATOM 9472 N N . LEU A 1 83 ? 4.836 9.165 -13.750 1.00 0.00 83 LEU A N 7
ATOM 9473 C CA . LEU A 1 83 ? 6.021 8.560 -13.152 1.00 0.00 83 LEU A CA 7
ATOM 9474 C C . LEU A 1 83 ? 7.289 9.257 -13.633 1.00 0.00 83 LEU A C 7
ATOM 9475 O O . LEU A 1 83 ? 7.308 9.865 -14.703 1.00 0.00 83 LEU A O 7
ATOM 9491 N N . SER A 1 84 ? 8.348 9.163 -12.835 1.00 0.00 84 SER A N 7
ATOM 9492 C CA . SER A 1 84 ? 9.621 9.786 -13.178 1.00 0.00 84 SER A CA 7
ATOM 9493 C C . SER A 1 84 ? 10.694 8.730 -13.424 1.00 0.00 84 SER A C 7
ATOM 9494 O O . SER A 1 84 ? 11.501 8.430 -12.544 1.00 0.00 84 SER A O 7
ATOM 9502 N N . LEU A 1 85 ? 10.697 8.169 -14.628 1.00 0.00 85 LEU A N 7
ATOM 9503 C CA . LEU A 1 85 ? 11.670 7.145 -14.993 1.00 0.00 85 LEU A CA 7
ATOM 9504 C C . LEU A 1 85 ? 13.067 7.744 -15.125 1.00 0.00 85 LEU A C 7
ATOM 9505 O O . LEU A 1 85 ? 13.928 7.530 -14.272 1.00 0.00 85 LEU A O 7
ATOM 9521 N N . GLY A 1 1 ? -24.044 3.794 -13.749 1.00 0.00 1 GLY A N 8
ATOM 9522 C CA . GLY A 1 1 ? -24.526 2.500 -13.302 1.00 0.00 1 GLY A CA 8
ATOM 9523 C C . GLY A 1 1 ? -23.424 1.462 -13.237 1.00 0.00 1 GLY A C 8
ATOM 9524 O O . GLY A 1 1 ? -22.771 1.304 -12.205 1.00 0.00 1 GLY A O 8
ATOM 9528 N N . SER A 1 2 ? -23.216 0.751 -14.341 1.00 0.00 2 SER A N 8
ATOM 9529 C CA . SER A 1 2 ? -22.188 -0.281 -14.403 1.00 0.00 2 SER A CA 8
ATOM 9530 C C . SER A 1 2 ? -20.814 0.334 -14.650 1.00 0.00 2 SER A C 8
ATOM 9531 O O . SER A 1 2 ? -19.896 0.173 -13.846 1.00 0.00 2 SER A O 8
ATOM 9539 N N . SER A 1 3 ? -20.681 1.039 -15.769 1.00 0.00 3 SER A N 8
ATOM 9540 C CA . SER A 1 3 ? -19.419 1.676 -16.126 1.00 0.00 3 SER A CA 8
ATOM 9541 C C . SER A 1 3 ? -18.868 2.485 -14.955 1.00 0.00 3 SER A C 8
ATOM 9542 O O . SER A 1 3 ? -19.562 2.718 -13.966 1.00 0.00 3 SER A O 8
ATOM 9550 N N . GLY A 1 4 ? -17.614 2.910 -15.075 1.00 0.00 4 GLY A N 8
ATOM 9551 C CA . GLY A 1 4 ? -16.991 3.688 -14.020 1.00 0.00 4 GLY A CA 8
ATOM 9552 C C . GLY A 1 4 ? -15.583 4.124 -14.376 1.00 0.00 4 GLY A C 8
ATOM 9553 O O . GLY A 1 4 ? -14.792 3.333 -14.889 1.00 0.00 4 GLY A O 8
ATOM 9557 N N . SER A 1 5 ? -15.270 5.387 -14.105 1.00 0.00 5 SER A N 8
ATOM 9558 C CA . SER A 1 5 ? -13.950 5.929 -14.405 1.00 0.00 5 SER A CA 8
ATOM 9559 C C . SER A 1 5 ? -12.980 5.663 -13.258 1.00 0.00 5 SER A C 8
ATOM 9560 O O . SER A 1 5 ? -12.185 6.528 -12.891 1.00 0.00 5 SER A O 8
ATOM 9568 N N . SER A 1 6 ? -13.053 4.461 -12.696 1.00 0.00 6 SER A N 8
ATOM 9569 C CA . SER A 1 6 ? -12.185 4.081 -11.588 1.00 0.00 6 SER A CA 8
ATOM 9570 C C . SER A 1 6 ? -11.532 2.727 -11.849 1.00 0.00 6 SER A C 8
ATOM 9571 O O . SER A 1 6 ? -12.212 1.706 -11.944 1.00 0.00 6 SER A O 8
ATOM 9579 N N . GLY A 1 7 ? -10.207 2.727 -11.964 1.00 0.00 7 GLY A N 8
ATOM 9580 C CA . GLY A 1 7 ? -9.484 1.494 -12.212 1.00 0.00 7 GLY A CA 8
ATOM 9581 C C . GLY A 1 7 ? -8.688 1.035 -11.006 1.00 0.00 7 GLY A C 8
ATOM 9582 O O . GLY A 1 7 ? -8.874 -0.079 -10.519 1.00 0.00 7 GLY A O 8
ATOM 9586 N N . MET A 1 8 ? -7.798 1.896 -10.525 1.00 0.00 8 MET A N 8
ATOM 9587 C CA . MET A 1 8 ? -6.970 1.573 -9.369 1.00 0.00 8 MET A CA 8
ATOM 9588 C C . MET A 1 8 ? -7.835 1.195 -8.170 1.00 0.00 8 MET A C 8
ATOM 9589 O O . MET A 1 8 ? -7.941 0.021 -7.815 1.00 0.00 8 MET A O 8
ATOM 9603 N N . ILE A 1 9 ? -8.450 2.197 -7.551 1.00 0.00 9 ILE A N 8
ATOM 9604 C CA . ILE A 1 9 ? -9.305 1.968 -6.393 1.00 0.00 9 ILE A CA 8
ATOM 9605 C C . ILE A 1 9 ? -10.268 0.812 -6.640 1.00 0.00 9 ILE A C 8
ATOM 9606 O O . ILE A 1 9 ? -10.386 -0.097 -5.818 1.00 0.00 9 ILE A O 8
ATOM 9622 N N . ALA A 1 10 ? -10.952 0.852 -7.779 1.00 0.00 10 ALA A N 8
ATOM 9623 C CA . ALA A 1 10 ? -11.901 -0.195 -8.137 1.00 0.00 10 ALA A CA 8
ATOM 9624 C C . ALA A 1 10 ? -11.255 -1.574 -8.056 1.00 0.00 10 ALA A C 8
ATOM 9625 O O . ALA A 1 10 ? -11.783 -2.481 -7.415 1.00 0.00 10 ALA A O 8
ATOM 9632 N N . ALA A 1 11 ? -10.108 -1.724 -8.712 1.00 0.00 11 ALA A N 8
ATOM 9633 C CA . ALA A 1 11 ? -9.389 -2.992 -8.713 1.00 0.00 11 ALA A CA 8
ATOM 9634 C C . ALA A 1 11 ? -8.953 -3.377 -7.303 1.00 0.00 11 ALA A C 8
ATOM 9635 O O . ALA A 1 11 ? -9.343 -4.425 -6.787 1.00 0.00 11 ALA A O 8
ATOM 9642 N N . TYR A 1 12 ? -8.143 -2.524 -6.686 1.00 0.00 12 TYR A N 8
ATOM 9643 C CA . TYR A 1 12 ? -7.652 -2.777 -5.337 1.00 0.00 12 TYR A CA 8
ATOM 9644 C C . TYR A 1 12 ? -8.792 -3.185 -4.409 1.00 0.00 12 TYR A C 8
ATOM 9645 O O . TYR A 1 12 ? -8.684 -4.162 -3.668 1.00 0.00 12 TYR A O 8
ATOM 9663 N N . GLU A 1 13 ? -9.885 -2.429 -4.457 1.00 0.00 13 GLU A N 8
ATOM 9664 C CA . GLU A 1 13 ? -11.046 -2.712 -3.621 1.00 0.00 13 GLU A CA 8
ATOM 9665 C C . GLU A 1 13 ? -11.589 -4.110 -3.900 1.00 0.00 13 GLU A C 8
ATOM 9666 O O . GLU A 1 13 ? -11.759 -4.915 -2.986 1.00 0.00 13 GLU A O 8
ATOM 9678 N N . ASN A 1 14 ? -11.862 -4.390 -5.170 1.00 0.00 14 ASN A N 8
ATOM 9679 C CA . ASN A 1 14 ? -12.387 -5.691 -5.571 1.00 0.00 14 ASN A CA 8
ATOM 9680 C C . ASN A 1 14 ? -11.476 -6.817 -5.091 1.00 0.00 14 ASN A C 8
ATOM 9681 O O . ASN A 1 14 ? -11.900 -7.693 -4.338 1.00 0.00 14 ASN A O 8
ATOM 9692 N N . SER A 1 15 ? -10.224 -6.786 -5.534 1.00 0.00 15 SER A N 8
ATOM 9693 C CA . SER A 1 15 ? -9.253 -7.806 -5.153 1.00 0.00 15 SER A CA 8
ATOM 9694 C C . SER A 1 15 ? -9.274 -8.039 -3.646 1.00 0.00 15 SER A C 8
ATOM 9695 O O . SER A 1 15 ? -9.632 -7.151 -2.872 1.00 0.00 15 SER A O 8
ATOM 9703 N N . LYS A 1 16 ? -8.888 -9.242 -3.235 1.00 0.00 16 LYS A N 8
ATOM 9704 C CA . LYS A 1 16 ? -8.860 -9.596 -1.820 1.00 0.00 16 LYS A CA 8
ATOM 9705 C C . LYS A 1 16 ? -7.425 -9.742 -1.324 1.00 0.00 16 LYS A C 8
ATOM 9706 O O . LYS A 1 16 ? -6.530 -10.110 -2.085 1.00 0.00 16 LYS A O 8
ATOM 9725 N N . TRP A 1 17 ? -7.214 -9.453 -0.045 1.00 0.00 17 TRP A N 8
ATOM 9726 C CA . TRP A 1 17 ? -5.887 -9.554 0.552 1.00 0.00 17 TRP A CA 8
ATOM 9727 C C . TRP A 1 17 ? -5.164 -10.803 0.063 1.00 0.00 17 TRP A C 8
ATOM 9728 O O . TRP A 1 17 ? -5.794 -11.813 -0.250 1.00 0.00 17 TRP A O 8
ATOM 9749 N N . GLU A 1 18 ? -3.838 -10.728 0.001 1.00 0.00 18 GLU A N 8
ATOM 9750 C CA . GLU A 1 18 ? -3.030 -11.855 -0.451 1.00 0.00 18 GLU A CA 8
ATOM 9751 C C . GLU A 1 18 ? -1.706 -11.913 0.306 1.00 0.00 18 GLU A C 8
ATOM 9752 O O . GLU A 1 18 ? -1.048 -10.898 0.535 1.00 0.00 18 GLU A O 8
ATOM 9764 N N . PRO A 1 19 ? -1.306 -13.130 0.704 1.00 0.00 19 PRO A N 8
ATOM 9765 C CA . PRO A 1 19 ? -0.058 -13.351 1.441 1.00 0.00 19 PRO A CA 8
ATOM 9766 C C . PRO A 1 19 ? 1.175 -13.121 0.574 1.00 0.00 19 PRO A C 8
ATOM 9767 O O . PRO A 1 19 ? 1.634 -14.026 -0.123 1.00 0.00 19 PRO A O 8
ATOM 9778 N N . VAL A 1 20 ? 1.709 -11.905 0.623 1.00 0.00 20 VAL A N 8
ATOM 9779 C CA . VAL A 1 20 ? 2.891 -11.557 -0.157 1.00 0.00 20 VAL A CA 8
ATOM 9780 C C . VAL A 1 20 ? 3.981 -10.966 0.730 1.00 0.00 20 VAL A C 8
ATOM 9781 O O . VAL A 1 20 ? 3.714 -10.110 1.574 1.00 0.00 20 VAL A O 8
ATOM 9794 N N . LYS A 1 21 ? 5.211 -11.429 0.534 1.00 0.00 21 LYS A N 8
ATOM 9795 C CA . LYS A 1 21 ? 6.344 -10.946 1.315 1.00 0.00 21 LYS A CA 8
ATOM 9796 C C . LYS A 1 21 ? 6.834 -9.601 0.788 1.00 0.00 21 LYS A C 8
ATOM 9797 O O . LYS A 1 21 ? 7.385 -9.518 -0.310 1.00 0.00 21 LYS A O 8
ATOM 9816 N N . TRP A 1 22 ? 6.632 -8.553 1.577 1.00 0.00 22 TRP A N 8
ATOM 9817 C CA . TRP A 1 22 ? 7.055 -7.212 1.189 1.00 0.00 22 TRP A CA 8
ATOM 9818 C C . TRP A 1 22 ? 8.568 -7.064 1.306 1.00 0.00 22 TRP A C 8
ATOM 9819 O O . TRP A 1 22 ? 9.140 -7.272 2.376 1.00 0.00 22 TRP A O 8
ATOM 9840 N N . GLU A 1 23 ? 9.211 -6.703 0.200 1.00 0.00 23 GLU A N 8
ATOM 9841 C CA . GLU A 1 23 ? 10.658 -6.528 0.180 1.00 0.00 23 GLU A CA 8
ATOM 9842 C C . GLU A 1 23 ? 11.027 -5.048 0.124 1.00 0.00 23 GLU A C 8
ATOM 9843 O O . GLU A 1 23 ? 10.271 -4.229 -0.396 1.00 0.00 23 GLU A O 8
ATOM 9855 N N . ASN A 1 24 ? 12.194 -4.714 0.665 1.00 0.00 24 ASN A N 8
ATOM 9856 C CA . ASN A 1 24 ? 12.663 -3.333 0.679 1.00 0.00 24 ASN A CA 8
ATOM 9857 C C . ASN A 1 24 ? 12.823 -2.800 -0.742 1.00 0.00 24 ASN A C 8
ATOM 9858 O O . ASN A 1 24 ? 13.231 -3.527 -1.647 1.00 0.00 24 ASN A O 8
ATOM 9869 N N . ASP A 1 25 ? 12.499 -1.525 -0.928 1.00 0.00 25 ASP A N 8
ATOM 9870 C CA . ASP A 1 25 ? 12.608 -0.892 -2.238 1.00 0.00 25 ASP A CA 8
ATOM 9871 C C . ASP A 1 25 ? 11.536 -1.419 -3.187 1.00 0.00 25 ASP A C 8
ATOM 9872 O O . ASP A 1 25 ? 11.828 -1.789 -4.324 1.00 0.00 25 ASP A O 8
ATOM 9881 N N . MET A 1 26 ? 10.296 -1.452 -2.711 1.00 0.00 26 MET A N 8
ATOM 9882 C CA . MET A 1 26 ? 9.180 -1.934 -3.517 1.00 0.00 26 MET A CA 8
ATOM 9883 C C . MET A 1 26 ? 8.040 -0.921 -3.529 1.00 0.00 26 MET A C 8
ATOM 9884 O O . MET A 1 26 ? 8.032 0.028 -2.744 1.00 0.00 26 MET A O 8
ATOM 9898 N N . HIS A 1 27 ? 7.080 -1.128 -4.424 1.00 0.00 27 HIS A N 8
ATOM 9899 C CA . HIS A 1 27 ? 5.934 -0.232 -4.537 1.00 0.00 27 HIS A CA 8
ATOM 9900 C C . HIS A 1 27 ? 4.634 -0.972 -4.237 1.00 0.00 27 HIS A C 8
ATOM 9901 O O . HIS A 1 27 ? 4.502 -2.159 -4.534 1.00 0.00 27 HIS A O 8
ATOM 9915 N N . CYS A 1 28 ? 3.679 -0.263 -3.646 1.00 0.00 28 CYS A N 8
ATOM 9916 C CA . CYS A 1 28 ? 2.389 -0.853 -3.304 1.00 0.00 28 CYS A CA 8
ATOM 9917 C C . CYS A 1 28 ? 1.351 0.231 -3.030 1.00 0.00 28 CYS A C 8
ATOM 9918 O O . CYS A 1 28 ? 1.695 1.391 -2.806 1.00 0.00 28 CYS A O 8
ATOM 9926 N N . ALA A 1 29 ? 0.080 -0.157 -3.050 1.00 0.00 29 ALA A N 8
ATOM 9927 C CA . ALA A 1 29 ? -1.008 0.781 -2.804 1.00 0.00 29 ALA A CA 8
ATOM 9928 C C . ALA A 1 29 ? -1.638 0.544 -1.435 1.00 0.00 29 ALA A C 8
ATOM 9929 O O . ALA A 1 29 ? -2.077 -0.564 -1.127 1.00 0.00 29 ALA A O 8
ATOM 9936 N N . VAL A 1 30 ? -1.679 1.591 -0.618 1.00 0.00 30 VAL A N 8
ATOM 9937 C CA . VAL A 1 30 ? -2.256 1.496 0.718 1.00 0.00 30 VAL A CA 8
ATOM 9938 C C . VAL A 1 30 ? -3.554 2.289 0.813 1.00 0.00 30 VAL A C 8
ATOM 9939 O O . VAL A 1 30 ? -3.660 3.396 0.284 1.00 0.00 30 VAL A O 8
ATOM 9952 N N . LYS A 1 31 ? -4.542 1.717 1.492 1.00 0.00 31 LYS A N 8
ATOM 9953 C CA . LYS A 1 31 ? -5.835 2.369 1.660 1.00 0.00 31 LYS A CA 8
ATOM 9954 C C . LYS A 1 31 ? -5.839 3.258 2.900 1.00 0.00 31 LYS A C 8
ATOM 9955 O O . LYS A 1 31 ? -5.676 2.776 4.021 1.00 0.00 31 LYS A O 8
ATOM 9974 N N . ILE A 1 32 ? -6.028 4.557 2.691 1.00 0.00 32 ILE A N 8
ATOM 9975 C CA . ILE A 1 32 ? -6.057 5.511 3.792 1.00 0.00 32 ILE A CA 8
ATOM 9976 C C . ILE A 1 32 ? -7.348 5.388 4.593 1.00 0.00 32 ILE A C 8
ATOM 9977 O O . ILE A 1 32 ? -8.433 5.270 4.024 1.00 0.00 32 ILE A O 8
ATOM 9993 N N . GLN A 1 33 ? -7.223 5.419 5.916 1.00 0.00 33 GLN A N 8
ATOM 9994 C CA . GLN A 1 33 ? -8.382 5.313 6.795 1.00 0.00 33 GLN A CA 8
ATOM 9995 C C . GLN A 1 33 ? -9.109 6.649 6.901 1.00 0.00 33 GLN A C 8
ATOM 9996 O O . GLN A 1 33 ? -10.336 6.707 6.819 1.00 0.00 33 GLN A O 8
ATOM 10010 N N . ASP A 1 34 ? -8.345 7.720 7.084 1.00 0.00 34 ASP A N 8
ATOM 10011 C CA . ASP A 1 34 ? -8.917 9.056 7.201 1.00 0.00 34 ASP A CA 8
ATOM 10012 C C . ASP A 1 34 ? -9.715 9.417 5.952 1.00 0.00 34 ASP A C 8
ATOM 10013 O O . ASP A 1 34 ? -10.874 9.823 6.038 1.00 0.00 34 ASP A O 8
ATOM 10022 N N . LYS A 1 35 ? -9.086 9.268 4.791 1.00 0.00 35 LYS A N 8
ATOM 10023 C CA . LYS A 1 35 ? -9.736 9.577 3.523 1.00 0.00 35 LYS A CA 8
ATOM 10024 C C . LYS A 1 35 ? -10.279 8.312 2.867 1.00 0.00 35 LYS A C 8
ATOM 10025 O O . LYS A 1 35 ? -10.194 7.223 3.433 1.00 0.00 35 LYS A O 8
ATOM 10044 N N . ASN A 1 36 ? -10.836 8.464 1.670 1.00 0.00 36 ASN A N 8
ATOM 10045 C CA . ASN A 1 36 ? -11.393 7.332 0.936 1.00 0.00 36 ASN A CA 8
ATOM 10046 C C . ASN A 1 36 ? -10.689 7.155 -0.405 1.00 0.00 36 ASN A C 8
ATOM 10047 O O . ASN A 1 36 ? -11.315 6.794 -1.402 1.00 0.00 36 ASN A O 8
ATOM 10058 N N . GLN A 1 37 ? -9.385 7.410 -0.422 1.00 0.00 37 GLN A N 8
ATOM 10059 C CA . GLN A 1 37 ? -8.596 7.278 -1.641 1.00 0.00 37 GLN A CA 8
ATOM 10060 C C . GLN A 1 37 ? -7.525 6.204 -1.484 1.00 0.00 37 GLN A C 8
ATOM 10061 O O . GLN A 1 37 ? -7.398 5.592 -0.423 1.00 0.00 37 GLN A O 8
ATOM 10075 N N . TRP A 1 38 ? -6.758 5.981 -2.544 1.00 0.00 38 TRP A N 8
ATOM 10076 C CA . TRP A 1 38 ? -5.698 4.979 -2.523 1.00 0.00 38 TRP A CA 8
ATOM 10077 C C . TRP A 1 38 ? -4.355 5.600 -2.895 1.00 0.00 38 TRP A C 8
ATOM 10078 O O . TRP A 1 38 ? -4.137 5.988 -4.042 1.00 0.00 38 TRP A O 8
ATOM 10099 N N . ARG A 1 39 ? -3.460 5.691 -1.917 1.00 0.00 39 ARG A N 8
ATOM 10100 C CA . ARG A 1 39 ? -2.139 6.266 -2.142 1.00 0.00 39 ARG A CA 8
ATOM 10101 C C . ARG A 1 39 ? -1.066 5.181 -2.138 1.00 0.00 39 ARG A C 8
ATOM 10102 O O . ARG A 1 39 ? -1.095 4.268 -1.312 1.00 0.00 39 ARG A O 8
ATOM 10123 N N . ARG A 1 40 ? -0.121 5.287 -3.066 1.00 0.00 40 ARG A N 8
ATOM 10124 C CA . ARG A 1 40 ? 0.960 4.314 -3.170 1.00 0.00 40 ARG A CA 8
ATOM 10125 C C . ARG A 1 40 ? 2.180 4.770 -2.374 1.00 0.00 40 ARG A C 8
ATOM 10126 O O . ARG A 1 40 ? 2.469 5.962 -2.290 1.00 0.00 40 ARG A O 8
ATOM 10147 N N . GLY A 1 41 ? 2.892 3.810 -1.791 1.00 0.00 41 GLY A N 8
ATOM 10148 C CA . GLY A 1 41 ? 4.071 4.132 -1.009 1.00 0.00 41 GLY A CA 8
ATOM 10149 C C . GLY A 1 41 ? 5.242 3.222 -1.324 1.00 0.00 41 GLY A C 8
ATOM 10150 O O . GLY A 1 41 ? 5.097 2.248 -2.062 1.00 0.00 41 GLY A O 8
ATOM 10154 N N . GLN A 1 42 ? 6.404 3.542 -0.764 1.00 0.00 42 GLN A N 8
ATOM 10155 C CA . GLN A 1 42 ? 7.605 2.747 -0.992 1.00 0.00 42 GLN A CA 8
ATOM 10156 C C . GLN A 1 42 ? 7.989 1.968 0.262 1.00 0.00 42 GLN A C 8
ATOM 10157 O O . GLN A 1 42 ? 8.209 2.552 1.323 1.00 0.00 42 GLN A O 8
ATOM 10171 N N . ILE A 1 43 ? 8.067 0.648 0.132 1.00 0.00 43 ILE A N 8
ATOM 10172 C CA . ILE A 1 43 ? 8.424 -0.210 1.255 1.00 0.00 43 ILE A CA 8
ATOM 10173 C C . ILE A 1 43 ? 9.690 0.287 1.945 1.00 0.00 43 ILE A C 8
ATOM 10174 O O . ILE A 1 43 ? 10.803 -0.044 1.535 1.00 0.00 43 ILE A O 8
ATOM 10190 N N . ILE A 1 44 ? 9.512 1.081 2.995 1.00 0.00 44 ILE A N 8
ATOM 10191 C CA . ILE A 1 44 ? 10.640 1.621 3.744 1.00 0.00 44 ILE A CA 8
ATOM 10192 C C . ILE A 1 44 ? 11.338 0.530 4.550 1.00 0.00 44 ILE A C 8
ATOM 10193 O O . ILE A 1 44 ? 12.486 0.181 4.277 1.00 0.00 44 ILE A O 8
ATOM 10209 N N . ARG A 1 45 ? 10.635 -0.006 5.542 1.00 0.00 45 ARG A N 8
ATOM 10210 C CA . ARG A 1 45 ? 11.186 -1.058 6.387 1.00 0.00 45 ARG A CA 8
ATOM 10211 C C . ARG A 1 45 ? 10.072 -1.871 7.040 1.00 0.00 45 ARG A C 8
ATOM 10212 O O . ARG A 1 45 ? 9.136 -1.313 7.612 1.00 0.00 45 ARG A O 8
ATOM 10233 N N . MET A 1 46 ? 10.179 -3.193 6.948 1.00 0.00 46 MET A N 8
ATOM 10234 C CA . MET A 1 46 ? 9.181 -4.083 7.530 1.00 0.00 46 MET A CA 8
ATOM 10235 C C . MET A 1 46 ? 9.306 -4.119 9.050 1.00 0.00 46 MET A C 8
ATOM 10236 O O . MET A 1 46 ? 10.278 -4.647 9.591 1.00 0.00 46 MET A O 8
ATOM 10250 N N . VAL A 1 47 ? 8.316 -3.554 9.734 1.00 0.00 47 VAL A N 8
ATOM 10251 C CA . VAL A 1 47 ? 8.315 -3.523 11.192 1.00 0.00 47 VAL A CA 8
ATOM 10252 C C . VAL A 1 47 ? 7.991 -4.896 11.771 1.00 0.00 47 VAL A C 8
ATOM 10253 O O . VAL A 1 47 ? 8.832 -5.526 12.414 1.00 0.00 47 VAL A O 8
ATOM 10266 N N . THR A 1 48 ? 6.766 -5.357 11.537 1.00 0.00 48 THR A N 8
ATOM 10267 C CA . THR A 1 48 ? 6.330 -6.656 12.035 1.00 0.00 48 THR A CA 8
ATOM 10268 C C . THR A 1 48 ? 5.728 -7.500 10.918 1.00 0.00 48 THR A C 8
ATOM 10269 O O . THR A 1 48 ? 5.719 -7.093 9.756 1.00 0.00 48 THR A O 8
ATOM 10280 N N . ASP A 1 49 ? 5.226 -8.676 11.276 1.00 0.00 49 ASP A N 8
ATOM 10281 C CA . ASP A 1 49 ? 4.619 -9.577 10.303 1.00 0.00 49 ASP A CA 8
ATOM 10282 C C . ASP A 1 49 ? 3.261 -9.053 9.850 1.00 0.00 49 ASP A C 8
ATOM 10283 O O . ASP A 1 49 ? 2.602 -9.654 9.000 1.00 0.00 49 ASP A O 8
ATOM 10292 N N . THR A 1 50 ? 2.844 -7.928 10.424 1.00 0.00 50 THR A N 8
ATOM 10293 C CA . THR A 1 50 ? 1.563 -7.324 10.081 1.00 0.00 50 THR A CA 8
ATOM 10294 C C . THR A 1 50 ? 1.727 -5.849 9.731 1.00 0.00 50 THR A C 8
ATOM 10295 O O . THR A 1 50 ? 0.961 -5.300 8.938 1.00 0.00 50 THR A O 8
ATOM 10306 N N . LEU A 1 51 ? 2.730 -5.212 10.326 1.00 0.00 51 LEU A N 8
ATOM 10307 C CA . LEU A 1 51 ? 2.995 -3.800 10.076 1.00 0.00 51 LEU A CA 8
ATOM 10308 C C . LEU A 1 51 ? 4.159 -3.628 9.106 1.00 0.00 51 LEU A C 8
ATOM 10309 O O . LEU A 1 51 ? 5.037 -4.486 9.015 1.00 0.00 51 LEU A O 8
ATOM 10325 N N . VAL A 1 52 ? 4.162 -2.511 8.384 1.00 0.00 52 VAL A N 8
ATOM 10326 C CA . VAL A 1 52 ? 5.221 -2.224 7.424 1.00 0.00 52 VAL A CA 8
ATOM 10327 C C . VAL A 1 52 ? 5.364 -0.724 7.196 1.00 0.00 52 VAL A C 8
ATOM 10328 O O . VAL A 1 52 ? 4.377 -0.023 6.975 1.00 0.00 52 VAL A O 8
ATOM 10341 N N . GLU A 1 53 ? 6.600 -0.238 7.251 1.00 0.00 53 GLU A N 8
ATOM 10342 C CA . GLU A 1 53 ? 6.872 1.181 7.051 1.00 0.00 53 GLU A CA 8
ATOM 10343 C C . GLU A 1 53 ? 6.985 1.509 5.565 1.00 0.00 53 GLU A C 8
ATOM 10344 O O . GLU A 1 53 ? 7.792 0.918 4.847 1.00 0.00 53 GLU A O 8
ATOM 10356 N N . VAL A 1 54 ? 6.171 2.456 5.110 1.00 0.00 54 VAL A N 8
ATOM 10357 C CA . VAL A 1 54 ? 6.179 2.864 3.711 1.00 0.00 54 VAL A CA 8
ATOM 10358 C C . VAL A 1 54 ? 6.368 4.371 3.578 1.00 0.00 54 VAL A C 8
ATOM 10359 O O . VAL A 1 54 ? 6.086 5.127 4.509 1.00 0.00 54 VAL A O 8
ATOM 10372 N N . LEU A 1 55 ? 6.847 4.801 2.416 1.00 0.00 55 LEU A N 8
ATOM 10373 C CA . LEU A 1 55 ? 7.074 6.219 2.161 1.00 0.00 55 LEU A CA 8
ATOM 10374 C C . LEU A 1 55 ? 6.170 6.722 1.040 1.00 0.00 55 LEU A C 8
ATOM 10375 O O . LEU A 1 55 ? 6.193 6.197 -0.074 1.00 0.00 55 LEU A O 8
ATOM 10391 N N . LEU A 1 56 ? 5.376 7.744 1.341 1.00 0.00 56 LEU A N 8
ATOM 10392 C CA . LEU A 1 56 ? 4.465 8.320 0.358 1.00 0.00 56 LEU A CA 8
ATOM 10393 C C . LEU A 1 56 ? 5.197 9.299 -0.555 1.00 0.00 56 LEU A C 8
ATOM 10394 O O . LEU A 1 56 ? 4.701 10.389 -0.839 1.00 0.00 56 LEU A O 8
ATOM 10410 N N . TYR A 1 57 ? 6.379 8.901 -1.013 1.00 0.00 57 TYR A N 8
ATOM 10411 C CA . TYR A 1 57 ? 7.180 9.743 -1.894 1.00 0.00 57 TYR A CA 8
ATOM 10412 C C . TYR A 1 57 ? 6.289 10.569 -2.817 1.00 0.00 57 TYR A C 8
ATOM 10413 O O . TYR A 1 57 ? 6.618 11.703 -3.164 1.00 0.00 57 TYR A O 8
ATOM 10431 N N . ASP A 1 58 ? 5.159 9.991 -3.210 1.00 0.00 58 ASP A N 8
ATOM 10432 C CA . ASP A 1 58 ? 4.218 10.674 -4.091 1.00 0.00 58 ASP A CA 8
ATOM 10433 C C . ASP A 1 58 ? 3.887 12.065 -3.559 1.00 0.00 58 ASP A C 8
ATOM 10434 O O . ASP A 1 58 ? 4.039 13.062 -4.264 1.00 0.00 58 ASP A O 8
ATOM 10443 N N . VAL A 1 59 ? 3.432 12.123 -2.312 1.00 0.00 59 VAL A N 8
ATOM 10444 C CA . VAL A 1 59 ? 3.079 13.392 -1.685 1.00 0.00 59 VAL A CA 8
ATOM 10445 C C . VAL A 1 59 ? 4.236 13.935 -0.854 1.00 0.00 59 VAL A C 8
ATOM 10446 O O . VAL A 1 59 ? 4.474 15.141 -0.816 1.00 0.00 59 VAL A O 8
ATOM 10459 N N . GLY A 1 60 ? 4.954 13.035 -0.189 1.00 0.00 60 GLY A N 8
ATOM 10460 C CA . GLY A 1 60 ? 6.078 13.443 0.633 1.00 0.00 60 GLY A CA 8
ATOM 10461 C C . GLY A 1 60 ? 5.788 13.318 2.115 1.00 0.00 60 GLY A C 8
ATOM 10462 O O . GLY A 1 60 ? 5.951 14.278 2.870 1.00 0.00 60 GLY A O 8
ATOM 10466 N N . VAL A 1 61 ? 5.355 12.134 2.535 1.00 0.00 61 VAL A N 8
ATOM 10467 C CA . VAL A 1 61 ? 5.040 11.887 3.937 1.00 0.00 61 VAL A CA 8
ATOM 10468 C C . VAL A 1 61 ? 5.471 10.487 4.359 1.00 0.00 61 VAL A C 8
ATOM 10469 O O . VAL A 1 61 ? 5.097 9.497 3.731 1.00 0.00 61 VAL A O 8
ATOM 10482 N N . GLU A 1 62 ? 6.259 10.413 5.427 1.00 0.00 62 GLU A N 8
ATOM 10483 C CA . GLU A 1 62 ? 6.741 9.133 5.933 1.00 0.00 62 GLU A CA 8
ATOM 10484 C C . GLU A 1 62 ? 5.795 8.576 6.993 1.00 0.00 62 GLU A C 8
ATOM 10485 O O . GLU A 1 62 ? 5.581 9.195 8.037 1.00 0.00 62 GLU A O 8
ATOM 10497 N N . LEU A 1 63 ? 5.231 7.406 6.719 1.00 0.00 63 LEU A N 8
ATOM 10498 C CA . LEU A 1 63 ? 4.307 6.764 7.648 1.00 0.00 63 LEU A CA 8
ATOM 10499 C C . LEU A 1 63 ? 4.366 5.246 7.513 1.00 0.00 63 LEU A C 8
ATOM 10500 O O . LEU A 1 63 ? 5.064 4.715 6.649 1.00 0.00 63 LEU A O 8
ATOM 10516 N N . VAL A 1 64 ? 3.626 4.552 8.372 1.00 0.00 64 VAL A N 8
ATOM 10517 C CA . VAL A 1 64 ? 3.590 3.095 8.347 1.00 0.00 64 VAL A CA 8
ATOM 10518 C C . VAL A 1 64 ? 2.158 2.578 8.424 1.00 0.00 64 VAL A C 8
ATOM 10519 O O . VAL A 1 64 ? 1.390 2.974 9.302 1.00 0.00 64 VAL A O 8
ATOM 10532 N N . VAL A 1 65 ? 1.804 1.691 7.500 1.00 0.00 65 VAL A N 8
ATOM 10533 C CA . VAL A 1 65 ? 0.463 1.119 7.463 1.00 0.00 65 VAL A CA 8
ATOM 10534 C C . VAL A 1 65 ? 0.507 -0.395 7.642 1.00 0.00 65 VAL A C 8
ATOM 10535 O O . VAL A 1 65 ? 1.577 -1.001 7.625 1.00 0.00 65 VAL A O 8
ATOM 10548 N N . ASN A 1 66 ? -0.664 -0.999 7.811 1.00 0.00 66 ASN A N 8
ATOM 10549 C CA . ASN A 1 66 ? -0.760 -2.443 7.992 1.00 0.00 66 ASN A CA 8
ATOM 10550 C C . ASN A 1 66 ? -0.802 -3.159 6.645 1.00 0.00 66 ASN A C 8
ATOM 10551 O O . ASN A 1 66 ? -1.533 -2.759 5.740 1.00 0.00 66 ASN A O 8
ATOM 10562 N N . VAL A 1 67 ? -0.012 -4.221 6.521 1.00 0.00 67 VAL A N 8
ATOM 10563 C CA . VAL A 1 67 ? 0.040 -4.995 5.286 1.00 0.00 67 VAL A CA 8
ATOM 10564 C C . VAL A 1 67 ? -1.358 -5.393 4.827 1.00 0.00 67 VAL A C 8
ATOM 10565 O O . VAL A 1 67 ? -1.567 -5.733 3.663 1.00 0.00 67 VAL A O 8
ATOM 10578 N N . ASP A 1 68 ? -2.312 -5.348 5.750 1.00 0.00 68 ASP A N 8
ATOM 10579 C CA . ASP A 1 68 ? -3.693 -5.702 5.441 1.00 0.00 68 ASP A CA 8
ATOM 10580 C C . ASP A 1 68 ? -4.276 -4.756 4.396 1.00 0.00 68 ASP A C 8
ATOM 10581 O O . ASP A 1 68 ? -5.127 -5.147 3.597 1.00 0.00 68 ASP A O 8
ATOM 10590 N N . CYS A 1 69 ? -3.812 -3.511 4.409 1.00 0.00 69 CYS A N 8
ATOM 10591 C CA . CYS A 1 69 ? -4.289 -2.508 3.463 1.00 0.00 69 CYS A CA 8
ATOM 10592 C C . CYS A 1 69 ? -3.359 -2.411 2.258 1.00 0.00 69 CYS A C 8
ATOM 10593 O O . CYS A 1 69 ? -3.744 -1.908 1.202 1.00 0.00 69 CYS A O 8
ATOM 10601 N N . LEU A 1 70 ? -2.133 -2.895 2.424 1.00 0.00 70 LEU A N 8
ATOM 10602 C CA . LEU A 1 70 ? -1.146 -2.862 1.350 1.00 0.00 70 LEU A CA 8
ATOM 10603 C C . LEU A 1 70 ? -1.618 -3.679 0.151 1.00 0.00 70 LEU A C 8
ATOM 10604 O O . LEU A 1 70 ? -2.274 -4.709 0.310 1.00 0.00 70 LEU A O 8
ATOM 10620 N N . ARG A 1 71 ? -1.277 -3.215 -1.046 1.00 0.00 71 ARG A N 8
ATOM 10621 C CA . ARG A 1 71 ? -1.665 -3.903 -2.271 1.00 0.00 71 ARG A CA 8
ATOM 10622 C C . ARG A 1 71 ? -0.527 -3.887 -3.288 1.00 0.00 71 ARG A C 8
ATOM 10623 O O . ARG A 1 71 ? 0.249 -2.933 -3.352 1.00 0.00 71 ARG A O 8
ATOM 10644 N N . LYS A 1 72 ? -0.432 -4.950 -4.080 1.00 0.00 72 LYS A N 8
ATOM 10645 C CA . LYS A 1 72 ? 0.609 -5.059 -5.094 1.00 0.00 72 LYS A CA 8
ATOM 10646 C C . LYS A 1 72 ? 0.343 -4.103 -6.253 1.00 0.00 72 LYS A C 8
ATOM 10647 O O . LYS A 1 72 ? -0.620 -4.274 -7.002 1.00 0.00 72 LYS A O 8
ATOM 10666 N N . LEU A 1 73 ? 1.201 -3.100 -6.395 1.00 0.00 73 LEU A N 8
ATOM 10667 C CA . LEU A 1 73 ? 1.059 -2.118 -7.465 1.00 0.00 73 LEU A CA 8
ATOM 10668 C C . LEU A 1 73 ? 1.220 -2.774 -8.832 1.00 0.00 73 LEU A C 8
ATOM 10669 O O . LEU A 1 73 ? 2.335 -2.935 -9.326 1.00 0.00 73 LEU A O 8
ATOM 10685 N N . GLU A 1 74 ? 0.098 -3.150 -9.438 1.00 0.00 74 GLU A N 8
ATOM 10686 C CA . GLU A 1 74 ? 0.116 -3.788 -10.750 1.00 0.00 74 GLU A CA 8
ATOM 10687 C C . GLU A 1 74 ? 0.759 -2.875 -11.790 1.00 0.00 74 GLU A C 8
ATOM 10688 O O . GLU A 1 74 ? 0.901 -1.673 -11.572 1.00 0.00 74 GLU A O 8
ATOM 10700 N N . GLU A 1 75 ? 1.145 -3.457 -12.921 1.00 0.00 75 GLU A N 8
ATOM 10701 C CA . GLU A 1 75 ? 1.775 -2.697 -13.994 1.00 0.00 75 GLU A CA 8
ATOM 10702 C C . GLU A 1 75 ? 0.753 -1.815 -14.707 1.00 0.00 75 GLU A C 8
ATOM 10703 O O . GLU A 1 75 ? 0.995 -0.632 -14.942 1.00 0.00 75 GLU A O 8
ATOM 10715 N N . ASN A 1 76 ? -0.389 -2.402 -15.050 1.00 0.00 76 ASN A N 8
ATOM 10716 C CA . ASN A 1 76 ? -1.447 -1.671 -15.738 1.00 0.00 76 ASN A CA 8
ATOM 10717 C C . ASN A 1 76 ? -1.882 -0.454 -14.928 1.00 0.00 76 ASN A C 8
ATOM 10718 O O . ASN A 1 76 ? -1.840 0.677 -15.415 1.00 0.00 76 ASN A O 8
ATOM 10729 N N . LEU A 1 77 ? -2.299 -0.692 -13.689 1.00 0.00 77 LEU A N 8
ATOM 10730 C CA . LEU A 1 77 ? -2.741 0.385 -12.810 1.00 0.00 77 LEU A CA 8
ATOM 10731 C C . LEU A 1 77 ? -1.678 1.473 -12.705 1.00 0.00 77 LEU A C 8
ATOM 10732 O O . LEU A 1 77 ? -1.995 2.660 -12.619 1.00 0.00 77 LEU A O 8
ATOM 10748 N N . LYS A 1 78 ? -0.414 1.062 -12.714 1.00 0.00 78 LYS A N 8
ATOM 10749 C CA . LYS A 1 78 ? 0.697 2.001 -12.624 1.00 0.00 78 LYS A CA 8
ATOM 10750 C C . LYS A 1 78 ? 0.711 2.945 -13.821 1.00 0.00 78 LYS A C 8
ATOM 10751 O O . LYS A 1 78 ? 0.806 4.163 -13.665 1.00 0.00 78 LYS A O 8
ATOM 10770 N N . THR A 1 79 ? 0.615 2.376 -15.019 1.00 0.00 79 THR A N 8
ATOM 10771 C CA . THR A 1 79 ? 0.616 3.167 -16.243 1.00 0.00 79 THR A CA 8
ATOM 10772 C C . THR A 1 79 ? -0.710 3.036 -16.983 1.00 0.00 79 THR A C 8
ATOM 10773 O O . THR A 1 79 ? -0.833 2.249 -17.921 1.00 0.00 79 THR A O 8
ATOM 10784 N N . MET A 1 80 ? -1.699 3.814 -16.556 1.00 0.00 80 MET A N 8
ATOM 10785 C CA . MET A 1 80 ? -3.017 3.786 -17.181 1.00 0.00 80 MET A CA 8
ATOM 10786 C C . MET A 1 80 ? -3.382 5.157 -17.741 1.00 0.00 80 MET A C 8
ATOM 10787 O O . MET A 1 80 ? -2.622 6.115 -17.608 1.00 0.00 80 MET A O 8
ATOM 10801 N N . GLY A 1 81 ? -4.552 5.243 -18.368 1.00 0.00 81 GLY A N 8
ATOM 10802 C CA . GLY A 1 81 ? -4.996 6.501 -18.939 1.00 0.00 81 GLY A CA 8
ATOM 10803 C C . GLY A 1 81 ? -4.035 7.036 -19.981 1.00 0.00 81 GLY A C 8
ATOM 10804 O O . GLY A 1 81 ? -3.445 6.270 -20.743 1.00 0.00 81 GLY A O 8
ATOM 10808 N N . ARG A 1 82 ? -3.878 8.356 -20.017 1.00 0.00 82 ARG A N 8
ATOM 10809 C CA . ARG A 1 82 ? -2.984 8.993 -20.976 1.00 0.00 82 ARG A CA 8
ATOM 10810 C C . ARG A 1 82 ? -1.537 8.578 -20.729 1.00 0.00 82 ARG A C 8
ATOM 10811 O O . ARG A 1 82 ? -1.142 8.307 -19.595 1.00 0.00 82 ARG A O 8
ATOM 10832 N N . LEU A 1 83 ? -0.750 8.530 -21.799 1.00 0.00 83 LEU A N 8
ATOM 10833 C CA . LEU A 1 83 ? 0.654 8.147 -21.699 1.00 0.00 83 LEU A CA 8
ATOM 10834 C C . LEU A 1 83 ? 1.352 8.923 -20.586 1.00 0.00 83 LEU A C 8
ATOM 10835 O O . LEU A 1 83 ? 2.307 8.436 -19.981 1.00 0.00 83 LEU A O 8
ATOM 10851 N N . SER A 1 84 ? 0.867 10.132 -20.321 1.00 0.00 84 SER A N 8
ATOM 10852 C CA . SER A 1 84 ? 1.446 10.976 -19.282 1.00 0.00 84 SER A CA 8
ATOM 10853 C C . SER A 1 84 ? 0.435 11.237 -18.169 1.00 0.00 84 SER A C 8
ATOM 10854 O O . SER A 1 84 ? -0.147 12.319 -18.084 1.00 0.00 84 SER A O 8
ATOM 10862 N N . LEU A 1 85 ? 0.232 10.238 -17.317 1.00 0.00 85 LEU A N 8
ATOM 10863 C CA . LEU A 1 85 ? -0.708 10.358 -16.208 1.00 0.00 85 LEU A CA 8
ATOM 10864 C C . LEU A 1 85 ? -0.570 11.712 -15.520 1.00 0.00 85 LEU A C 8
ATOM 10865 O O . LEU A 1 85 ? 0.493 12.331 -15.555 1.00 0.00 85 LEU A O 8
ATOM 10881 N N . GLY A 1 1 ? -28.370 0.394 -12.930 1.00 0.00 1 GLY A N 9
ATOM 10882 C CA . GLY A 1 1 ? -27.364 1.100 -13.702 1.00 0.00 1 GLY A CA 9
ATOM 10883 C C . GLY A 1 1 ? -26.360 1.821 -12.824 1.00 0.00 1 GLY A C 9
ATOM 10884 O O . GLY A 1 1 ? -26.643 2.124 -11.665 1.00 0.00 1 GLY A O 9
ATOM 10888 N N . SER A 1 2 ? -25.183 2.096 -13.377 1.00 0.00 2 SER A N 9
ATOM 10889 C CA . SER A 1 2 ? -24.131 2.781 -12.635 1.00 0.00 2 SER A CA 9
ATOM 10890 C C . SER A 1 2 ? -22.960 3.130 -13.549 1.00 0.00 2 SER A C 9
ATOM 10891 O O . SER A 1 2 ? -22.579 2.343 -14.415 1.00 0.00 2 SER A O 9
ATOM 10899 N N . SER A 1 3 ? -22.394 4.315 -13.349 1.00 0.00 3 SER A N 9
ATOM 10900 C CA . SER A 1 3 ? -21.269 4.772 -14.157 1.00 0.00 3 SER A CA 9
ATOM 10901 C C . SER A 1 3 ? -20.226 5.471 -13.290 1.00 0.00 3 SER A C 9
ATOM 10902 O O . SER A 1 3 ? -20.544 6.014 -12.233 1.00 0.00 3 SER A O 9
ATOM 10910 N N . GLY A 1 4 ? -18.978 5.453 -13.746 1.00 0.00 4 GLY A N 9
ATOM 10911 C CA . GLY A 1 4 ? -17.906 6.088 -13.002 1.00 0.00 4 GLY A CA 9
ATOM 10912 C C . GLY A 1 4 ? -16.542 5.532 -13.360 1.00 0.00 4 GLY A C 9
ATOM 10913 O O . GLY A 1 4 ? -16.196 4.418 -12.968 1.00 0.00 4 GLY A O 9
ATOM 10917 N N . SER A 1 5 ? -15.766 6.309 -14.109 1.00 0.00 5 SER A N 9
ATOM 10918 C CA . SER A 1 5 ? -14.435 5.886 -14.526 1.00 0.00 5 SER A CA 9
ATOM 10919 C C . SER A 1 5 ? -13.542 5.631 -13.315 1.00 0.00 5 SER A C 9
ATOM 10920 O O . SER A 1 5 ? -13.092 6.568 -12.654 1.00 0.00 5 SER A O 9
ATOM 10928 N N . SER A 1 6 ? -13.291 4.358 -13.030 1.00 0.00 6 SER A N 9
ATOM 10929 C CA . SER A 1 6 ? -12.455 3.978 -11.896 1.00 0.00 6 SER A CA 9
ATOM 10930 C C . SER A 1 6 ? -11.684 2.697 -12.195 1.00 0.00 6 SER A C 9
ATOM 10931 O O . SER A 1 6 ? -12.275 1.643 -12.427 1.00 0.00 6 SER A O 9
ATOM 10939 N N . GLY A 1 7 ? -10.358 2.796 -12.188 1.00 0.00 7 GLY A N 9
ATOM 10940 C CA . GLY A 1 7 ? -9.526 1.638 -12.460 1.00 0.00 7 GLY A CA 9
ATOM 10941 C C . GLY A 1 7 ? -8.756 1.178 -11.238 1.00 0.00 7 GLY A C 9
ATOM 10942 O O . GLY A 1 7 ? -8.953 0.063 -10.756 1.00 0.00 7 GLY A O 9
ATOM 10946 N N . MET A 1 8 ? -7.876 2.038 -10.737 1.00 0.00 8 MET A N 9
ATOM 10947 C CA . MET A 1 8 ? -7.073 1.713 -9.563 1.00 0.00 8 MET A CA 9
ATOM 10948 C C . MET A 1 8 ? -7.960 1.270 -8.404 1.00 0.00 8 MET A C 9
ATOM 10949 O O . MET A 1 8 ? -8.032 0.083 -8.084 1.00 0.00 8 MET A O 9
ATOM 10963 N N . ILE A 1 9 ? -8.632 2.231 -7.779 1.00 0.00 9 ILE A N 9
ATOM 10964 C CA . ILE A 1 9 ? -9.514 1.939 -6.655 1.00 0.00 9 ILE A CA 9
ATOM 10965 C C . ILE A 1 9 ? -10.434 0.765 -6.970 1.00 0.00 9 ILE A C 9
ATOM 10966 O O . ILE A 1 9 ? -10.664 -0.101 -6.126 1.00 0.00 9 ILE A O 9
ATOM 10982 N N . ALA A 1 10 ? -10.958 0.742 -8.192 1.00 0.00 10 ALA A N 9
ATOM 10983 C CA . ALA A 1 10 ? -11.850 -0.328 -8.620 1.00 0.00 10 ALA A CA 9
ATOM 10984 C C . ALA A 1 10 ? -11.192 -1.693 -8.452 1.00 0.00 10 ALA A C 9
ATOM 10985 O O . ALA A 1 10 ? -11.694 -2.550 -7.726 1.00 0.00 10 ALA A O 9
ATOM 10992 N N . ALA A 1 11 ? -10.064 -1.888 -9.128 1.00 0.00 11 ALA A N 9
ATOM 10993 C CA . ALA A 1 11 ? -9.336 -3.148 -9.052 1.00 0.00 11 ALA A CA 9
ATOM 10994 C C . ALA A 1 11 ? -8.981 -3.491 -7.609 1.00 0.00 11 ALA A C 9
ATOM 10995 O O . ALA A 1 11 ? -9.385 -4.532 -7.091 1.00 0.00 11 ALA A O 9
ATOM 11002 N N . TYR A 1 12 ? -8.223 -2.610 -6.966 1.00 0.00 12 TYR A N 9
ATOM 11003 C CA . TYR A 1 12 ? -7.810 -2.822 -5.584 1.00 0.00 12 TYR A CA 9
ATOM 11004 C C . TYR A 1 12 ? -9.007 -3.177 -4.707 1.00 0.00 12 TYR A C 9
ATOM 11005 O O . TYR A 1 12 ? -8.953 -4.120 -3.917 1.00 0.00 12 TYR A O 9
ATOM 11023 N N . GLU A 1 13 ? -10.087 -2.415 -4.853 1.00 0.00 13 GLU A N 9
ATOM 11024 C CA . GLU A 1 13 ? -11.297 -2.650 -4.074 1.00 0.00 13 GLU A CA 9
ATOM 11025 C C . GLU A 1 13 ? -11.781 -4.087 -4.240 1.00 0.00 13 GLU A C 9
ATOM 11026 O O . GLU A 1 13 ? -11.852 -4.845 -3.274 1.00 0.00 13 GLU A O 9
ATOM 11038 N N . ASN A 1 14 ? -12.115 -4.454 -5.474 1.00 0.00 14 ASN A N 9
ATOM 11039 C CA . ASN A 1 14 ? -12.594 -5.800 -5.768 1.00 0.00 14 ASN A CA 9
ATOM 11040 C C . ASN A 1 14 ? -11.587 -6.849 -5.304 1.00 0.00 14 ASN A C 9
ATOM 11041 O O . ASN A 1 14 ? -11.916 -7.731 -4.511 1.00 0.00 14 ASN A O 9
ATOM 11052 N N . SER A 1 15 ? -10.360 -6.745 -5.804 1.00 0.00 15 SER A N 9
ATOM 11053 C CA . SER A 1 15 ? -9.306 -7.686 -5.444 1.00 0.00 15 SER A CA 9
ATOM 11054 C C . SER A 1 15 ? -9.231 -7.865 -3.931 1.00 0.00 15 SER A C 9
ATOM 11055 O O . SER A 1 15 ? -9.354 -6.903 -3.173 1.00 0.00 15 SER A O 9
ATOM 11063 N N . LYS A 1 16 ? -9.029 -9.105 -3.498 1.00 0.00 16 LYS A N 9
ATOM 11064 C CA . LYS A 1 16 ? -8.936 -9.414 -2.076 1.00 0.00 16 LYS A CA 9
ATOM 11065 C C . LYS A 1 16 ? -7.480 -9.550 -1.642 1.00 0.00 16 LYS A C 9
ATOM 11066 O O . LYS A 1 16 ? -6.617 -9.919 -2.440 1.00 0.00 16 LYS A O 9
ATOM 11085 N N . TRP A 1 17 ? -7.214 -9.252 -0.376 1.00 0.00 17 TRP A N 9
ATOM 11086 C CA . TRP A 1 17 ? -5.861 -9.344 0.163 1.00 0.00 17 TRP A CA 9
ATOM 11087 C C . TRP A 1 17 ? -5.181 -10.630 -0.290 1.00 0.00 17 TRP A C 9
ATOM 11088 O O . TRP A 1 17 ? -5.846 -11.605 -0.640 1.00 0.00 17 TRP A O 9
ATOM 11109 N N . GLU A 1 18 ? -3.851 -10.627 -0.282 1.00 0.00 18 GLU A N 9
ATOM 11110 C CA . GLU A 1 18 ? -3.082 -11.795 -0.693 1.00 0.00 18 GLU A CA 9
ATOM 11111 C C . GLU A 1 18 ? -1.752 -11.861 0.053 1.00 0.00 18 GLU A C 9
ATOM 11112 O O . GLU A 1 18 ? -1.120 -10.844 0.337 1.00 0.00 18 GLU A O 9
ATOM 11124 N N . PRO A 1 19 ? -1.318 -13.088 0.379 1.00 0.00 19 PRO A N 9
ATOM 11125 C CA . PRO A 1 19 ? -0.060 -13.317 1.096 1.00 0.00 19 PRO A CA 9
ATOM 11126 C C . PRO A 1 19 ? 1.162 -13.005 0.238 1.00 0.00 19 PRO A C 9
ATOM 11127 O O . PRO A 1 19 ? 1.607 -13.838 -0.552 1.00 0.00 19 PRO A O 9
ATOM 11138 N N . VAL A 1 20 ? 1.700 -11.801 0.399 1.00 0.00 20 VAL A N 9
ATOM 11139 C CA . VAL A 1 20 ? 2.872 -11.379 -0.360 1.00 0.00 20 VAL A CA 9
ATOM 11140 C C . VAL A 1 20 ? 3.950 -10.818 0.561 1.00 0.00 20 VAL A C 9
ATOM 11141 O O . VAL A 1 20 ? 3.663 -10.037 1.468 1.00 0.00 20 VAL A O 9
ATOM 11154 N N . LYS A 1 21 ? 5.193 -11.222 0.321 1.00 0.00 21 LYS A N 9
ATOM 11155 C CA . LYS A 1 21 ? 6.317 -10.759 1.126 1.00 0.00 21 LYS A CA 9
ATOM 11156 C C . LYS A 1 21 ? 6.863 -9.439 0.591 1.00 0.00 21 LYS A C 9
ATOM 11157 O O . LYS A 1 21 ? 7.358 -9.373 -0.534 1.00 0.00 21 LYS A O 9
ATOM 11176 N N . TRP A 1 22 ? 6.771 -8.393 1.404 1.00 0.00 22 TRP A N 9
ATOM 11177 C CA . TRP A 1 22 ? 7.258 -7.075 1.011 1.00 0.00 22 TRP A CA 9
ATOM 11178 C C . TRP A 1 22 ? 8.768 -6.974 1.201 1.00 0.00 22 TRP A C 9
ATOM 11179 O O . TRP A 1 22 ? 9.309 -7.444 2.201 1.00 0.00 22 TRP A O 9
ATOM 11200 N N . GLU A 1 23 ? 9.441 -6.357 0.235 1.00 0.00 23 GLU A N 9
ATOM 11201 C CA . GLU A 1 23 ? 10.889 -6.195 0.298 1.00 0.00 23 GLU A CA 9
ATOM 11202 C C . GLU A 1 23 ? 11.279 -4.727 0.150 1.00 0.00 23 GLU A C 9
ATOM 11203 O O . GLU A 1 23 ? 10.748 -4.016 -0.701 1.00 0.00 23 GLU A O 9
ATOM 11215 N N . ASN A 1 24 ? 12.212 -4.282 0.986 1.00 0.00 24 ASN A N 9
ATOM 11216 C CA . ASN A 1 24 ? 12.673 -2.899 0.949 1.00 0.00 24 ASN A CA 9
ATOM 11217 C C . ASN A 1 24 ? 12.741 -2.386 -0.486 1.00 0.00 24 ASN A C 9
ATOM 11218 O O . ASN A 1 24 ? 12.921 -3.161 -1.425 1.00 0.00 24 ASN A O 9
ATOM 11229 N N . ASP A 1 25 ? 12.597 -1.075 -0.647 1.00 0.00 25 ASP A N 9
ATOM 11230 C CA . ASP A 1 25 ? 12.644 -0.457 -1.967 1.00 0.00 25 ASP A CA 9
ATOM 11231 C C . ASP A 1 25 ? 11.606 -1.080 -2.895 1.00 0.00 25 ASP A C 9
ATOM 11232 O O . ASP A 1 25 ? 11.921 -1.476 -4.017 1.00 0.00 25 ASP A O 9
ATOM 11241 N N . MET A 1 26 ? 10.368 -1.163 -2.419 1.00 0.00 26 MET A N 9
ATOM 11242 C CA . MET A 1 26 ? 9.284 -1.738 -3.207 1.00 0.00 26 MET A CA 9
ATOM 11243 C C . MET A 1 26 ? 8.157 -0.728 -3.398 1.00 0.00 26 MET A C 9
ATOM 11244 O O . MET A 1 26 ? 8.099 0.291 -2.708 1.00 0.00 26 MET A O 9
ATOM 11258 N N . HIS A 1 27 ? 7.262 -1.016 -4.338 1.00 0.00 27 HIS A N 9
ATOM 11259 C CA . HIS A 1 27 ? 6.136 -0.133 -4.619 1.00 0.00 27 HIS A CA 9
ATOM 11260 C C . HIS A 1 27 ? 4.811 -0.835 -4.337 1.00 0.00 27 HIS A C 9
ATOM 11261 O O . HIS A 1 27 ? 4.658 -2.026 -4.613 1.00 0.00 27 HIS A O 9
ATOM 11275 N N . CYS A 1 28 ? 3.859 -0.091 -3.787 1.00 0.00 28 CYS A N 9
ATOM 11276 C CA . CYS A 1 28 ? 2.547 -0.643 -3.466 1.00 0.00 28 CYS A CA 9
ATOM 11277 C C . CYS A 1 28 ? 1.536 0.470 -3.210 1.00 0.00 28 CYS A C 9
ATOM 11278 O O . CYS A 1 28 ? 1.910 1.617 -2.967 1.00 0.00 28 CYS A O 9
ATOM 11286 N N . ALA A 1 29 ? 0.255 0.124 -3.269 1.00 0.00 29 ALA A N 9
ATOM 11287 C CA . ALA A 1 29 ? -0.810 1.094 -3.043 1.00 0.00 29 ALA A CA 9
ATOM 11288 C C . ALA A 1 29 ? -1.385 0.960 -1.637 1.00 0.00 29 ALA A C 9
ATOM 11289 O O . ALA A 1 29 ? -1.997 -0.054 -1.300 1.00 0.00 29 ALA A O 9
ATOM 11296 N N . VAL A 1 30 ? -1.185 1.989 -0.820 1.00 0.00 30 VAL A N 9
ATOM 11297 C CA . VAL A 1 30 ? -1.685 1.986 0.550 1.00 0.00 30 VAL A CA 9
ATOM 11298 C C . VAL A 1 30 ? -3.086 2.582 0.625 1.00 0.00 30 VAL A C 9
ATOM 11299 O O . VAL A 1 30 ? -3.413 3.523 -0.099 1.00 0.00 30 VAL A O 9
ATOM 11312 N N . LYS A 1 31 ? -3.912 2.027 1.505 1.00 0.00 31 LYS A N 9
ATOM 11313 C CA . LYS A 1 31 ? -5.280 2.503 1.677 1.00 0.00 31 LYS A CA 9
ATOM 11314 C C . LYS A 1 31 ? -5.406 3.350 2.939 1.00 0.00 31 LYS A C 9
ATOM 11315 O O . LYS A 1 31 ? -4.891 2.985 3.997 1.00 0.00 31 LYS A O 9
ATOM 11334 N N . ILE A 1 32 ? -6.093 4.481 2.821 1.00 0.00 32 ILE A N 9
ATOM 11335 C CA . ILE A 1 32 ? -6.289 5.378 3.953 1.00 0.00 32 ILE A CA 9
ATOM 11336 C C . ILE A 1 32 ? -7.541 5.006 4.739 1.00 0.00 32 ILE A C 9
ATOM 11337 O O . ILE A 1 32 ? -8.511 4.499 4.176 1.00 0.00 32 ILE A O 9
ATOM 11353 N N . GLN A 1 33 ? -7.513 5.264 6.043 1.00 0.00 33 GLN A N 9
ATOM 11354 C CA . GLN A 1 33 ? -8.647 4.957 6.906 1.00 0.00 33 GLN A CA 9
ATOM 11355 C C . GLN A 1 33 ? -9.639 6.115 6.934 1.00 0.00 33 GLN A C 9
ATOM 11356 O O . GLN A 1 33 ? -10.821 5.940 6.638 1.00 0.00 33 GLN A O 9
ATOM 11370 N N . ASP A 1 34 ? -9.151 7.298 7.291 1.00 0.00 34 ASP A N 9
ATOM 11371 C CA . ASP A 1 34 ? -9.994 8.485 7.357 1.00 0.00 34 ASP A CA 9
ATOM 11372 C C . ASP A 1 34 ? -10.359 8.971 5.957 1.00 0.00 34 ASP A C 9
ATOM 11373 O O . ASP A 1 34 ? -11.499 9.355 5.699 1.00 0.00 34 ASP A O 9
ATOM 11382 N N . LYS A 1 35 ? -9.381 8.952 5.057 1.00 0.00 35 LYS A N 9
ATOM 11383 C CA . LYS A 1 35 ? -9.598 9.391 3.683 1.00 0.00 35 LYS A CA 9
ATOM 11384 C C . LYS A 1 35 ? -10.313 8.313 2.875 1.00 0.00 35 LYS A C 9
ATOM 11385 O O . LYS A 1 35 ? -10.276 7.134 3.224 1.00 0.00 35 LYS A O 9
ATOM 11404 N N . ASN A 1 36 ? -10.964 8.726 1.792 1.00 0.00 36 ASN A N 9
ATOM 11405 C CA . ASN A 1 36 ? -11.688 7.795 0.933 1.00 0.00 36 ASN A CA 9
ATOM 11406 C C . ASN A 1 36 ? -10.992 7.648 -0.417 1.00 0.00 36 ASN A C 9
ATOM 11407 O O . ASN A 1 36 ? -11.645 7.584 -1.458 1.00 0.00 36 ASN A O 9
ATOM 11418 N N . GLN A 1 37 ? -9.665 7.593 -0.389 1.00 0.00 37 GLN A N 9
ATOM 11419 C CA . GLN A 1 37 ? -8.881 7.453 -1.611 1.00 0.00 37 GLN A CA 9
ATOM 11420 C C . GLN A 1 37 ? -7.792 6.399 -1.441 1.00 0.00 37 GLN A C 9
ATOM 11421 O O . GLN A 1 37 ? -7.656 5.800 -0.375 1.00 0.00 37 GLN A O 9
ATOM 11435 N N . TRP A 1 38 ? -7.021 6.178 -2.499 1.00 0.00 38 TRP A N 9
ATOM 11436 C CA . TRP A 1 38 ? -5.943 5.195 -2.467 1.00 0.00 38 TRP A CA 9
ATOM 11437 C C . TRP A 1 38 ? -4.598 5.852 -2.753 1.00 0.00 38 TRP A C 9
ATOM 11438 O O . TRP A 1 38 ? -4.378 6.391 -3.838 1.00 0.00 38 TRP A O 9
ATOM 11459 N N . ARG A 1 39 ? -3.701 5.804 -1.774 1.00 0.00 39 ARG A N 9
ATOM 11460 C CA . ARG A 1 39 ? -2.376 6.396 -1.921 1.00 0.00 39 ARG A CA 9
ATOM 11461 C C . ARG A 1 39 ? -1.321 5.318 -2.149 1.00 0.00 39 ARG A C 9
ATOM 11462 O O . ARG A 1 39 ? -1.574 4.132 -1.935 1.00 0.00 39 ARG A O 9
ATOM 11483 N N . ARG A 1 40 ? -0.137 5.738 -2.584 1.00 0.00 40 ARG A N 9
ATOM 11484 C CA . ARG A 1 40 ? 0.956 4.808 -2.842 1.00 0.00 40 ARG A CA 9
ATOM 11485 C C . ARG A 1 40 ? 2.129 5.075 -1.903 1.00 0.00 40 ARG A C 9
ATOM 11486 O O . ARG A 1 40 ? 2.418 6.221 -1.564 1.00 0.00 40 ARG A O 9
ATOM 11507 N N . GLY A 1 41 ? 2.801 4.006 -1.486 1.00 0.00 41 GLY A N 9
ATOM 11508 C CA . GLY A 1 41 ? 3.934 4.145 -0.589 1.00 0.00 41 GLY A CA 9
ATOM 11509 C C . GLY A 1 41 ? 5.099 3.261 -0.987 1.00 0.00 41 GLY A C 9
ATOM 11510 O O . GLY A 1 41 ? 4.929 2.301 -1.737 1.00 0.00 41 GLY A O 9
ATOM 11514 N N . GLN A 1 42 ? 6.285 3.587 -0.484 1.00 0.00 42 GLN A N 9
ATOM 11515 C CA . GLN A 1 42 ? 7.484 2.816 -0.793 1.00 0.00 42 GLN A CA 9
ATOM 11516 C C . GLN A 1 42 ? 7.927 1.993 0.412 1.00 0.00 42 GLN A C 9
ATOM 11517 O O . GLN A 1 42 ? 8.237 2.541 1.470 1.00 0.00 42 GLN A O 9
ATOM 11531 N N . ILE A 1 43 ? 7.955 0.675 0.244 1.00 0.00 43 ILE A N 9
ATOM 11532 C CA . ILE A 1 43 ? 8.362 -0.223 1.317 1.00 0.00 43 ILE A CA 9
ATOM 11533 C C . ILE A 1 43 ? 9.662 0.245 1.962 1.00 0.00 43 ILE A C 9
ATOM 11534 O O . ILE A 1 43 ? 10.752 -0.142 1.538 1.00 0.00 43 ILE A O 9
ATOM 11550 N N . ILE A 1 44 ? 9.540 1.077 2.991 1.00 0.00 44 ILE A N 9
ATOM 11551 C CA . ILE A 1 44 ? 10.705 1.595 3.697 1.00 0.00 44 ILE A CA 9
ATOM 11552 C C . ILE A 1 44 ? 11.407 0.492 4.482 1.00 0.00 44 ILE A C 9
ATOM 11553 O O . ILE A 1 44 ? 12.534 0.113 4.166 1.00 0.00 44 ILE A O 9
ATOM 11569 N N . ARG A 1 45 ? 10.731 -0.019 5.506 1.00 0.00 45 ARG A N 9
ATOM 11570 C CA . ARG A 1 45 ? 11.290 -1.079 6.337 1.00 0.00 45 ARG A CA 9
ATOM 11571 C C . ARG A 1 45 ? 10.182 -1.877 7.018 1.00 0.00 45 ARG A C 9
ATOM 11572 O O . ARG A 1 45 ? 9.311 -1.310 7.677 1.00 0.00 45 ARG A O 9
ATOM 11593 N N . MET A 1 46 ? 10.222 -3.195 6.854 1.00 0.00 46 MET A N 9
ATOM 11594 C CA . MET A 1 46 ? 9.222 -4.070 7.453 1.00 0.00 46 MET A CA 9
ATOM 11595 C C . MET A 1 46 ? 9.383 -4.121 8.969 1.00 0.00 46 MET A C 9
ATOM 11596 O O . MET A 1 46 ? 10.373 -4.644 9.481 1.00 0.00 46 MET A O 9
ATOM 11610 N N . VAL A 1 47 ? 8.403 -3.575 9.683 1.00 0.00 47 VAL A N 9
ATOM 11611 C CA . VAL A 1 47 ? 8.436 -3.559 11.140 1.00 0.00 47 VAL A CA 9
ATOM 11612 C C . VAL A 1 47 ? 8.144 -4.942 11.712 1.00 0.00 47 VAL A C 9
ATOM 11613 O O . VAL A 1 47 ? 8.998 -5.554 12.354 1.00 0.00 47 VAL A O 9
ATOM 11626 N N . THR A 1 48 ? 6.931 -5.430 11.474 1.00 0.00 48 THR A N 9
ATOM 11627 C CA . THR A 1 48 ? 6.525 -6.741 11.965 1.00 0.00 48 THR A CA 9
ATOM 11628 C C . THR A 1 48 ? 5.899 -7.575 10.853 1.00 0.00 48 THR A C 9
ATOM 11629 O O . THR A 1 48 ? 5.835 -7.144 9.702 1.00 0.00 48 THR A O 9
ATOM 11640 N N . ASP A 1 49 ? 5.436 -8.769 11.205 1.00 0.00 49 ASP A N 9
ATOM 11641 C CA . ASP A 1 49 ? 4.812 -9.664 10.237 1.00 0.00 49 ASP A CA 9
ATOM 11642 C C . ASP A 1 49 ? 3.425 -9.161 9.848 1.00 0.00 49 ASP A C 9
ATOM 11643 O O . ASP A 1 49 ? 2.719 -9.797 9.065 1.00 0.00 49 ASP A O 9
ATOM 11652 N N . THR A 1 50 ? 3.040 -8.015 10.401 1.00 0.00 50 THR A N 9
ATOM 11653 C CA . THR A 1 50 ? 1.737 -7.428 10.114 1.00 0.00 50 THR A CA 9
ATOM 11654 C C . THR A 1 50 ? 1.867 -5.953 9.752 1.00 0.00 50 THR A C 9
ATOM 11655 O O . THR A 1 50 ? 1.081 -5.425 8.964 1.00 0.00 50 THR A O 9
ATOM 11666 N N . LEU A 1 51 ? 2.863 -5.291 10.331 1.00 0.00 51 LEU A N 9
ATOM 11667 C CA . LEU A 1 51 ? 3.096 -3.876 10.068 1.00 0.00 51 LEU A CA 9
ATOM 11668 C C . LEU A 1 51 ? 4.273 -3.685 9.117 1.00 0.00 51 LEU A C 9
ATOM 11669 O O . LEU A 1 51 ? 5.161 -4.534 9.033 1.00 0.00 51 LEU A O 9
ATOM 11685 N N . VAL A 1 52 ? 4.275 -2.564 8.403 1.00 0.00 52 VAL A N 9
ATOM 11686 C CA . VAL A 1 52 ? 5.344 -2.259 7.460 1.00 0.00 52 VAL A CA 9
ATOM 11687 C C . VAL A 1 52 ? 5.495 -0.755 7.266 1.00 0.00 52 VAL A C 9
ATOM 11688 O O . VAL A 1 52 ? 4.509 -0.041 7.086 1.00 0.00 52 VAL A O 9
ATOM 11701 N N . GLU A 1 53 ? 6.736 -0.280 7.305 1.00 0.00 53 GLU A N 9
ATOM 11702 C CA . GLU A 1 53 ? 7.015 1.141 7.134 1.00 0.00 53 GLU A CA 9
ATOM 11703 C C . GLU A 1 53 ? 7.099 1.505 5.654 1.00 0.00 53 GLU A C 9
ATOM 11704 O O . GLU A 1 53 ? 7.898 0.938 4.908 1.00 0.00 53 GLU A O 9
ATOM 11716 N N . VAL A 1 54 ? 6.269 2.455 5.236 1.00 0.00 54 VAL A N 9
ATOM 11717 C CA . VAL A 1 54 ? 6.249 2.896 3.847 1.00 0.00 54 VAL A CA 9
ATOM 11718 C C . VAL A 1 54 ? 6.411 4.409 3.748 1.00 0.00 54 VAL A C 9
ATOM 11719 O O . VAL A 1 54 ? 6.188 5.133 4.719 1.00 0.00 54 VAL A O 9
ATOM 11732 N N . LEU A 1 55 ? 6.801 4.880 2.568 1.00 0.00 55 LEU A N 9
ATOM 11733 C CA . LEU A 1 55 ? 6.993 6.308 2.341 1.00 0.00 55 LEU A CA 9
ATOM 11734 C C . LEU A 1 55 ? 6.067 6.814 1.239 1.00 0.00 55 LEU A C 9
ATOM 11735 O O . LEU A 1 55 ? 6.112 6.332 0.106 1.00 0.00 55 LEU A O 9
ATOM 11751 N N . LEU A 1 56 ? 5.230 7.788 1.578 1.00 0.00 56 LEU A N 9
ATOM 11752 C CA . LEU A 1 56 ? 4.294 8.361 0.616 1.00 0.00 56 LEU A CA 9
ATOM 11753 C C . LEU A 1 56 ? 5.004 9.334 -0.320 1.00 0.00 56 LEU A C 9
ATOM 11754 O O . LEU A 1 56 ? 4.546 10.458 -0.526 1.00 0.00 56 LEU A O 9
ATOM 11770 N N . TYR A 1 57 ? 6.122 8.894 -0.886 1.00 0.00 57 TYR A N 9
ATOM 11771 C CA . TYR A 1 57 ? 6.894 9.726 -1.801 1.00 0.00 57 TYR A CA 9
ATOM 11772 C C . TYR A 1 57 ? 5.976 10.593 -2.656 1.00 0.00 57 TYR A C 9
ATOM 11773 O O . TYR A 1 57 ? 6.290 11.746 -2.951 1.00 0.00 57 TYR A O 9
ATOM 11791 N N . ASP A 1 58 ? 4.839 10.030 -3.050 1.00 0.00 58 ASP A N 9
ATOM 11792 C CA . ASP A 1 58 ? 3.872 10.752 -3.870 1.00 0.00 58 ASP A CA 9
ATOM 11793 C C . ASP A 1 58 ? 3.567 12.121 -3.271 1.00 0.00 58 ASP A C 9
ATOM 11794 O O . ASP A 1 58 ? 3.611 13.137 -3.965 1.00 0.00 58 ASP A O 9
ATOM 11803 N N . VAL A 1 59 ? 3.257 12.141 -1.979 1.00 0.00 59 VAL A N 9
ATOM 11804 C CA . VAL A 1 59 ? 2.944 13.386 -1.287 1.00 0.00 59 VAL A CA 9
ATOM 11805 C C . VAL A 1 59 ? 4.149 13.898 -0.506 1.00 0.00 59 VAL A C 9
ATOM 11806 O O . VAL A 1 59 ? 4.493 15.077 -0.578 1.00 0.00 59 VAL A O 9
ATOM 11819 N N . GLY A 1 60 ? 4.787 13.002 0.241 1.00 0.00 60 GLY A N 9
ATOM 11820 C CA . GLY A 1 60 ? 5.948 13.382 1.025 1.00 0.00 60 GLY A CA 9
ATOM 11821 C C . GLY A 1 60 ? 5.716 13.232 2.515 1.00 0.00 60 GLY A C 9
ATOM 11822 O O . GLY A 1 60 ? 6.008 14.141 3.292 1.00 0.00 60 GLY A O 9
ATOM 11826 N N . VAL A 1 61 ? 5.186 12.081 2.917 1.00 0.00 61 VAL A N 9
ATOM 11827 C CA . VAL A 1 61 ? 4.914 11.814 4.324 1.00 0.00 61 VAL A CA 9
ATOM 11828 C C . VAL A 1 61 ? 5.361 10.409 4.714 1.00 0.00 61 VAL A C 9
ATOM 11829 O O . VAL A 1 61 ? 4.954 9.425 4.098 1.00 0.00 61 VAL A O 9
ATOM 11842 N N . GLU A 1 62 ? 6.200 10.325 5.741 1.00 0.00 62 GLU A N 9
ATOM 11843 C CA . GLU A 1 62 ? 6.702 9.040 6.213 1.00 0.00 62 GLU A CA 9
ATOM 11844 C C . GLU A 1 62 ? 5.777 8.450 7.273 1.00 0.00 62 GLU A C 9
ATOM 11845 O O . GLU A 1 62 ? 5.540 9.060 8.316 1.00 0.00 62 GLU A O 9
ATOM 11857 N N . LEU A 1 63 ? 5.256 7.259 6.998 1.00 0.00 63 LEU A N 9
ATOM 11858 C CA . LEU A 1 63 ? 4.355 6.585 7.926 1.00 0.00 63 LEU A CA 9
ATOM 11859 C C . LEU A 1 63 ? 4.456 5.070 7.780 1.00 0.00 63 LEU A C 9
ATOM 11860 O O . LEU A 1 63 ? 5.166 4.566 6.910 1.00 0.00 63 LEU A O 9
ATOM 11876 N N . VAL A 1 64 ? 3.741 4.349 8.638 1.00 0.00 64 VAL A N 9
ATOM 11877 C CA . VAL A 1 64 ? 3.747 2.891 8.602 1.00 0.00 64 VAL A CA 9
ATOM 11878 C C . VAL A 1 64 ? 2.333 2.332 8.714 1.00 0.00 64 VAL A C 9
ATOM 11879 O O . VAL A 1 64 ? 1.598 2.656 9.647 1.00 0.00 64 VAL A O 9
ATOM 11892 N N . VAL A 1 65 ? 1.958 1.490 7.756 1.00 0.00 65 VAL A N 9
ATOM 11893 C CA . VAL A 1 65 ? 0.632 0.884 7.747 1.00 0.00 65 VAL A CA 9
ATOM 11894 C C . VAL A 1 65 ? 0.721 -0.634 7.847 1.00 0.00 65 VAL A C 9
ATOM 11895 O O . VAL A 1 65 ? 1.808 -1.208 7.781 1.00 0.00 65 VAL A O 9
ATOM 11908 N N . ASN A 1 66 ? -0.430 -1.280 8.005 1.00 0.00 66 ASN A N 9
ATOM 11909 C CA . ASN A 1 66 ? -0.482 -2.734 8.113 1.00 0.00 66 ASN A CA 9
ATOM 11910 C C . ASN A 1 66 ? -0.513 -3.382 6.732 1.00 0.00 66 ASN A C 9
ATOM 11911 O O . ASN A 1 66 ? -1.230 -2.930 5.839 1.00 0.00 66 ASN A O 9
ATOM 11922 N N . VAL A 1 67 ? 0.269 -4.443 6.565 1.00 0.00 67 VAL A N 9
ATOM 11923 C CA . VAL A 1 67 ? 0.330 -5.155 5.294 1.00 0.00 67 VAL A CA 9
ATOM 11924 C C . VAL A 1 67 ? -1.068 -5.423 4.747 1.00 0.00 67 VAL A C 9
ATOM 11925 O O . VAL A 1 67 ? -1.259 -5.546 3.537 1.00 0.00 67 VAL A O 9
ATOM 11938 N N . ASP A 1 68 ? -2.042 -5.512 5.645 1.00 0.00 68 ASP A N 9
ATOM 11939 C CA . ASP A 1 68 ? -3.424 -5.764 5.253 1.00 0.00 68 ASP A CA 9
ATOM 11940 C C . ASP A 1 68 ? -3.955 -4.633 4.378 1.00 0.00 68 ASP A C 9
ATOM 11941 O O . ASP A 1 68 ? -4.709 -4.867 3.433 1.00 0.00 68 ASP A O 9
ATOM 11950 N N . CYS A 1 69 ? -3.558 -3.407 4.700 1.00 0.00 69 CYS A N 9
ATOM 11951 C CA . CYS A 1 69 ? -3.995 -2.238 3.944 1.00 0.00 69 CYS A CA 9
ATOM 11952 C C . CYS A 1 69 ? -3.170 -2.073 2.672 1.00 0.00 69 CYS A C 9
ATOM 11953 O O . CYS A 1 69 ? -3.625 -1.473 1.697 1.00 0.00 69 CYS A O 9
ATOM 11961 N N . LEU A 1 70 ? -1.954 -2.607 2.689 1.00 0.00 70 LEU A N 9
ATOM 11962 C CA . LEU A 1 70 ? -1.063 -2.518 1.537 1.00 0.00 70 LEU A CA 9
ATOM 11963 C C . LEU A 1 70 ? -1.606 -3.329 0.364 1.00 0.00 70 LEU A C 9
ATOM 11964 O O . LEU A 1 70 ? -2.284 -4.339 0.556 1.00 0.00 70 LEU A O 9
ATOM 11980 N N . ARG A 1 71 ? -1.302 -2.881 -0.849 1.00 0.00 71 ARG A N 9
ATOM 11981 C CA . ARG A 1 71 ? -1.758 -3.566 -2.053 1.00 0.00 71 ARG A CA 9
ATOM 11982 C C . ARG A 1 71 ? -0.661 -3.593 -3.113 1.00 0.00 71 ARG A C 9
ATOM 11983 O O . ARG A 1 71 ? 0.032 -2.599 -3.330 1.00 0.00 71 ARG A O 9
ATOM 12004 N N . LYS A 1 72 ? -0.508 -4.738 -3.769 1.00 0.00 72 LYS A N 9
ATOM 12005 C CA . LYS A 1 72 ? 0.504 -4.896 -4.807 1.00 0.00 72 LYS A CA 9
ATOM 12006 C C . LYS A 1 72 ? 0.223 -3.971 -5.987 1.00 0.00 72 LYS A C 9
ATOM 12007 O O . LYS A 1 72 ? -0.890 -3.942 -6.515 1.00 0.00 72 LYS A O 9
ATOM 12026 N N . LEU A 1 73 ? 1.237 -3.217 -6.397 1.00 0.00 73 LEU A N 9
ATOM 12027 C CA . LEU A 1 73 ? 1.099 -2.292 -7.516 1.00 0.00 73 LEU A CA 9
ATOM 12028 C C . LEU A 1 73 ? 1.345 -3.002 -8.843 1.00 0.00 73 LEU A C 9
ATOM 12029 O O . LEU A 1 73 ? 2.482 -3.103 -9.302 1.00 0.00 73 LEU A O 9
ATOM 12045 N N . GLU A 1 74 ? 0.271 -3.490 -9.456 1.00 0.00 74 GLU A N 9
ATOM 12046 C CA . GLU A 1 74 ? 0.371 -4.190 -10.731 1.00 0.00 74 GLU A CA 9
ATOM 12047 C C . GLU A 1 74 ? 0.899 -3.261 -11.821 1.00 0.00 74 GLU A C 9
ATOM 12048 O O . GLU A 1 74 ? 1.214 -2.100 -11.562 1.00 0.00 74 GLU A O 9
ATOM 12060 N N . GLU A 1 75 ? 0.993 -3.782 -13.040 1.00 0.00 75 GLU A N 9
ATOM 12061 C CA . GLU A 1 75 ? 1.483 -3.000 -14.169 1.00 0.00 75 GLU A CA 9
ATOM 12062 C C . GLU A 1 75 ? 0.354 -2.192 -14.803 1.00 0.00 75 GLU A C 9
ATOM 12063 O O . GLU A 1 75 ? 0.451 -0.973 -14.941 1.00 0.00 75 GLU A O 9
ATOM 12075 N N . ASN A 1 76 ? -0.716 -2.880 -15.186 1.00 0.00 76 ASN A N 9
ATOM 12076 C CA . ASN A 1 76 ? -1.863 -2.228 -15.806 1.00 0.00 76 ASN A CA 9
ATOM 12077 C C . ASN A 1 76 ? -2.245 -0.961 -15.046 1.00 0.00 76 ASN A C 9
ATOM 12078 O O . ASN A 1 76 ? -2.252 0.135 -15.609 1.00 0.00 76 ASN A O 9
ATOM 12089 N N . LEU A 1 77 ? -2.560 -1.118 -13.765 1.00 0.00 77 LEU A N 9
ATOM 12090 C CA . LEU A 1 77 ? -2.941 0.013 -12.927 1.00 0.00 77 LEU A CA 9
ATOM 12091 C C . LEU A 1 77 ? -1.852 1.082 -12.925 1.00 0.00 77 LEU A C 9
ATOM 12092 O O . LEU A 1 77 ? -2.139 2.276 -12.847 1.00 0.00 77 LEU A O 9
ATOM 12108 N N . LYS A 1 78 ? -0.601 0.644 -13.013 1.00 0.00 78 LYS A N 9
ATOM 12109 C CA . LYS A 1 78 ? 0.532 1.561 -13.025 1.00 0.00 78 LYS A CA 9
ATOM 12110 C C . LYS A 1 78 ? 0.459 2.501 -14.225 1.00 0.00 78 LYS A C 9
ATOM 12111 O O . LYS A 1 78 ? 0.679 3.706 -14.098 1.00 0.00 78 LYS A O 9
ATOM 12130 N N . THR A 1 79 ? 0.146 1.942 -15.390 1.00 0.00 79 THR A N 9
ATOM 12131 C CA . THR A 1 79 ? 0.043 2.730 -16.612 1.00 0.00 79 THR A CA 9
ATOM 12132 C C . THR A 1 79 ? -1.236 2.400 -17.373 1.00 0.00 79 THR A C 9
ATOM 12133 O O . THR A 1 79 ? -1.414 1.279 -17.849 1.00 0.00 79 THR A O 9
ATOM 12144 N N . MET A 1 80 ? -2.124 3.382 -17.485 1.00 0.00 80 MET A N 9
ATOM 12145 C CA . MET A 1 80 ? -3.386 3.195 -18.191 1.00 0.00 80 MET A CA 9
ATOM 12146 C C . MET A 1 80 ? -3.182 3.278 -19.700 1.00 0.00 80 MET A C 9
ATOM 12147 O O . MET A 1 80 ? -2.123 3.690 -20.172 1.00 0.00 80 MET A O 9
ATOM 12161 N N . GLY A 1 81 ? -4.204 2.883 -20.454 1.00 0.00 81 GLY A N 9
ATOM 12162 C CA . GLY A 1 81 ? -4.116 2.920 -21.902 1.00 0.00 81 GLY A CA 9
ATOM 12163 C C . GLY A 1 81 ? -5.477 2.882 -22.567 1.00 0.00 81 GLY A C 9
ATOM 12164 O O . GLY A 1 81 ? -5.924 1.828 -23.021 1.00 0.00 81 GLY A O 9
ATOM 12168 N N . ARG A 1 82 ? -6.140 4.033 -22.622 1.00 0.00 82 ARG A N 9
ATOM 12169 C CA . ARG A 1 82 ? -7.460 4.126 -23.234 1.00 0.00 82 ARG A CA 9
ATOM 12170 C C . ARG A 1 82 ? -7.361 4.654 -24.662 1.00 0.00 82 ARG A C 9
ATOM 12171 O O . ARG A 1 82 ? -8.250 5.364 -25.135 1.00 0.00 82 ARG A O 9
ATOM 12192 N N . LEU A 1 83 ? -6.277 4.303 -25.344 1.00 0.00 83 LEU A N 9
ATOM 12193 C CA . LEU A 1 83 ? -6.061 4.742 -26.718 1.00 0.00 83 LEU A CA 9
ATOM 12194 C C . LEU A 1 83 ? -6.460 3.651 -27.707 1.00 0.00 83 LEU A C 9
ATOM 12195 O O . LEU A 1 83 ? -7.315 3.861 -28.567 1.00 0.00 83 LEU A O 9
ATOM 12211 N N . SER A 1 84 ? -5.837 2.484 -27.576 1.00 0.00 84 SER A N 9
ATOM 12212 C CA . SER A 1 84 ? -6.125 1.360 -28.459 1.00 0.00 84 SER A CA 9
ATOM 12213 C C . SER A 1 84 ? -5.702 0.043 -27.817 1.00 0.00 84 SER A C 9
ATOM 12214 O O . SER A 1 84 ? -4.514 -0.205 -27.605 1.00 0.00 84 SER A O 9
ATOM 12222 N N . LEU A 1 85 ? -6.681 -0.800 -27.510 1.00 0.00 85 LEU A N 9
ATOM 12223 C CA . LEU A 1 85 ? -6.412 -2.094 -26.892 1.00 0.00 85 LEU A CA 9
ATOM 12224 C C . LEU A 1 85 ? -5.958 -3.111 -27.934 1.00 0.00 85 LEU A C 9
ATOM 12225 O O . LEU A 1 85 ? -5.536 -4.216 -27.594 1.00 0.00 85 LEU A O 9
ATOM 12241 N N . GLY A 1 1 ? -21.160 -0.949 -15.835 1.00 0.00 1 GLY A N 10
ATOM 12242 C CA . GLY A 1 1 ? -20.689 -0.755 -17.193 1.00 0.00 1 GLY A CA 10
ATOM 12243 C C . GLY A 1 1 ? -19.246 -1.184 -17.374 1.00 0.00 1 GLY A C 10
ATOM 12244 O O . GLY A 1 1 ? -18.617 -1.679 -16.440 1.00 0.00 1 GLY A O 10
ATOM 12248 N N . SER A 1 2 ? -18.722 -0.995 -18.581 1.00 0.00 2 SER A N 10
ATOM 12249 C CA . SER A 1 2 ? -17.345 -1.371 -18.883 1.00 0.00 2 SER A CA 10
ATOM 12250 C C . SER A 1 2 ? -16.383 -0.782 -17.856 1.00 0.00 2 SER A C 10
ATOM 12251 O O . SER A 1 2 ? -16.664 0.251 -17.248 1.00 0.00 2 SER A O 10
ATOM 12259 N N . SER A 1 3 ? -15.247 -1.446 -17.670 1.00 0.00 3 SER A N 10
ATOM 12260 C CA . SER A 1 3 ? -14.244 -0.991 -16.714 1.00 0.00 3 SER A CA 10
ATOM 12261 C C . SER A 1 3 ? -13.403 0.137 -17.305 1.00 0.00 3 SER A C 10
ATOM 12262 O O . SER A 1 3 ? -13.271 0.256 -18.522 1.00 0.00 3 SER A O 10
ATOM 12270 N N . GLY A 1 4 ? -12.836 0.964 -16.432 1.00 0.00 4 GLY A N 10
ATOM 12271 C CA . GLY A 1 4 ? -12.015 2.072 -16.884 1.00 0.00 4 GLY A CA 10
ATOM 12272 C C . GLY A 1 4 ? -11.832 3.132 -15.817 1.00 0.00 4 GLY A C 10
ATOM 12273 O O . GLY A 1 4 ? -10.722 3.350 -15.332 1.00 0.00 4 GLY A O 10
ATOM 12277 N N . SER A 1 5 ? -12.924 3.795 -15.450 1.00 0.00 5 SER A N 10
ATOM 12278 C CA . SER A 1 5 ? -12.879 4.842 -14.436 1.00 0.00 5 SER A CA 10
ATOM 12279 C C . SER A 1 5 ? -12.349 4.296 -13.114 1.00 0.00 5 SER A C 10
ATOM 12280 O O . SER A 1 5 ? -12.577 3.135 -12.774 1.00 0.00 5 SER A O 10
ATOM 12288 N N . SER A 1 6 ? -11.641 5.142 -12.372 1.00 0.00 6 SER A N 10
ATOM 12289 C CA . SER A 1 6 ? -11.076 4.744 -11.089 1.00 0.00 6 SER A CA 10
ATOM 12290 C C . SER A 1 6 ? -10.539 3.317 -11.150 1.00 0.00 6 SER A C 10
ATOM 12291 O O . SER A 1 6 ? -10.866 2.482 -10.308 1.00 0.00 6 SER A O 10
ATOM 12299 N N . GLY A 1 7 ? -9.712 3.045 -12.155 1.00 0.00 7 GLY A N 10
ATOM 12300 C CA . GLY A 1 7 ? -9.143 1.719 -12.309 1.00 0.00 7 GLY A CA 10
ATOM 12301 C C . GLY A 1 7 ? -8.405 1.257 -11.068 1.00 0.00 7 GLY A C 10
ATOM 12302 O O . GLY A 1 7 ? -8.579 0.124 -10.621 1.00 0.00 7 GLY A O 10
ATOM 12306 N N . MET A 1 8 ? -7.579 2.136 -10.511 1.00 0.00 8 MET A N 10
ATOM 12307 C CA . MET A 1 8 ? -6.812 1.811 -9.314 1.00 0.00 8 MET A CA 10
ATOM 12308 C C . MET A 1 8 ? -7.735 1.396 -8.173 1.00 0.00 8 MET A C 10
ATOM 12309 O O . MET A 1 8 ? -7.843 0.213 -7.848 1.00 0.00 8 MET A O 10
ATOM 12323 N N . ILE A 1 9 ? -8.398 2.376 -7.568 1.00 0.00 9 ILE A N 10
ATOM 12324 C CA . ILE A 1 9 ? -9.312 2.111 -6.464 1.00 0.00 9 ILE A CA 10
ATOM 12325 C C . ILE A 1 9 ? -10.188 0.897 -6.754 1.00 0.00 9 ILE A C 10
ATOM 12326 O O . ILE A 1 9 ? -10.325 0.004 -5.918 1.00 0.00 9 ILE A O 10
ATOM 12342 N N . ALA A 1 10 ? -10.776 0.869 -7.945 1.00 0.00 10 ALA A N 10
ATOM 12343 C CA . ALA A 1 10 ? -11.635 -0.238 -8.347 1.00 0.00 10 ALA A CA 10
ATOM 12344 C C . ALA A 1 10 ? -10.900 -1.570 -8.240 1.00 0.00 10 ALA A C 10
ATOM 12345 O O . ALA A 1 10 ? -11.279 -2.436 -7.453 1.00 0.00 10 ALA A O 10
ATOM 12352 N N . ALA A 1 11 ? -9.848 -1.725 -9.037 1.00 0.00 11 ALA A N 10
ATOM 12353 C CA . ALA A 1 11 ? -9.060 -2.951 -9.031 1.00 0.00 11 ALA A CA 10
ATOM 12354 C C . ALA A 1 11 ? -8.766 -3.408 -7.606 1.00 0.00 11 ALA A C 10
ATOM 12355 O O . ALA A 1 11 ? -9.112 -4.523 -7.217 1.00 0.00 11 ALA A O 10
ATOM 12362 N N . TYR A 1 12 ? -8.126 -2.538 -6.832 1.00 0.00 12 TYR A N 10
ATOM 12363 C CA . TYR A 1 12 ? -7.782 -2.854 -5.450 1.00 0.00 12 TYR A CA 10
ATOM 12364 C C . TYR A 1 12 ? -9.025 -3.242 -4.655 1.00 0.00 12 TYR A C 10
ATOM 12365 O O . TYR A 1 12 ? -9.006 -4.199 -3.882 1.00 0.00 12 TYR A O 10
ATOM 12383 N N . GLU A 1 13 ? -10.104 -2.491 -4.852 1.00 0.00 13 GLU A N 10
ATOM 12384 C CA . GLU A 1 13 ? -11.357 -2.756 -4.154 1.00 0.00 13 GLU A CA 10
ATOM 12385 C C . GLU A 1 13 ? -11.787 -4.209 -4.340 1.00 0.00 13 GLU A C 10
ATOM 12386 O O . GLU A 1 13 ? -11.886 -4.966 -3.376 1.00 0.00 13 GLU A O 10
ATOM 12398 N N . ASN A 1 14 ? -12.041 -4.589 -5.588 1.00 0.00 14 ASN A N 10
ATOM 12399 C CA . ASN A 1 14 ? -12.462 -5.950 -5.901 1.00 0.00 14 ASN A CA 10
ATOM 12400 C C . ASN A 1 14 ? -11.395 -6.958 -5.486 1.00 0.00 14 ASN A C 10
ATOM 12401 O O . ASN A 1 14 ? -11.705 -8.012 -4.930 1.00 0.00 14 ASN A O 10
ATOM 12412 N N . SER A 1 15 ? -10.137 -6.627 -5.759 1.00 0.00 15 SER A N 10
ATOM 12413 C CA . SER A 1 15 ? -9.024 -7.505 -5.417 1.00 0.00 15 SER A CA 10
ATOM 12414 C C . SER A 1 15 ? -9.072 -7.892 -3.942 1.00 0.00 15 SER A C 10
ATOM 12415 O O . SER A 1 15 ? -9.416 -7.079 -3.084 1.00 0.00 15 SER A O 10
ATOM 12423 N N . LYS A 1 16 ? -8.723 -9.142 -3.654 1.00 0.00 16 LYS A N 10
ATOM 12424 C CA . LYS A 1 16 ? -8.724 -9.640 -2.284 1.00 0.00 16 LYS A CA 10
ATOM 12425 C C . LYS A 1 16 ? -7.311 -9.654 -1.709 1.00 0.00 16 LYS A C 10
ATOM 12426 O O . LYS A 1 16 ? -6.329 -9.653 -2.451 1.00 0.00 16 LYS A O 10
ATOM 12445 N N . TRP A 1 17 ? -7.217 -9.668 -0.384 1.00 0.00 17 TRP A N 10
ATOM 12446 C CA . TRP A 1 17 ? -5.924 -9.683 0.290 1.00 0.00 17 TRP A CA 10
ATOM 12447 C C . TRP A 1 17 ? -5.152 -10.956 -0.042 1.00 0.00 17 TRP A C 10
ATOM 12448 O O . TRP A 1 17 ? -5.741 -11.965 -0.429 1.00 0.00 17 TRP A O 10
ATOM 12469 N N . GLU A 1 18 ? -3.833 -10.901 0.114 1.00 0.00 18 GLU A N 10
ATOM 12470 C CA . GLU A 1 18 ? -2.983 -12.051 -0.171 1.00 0.00 18 GLU A CA 10
ATOM 12471 C C . GLU A 1 18 ? -1.665 -11.955 0.593 1.00 0.00 18 GLU A C 10
ATOM 12472 O O . GLU A 1 18 ? -1.070 -10.885 0.722 1.00 0.00 18 GLU A O 10
ATOM 12484 N N . PRO A 1 19 ? -1.198 -13.100 1.112 1.00 0.00 19 PRO A N 10
ATOM 12485 C CA . PRO A 1 19 ? 0.053 -13.172 1.872 1.00 0.00 19 PRO A CA 10
ATOM 12486 C C . PRO A 1 19 ? 1.280 -12.957 0.992 1.00 0.00 19 PRO A C 10
ATOM 12487 O O . PRO A 1 19 ? 1.789 -13.896 0.379 1.00 0.00 19 PRO A O 10
ATOM 12498 N N . VAL A 1 20 ? 1.750 -11.715 0.933 1.00 0.00 20 VAL A N 10
ATOM 12499 C CA . VAL A 1 20 ? 2.917 -11.377 0.128 1.00 0.00 20 VAL A CA 10
ATOM 12500 C C . VAL A 1 20 ? 3.945 -10.606 0.948 1.00 0.00 20 VAL A C 10
ATOM 12501 O O . VAL A 1 20 ? 3.676 -9.502 1.423 1.00 0.00 20 VAL A O 10
ATOM 12514 N N . LYS A 1 21 ? 5.126 -11.194 1.111 1.00 0.00 21 LYS A N 10
ATOM 12515 C CA . LYS A 1 21 ? 6.197 -10.562 1.872 1.00 0.00 21 LYS A CA 10
ATOM 12516 C C . LYS A 1 21 ? 6.727 -9.330 1.146 1.00 0.00 21 LYS A C 10
ATOM 12517 O O . LYS A 1 21 ? 7.258 -9.431 0.040 1.00 0.00 21 LYS A O 10
ATOM 12536 N N . TRP A 1 22 ? 6.581 -8.170 1.775 1.00 0.00 22 TRP A N 10
ATOM 12537 C CA . TRP A 1 22 ? 7.047 -6.918 1.188 1.00 0.00 22 TRP A CA 10
ATOM 12538 C C . TRP A 1 22 ? 8.547 -6.745 1.397 1.00 0.00 22 TRP A C 10
ATOM 12539 O O . TRP A 1 22 ? 9.022 -6.689 2.531 1.00 0.00 22 TRP A O 10
ATOM 12560 N N . GLU A 1 23 ? 9.288 -6.659 0.297 1.00 0.00 23 GLU A N 10
ATOM 12561 C CA . GLU A 1 23 ? 10.735 -6.493 0.362 1.00 0.00 23 GLU A CA 10
ATOM 12562 C C . GLU A 1 23 ? 11.117 -5.019 0.264 1.00 0.00 23 GLU A C 10
ATOM 12563 O O . GLU A 1 23 ? 10.367 -4.206 -0.273 1.00 0.00 23 GLU A O 10
ATOM 12575 N N . ASN A 1 24 ? 12.291 -4.682 0.790 1.00 0.00 24 ASN A N 10
ATOM 12576 C CA . ASN A 1 24 ? 12.774 -3.306 0.764 1.00 0.00 24 ASN A CA 10
ATOM 12577 C C . ASN A 1 24 ? 12.921 -2.808 -0.671 1.00 0.00 24 ASN A C 10
ATOM 12578 O O . ASN A 1 24 ? 13.332 -3.555 -1.559 1.00 0.00 24 ASN A O 10
ATOM 12589 N N . ASP A 1 25 ? 12.583 -1.542 -0.890 1.00 0.00 25 ASP A N 10
ATOM 12590 C CA . ASP A 1 25 ? 12.679 -0.943 -2.216 1.00 0.00 25 ASP A CA 10
ATOM 12591 C C . ASP A 1 25 ? 11.622 -1.522 -3.151 1.00 0.00 25 ASP A C 10
ATOM 12592 O O . ASP A 1 25 ? 11.931 -1.953 -4.261 1.00 0.00 25 ASP A O 10
ATOM 12601 N N . MET A 1 26 ? 10.374 -1.529 -2.693 1.00 0.00 26 MET A N 10
ATOM 12602 C CA . MET A 1 26 ? 9.272 -2.055 -3.490 1.00 0.00 26 MET A CA 10
ATOM 12603 C C . MET A 1 26 ? 8.124 -1.053 -3.560 1.00 0.00 26 MET A C 10
ATOM 12604 O O . MET A 1 26 ? 8.111 -0.058 -2.833 1.00 0.00 26 MET A O 10
ATOM 12618 N N . HIS A 1 27 ? 7.163 -1.320 -4.438 1.00 0.00 27 HIS A N 10
ATOM 12619 C CA . HIS A 1 27 ? 6.011 -0.440 -4.602 1.00 0.00 27 HIS A CA 10
ATOM 12620 C C . HIS A 1 27 ? 4.718 -1.167 -4.245 1.00 0.00 27 HIS A C 10
ATOM 12621 O O . HIS A 1 27 ? 4.551 -2.346 -4.557 1.00 0.00 27 HIS A O 10
ATOM 12635 N N . CYS A 1 28 ? 3.807 -0.455 -3.590 1.00 0.00 28 CYS A N 10
ATOM 12636 C CA . CYS A 1 28 ? 2.529 -1.033 -3.190 1.00 0.00 28 CYS A CA 10
ATOM 12637 C C . CYS A 1 28 ? 1.457 0.046 -3.072 1.00 0.00 28 CYS A C 10
ATOM 12638 O O . CYS A 1 28 ? 1.732 1.231 -3.260 1.00 0.00 28 CYS A O 10
ATOM 12646 N N . ALA A 1 29 ? 0.235 -0.373 -2.761 1.00 0.00 29 ALA A N 10
ATOM 12647 C CA . ALA A 1 29 ? -0.878 0.558 -2.617 1.00 0.00 29 ALA A CA 10
ATOM 12648 C C . ALA A 1 29 ? -1.508 0.451 -1.233 1.00 0.00 29 ALA A C 10
ATOM 12649 O O . ALA A 1 29 ? -1.991 -0.612 -0.840 1.00 0.00 29 ALA A O 10
ATOM 12656 N N . VAL A 1 30 ? -1.500 1.557 -0.497 1.00 0.00 30 VAL A N 10
ATOM 12657 C CA . VAL A 1 30 ? -2.072 1.587 0.844 1.00 0.00 30 VAL A CA 10
ATOM 12658 C C . VAL A 1 30 ? -3.512 2.088 0.817 1.00 0.00 30 VAL A C 10
ATOM 12659 O O . VAL A 1 30 ? -3.880 2.907 -0.025 1.00 0.00 30 VAL A O 10
ATOM 12672 N N . LYS A 1 31 ? -4.323 1.590 1.744 1.00 0.00 31 LYS A N 10
ATOM 12673 C CA . LYS A 1 31 ? -5.723 1.987 1.829 1.00 0.00 31 LYS A CA 10
ATOM 12674 C C . LYS A 1 31 ? -5.950 2.937 3.000 1.00 0.00 31 LYS A C 10
ATOM 12675 O O . LYS A 1 31 ? -5.824 2.547 4.161 1.00 0.00 31 LYS A O 10
ATOM 12694 N N . ILE A 1 32 ? -6.285 4.184 2.688 1.00 0.00 32 ILE A N 10
ATOM 12695 C CA . ILE A 1 32 ? -6.531 5.189 3.715 1.00 0.00 32 ILE A CA 10
ATOM 12696 C C . ILE A 1 32 ? -7.840 4.916 4.448 1.00 0.00 32 ILE A C 10
ATOM 12697 O O . ILE A 1 32 ? -8.832 4.518 3.838 1.00 0.00 32 ILE A O 10
ATOM 12713 N N . GLN A 1 33 ? -7.835 5.134 5.759 1.00 0.00 33 GLN A N 10
ATOM 12714 C CA . GLN A 1 33 ? -9.023 4.913 6.574 1.00 0.00 33 GLN A CA 10
ATOM 12715 C C . GLN A 1 33 ? -10.040 6.032 6.370 1.00 0.00 33 GLN A C 10
ATOM 12716 O O . GLN A 1 33 ? -11.061 5.842 5.709 1.00 0.00 33 GLN A O 10
ATOM 12730 N N . ASP A 1 34 ? -9.754 7.196 6.942 1.00 0.00 34 ASP A N 10
ATOM 12731 C CA . ASP A 1 34 ? -10.643 8.346 6.822 1.00 0.00 34 ASP A CA 10
ATOM 12732 C C . ASP A 1 34 ? -10.955 8.641 5.358 1.00 0.00 34 ASP A C 10
ATOM 12733 O O . ASP A 1 34 ? -12.091 8.957 5.006 1.00 0.00 34 ASP A O 10
ATOM 12742 N N . LYS A 1 35 ? -9.938 8.536 4.509 1.00 0.00 35 LYS A N 10
ATOM 12743 C CA . LYS A 1 35 ? -10.103 8.791 3.083 1.00 0.00 35 LYS A CA 10
ATOM 12744 C C . LYS A 1 35 ? -10.482 7.513 2.342 1.00 0.00 35 LYS A C 10
ATOM 12745 O O . LYS A 1 35 ? -10.169 6.410 2.787 1.00 0.00 35 LYS A O 10
ATOM 12764 N N . ASN A 1 36 ? -11.157 7.670 1.207 1.00 0.00 36 ASN A N 10
ATOM 12765 C CA . ASN A 1 36 ? -11.578 6.528 0.404 1.00 0.00 36 ASN A CA 10
ATOM 12766 C C . ASN A 1 36 ? -10.739 6.417 -0.866 1.00 0.00 36 ASN A C 10
ATOM 12767 O O . ASN A 1 36 ? -11.222 5.960 -1.902 1.00 0.00 36 ASN A O 10
ATOM 12778 N N . GLN A 1 37 ? -9.482 6.838 -0.777 1.00 0.00 37 GLN A N 10
ATOM 12779 C CA . GLN A 1 37 ? -8.577 6.786 -1.919 1.00 0.00 37 GLN A CA 10
ATOM 12780 C C . GLN A 1 37 ? -7.390 5.873 -1.631 1.00 0.00 37 GLN A C 10
ATOM 12781 O O . GLN A 1 37 ? -7.020 5.665 -0.476 1.00 0.00 37 GLN A O 10
ATOM 12795 N N . TRP A 1 38 ? -6.797 5.331 -2.689 1.00 0.00 38 TRP A N 10
ATOM 12796 C CA . TRP A 1 38 ? -5.652 4.439 -2.550 1.00 0.00 38 TRP A CA 10
ATOM 12797 C C . TRP A 1 38 ? -4.369 5.126 -3.004 1.00 0.00 38 TRP A C 10
ATOM 12798 O O . TRP A 1 38 ? -4.215 5.460 -4.178 1.00 0.00 38 TRP A O 10
ATOM 12819 N N . ARG A 1 39 ? -3.450 5.333 -2.066 1.00 0.00 39 ARG A N 10
ATOM 12820 C CA . ARG A 1 39 ? -2.180 5.982 -2.371 1.00 0.00 39 ARG A CA 10
ATOM 12821 C C . ARG A 1 39 ? -1.041 4.967 -2.385 1.00 0.00 39 ARG A C 10
ATOM 12822 O O . ARG A 1 39 ? -0.938 4.122 -1.496 1.00 0.00 39 ARG A O 10
ATOM 12843 N N . ARG A 1 40 ? -0.189 5.056 -3.401 1.00 0.00 40 ARG A N 10
ATOM 12844 C CA . ARG A 1 40 ? 0.942 4.145 -3.532 1.00 0.00 40 ARG A CA 10
ATOM 12845 C C . ARG A 1 40 ? 2.105 4.591 -2.651 1.00 0.00 40 ARG A C 10
ATOM 12846 O O . ARG A 1 40 ? 2.294 5.782 -2.411 1.00 0.00 40 ARG A O 10
ATOM 12867 N N . GLY A 1 41 ? 2.882 3.624 -2.172 1.00 0.00 41 GLY A N 10
ATOM 12868 C CA . GLY A 1 41 ? 4.017 3.937 -1.322 1.00 0.00 41 GLY A CA 10
ATOM 12869 C C . GLY A 1 41 ? 5.226 3.077 -1.630 1.00 0.00 41 GLY A C 10
ATOM 12870 O O . GLY A 1 41 ? 5.172 2.208 -2.500 1.00 0.00 41 GLY A O 10
ATOM 12874 N N . GLN A 1 42 ? 6.321 3.321 -0.917 1.00 0.00 42 GLN A N 10
ATOM 12875 C CA . GLN A 1 42 ? 7.549 2.563 -1.120 1.00 0.00 42 GLN A CA 10
ATOM 12876 C C . GLN A 1 42 ? 7.943 1.812 0.148 1.00 0.00 42 GLN A C 10
ATOM 12877 O O . GLN A 1 42 ? 8.134 2.416 1.204 1.00 0.00 42 GLN A O 10
ATOM 12891 N N . ILE A 1 43 ? 8.061 0.494 0.036 1.00 0.00 43 ILE A N 10
ATOM 12892 C CA . ILE A 1 43 ? 8.433 -0.338 1.174 1.00 0.00 43 ILE A CA 10
ATOM 12893 C C . ILE A 1 43 ? 9.713 0.167 1.829 1.00 0.00 43 ILE A C 10
ATOM 12894 O O . ILE A 1 43 ? 10.816 -0.211 1.433 1.00 0.00 43 ILE A O 10
ATOM 12910 N N . ILE A 1 44 ? 9.559 1.021 2.836 1.00 0.00 44 ILE A N 10
ATOM 12911 C CA . ILE A 1 44 ? 10.703 1.575 3.548 1.00 0.00 44 ILE A CA 10
ATOM 12912 C C . ILE A 1 44 ? 11.377 0.516 4.415 1.00 0.00 44 ILE A C 10
ATOM 12913 O O . ILE A 1 44 ? 12.489 0.076 4.122 1.00 0.00 44 ILE A O 10
ATOM 12929 N N . ARG A 1 45 ? 10.696 0.110 5.481 1.00 0.00 45 ARG A N 10
ATOM 12930 C CA . ARG A 1 45 ? 11.228 -0.898 6.390 1.00 0.00 45 ARG A CA 10
ATOM 12931 C C . ARG A 1 45 ? 10.099 -1.656 7.082 1.00 0.00 45 ARG A C 10
ATOM 12932 O O . ARG A 1 45 ? 9.250 -1.058 7.742 1.00 0.00 45 ARG A O 10
ATOM 12953 N N . MET A 1 46 ? 10.096 -2.976 6.925 1.00 0.00 46 MET A N 10
ATOM 12954 C CA . MET A 1 46 ? 9.072 -3.815 7.535 1.00 0.00 46 MET A CA 10
ATOM 12955 C C . MET A 1 46 ? 9.215 -3.830 9.054 1.00 0.00 46 MET A C 10
ATOM 12956 O O . MET A 1 46 ? 10.231 -4.277 9.587 1.00 0.00 46 MET A O 10
ATOM 12970 N N . VAL A 1 47 ? 8.192 -3.339 9.746 1.00 0.00 47 VAL A N 10
ATOM 12971 C CA . VAL A 1 47 ? 8.204 -3.297 11.203 1.00 0.00 47 VAL A CA 10
ATOM 12972 C C . VAL A 1 47 ? 7.888 -4.666 11.795 1.00 0.00 47 VAL A C 10
ATOM 12973 O O . VAL A 1 47 ? 8.761 -5.330 12.355 1.00 0.00 47 VAL A O 10
ATOM 12986 N N . THR A 1 48 ? 6.633 -5.084 11.668 1.00 0.00 48 THR A N 10
ATOM 12987 C CA . THR A 1 48 ? 6.200 -6.374 12.191 1.00 0.00 48 THR A CA 10
ATOM 12988 C C . THR A 1 48 ? 5.598 -7.239 11.089 1.00 0.00 48 THR A C 10
ATOM 12989 O O . THR A 1 48 ? 5.593 -6.857 9.919 1.00 0.00 48 THR A O 10
ATOM 13000 N N . ASP A 1 49 ? 5.091 -8.406 11.471 1.00 0.00 49 ASP A N 10
ATOM 13001 C CA . ASP A 1 49 ? 4.484 -9.326 10.516 1.00 0.00 49 ASP A CA 10
ATOM 13002 C C . ASP A 1 49 ? 3.104 -8.835 10.090 1.00 0.00 49 ASP A C 10
ATOM 13003 O O . ASP A 1 49 ? 2.426 -9.475 9.285 1.00 0.00 49 ASP A O 10
ATOM 13012 N N . THR A 1 50 ? 2.693 -7.695 10.637 1.00 0.00 50 THR A N 10
ATOM 13013 C CA . THR A 1 50 ? 1.393 -7.119 10.316 1.00 0.00 50 THR A CA 10
ATOM 13014 C C . THR A 1 50 ? 1.528 -5.664 9.882 1.00 0.00 50 THR A C 10
ATOM 13015 O O . THR A 1 50 ? 0.705 -5.154 9.120 1.00 0.00 50 THR A O 10
ATOM 13026 N N . LEU A 1 51 ? 2.571 -5.001 10.369 1.00 0.00 51 LEU A N 10
ATOM 13027 C CA . LEU A 1 51 ? 2.814 -3.603 10.030 1.00 0.00 51 LEU A CA 10
ATOM 13028 C C . LEU A 1 51 ? 4.024 -3.469 9.110 1.00 0.00 51 LEU A C 10
ATOM 13029 O O . LEU A 1 51 ? 4.868 -4.362 9.042 1.00 0.00 51 LEU A O 10
ATOM 13045 N N . VAL A 1 52 ? 4.102 -2.345 8.405 1.00 0.00 52 VAL A N 10
ATOM 13046 C CA . VAL A 1 52 ? 5.210 -2.091 7.492 1.00 0.00 52 VAL A CA 10
ATOM 13047 C C . VAL A 1 52 ? 5.369 -0.599 7.222 1.00 0.00 52 VAL A C 10
ATOM 13048 O O . VAL A 1 52 ? 4.389 0.109 6.995 1.00 0.00 52 VAL A O 10
ATOM 13061 N N . GLU A 1 53 ? 6.612 -0.128 7.249 1.00 0.00 53 GLU A N 10
ATOM 13062 C CA . GLU A 1 53 ? 6.899 1.281 7.007 1.00 0.00 53 GLU A CA 10
ATOM 13063 C C . GLU A 1 53 ? 7.030 1.562 5.513 1.00 0.00 53 GLU A C 10
ATOM 13064 O O . GLU A 1 53 ? 7.849 0.952 4.825 1.00 0.00 53 GLU A O 10
ATOM 13076 N N . VAL A 1 54 ? 6.216 2.488 5.017 1.00 0.00 54 VAL A N 10
ATOM 13077 C CA . VAL A 1 54 ? 6.240 2.851 3.605 1.00 0.00 54 VAL A CA 10
ATOM 13078 C C . VAL A 1 54 ? 6.456 4.349 3.426 1.00 0.00 54 VAL A C 10
ATOM 13079 O O . VAL A 1 54 ? 6.330 5.124 4.375 1.00 0.00 54 VAL A O 10
ATOM 13092 N N . LEU A 1 55 ? 6.783 4.752 2.203 1.00 0.00 55 LEU A N 10
ATOM 13093 C CA . LEU A 1 55 ? 7.017 6.159 1.898 1.00 0.00 55 LEU A CA 10
ATOM 13094 C C . LEU A 1 55 ? 6.069 6.645 0.806 1.00 0.00 55 LEU A C 10
ATOM 13095 O O . LEU A 1 55 ? 6.062 6.115 -0.306 1.00 0.00 55 LEU A O 10
ATOM 13111 N N . LEU A 1 56 ? 5.271 7.656 1.129 1.00 0.00 56 LEU A N 10
ATOM 13112 C CA . LEU A 1 56 ? 4.320 8.216 0.175 1.00 0.00 56 LEU A CA 10
ATOM 13113 C C . LEU A 1 56 ? 5.016 9.167 -0.793 1.00 0.00 56 LEU A C 10
ATOM 13114 O O . LEU A 1 56 ? 4.534 10.271 -1.049 1.00 0.00 56 LEU A O 10
ATOM 13130 N N . TYR A 1 57 ? 6.150 8.732 -1.330 1.00 0.00 57 TYR A N 10
ATOM 13131 C CA . TYR A 1 57 ? 6.912 9.545 -2.270 1.00 0.00 57 TYR A CA 10
ATOM 13132 C C . TYR A 1 57 ? 5.983 10.368 -3.156 1.00 0.00 57 TYR A C 10
ATOM 13133 O O . TYR A 1 57 ? 6.290 11.508 -3.507 1.00 0.00 57 TYR A O 10
ATOM 13151 N N . ASP A 1 58 ? 4.846 9.783 -3.515 1.00 0.00 58 ASP A N 10
ATOM 13152 C CA . ASP A 1 58 ? 3.869 10.462 -4.358 1.00 0.00 58 ASP A CA 10
ATOM 13153 C C . ASP A 1 58 ? 3.583 11.867 -3.837 1.00 0.00 58 ASP A C 10
ATOM 13154 O O . ASP A 1 58 ? 3.621 12.840 -4.590 1.00 0.00 58 ASP A O 10
ATOM 13163 N N . VAL A 1 59 ? 3.296 11.965 -2.542 1.00 0.00 59 VAL A N 10
ATOM 13164 C CA . VAL A 1 59 ? 3.004 13.250 -1.920 1.00 0.00 59 VAL A CA 10
ATOM 13165 C C . VAL A 1 59 ? 4.216 13.782 -1.162 1.00 0.00 59 VAL A C 10
ATOM 13166 O O . VAL A 1 59 ? 4.529 14.970 -1.227 1.00 0.00 59 VAL A O 10
ATOM 13179 N N . GLY A 1 60 ? 4.895 12.893 -0.444 1.00 0.00 60 GLY A N 10
ATOM 13180 C CA . GLY A 1 60 ? 6.065 13.292 0.316 1.00 0.00 60 GLY A CA 10
ATOM 13181 C C . GLY A 1 60 ? 5.846 13.194 1.813 1.00 0.00 60 GLY A C 10
ATOM 13182 O O . GLY A 1 60 ? 6.136 14.134 2.553 1.00 0.00 60 GLY A O 10
ATOM 13186 N N . VAL A 1 61 ? 5.332 12.052 2.260 1.00 0.00 61 VAL A N 10
ATOM 13187 C CA . VAL A 1 61 ? 5.074 11.835 3.678 1.00 0.00 61 VAL A CA 10
ATOM 13188 C C . VAL A 1 61 ? 5.504 10.436 4.107 1.00 0.00 61 VAL A C 10
ATOM 13189 O O . VAL A 1 61 ? 5.098 9.441 3.509 1.00 0.00 61 VAL A O 10
ATOM 13202 N N . GLU A 1 62 ? 6.329 10.370 5.148 1.00 0.00 62 GLU A N 10
ATOM 13203 C CA . GLU A 1 62 ? 6.815 9.093 5.656 1.00 0.00 62 GLU A CA 10
ATOM 13204 C C . GLU A 1 62 ? 5.915 8.575 6.775 1.00 0.00 62 GLU A C 10
ATOM 13205 O O . GLU A 1 62 ? 5.768 9.216 7.816 1.00 0.00 62 GLU A O 10
ATOM 13217 N N . LEU A 1 63 ? 5.315 7.411 6.552 1.00 0.00 63 LEU A N 10
ATOM 13218 C CA . LEU A 1 63 ? 4.429 6.805 7.540 1.00 0.00 63 LEU A CA 10
ATOM 13219 C C . LEU A 1 63 ? 4.459 5.284 7.439 1.00 0.00 63 LEU A C 10
ATOM 13220 O O . LEU A 1 63 ? 5.105 4.723 6.553 1.00 0.00 63 LEU A O 10
ATOM 13236 N N . VAL A 1 64 ? 3.755 4.621 8.351 1.00 0.00 64 VAL A N 10
ATOM 13237 C CA . VAL A 1 64 ? 3.699 3.164 8.363 1.00 0.00 64 VAL A CA 10
ATOM 13238 C C . VAL A 1 64 ? 2.261 2.671 8.485 1.00 0.00 64 VAL A C 10
ATOM 13239 O O . VAL A 1 64 ? 1.493 3.162 9.312 1.00 0.00 64 VAL A O 10
ATOM 13252 N N . VAL A 1 65 ? 1.904 1.695 7.656 1.00 0.00 65 VAL A N 10
ATOM 13253 C CA . VAL A 1 65 ? 0.559 1.133 7.671 1.00 0.00 65 VAL A CA 10
ATOM 13254 C C . VAL A 1 65 ? 0.598 -0.381 7.846 1.00 0.00 65 VAL A C 10
ATOM 13255 O O . VAL A 1 65 ? 1.669 -0.983 7.892 1.00 0.00 65 VAL A O 10
ATOM 13268 N N . ASN A 1 66 ? -0.579 -0.991 7.943 1.00 0.00 66 ASN A N 10
ATOM 13269 C CA . ASN A 1 66 ? -0.680 -2.436 8.113 1.00 0.00 66 ASN A CA 10
ATOM 13270 C C . ASN A 1 66 ? -0.704 -3.142 6.761 1.00 0.00 66 ASN A C 10
ATOM 13271 O O . ASN A 1 66 ? -1.384 -2.706 5.832 1.00 0.00 66 ASN A O 10
ATOM 13282 N N . VAL A 1 67 ? 0.044 -4.237 6.659 1.00 0.00 67 VAL A N 10
ATOM 13283 C CA . VAL A 1 67 ? 0.108 -5.005 5.421 1.00 0.00 67 VAL A CA 10
ATOM 13284 C C . VAL A 1 67 ? -1.288 -5.357 4.920 1.00 0.00 67 VAL A C 10
ATOM 13285 O O . VAL A 1 67 ? -1.561 -5.299 3.721 1.00 0.00 67 VAL A O 10
ATOM 13298 N N . ASP A 1 68 ? -2.169 -5.720 5.845 1.00 0.00 68 ASP A N 10
ATOM 13299 C CA . ASP A 1 68 ? -3.539 -6.080 5.497 1.00 0.00 68 ASP A CA 10
ATOM 13300 C C . ASP A 1 68 ? -4.200 -4.976 4.678 1.00 0.00 68 ASP A C 10
ATOM 13301 O O . ASP A 1 68 ? -5.189 -5.211 3.984 1.00 0.00 68 ASP A O 10
ATOM 13310 N N . CYS A 1 69 ? -3.646 -3.771 4.764 1.00 0.00 69 CYS A N 10
ATOM 13311 C CA . CYS A 1 69 ? -4.183 -2.629 4.032 1.00 0.00 69 CYS A CA 10
ATOM 13312 C C . CYS A 1 69 ? -3.389 -2.381 2.753 1.00 0.00 69 CYS A C 10
ATOM 13313 O O . CYS A 1 69 ? -3.892 -1.781 1.803 1.00 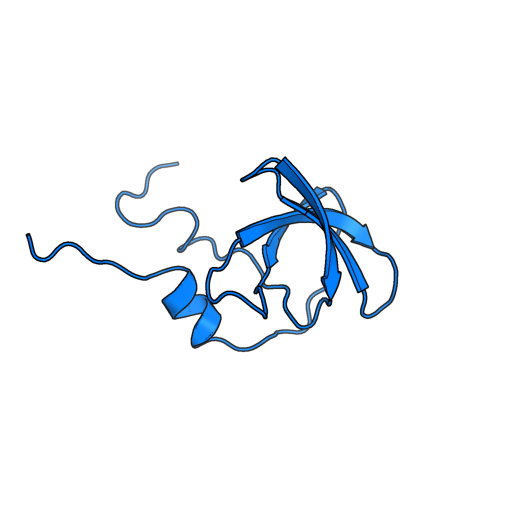0.00 69 CYS A O 10
ATOM 13321 N N . LEU A 1 70 ? -2.144 -2.846 2.737 1.00 0.00 70 LEU A N 10
ATOM 13322 C CA . LEU A 1 70 ? -1.279 -2.674 1.575 1.00 0.00 70 LEU A CA 10
ATOM 13323 C C . LEU A 1 70 ? -1.752 -3.537 0.410 1.00 0.00 70 LEU A C 10
ATOM 13324 O O . LEU A 1 70 ? -2.437 -4.541 0.607 1.00 0.00 70 LEU A O 10
ATOM 13340 N N . ARG A 1 71 ? -1.381 -3.140 -0.803 1.00 0.00 71 ARG A N 10
ATOM 13341 C CA . ARG A 1 71 ? -1.767 -3.878 -1.999 1.00 0.00 71 ARG A CA 10
ATOM 13342 C C . ARG A 1 71 ? -0.620 -3.923 -3.004 1.00 0.00 71 ARG A C 10
ATOM 13343 O O . ARG A 1 71 ? 0.283 -3.087 -2.970 1.00 0.00 71 ARG A O 10
ATOM 13364 N N . LYS A 1 72 ? -0.661 -4.906 -3.897 1.00 0.00 72 LYS A N 10
ATOM 13365 C CA . LYS A 1 72 ? 0.374 -5.061 -4.913 1.00 0.00 72 LYS A CA 10
ATOM 13366 C C . LYS A 1 72 ? 0.188 -4.050 -6.039 1.00 0.00 72 LYS A C 10
ATOM 13367 O O . LYS A 1 72 ? -0.828 -4.061 -6.736 1.00 0.00 72 LYS A O 10
ATOM 13386 N N . LEU A 1 73 ? 1.174 -3.177 -6.212 1.00 0.00 73 LEU A N 10
ATOM 13387 C CA . LEU A 1 73 ? 1.120 -2.159 -7.256 1.00 0.00 73 LEU A CA 10
ATOM 13388 C C . LEU A 1 73 ? 1.242 -2.789 -8.639 1.00 0.00 73 LEU A C 10
ATOM 13389 O O . LEU A 1 73 ? 2.340 -3.125 -9.083 1.00 0.00 73 LEU A O 10
ATOM 13405 N N . GLU A 1 74 ? 0.109 -2.945 -9.316 1.00 0.00 74 GLU A N 10
ATOM 13406 C CA . GLU A 1 74 ? 0.090 -3.534 -10.649 1.00 0.00 74 GLU A CA 10
ATOM 13407 C C . GLU A 1 74 ? 0.481 -2.503 -11.705 1.00 0.00 74 GLU A C 10
ATOM 13408 O O . GLU A 1 74 ? 0.238 -1.308 -11.540 1.00 0.00 74 GLU A O 10
ATOM 13420 N N . GLU A 1 75 ? 1.089 -2.976 -12.788 1.00 0.00 75 GLU A N 10
ATOM 13421 C CA . GLU A 1 75 ? 1.515 -2.095 -13.870 1.00 0.00 75 GLU A CA 10
ATOM 13422 C C . GLU A 1 75 ? 0.345 -1.265 -14.388 1.00 0.00 75 GLU A C 10
ATOM 13423 O O . GLU A 1 75 ? 0.415 -0.037 -14.438 1.00 0.00 75 GLU A O 10
ATOM 13435 N N . ASN A 1 76 ? -0.731 -1.944 -14.773 1.00 0.00 76 ASN A N 10
ATOM 13436 C CA . ASN A 1 76 ? -1.917 -1.269 -15.288 1.00 0.00 76 ASN A CA 10
ATOM 13437 C C . ASN A 1 76 ? -2.308 -0.097 -14.393 1.00 0.00 76 ASN A C 10
ATOM 13438 O O . ASN A 1 76 ? -2.521 1.018 -14.870 1.00 0.00 76 ASN A O 10
ATOM 13449 N N . LEU A 1 77 ? -2.402 -0.358 -13.094 1.00 0.00 77 LEU A N 10
ATOM 13450 C CA . LEU A 1 77 ? -2.767 0.675 -12.131 1.00 0.00 77 LEU A CA 10
ATOM 13451 C C . LEU A 1 77 ? -1.613 1.648 -11.912 1.00 0.00 77 LEU A C 10
ATOM 13452 O O . LEU A 1 77 ? -1.818 2.790 -11.501 1.00 0.00 77 LEU A O 10
ATOM 13468 N N . LYS A 1 78 ? -0.397 1.188 -12.190 1.00 0.00 78 LYS A N 10
ATOM 13469 C CA . LYS A 1 78 ? 0.791 2.018 -12.027 1.00 0.00 78 LYS A CA 10
ATOM 13470 C C . LYS A 1 78 ? 0.838 3.114 -13.087 1.00 0.00 78 LYS A C 10
ATOM 13471 O O . LYS A 1 78 ? 0.970 4.296 -12.767 1.00 0.00 78 LYS A O 10
ATOM 13490 N N . THR A 1 79 ? 0.728 2.715 -14.350 1.00 0.00 79 THR A N 10
ATOM 13491 C CA . THR A 1 79 ? 0.759 3.664 -15.456 1.00 0.00 79 THR A CA 10
ATOM 13492 C C . THR A 1 79 ? -0.549 3.638 -16.238 1.00 0.00 79 THR A C 10
ATOM 13493 O O . THR A 1 79 ? -1.032 2.573 -16.623 1.00 0.00 79 THR A O 10
ATOM 13504 N N . MET A 1 80 ? -1.118 4.816 -16.471 1.00 0.00 80 MET A N 10
ATOM 13505 C CA . MET A 1 80 ? -2.370 4.928 -17.210 1.00 0.00 80 MET A CA 10
ATOM 13506 C C . MET A 1 80 ? -2.424 6.235 -17.995 1.00 0.00 80 MET A C 10
ATOM 13507 O O . MET A 1 80 ? -2.098 7.299 -17.470 1.00 0.00 80 MET A O 10
ATOM 13521 N N . GLY A 1 81 ? -2.837 6.147 -19.255 1.00 0.00 81 GLY A N 10
ATOM 13522 C CA . GLY A 1 81 ? -2.925 7.330 -20.092 1.00 0.00 81 GLY A CA 10
ATOM 13523 C C . GLY A 1 81 ? -1.575 7.979 -20.321 1.00 0.00 81 GLY A C 10
ATOM 13524 O O . GLY A 1 81 ? -0.954 7.782 -21.366 1.00 0.00 81 GLY A O 10
ATOM 13528 N N . ARG A 1 82 ? -1.120 8.757 -19.344 1.00 0.00 82 ARG A N 10
ATOM 13529 C CA . ARG A 1 82 ? 0.164 9.439 -19.447 1.00 0.00 82 ARG A CA 10
ATOM 13530 C C . ARG A 1 82 ? 1.190 8.810 -18.509 1.00 0.00 82 ARG A C 10
ATOM 13531 O O . ARG A 1 82 ? 0.854 8.368 -17.410 1.00 0.00 82 ARG A O 10
ATOM 13552 N N . LEU A 1 83 ? 2.442 8.772 -18.951 1.00 0.00 83 LEU A N 10
ATOM 13553 C CA . LEU A 1 83 ? 3.519 8.197 -18.153 1.00 0.00 83 LEU A CA 10
ATOM 13554 C C . LEU A 1 83 ? 4.051 9.210 -17.144 1.00 0.00 83 LEU A C 10
ATOM 13555 O O . LEU A 1 83 ? 4.379 8.860 -16.011 1.00 0.00 83 LEU A O 10
ATOM 13571 N N . SER A 1 84 ? 4.130 10.469 -17.564 1.00 0.00 84 SER A N 10
ATOM 13572 C CA . SER A 1 84 ? 4.623 11.534 -16.699 1.00 0.00 84 SER A CA 10
ATOM 13573 C C . SER A 1 84 ? 3.673 12.727 -16.710 1.00 0.00 84 SER A C 10
ATOM 13574 O O . SER A 1 84 ? 3.677 13.530 -17.644 1.00 0.00 84 SER A O 10
ATOM 13582 N N . LEU A 1 85 ? 2.860 12.838 -15.666 1.00 0.00 85 LEU A N 10
ATOM 13583 C CA . LEU A 1 85 ? 1.902 13.933 -15.554 1.00 0.00 85 LEU A CA 10
ATOM 13584 C C . LEU A 1 85 ? 2.596 15.220 -15.118 1.00 0.00 85 LEU A C 10
ATOM 13585 O O . LEU A 1 85 ? 1.944 16.180 -14.708 1.00 0.00 85 LEU A O 10
ATOM 13601 N N . GLY A 1 1 ? -16.316 -2.977 -18.034 1.00 0.00 1 GLY A N 11
ATOM 13602 C CA . GLY A 1 1 ? -16.174 -1.536 -18.133 1.00 0.00 1 GLY A CA 11
ATOM 13603 C C . GLY A 1 1 ? -14.872 -1.126 -18.791 1.00 0.00 1 GLY A C 11
ATOM 13604 O O . GLY A 1 1 ? -13.796 -1.558 -18.378 1.00 0.00 1 GLY A O 11
ATOM 13608 N N . SER A 1 2 ? -14.968 -0.289 -19.820 1.00 0.00 2 SER A N 11
ATOM 13609 C CA . SER A 1 2 ? -13.789 0.176 -20.540 1.00 0.00 2 SER A CA 11
ATOM 13610 C C . SER A 1 2 ? -13.337 1.537 -20.021 1.00 0.00 2 SER A C 11
ATOM 13611 O O . SER A 1 2 ? -12.213 1.690 -19.543 1.00 0.00 2 SER A O 11
ATOM 13619 N N . SER A 1 3 ? -14.221 2.525 -20.120 1.00 0.00 3 SER A N 11
ATOM 13620 C CA . SER A 1 3 ? -13.913 3.875 -19.664 1.00 0.00 3 SER A CA 11
ATOM 13621 C C . SER A 1 3 ? -14.430 4.102 -18.247 1.00 0.00 3 SER A C 11
ATOM 13622 O O . SER A 1 3 ? -15.482 4.707 -18.047 1.00 0.00 3 SER A O 11
ATOM 13630 N N . GLY A 1 4 ? -13.681 3.610 -17.265 1.00 0.00 4 GLY A N 11
ATOM 13631 C CA . GLY A 1 4 ? -14.078 3.768 -15.878 1.00 0.00 4 GLY A CA 11
ATOM 13632 C C . GLY A 1 4 ? -13.523 5.034 -15.257 1.00 0.00 4 GLY A C 11
ATOM 13633 O O . GLY A 1 4 ? -12.656 5.689 -15.835 1.00 0.00 4 GLY A O 11
ATOM 13637 N N . SER A 1 5 ? -14.026 5.381 -14.076 1.00 0.00 5 SER A N 11
ATOM 13638 C CA . SER A 1 5 ? -13.579 6.581 -13.378 1.00 0.00 5 SER A CA 11
ATOM 13639 C C . SER A 1 5 ? -12.685 6.221 -12.196 1.00 0.00 5 SER A C 11
ATOM 13640 O O . SER A 1 5 ? -11.601 6.780 -12.030 1.00 0.00 5 SER A O 11
ATOM 13648 N N . SER A 1 6 ? -13.148 5.282 -11.377 1.00 0.00 6 SER A N 11
ATOM 13649 C CA . SER A 1 6 ? -12.393 4.849 -10.207 1.00 0.00 6 SER A CA 11
ATOM 13650 C C . SER A 1 6 ? -11.144 4.076 -10.622 1.00 0.00 6 SER A C 11
ATOM 13651 O O . SER A 1 6 ? -10.026 4.441 -10.261 1.00 0.00 6 SER A O 11
ATOM 13659 N N . GLY A 1 7 ? -11.344 3.005 -11.384 1.00 0.00 7 GLY A N 11
ATOM 13660 C CA . GLY A 1 7 ? -10.227 2.197 -11.836 1.00 0.00 7 GLY A CA 11
ATOM 13661 C C . GLY A 1 7 ? -9.414 1.637 -10.686 1.00 0.00 7 GLY A C 11
ATOM 13662 O O . GLY A 1 7 ? -9.814 0.661 -10.052 1.00 0.00 7 GLY A O 11
ATOM 13666 N N . MET A 1 8 ? -8.268 2.254 -10.417 1.00 0.00 8 MET A N 11
ATOM 13667 C CA . MET A 1 8 ? -7.396 1.810 -9.336 1.00 0.00 8 MET A CA 11
ATOM 13668 C C . MET A 1 8 ? -8.214 1.328 -8.142 1.00 0.00 8 MET A C 11
ATOM 13669 O O . MET A 1 8 ? -8.330 0.125 -7.903 1.00 0.00 8 MET A O 11
ATOM 13683 N N . ILE A 1 9 ? -8.777 2.272 -7.396 1.00 0.00 9 ILE A N 11
ATOM 13684 C CA . ILE A 1 9 ? -9.584 1.942 -6.228 1.00 0.00 9 ILE A CA 11
ATOM 13685 C C . ILE A 1 9 ? -10.513 0.767 -6.515 1.00 0.00 9 ILE A C 11
ATOM 13686 O O . ILE A 1 9 ? -10.658 -0.138 -5.694 1.00 0.00 9 ILE A O 11
ATOM 13702 N N . ALA A 1 10 ? -11.137 0.787 -7.688 1.00 0.00 10 ALA A N 11
ATOM 13703 C CA . ALA A 1 10 ? -12.049 -0.279 -8.086 1.00 0.00 10 ALA A CA 11
ATOM 13704 C C . ALA A 1 10 ? -11.356 -1.637 -8.047 1.00 0.00 10 ALA A C 11
ATOM 13705 O O . ALA A 1 10 ? -11.778 -2.539 -7.324 1.00 0.00 10 ALA A O 11
ATOM 13712 N N . ALA A 1 11 ? -10.291 -1.775 -8.831 1.00 0.00 11 ALA A N 11
ATOM 13713 C CA . ALA A 1 11 ? -9.540 -3.023 -8.884 1.00 0.00 11 ALA A CA 11
ATOM 13714 C C . ALA A 1 11 ? -9.085 -3.451 -7.493 1.00 0.00 11 ALA A C 11
ATOM 13715 O O . ALA A 1 11 ? -9.403 -4.549 -7.036 1.00 0.00 11 ALA A O 11
ATOM 13722 N N . TYR A 1 12 ? -8.341 -2.577 -6.825 1.00 0.00 12 TYR A N 11
ATOM 13723 C CA . TYR A 1 12 ? -7.840 -2.866 -5.486 1.00 0.00 12 TYR A CA 11
ATOM 13724 C C . TYR A 1 12 ? -8.971 -3.318 -4.567 1.00 0.00 12 TYR A C 11
ATOM 13725 O O . TYR A 1 12 ? -8.922 -4.407 -3.996 1.00 0.00 12 TYR A O 11
ATOM 13743 N N . GLU A 1 13 ? -9.988 -2.474 -4.432 1.00 0.00 13 GLU A N 11
ATOM 13744 C CA . GLU A 1 13 ? -11.132 -2.786 -3.582 1.00 0.00 13 GLU A CA 11
ATOM 13745 C C . GLU A 1 13 ? -11.699 -4.162 -3.918 1.00 0.00 13 GLU A C 11
ATOM 13746 O O . GLU A 1 13 ? -11.832 -5.020 -3.047 1.00 0.00 13 GLU A O 11
ATOM 13758 N N . ASN A 1 14 ? -12.032 -4.364 -5.189 1.00 0.00 14 ASN A N 11
ATOM 13759 C CA . ASN A 1 14 ? -12.587 -5.635 -5.641 1.00 0.00 14 ASN A CA 11
ATOM 13760 C C . ASN A 1 14 ? -11.671 -6.794 -5.260 1.00 0.00 14 ASN A C 11
ATOM 13761 O O . ASN A 1 14 ? -12.130 -7.830 -4.778 1.00 0.00 14 ASN A O 11
ATOM 13772 N N . SER A 1 15 ? -10.372 -6.612 -5.479 1.00 0.00 15 SER A N 11
ATOM 13773 C CA . SER A 1 15 ? -9.392 -7.644 -5.162 1.00 0.00 15 SER A CA 11
ATOM 13774 C C . SER A 1 15 ? -9.352 -7.912 -3.660 1.00 0.00 15 SER A C 11
ATOM 13775 O O . SER A 1 15 ? -9.822 -7.103 -2.860 1.00 0.00 15 SER A O 11
ATOM 13783 N N . LYS A 1 16 ? -8.786 -9.054 -3.285 1.00 0.00 16 LYS A N 11
ATOM 13784 C CA . LYS A 1 16 ? -8.682 -9.431 -1.880 1.00 0.00 16 LYS A CA 11
ATOM 13785 C C . LYS A 1 16 ? -7.221 -9.524 -1.449 1.00 0.00 16 LYS A C 11
ATOM 13786 O O . LYS A 1 16 ? -6.313 -9.407 -2.271 1.00 0.00 16 LYS A O 11
ATOM 13805 N N . TRP A 1 17 ? -7.004 -9.738 -0.156 1.00 0.00 17 TRP A N 11
ATOM 13806 C CA . TRP A 1 17 ? -5.653 -9.849 0.383 1.00 0.00 17 TRP A CA 11
ATOM 13807 C C . TRP A 1 17 ? -4.868 -10.940 -0.335 1.00 0.00 17 TRP A C 11
ATOM 13808 O O . TRP A 1 17 ? -5.420 -11.980 -0.693 1.00 0.00 17 TRP A O 11
ATOM 13829 N N . GLU A 1 18 ? -3.578 -10.696 -0.543 1.00 0.00 18 GLU A N 11
ATOM 13830 C CA . GLU A 1 18 ? -2.718 -11.659 -1.220 1.00 0.00 18 GLU A CA 11
ATOM 13831 C C . GLU A 1 18 ? -1.390 -11.815 -0.485 1.00 0.00 18 GLU A C 11
ATOM 13832 O O . GLU A 1 18 ? -0.758 -10.839 -0.079 1.00 0.00 18 GLU A O 11
ATOM 13844 N N . PRO A 1 19 ? -0.956 -13.071 -0.307 1.00 0.00 19 PRO A N 11
ATOM 13845 C CA . PRO A 1 19 ? 0.300 -13.386 0.380 1.00 0.00 19 PRO A CA 11
ATOM 13846 C C . PRO A 1 19 ? 1.523 -12.974 -0.431 1.00 0.00 19 PRO A C 11
ATOM 13847 O O . PRO A 1 19 ? 1.972 -13.707 -1.312 1.00 0.00 19 PRO A O 11
ATOM 13858 N N . VAL A 1 20 ? 2.059 -11.796 -0.128 1.00 0.00 20 VAL A N 11
ATOM 13859 C CA . VAL A 1 20 ? 3.233 -11.287 -0.829 1.00 0.00 20 VAL A CA 11
ATOM 13860 C C . VAL A 1 20 ? 4.247 -10.706 0.149 1.00 0.00 20 VAL A C 11
ATOM 13861 O O . VAL A 1 20 ? 3.882 -10.041 1.119 1.00 0.00 20 VAL A O 11
ATOM 13874 N N . LYS A 1 21 ? 5.525 -10.960 -0.112 1.00 0.00 21 LYS A N 11
ATOM 13875 C CA . LYS A 1 21 ? 6.595 -10.461 0.744 1.00 0.00 21 LYS A CA 11
ATOM 13876 C C . LYS A 1 21 ? 7.046 -9.074 0.298 1.00 0.00 21 LYS A C 11
ATOM 13877 O O . LYS A 1 21 ? 7.585 -8.907 -0.795 1.00 0.00 21 LYS A O 11
ATOM 13896 N N . TRP A 1 22 ? 6.821 -8.082 1.153 1.00 0.00 22 TRP A N 11
ATOM 13897 C CA . TRP A 1 22 ? 7.206 -6.709 0.847 1.00 0.00 22 TRP A CA 11
ATOM 13898 C C . TRP A 1 22 ? 8.709 -6.516 1.008 1.00 0.00 22 TRP A C 11
ATOM 13899 O O . TRP A 1 22 ? 9.240 -6.603 2.114 1.00 0.00 22 TRP A O 11
ATOM 13920 N N . GLU A 1 23 ? 9.390 -6.252 -0.103 1.00 0.00 23 GLU A N 11
ATOM 13921 C CA . GLU A 1 23 ? 10.834 -6.048 -0.084 1.00 0.00 23 GLU A CA 11
ATOM 13922 C C . GLU A 1 23 ? 11.172 -4.561 -0.016 1.00 0.00 23 GLU A C 11
ATOM 13923 O O . GLU A 1 23 ? 10.352 -3.711 -0.362 1.00 0.00 23 GLU A O 11
ATOM 13935 N N . ASN A 1 24 ? 12.385 -4.256 0.434 1.00 0.00 24 ASN A N 11
ATOM 13936 C CA . ASN A 1 24 ? 12.832 -2.873 0.549 1.00 0.00 24 ASN A CA 11
ATOM 13937 C C . ASN A 1 24 ? 12.807 -2.178 -0.809 1.00 0.00 24 ASN A C 11
ATOM 13938 O O . ASN A 1 24 ? 12.850 -2.830 -1.853 1.00 0.00 24 ASN A O 11
ATOM 13949 N N . ASP A 1 25 ? 12.737 -0.852 -0.788 1.00 0.00 25 ASP A N 11
ATOM 13950 C CA . ASP A 1 25 ? 12.707 -0.068 -2.017 1.00 0.00 25 ASP A CA 11
ATOM 13951 C C . ASP A 1 25 ? 11.721 -0.662 -3.018 1.00 0.00 25 ASP A C 11
ATOM 13952 O O . ASP A 1 25 ? 12.055 -0.869 -4.184 1.00 0.00 25 ASP A O 11
ATOM 13961 N N . MET A 1 26 ? 10.507 -0.936 -2.553 1.00 0.00 26 MET A N 11
ATOM 13962 C CA . MET A 1 26 ? 9.472 -1.507 -3.407 1.00 0.00 26 MET A CA 11
ATOM 13963 C C . MET A 1 26 ? 8.330 -0.517 -3.614 1.00 0.00 26 MET A C 11
ATOM 13964 O O . MET A 1 26 ? 8.295 0.544 -2.990 1.00 0.00 26 MET A O 11
ATOM 13978 N N . HIS A 1 27 ? 7.398 -0.870 -4.494 1.00 0.00 27 HIS A N 11
ATOM 13979 C CA . HIS A 1 27 ? 6.255 -0.012 -4.782 1.00 0.00 27 HIS A CA 11
ATOM 13980 C C . HIS A 1 27 ? 4.944 -0.739 -4.496 1.00 0.00 27 HIS A C 11
ATOM 13981 O O . HIS A 1 27 ? 4.805 -1.927 -4.789 1.00 0.00 27 HIS A O 11
ATOM 13995 N N . CYS A 1 28 ? 3.987 -0.019 -3.921 1.00 0.00 28 CYS A N 11
ATOM 13996 C CA . CYS A 1 28 ? 2.688 -0.597 -3.593 1.00 0.00 28 CYS A CA 11
ATOM 13997 C C . CYS A 1 28 ? 1.653 0.497 -3.349 1.00 0.00 28 CYS A C 11
ATOM 13998 O O . CYS A 1 28 ? 1.994 1.675 -3.241 1.00 0.00 28 CYS A O 11
ATOM 14006 N N . ALA A 1 29 ? 0.388 0.099 -3.266 1.00 0.00 29 ALA A N 11
ATOM 14007 C CA . ALA A 1 29 ? -0.697 1.045 -3.036 1.00 0.00 29 ALA A CA 11
ATOM 14008 C C . ALA A 1 29 ? -1.307 0.853 -1.652 1.00 0.00 29 ALA A C 11
ATOM 14009 O O . ALA A 1 29 ? -1.746 -0.243 -1.302 1.00 0.00 29 ALA A O 11
ATOM 14016 N N . VAL A 1 30 ? -1.331 1.925 -0.866 1.00 0.00 30 VAL A N 11
ATOM 14017 C CA . VAL A 1 30 ? -1.888 1.875 0.480 1.00 0.00 30 VAL A CA 11
ATOM 14018 C C . VAL A 1 30 ? -3.242 2.572 0.541 1.00 0.00 30 VAL A C 11
ATOM 14019 O O . VAL A 1 30 ? -3.532 3.461 -0.260 1.00 0.00 30 VAL A O 11
ATOM 14032 N N . LYS A 1 31 ? -4.069 2.164 1.498 1.00 0.00 31 LYS A N 11
ATOM 14033 C CA . LYS A 1 31 ? -5.393 2.750 1.666 1.00 0.00 31 LYS A CA 11
ATOM 14034 C C . LYS A 1 31 ? -5.452 3.610 2.925 1.00 0.00 31 LYS A C 11
ATOM 14035 O O . LYS A 1 31 ? -5.208 3.125 4.030 1.00 0.00 31 LYS A O 11
ATOM 14054 N N . ILE A 1 32 ? -5.777 4.886 2.749 1.00 0.00 32 ILE A N 11
ATOM 14055 C CA . ILE A 1 32 ? -5.870 5.811 3.872 1.00 0.00 32 ILE A CA 11
ATOM 14056 C C . ILE A 1 32 ? -7.057 5.472 4.767 1.00 0.00 32 ILE A C 11
ATOM 14057 O O . ILE A 1 32 ? -8.128 5.110 4.282 1.00 0.00 32 ILE A O 11
ATOM 14073 N N . GLN A 1 33 ? -6.858 5.594 6.076 1.00 0.00 33 GLN A N 11
ATOM 14074 C CA . GLN A 1 33 ? -7.913 5.301 7.039 1.00 0.00 33 GLN A CA 11
ATOM 14075 C C . GLN A 1 33 ? -8.864 6.485 7.181 1.00 0.00 33 GLN A C 11
ATOM 14076 O O . GLN A 1 33 ? -10.079 6.337 7.046 1.00 0.00 33 GLN A O 11
ATOM 14090 N N . ASP A 1 34 ? -8.304 7.658 7.453 1.00 0.00 34 ASP A N 11
ATOM 14091 C CA . ASP A 1 34 ? -9.102 8.868 7.613 1.00 0.00 34 ASP A CA 11
ATOM 14092 C C . ASP A 1 34 ? -9.851 9.199 6.326 1.00 0.00 34 ASP A C 11
ATOM 14093 O O . ASP A 1 34 ? -11.046 9.493 6.348 1.00 0.00 34 ASP A O 11
ATOM 14102 N N . LYS A 1 35 ? -9.139 9.150 5.205 1.00 0.00 35 LYS A N 11
ATOM 14103 C CA . LYS A 1 35 ? -9.735 9.444 3.907 1.00 0.00 35 LYS A CA 11
ATOM 14104 C C . LYS A 1 35 ? -10.110 8.158 3.176 1.00 0.00 35 LYS A C 11
ATOM 14105 O O . LYS A 1 35 ? -9.924 7.060 3.698 1.00 0.00 35 LYS A O 11
ATOM 14124 N N . ASN A 1 36 ? -10.637 8.304 1.965 1.00 0.00 36 ASN A N 11
ATOM 14125 C CA . ASN A 1 36 ? -11.037 7.153 1.163 1.00 0.00 36 ASN A CA 11
ATOM 14126 C C . ASN A 1 36 ? -10.339 7.167 -0.194 1.00 0.00 36 ASN A C 11
ATOM 14127 O O . ASN A 1 36 ? -10.923 6.783 -1.207 1.00 0.00 36 ASN A O 11
ATOM 14138 N N . GLN A 1 37 ? -9.086 7.610 -0.203 1.00 0.00 37 GLN A N 11
ATOM 14139 C CA . GLN A 1 37 ? -8.308 7.674 -1.435 1.00 0.00 37 GLN A CA 11
ATOM 14140 C C . GLN A 1 37 ? -7.123 6.715 -1.381 1.00 0.00 37 GLN A C 11
ATOM 14141 O O . GLN A 1 37 ? -6.387 6.679 -0.395 1.00 0.00 37 GLN A O 11
ATOM 14155 N N . TRP A 1 38 ? -6.946 5.940 -2.445 1.00 0.00 38 TRP A N 11
ATOM 14156 C CA . TRP A 1 38 ? -5.851 4.980 -2.517 1.00 0.00 38 TRP A CA 11
ATOM 14157 C C . TRP A 1 38 ? -4.559 5.661 -2.957 1.00 0.00 38 TRP A C 11
ATOM 14158 O O . TRP A 1 38 ? -4.434 6.094 -4.103 1.00 0.00 38 TRP A O 11
ATOM 14179 N N . ARG A 1 39 ? -3.601 5.751 -2.041 1.00 0.00 39 ARG A N 11
ATOM 14180 C CA . ARG A 1 39 ? -2.319 6.380 -2.335 1.00 0.00 39 ARG A CA 11
ATOM 14181 C C . ARG A 1 39 ? -1.226 5.330 -2.512 1.00 0.00 39 ARG A C 11
ATOM 14182 O O . ARG A 1 39 ? -1.445 4.144 -2.266 1.00 0.00 39 ARG A O 11
ATOM 14203 N N . ARG A 1 40 ? -0.050 5.775 -2.942 1.00 0.00 40 ARG A N 11
ATOM 14204 C CA . ARG A 1 40 ? 1.076 4.874 -3.154 1.00 0.00 40 ARG A CA 11
ATOM 14205 C C . ARG A 1 40 ? 2.129 5.054 -2.065 1.00 0.00 40 ARG A C 11
ATOM 14206 O O . ARG A 1 40 ? 2.205 6.103 -1.427 1.00 0.00 40 ARG A O 11
ATOM 14227 N N . GLY A 1 41 ? 2.941 4.021 -1.856 1.00 0.00 41 GLY A N 11
ATOM 14228 C CA . GLY A 1 41 ? 3.978 4.085 -0.843 1.00 0.00 41 GLY A CA 11
ATOM 14229 C C . GLY A 1 41 ? 5.199 3.267 -1.211 1.00 0.00 41 GLY A C 11
ATOM 14230 O O . GLY A 1 41 ? 5.136 2.407 -2.090 1.00 0.00 41 GLY A O 11
ATOM 14234 N N . GLN A 1 42 ? 6.314 3.535 -0.539 1.00 0.00 42 GLN A N 11
ATOM 14235 C CA . GLN A 1 42 ? 7.556 2.817 -0.803 1.00 0.00 42 GLN A CA 11
ATOM 14236 C C . GLN A 1 42 ? 7.998 2.025 0.424 1.00 0.00 42 GLN A C 11
ATOM 14237 O O . GLN A 1 42 ? 8.271 2.598 1.479 1.00 0.00 42 GLN A O 11
ATOM 14251 N N . ILE A 1 43 ? 8.066 0.707 0.277 1.00 0.00 43 ILE A N 11
ATOM 14252 C CA . ILE A 1 43 ? 8.476 -0.163 1.372 1.00 0.00 43 ILE A CA 11
ATOM 14253 C C . ILE A 1 43 ? 9.737 0.362 2.049 1.00 0.00 43 ILE A C 11
ATOM 14254 O O . ILE A 1 43 ? 10.853 0.038 1.642 1.00 0.00 43 ILE A O 11
ATOM 14270 N N . ILE A 1 44 ? 9.552 1.173 3.086 1.00 0.00 44 ILE A N 11
ATOM 14271 C CA . ILE A 1 44 ? 10.675 1.740 3.821 1.00 0.00 44 ILE A CA 11
ATOM 14272 C C . ILE A 1 44 ? 11.392 0.672 4.640 1.00 0.00 44 ILE A C 11
ATOM 14273 O O . ILE A 1 44 ? 12.544 0.334 4.365 1.00 0.00 44 ILE A O 11
ATOM 14289 N N . ARG A 1 45 ? 10.703 0.144 5.646 1.00 0.00 45 ARG A N 11
ATOM 14290 C CA . ARG A 1 45 ? 11.274 -0.887 6.504 1.00 0.00 45 ARG A CA 11
ATOM 14291 C C . ARG A 1 45 ? 10.176 -1.739 7.135 1.00 0.00 45 ARG A C 11
ATOM 14292 O O . ARG A 1 45 ? 9.307 -1.226 7.839 1.00 0.00 45 ARG A O 11
ATOM 14313 N N . MET A 1 46 ? 10.223 -3.042 6.876 1.00 0.00 46 MET A N 11
ATOM 14314 C CA . MET A 1 46 ? 9.233 -3.964 7.419 1.00 0.00 46 MET A CA 11
ATOM 14315 C C . MET A 1 46 ? 9.372 -4.082 8.934 1.00 0.00 46 MET A C 11
ATOM 14316 O O . MET A 1 46 ? 10.360 -4.617 9.437 1.00 0.00 46 MET A O 11
ATOM 14330 N N . VAL A 1 47 ? 8.376 -3.578 9.656 1.00 0.00 47 VAL A N 11
ATOM 14331 C CA . VAL A 1 47 ? 8.387 -3.627 11.113 1.00 0.00 47 VAL A CA 11
ATOM 14332 C C . VAL A 1 47 ? 8.070 -5.030 11.618 1.00 0.00 47 VAL A C 11
ATOM 14333 O O . VAL A 1 47 ? 8.930 -5.711 12.177 1.00 0.00 47 VAL A O 11
ATOM 14346 N N . THR A 1 48 ? 6.827 -5.458 11.417 1.00 0.00 48 THR A N 11
ATOM 14347 C CA . THR A 1 48 ? 6.394 -6.780 11.852 1.00 0.00 48 THR A CA 11
ATOM 14348 C C . THR A 1 48 ? 5.796 -7.572 10.694 1.00 0.00 48 THR A C 11
ATOM 14349 O O . THR A 1 48 ? 5.600 -7.039 9.602 1.00 0.00 48 THR A O 11
ATOM 14360 N N . ASP A 1 49 ? 5.508 -8.845 10.941 1.00 0.00 49 ASP A N 11
ATOM 14361 C CA . ASP A 1 49 ? 4.929 -9.709 9.919 1.00 0.00 49 ASP A CA 11
ATOM 14362 C C . ASP A 1 49 ? 3.609 -9.140 9.409 1.00 0.00 49 ASP A C 11
ATOM 14363 O O . ASP A 1 49 ? 3.072 -9.596 8.399 1.00 0.00 49 ASP A O 11
ATOM 14372 N N . THR A 1 50 ? 3.089 -8.141 10.115 1.00 0.00 50 THR A N 11
ATOM 14373 C CA . THR A 1 50 ? 1.831 -7.510 9.736 1.00 0.00 50 THR A CA 11
ATOM 14374 C C . THR A 1 50 ? 2.020 -6.021 9.471 1.00 0.00 50 THR A C 11
ATOM 14375 O O . THR A 1 50 ? 1.376 -5.450 8.589 1.00 0.00 50 THR A O 11
ATOM 14386 N N . LEU A 1 51 ? 2.907 -5.396 10.238 1.00 0.00 51 LEU A N 11
ATOM 14387 C CA . LEU A 1 51 ? 3.181 -3.972 10.086 1.00 0.00 51 LEU A CA 11
ATOM 14388 C C . LEU A 1 51 ? 4.340 -3.741 9.121 1.00 0.00 51 LEU A C 11
ATOM 14389 O O . LEU A 1 51 ? 5.272 -4.542 9.051 1.00 0.00 51 LEU A O 11
ATOM 14405 N N . VAL A 1 52 ? 4.277 -2.639 8.381 1.00 0.00 52 VAL A N 11
ATOM 14406 C CA . VAL A 1 52 ? 5.322 -2.300 7.423 1.00 0.00 52 VAL A CA 11
ATOM 14407 C C . VAL A 1 52 ? 5.405 -0.793 7.210 1.00 0.00 52 VAL A C 11
ATOM 14408 O O . VAL A 1 52 ? 4.395 -0.134 6.965 1.00 0.00 52 VAL A O 11
ATOM 14421 N N . GLU A 1 53 ? 6.617 -0.253 7.306 1.00 0.00 53 GLU A N 11
ATOM 14422 C CA . GLU A 1 53 ? 6.831 1.178 7.124 1.00 0.00 53 GLU A CA 11
ATOM 14423 C C . GLU A 1 53 ? 6.975 1.523 5.645 1.00 0.00 53 GLU A C 11
ATOM 14424 O O . GLU A 1 53 ? 7.855 1.005 4.958 1.00 0.00 53 GLU A O 11
ATOM 14436 N N . VAL A 1 54 ? 6.103 2.401 5.160 1.00 0.00 54 VAL A N 11
ATOM 14437 C CA . VAL A 1 54 ? 6.132 2.817 3.763 1.00 0.00 54 VAL A CA 11
ATOM 14438 C C . VAL A 1 54 ? 6.250 4.332 3.642 1.00 0.00 54 VAL A C 11
ATOM 14439 O O . VAL A 1 54 ? 5.885 5.069 4.560 1.00 0.00 54 VAL A O 11
ATOM 14452 N N . LEU A 1 55 ? 6.760 4.791 2.505 1.00 0.00 55 LEU A N 11
ATOM 14453 C CA . LEU A 1 55 ? 6.926 6.220 2.263 1.00 0.00 55 LEU A CA 11
ATOM 14454 C C . LEU A 1 55 ? 5.977 6.701 1.171 1.00 0.00 55 LEU A C 11
ATOM 14455 O O . LEU A 1 55 ? 6.023 6.221 0.037 1.00 0.00 55 LEU A O 11
ATOM 14471 N N . LEU A 1 56 ? 5.118 7.653 1.518 1.00 0.00 56 LEU A N 11
ATOM 14472 C CA . LEU A 1 56 ? 4.158 8.202 0.566 1.00 0.00 56 LEU A CA 11
ATOM 14473 C C . LEU A 1 56 ? 4.829 9.206 -0.366 1.00 0.00 56 LEU A C 11
ATOM 14474 O O . LEU A 1 56 ? 4.338 10.320 -0.552 1.00 0.00 56 LEU A O 11
ATOM 14490 N N . TYR A 1 57 ? 5.952 8.804 -0.951 1.00 0.00 57 TYR A N 11
ATOM 14491 C CA . TYR A 1 57 ? 6.690 9.668 -1.864 1.00 0.00 57 TYR A CA 11
ATOM 14492 C C . TYR A 1 57 ? 5.737 10.505 -2.712 1.00 0.00 57 TYR A C 11
ATOM 14493 O O . TYR A 1 57 ? 6.023 11.659 -3.031 1.00 0.00 57 TYR A O 11
ATOM 14511 N N . ASP A 1 58 ? 4.604 9.915 -3.073 1.00 0.00 58 ASP A N 11
ATOM 14512 C CA . ASP A 1 58 ? 3.606 10.605 -3.883 1.00 0.00 58 ASP A CA 11
ATOM 14513 C C . ASP A 1 58 ? 3.280 11.974 -3.293 1.00 0.00 58 ASP A C 11
ATOM 14514 O O . ASP A 1 58 ? 3.263 12.979 -4.002 1.00 0.00 58 ASP A O 11
ATOM 14523 N N . VAL A 1 59 ? 3.019 12.003 -1.989 1.00 0.00 59 VAL A N 11
ATOM 14524 C CA . VAL A 1 59 ? 2.693 13.248 -1.303 1.00 0.00 59 VAL A CA 11
ATOM 14525 C C . VAL A 1 59 ? 3.896 13.783 -0.534 1.00 0.00 59 VAL A C 11
ATOM 14526 O O . VAL A 1 59 ? 4.201 14.974 -0.589 1.00 0.00 59 VAL A O 11
ATOM 14539 N N . GLY A 1 60 ? 4.577 12.894 0.183 1.00 0.00 60 GLY A N 11
ATOM 14540 C CA . GLY A 1 60 ? 5.739 13.296 0.953 1.00 0.00 60 GLY A CA 11
ATOM 14541 C C . GLY A 1 60 ? 5.528 13.141 2.446 1.00 0.00 60 GLY A C 11
ATOM 14542 O O . GLY A 1 60 ? 5.810 14.057 3.218 1.00 0.00 60 GLY A O 11
ATOM 14546 N N . VAL A 1 61 ? 5.027 11.979 2.853 1.00 0.00 61 VAL A N 11
ATOM 14547 C CA . VAL A 1 61 ? 4.777 11.707 4.264 1.00 0.00 61 VAL A CA 11
ATOM 14548 C C . VAL A 1 61 ? 5.250 10.310 4.647 1.00 0.00 61 VAL A C 11
ATOM 14549 O O . VAL A 1 61 ? 4.868 9.322 4.021 1.00 0.00 61 VAL A O 11
ATOM 14562 N N . GLU A 1 62 ? 6.084 10.235 5.679 1.00 0.00 62 GLU A N 11
ATOM 14563 C CA . GLU A 1 62 ? 6.610 8.958 6.145 1.00 0.00 62 GLU A CA 11
ATOM 14564 C C . GLU A 1 62 ? 5.715 8.364 7.229 1.00 0.00 62 GLU A C 11
ATOM 14565 O O . GLU A 1 62 ? 5.526 8.961 8.289 1.00 0.00 62 GLU A O 11
ATOM 14577 N N . LEU A 1 63 ? 5.167 7.185 6.955 1.00 0.00 63 LEU A N 11
ATOM 14578 C CA . LEU A 1 63 ? 4.291 6.509 7.905 1.00 0.00 63 LEU A CA 11
ATOM 14579 C C . LEU A 1 63 ? 4.345 4.997 7.715 1.00 0.00 63 LEU A C 11
ATOM 14580 O O . LEU A 1 63 ? 5.005 4.498 6.803 1.00 0.00 63 LEU A O 11
ATOM 14596 N N . VAL A 1 64 ? 3.643 4.271 8.580 1.00 0.00 64 VAL A N 11
ATOM 14597 C CA . VAL A 1 64 ? 3.608 2.815 8.505 1.00 0.00 64 VAL A CA 11
ATOM 14598 C C . VAL A 1 64 ? 2.174 2.298 8.538 1.00 0.00 64 VAL A C 11
ATOM 14599 O O . VAL A 1 64 ? 1.378 2.697 9.389 1.00 0.00 64 VAL A O 11
ATOM 14612 N N . VAL A 1 65 ? 1.851 1.406 7.607 1.00 0.00 65 VAL A N 11
ATOM 14613 C CA . VAL A 1 65 ? 0.513 0.832 7.530 1.00 0.00 65 VAL A CA 11
ATOM 14614 C C . VAL A 1 65 ? 0.564 -0.690 7.590 1.00 0.00 65 VAL A C 11
ATOM 14615 O O . VAL A 1 65 ? 1.620 -1.294 7.407 1.00 0.00 65 VAL A O 11
ATOM 14628 N N . ASN A 1 66 ? -0.586 -1.306 7.846 1.00 0.00 66 ASN A N 11
ATOM 14629 C CA . ASN A 1 66 ? -0.673 -2.760 7.930 1.00 0.00 66 ASN A CA 11
ATOM 14630 C C . ASN A 1 66 ? -0.697 -3.384 6.538 1.00 0.00 66 ASN A C 11
ATOM 14631 O O . ASN A 1 66 ? -1.442 -2.944 5.662 1.00 0.00 66 ASN A O 11
ATOM 14642 N N . VAL A 1 67 ? 0.121 -4.413 6.342 1.00 0.00 67 VAL A N 11
ATOM 14643 C CA . VAL A 1 67 ? 0.192 -5.099 5.058 1.00 0.00 67 VAL A CA 11
ATOM 14644 C C . VAL A 1 67 ? -1.199 -5.463 4.551 1.00 0.00 67 VAL A C 11
ATOM 14645 O O . VAL A 1 67 ? -1.391 -5.717 3.362 1.00 0.00 67 VAL A O 11
ATOM 14658 N N . ASP A 1 68 ? -2.167 -5.486 5.461 1.00 0.00 68 ASP A N 11
ATOM 14659 C CA . ASP A 1 68 ? -3.542 -5.817 5.107 1.00 0.00 68 ASP A CA 11
ATOM 14660 C C . ASP A 1 68 ? -4.122 -4.778 4.152 1.00 0.00 68 ASP A C 11
ATOM 14661 O O . ASP A 1 68 ? -4.880 -5.113 3.241 1.00 0.00 68 ASP A O 11
ATOM 14670 N N . CYS A 1 69 ? -3.761 -3.518 4.366 1.00 0.00 69 CYS A N 11
ATOM 14671 C CA . CYS A 1 69 ? -4.247 -2.430 3.525 1.00 0.00 69 CYS A CA 11
ATOM 14672 C C . CYS A 1 69 ? -3.377 -2.272 2.282 1.00 0.00 69 CYS A C 11
ATOM 14673 O O . CYS A 1 69 ? -3.839 -1.801 1.243 1.00 0.00 69 CYS A O 11
ATOM 14681 N N . LEU A 1 70 ? -2.114 -2.669 2.397 1.00 0.00 70 LEU A N 11
ATOM 14682 C CA . LEU A 1 70 ? -1.177 -2.571 1.283 1.00 0.00 70 LEU A CA 11
ATOM 14683 C C . LEU A 1 70 ? -1.647 -3.412 0.100 1.00 0.00 70 LEU A C 11
ATOM 14684 O O . LEU A 1 70 ? -2.129 -4.531 0.274 1.00 0.00 70 LEU A O 11
ATOM 14700 N N . ARG A 1 71 ? -1.503 -2.865 -1.102 1.00 0.00 71 ARG A N 11
ATOM 14701 C CA . ARG A 1 71 ? -1.911 -3.565 -2.314 1.00 0.00 71 ARG A CA 11
ATOM 14702 C C . ARG A 1 71 ? -0.762 -3.638 -3.314 1.00 0.00 71 ARG A C 11
ATOM 14703 O O . ARG A 1 71 ? 0.044 -2.712 -3.420 1.00 0.00 71 ARG A O 11
ATOM 14724 N N . LYS A 1 72 ? -0.691 -4.744 -4.047 1.00 0.00 72 LYS A N 11
ATOM 14725 C CA . LYS A 1 72 ? 0.359 -4.938 -5.040 1.00 0.00 72 LYS A CA 11
ATOM 14726 C C . LYS A 1 72 ? 0.140 -4.034 -6.248 1.00 0.00 72 LYS A C 11
ATOM 14727 O O . LYS A 1 72 ? -0.876 -4.136 -6.937 1.00 0.00 72 LYS A O 11
ATOM 14746 N N . LEU A 1 73 ? 1.099 -3.150 -6.502 1.00 0.00 73 LEU A N 11
ATOM 14747 C CA . LEU A 1 73 ? 1.011 -2.228 -7.629 1.00 0.00 73 LEU A CA 11
ATOM 14748 C C . LEU A 1 73 ? 1.098 -2.978 -8.954 1.00 0.00 73 LEU A C 11
ATOM 14749 O O . LEU A 1 73 ? 2.189 -3.284 -9.434 1.00 0.00 73 LEU A O 11
ATOM 14765 N N . GLU A 1 74 ? -0.059 -3.269 -9.541 1.00 0.00 74 GLU A N 11
ATOM 14766 C CA . GLU A 1 74 ? -0.112 -3.982 -10.812 1.00 0.00 74 GLU A CA 11
ATOM 14767 C C . GLU A 1 74 ? 0.528 -3.157 -11.925 1.00 0.00 74 GLU A C 11
ATOM 14768 O O . GLU A 1 74 ? 0.440 -1.930 -11.931 1.00 0.00 74 GLU A O 11
ATOM 14780 N N . GLU A 1 75 ? 1.173 -3.842 -12.865 1.00 0.00 75 GLU A N 11
ATOM 14781 C CA . GLU A 1 75 ? 1.829 -3.173 -13.982 1.00 0.00 75 GLU A CA 11
ATOM 14782 C C . GLU A 1 75 ? 0.817 -2.403 -14.825 1.00 0.00 75 GLU A C 11
ATOM 14783 O O . GLU A 1 75 ? 1.161 -1.426 -15.489 1.00 0.00 75 GLU A O 11
ATOM 14795 N N . ASN A 1 76 ? -0.434 -2.851 -14.793 1.00 0.00 76 ASN A N 11
ATOM 14796 C CA . ASN A 1 76 ? -1.497 -2.205 -15.555 1.00 0.00 76 ASN A CA 11
ATOM 14797 C C . ASN A 1 76 ? -1.860 -0.854 -14.945 1.00 0.00 76 ASN A C 11
ATOM 14798 O O . ASN A 1 76 ? -1.752 0.184 -15.600 1.00 0.00 76 ASN A O 11
ATOM 14809 N N . LEU A 1 77 ? -2.290 -0.875 -13.689 1.00 0.00 77 LEU A N 11
ATOM 14810 C CA . LEU A 1 77 ? -2.669 0.348 -12.989 1.00 0.00 77 LEU A CA 11
ATOM 14811 C C . LEU A 1 77 ? -1.474 1.285 -12.845 1.00 0.00 77 LEU A C 11
ATOM 14812 O O . LEU A 1 77 ? -1.629 2.506 -12.812 1.00 0.00 77 LEU A O 11
ATOM 14828 N N . LYS A 1 78 ? -0.281 0.705 -12.763 1.00 0.00 78 LYS A N 11
ATOM 14829 C CA . LYS A 1 78 ? 0.942 1.487 -12.626 1.00 0.00 78 LYS A CA 11
ATOM 14830 C C . LYS A 1 78 ? 1.244 2.255 -13.910 1.00 0.00 78 LYS A C 11
ATOM 14831 O O . LYS A 1 78 ? 1.568 3.442 -13.874 1.00 0.00 78 LYS A O 11
ATOM 14850 N N . THR A 1 79 ? 1.133 1.569 -15.044 1.00 0.00 79 THR A N 11
ATOM 14851 C CA . THR A 1 79 ? 1.394 2.186 -16.338 1.00 0.00 79 THR A CA 11
ATOM 14852 C C . THR A 1 79 ? 0.149 2.885 -16.874 1.00 0.00 79 THR A C 11
ATOM 14853 O O . THR A 1 79 ? -0.645 2.287 -17.601 1.00 0.00 79 THR A O 11
ATOM 14864 N N . MET A 1 80 ? -0.014 4.153 -16.512 1.00 0.00 80 MET A N 11
ATOM 14865 C CA . MET A 1 80 ? -1.162 4.933 -16.960 1.00 0.00 80 MET A CA 11
ATOM 14866 C C . MET A 1 80 ? -0.735 6.333 -17.389 1.00 0.00 80 MET A C 11
ATOM 14867 O O . MET A 1 80 ? -0.157 7.084 -16.604 1.00 0.00 80 MET A O 11
ATOM 14881 N N . GLY A 1 81 ? -1.022 6.677 -18.641 1.00 0.00 81 GLY A N 11
ATOM 14882 C CA . GLY A 1 81 ? -0.659 7.985 -19.153 1.00 0.00 81 GLY A CA 11
ATOM 14883 C C . GLY A 1 81 ? 0.836 8.134 -19.356 1.00 0.00 81 GLY A C 11
ATOM 14884 O O . GLY A 1 81 ? 1.613 7.268 -18.955 1.00 0.00 81 GLY A O 11
ATOM 14888 N N . ARG A 1 82 ? 1.240 9.234 -19.983 1.00 0.00 82 ARG A N 11
ATOM 14889 C CA . ARG A 1 82 ? 2.651 9.492 -20.241 1.00 0.00 82 ARG A CA 11
ATOM 14890 C C . ARG A 1 82 ? 3.518 8.964 -19.102 1.00 0.00 82 ARG A C 11
ATOM 14891 O O . ARG A 1 82 ? 3.189 9.134 -17.927 1.00 0.00 82 ARG A O 11
ATOM 14912 N N . LEU A 1 83 ? 4.626 8.324 -19.456 1.00 0.00 83 LEU A N 11
ATOM 14913 C CA . LEU A 1 83 ? 5.541 7.770 -18.464 1.00 0.00 83 LEU A CA 11
ATOM 14914 C C . LEU A 1 83 ? 5.622 8.671 -17.236 1.00 0.00 83 LEU A C 11
ATOM 14915 O O . LEU A 1 83 ? 5.870 9.872 -17.350 1.00 0.00 83 LEU A O 11
ATOM 14931 N N . SER A 1 84 ? 5.414 8.084 -16.062 1.00 0.00 84 SER A N 11
ATOM 14932 C CA . SER A 1 84 ? 5.462 8.834 -14.812 1.00 0.00 84 SER A CA 11
ATOM 14933 C C . SER A 1 84 ? 6.727 8.500 -14.027 1.00 0.00 84 SER A C 11
ATOM 14934 O O . SER A 1 84 ? 6.691 8.347 -12.805 1.00 0.00 84 SER A O 11
ATOM 14942 N N . LEU A 1 85 ? 7.844 8.389 -14.737 1.00 0.00 85 LEU A N 11
ATOM 14943 C CA . LEU A 1 85 ? 9.122 8.074 -14.108 1.00 0.00 85 LEU A CA 11
ATOM 14944 C C . LEU A 1 85 ? 9.522 9.160 -13.115 1.00 0.00 85 LEU A C 11
ATOM 14945 O O . LEU A 1 85 ? 9.599 10.337 -13.464 1.00 0.00 85 LEU A O 11
ATOM 14961 N N . GLY A 1 1 ? -19.585 3.733 -17.624 1.00 0.00 1 GLY A N 12
ATOM 14962 C CA . GLY A 1 1 ? -19.688 4.988 -16.904 1.00 0.00 1 GLY A CA 12
ATOM 14963 C C . GLY A 1 1 ? -19.654 6.190 -17.827 1.00 0.00 1 GLY A C 12
ATOM 14964 O O . GLY A 1 1 ? -18.758 6.315 -18.661 1.00 0.00 1 GLY A O 12
ATOM 14968 N N . SER A 1 2 ? -20.633 7.076 -17.678 1.00 0.00 2 SER A N 12
ATOM 14969 C CA . SER A 1 2 ? -20.715 8.272 -18.509 1.00 0.00 2 SER A CA 12
ATOM 14970 C C . SER A 1 2 ? -19.420 9.075 -18.435 1.00 0.00 2 SER A C 12
ATOM 14971 O O . SER A 1 2 ? -19.039 9.748 -19.392 1.00 0.00 2 SER A O 12
ATOM 14979 N N . SER A 1 3 ? -18.748 8.997 -17.291 1.00 0.00 3 SER A N 12
ATOM 14980 C CA . SER A 1 3 ? -17.497 9.719 -17.089 1.00 0.00 3 SER A CA 12
ATOM 14981 C C . SER A 1 3 ? -16.825 9.289 -15.788 1.00 0.00 3 SER A C 12
ATOM 14982 O O . SER A 1 3 ? -17.488 8.843 -14.852 1.00 0.00 3 SER A O 12
ATOM 14990 N N . GLY A 1 4 ? -15.504 9.426 -15.738 1.00 0.00 4 GLY A N 12
ATOM 14991 C CA . GLY A 1 4 ? -14.763 9.048 -14.549 1.00 0.00 4 GLY A CA 12
ATOM 14992 C C . GLY A 1 4 ? -14.202 7.643 -14.638 1.00 0.00 4 GLY A C 12
ATOM 14993 O O . GLY A 1 4 ? -14.913 6.705 -14.998 1.00 0.00 4 GLY A O 12
ATOM 14997 N N . SER A 1 5 ? -12.921 7.497 -14.312 1.00 0.00 5 SER A N 12
ATOM 14998 C CA . SER A 1 5 ? -12.263 6.197 -14.363 1.00 0.00 5 SER A CA 12
ATOM 14999 C C . SER A 1 5 ? -11.399 5.977 -13.125 1.00 0.00 5 SER A C 12
ATOM 15000 O O . SER A 1 5 ? -10.349 6.600 -12.969 1.00 0.00 5 SER A O 12
ATOM 15008 N N . SER A 1 6 ? -11.848 5.085 -12.248 1.00 0.00 6 SER A N 12
ATOM 15009 C CA . SER A 1 6 ? -11.119 4.785 -11.021 1.00 0.00 6 SER A CA 12
ATOM 15010 C C . SER A 1 6 ? -10.593 3.353 -11.039 1.00 0.00 6 SER A C 12
ATOM 15011 O O . SER A 1 6 ? -10.641 2.649 -10.031 1.00 0.00 6 SER A O 12
ATOM 15019 N N . GLY A 1 7 ? -10.090 2.928 -12.194 1.00 0.00 7 GLY A N 12
ATOM 15020 C CA . GLY A 1 7 ? -9.562 1.583 -12.323 1.00 0.00 7 GLY A CA 12
ATOM 15021 C C . GLY A 1 7 ? -8.731 1.169 -11.125 1.00 0.00 7 GLY A C 12
ATOM 15022 O O . GLY A 1 7 ? -8.749 0.006 -10.721 1.00 0.00 7 GLY A O 12
ATOM 15026 N N . MET A 1 8 ? -7.999 2.121 -10.556 1.00 0.00 8 MET A N 12
ATOM 15027 C CA . MET A 1 8 ? -7.158 1.848 -9.397 1.00 0.00 8 MET A CA 12
ATOM 15028 C C . MET A 1 8 ? -7.998 1.379 -8.213 1.00 0.00 8 MET A C 12
ATOM 15029 O O . MET A 1 8 ? -7.964 0.205 -7.842 1.00 0.00 8 MET A O 12
ATOM 15043 N N . ILE A 1 9 ? -8.751 2.303 -7.624 1.00 0.00 9 ILE A N 12
ATOM 15044 C CA . ILE A 1 9 ? -9.600 1.982 -6.484 1.00 0.00 9 ILE A CA 12
ATOM 15045 C C . ILE A 1 9 ? -10.537 0.823 -6.805 1.00 0.00 9 ILE A C 12
ATOM 15046 O O . ILE A 1 9 ? -10.705 -0.094 -6.001 1.00 0.00 9 ILE A O 12
ATOM 15062 N N . ALA A 1 10 ? -11.145 0.870 -7.986 1.00 0.00 10 ALA A N 12
ATOM 15063 C CA . ALA A 1 10 ? -12.062 -0.177 -8.415 1.00 0.00 10 ALA A CA 12
ATOM 15064 C C . ALA A 1 10 ? -11.385 -1.544 -8.392 1.00 0.00 10 ALA A C 12
ATOM 15065 O O . ALA A 1 10 ? -11.920 -2.502 -7.836 1.00 0.00 10 ALA A O 12
ATOM 15072 N N . ALA A 1 11 ? -10.206 -1.625 -8.999 1.00 0.00 11 ALA A N 12
ATOM 15073 C CA . ALA A 1 11 ? -9.456 -2.874 -9.047 1.00 0.00 11 ALA A CA 12
ATOM 15074 C C . ALA A 1 11 ? -9.067 -3.334 -7.646 1.00 0.00 11 ALA A C 12
ATOM 15075 O O . ALA A 1 11 ? -9.439 -4.426 -7.215 1.00 0.00 11 ALA A O 12
ATOM 15082 N N . TYR A 1 12 ? -8.316 -2.496 -6.940 1.00 0.00 12 TYR A N 12
ATOM 15083 C CA . TYR A 1 12 ? -7.875 -2.818 -5.589 1.00 0.00 12 TYR A CA 12
ATOM 15084 C C . TYR A 1 12 ? -9.037 -3.329 -4.742 1.00 0.00 12 TYR A C 12
ATOM 15085 O O . TYR A 1 12 ? -8.941 -4.378 -4.106 1.00 0.00 12 TYR A O 12
ATOM 15103 N N . GLU A 1 13 ? -10.134 -2.579 -4.742 1.00 0.00 13 GLU A N 12
ATOM 15104 C CA . GLU A 1 13 ? -11.316 -2.954 -3.975 1.00 0.00 13 GLU A CA 12
ATOM 15105 C C . GLU A 1 13 ? -11.865 -4.299 -4.444 1.00 0.00 13 GLU A C 12
ATOM 15106 O O . GLU A 1 13 ? -12.192 -5.164 -3.634 1.00 0.00 13 GLU A O 12
ATOM 15118 N N . ASN A 1 14 ? -11.962 -4.464 -5.760 1.00 0.00 14 ASN A N 12
ATOM 15119 C CA . ASN A 1 14 ? -12.473 -5.702 -6.338 1.00 0.00 14 ASN A CA 12
ATOM 15120 C C . ASN A 1 14 ? -11.609 -6.891 -5.928 1.00 0.00 14 ASN A C 12
ATOM 15121 O O . ASN A 1 14 ? -12.118 -7.981 -5.670 1.00 0.00 14 ASN A O 12
ATOM 15132 N N . SER A 1 15 ? -10.299 -6.671 -5.870 1.00 0.00 15 SER A N 12
ATOM 15133 C CA . SER A 1 15 ? -9.364 -7.725 -5.494 1.00 0.00 15 SER A CA 12
ATOM 15134 C C . SER A 1 15 ? -9.458 -8.029 -4.002 1.00 0.00 15 SER A C 12
ATOM 15135 O O . SER A 1 15 ? -10.234 -7.405 -3.277 1.00 0.00 15 SER A O 12
ATOM 15143 N N . LYS A 1 16 ? -8.662 -8.991 -3.549 1.00 0.00 16 LYS A N 12
ATOM 15144 C CA . LYS A 1 16 ? -8.653 -9.379 -2.144 1.00 0.00 16 LYS A CA 12
ATOM 15145 C C . LYS A 1 16 ? -7.225 -9.561 -1.639 1.00 0.00 16 LYS A C 12
ATOM 15146 O O . LYS A 1 16 ? -6.351 -10.022 -2.374 1.00 0.00 16 LYS A O 12
ATOM 15165 N N . TRP A 1 17 ? -6.996 -9.199 -0.382 1.00 0.00 17 TRP A N 12
ATOM 15166 C CA . TRP A 1 17 ? -5.674 -9.324 0.221 1.00 0.00 17 TRP A CA 12
ATOM 15167 C C . TRP A 1 17 ? -4.974 -10.591 -0.260 1.00 0.00 17 TRP A C 12
ATOM 15168 O O . TRP A 1 17 ? -5.550 -11.678 -0.227 1.00 0.00 17 TRP A O 12
ATOM 15189 N N . GLU A 1 18 ? -3.731 -10.443 -0.705 1.00 0.00 18 GLU A N 12
ATOM 15190 C CA . GLU A 1 18 ? -2.954 -11.577 -1.193 1.00 0.00 18 GLU A CA 12
ATOM 15191 C C . GLU A 1 18 ? -1.659 -11.731 -0.401 1.00 0.00 18 GLU A C 12
ATOM 15192 O O . GLU A 1 18 ? -0.997 -10.754 -0.050 1.00 0.00 18 GLU A O 12
ATOM 15204 N N . PRO A 1 19 ? -1.289 -12.987 -0.111 1.00 0.00 19 PRO A N 12
ATOM 15205 C CA . PRO A 1 19 ? -0.071 -13.299 0.643 1.00 0.00 19 PRO A CA 12
ATOM 15206 C C . PRO A 1 19 ? 1.196 -13.005 -0.154 1.00 0.00 19 PRO A C 12
ATOM 15207 O O . PRO A 1 19 ? 1.691 -13.860 -0.889 1.00 0.00 19 PRO A O 12
ATOM 15218 N N . VAL A 1 20 ? 1.716 -11.791 -0.004 1.00 0.00 20 VAL A N 12
ATOM 15219 C CA . VAL A 1 20 ? 2.926 -11.386 -0.709 1.00 0.00 20 VAL A CA 12
ATOM 15220 C C . VAL A 1 20 ? 3.973 -10.849 0.261 1.00 0.00 20 VAL A C 12
ATOM 15221 O O . VAL A 1 20 ? 3.655 -10.098 1.182 1.00 0.00 20 VAL A O 12
ATOM 15234 N N . LYS A 1 21 ? 5.225 -11.240 0.046 1.00 0.00 21 LYS A N 12
ATOM 15235 C CA . LYS A 1 21 ? 6.321 -10.798 0.899 1.00 0.00 21 LYS A CA 12
ATOM 15236 C C . LYS A 1 21 ? 6.876 -9.459 0.422 1.00 0.00 21 LYS A C 12
ATOM 15237 O O . LYS A 1 21 ? 7.499 -9.377 -0.636 1.00 0.00 21 LYS A O 12
ATOM 15256 N N . TRP A 1 22 ? 6.646 -8.415 1.210 1.00 0.00 22 TRP A N 12
ATOM 15257 C CA . TRP A 1 22 ? 7.125 -7.080 0.868 1.00 0.00 22 TRP A CA 12
ATOM 15258 C C . TRP A 1 22 ? 8.634 -6.978 1.057 1.00 0.00 22 TRP A C 12
ATOM 15259 O O . TRP A 1 22 ? 9.151 -7.234 2.144 1.00 0.00 22 TRP A O 12
ATOM 15280 N N . GLU A 1 23 ? 9.335 -6.602 -0.009 1.00 0.00 23 GLU A N 12
ATOM 15281 C CA . GLU A 1 23 ? 10.786 -6.468 0.042 1.00 0.00 23 GLU A CA 12
ATOM 15282 C C . GLU A 1 23 ? 11.197 -4.998 0.026 1.00 0.00 23 GLU A C 12
ATOM 15283 O O . GLU A 1 23 ? 10.450 -4.139 -0.438 1.00 0.00 23 GLU A O 12
ATOM 15295 N N . ASN A 1 24 ? 12.391 -4.718 0.538 1.00 0.00 24 ASN A N 12
ATOM 15296 C CA . ASN A 1 24 ? 12.902 -3.353 0.585 1.00 0.00 24 ASN A CA 12
ATOM 15297 C C . ASN A 1 24 ? 12.922 -2.732 -0.808 1.00 0.00 24 ASN A C 12
ATOM 15298 O O . ASN A 1 24 ? 13.186 -3.413 -1.799 1.00 0.00 24 ASN A O 12
ATOM 15309 N N . ASP A 1 25 ? 12.641 -1.435 -0.875 1.00 0.00 25 ASP A N 12
ATOM 15310 C CA . ASP A 1 25 ? 12.628 -0.720 -2.147 1.00 0.00 25 ASP A CA 12
ATOM 15311 C C . ASP A 1 25 ? 11.570 -1.297 -3.083 1.00 0.00 25 ASP A C 12
ATOM 15312 O O . ASP A 1 25 ? 11.861 -1.633 -4.231 1.00 0.00 25 ASP A O 12
ATOM 15321 N N . MET A 1 26 ? 10.344 -1.409 -2.585 1.00 0.00 26 MET A N 12
ATOM 15322 C CA . MET A 1 26 ? 9.243 -1.945 -3.377 1.00 0.00 26 MET A CA 12
ATOM 15323 C C . MET A 1 26 ? 8.096 -0.943 -3.462 1.00 0.00 26 MET A C 12
ATOM 15324 O O . MET A 1 26 ? 8.039 0.017 -2.694 1.00 0.00 26 MET A O 12
ATOM 15338 N N . HIS A 1 27 ? 7.183 -1.174 -4.401 1.00 0.00 27 HIS A N 12
ATOM 15339 C CA . HIS A 1 27 ? 6.037 -0.291 -4.585 1.00 0.00 27 HIS A CA 12
ATOM 15340 C C . HIS A 1 27 ? 4.735 -1.016 -4.258 1.00 0.00 27 HIS A C 12
ATOM 15341 O O . HIS A 1 27 ? 4.617 -2.224 -4.466 1.00 0.00 27 HIS A O 12
ATOM 15355 N N . CYS A 1 28 ? 3.761 -0.271 -3.746 1.00 0.00 28 CYS A N 12
ATOM 15356 C CA . CYS A 1 28 ? 2.468 -0.844 -3.389 1.00 0.00 28 CYS A CA 12
ATOM 15357 C C . CYS A 1 28 ? 1.440 0.253 -3.131 1.00 0.00 28 CYS A C 12
ATOM 15358 O O . CYS A 1 28 ? 1.796 1.393 -2.834 1.00 0.00 28 CYS A O 12
ATOM 15366 N N . ALA A 1 29 ? 0.164 -0.099 -3.247 1.00 0.00 29 ALA A N 12
ATOM 15367 C CA . ALA A 1 29 ? -0.915 0.855 -3.025 1.00 0.00 29 ALA A CA 12
ATOM 15368 C C . ALA A 1 29 ? -1.472 0.735 -1.611 1.00 0.00 29 ALA A C 12
ATOM 15369 O O . ALA A 1 29 ? -2.048 -0.290 -1.244 1.00 0.00 29 ALA A O 12
ATOM 15376 N N . VAL A 1 30 ? -1.297 1.789 -0.819 1.00 0.00 30 VAL A N 12
ATOM 15377 C CA . VAL A 1 30 ? -1.783 1.801 0.556 1.00 0.00 30 VAL A CA 12
ATOM 15378 C C . VAL A 1 30 ? -3.207 2.340 0.630 1.00 0.00 30 VAL A C 12
ATOM 15379 O O . VAL A 1 30 ? -3.606 3.184 -0.172 1.00 0.00 30 VAL A O 12
ATOM 15392 N N . LYS A 1 31 ? -3.970 1.848 1.600 1.00 0.00 31 LYS A N 12
ATOM 15393 C CA . LYS A 1 31 ? -5.350 2.281 1.783 1.00 0.00 31 LYS A CA 12
ATOM 15394 C C . LYS A 1 31 ? -5.489 3.143 3.034 1.00 0.00 31 LYS A C 12
ATOM 15395 O O . LYS A 1 31 ? -5.113 2.727 4.130 1.00 0.00 31 LYS A O 12
ATOM 15414 N N . ILE A 1 32 ? -6.032 4.343 2.862 1.00 0.00 32 ILE A N 12
ATOM 15415 C CA . ILE A 1 32 ? -6.223 5.261 3.978 1.00 0.00 32 ILE A CA 12
ATOM 15416 C C . ILE A 1 32 ? -7.502 4.939 4.743 1.00 0.00 32 ILE A C 12
ATOM 15417 O O . ILE A 1 32 ? -8.506 4.542 4.152 1.00 0.00 32 ILE A O 12
ATOM 15433 N N . GLN A 1 33 ? -7.458 5.114 6.060 1.00 0.00 33 GLN A N 12
ATOM 15434 C CA . GLN A 1 33 ? -8.615 4.843 6.905 1.00 0.00 33 GLN A CA 12
ATOM 15435 C C . GLN A 1 33 ? -9.465 6.096 7.084 1.00 0.00 33 GLN A C 12
ATOM 15436 O O . GLN A 1 33 ? -10.694 6.029 7.091 1.00 0.00 33 GLN A O 12
ATOM 15450 N N . ASP A 1 34 ? -8.802 7.239 7.228 1.00 0.00 34 ASP A N 12
ATOM 15451 C CA . ASP A 1 34 ? -9.497 8.508 7.406 1.00 0.00 34 ASP A CA 12
ATOM 15452 C C . ASP A 1 34 ? -10.084 8.997 6.085 1.00 0.00 34 ASP A C 12
ATOM 15453 O O . ASP A 1 34 ? -10.925 9.895 6.062 1.00 0.00 34 ASP A O 12
ATOM 15462 N N . LYS A 1 35 ? -9.633 8.400 4.987 1.00 0.00 35 LYS A N 12
ATOM 15463 C CA . LYS A 1 35 ? -10.113 8.772 3.662 1.00 0.00 35 LYS A CA 12
ATOM 15464 C C . LYS A 1 35 ? -10.603 7.548 2.896 1.00 0.00 35 LYS A C 12
ATOM 15465 O O . LYS A 1 35 ? -10.499 6.421 3.378 1.00 0.00 35 LYS A O 12
ATOM 15484 N N . ASN A 1 36 ? -11.136 7.777 1.700 1.00 0.00 36 ASN A N 12
ATOM 15485 C CA . ASN A 1 36 ? -11.641 6.691 0.867 1.00 0.00 36 ASN A CA 12
ATOM 15486 C C . ASN A 1 36 ? -10.897 6.635 -0.463 1.00 0.00 36 ASN A C 12
ATOM 15487 O O . ASN A 1 36 ? -11.485 6.334 -1.502 1.00 0.00 36 ASN A O 12
ATOM 15498 N N . GLN A 1 37 ? -9.601 6.926 -0.423 1.00 0.00 37 GLN A N 12
ATOM 15499 C CA . GLN A 1 37 ? -8.777 6.909 -1.626 1.00 0.00 37 GLN A CA 12
ATOM 15500 C C . GLN A 1 37 ? -7.693 5.839 -1.529 1.00 0.00 37 GLN A C 12
ATOM 15501 O O . GLN A 1 37 ? -7.569 5.160 -0.510 1.00 0.00 37 GLN A O 12
ATOM 15515 N N . TRP A 1 38 ? -6.914 5.696 -2.594 1.00 0.00 38 TRP A N 12
ATOM 15516 C CA . TRP A 1 38 ? -5.841 4.708 -2.628 1.00 0.00 38 TRP A CA 12
ATOM 15517 C C . TRP A 1 38 ? -4.529 5.344 -3.076 1.00 0.00 38 TRP A C 12
ATOM 15518 O O . TRP A 1 38 ? -4.386 5.745 -4.231 1.00 0.00 38 TRP A O 12
ATOM 15539 N N . ARG A 1 39 ? -3.575 5.434 -2.155 1.00 0.00 39 ARG A N 12
ATOM 15540 C CA . ARG A 1 39 ? -2.276 6.023 -2.455 1.00 0.00 39 ARG A CA 12
ATOM 15541 C C . ARG A 1 39 ? -1.206 4.942 -2.581 1.00 0.00 39 ARG A C 12
ATOM 15542 O O . ARG A 1 39 ? -1.482 3.757 -2.400 1.00 0.00 39 ARG A O 12
ATOM 15563 N N . ARG A 1 40 ? 0.017 5.361 -2.891 1.00 0.00 40 ARG A N 12
ATOM 15564 C CA . ARG A 1 40 ? 1.128 4.430 -3.043 1.00 0.00 40 ARG A CA 12
ATOM 15565 C C . ARG A 1 40 ? 2.209 4.699 -1.999 1.00 0.00 40 ARG A C 12
ATOM 15566 O O . ARG A 1 40 ? 2.247 5.767 -1.391 1.00 0.00 40 ARG A O 12
ATOM 15587 N N . GLY A 1 41 ? 3.086 3.720 -1.797 1.00 0.00 41 GLY A N 12
ATOM 15588 C CA . GLY A 1 41 ? 4.154 3.870 -0.827 1.00 0.00 41 GLY A CA 12
ATOM 15589 C C . GLY A 1 41 ? 5.367 3.026 -1.165 1.00 0.00 41 GLY A C 12
ATOM 15590 O O . GLY A 1 41 ? 5.277 2.089 -1.958 1.00 0.00 41 GLY A O 12
ATOM 15594 N N . GLN A 1 42 ? 6.505 3.360 -0.564 1.00 0.00 42 GLN A N 12
ATOM 15595 C CA . GLN A 1 42 ? 7.741 2.627 -0.808 1.00 0.00 42 GLN A CA 12
ATOM 15596 C C . GLN A 1 42 ? 8.188 1.881 0.444 1.00 0.00 42 GLN A C 12
ATOM 15597 O O . GLN A 1 42 ? 8.504 2.494 1.464 1.00 0.00 42 GLN A O 12
ATOM 15611 N N . ILE A 1 43 ? 8.212 0.555 0.360 1.00 0.00 43 ILE A N 12
ATOM 15612 C CA . ILE A 1 43 ? 8.621 -0.275 1.487 1.00 0.00 43 ILE A CA 12
ATOM 15613 C C . ILE A 1 43 ? 9.898 0.259 2.127 1.00 0.00 43 ILE A C 12
ATOM 15614 O O . ILE A 1 43 ? 11.003 -0.028 1.666 1.00 0.00 43 ILE A O 12
ATOM 15630 N N . ILE A 1 44 ? 9.738 1.036 3.194 1.00 0.00 44 ILE A N 12
ATOM 15631 C CA . ILE A 1 44 ? 10.878 1.607 3.900 1.00 0.00 44 ILE A CA 12
ATOM 15632 C C . ILE A 1 44 ? 11.558 0.565 4.780 1.00 0.00 44 ILE A C 12
ATOM 15633 O O . ILE A 1 44 ? 12.691 0.160 4.518 1.00 0.00 44 ILE A O 12
ATOM 15649 N N . ARG A 1 45 ? 10.858 0.132 5.824 1.00 0.00 45 ARG A N 12
ATOM 15650 C CA . ARG A 1 45 ? 11.394 -0.865 6.743 1.00 0.00 45 ARG A CA 12
ATOM 15651 C C . ARG A 1 45 ? 10.269 -1.641 7.420 1.00 0.00 45 ARG A C 12
ATOM 15652 O O . ARG A 1 45 ? 9.416 -1.059 8.090 1.00 0.00 45 ARG A O 12
ATOM 15673 N N . MET A 1 46 ? 10.273 -2.958 7.239 1.00 0.00 46 MET A N 12
ATOM 15674 C CA . MET A 1 46 ? 9.252 -3.813 7.833 1.00 0.00 46 MET A CA 12
ATOM 15675 C C . MET A 1 46 ? 9.390 -3.850 9.352 1.00 0.00 46 MET A C 12
ATOM 15676 O O . MET A 1 46 ? 10.364 -4.381 9.884 1.00 0.00 46 MET A O 12
ATOM 15690 N N . VAL A 1 47 ? 8.408 -3.281 10.044 1.00 0.00 47 VAL A N 12
ATOM 15691 C CA . VAL A 1 47 ? 8.420 -3.250 11.502 1.00 0.00 47 VAL A CA 12
ATOM 15692 C C . VAL A 1 47 ? 8.105 -4.623 12.084 1.00 0.00 47 VAL A C 12
ATOM 15693 O O . VAL A 1 47 ? 8.958 -5.259 12.704 1.00 0.00 47 VAL A O 12
ATOM 15706 N N . THR A 1 48 ? 6.872 -5.078 11.880 1.00 0.00 48 THR A N 12
ATOM 15707 C CA . THR A 1 48 ? 6.443 -6.376 12.385 1.00 0.00 48 THR A CA 12
ATOM 15708 C C . THR A 1 48 ? 5.890 -7.247 11.262 1.00 0.00 48 THR A C 12
ATOM 15709 O O . THR A 1 48 ? 5.737 -6.792 10.128 1.00 0.00 48 THR A O 12
ATOM 15720 N N . ASP A 1 49 ? 5.592 -8.501 11.585 1.00 0.00 49 ASP A N 12
ATOM 15721 C CA . ASP A 1 49 ? 5.054 -9.435 10.603 1.00 0.00 49 ASP A CA 12
ATOM 15722 C C . ASP A 1 49 ? 3.716 -8.942 10.059 1.00 0.00 49 ASP A C 12
ATOM 15723 O O . ASP A 1 49 ? 3.179 -9.500 9.102 1.00 0.00 49 ASP A O 12
ATOM 15732 N N . THR A 1 50 ? 3.183 -7.892 10.676 1.00 0.00 50 THR A N 12
ATOM 15733 C CA . THR A 1 50 ? 1.908 -7.325 10.256 1.00 0.00 50 THR A CA 12
ATOM 15734 C C . THR A 1 50 ? 2.058 -5.856 9.878 1.00 0.00 50 THR A C 12
ATOM 15735 O O . THR A 1 50 ? 1.383 -5.365 8.972 1.00 0.00 50 THR A O 12
ATOM 15746 N N . LEU A 1 51 ? 2.947 -5.158 10.576 1.00 0.00 51 LEU A N 12
ATOM 15747 C CA . LEU A 1 51 ? 3.186 -3.743 10.313 1.00 0.00 51 LEU A CA 12
ATOM 15748 C C . LEU A 1 51 ? 4.373 -3.557 9.373 1.00 0.00 51 LEU A C 12
ATOM 15749 O O . LEU A 1 51 ? 5.263 -4.405 9.305 1.00 0.00 51 LEU A O 12
ATOM 15765 N N . VAL A 1 52 ? 4.382 -2.441 8.652 1.00 0.00 52 VAL A N 12
ATOM 15766 C CA . VAL A 1 52 ? 5.461 -2.141 7.719 1.00 0.00 52 VAL A CA 12
ATOM 15767 C C . VAL A 1 52 ? 5.556 -0.644 7.450 1.00 0.00 52 VAL A C 12
ATOM 15768 O O . VAL A 1 52 ? 4.550 0.012 7.177 1.00 0.00 52 VAL A O 12
ATOM 15781 N N . GLU A 1 53 ? 6.770 -0.109 7.527 1.00 0.00 53 GLU A N 12
ATOM 15782 C CA . GLU A 1 53 ? 6.995 1.312 7.292 1.00 0.00 53 GLU A CA 12
ATOM 15783 C C . GLU A 1 53 ? 7.143 1.600 5.801 1.00 0.00 53 GLU A C 12
ATOM 15784 O O . GLU A 1 53 ? 8.008 1.036 5.131 1.00 0.00 53 GLU A O 12
ATOM 15796 N N . VAL A 1 54 ? 6.291 2.482 5.287 1.00 0.00 54 VAL A N 12
ATOM 15797 C CA . VAL A 1 54 ? 6.326 2.846 3.876 1.00 0.00 54 VAL A CA 12
ATOM 15798 C C . VAL A 1 54 ? 6.474 4.354 3.701 1.00 0.00 54 VAL A C 12
ATOM 15799 O O . VAL A 1 54 ? 6.233 5.125 4.631 1.00 0.00 54 VAL A O 12
ATOM 15812 N N . LEU A 1 55 ? 6.870 4.768 2.503 1.00 0.00 55 LEU A N 12
ATOM 15813 C CA . LEU A 1 55 ? 7.050 6.185 2.204 1.00 0.00 55 LEU A CA 12
ATOM 15814 C C . LEU A 1 55 ? 6.127 6.624 1.072 1.00 0.00 55 LEU A C 12
ATOM 15815 O O . LEU A 1 55 ? 6.190 6.092 -0.037 1.00 0.00 55 LEU A O 12
ATOM 15831 N N . LEU A 1 56 ? 5.272 7.599 1.358 1.00 0.00 56 LEU A N 12
ATOM 15832 C CA . LEU A 1 56 ? 4.336 8.113 0.363 1.00 0.00 56 LEU A CA 12
ATOM 15833 C C . LEU A 1 56 ? 5.041 9.045 -0.617 1.00 0.00 56 LEU A C 12
ATOM 15834 O O . LEU A 1 56 ? 4.560 10.141 -0.903 1.00 0.00 56 LEU A O 12
ATOM 15850 N N . TYR A 1 57 ? 6.183 8.600 -1.131 1.00 0.00 57 TYR A N 12
ATOM 15851 C CA . TYR A 1 57 ? 6.955 9.395 -2.079 1.00 0.00 57 TYR A CA 12
ATOM 15852 C C . TYR A 1 57 ? 6.035 10.215 -2.978 1.00 0.00 57 TYR A C 12
ATOM 15853 O O . TYR A 1 57 ? 6.329 11.366 -3.301 1.00 0.00 57 TYR A O 12
ATOM 15871 N N . ASP A 1 58 ? 4.919 9.614 -3.378 1.00 0.00 58 ASP A N 12
ATOM 15872 C CA . ASP A 1 58 ? 3.954 10.288 -4.238 1.00 0.00 58 ASP A CA 12
ATOM 15873 C C . ASP A 1 58 ? 3.636 11.683 -3.709 1.00 0.00 58 ASP A C 12
ATOM 15874 O O . ASP A 1 58 ? 3.707 12.668 -4.444 1.00 0.00 58 ASP A O 12
ATOM 15883 N N . VAL A 1 59 ? 3.283 11.760 -2.430 1.00 0.00 59 VAL A N 12
ATOM 15884 C CA . VAL A 1 59 ? 2.954 13.034 -1.802 1.00 0.00 59 VAL A CA 12
ATOM 15885 C C . VAL A 1 59 ? 4.149 13.596 -1.041 1.00 0.00 59 VAL A C 12
ATOM 15886 O O . VAL A 1 59 ? 4.467 14.780 -1.149 1.00 0.00 59 VAL A O 12
ATOM 15899 N N . GLY A 1 60 ? 4.810 12.738 -0.269 1.00 0.00 60 GLY A N 12
ATOM 15900 C CA . GLY A 1 60 ? 5.964 13.168 0.499 1.00 0.00 60 GLY A CA 12
ATOM 15901 C C . GLY A 1 60 ? 5.724 13.094 1.994 1.00 0.00 60 GLY A C 12
ATOM 15902 O O . GLY A 1 60 ? 6.008 14.045 2.723 1.00 0.00 60 GLY A O 12
ATOM 15906 N N . VAL A 1 61 ? 5.199 11.963 2.453 1.00 0.00 61 VAL A N 12
ATOM 15907 C CA . VAL A 1 61 ? 4.921 11.769 3.871 1.00 0.00 61 VAL A CA 12
ATOM 15908 C C . VAL A 1 61 ? 5.366 10.387 4.335 1.00 0.00 61 VAL A C 12
ATOM 15909 O O . VAL A 1 61 ? 4.972 9.372 3.760 1.00 0.00 61 VAL A O 12
ATOM 15922 N N . GLU A 1 62 ? 6.189 10.354 5.378 1.00 0.00 62 GLU A N 12
ATOM 15923 C CA . GLU A 1 62 ? 6.688 9.095 5.918 1.00 0.00 62 GLU A CA 12
ATOM 15924 C C . GLU A 1 62 ? 5.743 8.549 6.985 1.00 0.00 62 GLU A C 12
ATOM 15925 O O . GLU A 1 62 ? 5.486 9.203 7.997 1.00 0.00 62 GLU A O 12
ATOM 15937 N N . LEU A 1 63 ? 5.229 7.347 6.751 1.00 0.00 63 LEU A N 12
ATOM 15938 C CA . LEU A 1 63 ? 4.312 6.711 7.691 1.00 0.00 63 LEU A CA 12
ATOM 15939 C C . LEU A 1 63 ? 4.426 5.192 7.621 1.00 0.00 63 LEU A C 12
ATOM 15940 O O . LEU A 1 63 ? 5.166 4.652 6.798 1.00 0.00 63 LEU A O 12
ATOM 15956 N N . VAL A 1 64 ? 3.687 4.507 8.487 1.00 0.00 64 VAL A N 12
ATOM 15957 C CA . VAL A 1 64 ? 3.702 3.049 8.521 1.00 0.00 64 VAL A CA 12
ATOM 15958 C C . VAL A 1 64 ? 2.288 2.486 8.614 1.00 0.00 64 VAL A C 12
ATOM 15959 O O . VAL A 1 64 ? 1.523 2.847 9.508 1.00 0.00 64 VAL A O 12
ATOM 15972 N N . VAL A 1 65 ? 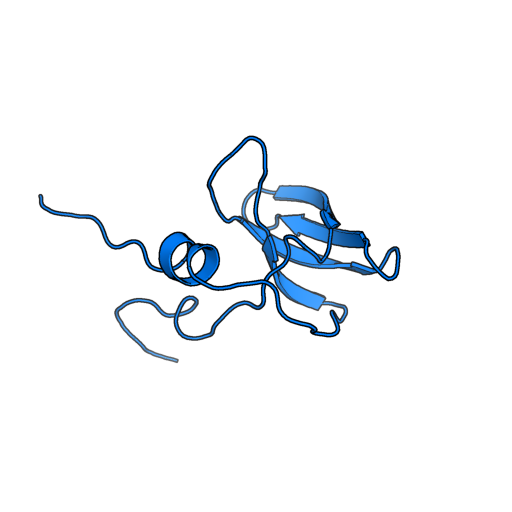1.948 1.599 7.685 1.00 0.00 65 VAL A N 12
ATOM 15973 C CA . VAL A 1 65 ? 0.626 0.984 7.662 1.00 0.00 65 VAL A CA 12
ATOM 15974 C C . VAL A 1 65 ? 0.723 -0.531 7.794 1.00 0.00 65 VAL A C 12
ATOM 15975 O O . VAL A 1 65 ? 1.805 -1.106 7.685 1.00 0.00 65 VAL A O 12
ATOM 15988 N N . ASN A 1 66 ? -0.417 -1.173 8.030 1.00 0.00 66 ASN A N 12
ATOM 15989 C CA . ASN A 1 66 ? -0.461 -2.624 8.177 1.00 0.00 66 ASN A CA 12
ATOM 15990 C C . ASN A 1 66 ? -0.495 -3.308 6.814 1.00 0.00 66 ASN A C 12
ATOM 15991 O O . ASN A 1 66 ? -1.251 -2.911 5.927 1.00 0.00 66 ASN A O 12
ATOM 16002 N N . VAL A 1 67 ? 0.328 -4.339 6.655 1.00 0.00 67 VAL A N 12
ATOM 16003 C CA . VAL A 1 67 ? 0.391 -5.081 5.401 1.00 0.00 67 VAL A CA 12
ATOM 16004 C C . VAL A 1 67 ? -1.005 -5.429 4.897 1.00 0.00 67 VAL A C 12
ATOM 16005 O O . VAL A 1 67 ? -1.229 -5.552 3.693 1.00 0.00 67 VAL A O 12
ATOM 16018 N N . ASP A 1 68 ? -1.941 -5.586 5.827 1.00 0.00 68 ASP A N 12
ATOM 16019 C CA . ASP A 1 68 ? -3.317 -5.918 5.478 1.00 0.00 68 ASP A CA 12
ATOM 16020 C C . ASP A 1 68 ? -3.912 -4.865 4.548 1.00 0.00 68 ASP A C 12
ATOM 16021 O O . ASP A 1 68 ? -4.675 -5.187 3.637 1.00 0.00 68 ASP A O 12
ATOM 16030 N N . CYS A 1 69 ? -3.558 -3.607 4.785 1.00 0.00 69 CYS A N 12
ATOM 16031 C CA . CYS A 1 69 ? -4.058 -2.506 3.970 1.00 0.00 69 CYS A CA 12
ATOM 16032 C C . CYS A 1 69 ? -3.272 -2.393 2.667 1.00 0.00 69 CYS A C 12
ATOM 16033 O O . CYS A 1 69 ? -3.823 -2.033 1.626 1.00 0.00 69 CYS A O 12
ATOM 16041 N N . LEU A 1 70 ? -1.982 -2.701 2.732 1.00 0.00 70 LEU A N 12
ATOM 16042 C CA . LEU A 1 70 ? -1.119 -2.633 1.558 1.00 0.00 70 LEU A CA 12
ATOM 16043 C C . LEU A 1 70 ? -1.657 -3.513 0.434 1.00 0.00 70 LEU A C 12
ATOM 16044 O O . LEU A 1 70 ? -2.315 -4.523 0.685 1.00 0.00 70 LEU A O 12
ATOM 16060 N N . ARG A 1 71 ? -1.372 -3.123 -0.804 1.00 0.00 71 ARG A N 12
ATOM 16061 C CA . ARG A 1 71 ? -1.827 -3.876 -1.966 1.00 0.00 71 ARG A CA 12
ATOM 16062 C C . ARG A 1 71 ? -0.770 -3.870 -3.066 1.00 0.00 71 ARG A C 12
ATOM 16063 O O . ARG A 1 71 ? -0.005 -2.915 -3.201 1.00 0.00 71 ARG A O 12
ATOM 16084 N N . LYS A 1 72 ? -0.733 -4.942 -3.850 1.00 0.00 72 LYS A N 12
ATOM 16085 C CA . LYS A 1 72 ? 0.229 -5.060 -4.940 1.00 0.00 72 LYS A CA 12
ATOM 16086 C C . LYS A 1 72 ? -0.056 -4.033 -6.031 1.00 0.00 72 LYS A C 12
ATOM 16087 O O . LYS A 1 72 ? -1.198 -3.869 -6.460 1.00 0.00 72 LYS A O 12
ATOM 16106 N N . LEU A 1 73 ? 0.990 -3.346 -6.477 1.00 0.00 73 LEU A N 12
ATOM 16107 C CA . LEU A 1 73 ? 0.853 -2.335 -7.520 1.00 0.00 73 LEU A CA 12
ATOM 16108 C C . LEU A 1 73 ? 1.114 -2.936 -8.897 1.00 0.00 73 LEU A C 12
ATOM 16109 O O . LEU A 1 73 ? 2.256 -3.001 -9.350 1.00 0.00 73 LEU A O 12
ATOM 16125 N N . GLU A 1 74 ? 0.046 -3.372 -9.559 1.00 0.00 74 GLU A N 12
ATOM 16126 C CA . GLU A 1 74 ? 0.160 -3.966 -10.886 1.00 0.00 74 GLU A CA 12
ATOM 16127 C C . GLU A 1 74 ? 0.545 -2.913 -11.922 1.00 0.00 74 GLU A C 12
ATOM 16128 O O . GLU A 1 74 ? 0.378 -1.715 -11.695 1.00 0.00 74 GLU A O 12
ATOM 16140 N N . GLU A 1 75 ? 1.062 -3.371 -13.058 1.00 0.00 75 GLU A N 12
ATOM 16141 C CA . GLU A 1 75 ? 1.473 -2.469 -14.127 1.00 0.00 75 GLU A CA 12
ATOM 16142 C C . GLU A 1 75 ? 0.261 -1.795 -14.765 1.00 0.00 75 GLU A C 12
ATOM 16143 O O . GLU A 1 75 ? 0.306 -0.616 -15.114 1.00 0.00 75 GLU A O 12
ATOM 16155 N N . ASN A 1 76 ? -0.820 -2.553 -14.914 1.00 0.00 76 ASN A N 12
ATOM 16156 C CA . ASN A 1 76 ? -2.044 -2.030 -15.511 1.00 0.00 76 ASN A CA 12
ATOM 16157 C C . ASN A 1 76 ? -2.397 -0.667 -14.923 1.00 0.00 76 ASN A C 12
ATOM 16158 O O . ASN A 1 76 ? -2.508 0.323 -15.647 1.00 0.00 76 ASN A O 12
ATOM 16169 N N . LEU A 1 77 ? -2.571 -0.624 -13.607 1.00 0.00 77 LEU A N 12
ATOM 16170 C CA . LEU A 1 77 ? -2.910 0.617 -12.920 1.00 0.00 77 LEU A CA 12
ATOM 16171 C C . LEU A 1 77 ? -1.798 1.649 -13.079 1.00 0.00 77 LEU A C 12
ATOM 16172 O O . LEU A 1 77 ? -2.058 2.849 -13.168 1.00 0.00 77 LEU A O 12
ATOM 16188 N N . LYS A 1 78 ? -0.558 1.173 -13.116 1.00 0.00 78 LYS A N 12
ATOM 16189 C CA . LYS A 1 78 ? 0.595 2.053 -13.268 1.00 0.00 78 LYS A CA 12
ATOM 16190 C C . LYS A 1 78 ? 0.448 2.934 -14.504 1.00 0.00 78 LYS A C 12
ATOM 16191 O O . LYS A 1 78 ? 0.644 4.148 -14.441 1.00 0.00 78 LYS A O 12
ATOM 16210 N N . THR A 1 79 ? 0.101 2.315 -15.628 1.00 0.00 79 THR A N 12
ATOM 16211 C CA . THR A 1 79 ? -0.072 3.043 -16.879 1.00 0.00 79 THR A CA 12
ATOM 16212 C C . THR A 1 79 ? -1.522 3.475 -17.067 1.00 0.00 79 THR A C 12
ATOM 16213 O O . THR A 1 79 ? -2.126 3.216 -18.108 1.00 0.00 79 THR A O 12
ATOM 16224 N N . MET A 1 80 ? -2.074 4.136 -16.055 1.00 0.00 80 MET A N 12
ATOM 16225 C CA . MET A 1 80 ? -3.453 4.606 -16.111 1.00 0.00 80 MET A CA 12
ATOM 16226 C C . MET A 1 80 ? -3.672 5.764 -15.143 1.00 0.00 80 MET A C 12
ATOM 16227 O O . MET A 1 80 ? -3.106 5.789 -14.051 1.00 0.00 80 MET A O 12
ATOM 16241 N N . GLY A 1 81 ? -4.499 6.723 -15.551 1.00 0.00 81 GLY A N 12
ATOM 16242 C CA . GLY A 1 81 ? -4.777 7.871 -14.708 1.00 0.00 81 GLY A CA 12
ATOM 16243 C C . GLY A 1 81 ? -3.762 8.982 -14.888 1.00 0.00 81 GLY A C 12
ATOM 16244 O O . GLY A 1 81 ? -3.328 9.260 -16.005 1.00 0.00 81 GLY A O 12
ATOM 16248 N N . ARG A 1 82 ? -3.384 9.620 -13.785 1.00 0.00 82 ARG A N 12
ATOM 16249 C CA . ARG A 1 82 ? -2.416 10.709 -13.826 1.00 0.00 82 ARG A CA 12
ATOM 16250 C C . ARG A 1 82 ? -0.990 10.172 -13.749 1.00 0.00 82 ARG A C 12
ATOM 16251 O O . ARG A 1 82 ? -0.567 9.647 -12.719 1.00 0.00 82 ARG A O 12
ATOM 16272 N N . LEU A 1 83 ? -0.253 10.307 -14.846 1.00 0.00 83 LEU A N 12
ATOM 16273 C CA . LEU A 1 83 ? 1.126 9.835 -14.905 1.00 0.00 83 LEU A CA 12
ATOM 16274 C C . LEU A 1 83 ? 1.994 10.787 -15.721 1.00 0.00 83 LEU A C 12
ATOM 16275 O O . LEU A 1 83 ? 1.647 11.149 -16.845 1.00 0.00 83 LEU A O 12
ATOM 16291 N N . SER A 1 84 ? 3.124 11.188 -15.148 1.00 0.00 84 SER A N 12
ATOM 16292 C CA . SER A 1 84 ? 4.041 12.100 -15.822 1.00 0.00 84 SER A CA 12
ATOM 16293 C C . SER A 1 84 ? 4.906 11.353 -16.832 1.00 0.00 84 SER A C 12
ATOM 16294 O O . SER A 1 84 ? 6.048 10.992 -16.544 1.00 0.00 84 SER A O 12
ATOM 16302 N N . LEU A 1 85 ? 4.353 11.122 -18.018 1.00 0.00 85 LEU A N 12
ATOM 16303 C CA . LEU A 1 85 ? 5.073 10.417 -19.073 1.00 0.00 85 LEU A CA 12
ATOM 16304 C C . LEU A 1 85 ? 5.939 11.380 -19.879 1.00 0.00 85 LEU A C 12
ATOM 16305 O O . LEU A 1 85 ? 5.964 12.581 -19.611 1.00 0.00 85 LEU A O 12
ATOM 16321 N N . GLY A 1 1 ? -16.128 -1.966 -21.215 1.00 0.00 1 GLY A N 13
ATOM 16322 C CA . GLY A 1 1 ? -15.066 -1.007 -20.973 1.00 0.00 1 GLY A CA 13
ATOM 16323 C C . GLY A 1 1 ? -15.355 0.347 -21.591 1.00 0.00 1 GLY A C 13
ATOM 16324 O O . GLY A 1 1 ? -14.461 0.989 -22.141 1.00 0.00 1 GLY A O 13
ATOM 16328 N N . SER A 1 2 ? -16.608 0.780 -21.503 1.00 0.00 2 SER A N 13
ATOM 16329 C CA . SER A 1 2 ? -17.014 2.064 -22.063 1.00 0.00 2 SER A CA 13
ATOM 16330 C C . SER A 1 2 ? -16.125 3.189 -21.542 1.00 0.00 2 SER A C 13
ATOM 16331 O O . SER A 1 2 ? -15.636 4.016 -22.313 1.00 0.00 2 SER A O 13
ATOM 16339 N N . SER A 1 3 ? -15.920 3.214 -20.229 1.00 0.00 3 SER A N 13
ATOM 16340 C CA . SER A 1 3 ? -15.093 4.239 -19.604 1.00 0.00 3 SER A CA 13
ATOM 16341 C C . SER A 1 3 ? -14.542 3.752 -18.267 1.00 0.00 3 SER A C 13
ATOM 16342 O O . SER A 1 3 ? -15.280 3.608 -17.294 1.00 0.00 3 SER A O 13
ATOM 16350 N N . GLY A 1 4 ? -13.237 3.499 -18.229 1.00 0.00 4 GLY A N 13
ATOM 16351 C CA . GLY A 1 4 ? -12.608 3.031 -17.008 1.00 0.00 4 GLY A CA 13
ATOM 16352 C C . GLY A 1 4 ? -12.324 4.156 -16.033 1.00 0.00 4 GLY A C 13
ATOM 16353 O O . GLY A 1 4 ? -11.174 4.389 -15.661 1.00 0.00 4 GLY A O 13
ATOM 16357 N N . SER A 1 5 ? -13.375 4.856 -15.619 1.00 0.00 5 SER A N 13
ATOM 16358 C CA . SER A 1 5 ? -13.233 5.967 -14.685 1.00 0.00 5 SER A CA 13
ATOM 16359 C C . SER A 1 5 ? -12.527 5.518 -13.410 1.00 0.00 5 SER A C 13
ATOM 16360 O O . SER A 1 5 ? -11.681 6.233 -12.871 1.00 0.00 5 SER A O 13
ATOM 16368 N N . SER A 1 6 ? -12.880 4.329 -12.932 1.00 0.00 6 SER A N 13
ATOM 16369 C CA . SER A 1 6 ? -12.283 3.785 -11.718 1.00 0.00 6 SER A CA 13
ATOM 16370 C C . SER A 1 6 ? -11.736 2.382 -11.964 1.00 0.00 6 SER A C 13
ATOM 16371 O O . SER A 1 6 ? -12.493 1.419 -12.076 1.00 0.00 6 SER A O 13
ATOM 16379 N N . GLY A 1 7 ? -10.413 2.276 -12.046 1.00 0.00 7 GLY A N 13
ATOM 16380 C CA . GLY A 1 7 ? -9.785 0.988 -12.278 1.00 0.00 7 GLY A CA 13
ATOM 16381 C C . GLY A 1 7 ? -8.953 0.528 -11.097 1.00 0.00 7 GLY A C 13
ATOM 16382 O O . GLY A 1 7 ? -9.042 -0.626 -10.680 1.00 0.00 7 GLY A O 13
ATOM 16386 N N . MET A 1 8 ? -8.141 1.432 -10.559 1.00 0.00 8 MET A N 13
ATOM 16387 C CA . MET A 1 8 ? -7.289 1.111 -9.420 1.00 0.00 8 MET A CA 13
ATOM 16388 C C . MET A 1 8 ? -8.127 0.840 -8.174 1.00 0.00 8 MET A C 13
ATOM 16389 O O . MET A 1 8 ? -8.253 -0.304 -7.737 1.00 0.00 8 MET A O 13
ATOM 16403 N N . ILE A 1 9 ? -8.696 1.899 -7.608 1.00 0.00 9 ILE A N 13
ATOM 16404 C CA . ILE A 1 9 ? -9.522 1.774 -6.413 1.00 0.00 9 ILE A CA 13
ATOM 16405 C C . ILE A 1 9 ? -10.562 0.671 -6.577 1.00 0.00 9 ILE A C 13
ATOM 16406 O O . ILE A 1 9 ? -10.802 -0.111 -5.658 1.00 0.00 9 ILE A O 13
ATOM 16422 N N . ALA A 1 10 ? -11.175 0.613 -7.754 1.00 0.00 10 ALA A N 13
ATOM 16423 C CA . ALA A 1 10 ? -12.187 -0.397 -8.040 1.00 0.00 10 ALA A CA 13
ATOM 16424 C C . ALA A 1 10 ? -11.582 -1.796 -8.034 1.00 0.00 10 ALA A C 13
ATOM 16425 O O . ALA A 1 10 ? -11.994 -2.657 -7.256 1.00 0.00 10 ALA A O 13
ATOM 16432 N N . ALA A 1 11 ? -10.605 -2.018 -8.907 1.00 0.00 11 ALA A N 13
ATOM 16433 C CA . ALA A 1 11 ? -9.943 -3.313 -9.000 1.00 0.00 11 ALA A CA 13
ATOM 16434 C C . ALA A 1 11 ? -9.446 -3.776 -7.634 1.00 0.00 11 ALA A C 13
ATOM 16435 O O . ALA A 1 11 ? -9.775 -4.873 -7.183 1.00 0.00 11 ALA A O 13
ATOM 16442 N N . TYR A 1 12 ? -8.653 -2.933 -6.982 1.00 0.00 12 TYR A N 13
ATOM 16443 C CA . TYR A 1 12 ? -8.108 -3.258 -5.669 1.00 0.00 12 TYR A CA 13
ATOM 16444 C C . TYR A 1 12 ? -9.226 -3.566 -4.677 1.00 0.00 12 TYR A C 13
ATOM 16445 O O . TYR A 1 12 ? -9.249 -4.633 -4.065 1.00 0.00 12 TYR A O 13
ATOM 16463 N N . GLU A 1 13 ? -10.150 -2.622 -4.525 1.00 0.00 13 GLU A N 13
ATOM 16464 C CA . GLU A 1 13 ? -11.270 -2.792 -3.607 1.00 0.00 13 GLU A CA 13
ATOM 16465 C C . GLU A 1 13 ? -11.920 -4.161 -3.789 1.00 0.00 13 GLU A C 13
ATOM 16466 O O . GLU A 1 13 ? -11.941 -4.977 -2.869 1.00 0.00 13 GLU A O 13
ATOM 16478 N N . ASN A 1 14 ? -12.449 -4.404 -4.984 1.00 0.00 14 ASN A N 13
ATOM 16479 C CA . ASN A 1 14 ? -13.100 -5.673 -5.287 1.00 0.00 14 ASN A CA 13
ATOM 16480 C C . ASN A 1 14 ? -12.193 -6.848 -4.937 1.00 0.00 14 ASN A C 13
ATOM 16481 O O . ASN A 1 14 ? -12.622 -7.809 -4.298 1.00 0.00 14 ASN A O 13
ATOM 16492 N N . SER A 1 15 ? -10.935 -6.764 -5.359 1.00 0.00 15 SER A N 13
ATOM 16493 C CA . SER A 1 15 ? -9.967 -7.821 -5.092 1.00 0.00 15 SER A CA 13
ATOM 16494 C C . SER A 1 15 ? -9.726 -7.972 -3.593 1.00 0.00 15 SER A C 13
ATOM 16495 O O . SER A 1 15 ? -9.704 -6.989 -2.853 1.00 0.00 15 SER A O 13
ATOM 16503 N N . LYS A 1 16 ? -9.546 -9.213 -3.152 1.00 0.00 16 LYS A N 13
ATOM 16504 C CA . LYS A 1 16 ? -9.306 -9.496 -1.742 1.00 0.00 16 LYS A CA 13
ATOM 16505 C C . LYS A 1 16 ? -7.812 -9.494 -1.434 1.00 0.00 16 LYS A C 13
ATOM 16506 O O . LYS A 1 16 ? -6.984 -9.675 -2.327 1.00 0.00 16 LYS A O 13
ATOM 16525 N N . TRP A 1 17 ? -7.475 -9.288 -0.166 1.00 0.00 17 TRP A N 13
ATOM 16526 C CA . TRP A 1 17 ? -6.080 -9.264 0.260 1.00 0.00 17 TRP A CA 13
ATOM 16527 C C . TRP A 1 17 ? -5.318 -10.459 -0.303 1.00 0.00 17 TRP A C 13
ATOM 16528 O O . TRP A 1 17 ? -5.918 -11.396 -0.828 1.00 0.00 17 TRP A O 13
ATOM 16549 N N . GLU A 1 18 ? -3.994 -10.418 -0.189 1.00 0.00 18 GLU A N 13
ATOM 16550 C CA . GLU A 1 18 ? -3.152 -11.499 -0.688 1.00 0.00 18 GLU A CA 13
ATOM 16551 C C . GLU A 1 18 ? -1.808 -11.519 0.035 1.00 0.00 18 GLU A C 13
ATOM 16552 O O . GLU A 1 18 ? -1.179 -10.485 0.258 1.00 0.00 18 GLU A O 13
ATOM 16564 N N . PRO A 1 19 ? -1.358 -12.725 0.412 1.00 0.00 19 PRO A N 13
ATOM 16565 C CA . PRO A 1 19 ? -0.086 -12.911 1.116 1.00 0.00 19 PRO A CA 13
ATOM 16566 C C . PRO A 1 19 ? 1.117 -12.633 0.221 1.00 0.00 19 PRO A C 13
ATOM 16567 O O . PRO A 1 19 ? 1.508 -13.473 -0.590 1.00 0.00 19 PRO A O 13
ATOM 16578 N N . VAL A 1 20 ? 1.702 -11.449 0.374 1.00 0.00 20 VAL A N 13
ATOM 16579 C CA . VAL A 1 20 ? 2.862 -11.061 -0.419 1.00 0.00 20 VAL A CA 13
ATOM 16580 C C . VAL A 1 20 ? 3.956 -10.468 0.461 1.00 0.00 20 VAL A C 13
ATOM 16581 O O . VAL A 1 20 ? 3.737 -9.481 1.164 1.00 0.00 20 VAL A O 13
ATOM 16594 N N . LYS A 1 21 ? 5.137 -11.076 0.418 1.00 0.00 21 LYS A N 13
ATOM 16595 C CA . LYS A 1 21 ? 6.268 -10.608 1.210 1.00 0.00 21 LYS A CA 13
ATOM 16596 C C . LYS A 1 21 ? 6.762 -9.255 0.708 1.00 0.00 21 LYS A C 13
ATOM 16597 O O . LYS A 1 21 ? 7.383 -9.164 -0.351 1.00 0.00 21 LYS A O 13
ATOM 16616 N N . TRP A 1 22 ? 6.482 -8.207 1.475 1.00 0.00 22 TRP A N 13
ATOM 16617 C CA . TRP A 1 22 ? 6.899 -6.859 1.107 1.00 0.00 22 TRP A CA 13
ATOM 16618 C C . TRP A 1 22 ? 8.409 -6.699 1.246 1.00 0.00 22 TRP A C 13
ATOM 16619 O O . TRP A 1 22 ? 8.943 -6.703 2.355 1.00 0.00 22 TRP A O 13
ATOM 16640 N N . GLU A 1 23 ? 9.092 -6.559 0.115 1.00 0.00 23 GLU A N 13
ATOM 16641 C CA . GLU A 1 23 ? 10.541 -6.398 0.113 1.00 0.00 23 GLU A CA 13
ATOM 16642 C C . GLU A 1 23 ? 10.926 -4.923 0.183 1.00 0.00 23 GLU A C 13
ATOM 16643 O O . GLU A 1 23 ? 10.155 -4.050 -0.213 1.00 0.00 23 GLU A O 13
ATOM 16655 N N . ASN A 1 24 ? 12.124 -4.654 0.692 1.00 0.00 24 ASN A N 13
ATOM 16656 C CA . ASN A 1 24 ? 12.611 -3.285 0.816 1.00 0.00 24 ASN A CA 13
ATOM 16657 C C . ASN A 1 24 ? 12.650 -2.596 -0.545 1.00 0.00 24 ASN A C 13
ATOM 16658 O O . ASN A 1 24 ? 12.727 -3.253 -1.583 1.00 0.00 24 ASN A O 13
ATOM 16669 N N . ASP A 1 25 ? 12.597 -1.268 -0.531 1.00 0.00 25 ASP A N 13
ATOM 16670 C CA . ASP A 1 25 ? 12.629 -0.489 -1.764 1.00 0.00 25 ASP A CA 13
ATOM 16671 C C . ASP A 1 25 ? 11.646 -1.051 -2.787 1.00 0.00 25 ASP A C 13
ATOM 16672 O O . ASP A 1 25 ? 12.013 -1.324 -3.929 1.00 0.00 25 ASP A O 13
ATOM 16681 N N . MET A 1 26 ? 10.397 -1.223 -2.367 1.00 0.00 26 MET A N 13
ATOM 16682 C CA . MET A 1 26 ? 9.362 -1.752 -3.248 1.00 0.00 26 MET A CA 13
ATOM 16683 C C . MET A 1 26 ? 8.239 -0.737 -3.439 1.00 0.00 26 MET A C 13
ATOM 16684 O O . MET A 1 26 ? 8.229 0.319 -2.806 1.00 0.00 26 MET A O 13
ATOM 16698 N N . HIS A 1 27 ? 7.296 -1.064 -4.317 1.00 0.00 27 HIS A N 13
ATOM 16699 C CA . HIS A 1 27 ? 6.168 -0.180 -4.591 1.00 0.00 27 HIS A CA 13
ATOM 16700 C C . HIS A 1 27 ? 4.846 -0.867 -4.261 1.00 0.00 27 HIS A C 13
ATOM 16701 O O . HIS A 1 27 ? 4.674 -2.059 -4.520 1.00 0.00 27 HIS A O 13
ATOM 16715 N N . CYS A 1 28 ? 3.917 -0.109 -3.690 1.00 0.00 28 CYS A N 13
ATOM 16716 C CA . CYS A 1 28 ? 2.611 -0.646 -3.324 1.00 0.00 28 CYS A CA 13
ATOM 16717 C C . CYS A 1 28 ? 1.601 0.478 -3.113 1.00 0.00 28 CYS A C 13
ATOM 16718 O O . CYS A 1 28 ? 1.967 1.651 -3.050 1.00 0.00 28 CYS A O 13
ATOM 16726 N N . ALA A 1 29 ? 0.329 0.110 -3.007 1.00 0.00 29 ALA A N 13
ATOM 16727 C CA . ALA A 1 29 ? -0.734 1.086 -2.803 1.00 0.00 29 ALA A CA 13
ATOM 16728 C C . ALA A 1 29 ? -1.363 0.933 -1.422 1.00 0.00 29 ALA A C 13
ATOM 16729 O O . ALA A 1 29 ? -1.913 -0.117 -1.092 1.00 0.00 29 ALA A O 13
ATOM 16736 N N . VAL A 1 30 ? -1.277 1.988 -0.618 1.00 0.00 30 VAL A N 13
ATOM 16737 C CA . VAL A 1 30 ? -1.838 1.971 0.728 1.00 0.00 30 VAL A CA 13
ATOM 16738 C C . VAL A 1 30 ? -3.193 2.668 0.767 1.00 0.00 30 VAL A C 13
ATOM 16739 O O . VAL A 1 30 ? -3.484 3.532 -0.060 1.00 0.00 30 VAL A O 13
ATOM 16752 N N . LYS A 1 31 ? -4.020 2.287 1.735 1.00 0.00 31 LYS A N 13
ATOM 16753 C CA . LYS A 1 31 ? -5.346 2.876 1.885 1.00 0.00 31 LYS A CA 13
ATOM 16754 C C . LYS A 1 31 ? -5.428 3.713 3.158 1.00 0.00 31 LYS A C 13
ATOM 16755 O O . LYS A 1 31 ? -5.134 3.228 4.251 1.00 0.00 31 LYS A O 13
ATOM 16774 N N . ILE A 1 32 ? -5.831 4.970 3.008 1.00 0.00 32 ILE A N 13
ATOM 16775 C CA . ILE A 1 32 ? -5.955 5.873 4.146 1.00 0.00 32 ILE A CA 13
ATOM 16776 C C . ILE A 1 32 ? -7.241 5.607 4.922 1.00 0.00 32 ILE A C 13
ATOM 16777 O O . ILE A 1 32 ? -8.299 5.391 4.331 1.00 0.00 32 ILE A O 13
ATOM 16793 N N . GLN A 1 33 ? -7.141 5.627 6.247 1.00 0.00 33 GLN A N 13
ATOM 16794 C CA . GLN A 1 33 ? -8.298 5.389 7.103 1.00 0.00 33 GLN A CA 13
ATOM 16795 C C . GLN A 1 33 ? -9.138 6.653 7.246 1.00 0.00 33 GLN A C 13
ATOM 16796 O O . GLN A 1 33 ? -10.363 6.613 7.129 1.00 0.00 33 GLN A O 13
ATOM 16810 N N . ASP A 1 34 ? -8.472 7.774 7.500 1.00 0.00 34 ASP A N 13
ATOM 16811 C CA . ASP A 1 34 ? -9.158 9.052 7.659 1.00 0.00 34 ASP A CA 13
ATOM 16812 C C . ASP A 1 34 ? -9.878 9.445 6.373 1.00 0.00 34 ASP A C 13
ATOM 16813 O O . ASP A 1 34 ? -10.988 9.977 6.408 1.00 0.00 34 ASP A O 13
ATOM 16822 N N . LYS A 1 35 ? -9.239 9.181 5.238 1.00 0.00 35 LYS A N 13
ATOM 16823 C CA . LYS A 1 35 ? -9.818 9.507 3.940 1.00 0.00 35 LYS A CA 13
ATOM 16824 C C . LYS A 1 35 ? -10.256 8.243 3.207 1.00 0.00 35 LYS A C 13
ATOM 16825 O O . LYS A 1 35 ? -10.152 7.138 3.739 1.00 0.00 35 LYS A O 13
ATOM 16844 N N . ASN A 1 36 ? -10.745 8.413 1.983 1.00 0.00 36 ASN A N 13
ATOM 16845 C CA . ASN A 1 36 ? -11.198 7.286 1.177 1.00 0.00 36 ASN A CA 13
ATOM 16846 C C . ASN A 1 36 ? -10.508 7.277 -0.184 1.00 0.00 36 ASN A C 13
ATOM 16847 O O . ASN A 1 36 ? -11.135 7.002 -1.206 1.00 0.00 36 ASN A O 13
ATOM 16858 N N . GLN A 1 37 ? -9.214 7.581 -0.187 1.00 0.00 37 GLN A N 13
ATOM 16859 C CA . GLN A 1 37 ? -8.439 7.608 -1.422 1.00 0.00 37 GLN A CA 13
ATOM 16860 C C . GLN A 1 37 ? -7.212 6.709 -1.314 1.00 0.00 37 GLN A C 13
ATOM 16861 O O . GLN A 1 37 ? -6.528 6.696 -0.291 1.00 0.00 37 GLN A O 13
ATOM 16875 N N . TRP A 1 38 ? -6.939 5.960 -2.376 1.00 0.00 38 TRP A N 13
ATOM 16876 C CA . TRP A 1 38 ? -5.793 5.058 -2.400 1.00 0.00 38 TRP A CA 13
ATOM 16877 C C . TRP A 1 38 ? -4.526 5.798 -2.814 1.00 0.00 38 TRP A C 13
ATOM 16878 O O . TRP A 1 38 ? -4.482 6.430 -3.869 1.00 0.00 38 TRP A O 13
ATOM 16899 N N . ARG A 1 39 ? -3.498 5.715 -1.976 1.00 0.00 39 ARG A N 13
ATOM 16900 C CA . ARG A 1 39 ? -2.230 6.378 -2.255 1.00 0.00 39 ARG A CA 13
ATOM 16901 C C . ARG A 1 39 ? -1.135 5.357 -2.547 1.00 0.00 39 ARG A C 13
ATOM 16902 O O . ARG A 1 39 ? -1.377 4.150 -2.528 1.00 0.00 39 ARG A O 13
ATOM 16923 N N . ARG A 1 40 ? 0.070 5.849 -2.817 1.00 0.00 40 ARG A N 13
ATOM 16924 C CA . ARG A 1 40 ? 1.202 4.980 -3.115 1.00 0.00 40 ARG A CA 13
ATOM 16925 C C . ARG A 1 40 ? 2.309 5.155 -2.079 1.00 0.00 40 ARG A C 13
ATOM 16926 O O . ARG A 1 40 ? 2.562 6.262 -1.608 1.00 0.00 40 ARG A O 13
ATOM 16947 N N . GLY A 1 41 ? 2.964 4.052 -1.729 1.00 0.00 41 GLY A N 13
ATOM 16948 C CA . GLY A 1 41 ? 4.035 4.105 -0.752 1.00 0.00 41 GLY A CA 13
ATOM 16949 C C . GLY A 1 41 ? 5.175 3.163 -1.088 1.00 0.00 41 GLY A C 13
ATOM 16950 O O . GLY A 1 41 ? 4.960 2.107 -1.682 1.00 0.00 41 GLY A O 13
ATOM 16954 N N . GLN A 1 42 ? 6.389 3.548 -0.710 1.00 0.00 42 GLN A N 13
ATOM 16955 C CA . GLN A 1 42 ? 7.567 2.730 -0.979 1.00 0.00 42 GLN A CA 13
ATOM 16956 C C . GLN A 1 42 ? 7.980 1.946 0.262 1.00 0.00 42 GLN A C 13
ATOM 16957 O O . GLN A 1 42 ? 8.327 2.530 1.290 1.00 0.00 42 GLN A O 13
ATOM 16971 N N . ILE A 1 43 ? 7.938 0.622 0.160 1.00 0.00 43 ILE A N 13
ATOM 16972 C CA . ILE A 1 43 ? 8.309 -0.241 1.275 1.00 0.00 43 ILE A CA 13
ATOM 16973 C C . ILE A 1 43 ? 9.586 0.249 1.949 1.00 0.00 43 ILE A C 13
ATOM 16974 O O . ILE A 1 43 ? 10.691 -0.123 1.552 1.00 0.00 43 ILE A O 13
ATOM 16990 N N . ILE A 1 44 ? 9.427 1.083 2.970 1.00 0.00 44 ILE A N 13
ATOM 16991 C CA . ILE A 1 44 ? 10.567 1.621 3.702 1.00 0.00 44 ILE A CA 13
ATOM 16992 C C . ILE A 1 44 ? 11.275 0.530 4.497 1.00 0.00 44 ILE A C 13
ATOM 16993 O O . ILE A 1 44 ? 12.434 0.208 4.234 1.00 0.00 44 ILE A O 13
ATOM 17009 N N . ARG A 1 45 ? 10.569 -0.038 5.470 1.00 0.00 45 ARG A N 13
ATOM 17010 C CA . ARG A 1 45 ? 11.129 -1.095 6.304 1.00 0.00 45 ARG A CA 13
ATOM 17011 C C . ARG A 1 45 ? 10.022 -1.917 6.956 1.00 0.00 45 ARG A C 13
ATOM 17012 O O . ARG A 1 45 ? 9.142 -1.373 7.622 1.00 0.00 45 ARG A O 13
ATOM 17033 N N . MET A 1 46 ? 10.074 -3.230 6.759 1.00 0.00 46 MET A N 13
ATOM 17034 C CA . MET A 1 46 ? 9.075 -4.128 7.330 1.00 0.00 46 MET A CA 13
ATOM 17035 C C . MET A 1 46 ? 9.203 -4.189 8.848 1.00 0.00 46 MET A C 13
ATOM 17036 O O . MET A 1 46 ? 10.146 -4.776 9.379 1.00 0.00 46 MET A O 13
ATOM 17050 N N . VAL A 1 47 ? 8.248 -3.579 9.543 1.00 0.00 47 VAL A N 13
ATOM 17051 C CA . VAL A 1 47 ? 8.254 -3.565 11.001 1.00 0.00 47 VAL A CA 13
ATOM 17052 C C . VAL A 1 47 ? 7.920 -4.941 11.565 1.00 0.00 47 VAL A C 13
ATOM 17053 O O . VAL A 1 47 ? 8.771 -5.607 12.154 1.00 0.00 47 VAL A O 13
ATOM 17066 N N . THR A 1 48 ? 6.672 -5.363 11.381 1.00 0.00 48 THR A N 13
ATOM 17067 C CA . THR A 1 48 ? 6.224 -6.660 11.872 1.00 0.00 48 THR A CA 13
ATOM 17068 C C . THR A 1 48 ? 5.533 -7.456 10.771 1.00 0.00 48 THR A C 13
ATOM 17069 O O . THR A 1 48 ? 5.451 -7.008 9.627 1.00 0.00 48 THR A O 13
ATOM 17080 N N . ASP A 1 49 ? 5.037 -8.637 11.123 1.00 0.00 49 ASP A N 13
ATOM 17081 C CA . ASP A 1 49 ? 4.351 -9.495 10.164 1.00 0.00 49 ASP A CA 13
ATOM 17082 C C . ASP A 1 49 ? 2.977 -8.931 9.817 1.00 0.00 49 ASP A C 13
ATOM 17083 O O . ASP A 1 49 ? 2.286 -9.447 8.937 1.00 0.00 49 ASP A O 13
ATOM 17092 N N . THR A 1 50 ? 2.585 -7.869 10.514 1.00 0.00 50 THR A N 13
ATOM 17093 C CA . THR A 1 50 ? 1.292 -7.237 10.282 1.00 0.00 50 THR A CA 13
ATOM 17094 C C . THR A 1 50 ? 1.452 -5.749 9.995 1.00 0.00 50 THR A C 13
ATOM 17095 O O . THR A 1 50 ? 0.519 -5.091 9.532 1.00 0.00 50 THR A O 13
ATOM 17106 N N . LEU A 1 51 ? 2.640 -5.222 10.272 1.00 0.00 51 LEU A N 13
ATOM 17107 C CA . LEU A 1 51 ? 2.922 -3.809 10.043 1.00 0.00 51 LEU A CA 13
ATOM 17108 C C . LEU A 1 51 ? 4.092 -3.637 9.080 1.00 0.00 51 LEU A C 13
ATOM 17109 O O . LEU A 1 51 ? 4.967 -4.498 8.990 1.00 0.00 51 LEU A O 13
ATOM 17125 N N . VAL A 1 52 ? 4.102 -2.517 8.363 1.00 0.00 52 VAL A N 13
ATOM 17126 C CA . VAL A 1 52 ? 5.166 -2.230 7.409 1.00 0.00 52 VAL A CA 13
ATOM 17127 C C . VAL A 1 52 ? 5.315 -0.729 7.187 1.00 0.00 52 VAL A C 13
ATOM 17128 O O . VAL A 1 52 ? 4.329 -0.022 6.982 1.00 0.00 52 VAL A O 13
ATOM 17141 N N . GLU A 1 53 ? 6.554 -0.250 7.229 1.00 0.00 53 GLU A N 13
ATOM 17142 C CA . GLU A 1 53 ? 6.831 1.168 7.032 1.00 0.00 53 GLU A CA 13
ATOM 17143 C C . GLU A 1 53 ? 6.928 1.503 5.547 1.00 0.00 53 GLU A C 13
ATOM 17144 O O . GLU A 1 53 ? 7.707 0.896 4.812 1.00 0.00 53 GLU A O 13
ATOM 17156 N N . VAL A 1 54 ? 6.130 2.473 5.111 1.00 0.00 54 VAL A N 13
ATOM 17157 C CA . VAL A 1 54 ? 6.126 2.889 3.714 1.00 0.00 54 VAL A CA 13
ATOM 17158 C C . VAL A 1 54 ? 6.352 4.392 3.588 1.00 0.00 54 VAL A C 13
ATOM 17159 O O . VAL A 1 54 ? 6.114 5.148 4.531 1.00 0.00 54 VAL A O 13
ATOM 17172 N N . LEU A 1 55 ? 6.812 4.819 2.417 1.00 0.00 55 LEU A N 13
ATOM 17173 C CA . LEU A 1 55 ? 7.070 6.232 2.166 1.00 0.00 55 LEU A CA 13
ATOM 17174 C C . LEU A 1 55 ? 6.147 6.770 1.078 1.00 0.00 55 LEU A C 13
ATOM 17175 O O . LEU A 1 55 ? 6.165 6.294 -0.058 1.00 0.00 55 LEU A O 13
ATOM 17191 N N . LEU A 1 56 ? 5.341 7.765 1.432 1.00 0.00 56 LEU A N 13
ATOM 17192 C CA . LEU A 1 56 ? 4.411 8.370 0.485 1.00 0.00 56 LEU A CA 13
ATOM 17193 C C . LEU A 1 56 ? 5.143 9.291 -0.485 1.00 0.00 56 LEU A C 13
ATOM 17194 O O . LEU A 1 56 ? 4.734 10.432 -0.703 1.00 0.00 56 LEU A O 13
ATOM 17210 N N . TYR A 1 57 ? 6.226 8.788 -1.067 1.00 0.00 57 TYR A N 13
ATOM 17211 C CA . TYR A 1 57 ? 7.016 9.566 -2.014 1.00 0.00 57 TYR A CA 13
ATOM 17212 C C . TYR A 1 57 ? 6.120 10.456 -2.869 1.00 0.00 57 TYR A C 13
ATOM 17213 O O . TYR A 1 57 ? 6.528 11.535 -3.301 1.00 0.00 57 TYR A O 13
ATOM 17231 N N . ASP A 1 58 ? 4.897 9.997 -3.109 1.00 0.00 58 ASP A N 13
ATOM 17232 C CA . ASP A 1 58 ? 3.940 10.751 -3.911 1.00 0.00 58 ASP A CA 13
ATOM 17233 C C . ASP A 1 58 ? 3.744 12.154 -3.345 1.00 0.00 58 ASP A C 13
ATOM 17234 O O . ASP A 1 58 ? 3.810 13.144 -4.073 1.00 0.00 58 ASP A O 13
ATOM 17243 N N . VAL A 1 59 ? 3.500 12.231 -2.040 1.00 0.00 59 VAL A N 13
ATOM 17244 C CA . VAL A 1 59 ? 3.293 13.513 -1.376 1.00 0.00 59 VAL A CA 13
ATOM 17245 C C . VAL A 1 59 ? 4.544 13.949 -0.622 1.00 0.00 59 VAL A C 13
ATOM 17246 O O . VAL A 1 59 ? 4.914 15.122 -0.639 1.00 0.00 59 VAL A O 13
ATOM 17259 N N . GLY A 1 60 ? 5.193 12.995 0.038 1.00 0.00 60 GLY A N 13
ATOM 17260 C CA . GLY A 1 60 ? 6.397 13.301 0.789 1.00 0.00 60 GLY A CA 13
ATOM 17261 C C . GLY A 1 60 ? 6.229 13.064 2.277 1.00 0.00 60 GLY A C 13
ATOM 17262 O O . GLY A 1 60 ? 6.794 13.788 3.096 1.00 0.00 60 GLY A O 13
ATOM 17266 N N . VAL A 1 61 ? 5.447 12.047 2.628 1.00 0.00 61 VAL A N 13
ATOM 17267 C CA . VAL A 1 61 ? 5.205 11.717 4.027 1.00 0.00 61 VAL A CA 13
ATOM 17268 C C . VAL A 1 61 ? 5.540 10.258 4.313 1.00 0.00 61 VAL A C 13
ATOM 17269 O O . VAL A 1 61 ? 5.012 9.352 3.669 1.00 0.00 61 VAL A O 13
ATOM 17282 N N . GLU A 1 62 ? 6.421 10.038 5.284 1.00 0.00 62 GLU A N 13
ATOM 17283 C CA . GLU A 1 62 ? 6.827 8.687 5.655 1.00 0.00 62 GLU A CA 13
ATOM 17284 C C . GLU A 1 62 ? 5.999 8.174 6.830 1.00 0.00 62 GLU A C 13
ATOM 17285 O O . GLU A 1 62 ? 6.045 8.733 7.927 1.00 0.00 62 GLU A O 13
ATOM 17297 N N . LEU A 1 63 ? 5.244 7.107 6.593 1.00 0.00 63 LEU A N 13
ATOM 17298 C CA . LEU A 1 63 ? 4.405 6.518 7.631 1.00 0.00 63 LEU A CA 13
ATOM 17299 C C . LEU A 1 63 ? 4.367 4.999 7.503 1.00 0.00 63 LEU A C 13
ATOM 17300 O O . LEU A 1 63 ? 4.815 4.438 6.502 1.00 0.00 63 LEU A O 13
ATOM 17316 N N . VAL A 1 64 ? 3.828 4.337 8.522 1.00 0.00 64 VAL A N 13
ATOM 17317 C CA . VAL A 1 64 ? 3.728 2.883 8.522 1.00 0.00 64 VAL A CA 13
ATOM 17318 C C . VAL A 1 64 ? 2.275 2.431 8.626 1.00 0.00 64 VAL A C 13
ATOM 17319 O O . VAL A 1 64 ? 1.543 2.861 9.518 1.00 0.00 64 VAL A O 13
ATOM 17332 N N . VAL A 1 65 ? 1.864 1.562 7.709 1.00 0.00 65 VAL A N 13
ATOM 17333 C CA . VAL A 1 65 ? 0.499 1.050 7.698 1.00 0.00 65 VAL A CA 13
ATOM 17334 C C . VAL A 1 65 ? 0.480 -0.468 7.835 1.00 0.00 65 VAL A C 13
ATOM 17335 O O . VAL A 1 65 ? 1.523 -1.119 7.789 1.00 0.00 65 VAL A O 13
ATOM 17348 N N . ASN A 1 66 ? -0.714 -1.027 8.002 1.00 0.00 66 ASN A N 13
ATOM 17349 C CA . ASN A 1 66 ? -0.870 -2.470 8.145 1.00 0.00 66 ASN A CA 13
ATOM 17350 C C . ASN A 1 66 ? -0.887 -3.153 6.781 1.00 0.00 66 ASN A C 13
ATOM 17351 O O . ASN A 1 66 ? -1.616 -2.742 5.878 1.00 0.00 66 ASN A O 13
ATOM 17362 N N . VAL A 1 67 ? -0.080 -4.200 6.639 1.00 0.00 67 VAL A N 13
ATOM 17363 C CA . VAL A 1 67 ? -0.003 -4.942 5.387 1.00 0.00 67 VAL A CA 13
ATOM 17364 C C . VAL A 1 67 ? -1.395 -5.247 4.843 1.00 0.00 67 VAL A C 13
ATOM 17365 O O . VAL A 1 67 ? -1.589 -5.357 3.632 1.00 0.00 67 VAL A O 13
ATOM 17378 N N . ASP A 1 68 ? -2.360 -5.383 5.745 1.00 0.00 68 ASP A N 13
ATOM 17379 C CA . ASP A 1 68 ? -3.735 -5.674 5.356 1.00 0.00 68 ASP A CA 13
ATOM 17380 C C . ASP A 1 68 ? -4.226 -4.678 4.311 1.00 0.00 68 ASP A C 13
ATOM 17381 O O . ASP A 1 68 ? -4.952 -5.043 3.385 1.00 0.00 68 ASP A O 13
ATOM 17390 N N . CYS A 1 69 ? -3.827 -3.421 4.465 1.00 0.00 69 CYS A N 13
ATOM 17391 C CA . CYS A 1 69 ? -4.228 -2.371 3.535 1.00 0.00 69 CYS A CA 13
ATOM 17392 C C . CYS A 1 69 ? -3.272 -2.302 2.348 1.00 0.00 69 CYS A C 13
ATOM 17393 O O . CYS A 1 69 ? -3.656 -1.894 1.251 1.00 0.00 69 CYS A O 13
ATOM 17401 N N . LEU A 1 70 ? -2.026 -2.701 2.576 1.00 0.00 70 LEU A N 13
ATOM 17402 C CA . LEU A 1 70 ? -1.013 -2.683 1.526 1.00 0.00 70 LEU A CA 13
ATOM 17403 C C . LEU A 1 70 ? -1.400 -3.613 0.380 1.00 0.00 70 LEU A C 13
ATOM 17404 O O . LEU A 1 70 ? -1.823 -4.747 0.604 1.00 0.00 70 LEU A O 13
ATOM 17420 N N . ARG A 1 71 ? -1.249 -3.126 -0.847 1.00 0.00 71 ARG A N 13
ATOM 17421 C CA . ARG A 1 71 ? -1.581 -3.913 -2.028 1.00 0.00 71 ARG A CA 13
ATOM 17422 C C . ARG A 1 71 ? -0.490 -3.790 -3.088 1.00 0.00 71 ARG A C 13
ATOM 17423 O O . ARG A 1 71 ? 0.185 -2.765 -3.184 1.00 0.00 71 ARG A O 13
ATOM 17444 N N . LYS A 1 72 ? -0.323 -4.842 -3.882 1.00 0.00 72 LYS A N 13
ATOM 17445 C CA . LYS A 1 72 ? 0.684 -4.853 -4.937 1.00 0.00 72 LYS A CA 13
ATOM 17446 C C . LYS A 1 72 ? 0.339 -3.846 -6.029 1.00 0.00 72 LYS A C 13
ATOM 17447 O O . LYS A 1 72 ? -0.807 -3.763 -6.471 1.00 0.00 72 LYS A O 13
ATOM 17466 N N . LEU A 1 73 ? 1.338 -3.085 -6.462 1.00 0.00 73 LEU A N 13
ATOM 17467 C CA . LEU A 1 73 ? 1.141 -2.084 -7.505 1.00 0.00 73 LEU A CA 13
ATOM 17468 C C . LEU A 1 73 ? 1.320 -2.698 -8.890 1.00 0.00 73 LEU A C 13
ATOM 17469 O O . LEU A 1 73 ? 2.438 -2.796 -9.395 1.00 0.00 73 LEU A O 13
ATOM 17485 N N . GLU A 1 74 ? 0.211 -3.107 -9.498 1.00 0.00 74 GLU A N 13
ATOM 17486 C CA . GLU A 1 74 ? 0.248 -3.710 -10.826 1.00 0.00 74 GLU A CA 13
ATOM 17487 C C . GLU A 1 74 ? 1.008 -2.821 -11.806 1.00 0.00 74 GLU A C 13
ATOM 17488 O O . GLU A 1 74 ? 1.276 -1.654 -11.522 1.00 0.00 74 GLU A O 13
ATOM 17500 N N . GLU A 1 75 ? 1.352 -3.384 -12.960 1.00 0.00 75 GLU A N 13
ATOM 17501 C CA . GLU A 1 75 ? 2.083 -2.643 -13.982 1.00 0.00 75 GLU A CA 13
ATOM 17502 C C . GLU A 1 75 ? 1.146 -1.729 -14.767 1.00 0.00 75 GLU A C 13
ATOM 17503 O O . GLU A 1 75 ? 1.354 -0.519 -14.833 1.00 0.00 75 GLU A O 13
ATOM 17515 N N . ASN A 1 76 ? 0.113 -2.319 -15.359 1.00 0.00 76 ASN A N 13
ATOM 17516 C CA . ASN A 1 76 ? -0.856 -1.559 -16.140 1.00 0.00 76 ASN A CA 13
ATOM 17517 C C . ASN A 1 76 ? -1.404 -0.385 -15.335 1.00 0.00 76 ASN A C 13
ATOM 17518 O O . ASN A 1 76 ? -1.301 0.770 -15.751 1.00 0.00 76 ASN A O 13
ATOM 17529 N N . LEU A 1 77 ? -1.985 -0.687 -14.179 1.00 0.00 77 LEU A N 13
ATOM 17530 C CA . LEU A 1 77 ? -2.548 0.343 -13.313 1.00 0.00 77 LEU A CA 13
ATOM 17531 C C . LEU A 1 77 ? -1.524 1.437 -13.031 1.00 0.00 77 LEU A C 13
ATOM 17532 O O . LEU A 1 77 ? -1.854 2.623 -13.015 1.00 0.00 77 LEU A O 13
ATOM 17548 N N . LYS A 1 78 ? -0.277 1.032 -12.812 1.00 0.00 78 LYS A N 13
ATOM 17549 C CA . LYS A 1 78 ? 0.798 1.977 -12.534 1.00 0.00 78 LYS A CA 13
ATOM 17550 C C . LYS A 1 78 ? 0.974 2.956 -13.690 1.00 0.00 78 LYS A C 13
ATOM 17551 O O . LYS A 1 78 ? 1.030 4.169 -13.487 1.00 0.00 78 LYS A O 13
ATOM 17570 N N . THR A 1 79 ? 1.058 2.421 -14.905 1.00 0.00 79 THR A N 13
ATOM 17571 C CA . THR A 1 79 ? 1.227 3.248 -16.093 1.00 0.00 79 THR A CA 13
ATOM 17572 C C . THR A 1 79 ? 0.055 3.078 -17.052 1.00 0.00 79 THR A C 13
ATOM 17573 O O . THR A 1 79 ? 0.142 2.334 -18.028 1.00 0.00 79 THR A O 13
ATOM 17584 N N . MET A 1 80 ? -1.042 3.774 -16.768 1.00 0.00 80 MET A N 13
ATOM 17585 C CA . MET A 1 80 ? -2.232 3.701 -17.607 1.00 0.00 80 MET A CA 13
ATOM 17586 C C . MET A 1 80 ? -2.576 5.071 -18.183 1.00 0.00 80 MET A C 13
ATOM 17587 O O . MET A 1 80 ? -2.598 6.070 -17.464 1.00 0.00 80 MET A O 13
ATOM 17601 N N . GLY A 1 81 ? -2.843 5.112 -19.485 1.00 0.00 81 GLY A N 13
ATOM 17602 C CA . GLY A 1 81 ? -3.181 6.364 -20.134 1.00 0.00 81 GLY A CA 13
ATOM 17603 C C . GLY A 1 81 ? -4.677 6.603 -20.190 1.00 0.00 81 GLY A C 13
ATOM 17604 O O . GLY A 1 81 ? -5.338 6.219 -21.155 1.00 0.00 81 GLY A O 13
ATOM 17608 N N . ARG A 1 82 ? -5.213 7.236 -19.152 1.00 0.00 82 ARG A N 13
ATOM 17609 C CA . ARG A 1 82 ? -6.641 7.522 -19.085 1.00 0.00 82 ARG A CA 13
ATOM 17610 C C . ARG A 1 82 ? -6.887 8.979 -18.703 1.00 0.00 82 ARG A C 13
ATOM 17611 O O . ARG A 1 82 ? -6.099 9.582 -17.973 1.00 0.00 82 ARG A O 13
ATOM 17632 N N . LEU A 1 83 ? -7.983 9.539 -19.202 1.00 0.00 83 LEU A N 13
ATOM 17633 C CA . LEU A 1 83 ? -8.333 10.926 -18.914 1.00 0.00 83 LEU A CA 13
ATOM 17634 C C . LEU A 1 83 ? -9.796 11.044 -18.499 1.00 0.00 83 LEU A C 13
ATOM 17635 O O . LEU A 1 83 ? -10.642 10.268 -18.943 1.00 0.00 83 LEU A O 13
ATOM 17651 N N . SER A 1 84 ? -10.087 12.020 -17.646 1.00 0.00 84 SER A N 13
ATOM 17652 C CA . SER A 1 84 ? -11.448 12.239 -17.169 1.00 0.00 84 SER A CA 13
ATOM 17653 C C . SER A 1 84 ? -11.972 13.596 -17.628 1.00 0.00 84 SER A C 13
ATOM 17654 O O . SER A 1 84 ? -11.658 14.629 -17.035 1.00 0.00 84 SER A O 13
ATOM 17662 N N . LEU A 1 85 ? -12.773 13.587 -18.688 1.00 0.00 85 LEU A N 13
ATOM 17663 C CA . LEU A 1 85 ? -13.343 14.816 -19.228 1.00 0.00 85 LEU A CA 13
ATOM 17664 C C . LEU A 1 85 ? -14.361 15.414 -18.263 1.00 0.00 85 LEU A C 13
ATOM 17665 O O . LEU A 1 85 ? -14.206 16.545 -17.801 1.00 0.00 85 LEU A O 13
ATOM 17681 N N . GLY A 1 1 ? -21.265 2.957 -3.087 1.00 0.00 1 GLY A N 14
ATOM 17682 C CA . GLY A 1 1 ? -20.501 2.346 -4.159 1.00 0.00 1 GLY A CA 14
ATOM 17683 C C . GLY A 1 1 ? -19.677 3.357 -4.932 1.00 0.00 1 GLY A C 14
ATOM 17684 O O . GLY A 1 1 ? -19.453 4.473 -4.464 1.00 0.00 1 GLY A O 14
ATOM 17688 N N . SER A 1 2 ? -19.223 2.965 -6.118 1.00 0.00 2 SER A N 14
ATOM 17689 C CA . SER A 1 2 ? -18.414 3.843 -6.955 1.00 0.00 2 SER A CA 14
ATOM 17690 C C . SER A 1 2 ? -19.257 4.980 -7.524 1.00 0.00 2 SER A C 14
ATOM 17691 O O . SER A 1 2 ? -20.486 4.908 -7.541 1.00 0.00 2 SER A O 14
ATOM 17699 N N . SER A 1 3 ? -18.588 6.030 -7.989 1.00 0.00 3 SER A N 14
ATOM 17700 C CA . SER A 1 3 ? -19.275 7.185 -8.556 1.00 0.00 3 SER A CA 14
ATOM 17701 C C . SER A 1 3 ? -18.925 7.355 -10.031 1.00 0.00 3 SER A C 14
ATOM 17702 O O . SER A 1 3 ? -19.808 7.471 -10.881 1.00 0.00 3 SER A O 14
ATOM 17710 N N . GLY A 1 4 ? -17.629 7.369 -10.329 1.00 0.00 4 GLY A N 14
ATOM 17711 C CA . GLY A 1 4 ? -17.185 7.525 -11.701 1.00 0.00 4 GLY A CA 14
ATOM 17712 C C . GLY A 1 4 ? -15.997 6.642 -12.030 1.00 0.00 4 GLY A C 14
ATOM 17713 O O . GLY A 1 4 ? -15.926 5.495 -11.589 1.00 0.00 4 GLY A O 14
ATOM 17717 N N . SER A 1 5 ? -15.061 7.178 -12.808 1.00 0.00 5 SER A N 14
ATOM 17718 C CA . SER A 1 5 ? -13.873 6.429 -13.200 1.00 0.00 5 SER A CA 14
ATOM 17719 C C . SER A 1 5 ? -12.890 6.322 -12.038 1.00 0.00 5 SER A C 14
ATOM 17720 O O . SER A 1 5 ? -12.056 7.204 -11.833 1.00 0.00 5 SER A O 14
ATOM 17728 N N . SER A 1 6 ? -12.995 5.235 -11.280 1.00 0.00 6 SER A N 14
ATOM 17729 C CA . SER A 1 6 ? -12.118 5.014 -10.136 1.00 0.00 6 SER A CA 14
ATOM 17730 C C . SER A 1 6 ? -10.867 4.247 -10.551 1.00 0.00 6 SER A C 14
ATOM 17731 O O . SER A 1 6 ? -9.746 4.652 -10.245 1.00 0.00 6 SER A O 14
ATOM 17739 N N . GLY A 1 7 ? -11.067 3.134 -11.251 1.00 0.00 7 GLY A N 14
ATOM 17740 C CA . GLY A 1 7 ? -9.947 2.326 -11.697 1.00 0.00 7 GLY A CA 14
ATOM 17741 C C . GLY A 1 7 ? -9.137 1.770 -10.543 1.00 0.00 7 GLY A C 14
ATOM 17742 O O . GLY A 1 7 ? -9.511 0.764 -9.941 1.00 0.00 7 GLY A O 14
ATOM 17746 N N . MET A 1 8 ? -8.023 2.426 -10.234 1.00 0.00 8 MET A N 14
ATOM 17747 C CA . MET A 1 8 ? -7.157 1.990 -9.144 1.00 0.00 8 MET A CA 14
ATOM 17748 C C . MET A 1 8 ? -7.980 1.436 -7.985 1.00 0.00 8 MET A C 14
ATOM 17749 O O . MET A 1 8 ? -8.045 0.223 -7.783 1.00 0.00 8 MET A O 14
ATOM 17763 N N . ILE A 1 9 ? -8.605 2.331 -7.228 1.00 0.00 9 ILE A N 14
ATOM 17764 C CA . ILE A 1 9 ? -9.424 1.930 -6.090 1.00 0.00 9 ILE A CA 14
ATOM 17765 C C . ILE A 1 9 ? -10.326 0.755 -6.450 1.00 0.00 9 ILE A C 14
ATOM 17766 O O . ILE A 1 9 ? -10.532 -0.153 -5.644 1.00 0.00 9 ILE A O 14
ATOM 17782 N N . ALA A 1 10 ? -10.862 0.777 -7.666 1.00 0.00 10 ALA A N 14
ATOM 17783 C CA . ALA A 1 10 ? -11.739 -0.289 -8.134 1.00 0.00 10 ALA A CA 14
ATOM 17784 C C . ALA A 1 10 ? -11.044 -1.644 -8.061 1.00 0.00 10 ALA A C 14
ATOM 17785 O O . ALA A 1 10 ? -11.497 -2.548 -7.359 1.00 0.00 10 ALA A O 14
ATOM 17792 N N . ALA A 1 11 ? -9.942 -1.779 -8.792 1.00 0.00 11 ALA A N 14
ATOM 17793 C CA . ALA A 1 11 ? -9.184 -3.023 -8.809 1.00 0.00 11 ALA A CA 14
ATOM 17794 C C . ALA A 1 11 ? -8.748 -3.420 -7.403 1.00 0.00 11 ALA A C 14
ATOM 17795 O O . ALA A 1 11 ? -9.034 -4.525 -6.942 1.00 0.00 11 ALA A O 14
ATOM 17802 N N . TYR A 1 12 ? -8.054 -2.512 -6.726 1.00 0.00 12 TYR A N 14
ATOM 17803 C CA . TYR A 1 12 ? -7.576 -2.769 -5.373 1.00 0.00 12 TYR A CA 14
ATOM 17804 C C . TYR A 1 12 ? -8.708 -3.269 -4.480 1.00 0.00 12 TYR A C 14
ATOM 17805 O O . TYR A 1 12 ? -8.598 -4.321 -3.853 1.00 0.00 12 TYR A O 14
ATOM 17823 N N . GLU A 1 13 ? -9.795 -2.506 -4.431 1.00 0.00 13 GLU A N 14
ATOM 17824 C CA . GLU A 1 13 ? -10.947 -2.871 -3.616 1.00 0.00 13 GLU A CA 14
ATOM 17825 C C . GLU A 1 13 ? -11.485 -4.242 -4.017 1.00 0.00 13 GLU A C 14
ATOM 17826 O O . GLU A 1 13 ? -11.652 -5.125 -3.176 1.00 0.00 13 GLU A O 14
ATOM 17838 N N . ASN A 1 14 ? -11.754 -4.411 -5.307 1.00 0.00 14 ASN A N 14
ATOM 17839 C CA . ASN A 1 14 ? -12.274 -5.673 -5.820 1.00 0.00 14 ASN A CA 14
ATOM 17840 C C . ASN A 1 14 ? -11.383 -6.839 -5.401 1.00 0.00 14 ASN A C 14
ATOM 17841 O O . ASN A 1 14 ? -11.873 -7.897 -5.005 1.00 0.00 14 ASN A O 14
ATOM 17852 N N . SER A 1 15 ? -10.072 -6.637 -5.490 1.00 0.00 15 SER A N 14
ATOM 17853 C CA . SER A 1 15 ? -9.113 -7.672 -5.123 1.00 0.00 15 SER A CA 14
ATOM 17854 C C . SER A 1 15 ? -9.151 -7.940 -3.622 1.00 0.00 15 SER A C 14
ATOM 17855 O O . SER A 1 15 ? -9.597 -7.100 -2.840 1.00 0.00 15 SER A O 14
ATOM 17863 N N . LYS A 1 16 ? -8.680 -9.118 -3.225 1.00 0.00 16 LYS A N 14
ATOM 17864 C CA . LYS A 1 16 ? -8.658 -9.500 -1.818 1.00 0.00 16 LYS A CA 14
ATOM 17865 C C . LYS A 1 16 ? -7.229 -9.530 -1.285 1.00 0.00 16 LYS A C 14
ATOM 17866 O O . LYS A 1 16 ? -6.273 -9.339 -2.036 1.00 0.00 16 LYS A O 14
ATOM 17885 N N . TRP A 1 17 ? -7.093 -9.771 0.014 1.00 0.00 17 TRP A N 14
ATOM 17886 C CA . TRP A 1 17 ? -5.780 -9.828 0.646 1.00 0.00 17 TRP A CA 14
ATOM 17887 C C . TRP A 1 17 ? -4.957 -10.985 0.091 1.00 0.00 17 TRP A C 14
ATOM 17888 O O . TRP A 1 17 ? -5.491 -12.057 -0.191 1.00 0.00 17 TRP A O 14
ATOM 17909 N N . GLU A 1 18 ? -3.656 -10.760 -0.064 1.00 0.00 18 GLU A N 14
ATOM 17910 C CA . GLU A 1 18 ? -2.761 -11.785 -0.587 1.00 0.00 18 GLU A CA 14
ATOM 17911 C C . GLU A 1 18 ? -1.433 -11.783 0.165 1.00 0.00 18 GLU A C 14
ATOM 17912 O O . GLU A 1 18 ? -0.807 -10.743 0.367 1.00 0.00 18 GLU A O 14
ATOM 17924 N N . PRO A 1 19 ? -0.993 -12.977 0.589 1.00 0.00 19 PRO A N 14
ATOM 17925 C CA . PRO A 1 19 ? 0.264 -13.141 1.326 1.00 0.00 19 PRO A CA 14
ATOM 17926 C C . PRO A 1 19 ? 1.486 -12.892 0.448 1.00 0.00 19 PRO A C 14
ATOM 17927 O O . PRO A 1 19 ? 1.899 -13.762 -0.320 1.00 0.00 19 PRO A O 14
ATOM 17938 N N . VAL A 1 20 ? 2.062 -11.700 0.568 1.00 0.00 20 VAL A N 14
ATOM 17939 C CA . VAL A 1 20 ? 3.239 -11.338 -0.214 1.00 0.00 20 VAL A CA 14
ATOM 17940 C C . VAL A 1 20 ? 4.290 -10.661 0.658 1.00 0.00 20 VAL A C 14
ATOM 17941 O O . VAL A 1 20 ? 4.091 -9.544 1.136 1.00 0.00 20 VAL A O 14
ATOM 17954 N N . LYS A 1 21 ? 5.412 -11.343 0.861 1.00 0.00 21 LYS A N 14
ATOM 17955 C CA . LYS A 1 21 ? 6.498 -10.808 1.673 1.00 0.00 21 LYS A CA 14
ATOM 17956 C C . LYS A 1 21 ? 7.029 -9.506 1.082 1.00 0.00 21 LYS A C 14
ATOM 17957 O O . LYS A 1 21 ? 7.907 -9.518 0.219 1.00 0.00 21 LYS A O 14
ATOM 17976 N N . TRP A 1 22 ? 6.492 -8.386 1.553 1.00 0.00 22 TRP A N 14
ATOM 17977 C CA . TRP A 1 22 ? 6.914 -7.076 1.071 1.00 0.00 22 TRP A CA 14
ATOM 17978 C C . TRP A 1 22 ? 8.412 -6.877 1.275 1.00 0.00 22 TRP A C 14
ATOM 17979 O O . TRP A 1 22 ? 8.903 -6.909 2.403 1.00 0.00 22 TRP A O 14
ATOM 18000 N N . GLU A 1 23 ? 9.132 -6.671 0.177 1.00 0.00 23 GLU A N 14
ATOM 18001 C CA . GLU A 1 23 ? 10.575 -6.468 0.237 1.00 0.00 23 GLU A CA 14
ATOM 18002 C C . GLU A 1 23 ? 10.915 -4.981 0.238 1.00 0.00 23 GLU A C 14
ATOM 18003 O O . GLU A 1 23 ? 10.037 -4.132 0.091 1.00 0.00 23 GLU A O 14
ATOM 18015 N N . ASN A 1 24 ? 12.197 -4.673 0.404 1.00 0.00 24 ASN A N 14
ATOM 18016 C CA . ASN A 1 24 ? 12.655 -3.288 0.425 1.00 0.00 24 ASN A CA 14
ATOM 18017 C C . ASN A 1 24 ? 12.646 -2.691 -0.978 1.00 0.00 24 ASN A C 14
ATOM 18018 O O . ASN A 1 24 ? 12.640 -3.417 -1.973 1.00 0.00 24 ASN A O 14
ATOM 18029 N N . ASP A 1 25 ? 12.644 -1.365 -1.051 1.00 0.00 25 ASP A N 14
ATOM 18030 C CA . ASP A 1 25 ? 12.638 -0.669 -2.332 1.00 0.00 25 ASP A CA 14
ATOM 18031 C C . ASP A 1 25 ? 11.607 -1.280 -3.277 1.00 0.00 25 ASP A C 14
ATOM 18032 O O . ASP A 1 25 ? 11.918 -1.607 -4.422 1.00 0.00 25 ASP A O 14
ATOM 18041 N N . MET A 1 26 ? 10.381 -1.432 -2.788 1.00 0.00 26 MET A N 14
ATOM 18042 C CA . MET A 1 26 ? 9.305 -2.004 -3.589 1.00 0.00 26 MET A CA 14
ATOM 18043 C C . MET A 1 26 ? 8.157 -1.012 -3.746 1.00 0.00 26 MET A C 14
ATOM 18044 O O . MET A 1 26 ? 8.177 0.073 -3.162 1.00 0.00 26 MET A O 14
ATOM 18058 N N . HIS A 1 27 ? 7.158 -1.389 -4.537 1.00 0.00 27 HIS A N 14
ATOM 18059 C CA . HIS A 1 27 ? 6.001 -0.532 -4.770 1.00 0.00 27 HIS A CA 14
ATOM 18060 C C . HIS A 1 27 ? 4.709 -1.246 -4.383 1.00 0.00 27 HIS A C 14
ATOM 18061 O O . HIS A 1 27 ? 4.533 -2.430 -4.671 1.00 0.00 27 HIS A O 14
ATOM 18075 N N . CYS A 1 28 ? 3.810 -0.518 -3.730 1.00 0.00 28 CYS A N 14
ATOM 18076 C CA . CYS A 1 28 ? 2.535 -1.083 -3.303 1.00 0.00 28 CYS A CA 14
ATOM 18077 C C . CYS A 1 28 ? 1.504 0.017 -3.069 1.00 0.00 28 CYS A C 14
ATOM 18078 O O . CYS A 1 28 ? 1.854 1.187 -2.915 1.00 0.00 28 CYS A O 14
ATOM 18086 N N . ALA A 1 29 ? 0.232 -0.366 -3.047 1.00 0.00 29 ALA A N 14
ATOM 18087 C CA . ALA A 1 29 ? -0.850 0.587 -2.833 1.00 0.00 29 ALA A CA 14
ATOM 18088 C C . ALA A 1 29 ? -1.438 0.445 -1.433 1.00 0.00 29 ALA A C 14
ATOM 18089 O O . ALA A 1 29 ? -1.697 -0.665 -0.968 1.00 0.00 29 ALA A O 14
ATOM 18096 N N . VAL A 1 30 ? -1.646 1.575 -0.765 1.00 0.00 30 VAL A N 14
ATOM 18097 C CA . VAL A 1 30 ? -2.204 1.576 0.582 1.00 0.00 30 VAL A CA 14
ATOM 18098 C C . VAL A 1 30 ? -3.560 2.272 0.614 1.00 0.00 30 VAL A C 14
ATOM 18099 O O . VAL A 1 30 ? -3.871 3.090 -0.252 1.00 0.00 30 VAL A O 14
ATOM 18112 N N . LYS A 1 31 ? -4.364 1.942 1.619 1.00 0.00 31 LYS A N 14
ATOM 18113 C CA . LYS A 1 31 ? -5.687 2.536 1.768 1.00 0.00 31 LYS A CA 14
ATOM 18114 C C . LYS A 1 31 ? -5.687 3.599 2.862 1.00 0.00 31 LYS A C 14
ATOM 18115 O O . LYS A 1 31 ? -5.155 3.382 3.951 1.00 0.00 31 LYS A O 14
ATOM 18134 N N . ILE A 1 32 ? -6.288 4.747 2.566 1.00 0.00 32 ILE A N 14
ATOM 18135 C CA . ILE A 1 32 ? -6.359 5.841 3.526 1.00 0.00 32 ILE A CA 14
ATOM 18136 C C . ILE A 1 32 ? -7.602 5.725 4.401 1.00 0.00 32 ILE A C 14
ATOM 18137 O O . ILE A 1 32 ? -8.664 5.313 3.935 1.00 0.00 32 ILE A O 14
ATOM 18153 N N . GLN A 1 33 ? -7.461 6.093 5.670 1.00 0.00 33 GLN A N 14
ATOM 18154 C CA . GLN A 1 33 ? -8.574 6.031 6.611 1.00 0.00 33 GLN A CA 14
ATOM 18155 C C . GLN A 1 33 ? -9.500 7.230 6.438 1.00 0.00 33 GLN A C 14
ATOM 18156 O O . GLN A 1 33 ? -10.671 7.077 6.090 1.00 0.00 33 GLN A O 14
ATOM 18170 N N . ASP A 1 34 ? -8.968 8.422 6.683 1.00 0.00 34 ASP A N 14
ATOM 18171 C CA . ASP A 1 34 ? -9.747 9.649 6.553 1.00 0.00 34 ASP A CA 14
ATOM 18172 C C . ASP A 1 34 ? -10.404 9.732 5.179 1.00 0.00 34 ASP A C 14
ATOM 18173 O O . ASP A 1 34 ? -11.587 10.054 5.063 1.00 0.00 34 ASP A O 14
ATOM 18182 N N . LYS A 1 35 ? -9.629 9.442 4.140 1.00 0.00 35 LYS A N 14
ATOM 18183 C CA . LYS A 1 35 ? -10.135 9.485 2.773 1.00 0.00 35 LYS A CA 14
ATOM 18184 C C . LYS A 1 35 ? -10.516 8.089 2.290 1.00 0.00 35 LYS A C 14
ATOM 18185 O O . LYS A 1 35 ? -10.381 7.110 3.024 1.00 0.00 35 LYS A O 14
ATOM 18204 N N . ASN A 1 36 ? -10.990 8.004 1.052 1.00 0.00 36 ASN A N 14
ATOM 18205 C CA . ASN A 1 36 ? -11.390 6.728 0.471 1.00 0.00 36 ASN A CA 14
ATOM 18206 C C . ASN A 1 36 ? -10.639 6.463 -0.830 1.00 0.00 36 ASN A C 14
ATOM 18207 O O . ASN A 1 36 ? -11.192 5.896 -1.772 1.00 0.00 36 ASN A O 14
ATOM 18218 N N . GLN A 1 37 ? -9.376 6.876 -0.873 1.00 0.00 37 GLN A N 14
ATOM 18219 C CA . GLN A 1 37 ? -8.550 6.684 -2.059 1.00 0.00 37 GLN A CA 14
ATOM 18220 C C . GLN A 1 37 ? -7.433 5.681 -1.787 1.00 0.00 37 GLN A C 14
ATOM 18221 O O . GLN A 1 37 ? -7.367 5.088 -0.710 1.00 0.00 37 GLN A O 14
ATOM 18235 N N . TRP A 1 38 ? -6.558 5.497 -2.769 1.00 0.00 38 TRP A N 14
ATOM 18236 C CA . TRP A 1 38 ? -5.444 4.566 -2.635 1.00 0.00 38 TRP A CA 14
ATOM 18237 C C . TRP A 1 38 ? -4.152 5.184 -3.157 1.00 0.00 38 TRP A C 14
ATOM 18238 O O . TRP A 1 38 ? -4.004 5.413 -4.358 1.00 0.00 38 TRP A O 14
ATOM 18259 N N . ARG A 1 39 ? -3.219 5.451 -2.249 1.00 0.00 39 ARG A N 14
ATOM 18260 C CA . ARG A 1 39 ? -1.940 6.044 -2.619 1.00 0.00 39 ARG A CA 14
ATOM 18261 C C . ARG A 1 39 ? -0.819 5.013 -2.536 1.00 0.00 39 ARG A C 14
ATOM 18262 O O . ARG A 1 39 ? -0.738 4.245 -1.577 1.00 0.00 39 ARG A O 14
ATOM 18283 N N . ARG A 1 40 ? 0.044 5.001 -3.547 1.00 0.00 40 ARG A N 14
ATOM 18284 C CA . ARG A 1 40 ? 1.159 4.063 -3.589 1.00 0.00 40 ARG A CA 14
ATOM 18285 C C . ARG A 1 40 ? 2.314 4.552 -2.720 1.00 0.00 40 ARG A C 14
ATOM 18286 O O . ARG A 1 40 ? 2.604 5.747 -2.669 1.00 0.00 40 ARG A O 14
ATOM 18307 N N . GLY A 1 41 ? 2.969 3.619 -2.035 1.00 0.00 41 GLY A N 14
ATOM 18308 C CA . GLY A 1 41 ? 4.084 3.975 -1.176 1.00 0.00 41 GLY A CA 14
ATOM 18309 C C . GLY A 1 41 ? 5.312 3.127 -1.440 1.00 0.00 41 GLY A C 14
ATOM 18310 O O . GLY A 1 41 ? 5.253 2.156 -2.195 1.00 0.00 41 GLY A O 14
ATOM 18314 N N . GLN A 1 42 ? 6.428 3.494 -0.818 1.00 0.00 42 GLN A N 14
ATOM 18315 C CA . GLN A 1 42 ? 7.676 2.761 -0.992 1.00 0.00 42 GLN A CA 14
ATOM 18316 C C . GLN A 1 42 ? 8.026 1.976 0.268 1.00 0.00 42 GLN A C 14
ATOM 18317 O O . GLN A 1 42 ? 8.189 2.551 1.344 1.00 0.00 42 GLN A O 14
ATOM 18331 N N . ILE A 1 43 ? 8.139 0.659 0.125 1.00 0.00 43 ILE A N 14
ATOM 18332 C CA . ILE A 1 43 ? 8.470 -0.204 1.252 1.00 0.00 43 ILE A CA 14
ATOM 18333 C C . ILE A 1 43 ? 9.728 0.280 1.965 1.00 0.00 43 ILE A C 14
ATOM 18334 O O . ILE A 1 43 ? 10.838 -0.147 1.646 1.00 0.00 43 ILE A O 14
ATOM 18350 N N . ILE A 1 44 ? 9.546 1.172 2.933 1.00 0.00 44 ILE A N 14
ATOM 18351 C CA . ILE A 1 44 ? 10.666 1.712 3.693 1.00 0.00 44 ILE A CA 14
ATOM 18352 C C . ILE A 1 44 ? 11.336 0.628 4.531 1.00 0.00 44 ILE A C 14
ATOM 18353 O O . ILE A 1 44 ? 12.464 0.223 4.252 1.00 0.00 44 ILE A O 14
ATOM 18369 N N . ARG A 1 45 ? 10.632 0.161 5.557 1.00 0.00 45 ARG A N 14
ATOM 18370 C CA . ARG A 1 45 ? 11.158 -0.877 6.435 1.00 0.00 45 ARG A CA 14
ATOM 18371 C C . ARG A 1 45 ? 10.025 -1.630 7.126 1.00 0.00 45 ARG A C 14
ATOM 18372 O O . ARG A 1 45 ? 9.187 -1.030 7.797 1.00 0.00 45 ARG A O 14
ATOM 18393 N N . MET A 1 46 ? 10.008 -2.948 6.956 1.00 0.00 46 MET A N 14
ATOM 18394 C CA . MET A 1 46 ? 8.978 -3.783 7.563 1.00 0.00 46 MET A CA 14
ATOM 18395 C C . MET A 1 46 ? 9.122 -3.805 9.082 1.00 0.00 46 MET A C 14
ATOM 18396 O O . MET A 1 46 ? 10.052 -4.407 9.619 1.00 0.00 46 MET A O 14
ATOM 18410 N N . VAL A 1 47 ? 8.196 -3.143 9.769 1.00 0.00 47 VAL A N 14
ATOM 18411 C CA . VAL A 1 47 ? 8.220 -3.087 11.226 1.00 0.00 47 VAL A CA 14
ATOM 18412 C C . VAL A 1 47 ? 7.961 -4.462 11.833 1.00 0.00 47 VAL A C 14
ATOM 18413 O O . VAL A 1 47 ? 8.847 -5.060 12.444 1.00 0.00 47 VAL A O 14
ATOM 18426 N N . THR A 1 48 ? 6.740 -4.959 11.661 1.00 0.00 48 THR A N 14
ATOM 18427 C CA . THR A 1 48 ? 6.364 -6.262 12.192 1.00 0.00 48 THR A CA 14
ATOM 18428 C C . THR A 1 48 ? 5.813 -7.165 11.094 1.00 0.00 48 THR A C 14
ATOM 18429 O O . THR A 1 48 ? 5.780 -6.786 9.923 1.00 0.00 48 THR A O 14
ATOM 18440 N N . ASP A 1 49 ? 5.382 -8.361 11.479 1.00 0.00 49 ASP A N 14
ATOM 18441 C CA . ASP A 1 49 ? 4.831 -9.318 10.527 1.00 0.00 49 ASP A CA 14
ATOM 18442 C C . ASP A 1 49 ? 3.427 -8.907 10.093 1.00 0.00 49 ASP A C 14
ATOM 18443 O O . ASP A 1 49 ? 2.796 -9.576 9.274 1.00 0.00 49 ASP A O 14
ATOM 18452 N N . THR A 1 50 ? 2.942 -7.800 10.648 1.00 0.00 50 THR A N 14
ATOM 18453 C CA . THR A 1 50 ? 1.613 -7.300 10.321 1.00 0.00 50 THR A CA 14
ATOM 18454 C C . THR A 1 50 ? 1.670 -5.848 9.861 1.00 0.00 50 THR A C 14
ATOM 18455 O O . THR A 1 50 ? 0.808 -5.390 9.109 1.00 0.00 50 THR A O 14
ATOM 18466 N N . LEU A 1 51 ? 2.688 -5.127 10.317 1.00 0.00 51 LEU A N 14
ATOM 18467 C CA . LEU A 1 51 ? 2.858 -3.725 9.952 1.00 0.00 51 LEU A CA 14
ATOM 18468 C C . LEU A 1 51 ? 4.075 -3.541 9.050 1.00 0.00 51 LEU A C 14
ATOM 18469 O O . LEU A 1 51 ? 4.979 -4.376 9.032 1.00 0.00 51 LEU A O 14
ATOM 18485 N N . VAL A 1 52 ? 4.091 -2.440 8.305 1.00 0.00 52 VAL A N 14
ATOM 18486 C CA . VAL A 1 52 ? 5.198 -2.144 7.404 1.00 0.00 52 VAL A CA 14
ATOM 18487 C C . VAL A 1 52 ? 5.324 -0.643 7.164 1.00 0.00 52 VAL A C 14
ATOM 18488 O O . VAL A 1 52 ? 4.331 0.043 6.927 1.00 0.00 52 VAL A O 14
ATOM 18501 N N . GLU A 1 53 ? 6.554 -0.141 7.226 1.00 0.00 53 GLU A N 14
ATOM 18502 C CA . GLU A 1 53 ? 6.810 1.279 7.015 1.00 0.00 53 GLU A CA 14
ATOM 18503 C C . GLU A 1 53 ? 6.947 1.592 5.528 1.00 0.00 53 GLU A C 14
ATOM 18504 O O . GLU A 1 53 ? 7.806 1.038 4.842 1.00 0.00 53 GLU A O 14
ATOM 18516 N N . VAL A 1 54 ? 6.093 2.484 5.036 1.00 0.00 54 VAL A N 14
ATOM 18517 C CA . VAL A 1 54 ? 6.118 2.872 3.631 1.00 0.00 54 VAL A CA 14
ATOM 18518 C C . VAL A 1 54 ? 6.278 4.381 3.481 1.00 0.00 54 VAL A C 14
ATOM 18519 O O . VAL A 1 54 ? 5.986 5.143 4.404 1.00 0.00 54 VAL A O 14
ATOM 18532 N N . LEU A 1 55 ? 6.744 4.807 2.312 1.00 0.00 55 LEU A N 14
ATOM 18533 C CA . LEU A 1 55 ? 6.944 6.226 2.039 1.00 0.00 55 LEU A CA 14
ATOM 18534 C C . LEU A 1 55 ? 6.036 6.696 0.907 1.00 0.00 55 LEU A C 14
ATOM 18535 O O . LEU A 1 55 ? 6.112 6.192 -0.214 1.00 0.00 55 LEU A O 14
ATOM 18551 N N . LEU A 1 56 ? 5.178 7.665 1.207 1.00 0.00 56 LEU A N 14
ATOM 18552 C CA . LEU A 1 56 ? 4.257 8.206 0.214 1.00 0.00 56 LEU A CA 14
ATOM 18553 C C . LEU A 1 56 ? 4.970 9.181 -0.717 1.00 0.00 56 LEU A C 14
ATOM 18554 O O . LEU A 1 56 ? 4.472 10.275 -0.987 1.00 0.00 56 LEU A O 14
ATOM 18570 N N . TYR A 1 57 ? 6.137 8.777 -1.207 1.00 0.00 57 TYR A N 14
ATOM 18571 C CA . TYR A 1 57 ? 6.918 9.615 -2.109 1.00 0.00 57 TYR A CA 14
ATOM 18572 C C . TYR A 1 57 ? 6.008 10.445 -3.008 1.00 0.00 57 TYR A C 14
ATOM 18573 O O . TYR A 1 57 ? 6.307 11.598 -3.320 1.00 0.00 57 TYR A O 14
ATOM 18591 N N . ASP A 1 58 ? 4.894 9.851 -3.422 1.00 0.00 58 ASP A N 14
ATOM 18592 C CA . ASP A 1 58 ? 3.937 10.534 -4.284 1.00 0.00 58 ASP A CA 14
ATOM 18593 C C . ASP A 1 58 ? 3.597 11.915 -3.732 1.00 0.00 58 ASP A C 14
ATOM 18594 O O . ASP A 1 58 ? 3.713 12.921 -4.432 1.00 0.00 58 ASP A O 14
ATOM 18603 N N . VAL A 1 59 ? 3.175 11.955 -2.472 1.00 0.00 59 VAL A N 14
ATOM 18604 C CA . VAL A 1 59 ? 2.818 13.212 -1.825 1.00 0.00 59 VAL A CA 14
ATOM 18605 C C . VAL A 1 59 ? 3.989 13.771 -1.025 1.00 0.00 59 VAL A C 14
ATOM 18606 O O . VAL A 1 59 ? 4.258 14.971 -1.055 1.00 0.00 59 VAL A O 14
ATOM 18619 N N . GLY A 1 60 ? 4.684 12.891 -0.310 1.00 0.00 60 GLY A N 14
ATOM 18620 C CA . GLY A 1 60 ? 5.819 13.315 0.488 1.00 0.00 60 GLY A CA 14
ATOM 18621 C C . GLY A 1 60 ? 5.559 13.194 1.977 1.00 0.00 60 GLY A C 14
ATOM 18622 O O . GLY A 1 60 ? 5.795 14.136 2.734 1.00 0.00 60 GLY A O 14
ATOM 18626 N N . VAL A 1 61 ? 5.070 12.032 2.398 1.00 0.00 61 VAL A N 14
ATOM 18627 C CA . VAL A 1 61 ? 4.777 11.791 3.806 1.00 0.00 61 VAL A CA 14
ATOM 18628 C C . VAL A 1 61 ? 5.233 10.400 4.231 1.00 0.00 61 VAL A C 14
ATOM 18629 O O . VAL A 1 61 ? 4.861 9.400 3.618 1.00 0.00 61 VAL A O 14
ATOM 18642 N N . GLU A 1 62 ? 6.040 10.345 5.286 1.00 0.00 62 GLU A N 14
ATOM 18643 C CA . GLU A 1 62 ? 6.547 9.075 5.794 1.00 0.00 62 GLU A CA 14
ATOM 18644 C C . GLU A 1 62 ? 5.632 8.520 6.882 1.00 0.00 62 GLU A C 14
ATOM 18645 O O . GLU A 1 62 ? 5.427 9.153 7.919 1.00 0.00 62 GLU A O 14
ATOM 18657 N N . LEU A 1 63 ? 5.085 7.334 6.639 1.00 0.00 63 LEU A N 14
ATOM 18658 C CA . LEU A 1 63 ? 4.191 6.693 7.598 1.00 0.00 63 LEU A CA 14
ATOM 18659 C C . LEU A 1 63 ? 4.263 5.174 7.477 1.00 0.00 63 LEU A C 14
ATOM 18660 O O . LEU A 1 63 ? 4.923 4.642 6.584 1.00 0.00 63 LEU A O 14
ATOM 18676 N N . VAL A 1 64 ? 3.576 4.481 8.379 1.00 0.00 64 VAL A N 14
ATOM 18677 C CA . VAL A 1 64 ? 3.559 3.023 8.372 1.00 0.00 64 VAL A CA 14
ATOM 18678 C C . VAL A 1 64 ? 2.137 2.490 8.508 1.00 0.00 64 VAL A C 14
ATOM 18679 O O . VAL A 1 64 ? 1.402 2.876 9.417 1.00 0.00 64 VAL A O 14
ATOM 18692 N N . VAL A 1 65 ? 1.755 1.600 7.598 1.00 0.00 65 VAL A N 14
ATOM 18693 C CA . VAL A 1 65 ? 0.421 1.011 7.616 1.00 0.00 65 VAL A CA 14
ATOM 18694 C C . VAL A 1 65 ? 0.490 -0.501 7.801 1.00 0.00 65 VAL A C 14
ATOM 18695 O O . VAL A 1 65 ? 1.568 -1.092 7.764 1.00 0.00 65 VAL A O 14
ATOM 18708 N N . ASN A 1 66 ? -0.669 -1.120 7.999 1.00 0.00 66 ASN A N 14
ATOM 18709 C CA . ASN A 1 66 ? -0.740 -2.564 8.190 1.00 0.00 66 ASN A CA 14
ATOM 18710 C C . ASN A 1 66 ? -0.778 -3.289 6.848 1.00 0.00 66 ASN A C 14
ATOM 18711 O O . ASN A 1 66 ? -1.526 -2.911 5.947 1.00 0.00 66 ASN A O 14
ATOM 18722 N N . VAL A 1 67 ? 0.035 -4.333 6.723 1.00 0.00 67 VAL A N 14
ATOM 18723 C CA . VAL A 1 67 ? 0.095 -5.113 5.492 1.00 0.00 67 VAL A CA 14
ATOM 18724 C C . VAL A 1 67 ? -1.303 -5.464 4.996 1.00 0.00 67 VAL A C 14
ATOM 18725 O O . VAL A 1 67 ? -1.498 -5.762 3.817 1.00 0.00 67 VAL A O 14
ATOM 18738 N N . ASP A 1 68 ? -2.274 -5.425 5.902 1.00 0.00 68 ASP A N 14
ATOM 18739 C CA . ASP A 1 68 ? -3.656 -5.737 5.557 1.00 0.00 68 ASP A CA 14
ATOM 18740 C C . ASP A 1 68 ? -4.192 -4.754 4.521 1.00 0.00 68 ASP A C 14
ATOM 18741 O O . ASP A 1 68 ? -4.942 -5.133 3.620 1.00 0.00 68 ASP A O 14
ATOM 18750 N N . CYS A 1 69 ? -3.806 -3.491 4.657 1.00 0.00 69 CYS A N 14
ATOM 18751 C CA . CYS A 1 69 ? -4.249 -2.452 3.734 1.00 0.00 69 CYS A CA 14
ATOM 18752 C C . CYS A 1 69 ? -3.343 -2.389 2.509 1.00 0.00 69 CYS A C 14
ATOM 18753 O O . CYS A 1 69 ? -3.761 -1.955 1.435 1.00 0.00 69 CYS A O 14
ATOM 18761 N N . LEU A 1 70 ? -2.098 -2.822 2.678 1.00 0.00 70 LEU A N 14
ATOM 18762 C CA . LEU A 1 70 ? -1.130 -2.814 1.587 1.00 0.00 70 LEU A CA 14
ATOM 18763 C C . LEU A 1 70 ? -1.579 -3.732 0.454 1.00 0.00 70 LEU A C 14
ATOM 18764 O O . LEU A 1 70 ? -2.083 -4.829 0.694 1.00 0.00 70 LEU A O 14
ATOM 18780 N N . ARG A 1 71 ? -1.391 -3.276 -0.780 1.00 0.00 71 ARG A N 14
ATOM 18781 C CA . ARG A 1 71 ? -1.776 -4.056 -1.950 1.00 0.00 71 ARG A CA 14
ATOM 18782 C C . ARG A 1 71 ? -0.670 -4.040 -3.001 1.00 0.00 71 ARG A C 14
ATOM 18783 O O . ARG A 1 71 ? 0.131 -3.107 -3.062 1.00 0.00 71 ARG A O 14
ATOM 18804 N N . LYS A 1 72 ? -0.631 -5.080 -3.827 1.00 0.00 72 LYS A N 14
ATOM 18805 C CA . LYS A 1 72 ? 0.375 -5.187 -4.877 1.00 0.00 72 LYS A CA 14
ATOM 18806 C C . LYS A 1 72 ? 0.129 -4.154 -5.973 1.00 0.00 72 LYS A C 14
ATOM 18807 O O . LYS A 1 72 ? -0.909 -4.173 -6.636 1.00 0.00 72 LYS A O 14
ATOM 18826 N N . LEU A 1 73 ? 1.090 -3.256 -6.159 1.00 0.00 73 LEU A N 14
ATOM 18827 C CA . LEU A 1 73 ? 0.978 -2.217 -7.177 1.00 0.00 73 LEU A CA 14
ATOM 18828 C C . LEU A 1 73 ? 1.022 -2.818 -8.577 1.00 0.00 73 LEU A C 14
ATOM 18829 O O . LEU A 1 73 ? 2.096 -3.088 -9.114 1.00 0.00 73 LEU A O 14
ATOM 18845 N N . GLU A 1 74 ? -0.153 -3.024 -9.164 1.00 0.00 74 GLU A N 14
ATOM 18846 C CA . GLU A 1 74 ? -0.248 -3.593 -10.504 1.00 0.00 74 GLU A CA 14
ATOM 18847 C C . GLU A 1 74 ? 0.424 -2.684 -11.530 1.00 0.00 74 GLU A C 14
ATOM 18848 O O . GLU A 1 74 ? 0.615 -1.493 -11.287 1.00 0.00 74 GLU A O 14
ATOM 18860 N N . GLU A 1 75 ? 0.779 -3.256 -12.676 1.00 0.00 75 GLU A N 14
ATOM 18861 C CA . GLU A 1 75 ? 1.430 -2.498 -13.737 1.00 0.00 75 GLU A CA 14
ATOM 18862 C C . GLU A 1 75 ? 0.433 -1.583 -14.443 1.00 0.00 75 GLU A C 14
ATOM 18863 O O . GLU A 1 75 ? 0.692 -0.396 -14.634 1.00 0.00 75 GLU A O 14
ATOM 18875 N N . ASN A 1 76 ? -0.708 -2.146 -14.827 1.00 0.00 76 ASN A N 14
ATOM 18876 C CA . ASN A 1 76 ? -1.744 -1.382 -15.513 1.00 0.00 76 ASN A CA 14
ATOM 18877 C C . ASN A 1 76 ? -2.055 -0.091 -14.762 1.00 0.00 76 ASN A C 14
ATOM 18878 O O . ASN A 1 76 ? -1.998 1.001 -15.330 1.00 0.00 76 ASN A O 14
ATOM 18889 N N . LEU A 1 77 ? -2.382 -0.222 -13.481 1.00 0.00 77 LEU A N 14
ATOM 18890 C CA . LEU A 1 77 ? -2.701 0.934 -12.650 1.00 0.00 77 LEU A CA 14
ATOM 18891 C C . LEU A 1 77 ? -1.531 1.911 -12.604 1.00 0.00 77 LEU A C 14
ATOM 18892 O O . LEU A 1 77 ? -1.724 3.125 -12.540 1.00 0.00 77 LEU A O 14
ATOM 18908 N N . LYS A 1 78 ? -0.317 1.373 -12.640 1.00 0.00 78 LYS A N 14
ATOM 18909 C CA . LYS A 1 78 ? 0.886 2.197 -12.606 1.00 0.00 78 LYS A CA 14
ATOM 18910 C C . LYS A 1 78 ? 0.944 3.127 -13.813 1.00 0.00 78 LYS A C 14
ATOM 18911 O O . LYS A 1 78 ? 1.127 4.336 -13.671 1.00 0.00 78 LYS A O 14
ATOM 18930 N N . THR A 1 79 ? 0.784 2.555 -15.003 1.00 0.00 79 THR A N 14
ATOM 18931 C CA . THR A 1 79 ? 0.817 3.333 -16.235 1.00 0.00 79 THR A CA 14
ATOM 18932 C C . THR A 1 79 ? -0.401 4.243 -16.344 1.00 0.00 79 THR A C 14
ATOM 18933 O O . THR A 1 79 ? -0.293 5.390 -16.776 1.00 0.00 79 THR A O 14
ATOM 18944 N N . MET A 1 80 ? -1.559 3.724 -15.948 1.00 0.00 80 MET A N 14
ATOM 18945 C CA . MET A 1 80 ? -2.797 4.493 -16.000 1.00 0.00 80 MET A CA 14
ATOM 18946 C C . MET A 1 80 ? -2.650 5.812 -15.248 1.00 0.00 80 MET A C 14
ATOM 18947 O O . MET A 1 80 ? -3.006 6.872 -15.760 1.00 0.00 80 MET A O 14
ATOM 18961 N N . GLY A 1 81 ? -2.124 5.738 -14.029 1.00 0.00 81 GLY A N 14
ATOM 18962 C CA . GLY A 1 81 ? -1.940 6.934 -13.227 1.00 0.00 81 GLY A CA 14
ATOM 18963 C C . GLY A 1 81 ? -1.009 7.934 -13.883 1.00 0.00 81 GLY A C 14
ATOM 18964 O O . GLY A 1 81 ? -1.446 8.780 -14.664 1.00 0.00 81 GLY A O 14
ATOM 18968 N N . ARG A 1 82 ? 0.278 7.840 -13.565 1.00 0.00 82 ARG A N 14
ATOM 18969 C CA . ARG A 1 82 ? 1.272 8.746 -14.126 1.00 0.00 82 ARG A CA 14
ATOM 18970 C C . ARG A 1 82 ? 2.559 7.999 -14.465 1.00 0.00 82 ARG A C 14
ATOM 18971 O O . ARG A 1 82 ? 2.929 7.040 -13.787 1.00 0.00 82 ARG A O 14
ATOM 18992 N N . LEU A 1 83 ? 3.237 8.445 -15.517 1.00 0.00 83 LEU A N 14
ATOM 18993 C CA . LEU A 1 83 ? 4.482 7.819 -15.946 1.00 0.00 83 LEU A CA 14
ATOM 18994 C C . LEU A 1 83 ? 5.511 7.825 -14.820 1.00 0.00 83 LEU A C 14
ATOM 18995 O O . LEU A 1 83 ? 5.545 8.744 -14.002 1.00 0.00 83 LEU A O 14
ATOM 19011 N N . SER A 1 84 ? 6.349 6.794 -14.785 1.00 0.00 84 SER A N 14
ATOM 19012 C CA . SER A 1 84 ? 7.378 6.679 -13.759 1.00 0.00 84 SER A CA 14
ATOM 19013 C C . SER A 1 84 ? 8.756 6.495 -14.388 1.00 0.00 84 SER A C 14
ATOM 19014 O O . SER A 1 84 ? 9.570 5.706 -13.908 1.00 0.00 84 SER A O 14
ATOM 19022 N N . LEU A 1 85 ? 9.009 7.229 -15.466 1.00 0.00 85 LEU A N 14
ATOM 19023 C CA . LEU A 1 85 ? 10.288 7.148 -16.163 1.00 0.00 85 LEU A CA 14
ATOM 19024 C C . LEU A 1 85 ? 11.380 7.874 -15.384 1.00 0.00 85 LEU A C 14
ATOM 19025 O O . LEU A 1 85 ? 11.594 9.072 -15.566 1.00 0.00 85 LEU A O 14
ATOM 19041 N N . GLY A 1 1 ? -12.064 8.450 -26.170 1.00 0.00 1 GLY A N 15
ATOM 19042 C CA . GLY A 1 1 ? -11.169 8.923 -25.131 1.00 0.00 1 GLY A CA 15
ATOM 19043 C C . GLY A 1 1 ? -11.737 8.722 -23.740 1.00 0.00 1 GLY A C 15
ATOM 19044 O O . GLY A 1 1 ? -12.850 9.160 -23.448 1.00 0.00 1 GLY A O 15
ATOM 19048 N N . SER A 1 2 ? -10.973 8.057 -22.880 1.00 0.00 2 SER A N 15
ATOM 19049 C CA . SER A 1 2 ? -11.409 7.794 -21.514 1.00 0.00 2 SER A CA 15
ATOM 19050 C C . SER A 1 2 ? -11.455 9.084 -20.700 1.00 0.00 2 SER A C 15
ATOM 19051 O O . SER A 1 2 ? -10.418 9.624 -20.315 1.00 0.00 2 SER A O 15
ATOM 19059 N N . SER A 1 3 ? -12.664 9.571 -20.443 1.00 0.00 3 SER A N 15
ATOM 19060 C CA . SER A 1 3 ? -12.847 10.800 -19.679 1.00 0.00 3 SER A CA 15
ATOM 19061 C C . SER A 1 3 ? -12.601 10.557 -18.193 1.00 0.00 3 SER A C 15
ATOM 19062 O O . SER A 1 3 ? -11.873 11.305 -17.543 1.00 0.00 3 SER A O 15
ATOM 19070 N N . GLY A 1 4 ? -13.215 9.503 -17.663 1.00 0.00 4 GLY A N 15
ATOM 19071 C CA . GLY A 1 4 ? -13.051 9.179 -16.258 1.00 0.00 4 GLY A CA 15
ATOM 19072 C C . GLY A 1 4 ? -13.353 7.724 -15.959 1.00 0.00 4 GLY A C 15
ATOM 19073 O O . GLY A 1 4 ? -14.498 7.365 -15.683 1.00 0.00 4 GLY A O 15
ATOM 19077 N N . SER A 1 5 ? -12.325 6.884 -16.016 1.00 0.00 5 SER A N 15
ATOM 19078 C CA . SER A 1 5 ? -12.486 5.459 -15.755 1.00 0.00 5 SER A CA 15
ATOM 19079 C C . SER A 1 5 ? -11.808 5.066 -14.446 1.00 0.00 5 SER A C 15
ATOM 19080 O O . SER A 1 5 ? -10.706 5.523 -14.143 1.00 0.00 5 SER A O 15
ATOM 19088 N N . SER A 1 6 ? -12.476 4.214 -13.674 1.00 0.00 6 SER A N 15
ATOM 19089 C CA . SER A 1 6 ? -11.941 3.762 -12.395 1.00 0.00 6 SER A CA 15
ATOM 19090 C C . SER A 1 6 ? -11.258 2.406 -12.541 1.00 0.00 6 SER A C 15
ATOM 19091 O O . SER A 1 6 ? -11.918 1.377 -12.680 1.00 0.00 6 SER A O 15
ATOM 19099 N N . GLY A 1 7 ? -9.928 2.413 -12.510 1.00 0.00 7 GLY A N 15
ATOM 19100 C CA . GLY A 1 7 ? -9.176 1.178 -12.640 1.00 0.00 7 GLY A CA 15
ATOM 19101 C C . GLY A 1 7 ? -8.433 0.815 -11.370 1.00 0.00 7 GLY A C 15
ATOM 19102 O O . GLY A 1 7 ? -8.491 -0.326 -10.914 1.00 0.00 7 GLY A O 15
ATOM 19106 N N . MET A 1 8 ? -7.731 1.788 -10.798 1.00 0.00 8 MET A N 15
ATOM 19107 C CA . MET A 1 8 ? -6.973 1.564 -9.573 1.00 0.00 8 MET A CA 15
ATOM 19108 C C . MET A 1 8 ? -7.897 1.167 -8.426 1.00 0.00 8 MET A C 15
ATOM 19109 O O . MET A 1 8 ? -7.946 0.002 -8.031 1.00 0.00 8 MET A O 15
ATOM 19123 N N . ILE A 1 9 ? -8.628 2.143 -7.897 1.00 0.00 9 ILE A N 15
ATOM 19124 C CA . ILE A 1 9 ? -9.551 1.894 -6.796 1.00 0.00 9 ILE A CA 15
ATOM 19125 C C . ILE A 1 9 ? -10.503 0.749 -7.125 1.00 0.00 9 ILE A C 15
ATOM 19126 O O . ILE A 1 9 ? -10.663 -0.184 -6.339 1.00 0.00 9 ILE A O 15
ATOM 19142 N N . ALA A 1 10 ? -11.131 0.827 -8.294 1.00 0.00 10 ALA A N 15
ATOM 19143 C CA . ALA A 1 10 ? -12.065 -0.205 -8.729 1.00 0.00 10 ALA A CA 15
ATOM 19144 C C . ALA A 1 10 ? -11.480 -1.597 -8.522 1.00 0.00 10 ALA A C 15
ATOM 19145 O O . ALA A 1 10 ? -12.100 -2.454 -7.894 1.00 0.00 10 ALA A O 15
ATOM 19152 N N . ALA A 1 11 ? -10.282 -1.816 -9.056 1.00 0.00 11 ALA A N 15
ATOM 19153 C CA . ALA A 1 11 ? -9.613 -3.105 -8.928 1.00 0.00 11 ALA A CA 15
ATOM 19154 C C . ALA A 1 11 ? -9.221 -3.379 -7.480 1.00 0.00 11 ALA A C 15
ATOM 19155 O O . ALA A 1 11 ? -9.698 -4.334 -6.867 1.00 0.00 11 ALA A O 15
ATOM 19162 N N . TYR A 1 12 ? -8.349 -2.536 -6.939 1.00 0.00 12 TYR A N 15
ATOM 19163 C CA . TYR A 1 12 ? -7.890 -2.689 -5.563 1.00 0.00 12 TYR A CA 15
ATOM 19164 C C . TYR A 1 12 ? -9.054 -3.024 -4.635 1.00 0.00 12 TYR A C 15
ATOM 19165 O O . TYR A 1 12 ? -8.907 -3.802 -3.694 1.00 0.00 12 TYR A O 15
ATOM 19183 N N . GLU A 1 13 ? -10.211 -2.429 -4.909 1.00 0.00 13 GLU A N 15
ATOM 19184 C CA . GLU A 1 13 ? -11.401 -2.663 -4.099 1.00 0.00 13 GLU A CA 15
ATOM 19185 C C . GLU A 1 13 ? -11.995 -4.038 -4.390 1.00 0.00 13 GLU A C 15
ATOM 19186 O O . GLU A 1 13 ? -12.320 -4.792 -3.475 1.00 0.00 13 GLU A O 15
ATOM 19198 N N . ASN A 1 14 ? -12.136 -4.355 -5.674 1.00 0.00 14 ASN A N 15
ATOM 19199 C CA . ASN A 1 14 ? -12.693 -5.638 -6.087 1.00 0.00 14 ASN A CA 15
ATOM 19200 C C . ASN A 1 14 ? -11.868 -6.794 -5.530 1.00 0.00 14 ASN A C 15
ATOM 19201 O O . ASN A 1 14 ? -12.415 -7.792 -5.062 1.00 0.00 14 ASN A O 15
ATOM 19212 N N . SER A 1 15 ? -10.547 -6.652 -5.584 1.00 0.00 15 SER A N 15
ATOM 19213 C CA . SER A 1 15 ? -9.646 -7.685 -5.088 1.00 0.00 15 SER A CA 15
ATOM 19214 C C . SER A 1 15 ? -9.732 -7.798 -3.569 1.00 0.00 15 SER A C 15
ATOM 19215 O O . SER A 1 15 ? -10.532 -7.115 -2.928 1.00 0.00 15 SER A O 15
ATOM 19223 N N . LYS A 1 16 ? -8.903 -8.665 -2.998 1.00 0.00 16 LYS A N 15
ATOM 19224 C CA . LYS A 1 16 ? -8.883 -8.869 -1.555 1.00 0.00 16 LYS A CA 15
ATOM 19225 C C . LYS A 1 16 ? -7.470 -9.178 -1.069 1.00 0.00 16 LYS A C 15
ATOM 19226 O O . LYS A 1 16 ? -6.558 -9.380 -1.871 1.00 0.00 16 LYS A O 15
ATOM 19245 N N . TRP A 1 17 ? -7.298 -9.216 0.247 1.00 0.00 17 TRP A N 15
ATOM 19246 C CA . TRP A 1 17 ? -5.996 -9.503 0.839 1.00 0.00 17 TRP A CA 15
ATOM 19247 C C . TRP A 1 17 ? -5.274 -10.598 0.062 1.00 0.00 17 TRP A C 15
ATOM 19248 O O . TRP A 1 17 ? -5.907 -11.447 -0.564 1.00 0.00 17 TRP A O 15
ATOM 19269 N N . GLU A 1 18 ? -3.945 -10.572 0.107 1.00 0.00 18 GLU A N 15
ATOM 19270 C CA . GLU A 1 18 ? -3.139 -11.564 -0.595 1.00 0.00 18 GLU A CA 15
ATOM 19271 C C . GLU A 1 18 ? -1.747 -11.668 0.021 1.00 0.00 18 GLU A C 15
ATOM 19272 O O . GLU A 1 18 ? -1.110 -10.667 0.350 1.00 0.00 18 GLU A O 15
ATOM 19284 N N . PRO A 1 19 ? -1.263 -12.908 0.183 1.00 0.00 19 PRO A N 15
ATOM 19285 C CA . PRO A 1 19 ? 0.058 -13.174 0.761 1.00 0.00 19 PRO A CA 15
ATOM 19286 C C . PRO A 1 19 ? 1.192 -12.746 -0.164 1.00 0.00 19 PRO A C 15
ATOM 19287 O O . PRO A 1 19 ? 1.538 -13.457 -1.108 1.00 0.00 19 PRO A O 15
ATOM 19298 N N . VAL A 1 20 ? 1.768 -11.581 0.112 1.00 0.00 20 VAL A N 15
ATOM 19299 C CA . VAL A 1 20 ? 2.865 -11.059 -0.695 1.00 0.00 20 VAL A CA 15
ATOM 19300 C C . VAL A 1 20 ? 3.992 -10.531 0.186 1.00 0.00 20 VAL A C 15
ATOM 19301 O O . VAL A 1 20 ? 3.764 -9.726 1.089 1.00 0.00 20 VAL A O 15
ATOM 19314 N N . LYS A 1 21 ? 5.210 -10.989 -0.084 1.00 0.00 21 LYS A N 15
ATOM 19315 C CA . LYS A 1 21 ? 6.375 -10.562 0.682 1.00 0.00 21 LYS A CA 15
ATOM 19316 C C . LYS A 1 21 ? 6.854 -9.188 0.223 1.00 0.00 21 LYS A C 15
ATOM 19317 O O . LYS A 1 21 ? 7.302 -9.024 -0.912 1.00 0.00 21 LYS A O 15
ATOM 19336 N N . TRP A 1 22 ? 6.757 -8.206 1.112 1.00 0.00 22 TRP A N 15
ATOM 19337 C CA . TRP A 1 22 ? 7.182 -6.847 0.798 1.00 0.00 22 TRP A CA 15
ATOM 19338 C C . TRP A 1 22 ? 8.694 -6.702 0.941 1.00 0.00 22 TRP A C 15
ATOM 19339 O O . TRP A 1 22 ? 9.254 -6.975 2.001 1.00 0.00 22 TRP A O 15
ATOM 19360 N N . GLU A 1 23 ? 9.347 -6.272 -0.134 1.00 0.00 23 GLU A N 15
ATOM 19361 C CA . GLU A 1 23 ? 10.794 -6.092 -0.127 1.00 0.00 23 GLU A CA 15
ATOM 19362 C C . GLU A 1 23 ? 11.158 -4.611 -0.096 1.00 0.00 23 GLU A C 15
ATOM 19363 O O . GLU A 1 23 ? 10.351 -3.755 -0.457 1.00 0.00 23 GLU A O 15
ATOM 19375 N N . ASN A 1 24 ? 12.379 -4.317 0.338 1.00 0.00 24 ASN A N 15
ATOM 19376 C CA . ASN A 1 24 ? 12.851 -2.939 0.417 1.00 0.00 24 ASN A CA 15
ATOM 19377 C C . ASN A 1 24 ? 12.838 -2.280 -0.958 1.00 0.00 24 ASN A C 15
ATOM 19378 O O . ASN A 1 24 ? 12.990 -2.949 -1.981 1.00 0.00 24 ASN A O 15
ATOM 19389 N N . ASP A 1 25 ? 12.656 -0.964 -0.976 1.00 0.00 25 ASP A N 15
ATOM 19390 C CA . ASP A 1 25 ? 12.624 -0.213 -2.225 1.00 0.00 25 ASP A CA 15
ATOM 19391 C C . ASP A 1 25 ? 11.589 -0.794 -3.183 1.00 0.00 25 ASP A C 15
ATOM 19392 O O . ASP A 1 25 ? 11.893 -1.080 -4.341 1.00 0.00 25 ASP A O 15
ATOM 19401 N N . MET A 1 26 ? 10.367 -0.967 -2.691 1.00 0.00 26 MET A N 15
ATOM 19402 C CA . MET A 1 26 ? 9.287 -1.515 -3.504 1.00 0.00 26 MET A CA 15
ATOM 19403 C C . MET A 1 26 ? 8.135 -0.522 -3.618 1.00 0.00 26 MET A C 15
ATOM 19404 O O . MET A 1 26 ? 8.078 0.465 -2.884 1.00 0.00 26 MET A O 15
ATOM 19418 N N . HIS A 1 27 ? 7.218 -0.789 -4.543 1.00 0.00 27 HIS A N 15
ATOM 19419 C CA . HIS A 1 27 ? 6.067 0.081 -4.752 1.00 0.00 27 HIS A CA 15
ATOM 19420 C C . HIS A 1 27 ? 4.764 -0.669 -4.493 1.00 0.00 27 HIS A C 15
ATOM 19421 O O . HIS A 1 27 ? 4.569 -1.782 -4.982 1.00 0.00 27 HIS A O 15
ATOM 19435 N N . CYS A 1 28 ? 3.877 -0.053 -3.719 1.00 0.00 28 CYS A N 15
ATOM 19436 C CA . CYS A 1 28 ? 2.593 -0.664 -3.393 1.00 0.00 28 CYS A CA 15
ATOM 19437 C C . CYS A 1 28 ? 1.532 0.403 -3.142 1.00 0.00 28 CYS A C 15
ATOM 19438 O O . CYS A 1 28 ? 1.849 1.578 -2.966 1.00 0.00 28 CYS A O 15
ATOM 19446 N N . ALA A 1 29 ? 0.271 -0.017 -3.128 1.00 0.00 29 ALA A N 15
ATOM 19447 C CA . ALA A 1 29 ? -0.837 0.902 -2.898 1.00 0.00 29 ALA A CA 15
ATOM 19448 C C . ALA A 1 29 ? -1.388 0.755 -1.484 1.00 0.00 29 ALA A C 15
ATOM 19449 O O . ALA A 1 29 ? -1.957 -0.278 -1.133 1.00 0.00 29 ALA A O 15
ATOM 19456 N N . VAL A 1 30 ? -1.214 1.795 -0.675 1.00 0.00 30 VAL A N 15
ATOM 19457 C CA . VAL A 1 30 ? -1.694 1.782 0.702 1.00 0.00 30 VAL A CA 15
ATOM 19458 C C . VAL A 1 30 ? -3.054 2.461 0.816 1.00 0.00 30 VAL A C 15
ATOM 19459 O O . VAL A 1 30 ? -3.303 3.488 0.185 1.00 0.00 30 VAL A O 15
ATOM 19472 N N . LYS A 1 31 ? -3.933 1.880 1.626 1.00 0.00 31 LYS A N 15
ATOM 19473 C CA . LYS A 1 31 ? -5.269 2.428 1.826 1.00 0.00 31 LYS A CA 15
ATOM 19474 C C . LYS A 1 31 ? -5.335 3.244 3.113 1.00 0.00 31 LYS A C 15
ATOM 19475 O O . LYS A 1 31 ? -4.870 2.801 4.164 1.00 0.00 31 LYS A O 15
ATOM 19494 N N . ILE A 1 32 ? -5.917 4.435 3.025 1.00 0.00 32 ILE A N 15
ATOM 19495 C CA . ILE A 1 32 ? -6.046 5.310 4.183 1.00 0.00 32 ILE A CA 15
ATOM 19496 C C . ILE A 1 32 ? -7.218 4.889 5.063 1.00 0.00 32 ILE A C 15
ATOM 19497 O O . ILE A 1 32 ? -8.240 4.416 4.566 1.00 0.00 32 ILE A O 15
ATOM 19513 N N . GLN A 1 33 ? -7.063 5.065 6.371 1.00 0.00 33 GLN A N 15
ATOM 19514 C CA . GLN A 1 33 ? -8.109 4.703 7.320 1.00 0.00 33 GLN A CA 15
ATOM 19515 C C . GLN A 1 33 ? -9.036 5.885 7.584 1.00 0.00 33 GLN A C 15
ATOM 19516 O O . GLN A 1 33 ? -10.251 5.720 7.700 1.00 0.00 33 GLN A O 15
ATOM 19530 N N . ASP A 1 34 ? -8.456 7.076 7.678 1.00 0.00 34 ASP A N 15
ATOM 19531 C CA . ASP A 1 34 ? -9.230 8.286 7.928 1.00 0.00 34 ASP A CA 15
ATOM 19532 C C . ASP A 1 34 ? -9.972 8.727 6.669 1.00 0.00 34 ASP A C 15
ATOM 19533 O O . ASP A 1 34 ? -11.120 9.165 6.733 1.00 0.00 34 ASP A O 15
ATOM 19542 N N . LYS A 1 35 ? -9.307 8.608 5.525 1.00 0.00 35 LYS A N 15
ATOM 19543 C CA . LYS A 1 35 ? -9.901 8.993 4.250 1.00 0.00 35 LYS A CA 15
ATOM 19544 C C . LYS A 1 35 ? -10.438 7.773 3.510 1.00 0.00 35 LYS A C 15
ATOM 19545 O O . LYS A 1 35 ? -10.338 6.647 3.995 1.00 0.00 35 LYS A O 15
ATOM 19564 N N . ASN A 1 36 ? -11.007 8.004 2.331 1.00 0.00 36 ASN A N 15
ATOM 19565 C CA . ASN A 1 36 ? -11.559 6.923 1.523 1.00 0.00 36 ASN A CA 15
ATOM 19566 C C . ASN A 1 36 ? -10.924 6.901 0.136 1.00 0.00 36 ASN A C 15
ATOM 19567 O O . ASN A 1 36 ? -11.607 6.694 -0.866 1.00 0.00 36 ASN A O 15
ATOM 19578 N N . GLN A 1 37 ? -9.613 7.116 0.088 1.00 0.00 37 GLN A N 15
ATOM 19579 C CA . GLN A 1 37 ? -8.886 7.121 -1.176 1.00 0.00 37 GLN A CA 15
ATOM 19580 C C . GLN A 1 37 ? -7.788 6.062 -1.176 1.00 0.00 37 GLN A C 15
ATOM 19581 O O . GLN A 1 37 ? -7.600 5.349 -0.191 1.00 0.00 37 GLN A O 15
ATOM 19595 N N . TRP A 1 38 ? -7.067 5.966 -2.287 1.00 0.00 38 TRP A N 15
ATOM 19596 C CA . TRP A 1 38 ? -5.987 4.994 -2.415 1.00 0.00 38 TRP A CA 15
ATOM 19597 C C . TRP A 1 38 ? -4.680 5.679 -2.797 1.00 0.00 38 TRP A C 15
ATOM 19598 O O . TRP A 1 38 ? -4.574 6.283 -3.864 1.00 0.00 38 TRP A O 15
ATOM 19619 N N . ARG A 1 39 ? -3.687 5.582 -1.918 1.00 0.00 39 ARG A N 15
ATOM 19620 C CA . ARG A 1 39 ? -2.387 6.194 -2.163 1.00 0.00 39 ARG A CA 15
ATOM 19621 C C . ARG A 1 39 ? -1.303 5.129 -2.305 1.00 0.00 39 ARG A C 15
ATOM 19622 O O . ARG A 1 39 ? -1.501 3.974 -1.928 1.00 0.00 39 ARG A O 15
ATOM 19643 N N . ARG A 1 40 ? -0.159 5.527 -2.851 1.00 0.00 40 ARG A N 15
ATOM 19644 C CA . ARG A 1 40 ? 0.956 4.607 -3.044 1.00 0.00 40 ARG A CA 15
ATOM 19645 C C . ARG A 1 40 ? 2.069 4.883 -2.038 1.00 0.00 40 ARG A C 15
ATOM 19646 O O . ARG A 1 40 ? 2.237 6.011 -1.576 1.00 0.00 40 ARG A O 15
ATOM 19667 N N . GLY A 1 41 ? 2.828 3.844 -1.702 1.00 0.00 41 GLY A N 15
ATOM 19668 C CA . GLY A 1 41 ? 3.915 3.995 -0.752 1.00 0.00 41 GLY A CA 15
ATOM 19669 C C . GLY A 1 41 ? 5.132 3.175 -1.130 1.00 0.00 41 GLY A C 15
ATOM 19670 O O . GLY A 1 41 ? 5.030 2.217 -1.895 1.00 0.00 41 GLY A O 15
ATOM 19674 N N . GLN A 1 42 ? 6.288 3.553 -0.593 1.00 0.00 42 GLN A N 15
ATOM 19675 C CA . GLN A 1 42 ? 7.531 2.847 -0.881 1.00 0.00 42 GLN A CA 15
ATOM 19676 C C . GLN A 1 42 ? 7.996 2.047 0.332 1.00 0.00 42 GLN A C 15
ATOM 19677 O O . GLN A 1 42 ? 8.322 2.616 1.374 1.00 0.00 42 GLN A O 15
ATOM 19691 N N . ILE A 1 43 ? 8.023 0.727 0.188 1.00 0.00 43 ILE A N 15
ATOM 19692 C CA . ILE A 1 43 ? 8.449 -0.151 1.271 1.00 0.00 43 ILE A CA 15
ATOM 19693 C C . ILE A 1 43 ? 9.722 0.368 1.930 1.00 0.00 43 ILE A C 15
ATOM 19694 O O . ILE A 1 43 ? 10.831 0.035 1.510 1.00 0.00 43 ILE A O 15
ATOM 19710 N N . ILE A 1 44 ? 9.556 1.183 2.967 1.00 0.00 44 ILE A N 15
ATOM 19711 C CA . ILE A 1 44 ? 10.693 1.745 3.686 1.00 0.00 44 ILE A CA 15
ATOM 19712 C C . ILE A 1 44 ? 11.439 0.666 4.464 1.00 0.00 44 ILE A C 15
ATOM 19713 O O . ILE A 1 44 ? 12.603 0.378 4.185 1.00 0.00 44 ILE A O 15
ATOM 19729 N N . ARG A 1 45 ? 10.760 0.072 5.440 1.00 0.00 45 ARG A N 15
ATOM 19730 C CA . ARG A 1 45 ? 11.358 -0.975 6.259 1.00 0.00 45 ARG A CA 15
ATOM 19731 C C . ARG A 1 45 ? 10.283 -1.773 6.991 1.00 0.00 45 ARG A C 15
ATOM 19732 O O . ARG A 1 45 ? 9.455 -1.208 7.705 1.00 0.00 45 ARG A O 15
ATOM 19753 N N . MET A 1 46 ? 10.302 -3.089 6.807 1.00 0.00 46 MET A N 15
ATOM 19754 C CA . MET A 1 46 ? 9.329 -3.965 7.451 1.00 0.00 46 MET A CA 15
ATOM 19755 C C . MET A 1 46 ? 9.503 -3.950 8.966 1.00 0.00 46 MET A C 15
ATOM 19756 O O . MET A 1 46 ? 10.500 -4.446 9.491 1.00 0.00 46 MET A O 15
ATOM 19770 N N . VAL A 1 47 ? 8.528 -3.376 9.664 1.00 0.00 47 VAL A N 15
ATOM 19771 C CA . VAL A 1 47 ? 8.573 -3.297 11.119 1.00 0.00 47 VAL A CA 15
ATOM 19772 C C . VAL A 1 47 ? 8.283 -4.654 11.752 1.00 0.00 47 VAL A C 15
ATOM 19773 O O . VAL A 1 47 ? 9.151 -5.256 12.384 1.00 0.00 47 VAL A O 15
ATOM 19786 N N . THR A 1 48 ? 7.054 -5.131 11.578 1.00 0.00 48 THR A N 15
ATOM 19787 C CA . THR A 1 48 ? 6.648 -6.416 12.133 1.00 0.00 48 THR A CA 15
ATOM 19788 C C . THR A 1 48 ? 6.043 -7.312 11.058 1.00 0.00 48 THR A C 15
ATOM 19789 O O . THR A 1 48 ? 5.972 -6.934 9.889 1.00 0.00 48 THR A O 15
ATOM 19800 N N . ASP A 1 49 ? 5.609 -8.501 11.462 1.00 0.00 49 ASP A N 15
ATOM 19801 C CA . ASP A 1 49 ? 5.008 -9.451 10.533 1.00 0.00 49 ASP A CA 15
ATOM 19802 C C . ASP A 1 49 ? 3.624 -8.982 10.095 1.00 0.00 49 ASP A C 15
ATOM 19803 O O . ASP A 1 49 ? 2.971 -9.623 9.270 1.00 0.00 49 ASP A O 15
ATOM 19812 N N . THR A 1 50 ? 3.180 -7.861 10.655 1.00 0.00 50 THR A N 15
ATOM 19813 C CA . THR A 1 50 ? 1.873 -7.307 10.325 1.00 0.00 50 THR A CA 15
ATOM 19814 C C . THR A 1 50 ? 1.981 -5.838 9.933 1.00 0.00 50 THR A C 15
ATOM 19815 O O . THR A 1 50 ? 1.174 -5.333 9.151 1.00 0.00 50 THR A O 15
ATOM 19826 N N . LEU A 1 51 ? 2.982 -5.157 10.479 1.00 0.00 51 LEU A N 15
ATOM 19827 C CA . LEU A 1 51 ? 3.196 -3.744 10.185 1.00 0.00 51 LEU A CA 15
ATOM 19828 C C . LEU A 1 51 ? 4.376 -3.558 9.237 1.00 0.00 51 LEU A C 15
ATOM 19829 O O . LEU A 1 51 ? 5.317 -4.352 9.237 1.00 0.00 51 LEU A O 15
ATOM 19845 N N . VAL A 1 52 ? 4.321 -2.502 8.432 1.00 0.00 52 VAL A N 15
ATOM 19846 C CA . VAL A 1 52 ? 5.387 -2.209 7.481 1.00 0.00 52 VAL A CA 15
ATOM 19847 C C . VAL A 1 52 ? 5.523 -0.708 7.254 1.00 0.00 52 VAL A C 15
ATOM 19848 O O . VAL A 1 52 ? 4.529 -0.005 7.073 1.00 0.00 52 VAL A O 15
ATOM 19861 N N . GLU A 1 53 ? 6.761 -0.223 7.263 1.00 0.00 53 GLU A N 15
ATOM 19862 C CA . GLU A 1 53 ? 7.027 1.196 7.058 1.00 0.00 53 GLU A CA 15
ATOM 19863 C C . GLU A 1 53 ? 7.087 1.529 5.570 1.00 0.00 53 GLU A C 15
ATOM 19864 O O . GLU A 1 53 ? 7.890 0.962 4.828 1.00 0.00 53 GLU A O 15
ATOM 19876 N N . VAL A 1 54 ? 6.232 2.451 5.140 1.00 0.00 54 VAL A N 15
ATOM 19877 C CA . VAL A 1 54 ? 6.188 2.860 3.741 1.00 0.00 54 VAL A CA 15
ATOM 19878 C C . VAL A 1 54 ? 6.329 4.372 3.606 1.00 0.00 54 VAL A C 15
ATOM 19879 O O . VAL A 1 54 ? 6.063 5.118 4.549 1.00 0.00 54 VAL A O 15
ATOM 19892 N N . LEU A 1 55 ? 6.747 4.818 2.427 1.00 0.00 55 LEU A N 15
ATOM 19893 C CA . LEU A 1 55 ? 6.923 6.243 2.167 1.00 0.00 55 LEU A CA 15
ATOM 19894 C C . LEU A 1 55 ? 5.952 6.724 1.093 1.00 0.00 55 LEU A C 15
ATOM 19895 O O . LEU A 1 55 ? 5.947 6.214 -0.028 1.00 0.00 55 LEU A O 15
ATOM 19911 N N . LEU A 1 56 ? 5.133 7.710 1.442 1.00 0.00 56 LEU A N 15
ATOM 19912 C CA . LEU A 1 56 ? 4.159 8.263 0.508 1.00 0.00 56 LEU A CA 15
ATOM 19913 C C . LEU A 1 56 ? 4.826 9.226 -0.469 1.00 0.00 56 LEU A C 15
ATOM 19914 O O . LEU A 1 56 ? 4.355 10.345 -0.673 1.00 0.00 56 LEU A O 15
ATOM 19930 N N . TYR A 1 57 ? 5.925 8.784 -1.070 1.00 0.00 57 TYR A N 15
ATOM 19931 C CA . TYR A 1 57 ? 6.658 9.606 -2.025 1.00 0.00 57 TYR A CA 15
ATOM 19932 C C . TYR A 1 57 ? 5.702 10.453 -2.861 1.00 0.00 57 TYR A C 15
ATOM 19933 O O . TYR A 1 57 ? 6.015 11.587 -3.224 1.00 0.00 57 TYR A O 15
ATOM 19951 N N . ASP A 1 58 ? 4.536 9.893 -3.162 1.00 0.00 58 ASP A N 15
ATOM 19952 C CA . ASP A 1 58 ? 3.532 10.595 -3.953 1.00 0.00 58 ASP A CA 15
ATOM 19953 C C . ASP A 1 58 ? 3.258 11.981 -3.377 1.00 0.00 58 ASP A C 15
ATOM 19954 O O . ASP A 1 58 ? 3.266 12.978 -4.100 1.00 0.00 58 ASP A O 15
ATOM 19963 N N . VAL A 1 59 ? 3.015 12.036 -2.072 1.00 0.00 59 VAL A N 15
ATOM 19964 C CA . VAL A 1 59 ? 2.739 13.299 -1.398 1.00 0.00 59 VAL A CA 15
ATOM 19965 C C . VAL A 1 59 ? 3.970 13.809 -0.659 1.00 0.00 59 VAL A C 15
ATOM 19966 O O . VAL A 1 59 ? 4.306 14.991 -0.732 1.00 0.00 59 VAL A O 15
ATOM 19979 N N . GLY A 1 60 ? 4.642 12.909 0.053 1.00 0.00 60 GLY A N 15
ATOM 19980 C CA . GLY A 1 60 ? 5.830 13.287 0.796 1.00 0.00 60 GLY A CA 15
ATOM 19981 C C . GLY A 1 60 ? 5.635 13.181 2.295 1.00 0.00 60 GLY A C 15
ATOM 19982 O O . GLY A 1 60 ? 5.890 14.134 3.031 1.00 0.00 60 GLY A O 15
ATOM 19986 N N . VAL A 1 61 ? 5.179 12.018 2.750 1.00 0.00 61 VAL A N 15
ATOM 19987 C CA . VAL A 1 61 ? 4.949 11.790 4.172 1.00 0.00 61 VAL A CA 15
ATOM 19988 C C . VAL A 1 61 ? 5.391 10.390 4.583 1.00 0.00 61 VAL A C 15
ATOM 19989 O O . VAL A 1 61 ? 4.971 9.398 3.990 1.00 0.00 61 VAL A O 15
ATOM 20002 N N . GLU A 1 62 ? 6.241 10.319 5.603 1.00 0.00 62 GLU A N 15
ATOM 20003 C CA . GLU A 1 62 ? 6.740 9.040 6.093 1.00 0.00 62 GLU A CA 15
ATOM 20004 C C . GLU A 1 62 ? 5.817 8.471 7.167 1.00 0.00 62 GLU A C 15
ATOM 20005 O O . GLU A 1 62 ? 5.603 9.091 8.209 1.00 0.00 62 GLU A O 15
ATOM 20017 N N . LEU A 1 63 ? 5.272 7.288 6.904 1.00 0.00 63 LEU A N 15
ATOM 20018 C CA . LEU A 1 63 ? 4.371 6.635 7.846 1.00 0.00 63 LEU A CA 15
ATOM 20019 C C . LEU A 1 63 ? 4.464 5.117 7.725 1.00 0.00 63 LEU A C 15
ATOM 20020 O O . LEU A 1 63 ? 5.173 4.594 6.865 1.00 0.00 63 LEU A O 15
ATOM 20036 N N . VAL A 1 64 ? 3.741 4.414 8.591 1.00 0.00 64 VAL A N 15
ATOM 20037 C CA . VAL A 1 64 ? 3.738 2.956 8.579 1.00 0.00 64 VAL A CA 15
ATOM 20038 C C . VAL A 1 64 ? 2.323 2.407 8.716 1.00 0.00 64 VAL A C 15
ATOM 20039 O O . VAL A 1 64 ? 1.572 2.812 9.604 1.00 0.00 64 VAL A O 15
ATOM 20052 N N . VAL A 1 65 ? 1.963 1.483 7.831 1.00 0.00 65 VAL A N 15
ATOM 20053 C CA . VAL A 1 65 ? 0.638 0.877 7.853 1.00 0.00 65 VAL A CA 15
ATOM 20054 C C . VAL A 1 65 ? 0.729 -0.640 7.977 1.00 0.00 65 VAL A C 15
ATOM 20055 O O . VAL A 1 65 ? 1.818 -1.211 7.944 1.00 0.00 65 VAL A O 15
ATOM 20068 N N . ASN A 1 66 ? -0.423 -1.287 8.120 1.00 0.00 66 ASN A N 15
ATOM 20069 C CA . ASN A 1 66 ? -0.474 -2.738 8.248 1.00 0.00 66 ASN A CA 15
ATOM 20070 C C . ASN A 1 66 ? -0.500 -3.406 6.877 1.00 0.00 66 ASN A C 15
ATOM 20071 O O . ASN A 1 66 ? -1.236 -2.985 5.984 1.00 0.00 66 ASN A O 15
ATOM 20082 N N . VAL A 1 67 ? 0.307 -4.449 6.716 1.00 0.00 67 VAL A N 15
ATOM 20083 C CA . VAL A 1 67 ? 0.376 -5.176 5.454 1.00 0.00 67 VAL A CA 15
ATOM 20084 C C . VAL A 1 67 ? -1.019 -5.480 4.919 1.00 0.00 67 VAL A C 15
ATOM 20085 O O . VAL A 1 67 ? -1.233 -5.527 3.708 1.00 0.00 67 VAL A O 15
ATOM 20098 N N . ASP A 1 68 ? -1.964 -5.687 5.830 1.00 0.00 68 ASP A N 15
ATOM 20099 C CA . ASP A 1 68 ? -3.340 -5.986 5.450 1.00 0.00 68 ASP A CA 15
ATOM 20100 C C . ASP A 1 68 ? -3.924 -4.863 4.598 1.00 0.00 68 ASP A C 15
ATOM 20101 O O . ASP A 1 68 ? -4.696 -5.112 3.671 1.00 0.00 68 ASP A O 15
ATOM 20110 N N . CYS A 1 69 ? -3.551 -3.629 4.918 1.00 0.00 69 CYS A N 15
ATOM 20111 C CA . CYS A 1 69 ? -4.039 -2.468 4.183 1.00 0.00 69 CYS A CA 15
ATOM 20112 C C . CYS A 1 69 ? -3.280 -2.296 2.871 1.00 0.00 69 CYS A C 15
ATOM 20113 O O . CYS A 1 69 ? -3.826 -1.797 1.886 1.00 0.00 69 CYS A O 15
ATOM 20121 N N . LEU A 1 70 ? -2.018 -2.710 2.866 1.00 0.00 70 LEU A N 15
ATOM 20122 C CA . LEU A 1 70 ? -1.182 -2.601 1.675 1.00 0.00 70 LEU A CA 15
ATOM 20123 C C . LEU A 1 70 ? -1.741 -3.449 0.537 1.00 0.00 70 LEU A C 15
ATOM 20124 O O . LEU A 1 70 ? -2.488 -4.400 0.768 1.00 0.00 70 LEU A O 15
ATOM 20140 N N . ARG A 1 71 ? -1.374 -3.098 -0.691 1.00 0.00 71 ARG A N 15
ATOM 20141 C CA . ARG A 1 71 ? -1.838 -3.827 -1.865 1.00 0.00 71 ARG A CA 15
ATOM 20142 C C . ARG A 1 71 ? -0.731 -3.939 -2.909 1.00 0.00 71 ARG A C 15
ATOM 20143 O O . ARG A 1 71 ? 0.156 -3.087 -2.983 1.00 0.00 71 ARG A O 15
ATOM 20164 N N . LYS A 1 72 ? -0.788 -4.994 -3.714 1.00 0.00 72 LYS A N 15
ATOM 20165 C CA . LYS A 1 72 ? 0.209 -5.218 -4.755 1.00 0.00 72 LYS A CA 15
ATOM 20166 C C . LYS A 1 72 ? -0.042 -4.307 -5.953 1.00 0.00 72 LYS A C 15
ATOM 20167 O O . LYS A 1 72 ? -1.125 -4.320 -6.539 1.00 0.00 72 LYS A O 15
ATOM 20186 N N . LEU A 1 73 ? 0.966 -3.520 -6.312 1.00 0.00 73 LEU A N 15
ATOM 20187 C CA . LEU A 1 73 ? 0.855 -2.604 -7.443 1.00 0.00 73 LEU A CA 15
ATOM 20188 C C . LEU A 1 73 ? 0.982 -3.353 -8.765 1.00 0.00 73 LEU A C 15
ATOM 20189 O O . LEU A 1 73 ? 2.030 -3.923 -9.068 1.00 0.00 73 LEU A O 15
ATOM 20205 N N . GLU A 1 74 ? -0.091 -3.345 -9.550 1.00 0.00 74 GLU A N 15
ATOM 20206 C CA . GLU A 1 74 ? -0.097 -4.023 -10.841 1.00 0.00 74 GLU A CA 15
ATOM 20207 C C . GLU A 1 74 ? 0.563 -3.160 -11.912 1.00 0.00 74 GLU A C 15
ATOM 20208 O O . GLU A 1 74 ? 0.756 -1.960 -11.723 1.00 0.00 74 GLU A O 15
ATOM 20220 N N . GLU A 1 75 ? 0.906 -3.782 -13.036 1.00 0.00 75 GLU A N 15
ATOM 20221 C CA . GLU A 1 75 ? 1.546 -3.070 -14.136 1.00 0.00 75 GLU A CA 15
ATOM 20222 C C . GLU A 1 75 ? 0.549 -2.160 -14.848 1.00 0.00 75 GLU A C 15
ATOM 20223 O O . GLU A 1 75 ? 0.903 -1.077 -15.312 1.00 0.00 75 GLU A O 15
ATOM 20235 N N . ASN A 1 76 ? -0.699 -2.610 -14.932 1.00 0.00 76 ASN A N 15
ATOM 20236 C CA . ASN A 1 76 ? -1.748 -1.838 -15.588 1.00 0.00 76 ASN A CA 15
ATOM 20237 C C . ASN A 1 76 ? -2.020 -0.540 -14.834 1.00 0.00 76 ASN A C 15
ATOM 20238 O O . ASN A 1 76 ? -1.938 0.550 -15.402 1.00 0.00 76 ASN A O 15
ATOM 20249 N N . LEU A 1 77 ? -2.345 -0.664 -13.552 1.00 0.00 77 LEU A N 15
ATOM 20250 C CA . LEU A 1 77 ? -2.629 0.499 -12.718 1.00 0.00 77 LEU A CA 15
ATOM 20251 C C . LEU A 1 77 ? -1.429 1.440 -12.668 1.00 0.00 77 LEU A C 15
ATOM 20252 O O . LEU A 1 77 ? -1.573 2.634 -12.408 1.00 0.00 77 LEU A O 15
ATOM 20268 N N . LYS A 1 78 ? -0.245 0.893 -12.921 1.00 0.00 78 LYS A N 15
ATOM 20269 C CA . LYS A 1 78 ? 0.981 1.683 -12.908 1.00 0.00 78 LYS A CA 15
ATOM 20270 C C . LYS A 1 78 ? 1.041 2.613 -14.115 1.00 0.00 78 LYS A C 15
ATOM 20271 O O . LYS A 1 78 ? 1.290 3.811 -13.978 1.00 0.00 78 LYS A O 15
ATOM 20290 N N . THR A 1 79 ? 0.810 2.055 -15.300 1.00 0.00 79 THR A N 15
ATOM 20291 C CA . THR A 1 79 ? 0.838 2.834 -16.531 1.00 0.00 79 THR A CA 15
ATOM 20292 C C . THR A 1 79 ? -0.249 3.903 -16.529 1.00 0.00 79 THR A C 15
ATOM 20293 O O . THR A 1 79 ? 0.007 5.062 -16.852 1.00 0.00 79 THR A O 15
ATOM 20304 N N . MET A 1 80 ? -1.464 3.505 -16.164 1.00 0.00 80 MET A N 15
ATOM 20305 C CA . MET A 1 80 ? -2.590 4.430 -16.119 1.00 0.00 80 MET A CA 15
ATOM 20306 C C . MET A 1 80 ? -2.138 5.813 -15.660 1.00 0.00 80 MET A C 15
ATOM 20307 O O . MET A 1 80 ? -2.411 6.816 -16.319 1.00 0.00 80 MET A O 15
ATOM 20321 N N . GLY A 1 81 ? -1.447 5.860 -14.525 1.00 0.00 81 GLY A N 15
ATOM 20322 C CA . GLY A 1 81 ? -0.970 7.125 -13.998 1.00 0.00 81 GLY A CA 15
ATOM 20323 C C . GLY A 1 81 ? 0.115 7.740 -14.860 1.00 0.00 81 GLY A C 15
ATOM 20324 O O . GLY A 1 81 ? 1.191 7.164 -15.020 1.00 0.00 81 GLY A O 15
ATOM 20328 N N . ARG A 1 82 ? -0.168 8.912 -15.419 1.00 0.00 82 ARG A N 15
ATOM 20329 C CA . ARG A 1 82 ? 0.791 9.604 -16.271 1.00 0.00 82 ARG A CA 15
ATOM 20330 C C . ARG A 1 82 ? 0.561 11.112 -16.236 1.00 0.00 82 ARG A C 15
ATOM 20331 O O . ARG A 1 82 ? -0.572 11.581 -16.351 1.00 0.00 82 ARG A O 15
ATOM 20352 N N . LEU A 1 83 ? 1.643 11.866 -16.074 1.00 0.00 83 LEU A N 15
ATOM 20353 C CA . LEU A 1 83 ? 1.560 13.321 -16.022 1.00 0.00 83 LEU A CA 15
ATOM 20354 C C . LEU A 1 83 ? 1.567 13.917 -17.426 1.00 0.00 83 LEU A C 15
ATOM 20355 O O . LEU A 1 83 ? 2.241 13.411 -18.323 1.00 0.00 83 LEU A O 15
ATOM 20371 N N . SER A 1 84 ? 0.813 14.997 -17.609 1.00 0.00 84 SER A N 15
ATOM 20372 C CA . SER A 1 84 ? 0.731 15.662 -18.904 1.00 0.00 84 SER A CA 15
ATOM 20373 C C . SER A 1 84 ? 1.858 16.677 -19.066 1.00 0.00 84 SER A C 15
ATOM 20374 O O . SER A 1 84 ? 1.693 17.859 -18.762 1.00 0.00 84 SER A O 15
ATOM 20382 N N . LEU A 1 85 ? 3.004 16.208 -19.548 1.00 0.00 85 LEU A N 15
ATOM 20383 C CA . LEU A 1 85 ? 4.160 17.074 -19.751 1.00 0.00 85 LEU A CA 15
ATOM 20384 C C . LEU A 1 85 ? 4.084 17.775 -21.104 1.00 0.00 85 LEU A C 15
ATOM 20385 O O . LEU A 1 85 ? 3.910 18.991 -21.176 1.00 0.00 85 LEU A O 15
ATOM 20401 N N . GLY A 1 1 ? -21.710 14.549 -5.439 1.00 0.00 1 GLY A N 16
ATOM 20402 C CA . GLY A 1 1 ? -21.169 13.313 -5.975 1.00 0.00 1 GLY A CA 16
ATOM 20403 C C . GLY A 1 1 ? -20.972 13.370 -7.477 1.00 0.00 1 GLY A C 16
ATOM 20404 O O . GLY A 1 1 ? -21.903 13.680 -8.220 1.00 0.00 1 GLY A O 16
ATOM 20408 N N . SER A 1 2 ? -19.757 13.071 -7.924 1.00 0.00 2 SER A N 16
ATOM 20409 C CA . SER A 1 2 ? -19.439 13.095 -9.347 1.00 0.00 2 SER A CA 16
ATOM 20410 C C . SER A 1 2 ? -19.643 11.719 -9.973 1.00 0.00 2 SER A C 16
ATOM 20411 O O . SER A 1 2 ? -20.188 11.598 -11.070 1.00 0.00 2 SER A O 16
ATOM 20419 N N . SER A 1 3 ? -19.201 10.683 -9.266 1.00 0.00 3 SER A N 16
ATOM 20420 C CA . SER A 1 3 ? -19.331 9.315 -9.752 1.00 0.00 3 SER A CA 16
ATOM 20421 C C . SER A 1 3 ? -18.798 9.192 -11.177 1.00 0.00 3 SER A C 16
ATOM 20422 O O . SER A 1 3 ? -19.389 8.514 -12.016 1.00 0.00 3 SER A O 16
ATOM 20430 N N . GLY A 1 4 ? -17.675 9.853 -11.442 1.00 0.00 4 GLY A N 16
ATOM 20431 C CA . GLY A 1 4 ? -17.081 9.806 -12.764 1.00 0.00 4 GLY A CA 16
ATOM 20432 C C . GLY A 1 4 ? -16.304 8.526 -13.006 1.00 0.00 4 GLY A C 16
ATOM 20433 O O . GLY A 1 4 ? -16.708 7.453 -12.557 1.00 0.00 4 GLY A O 16
ATOM 20437 N N . SER A 1 5 ? -15.188 8.639 -13.718 1.00 0.00 5 SER A N 16
ATOM 20438 C CA . SER A 1 5 ? -14.355 7.481 -14.023 1.00 0.00 5 SER A CA 16
ATOM 20439 C C . SER A 1 5 ? -13.694 6.940 -12.759 1.00 0.00 5 SER A C 16
ATOM 20440 O O . SER A 1 5 ? -13.523 7.661 -11.777 1.00 0.00 5 SER A O 16
ATOM 20448 N N . SER A 1 6 ? -13.323 5.664 -12.793 1.00 0.00 6 SER A N 16
ATOM 20449 C CA . SER A 1 6 ? -12.683 5.023 -11.650 1.00 0.00 6 SER A CA 16
ATOM 20450 C C . SER A 1 6 ? -11.965 3.746 -12.075 1.00 0.00 6 SER A C 16
ATOM 20451 O O . SER A 1 6 ? -12.597 2.767 -12.470 1.00 0.00 6 SER A O 16
ATOM 20459 N N . GLY A 1 7 ? -10.638 3.763 -11.990 1.00 0.00 7 GLY A N 16
ATOM 20460 C CA . GLY A 1 7 ? -9.855 2.602 -12.368 1.00 0.00 7 GLY A CA 16
ATOM 20461 C C . GLY A 1 7 ? -9.112 1.995 -11.194 1.00 0.00 7 GLY A C 16
ATOM 20462 O O . GLY A 1 7 ? -9.408 0.877 -10.776 1.00 0.00 7 GLY A O 16
ATOM 20466 N N . MET A 1 8 ? -8.144 2.735 -10.663 1.00 0.00 8 MET A N 16
ATOM 20467 C CA . MET A 1 8 ? -7.357 2.262 -9.530 1.00 0.00 8 MET A CA 16
ATOM 20468 C C . MET A 1 8 ? -8.262 1.753 -8.413 1.00 0.00 8 MET A C 16
ATOM 20469 O O . MET A 1 8 ? -8.398 0.545 -8.214 1.00 0.00 8 MET A O 16
ATOM 20483 N N . ILE A 1 9 ? -8.879 2.680 -7.688 1.00 0.00 9 ILE A N 16
ATOM 20484 C CA . ILE A 1 9 ? -9.771 2.323 -6.592 1.00 0.00 9 ILE A CA 16
ATOM 20485 C C . ILE A 1 9 ? -10.706 1.186 -6.992 1.00 0.00 9 ILE A C 16
ATOM 20486 O O . ILE A 1 9 ? -10.899 0.234 -6.237 1.00 0.00 9 ILE A O 16
ATOM 20502 N N . ALA A 1 10 ? -11.281 1.292 -8.185 1.00 0.00 10 ALA A N 16
ATOM 20503 C CA . ALA A 1 10 ? -12.192 0.271 -8.688 1.00 0.00 10 ALA A CA 16
ATOM 20504 C C . ALA A 1 10 ? -11.555 -1.113 -8.623 1.00 0.00 10 ALA A C 16
ATOM 20505 O O . ALA A 1 10 ? -12.032 -1.993 -7.907 1.00 0.00 10 ALA A O 16
ATOM 20512 N N . ALA A 1 11 ? -10.475 -1.298 -9.375 1.00 0.00 11 ALA A N 16
ATOM 20513 C CA . ALA A 1 11 ? -9.772 -2.574 -9.402 1.00 0.00 11 ALA A CA 16
ATOM 20514 C C . ALA A 1 11 ? -9.372 -3.010 -7.996 1.00 0.00 11 ALA A C 16
ATOM 20515 O O . ALA A 1 11 ? -9.741 -4.094 -7.543 1.00 0.00 11 ALA A O 16
ATOM 20522 N N . TYR A 1 12 ? -8.615 -2.161 -7.311 1.00 0.00 12 TYR A N 16
ATOM 20523 C CA . TYR A 1 12 ? -8.162 -2.460 -5.958 1.00 0.00 12 TYR A CA 16
ATOM 20524 C C . TYR A 1 12 ? -9.318 -2.956 -5.094 1.00 0.00 12 TYR A C 16
ATOM 20525 O O . TYR A 1 12 ? -9.295 -4.081 -4.595 1.00 0.00 12 TYR A O 16
ATOM 20543 N N . GLU A 1 13 ? -10.327 -2.108 -4.924 1.00 0.00 13 GLU A N 16
ATOM 20544 C CA . GLU A 1 13 ? -11.492 -2.461 -4.121 1.00 0.00 13 GLU A CA 16
ATOM 20545 C C . GLU A 1 13 ? -12.042 -3.824 -4.528 1.00 0.00 13 GLU A C 16
ATOM 20546 O O . GLU A 1 13 ? -12.367 -4.653 -3.679 1.00 0.00 13 GLU A O 16
ATOM 20558 N N . ASN A 1 14 ? -12.144 -4.049 -5.834 1.00 0.00 14 ASN A N 16
ATOM 20559 C CA . ASN A 1 14 ? -12.655 -5.311 -6.356 1.00 0.00 14 ASN A CA 16
ATOM 20560 C C . ASN A 1 14 ? -11.795 -6.481 -5.888 1.00 0.00 14 ASN A C 16
ATOM 20561 O O . ASN A 1 14 ? -12.312 -7.524 -5.489 1.00 0.00 14 ASN A O 16
ATOM 20572 N N . SER A 1 15 ? -10.479 -6.299 -5.940 1.00 0.00 15 SER A N 16
ATOM 20573 C CA . SER A 1 15 ? -9.547 -7.341 -5.524 1.00 0.00 15 SER A CA 16
ATOM 20574 C C . SER A 1 15 ? -9.606 -7.552 -4.014 1.00 0.00 15 SER A C 16
ATOM 20575 O O . SER A 1 15 ? -10.285 -6.815 -3.298 1.00 0.00 15 SER A O 16
ATOM 20583 N N . LYS A 1 16 ? -8.890 -8.564 -3.537 1.00 0.00 16 LYS A N 16
ATOM 20584 C CA . LYS A 1 16 ? -8.858 -8.874 -2.112 1.00 0.00 16 LYS A CA 16
ATOM 20585 C C . LYS A 1 16 ? -7.422 -9.007 -1.616 1.00 0.00 16 LYS A C 16
ATOM 20586 O O . LYS A 1 16 ? -6.479 -8.994 -2.408 1.00 0.00 16 LYS A O 16
ATOM 20605 N N . TRP A 1 17 ? -7.263 -9.135 -0.304 1.00 0.00 17 TRP A N 16
ATOM 20606 C CA . TRP A 1 17 ? -5.941 -9.272 0.296 1.00 0.00 17 TRP A CA 16
ATOM 20607 C C . TRP A 1 17 ? -5.178 -10.436 -0.326 1.00 0.00 17 TRP A C 16
ATOM 20608 O O . TRP A 1 17 ? -5.746 -11.233 -1.072 1.00 0.00 17 TRP A O 16
ATOM 20629 N N . GLU A 1 18 ? -3.889 -10.527 -0.015 1.00 0.00 18 GLU A N 16
ATOM 20630 C CA . GLU A 1 18 ? -3.049 -11.595 -0.546 1.00 0.00 18 GLU A CA 16
ATOM 20631 C C . GLU A 1 18 ? -1.731 -11.681 0.218 1.00 0.00 18 GLU A C 16
ATOM 20632 O O . GLU A 1 18 ? -1.049 -10.681 0.443 1.00 0.00 18 GLU A O 16
ATOM 20644 N N . PRO A 1 19 ? -1.363 -12.904 0.627 1.00 0.00 19 PRO A N 16
ATOM 20645 C CA . PRO A 1 19 ? -0.125 -13.151 1.371 1.00 0.00 19 PRO A CA 16
ATOM 20646 C C . PRO A 1 19 ? 1.118 -12.958 0.509 1.00 0.00 19 PRO A C 16
ATOM 20647 O O . PRO A 1 19 ? 1.514 -13.855 -0.236 1.00 0.00 19 PRO A O 16
ATOM 20658 N N . VAL A 1 20 ? 1.731 -11.783 0.615 1.00 0.00 20 VAL A N 16
ATOM 20659 C CA . VAL A 1 20 ? 2.930 -11.474 -0.154 1.00 0.00 20 VAL A CA 16
ATOM 20660 C C . VAL A 1 20 ? 4.006 -10.854 0.731 1.00 0.00 20 VAL A C 16
ATOM 20661 O O . VAL A 1 20 ? 3.737 -9.932 1.502 1.00 0.00 20 VAL A O 16
ATOM 20674 N N . LYS A 1 21 ? 5.226 -11.366 0.616 1.00 0.00 21 LYS A N 16
ATOM 20675 C CA . LYS A 1 21 ? 6.345 -10.863 1.403 1.00 0.00 21 LYS A CA 16
ATOM 20676 C C . LYS A 1 21 ? 6.832 -9.522 0.862 1.00 0.00 21 LYS A C 16
ATOM 20677 O O . LYS A 1 21 ? 7.442 -9.458 -0.206 1.00 0.00 21 LYS A O 16
ATOM 20696 N N . TRP A 1 22 ? 6.561 -8.456 1.605 1.00 0.00 22 TRP A N 16
ATOM 20697 C CA . TRP A 1 22 ? 6.974 -7.117 1.199 1.00 0.00 22 TRP A CA 16
ATOM 20698 C C . TRP A 1 22 ? 8.486 -6.956 1.311 1.00 0.00 22 TRP A C 16
ATOM 20699 O O . TRP A 1 22 ? 9.047 -7.034 2.403 1.00 0.00 22 TRP A O 16
ATOM 20720 N N . GLU A 1 23 ? 9.138 -6.730 0.175 1.00 0.00 23 GLU A N 16
ATOM 20721 C CA . GLU A 1 23 ? 10.586 -6.558 0.148 1.00 0.00 23 GLU A CA 16
ATOM 20722 C C . GLU A 1 23 ? 10.959 -5.079 0.154 1.00 0.00 23 GLU A C 16
ATOM 20723 O O . GLU A 1 23 ? 10.108 -4.213 -0.043 1.00 0.00 23 GLU A O 16
ATOM 20735 N N . ASN A 1 24 ? 12.238 -4.797 0.382 1.00 0.00 24 ASN A N 16
ATOM 20736 C CA . ASN A 1 24 ? 12.724 -3.423 0.415 1.00 0.00 24 ASN A CA 16
ATOM 20737 C C . ASN A 1 24 ? 12.608 -2.772 -0.960 1.00 0.00 24 ASN A C 16
ATOM 20738 O O . ASN A 1 24 ? 12.410 -3.453 -1.966 1.00 0.00 24 ASN A O 16
ATOM 20749 N N . ASP A 1 25 ? 12.734 -1.450 -0.996 1.00 0.00 25 ASP A N 16
ATOM 20750 C CA . ASP A 1 25 ? 12.646 -0.707 -2.247 1.00 0.00 25 ASP A CA 16
ATOM 20751 C C . ASP A 1 25 ? 11.616 -1.335 -3.181 1.00 0.00 25 ASP A C 16
ATOM 20752 O O . ASP A 1 25 ? 11.919 -1.652 -4.331 1.00 0.00 25 ASP A O 16
ATOM 20761 N N . MET A 1 26 ? 10.399 -1.514 -2.677 1.00 0.00 26 MET A N 16
ATOM 20762 C CA . MET A 1 26 ? 9.325 -2.105 -3.467 1.00 0.00 26 MET A CA 16
ATOM 20763 C C . MET A 1 26 ? 8.169 -1.124 -3.632 1.00 0.00 26 MET A C 16
ATOM 20764 O O . MET A 1 26 ? 8.064 -0.143 -2.895 1.00 0.00 26 MET A O 16
ATOM 20778 N N . HIS A 1 27 ? 7.302 -1.396 -4.602 1.00 0.00 27 HIS A N 16
ATOM 20779 C CA . HIS A 1 27 ? 6.152 -0.537 -4.863 1.00 0.00 27 HIS A CA 16
ATOM 20780 C C . HIS A 1 27 ? 4.854 -1.230 -4.460 1.00 0.00 27 HIS A C 16
ATOM 20781 O O . HIS A 1 27 ? 4.650 -2.408 -4.757 1.00 0.00 27 HIS A O 16
ATOM 20795 N N . CYS A 1 28 ? 3.980 -0.493 -3.784 1.00 0.00 28 CYS A N 16
ATOM 20796 C CA . CYS A 1 28 ? 2.702 -1.037 -3.340 1.00 0.00 28 CYS A CA 16
ATOM 20797 C C . CYS A 1 28 ? 1.704 0.081 -3.057 1.00 0.00 28 CYS A C 16
ATOM 20798 O O . CYS A 1 28 ? 2.086 1.235 -2.871 1.00 0.00 28 CYS A O 16
ATOM 20806 N N . ALA A 1 29 ? 0.423 -0.271 -3.028 1.00 0.00 29 ALA A N 16
ATOM 20807 C CA . ALA A 1 29 ? -0.631 0.702 -2.768 1.00 0.00 29 ALA A CA 16
ATOM 20808 C C . ALA A 1 29 ? -1.274 0.464 -1.406 1.00 0.00 29 ALA A C 16
ATOM 20809 O O . ALA A 1 29 ? -1.780 -0.624 -1.129 1.00 0.00 29 ALA A O 16
ATOM 20816 N N . VAL A 1 30 ? -1.252 1.488 -0.559 1.00 0.00 30 VAL A N 16
ATOM 20817 C CA . VAL A 1 30 ? -1.834 1.390 0.775 1.00 0.00 30 VAL A CA 16
ATOM 20818 C C . VAL A 1 30 ? -3.234 1.992 0.809 1.00 0.00 30 VAL A C 16
ATOM 20819 O O . VAL A 1 30 ? -3.457 3.101 0.323 1.00 0.00 30 VAL A O 16
ATOM 20832 N N . LYS A 1 31 ? -4.175 1.253 1.387 1.00 0.00 31 LYS A N 16
ATOM 20833 C CA . LYS A 1 31 ? -5.555 1.714 1.488 1.00 0.00 31 LYS A CA 16
ATOM 20834 C C . LYS A 1 31 ? -5.810 2.379 2.836 1.00 0.00 31 LYS A C 16
ATOM 20835 O O . LYS A 1 31 ? -5.463 1.832 3.884 1.00 0.00 31 LYS A O 16
ATOM 20854 N N . ILE A 1 32 ? -6.418 3.560 2.803 1.00 0.00 32 ILE A N 16
ATOM 20855 C CA . ILE A 1 32 ? -6.721 4.297 4.023 1.00 0.00 32 ILE A CA 16
ATOM 20856 C C . ILE A 1 32 ? -7.971 3.747 4.702 1.00 0.00 32 ILE A C 16
ATOM 20857 O O . ILE A 1 32 ? -8.915 3.324 4.035 1.00 0.00 32 ILE A O 16
ATOM 20873 N N . GLN A 1 33 ? -7.970 3.759 6.031 1.00 0.00 33 GLN A N 16
ATOM 20874 C CA . GLN A 1 33 ? -9.105 3.262 6.800 1.00 0.00 33 GLN A CA 16
ATOM 20875 C C . GLN A 1 33 ? -10.053 4.399 7.167 1.00 0.00 33 GLN A C 16
ATOM 20876 O O . GLN A 1 33 ? -11.260 4.195 7.300 1.00 0.00 33 GLN A O 16
ATOM 20890 N N . ASP A 1 34 ? -9.498 5.595 7.332 1.00 0.00 34 ASP A N 16
ATOM 20891 C CA . ASP A 1 34 ? -10.295 6.765 7.684 1.00 0.00 34 ASP A CA 16
ATOM 20892 C C . ASP A 1 34 ? -10.874 7.424 6.435 1.00 0.00 34 ASP A C 16
ATOM 20893 O O . ASP A 1 34 ? -11.611 8.406 6.524 1.00 0.00 34 ASP A O 16
ATOM 20902 N N . LYS A 1 35 ? -10.534 6.878 5.273 1.00 0.00 35 LYS A N 16
ATOM 20903 C CA . LYS A 1 35 ? -11.019 7.411 4.006 1.00 0.00 35 LYS A CA 16
ATOM 20904 C C . LYS A 1 35 ? -11.304 6.287 3.015 1.00 0.00 35 LYS A C 16
ATOM 20905 O O . LYS A 1 35 ? -11.128 5.110 3.330 1.00 0.00 35 LYS A O 16
ATOM 20924 N N . ASN A 1 36 ? -11.743 6.657 1.816 1.00 0.00 36 ASN A N 16
ATOM 20925 C CA . ASN A 1 36 ? -12.051 5.679 0.780 1.00 0.00 36 ASN A CA 16
ATOM 20926 C C . ASN A 1 36 ? -11.170 5.891 -0.448 1.00 0.00 36 ASN A C 16
ATOM 20927 O O . ASN A 1 36 ? -11.569 5.583 -1.570 1.00 0.00 36 ASN A O 16
ATOM 20938 N N . GLN A 1 37 ? -9.971 6.419 -0.224 1.00 0.00 37 GLN A N 16
ATOM 20939 C CA . GLN A 1 37 ? -9.034 6.673 -1.312 1.00 0.00 37 GLN A CA 16
ATOM 20940 C C . GLN A 1 37 ? -7.793 5.796 -1.178 1.00 0.00 37 GLN A C 16
ATOM 20941 O O . GLN A 1 37 ? -7.246 5.642 -0.086 1.00 0.00 37 GLN A O 16
ATOM 20955 N N . TRP A 1 38 ? -7.356 5.224 -2.294 1.00 0.00 38 TRP A N 16
ATOM 20956 C CA . TRP A 1 38 ? -6.179 4.361 -2.300 1.00 0.00 38 TRP A CA 16
ATOM 20957 C C . TRP A 1 38 ? -4.907 5.178 -2.497 1.00 0.00 38 TRP A C 16
ATOM 20958 O O . TRP A 1 38 ? -4.740 5.848 -3.516 1.00 0.00 38 TRP A O 16
ATOM 20979 N N . ARG A 1 39 ? -4.012 5.117 -1.516 1.00 0.00 39 ARG A N 16
ATOM 20980 C CA . ARG A 1 39 ? -2.754 5.853 -1.583 1.00 0.00 39 ARG A CA 16
ATOM 20981 C C . ARG A 1 39 ? -1.595 4.918 -1.915 1.00 0.00 39 ARG A C 16
ATOM 20982 O O . ARG A 1 39 ? -1.663 3.715 -1.663 1.00 0.00 39 ARG A O 16
ATOM 21003 N N . ARG A 1 40 ? -0.533 5.480 -2.482 1.00 0.00 40 ARG A N 16
ATOM 21004 C CA . ARG A 1 40 ? 0.641 4.697 -2.850 1.00 0.00 40 ARG A CA 16
ATOM 21005 C C . ARG A 1 40 ? 1.759 4.881 -1.829 1.00 0.00 40 ARG A C 16
ATOM 21006 O O . ARG A 1 40 ? 1.850 5.917 -1.172 1.00 0.00 40 ARG A O 16
ATOM 21027 N N . GLY A 1 41 ? 2.610 3.866 -1.701 1.00 0.00 41 GLY A N 16
ATOM 21028 C CA . GLY A 1 41 ? 3.711 3.936 -0.758 1.00 0.00 41 GLY A CA 16
ATOM 21029 C C . GLY A 1 41 ? 4.896 3.094 -1.187 1.00 0.00 41 GLY A C 16
ATOM 21030 O O . GLY A 1 41 ? 4.739 2.119 -1.921 1.00 0.00 41 GLY A O 16
ATOM 21034 N N . GLN A 1 42 ? 6.085 3.472 -0.730 1.00 0.00 42 GLN A N 16
ATOM 21035 C CA . GLN A 1 42 ? 7.302 2.746 -1.074 1.00 0.00 42 GLN A CA 16
ATOM 21036 C C . GLN A 1 42 ? 7.849 1.996 0.136 1.00 0.00 42 GLN A C 16
ATOM 21037 O O . GLN A 1 42 ? 8.265 2.608 1.121 1.00 0.00 42 GLN A O 16
ATOM 21051 N N . ILE A 1 43 ? 7.844 0.670 0.056 1.00 0.00 43 ILE A N 16
ATOM 21052 C CA . ILE A 1 43 ? 8.341 -0.162 1.145 1.00 0.00 43 ILE A CA 16
ATOM 21053 C C . ILE A 1 43 ? 9.633 0.404 1.724 1.00 0.00 43 ILE A C 16
ATOM 21054 O O . ILE A 1 43 ? 10.724 0.112 1.234 1.00 0.00 43 ILE A O 16
ATOM 21070 N N . ILE A 1 44 ? 9.502 1.213 2.770 1.00 0.00 44 ILE A N 16
ATOM 21071 C CA . ILE A 1 44 ? 10.660 1.817 3.418 1.00 0.00 44 ILE A CA 16
ATOM 21072 C C . ILE A 1 44 ? 11.449 0.781 4.211 1.00 0.00 44 ILE A C 16
ATOM 21073 O O . ILE A 1 44 ? 12.576 0.437 3.854 1.00 0.00 44 ILE A O 16
ATOM 21089 N N . ARG A 1 45 ? 10.848 0.285 5.288 1.00 0.00 45 ARG A N 16
ATOM 21090 C CA . ARG A 1 45 ? 11.494 -0.713 6.131 1.00 0.00 45 ARG A CA 16
ATOM 21091 C C . ARG A 1 45 ? 10.459 -1.518 6.911 1.00 0.00 45 ARG A C 16
ATOM 21092 O O . ARG A 1 45 ? 9.600 -0.953 7.587 1.00 0.00 45 ARG A O 16
ATOM 21113 N N . MET A 1 46 ? 10.548 -2.841 6.812 1.00 0.00 46 MET A N 16
ATOM 21114 C CA . MET A 1 46 ? 9.620 -3.723 7.509 1.00 0.00 46 MET A CA 16
ATOM 21115 C C . MET A 1 46 ? 9.860 -3.685 9.015 1.00 0.00 46 MET A C 16
ATOM 21116 O O . MET A 1 46 ? 10.947 -4.017 9.489 1.00 0.00 46 MET A O 16
ATOM 21130 N N . VAL A 1 47 ? 8.839 -3.278 9.763 1.00 0.00 47 VAL A N 16
ATOM 21131 C CA . VAL A 1 47 ? 8.940 -3.198 11.215 1.00 0.00 47 VAL A CA 16
ATOM 21132 C C . VAL A 1 47 ? 8.647 -4.547 11.862 1.00 0.00 47 VAL A C 16
ATOM 21133 O O . VAL A 1 47 ? 9.511 -5.139 12.509 1.00 0.00 47 VAL A O 16
ATOM 21146 N N . THR A 1 48 ? 7.421 -5.029 11.682 1.00 0.00 48 THR A N 16
ATOM 21147 C CA . THR A 1 48 ? 7.013 -6.309 12.248 1.00 0.00 48 THR A CA 16
ATOM 21148 C C . THR A 1 48 ? 6.405 -7.213 11.182 1.00 0.00 48 THR A C 16
ATOM 21149 O O . THR A 1 48 ? 6.372 -6.862 10.002 1.00 0.00 48 THR A O 16
ATOM 21160 N N . ASP A 1 49 ? 5.925 -8.377 11.604 1.00 0.00 49 ASP A N 16
ATOM 21161 C CA . ASP A 1 49 ? 5.316 -9.332 10.685 1.00 0.00 49 ASP A CA 16
ATOM 21162 C C . ASP A 1 49 ? 3.922 -8.873 10.270 1.00 0.00 49 ASP A C 16
ATOM 21163 O O . ASP A 1 49 ? 3.278 -9.494 9.424 1.00 0.00 49 ASP A O 16
ATOM 21172 N N . THR A 1 50 ? 3.460 -7.781 10.872 1.00 0.00 50 THR A N 16
ATOM 21173 C CA . THR A 1 50 ? 2.141 -7.241 10.567 1.00 0.00 50 THR A CA 16
ATOM 21174 C C . THR A 1 50 ? 2.229 -5.775 10.159 1.00 0.00 50 THR A C 16
ATOM 21175 O O . THR A 1 50 ? 1.380 -5.273 9.421 1.00 0.00 50 THR A O 16
ATOM 21186 N N . LEU A 1 51 ? 3.262 -5.092 10.641 1.00 0.00 51 LEU A N 16
ATOM 21187 C CA . LEU A 1 51 ? 3.462 -3.682 10.325 1.00 0.00 51 LEU A CA 16
ATOM 21188 C C . LEU A 1 51 ? 4.587 -3.506 9.310 1.00 0.00 51 LEU A C 16
ATOM 21189 O O . LEU A 1 51 ? 5.472 -4.353 9.195 1.00 0.00 51 LEU A O 16
ATOM 21205 N N . VAL A 1 52 ? 4.548 -2.397 8.577 1.00 0.00 52 VAL A N 16
ATOM 21206 C CA . VAL A 1 52 ? 5.566 -2.107 7.575 1.00 0.00 52 VAL A CA 16
ATOM 21207 C C . VAL A 1 52 ? 5.659 -0.610 7.303 1.00 0.00 52 VAL A C 16
ATOM 21208 O O . VAL A 1 52 ? 4.644 0.061 7.120 1.00 0.00 52 VAL A O 16
ATOM 21221 N N . GLU A 1 53 ? 6.884 -0.094 7.277 1.00 0.00 53 GLU A N 16
ATOM 21222 C CA . GLU A 1 53 ? 7.109 1.325 7.028 1.00 0.00 53 GLU A CA 16
ATOM 21223 C C . GLU A 1 53 ? 7.132 1.618 5.531 1.00 0.00 53 GLU A C 16
ATOM 21224 O O . GLU A 1 53 ? 7.929 1.044 4.787 1.00 0.00 53 GLU A O 16
ATOM 21236 N N . VAL A 1 54 ? 6.252 2.514 5.094 1.00 0.00 54 VAL A N 16
ATOM 21237 C CA . VAL A 1 54 ? 6.172 2.883 3.686 1.00 0.00 54 VAL A CA 16
ATOM 21238 C C . VAL A 1 54 ? 6.288 4.392 3.507 1.00 0.00 54 VAL A C 16
ATOM 21239 O O . VAL A 1 54 ? 6.042 5.161 4.438 1.00 0.00 54 VAL A O 16
ATOM 21252 N N . LEU A 1 55 ? 6.665 4.812 2.304 1.00 0.00 55 LEU A N 16
ATOM 21253 C CA . LEU A 1 55 ? 6.814 6.231 2.001 1.00 0.00 55 LEU A CA 16
ATOM 21254 C C . LEU A 1 55 ? 5.833 6.662 0.915 1.00 0.00 55 LEU A C 16
ATOM 21255 O O . LEU A 1 55 ? 5.860 6.144 -0.202 1.00 0.00 55 LEU A O 16
ATOM 21271 N N . LEU A 1 56 ? 4.969 7.614 1.250 1.00 0.00 56 LEU A N 16
ATOM 21272 C CA . LEU A 1 56 ? 3.980 8.117 0.303 1.00 0.00 56 LEU A CA 16
ATOM 21273 C C . LEU A 1 56 ? 4.622 9.069 -0.701 1.00 0.00 56 LEU A C 16
ATOM 21274 O O . LEU A 1 56 ? 4.108 10.159 -0.956 1.00 0.00 56 LEU A O 16
ATOM 21290 N N . TYR A 1 57 ? 5.748 8.651 -1.269 1.00 0.00 57 TYR A N 16
ATOM 21291 C CA . TYR A 1 57 ? 6.461 9.466 -2.245 1.00 0.00 57 TYR A CA 16
ATOM 21292 C C . TYR A 1 57 ? 5.485 10.247 -3.120 1.00 0.00 57 TYR A C 16
ATOM 21293 O O . TYR A 1 57 ? 5.757 11.381 -3.514 1.00 0.00 57 TYR A O 16
ATOM 21311 N N . ASP A 1 58 ? 4.346 9.631 -3.419 1.00 0.00 58 ASP A N 16
ATOM 21312 C CA . ASP A 1 58 ? 3.327 10.267 -4.245 1.00 0.00 58 ASP A CA 16
ATOM 21313 C C . ASP A 1 58 ? 2.988 11.657 -3.716 1.00 0.00 58 ASP A C 16
ATOM 21314 O O . ASP A 1 58 ? 2.962 12.631 -4.469 1.00 0.00 58 ASP A O 16
ATOM 21323 N N . VAL A 1 59 ? 2.726 11.742 -2.415 1.00 0.00 59 VAL A N 16
ATOM 21324 C CA . VAL A 1 59 ? 2.389 13.013 -1.784 1.00 0.00 59 VAL A CA 16
ATOM 21325 C C . VAL A 1 59 ? 3.597 13.612 -1.075 1.00 0.00 59 VAL A C 16
ATOM 21326 O O . VAL A 1 59 ? 3.867 14.807 -1.188 1.00 0.00 59 VAL A O 16
ATOM 21339 N N . GLY A 1 60 ? 4.323 12.773 -0.342 1.00 0.00 60 GLY A N 16
ATOM 21340 C CA . GLY A 1 60 ? 5.496 13.239 0.376 1.00 0.00 60 GLY A CA 16
ATOM 21341 C C . GLY A 1 60 ? 5.339 13.124 1.879 1.00 0.00 60 GLY A C 16
ATOM 21342 O O . GLY A 1 60 ? 5.687 14.045 2.619 1.00 0.00 60 GLY A O 16
ATOM 21346 N N . VAL A 1 61 ? 4.811 11.992 2.333 1.00 0.00 61 VAL A N 16
ATOM 21347 C CA . VAL A 1 61 ? 4.608 11.761 3.758 1.00 0.00 61 VAL A CA 16
ATOM 21348 C C . VAL A 1 61 ? 5.111 10.381 4.168 1.00 0.00 61 VAL A C 16
ATOM 21349 O O . VAL A 1 61 ? 4.701 9.368 3.605 1.00 0.00 61 VAL A O 16
ATOM 21362 N N . GLU A 1 62 ? 6.003 10.352 5.154 1.00 0.00 62 GLU A N 16
ATOM 21363 C CA . GLU A 1 62 ? 6.563 9.096 5.639 1.00 0.00 62 GLU A CA 16
ATOM 21364 C C . GLU A 1 62 ? 5.742 8.548 6.803 1.00 0.00 62 GLU A C 16
ATOM 21365 O O . GLU A 1 62 ? 5.619 9.190 7.847 1.00 0.00 62 GLU A O 16
ATOM 21377 N N . LEU A 1 63 ? 5.182 7.358 6.616 1.00 0.00 63 LEU A N 16
ATOM 21378 C CA . LEU A 1 63 ? 4.372 6.723 7.649 1.00 0.00 63 LEU A CA 16
ATOM 21379 C C . LEU A 1 63 ? 4.453 5.203 7.547 1.00 0.00 63 LEU A C 16
ATOM 21380 O O . LEU A 1 63 ? 5.033 4.664 6.604 1.00 0.00 63 LEU A O 16
ATOM 21396 N N . VAL A 1 64 ? 3.866 4.517 8.523 1.00 0.00 64 VAL A N 16
ATOM 21397 C CA . VAL A 1 64 ? 3.869 3.059 8.541 1.00 0.00 64 VAL A CA 16
ATOM 21398 C C . VAL A 1 64 ? 2.461 2.509 8.740 1.00 0.00 64 VAL A C 16
ATOM 21399 O O . VAL A 1 64 ? 1.750 2.911 9.661 1.00 0.00 64 VAL A O 16
ATOM 21412 N N . VAL A 1 65 ? 2.064 1.586 7.870 1.00 0.00 65 VAL A N 16
ATOM 21413 C CA . VAL A 1 65 ? 0.741 0.979 7.950 1.00 0.00 65 VAL A CA 16
ATOM 21414 C C . VAL A 1 65 ? 0.840 -0.536 8.091 1.00 0.00 65 VAL A C 16
ATOM 21415 O O . VAL A 1 65 ? 1.921 -1.111 7.976 1.00 0.00 65 VAL A O 16
ATOM 21428 N N . ASN A 1 66 ? -0.298 -1.177 8.341 1.00 0.00 66 ASN A N 16
ATOM 21429 C CA . ASN A 1 66 ? -0.340 -2.626 8.499 1.00 0.00 66 ASN A CA 16
ATOM 21430 C C . ASN A 1 66 ? -0.378 -3.320 7.140 1.00 0.00 66 ASN A C 16
ATOM 21431 O O . ASN A 1 66 ? -1.104 -2.902 6.238 1.00 0.00 66 ASN A O 16
ATOM 21442 N N . VAL A 1 67 ? 0.408 -4.383 7.002 1.00 0.00 67 VAL A N 16
ATOM 21443 C CA . VAL A 1 67 ? 0.464 -5.136 5.755 1.00 0.00 67 VAL A CA 16
ATOM 21444 C C . VAL A 1 67 ? -0.935 -5.505 5.273 1.00 0.00 67 VAL A C 16
ATOM 21445 O O . VAL A 1 67 ? -1.177 -5.625 4.072 1.00 0.00 67 VAL A O 16
ATOM 21458 N N . ASP A 1 68 ? -1.852 -5.682 6.218 1.00 0.00 68 ASP A N 16
ATOM 21459 C CA . ASP A 1 68 ? -3.228 -6.036 5.890 1.00 0.00 68 ASP A CA 16
ATOM 21460 C C . ASP A 1 68 ? -3.815 -5.056 4.878 1.00 0.00 68 ASP A C 16
ATOM 21461 O O . ASP A 1 68 ? -4.548 -5.451 3.970 1.00 0.00 68 ASP A O 16
ATOM 21470 N N . CYS A 1 69 ? -3.489 -3.779 5.041 1.00 0.00 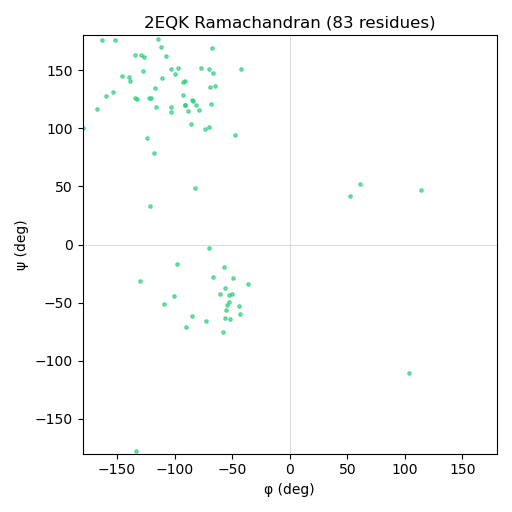69 CYS A N 16
ATOM 21471 C CA . CYS A 1 69 ? -3.984 -2.742 4.143 1.00 0.00 69 CYS A CA 16
ATOM 21472 C C . CYS A 1 69 ? -3.101 -2.627 2.905 1.00 0.00 69 CYS A C 16
ATOM 21473 O O . CYS A 1 69 ? -3.546 -2.167 1.852 1.00 0.00 69 CYS A O 16
ATOM 21481 N N . LEU A 1 70 ? -1.848 -3.047 3.038 1.00 0.00 70 LEU A N 16
ATOM 21482 C CA . LEU A 1 70 ? -0.900 -2.990 1.930 1.00 0.00 70 LEU A CA 16
ATOM 21483 C C . LEU A 1 70 ? -1.347 -3.893 0.785 1.00 0.00 70 LEU A C 16
ATOM 21484 O O . LEU A 1 70 ? -1.717 -5.047 0.999 1.00 0.00 70 LEU A O 16
ATOM 21500 N N . ARG A 1 71 ? -1.307 -3.359 -0.432 1.00 0.00 71 ARG A N 16
ATOM 21501 C CA . ARG A 1 71 ? -1.707 -4.117 -1.611 1.00 0.00 71 ARG A CA 16
ATOM 21502 C C . ARG A 1 71 ? -0.634 -4.043 -2.694 1.00 0.00 71 ARG A C 16
ATOM 21503 O O . ARG A 1 71 ? 0.149 -3.095 -2.744 1.00 0.00 71 ARG A O 16
ATOM 21524 N N . LYS A 1 72 ? -0.604 -5.051 -3.560 1.00 0.00 72 LYS A N 16
ATOM 21525 C CA . LYS A 1 72 ? 0.371 -5.101 -4.643 1.00 0.00 72 LYS A CA 16
ATOM 21526 C C . LYS A 1 72 ? 0.048 -4.064 -5.714 1.00 0.00 72 LYS A C 16
ATOM 21527 O O . LYS A 1 72 ? -1.118 -3.830 -6.034 1.00 0.00 72 LYS A O 16
ATOM 21546 N N . LEU A 1 73 ? 1.087 -3.448 -6.267 1.00 0.00 73 LEU A N 16
ATOM 21547 C CA . LEU A 1 73 ? 0.914 -2.437 -7.304 1.00 0.00 73 LEU A CA 16
ATOM 21548 C C . LE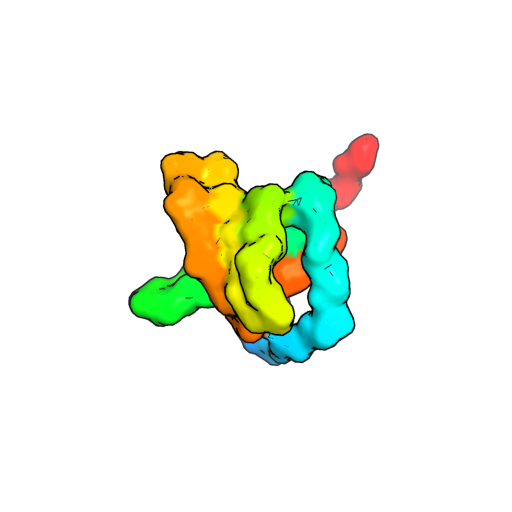U A 1 73 ? 0.881 -3.077 -8.688 1.00 0.00 73 LEU A C 16
ATOM 21549 O O . LEU A 1 73 ? 1.921 -3.428 -9.245 1.00 0.00 73 LEU A O 16
ATOM 21565 N N . GLU A 1 74 ? -0.320 -3.224 -9.238 1.00 0.00 74 GLU A N 16
ATOM 21566 C CA . GLU A 1 74 ? -0.487 -3.821 -10.558 1.00 0.00 74 GLU A CA 16
ATOM 21567 C C . GLU A 1 74 ? 0.277 -3.028 -11.614 1.00 0.00 74 GLU A C 16
ATOM 21568 O O . GLU A 1 74 ? 0.158 -1.806 -11.693 1.00 0.00 74 GLU A O 16
ATOM 21580 N N . GLU A 1 75 ? 1.061 -3.734 -12.424 1.00 0.00 75 GLU A N 16
ATOM 21581 C CA . GLU A 1 75 ? 1.845 -3.096 -13.474 1.00 0.00 75 GLU A CA 16
ATOM 21582 C C . GLU A 1 75 ? 0.944 -2.325 -14.435 1.00 0.00 75 GLU A C 16
ATOM 21583 O O . GLU A 1 75 ? 1.358 -1.330 -15.027 1.00 0.00 75 GLU A O 16
ATOM 21595 N N . ASN A 1 76 ? -0.291 -2.795 -14.583 1.00 0.00 76 ASN A N 16
ATOM 21596 C CA . ASN A 1 76 ? -1.251 -2.151 -15.472 1.00 0.00 76 ASN A CA 16
ATOM 21597 C C . ASN A 1 76 ? -1.622 -0.763 -14.959 1.00 0.00 76 ASN A C 16
ATOM 21598 O O . ASN A 1 76 ? -1.525 0.226 -15.687 1.00 0.00 76 ASN A O 16
ATOM 21609 N N . LEU A 1 77 ? -2.046 -0.696 -13.702 1.00 0.00 77 LEU A N 16
ATOM 21610 C CA . LEU A 1 77 ? -2.430 0.571 -13.090 1.00 0.00 77 LEU A CA 16
ATOM 21611 C C . LEU A 1 77 ? -1.245 1.529 -13.030 1.00 0.00 77 LEU A C 16
ATOM 21612 O O . LEU A 1 77 ? -1.414 2.747 -13.068 1.00 0.00 77 LEU A O 16
ATOM 21628 N N . LYS A 1 78 ? -0.043 0.969 -12.938 1.00 0.00 78 LYS A N 16
ATOM 21629 C CA . LYS A 1 78 ? 1.172 1.772 -12.876 1.00 0.00 78 LYS A CA 16
ATOM 21630 C C . LYS A 1 78 ? 1.430 2.473 -14.206 1.00 0.00 78 LYS A C 16
ATOM 21631 O O . LYS A 1 78 ? 1.682 3.678 -14.247 1.00 0.00 78 LYS A O 16
ATOM 21650 N N . THR A 1 79 ? 1.364 1.711 -15.294 1.00 0.00 79 THR A N 16
ATOM 21651 C CA . THR A 1 79 ? 1.589 2.259 -16.625 1.00 0.00 79 THR A CA 16
ATOM 21652 C C . THR A 1 79 ? 0.307 2.849 -17.202 1.00 0.00 79 THR A C 16
ATOM 21653 O O . THR A 1 79 ? 0.129 2.900 -18.418 1.00 0.00 79 THR A O 16
ATOM 21664 N N . MET A 1 80 ? -0.583 3.293 -16.320 1.00 0.00 80 MET A N 16
ATOM 21665 C CA . MET A 1 80 ? -1.848 3.881 -16.743 1.00 0.00 80 MET A CA 16
ATOM 21666 C C . MET A 1 80 ? -1.823 5.398 -16.583 1.00 0.00 80 MET A C 16
ATOM 21667 O O . MET A 1 80 ? -2.002 5.919 -15.483 1.00 0.00 80 MET A O 16
ATOM 21681 N N . GLY A 1 81 ? -1.599 6.102 -17.689 1.00 0.00 81 GLY A N 16
ATOM 21682 C CA . GLY A 1 81 ? -1.554 7.552 -17.649 1.00 0.00 81 GLY A CA 16
ATOM 21683 C C . GLY A 1 81 ? -0.172 8.098 -17.947 1.00 0.00 81 GLY A C 16
ATOM 21684 O O . GLY A 1 81 ? 0.643 7.428 -18.581 1.00 0.00 81 GLY A O 16
ATOM 21688 N N . ARG A 1 82 ? 0.092 9.317 -17.490 1.00 0.00 82 ARG A N 16
ATOM 21689 C CA . ARG A 1 82 ? 1.385 9.954 -17.713 1.00 0.00 82 ARG A CA 16
ATOM 21690 C C . ARG A 1 82 ? 1.493 11.256 -16.925 1.00 0.00 82 ARG A C 16
ATOM 21691 O O . ARG A 1 82 ? 0.484 11.853 -16.549 1.00 0.00 82 ARG A O 16
ATOM 21712 N N . LEU A 1 83 ? 2.724 11.690 -16.677 1.00 0.00 83 LEU A N 16
ATOM 21713 C CA . LEU A 1 83 ? 2.966 12.921 -15.933 1.00 0.00 83 LEU A CA 16
ATOM 21714 C C . LEU A 1 83 ? 2.911 14.135 -16.855 1.00 0.00 83 LEU A C 16
ATOM 21715 O O . LEU A 1 83 ? 3.058 14.010 -18.071 1.00 0.00 83 LEU A O 16
ATOM 21731 N N . SER A 1 84 ? 2.700 15.309 -16.268 1.00 0.00 84 SER A N 16
ATOM 21732 C CA . SER A 1 84 ? 2.624 16.545 -17.038 1.00 0.00 84 SER A CA 16
ATOM 21733 C C . SER A 1 84 ? 3.901 17.365 -16.876 1.00 0.00 84 SER A C 16
ATOM 21734 O O . SER A 1 84 ? 3.970 18.270 -16.043 1.00 0.00 84 SER A O 16
ATOM 21742 N N . LEU A 1 85 ? 4.909 17.042 -17.677 1.00 0.00 85 LEU A N 16
ATOM 21743 C CA . LEU A 1 85 ? 6.185 17.747 -17.625 1.00 0.00 85 LEU A CA 16
ATOM 21744 C C . LEU A 1 85 ? 5.971 19.255 -17.552 1.00 0.00 85 LEU A C 16
ATOM 21745 O O . LEU A 1 85 ? 6.437 19.915 -16.623 1.00 0.00 85 LEU A O 16
ATOM 21761 N N . GLY A 1 1 ? -19.926 -2.261 -24.831 1.00 0.00 1 GLY A N 17
ATOM 21762 C CA . GLY A 1 1 ? -18.560 -2.092 -24.372 1.00 0.00 1 GLY A CA 17
ATOM 21763 C C . GLY A 1 1 ? -18.474 -1.886 -22.872 1.00 0.00 1 GLY A C 17
ATOM 21764 O O . GLY A 1 1 ? -19.470 -2.024 -22.162 1.00 0.00 1 GLY A O 17
ATOM 21768 N N . SER A 1 2 ? -17.281 -1.556 -22.389 1.00 0.00 2 SER A N 17
ATOM 21769 C CA . SER A 1 2 ? -17.067 -1.336 -20.964 1.00 0.00 2 SER A CA 17
ATOM 21770 C C . SER A 1 2 ? -16.243 -0.074 -20.726 1.00 0.00 2 SER A C 17
ATOM 21771 O O . SER A 1 2 ? -15.163 0.091 -21.293 1.00 0.00 2 SER A O 17
ATOM 21779 N N . SER A 1 3 ? -16.761 0.814 -19.883 1.00 0.00 3 SER A N 17
ATOM 21780 C CA . SER A 1 3 ? -16.076 2.063 -19.572 1.00 0.00 3 SER A CA 17
ATOM 21781 C C . SER A 1 3 ? -15.765 2.155 -18.082 1.00 0.00 3 SER A C 17
ATOM 21782 O O . SER A 1 3 ? -16.588 1.796 -17.241 1.00 0.00 3 SER A O 17
ATOM 21790 N N . GLY A 1 4 ? -14.569 2.641 -17.762 1.00 0.00 4 GLY A N 17
ATOM 21791 C CA . GLY A 1 4 ? -14.169 2.772 -16.373 1.00 0.00 4 GLY A CA 17
ATOM 21792 C C . GLY A 1 4 ? -14.218 4.208 -15.889 1.00 0.00 4 GLY A C 17
ATOM 21793 O O . GLY A 1 4 ? -14.194 5.141 -16.691 1.00 0.00 4 GLY A O 17
ATOM 21797 N N . SER A 1 5 ? -14.289 4.385 -14.573 1.00 0.00 5 SER A N 17
ATOM 21798 C CA . SER A 1 5 ? -14.348 5.718 -13.984 1.00 0.00 5 SER A CA 17
ATOM 21799 C C . SER A 1 5 ? -13.312 5.866 -12.873 1.00 0.00 5 SER A C 17
ATOM 21800 O O . SER A 1 5 ? -12.470 6.763 -12.910 1.00 0.00 5 SER A O 17
ATOM 21808 N N . SER A 1 6 ? -13.382 4.979 -11.885 1.00 0.00 6 SER A N 17
ATOM 21809 C CA . SER A 1 6 ? -12.454 5.012 -10.761 1.00 0.00 6 SER A CA 17
ATOM 21810 C C . SER A 1 6 ? -11.119 4.378 -11.140 1.00 0.00 6 SER A C 17
ATOM 21811 O O . SER A 1 6 ? -10.065 4.998 -11.009 1.00 0.00 6 SER A O 17
ATOM 21819 N N . GLY A 1 7 ? -11.173 3.135 -11.610 1.00 0.00 7 GLY A N 17
ATOM 21820 C CA . GLY A 1 7 ? -9.963 2.436 -12.000 1.00 0.00 7 GLY A CA 17
ATOM 21821 C C . GLY A 1 7 ? -9.202 1.886 -10.810 1.00 0.00 7 GLY A C 17
ATOM 21822 O O . GLY A 1 7 ? -9.650 0.941 -10.162 1.00 0.00 7 GLY A O 17
ATOM 21826 N N . MET A 1 8 ? -8.047 2.477 -10.524 1.00 0.00 8 MET A N 17
ATOM 21827 C CA . MET A 1 8 ? -7.222 2.040 -9.404 1.00 0.00 8 MET A CA 17
ATOM 21828 C C . MET A 1 8 ? -8.089 1.588 -8.233 1.00 0.00 8 MET A C 17
ATOM 21829 O O . MET A 1 8 ? -8.231 0.391 -7.980 1.00 0.00 8 MET A O 17
ATOM 21843 N N . ILE A 1 9 ? -8.666 2.551 -7.524 1.00 0.00 9 ILE A N 17
ATOM 21844 C CA . ILE A 1 9 ? -9.520 2.251 -6.381 1.00 0.00 9 ILE A CA 17
ATOM 21845 C C . ILE A 1 9 ? -10.412 1.047 -6.663 1.00 0.00 9 ILE A C 17
ATOM 21846 O O . ILE A 1 9 ? -10.454 0.096 -5.883 1.00 0.00 9 ILE A O 17
ATOM 21862 N N . ALA A 1 10 ? -11.124 1.094 -7.785 1.00 0.00 10 ALA A N 17
ATOM 21863 C CA . ALA A 1 10 ? -12.012 0.006 -8.172 1.00 0.00 10 ALA A CA 17
ATOM 21864 C C . ALA A 1 10 ? -11.288 -1.335 -8.131 1.00 0.00 10 ALA A C 17
ATOM 21865 O O . ALA A 1 10 ? -11.685 -2.243 -7.401 1.00 0.00 10 ALA A O 17
ATOM 21872 N N . ALA A 1 11 ? -10.225 -1.453 -8.920 1.00 0.00 11 ALA A N 17
ATOM 21873 C CA . ALA A 1 11 ? -9.445 -2.683 -8.972 1.00 0.00 11 ALA A CA 17
ATOM 21874 C C . ALA A 1 11 ? -9.047 -3.140 -7.573 1.00 0.00 11 ALA A C 17
ATOM 21875 O O . ALA A 1 11 ? -9.400 -4.239 -7.144 1.00 0.00 11 ALA A O 17
ATOM 21882 N N . TYR A 1 12 ? -8.309 -2.291 -6.866 1.00 0.00 12 TYR A N 17
ATOM 21883 C CA . TYR A 1 12 ? -7.860 -2.610 -5.516 1.00 0.00 12 TYR A CA 17
ATOM 21884 C C . TYR A 1 12 ? -9.033 -3.030 -4.636 1.00 0.00 12 TYR A C 17
ATOM 21885 O O . TYR A 1 12 ? -9.143 -4.191 -4.242 1.00 0.00 12 TYR A O 17
ATOM 21903 N N . GLU A 1 13 ? -9.909 -2.076 -4.333 1.00 0.00 13 GLU A N 17
ATOM 21904 C CA . GLU A 1 13 ? -11.074 -2.347 -3.500 1.00 0.00 13 GLU A CA 17
ATOM 21905 C C . GLU A 1 13 ? -11.629 -3.741 -3.777 1.00 0.00 13 GLU A C 17
ATOM 21906 O O . GLU A 1 13 ? -11.815 -4.540 -2.860 1.00 0.00 13 GLU A O 17
ATOM 21918 N N . ASN A 1 14 ? -11.892 -4.025 -5.049 1.00 0.00 14 ASN A N 17
ATOM 21919 C CA . ASN A 1 14 ? -12.427 -5.322 -5.448 1.00 0.00 14 ASN A CA 17
ATOM 21920 C C . ASN A 1 14 ? -11.421 -6.434 -5.169 1.00 0.00 14 ASN A C 17
ATOM 21921 O O . ASN A 1 14 ? -11.796 -7.542 -4.785 1.00 0.00 14 ASN A O 17
ATOM 21932 N N . SER A 1 15 ? -10.142 -6.131 -5.364 1.00 0.00 15 SER A N 17
ATOM 21933 C CA . SER A 1 15 ? -9.082 -7.105 -5.137 1.00 0.00 15 SER A CA 17
ATOM 21934 C C . SER A 1 15 ? -9.164 -7.679 -3.725 1.00 0.00 15 SER A C 17
ATOM 21935 O O . SER A 1 15 ? -9.874 -7.151 -2.869 1.00 0.00 15 SER A O 17
ATOM 21943 N N . LYS A 1 16 ? -8.433 -8.763 -3.490 1.00 0.00 16 LYS A N 17
ATOM 21944 C CA . LYS A 1 16 ? -8.420 -9.409 -2.183 1.00 0.00 16 LYS A CA 17
ATOM 21945 C C . LYS A 1 16 ? -6.993 -9.565 -1.667 1.00 0.00 16 LYS A C 17
ATOM 21946 O O . LYS A 1 16 ? -6.057 -9.739 -2.447 1.00 0.00 16 LYS A O 17
ATOM 21965 N N . TRP A 1 17 ? -6.835 -9.501 -0.350 1.00 0.00 17 TRP A N 17
ATOM 21966 C CA . TRP A 1 17 ? -5.522 -9.637 0.270 1.00 0.00 17 TRP A CA 17
ATOM 21967 C C . TRP A 1 17 ? -4.796 -10.870 -0.256 1.00 0.00 17 TRP A C 17
ATOM 21968 O O . TRP A 1 17 ? -5.423 -11.878 -0.581 1.00 0.00 17 TRP A O 17
ATOM 21989 N N . GLU A 1 18 ? -3.472 -10.783 -0.338 1.00 0.00 18 GLU A N 17
ATOM 21990 C CA . GLU A 1 18 ? -2.663 -11.894 -0.825 1.00 0.00 18 GLU A CA 17
ATOM 21991 C C . GLU A 1 18 ? -1.352 -11.993 -0.051 1.00 0.00 18 GLU A C 17
ATOM 21992 O O . GLU A 1 18 ? -0.721 -10.989 0.281 1.00 0.00 18 GLU A O 17
ATOM 22004 N N . PRO A 1 19 ? -0.932 -13.232 0.244 1.00 0.00 19 PRO A N 17
ATOM 22005 C CA . PRO A 1 19 ? 0.308 -13.492 0.983 1.00 0.00 19 PRO A CA 17
ATOM 22006 C C . PRO A 1 19 ? 1.551 -13.160 0.165 1.00 0.00 19 PRO A C 17
ATOM 22007 O O . PRO A 1 19 ? 2.008 -13.968 -0.644 1.00 0.00 19 PRO A O 17
ATOM 22018 N N . VAL A 1 20 ? 2.094 -11.966 0.381 1.00 0.00 20 VAL A N 17
ATOM 22019 C CA . VAL A 1 20 ? 3.286 -11.528 -0.336 1.00 0.00 20 VAL A CA 17
ATOM 22020 C C . VAL A 1 20 ? 4.334 -10.978 0.625 1.00 0.00 20 VAL A C 17
ATOM 22021 O O . VAL A 1 20 ? 4.019 -10.200 1.526 1.00 0.00 20 VAL A O 17
ATOM 22034 N N . LYS A 1 21 ? 5.582 -11.388 0.428 1.00 0.00 21 LYS A N 17
ATOM 22035 C CA . LYS A 1 21 ? 6.680 -10.937 1.275 1.00 0.00 21 LYS A CA 17
ATOM 22036 C C . LYS A 1 21 ? 7.206 -9.583 0.808 1.00 0.00 21 LYS A C 17
ATOM 22037 O O . LYS A 1 21 ? 7.906 -9.494 -0.201 1.00 0.00 21 LYS A O 17
ATOM 22056 N N . TRP A 1 22 ? 6.867 -8.534 1.548 1.00 0.00 22 TRP A N 17
ATOM 22057 C CA . TRP A 1 22 ? 7.308 -7.186 1.210 1.00 0.00 22 TRP A CA 17
ATOM 22058 C C . TRP A 1 22 ? 8.817 -7.047 1.380 1.00 0.00 22 TRP A C 17
ATOM 22059 O O . TRP A 1 22 ? 9.374 -7.451 2.400 1.00 0.00 22 TRP A O 17
ATOM 22080 N N . GLU A 1 23 ? 9.471 -6.474 0.375 1.00 0.00 23 GLU A N 17
ATOM 22081 C CA . GLU A 1 23 ? 10.916 -6.284 0.415 1.00 0.00 23 GLU A CA 17
ATOM 22082 C C . GLU A 1 23 ? 11.270 -4.800 0.411 1.00 0.00 23 GLU A C 17
ATOM 22083 O O . GLU A 1 23 ? 10.487 -3.966 -0.041 1.00 0.00 23 GLU A O 17
ATOM 22095 N N . ASN A 1 24 ? 12.455 -4.479 0.920 1.00 0.00 24 ASN A N 17
ATOM 22096 C CA . ASN A 1 24 ? 12.913 -3.095 0.977 1.00 0.00 24 ASN A CA 17
ATOM 22097 C C . ASN A 1 24 ? 12.975 -2.485 -0.420 1.00 0.00 24 ASN A C 17
ATOM 22098 O O . ASN A 1 24 ? 13.237 -3.181 -1.402 1.00 0.00 24 ASN A O 17
ATOM 22109 N N . ASP A 1 25 ? 12.734 -1.181 -0.501 1.00 0.00 25 ASP A N 17
ATOM 22110 C CA . ASP A 1 25 ? 12.764 -0.476 -1.778 1.00 0.00 25 ASP A CA 17
ATOM 22111 C C . ASP A 1 25 ? 11.742 -1.063 -2.747 1.00 0.00 25 ASP A C 17
ATOM 22112 O O . ASP A 1 25 ? 12.076 -1.411 -3.879 1.00 0.00 25 ASP A O 17
ATOM 22121 N N . MET A 1 26 ? 10.498 -1.170 -2.294 1.00 0.00 26 MET A N 17
ATOM 22122 C CA . MET A 1 26 ? 9.428 -1.714 -3.121 1.00 0.00 26 MET A CA 17
ATOM 22123 C C . MET A 1 26 ? 8.247 -0.751 -3.186 1.00 0.00 26 MET A C 17
ATOM 22124 O O . MET A 1 26 ? 8.159 0.193 -2.400 1.00 0.00 26 MET A O 17
ATOM 22138 N N . HIS A 1 27 ? 7.341 -0.995 -4.128 1.00 0.00 27 HIS A N 17
ATOM 22139 C CA . HIS A 1 27 ? 6.164 -0.149 -4.295 1.00 0.00 27 HIS A CA 17
ATOM 22140 C C . HIS A 1 27 ? 4.883 -0.961 -4.128 1.00 0.00 27 HIS A C 17
ATOM 22141 O O . HIS A 1 27 ? 4.809 -2.116 -4.549 1.00 0.00 27 HIS A O 17
ATOM 22155 N N . CYS A 1 28 ? 3.878 -0.350 -3.511 1.00 0.00 28 CYS A N 17
ATOM 22156 C CA . CYS A 1 28 ? 2.600 -1.016 -3.287 1.00 0.00 28 CYS A CA 17
ATOM 22157 C C . CYS A 1 28 ? 1.496 0.001 -3.015 1.00 0.00 28 CYS A C 17
ATOM 22158 O O . CYS A 1 28 ? 1.768 1.138 -2.631 1.00 0.00 28 CYS A O 17
ATOM 22166 N N . ALA A 1 29 ? 0.251 -0.416 -3.219 1.00 0.00 29 ALA A N 17
ATOM 22167 C CA . ALA A 1 29 ? -0.893 0.458 -2.996 1.00 0.00 29 ALA A CA 17
ATOM 22168 C C . ALA A 1 29 ? -1.474 0.258 -1.600 1.00 0.00 29 ALA A C 17
ATOM 22169 O O . ALA A 1 29 ? -1.739 -0.870 -1.184 1.00 0.00 29 ALA A O 17
ATOM 22176 N N . VAL A 1 30 ? -1.668 1.358 -0.881 1.00 0.00 30 VAL A N 17
ATOM 22177 C CA . VAL A 1 30 ? -2.218 1.303 0.468 1.00 0.00 30 VAL A CA 17
ATOM 22178 C C . VAL A 1 30 ? -3.550 2.040 0.550 1.00 0.00 30 VAL A C 17
ATOM 22179 O O . VAL A 1 30 ? -3.755 3.052 -0.121 1.00 0.00 30 VAL A O 17
ATOM 22192 N N . LYS A 1 31 ? -4.454 1.526 1.377 1.00 0.00 31 LYS A N 17
ATOM 22193 C CA . LYS A 1 31 ? -5.768 2.135 1.549 1.00 0.00 31 LYS A CA 17
ATOM 22194 C C . LYS A 1 31 ? -5.854 2.875 2.879 1.00 0.00 31 LYS A C 17
ATOM 22195 O O . LYS A 1 31 ? -5.736 2.271 3.946 1.00 0.00 31 LYS A O 17
ATOM 22214 N N . ILE A 1 32 ? -6.061 4.186 2.809 1.00 0.00 32 ILE A N 17
ATOM 22215 C CA . ILE A 1 32 ? -6.165 5.008 4.009 1.00 0.00 32 ILE A CA 17
ATOM 22216 C C . ILE A 1 32 ? -7.507 4.800 4.703 1.00 0.00 32 ILE A C 17
ATOM 22217 O O . ILE A 1 32 ? -8.540 4.662 4.048 1.00 0.00 32 ILE A O 17
ATOM 22233 N N . GLN A 1 33 ? -7.484 4.781 6.031 1.00 0.00 33 GLN A N 17
ATOM 22234 C CA . GLN A 1 33 ? -8.699 4.591 6.814 1.00 0.00 33 GLN A CA 17
ATOM 22235 C C . GLN A 1 33 ? -9.483 5.894 6.926 1.00 0.00 33 GLN A C 17
ATOM 22236 O O . GLN A 1 33 ? -10.667 5.948 6.592 1.00 0.00 33 GLN A O 17
ATOM 22250 N N . ASP A 1 34 ? -8.816 6.941 7.398 1.00 0.00 34 ASP A N 17
ATOM 22251 C CA . ASP A 1 34 ? -9.450 8.245 7.554 1.00 0.00 34 ASP A CA 17
ATOM 22252 C C . ASP A 1 34 ? -10.030 8.729 6.228 1.00 0.00 34 ASP A C 17
ATOM 22253 O O . ASP A 1 34 ? -11.098 9.339 6.191 1.00 0.00 34 ASP A O 17
ATOM 22262 N N . LYS A 1 35 ? -9.316 8.455 5.141 1.00 0.00 35 LYS A N 17
ATOM 22263 C CA . LYS A 1 35 ? -9.758 8.862 3.813 1.00 0.00 35 LYS A CA 17
ATOM 22264 C C . LYS A 1 35 ? -10.298 7.669 3.030 1.00 0.00 35 LYS A C 17
ATOM 22265 O O . LYS A 1 35 ? -10.171 6.524 3.461 1.00 0.00 35 LYS A O 17
ATOM 22284 N N . ASN A 1 36 ? -10.898 7.947 1.877 1.00 0.00 36 ASN A N 17
ATOM 22285 C CA . ASN A 1 36 ? -11.456 6.896 1.034 1.00 0.00 36 ASN A CA 17
ATOM 22286 C C . ASN A 1 36 ? -10.760 6.861 -0.324 1.00 0.00 36 ASN A C 17
ATOM 22287 O O . ASN A 1 36 ? -11.400 6.652 -1.354 1.00 0.00 36 ASN A O 17
ATOM 22298 N N . GLN A 1 37 ? -9.447 7.066 -0.315 1.00 0.00 37 GLN A N 17
ATOM 22299 C CA . GLN A 1 37 ? -8.665 7.058 -1.545 1.00 0.00 37 GLN A CA 17
ATOM 22300 C C . GLN A 1 37 ? -7.572 5.996 -1.488 1.00 0.00 37 GLN A C 17
ATOM 22301 O O . GLN A 1 37 ? -7.482 5.235 -0.525 1.00 0.00 37 GLN A O 17
ATOM 22315 N N . TRP A 1 38 ? -6.744 5.950 -2.526 1.00 0.00 38 TRP A N 17
ATOM 22316 C CA . TRP A 1 38 ? -5.656 4.980 -2.593 1.00 0.00 38 TRP A CA 17
ATOM 22317 C C . TRP A 1 38 ? -4.370 5.638 -3.079 1.00 0.00 38 TRP A C 17
ATOM 22318 O O . TRP A 1 38 ? -4.345 6.269 -4.137 1.00 0.00 38 TRP A O 17
ATOM 22339 N N . ARG A 1 39 ? -3.303 5.487 -2.302 1.00 0.00 39 ARG A N 17
ATOM 22340 C CA . ARG A 1 39 ? -2.013 6.068 -2.654 1.00 0.00 39 ARG A CA 17
ATOM 22341 C C . ARG A 1 39 ? -0.889 5.054 -2.461 1.00 0.00 39 ARG A C 17
ATOM 22342 O O . ARG A 1 39 ? -0.788 4.417 -1.412 1.00 0.00 39 ARG A O 17
ATOM 22363 N N . ARG A 1 40 ? -0.047 4.911 -3.479 1.00 0.00 40 ARG A N 17
ATOM 22364 C CA . ARG A 1 40 ? 1.068 3.973 -3.422 1.00 0.00 40 ARG A CA 17
ATOM 22365 C C . ARG A 1 40 ? 2.181 4.506 -2.525 1.00 0.00 40 ARG A C 17
ATOM 22366 O O . ARG A 1 40 ? 2.331 5.715 -2.357 1.00 0.00 40 ARG A O 17
ATOM 22387 N N . GLY A 1 41 ? 2.959 3.594 -1.950 1.00 0.00 41 GLY A N 17
ATOM 22388 C CA . GLY A 1 41 ? 4.047 3.991 -1.076 1.00 0.00 41 GLY A CA 17
ATOM 22389 C C . GLY A 1 41 ? 5.326 3.226 -1.358 1.00 0.00 41 GLY A C 17
ATOM 22390 O O . GLY A 1 41 ? 5.354 2.352 -2.223 1.00 0.00 41 GLY A O 17
ATOM 22394 N N . GLN A 1 42 ? 6.385 3.558 -0.627 1.00 0.00 42 GLN A N 17
ATOM 22395 C CA . GLN A 1 42 ? 7.673 2.897 -0.806 1.00 0.00 42 GLN A CA 17
ATOM 22396 C C . GLN A 1 42 ? 8.069 2.129 0.451 1.00 0.00 42 GLN A C 17
ATOM 22397 O O . GLN A 1 42 ? 8.293 2.721 1.507 1.00 0.00 42 GLN A O 17
ATOM 22411 N N . ILE A 1 43 ? 8.154 0.809 0.329 1.00 0.00 43 ILE A N 17
ATOM 22412 C CA . ILE A 1 43 ? 8.524 -0.039 1.455 1.00 0.00 43 ILE A CA 17
ATOM 22413 C C . ILE A 1 43 ? 9.787 0.474 2.138 1.00 0.00 43 ILE A C 17
ATOM 22414 O O . ILE A 1 43 ? 10.899 0.080 1.786 1.00 0.00 43 ILE A O 17
ATOM 22430 N N . ILE A 1 44 ? 9.607 1.353 3.118 1.00 0.00 44 ILE A N 17
ATOM 22431 C CA . ILE A 1 44 ? 10.732 1.918 3.853 1.00 0.00 44 ILE A CA 17
ATOM 22432 C C . ILE A 1 44 ? 11.456 0.845 4.660 1.00 0.00 44 ILE A C 17
ATOM 22433 O O . ILE A 1 44 ? 12.591 0.482 4.352 1.00 0.00 44 ILE A O 17
ATOM 22449 N N . ARG A 1 45 ? 10.790 0.340 5.694 1.00 0.00 45 ARG A N 17
ATOM 22450 C CA . ARG A 1 45 ? 11.369 -0.692 6.545 1.00 0.00 45 ARG A CA 17
ATOM 22451 C C . ARG A 1 45 ? 10.277 -1.518 7.217 1.00 0.00 45 ARG A C 17
ATOM 22452 O O . ARG A 1 45 ? 9.400 -0.977 7.889 1.00 0.00 45 ARG A O 17
ATOM 22473 N N . MET A 1 46 ? 10.337 -2.833 7.029 1.00 0.00 46 MET A N 17
ATOM 22474 C CA . MET A 1 46 ? 9.353 -3.734 7.618 1.00 0.00 46 MET A CA 17
ATOM 22475 C C . MET A 1 46 ? 9.485 -3.765 9.138 1.00 0.00 46 MET A C 17
ATOM 22476 O O . MET A 1 46 ? 10.519 -4.165 9.673 1.00 0.00 46 MET A O 17
ATOM 22490 N N . VAL A 1 47 ? 8.431 -3.340 9.827 1.00 0.00 47 VAL A N 17
ATOM 22491 C CA . VAL A 1 47 ? 8.429 -3.320 11.285 1.00 0.00 47 VAL A CA 17
ATOM 22492 C C . VAL A 1 47 ? 8.175 -4.711 11.854 1.00 0.00 47 VAL A C 17
ATOM 22493 O O . VAL A 1 47 ? 9.022 -5.275 12.548 1.00 0.00 47 VAL A O 17
ATOM 22506 N N . THR A 1 48 ? 7.002 -5.262 11.555 1.00 0.00 48 THR A N 17
ATOM 22507 C CA . THR A 1 48 ? 6.635 -6.587 12.036 1.00 0.00 48 THR A CA 17
ATOM 22508 C C . THR A 1 48 ? 6.036 -7.432 10.918 1.00 0.00 48 THR A C 17
ATOM 22509 O O . THR A 1 48 ? 5.989 -7.007 9.763 1.00 0.00 48 THR A O 17
ATOM 22520 N N . ASP A 1 49 ? 5.577 -8.629 11.267 1.00 0.00 49 ASP A N 17
ATOM 22521 C CA . ASP A 1 49 ? 4.978 -9.533 10.292 1.00 0.00 49 ASP A CA 17
ATOM 22522 C C . ASP A 1 49 ? 3.603 -9.034 9.861 1.00 0.00 49 ASP A C 17
ATOM 22523 O O . ASP A 1 49 ? 3.006 -9.558 8.920 1.00 0.00 49 ASP A O 17
ATOM 22532 N N . THR A 1 50 ? 3.103 -8.017 10.557 1.00 0.00 50 THR A N 17
ATOM 22533 C CA . THR A 1 50 ? 1.797 -7.448 10.249 1.00 0.00 50 THR A CA 17
ATOM 22534 C C . THR A 1 50 ? 1.893 -5.944 10.019 1.00 0.00 50 THR A C 17
ATOM 22535 O O . THR A 1 50 ? 0.921 -5.304 9.616 1.00 0.00 50 THR A O 17
ATOM 22546 N N . LEU A 1 51 ? 3.070 -5.385 10.277 1.00 0.00 51 LEU A N 17
ATOM 22547 C CA . LEU A 1 51 ? 3.293 -3.954 10.098 1.00 0.00 51 LEU A CA 17
ATOM 22548 C C . LEU A 1 51 ? 4.447 -3.700 9.132 1.00 0.00 51 LEU A C 17
ATOM 22549 O O . LEU A 1 51 ? 5.367 -4.510 9.021 1.00 0.00 51 LEU A O 17
ATOM 22565 N N . VAL A 1 52 ? 4.391 -2.568 8.437 1.00 0.00 52 VAL A N 17
ATOM 22566 C CA . VAL A 1 52 ? 5.433 -2.205 7.484 1.00 0.00 52 VAL A CA 17
ATOM 22567 C C . VAL A 1 52 ? 5.491 -0.695 7.283 1.00 0.00 52 VAL A C 17
ATOM 22568 O O . VAL A 1 52 ? 4.470 -0.051 7.045 1.00 0.00 52 VAL A O 17
ATOM 22581 N N . GLU A 1 53 ? 6.694 -0.137 7.379 1.00 0.00 53 GLU A N 17
ATOM 22582 C CA . GLU A 1 53 ? 6.885 1.298 7.208 1.00 0.00 53 GLU A CA 17
ATOM 22583 C C . GLU A 1 53 ? 7.021 1.657 5.731 1.00 0.00 53 GLU A C 17
ATOM 22584 O O . GLU A 1 53 ? 7.917 1.170 5.042 1.00 0.00 53 GLU A O 17
ATOM 22596 N N . VAL A 1 54 ? 6.123 2.511 5.250 1.00 0.00 54 VAL A N 17
ATOM 22597 C CA . VAL A 1 54 ? 6.141 2.936 3.856 1.00 0.00 54 VAL A CA 17
ATOM 22598 C C . VAL A 1 54 ? 6.257 4.452 3.744 1.00 0.00 54 VAL A C 17
ATOM 22599 O O . VAL A 1 54 ? 5.968 5.179 4.696 1.00 0.00 54 VAL A O 17
ATOM 22612 N N . LEU A 1 55 ? 6.680 4.924 2.577 1.00 0.00 55 LEU A N 17
ATOM 22613 C CA . LEU A 1 55 ? 6.833 6.355 2.340 1.00 0.00 55 LEU A CA 17
ATOM 22614 C C . LEU A 1 55 ? 5.941 6.815 1.192 1.00 0.00 55 LEU A C 17
ATOM 22615 O O . LEU A 1 55 ? 6.068 6.339 0.063 1.00 0.00 55 LEU A O 17
ATOM 22631 N N . LEU A 1 56 ? 5.040 7.746 1.486 1.00 0.00 56 LEU A N 17
ATOM 22632 C CA . LEU A 1 56 ? 4.127 8.273 0.478 1.00 0.00 56 LEU A CA 17
ATOM 22633 C C . LEU A 1 56 ? 4.839 9.266 -0.435 1.00 0.00 56 LEU A C 17
ATOM 22634 O O . LEU A 1 56 ? 4.334 10.358 -0.696 1.00 0.00 56 LEU A O 17
ATOM 22650 N N . TYR A 1 57 ? 6.013 8.878 -0.920 1.00 0.00 57 TYR A N 17
ATOM 22651 C CA . TYR A 1 57 ? 6.795 9.733 -1.805 1.00 0.00 57 TYR A CA 17
ATOM 22652 C C . TYR A 1 57 ? 5.886 10.535 -2.731 1.00 0.00 57 TYR A C 17
ATOM 22653 O O . TYR A 1 57 ? 6.182 11.681 -3.070 1.00 0.00 57 TYR A O 17
ATOM 22671 N N . ASP A 1 58 ? 4.778 9.925 -3.135 1.00 0.00 58 ASP A N 17
ATOM 22672 C CA . ASP A 1 58 ? 3.822 10.581 -4.020 1.00 0.00 58 ASP A CA 17
ATOM 22673 C C . ASP A 1 58 ? 3.413 11.942 -3.465 1.00 0.00 58 ASP A C 17
ATOM 22674 O O . ASP A 1 58 ? 3.444 12.948 -4.173 1.00 0.00 58 ASP A O 17
ATOM 22683 N N . VAL A 1 59 ? 3.029 11.965 -2.193 1.00 0.00 59 VAL A N 17
ATOM 22684 C CA . VAL A 1 59 ? 2.613 13.201 -1.542 1.00 0.00 59 VAL A CA 17
ATOM 22685 C C . VAL A 1 59 ? 3.755 13.809 -0.735 1.00 0.00 59 VAL A C 17
ATOM 22686 O O . VAL A 1 59 ? 3.991 15.015 -0.784 1.00 0.00 59 VAL A O 17
ATOM 22699 N N . GLY A 1 60 ? 4.463 12.963 0.008 1.00 0.00 60 GLY A N 17
ATOM 22700 C CA . GLY A 1 60 ? 5.573 13.435 0.814 1.00 0.00 60 GLY A CA 17
ATOM 22701 C C . GLY A 1 60 ? 5.311 13.294 2.301 1.00 0.00 60 GLY A C 17
ATOM 22702 O O . GLY A 1 60 ? 5.532 14.230 3.069 1.00 0.00 60 GLY A O 17
ATOM 22706 N N . VAL A 1 61 ? 4.836 12.121 2.707 1.00 0.00 61 VAL A N 17
ATOM 22707 C CA . VAL A 1 61 ? 4.542 11.860 4.112 1.00 0.00 61 VAL A CA 17
ATOM 22708 C C . VAL A 1 61 ? 5.027 10.476 4.527 1.00 0.00 61 VAL A C 17
ATOM 22709 O O . VAL A 1 61 ? 4.687 9.475 3.897 1.00 0.00 61 VAL A O 17
ATOM 22722 N N . GLU A 1 62 ? 5.822 10.427 5.591 1.00 0.00 62 GLU A N 17
ATOM 22723 C CA . GLU A 1 62 ? 6.353 9.164 6.090 1.00 0.00 62 GLU A CA 17
ATOM 22724 C C . GLU A 1 62 ? 5.426 8.562 7.142 1.00 0.00 62 GLU A C 17
ATOM 22725 O O . GLU A 1 62 ? 5.176 9.167 8.185 1.00 0.00 62 GLU A O 17
ATOM 22737 N N . LEU A 1 63 ? 4.919 7.367 6.860 1.00 0.00 63 LEU A N 17
ATOM 22738 C CA . LEU A 1 63 ? 4.019 6.681 7.780 1.00 0.00 63 LEU A CA 17
ATOM 22739 C C . LEU A 1 63 ? 4.141 5.167 7.635 1.00 0.00 63 LEU A C 17
ATOM 22740 O O . LEU A 1 63 ? 4.846 4.672 6.756 1.00 0.00 63 LEU A O 17
ATOM 22756 N N . VAL A 1 64 ? 3.448 4.437 8.503 1.00 0.00 64 VAL A N 17
ATOM 22757 C CA . VAL A 1 64 ? 3.477 2.979 8.470 1.00 0.00 64 VAL A CA 17
ATOM 22758 C C . VAL A 1 64 ? 2.067 2.401 8.515 1.00 0.00 64 VAL A C 17
ATOM 22759 O O . VAL A 1 64 ? 1.293 2.694 9.427 1.00 0.00 64 VAL A O 17
ATOM 22772 N N . VAL A 1 65 ? 1.739 1.578 7.524 1.00 0.00 65 VAL A N 17
ATOM 22773 C CA . VAL A 1 65 ? 0.422 0.957 7.450 1.00 0.00 65 VAL A CA 17
ATOM 22774 C C . VAL A 1 65 ? 0.513 -0.550 7.661 1.00 0.00 65 VAL A C 17
ATOM 22775 O O . VAL A 1 65 ? 1.603 -1.120 7.677 1.00 0.00 65 VAL A O 17
ATOM 22788 N N . ASN A 1 66 ? -0.641 -1.191 7.821 1.00 0.00 66 ASN A N 17
ATOM 22789 C CA . ASN A 1 66 ? -0.692 -2.633 8.031 1.00 0.00 66 ASN A CA 17
ATOM 22790 C C . ASN A 1 66 ? -0.643 -3.378 6.701 1.00 0.00 66 ASN A C 17
ATOM 22791 O O . ASN A 1 66 ? -1.335 -3.017 5.749 1.00 0.00 66 ASN A O 17
ATOM 22802 N N . VAL A 1 67 ? 0.180 -4.421 6.642 1.00 0.00 67 VAL A N 17
ATOM 22803 C CA . VAL A 1 67 ? 0.318 -5.218 5.430 1.00 0.00 67 VAL A CA 17
ATOM 22804 C C . VAL A 1 67 ? -1.045 -5.573 4.846 1.00 0.00 67 VAL A C 17
ATOM 22805 O O . VAL A 1 67 ? -1.159 -5.904 3.666 1.00 0.00 67 VAL A O 17
ATOM 22818 N N . ASP A 1 68 ? -2.076 -5.501 5.681 1.00 0.00 68 ASP A N 17
ATOM 22819 C CA . ASP A 1 68 ? -3.433 -5.812 5.248 1.00 0.00 68 ASP A CA 17
ATOM 22820 C C . ASP A 1 68 ? -3.908 -4.820 4.190 1.00 0.00 68 ASP A C 17
ATOM 22821 O O . ASP A 1 68 ? -4.585 -5.195 3.232 1.00 0.00 68 ASP A O 17
ATOM 22830 N N . CYS A 1 69 ? -3.549 -3.554 4.372 1.00 0.00 69 CYS A N 17
ATOM 22831 C CA . CYS A 1 69 ? -3.940 -2.507 3.434 1.00 0.00 69 CYS A CA 17
ATOM 22832 C C . CYS A 1 69 ? -2.997 -2.472 2.235 1.00 0.00 69 CYS A C 17
ATOM 22833 O O . CYS A 1 69 ? -3.370 -2.017 1.153 1.00 0.00 69 CYS A O 17
ATOM 22841 N N . LEU A 1 70 ? -1.775 -2.952 2.436 1.00 0.00 70 LEU A N 17
ATOM 22842 C CA . LEU A 1 70 ? -0.777 -2.974 1.372 1.00 0.00 70 LEU A CA 17
ATOM 22843 C C . LEU A 1 70 ? -1.214 -3.893 0.235 1.00 0.00 70 LEU A C 17
ATOM 22844 O O . LEU A 1 70 ? -1.713 -4.993 0.470 1.00 0.00 70 LEU A O 17
ATOM 22860 N N . ARG A 1 71 ? -1.020 -3.434 -0.997 1.00 0.00 71 ARG A N 17
ATOM 22861 C CA . ARG A 1 71 ? -1.392 -4.215 -2.170 1.00 0.00 71 ARG A CA 17
ATOM 22862 C C . ARG A 1 71 ? -0.295 -4.163 -3.229 1.00 0.00 71 ARG A C 17
ATOM 22863 O O . ARG A 1 71 ? 0.466 -3.198 -3.303 1.00 0.00 71 ARG A O 17
ATOM 22884 N N . LYS A 1 72 ? -0.219 -5.208 -4.047 1.00 0.00 72 LYS A N 17
ATOM 22885 C CA . LYS A 1 72 ? 0.785 -5.282 -5.102 1.00 0.00 72 LYS A CA 17
ATOM 22886 C C . LYS A 1 72 ? 0.470 -4.297 -6.223 1.00 0.00 72 LYS A C 17
ATOM 22887 O O . LYS A 1 72 ? -0.583 -4.377 -6.857 1.00 0.00 72 LYS A O 17
ATOM 22906 N N . LEU A 1 73 ? 1.389 -3.368 -6.462 1.00 0.00 73 LEU A N 17
ATOM 22907 C CA . LEU A 1 73 ? 1.210 -2.366 -7.508 1.00 0.00 73 LEU A CA 17
ATOM 22908 C C . LEU A 1 73 ? 1.127 -3.023 -8.882 1.00 0.00 73 LEU A C 17
ATOM 22909 O O . LEU A 1 73 ? 2.148 -3.284 -9.518 1.00 0.00 73 LEU A O 17
ATOM 22925 N N . GLU A 1 74 ? -0.095 -3.285 -9.335 1.00 0.00 74 GLU A N 17
ATOM 22926 C CA . GLU A 1 74 ? -0.311 -3.910 -10.635 1.00 0.00 74 GLU A CA 17
ATOM 22927 C C . GLU A 1 74 ? 0.404 -3.133 -11.737 1.00 0.00 74 GLU A C 17
ATOM 22928 O O . GLU A 1 74 ? 0.803 -1.986 -11.542 1.00 0.00 74 GLU A O 17
ATOM 22940 N N . GLU A 1 75 ? 0.562 -3.769 -12.894 1.00 0.00 75 GLU A N 17
ATOM 22941 C CA . GLU A 1 75 ? 1.230 -3.138 -14.026 1.00 0.00 75 GLU A CA 17
ATOM 22942 C C . GLU A 1 75 ? 0.293 -2.164 -14.736 1.00 0.00 75 GLU A C 17
ATOM 22943 O O . GLU A 1 75 ? 0.654 -1.016 -14.992 1.00 0.00 75 GLU A O 17
ATOM 22955 N N . ASN A 1 76 ? -0.910 -2.632 -15.051 1.00 0.00 76 ASN A N 17
ATOM 22956 C CA . ASN A 1 76 ? -1.898 -1.803 -15.732 1.00 0.00 76 ASN A CA 17
ATOM 22957 C C . ASN A 1 76 ? -2.159 -0.517 -14.953 1.00 0.00 76 ASN A C 17
ATOM 22958 O O . ASN A 1 76 ? -2.078 0.582 -15.503 1.00 0.00 76 ASN A O 17
ATOM 22969 N N . LEU A 1 77 ? -2.473 -0.662 -13.671 1.00 0.00 77 LEU A N 17
ATOM 22970 C CA . LEU A 1 77 ? -2.746 0.487 -12.815 1.00 0.00 77 LEU A CA 17
ATOM 22971 C C . LEU A 1 77 ? -1.570 1.459 -12.818 1.00 0.00 77 LEU A C 17
ATOM 22972 O O . LEU A 1 77 ? -1.755 2.675 -12.760 1.00 0.00 77 LEU A O 17
ATOM 22988 N N . LYS A 1 78 ? -0.360 0.916 -12.888 1.00 0.00 78 LYS A N 17
ATOM 22989 C CA . LYS A 1 78 ? 0.847 1.734 -12.902 1.00 0.00 78 LYS A CA 17
ATOM 22990 C C . LYS A 1 78 ? 0.878 2.636 -14.131 1.00 0.00 78 LYS A C 17
ATOM 22991 O O . LYS A 1 78 ? 0.688 3.848 -14.030 1.00 0.00 78 LYS A O 17
ATOM 23010 N N . THR A 1 79 ? 1.118 2.037 -15.294 1.00 0.00 79 THR A N 17
ATOM 23011 C CA . THR A 1 79 ? 1.174 2.786 -16.542 1.00 0.00 79 THR A CA 17
ATOM 23012 C C . THR A 1 79 ? -0.128 2.650 -17.324 1.00 0.00 79 THR A C 17
ATOM 23013 O O . THR A 1 79 ? -0.428 1.587 -17.867 1.00 0.00 79 THR A O 17
ATOM 23024 N N . MET A 1 80 ? -0.897 3.732 -17.378 1.00 0.00 80 MET A N 17
ATOM 23025 C CA . MET A 1 80 ? -2.166 3.732 -18.096 1.00 0.00 80 MET A CA 17
ATOM 23026 C C . MET A 1 80 ? -2.116 4.683 -19.288 1.00 0.00 80 MET A C 17
ATOM 23027 O O . MET A 1 80 ? -2.625 5.801 -19.224 1.00 0.00 80 MET A O 17
ATOM 23041 N N . GLY A 1 81 ? -1.499 4.230 -20.375 1.00 0.00 81 GLY A N 17
ATOM 23042 C CA . GLY A 1 81 ? -1.394 5.053 -21.566 1.00 0.00 81 GLY A CA 17
ATOM 23043 C C . GLY A 1 81 ? -0.348 6.142 -21.428 1.00 0.00 81 GLY A C 17
ATOM 23044 O O . GLY A 1 81 ? -0.336 6.878 -20.441 1.00 0.00 81 GLY A O 17
ATOM 23048 N N . ARG A 1 82 ? 0.532 6.243 -22.418 1.00 0.00 82 ARG A N 17
ATOM 23049 C CA . ARG A 1 82 ? 1.588 7.248 -22.401 1.00 0.00 82 ARG A CA 17
ATOM 23050 C C . ARG A 1 82 ? 1.154 8.506 -23.146 1.00 0.00 82 ARG A C 17
ATOM 23051 O O . ARG A 1 82 ? 0.654 8.435 -24.270 1.00 0.00 82 ARG A O 17
ATOM 23072 N N . LEU A 1 83 ? 1.346 9.658 -22.513 1.00 0.00 83 LEU A N 17
ATOM 23073 C CA . LEU A 1 83 ? 0.973 10.934 -23.115 1.00 0.00 83 LEU A CA 17
ATOM 23074 C C . LEU A 1 83 ? 2.045 11.409 -24.090 1.00 0.00 83 LEU A C 17
ATOM 23075 O O . LEU A 1 83 ? 3.116 10.810 -24.192 1.00 0.00 83 LEU A O 17
ATOM 23091 N N . SER A 1 84 ? 1.751 12.492 -24.803 1.00 0.00 84 SER A N 17
ATOM 23092 C CA . SER A 1 84 ? 2.689 13.047 -25.771 1.00 0.00 84 SER A CA 17
ATOM 23093 C C . SER A 1 84 ? 3.410 14.262 -25.194 1.00 0.00 84 SER A C 17
ATOM 23094 O O . SER A 1 84 ? 3.046 15.405 -25.474 1.00 0.00 84 SER A O 17
ATOM 23102 N N . LEU A 1 85 ? 4.433 14.006 -24.387 1.00 0.00 85 LEU A N 17
ATOM 23103 C CA . LEU A 1 85 ? 5.207 15.078 -23.769 1.00 0.00 85 LEU A CA 17
ATOM 23104 C C . LEU A 1 85 ? 6.220 15.654 -24.752 1.00 0.00 85 LEU A C 17
ATOM 23105 O O . LEU A 1 85 ? 7.254 15.044 -25.024 1.00 0.00 85 LEU A O 17
ATOM 23121 N N . GLY A 1 1 ? -18.039 10.151 -6.698 1.00 0.00 1 GLY A N 18
ATOM 23122 C CA . GLY A 1 1 ? -16.599 10.328 -6.738 1.00 0.00 1 GLY A CA 18
ATOM 23123 C C . GLY A 1 1 ? -16.172 11.387 -7.734 1.00 0.00 1 GLY A C 18
ATOM 23124 O O . GLY A 1 1 ? -17.011 12.061 -8.332 1.00 0.00 1 GLY A O 18
ATOM 23128 N N . SER A 1 2 ? -14.864 11.537 -7.913 1.00 0.00 2 SER A N 18
ATOM 23129 C CA . SER A 1 2 ? -14.327 12.526 -8.840 1.00 0.00 2 SER A CA 18
ATOM 23130 C C . SER A 1 2 ? -14.483 12.059 -10.284 1.00 0.00 2 SER A C 18
ATOM 23131 O O . SER A 1 2 ? -14.943 10.946 -10.542 1.00 0.00 2 SER A O 18
ATOM 23139 N N . SER A 1 3 ? -14.098 12.918 -11.222 1.00 0.00 3 SER A N 18
ATOM 23140 C CA . SER A 1 3 ? -14.198 12.596 -12.641 1.00 0.00 3 SER A CA 18
ATOM 23141 C C . SER A 1 3 ? -12.961 11.841 -13.116 1.00 0.00 3 SER A C 18
ATOM 23142 O O . SER A 1 3 ? -11.841 12.344 -13.029 1.00 0.00 3 SER A O 18
ATOM 23150 N N . GLY A 1 4 ? -13.172 10.628 -13.618 1.00 0.00 4 GLY A N 18
ATOM 23151 C CA . GLY A 1 4 ? -12.065 9.822 -14.099 1.00 0.00 4 GLY A CA 18
ATOM 23152 C C . GLY A 1 4 ? -12.319 8.336 -13.942 1.00 0.00 4 GLY A C 18
ATOM 23153 O O . GLY A 1 4 ? -12.660 7.869 -12.855 1.00 0.00 4 GLY A O 18
ATOM 23157 N N . SER A 1 5 ? -12.155 7.590 -15.030 1.00 0.00 5 SER A N 18
ATOM 23158 C CA . SER A 1 5 ? -12.374 6.149 -15.010 1.00 0.00 5 SER A CA 18
ATOM 23159 C C . SER A 1 5 ? -11.934 5.551 -13.677 1.00 0.00 5 SER A C 18
ATOM 23160 O O . SER A 1 5 ? -10.842 5.838 -13.186 1.00 0.00 5 SER A O 18
ATOM 23168 N N . SER A 1 6 ? -12.792 4.718 -13.097 1.00 0.00 6 SER A N 18
ATOM 23169 C CA . SER A 1 6 ? -12.494 4.082 -11.819 1.00 0.00 6 SER A CA 18
ATOM 23170 C C . SER A 1 6 ? -11.963 2.667 -12.027 1.00 0.00 6 SER A C 18
ATOM 23171 O O . SER A 1 6 ? -12.732 1.713 -12.135 1.00 0.00 6 SER A O 18
ATOM 23179 N N . GLY A 1 7 ? -10.640 2.540 -12.082 1.00 0.00 7 GLY A N 18
ATOM 23180 C CA . GLY A 1 7 ? -10.027 1.239 -12.277 1.00 0.00 7 GLY A CA 18
ATOM 23181 C C . GLY A 1 7 ? -9.162 0.824 -11.104 1.00 0.00 7 GLY A C 18
ATOM 23182 O O . GLY A 1 7 ? -9.247 -0.309 -10.632 1.00 0.00 7 GLY A O 18
ATOM 23186 N N . MET A 1 8 ? -8.325 1.743 -10.634 1.00 0.00 8 MET A N 18
ATOM 23187 C CA . MET A 1 8 ? -7.440 1.466 -9.508 1.00 0.00 8 MET A CA 18
ATOM 23188 C C . MET A 1 8 ? -8.241 1.084 -8.268 1.00 0.00 8 MET A C 18
ATOM 23189 O O . MET A 1 8 ? -8.302 -0.088 -7.894 1.00 0.00 8 MET A O 18
ATOM 23203 N N . ILE A 1 9 ? -8.853 2.079 -7.634 1.00 0.00 9 ILE A N 18
ATOM 23204 C CA . ILE A 1 9 ? -9.650 1.845 -6.437 1.00 0.00 9 ILE A CA 18
ATOM 23205 C C . ILE A 1 9 ? -10.617 0.684 -6.638 1.00 0.00 9 ILE A C 18
ATOM 23206 O O . ILE A 1 9 ? -10.704 -0.217 -5.804 1.00 0.00 9 ILE A O 18
ATOM 23222 N N . ALA A 1 10 ? -11.342 0.710 -7.752 1.00 0.00 10 ALA A N 18
ATOM 23223 C CA . ALA A 1 10 ? -12.300 -0.342 -8.065 1.00 0.00 10 ALA A CA 18
ATOM 23224 C C . ALA A 1 10 ? -11.634 -1.714 -8.051 1.00 0.00 10 ALA A C 18
ATOM 23225 O O . ALA A 1 10 ? -12.056 -2.612 -7.324 1.00 0.00 10 ALA A O 18
ATOM 23232 N N . ALA A 1 11 ? -10.590 -1.868 -8.859 1.00 0.00 11 ALA A N 18
ATOM 23233 C CA . ALA A 1 11 ? -9.865 -3.130 -8.938 1.00 0.00 11 ALA A CA 18
ATOM 23234 C C . ALA A 1 11 ? -9.358 -3.558 -7.565 1.00 0.00 11 ALA A C 18
ATOM 23235 O O . ALA A 1 11 ? -9.690 -4.640 -7.080 1.00 0.00 11 ALA A O 18
ATOM 23242 N N . TYR A 1 12 ? -8.552 -2.704 -6.944 1.00 0.00 12 TYR A N 18
ATOM 23243 C CA . TYR A 1 12 ? -7.997 -2.996 -5.628 1.00 0.00 12 TYR A CA 18
ATOM 23244 C C . TYR A 1 12 ? -9.101 -3.355 -4.639 1.00 0.00 12 TYR A C 18
ATOM 23245 O O . TYR A 1 12 ? -8.941 -4.253 -3.813 1.00 0.00 12 TYR A O 18
ATOM 23263 N N . GLU A 1 13 ? -10.222 -2.647 -4.730 1.00 0.00 13 GLU A N 18
ATOM 23264 C CA . GLU A 1 13 ? -11.354 -2.890 -3.843 1.00 0.00 13 GLU A CA 18
ATOM 23265 C C . GLU A 1 13 ? -11.979 -4.254 -4.121 1.00 0.00 13 GLU A C 18
ATOM 23266 O O . GLU A 1 13 ? -12.347 -4.979 -3.198 1.00 0.00 13 GLU A O 18
ATOM 23278 N N . ASN A 1 14 ? -12.097 -4.595 -5.400 1.00 0.00 14 ASN A N 18
ATOM 23279 C CA . ASN A 1 14 ? -12.679 -5.871 -5.800 1.00 0.00 14 ASN A CA 18
ATOM 23280 C C . ASN A 1 14 ? -11.827 -7.036 -5.307 1.00 0.00 14 ASN A C 18
ATOM 23281 O O . ASN A 1 14 ? -12.348 -8.016 -4.772 1.00 0.00 14 ASN A O 18
ATOM 23292 N N . SER A 1 15 ? -10.516 -6.922 -5.488 1.00 0.00 15 SER A N 18
ATOM 23293 C CA . SER A 1 15 ? -9.592 -7.967 -5.064 1.00 0.00 15 SER A CA 18
ATOM 23294 C C . SER A 1 15 ? -9.696 -8.208 -3.561 1.00 0.00 15 SER A C 18
ATOM 23295 O O . SER A 1 15 ? -10.454 -7.534 -2.864 1.00 0.00 15 SER A O 18
ATOM 23303 N N . LYS A 1 16 ? -8.929 -9.174 -3.069 1.00 0.00 16 LYS A N 18
ATOM 23304 C CA . LYS A 1 16 ? -8.932 -9.505 -1.649 1.00 0.00 16 LYS A CA 18
ATOM 23305 C C . LYS A 1 16 ? -7.511 -9.549 -1.097 1.00 0.00 16 LYS A C 18
ATOM 23306 O O . LYS A 1 16 ? -6.550 -9.253 -1.807 1.00 0.00 16 LYS A O 18
ATOM 23325 N N . TRP A 1 17 ? -7.385 -9.921 0.172 1.00 0.00 17 TRP A N 18
ATOM 23326 C CA . TRP A 1 17 ? -6.080 -10.005 0.818 1.00 0.00 17 TRP A CA 18
ATOM 23327 C C . TRP A 1 17 ? -5.259 -11.153 0.240 1.00 0.00 17 TRP A C 18
ATOM 23328 O O . TRP A 1 17 ? -5.807 -12.083 -0.350 1.00 0.00 17 TRP A O 18
ATOM 23349 N N . GLU A 1 18 ? -3.943 -11.081 0.414 1.00 0.00 18 GLU A N 18
ATOM 23350 C CA . GLU A 1 18 ? -3.048 -12.115 -0.091 1.00 0.00 18 GLU A CA 18
ATOM 23351 C C . GLU A 1 18 ? -1.668 -12.001 0.549 1.00 0.00 18 GLU A C 18
ATOM 23352 O O . GLU A 1 18 ? -1.122 -10.910 0.716 1.00 0.00 18 GLU A O 18
ATOM 23364 N N . PRO A 1 19 ? -1.090 -13.154 0.918 1.00 0.00 19 PRO A N 18
ATOM 23365 C CA . PRO A 1 19 ? 0.233 -13.210 1.546 1.00 0.00 19 PRO A CA 18
ATOM 23366 C C . PRO A 1 19 ? 1.352 -12.846 0.575 1.00 0.00 19 PRO A C 18
ATOM 23367 O O . PRO A 1 19 ? 1.800 -13.680 -0.212 1.00 0.00 19 PRO A O 18
ATOM 23378 N N . VAL A 1 20 ? 1.799 -11.596 0.637 1.00 0.00 20 VAL A N 18
ATOM 23379 C CA . VAL A 1 20 ? 2.866 -11.122 -0.235 1.00 0.00 20 VAL A CA 18
ATOM 23380 C C . VAL A 1 20 ? 3.962 -10.426 0.565 1.00 0.00 20 VAL A C 18
ATOM 23381 O O . VAL A 1 20 ? 3.774 -9.315 1.061 1.00 0.00 20 VAL A O 18
ATOM 23394 N N . LYS A 1 21 ? 5.108 -11.086 0.686 1.00 0.00 21 LYS A N 18
ATOM 23395 C CA . LYS A 1 21 ? 6.237 -10.532 1.424 1.00 0.00 21 LYS A CA 18
ATOM 23396 C C . LYS A 1 21 ? 6.698 -9.216 0.805 1.00 0.00 21 LYS A C 18
ATOM 23397 O O . LYS A 1 21 ? 7.203 -9.191 -0.317 1.00 0.00 21 LYS A O 18
ATOM 23416 N N . TRP A 1 22 ? 6.523 -8.127 1.544 1.00 0.00 22 TRP A N 18
ATOM 23417 C CA . TRP A 1 22 ? 6.923 -6.808 1.067 1.00 0.00 22 TRP A CA 18
ATOM 23418 C C . TRP A 1 22 ? 8.432 -6.623 1.182 1.00 0.00 22 TRP A C 18
ATOM 23419 O O . TRP A 1 22 ? 8.982 -6.602 2.283 1.00 0.00 22 TRP A O 18
ATOM 23440 N N . GLU A 1 23 ? 9.096 -6.488 0.038 1.00 0.00 23 GLU A N 18
ATOM 23441 C CA . GLU A 1 23 ? 10.543 -6.305 0.012 1.00 0.00 23 GLU A CA 18
ATOM 23442 C C . GLU A 1 23 ? 10.905 -4.824 0.083 1.00 0.00 23 GLU A C 18
ATOM 23443 O O . GLU A 1 23 ? 10.087 -3.959 -0.224 1.00 0.00 23 GLU A O 18
ATOM 23455 N N . ASN A 1 24 ? 12.138 -4.542 0.492 1.00 0.00 24 ASN A N 18
ATOM 23456 C CA . ASN A 1 24 ? 12.609 -3.166 0.605 1.00 0.00 24 ASN A CA 18
ATOM 23457 C C . ASN A 1 24 ? 12.706 -2.510 -0.768 1.00 0.00 24 ASN A C 18
ATOM 23458 O O . ASN A 1 24 ? 12.959 -3.178 -1.771 1.00 0.00 24 ASN A O 18
ATOM 23469 N N . ASP A 1 25 ? 12.504 -1.197 -0.806 1.00 0.00 25 ASP A N 18
ATOM 23470 C CA . ASP A 1 25 ? 12.571 -0.449 -2.056 1.00 0.00 25 ASP A CA 18
ATOM 23471 C C . ASP A 1 25 ? 11.549 -0.975 -3.059 1.00 0.00 25 ASP A C 18
ATOM 23472 O O . ASP A 1 25 ? 11.883 -1.259 -4.209 1.00 0.00 25 ASP A O 18
ATOM 23481 N N . MET A 1 26 ? 10.303 -1.104 -2.615 1.00 0.00 26 MET A N 18
ATOM 23482 C CA . MET A 1 26 ? 9.233 -1.597 -3.475 1.00 0.00 26 MET A CA 18
ATOM 23483 C C . MET A 1 26 ? 8.115 -0.567 -3.595 1.00 0.00 26 MET A C 18
ATOM 23484 O O . MET A 1 26 ? 8.073 0.410 -2.846 1.00 0.00 26 MET A O 18
ATOM 23498 N N . HIS A 1 27 ? 7.210 -0.790 -4.543 1.00 0.00 27 HIS A N 18
ATOM 23499 C CA . HIS A 1 27 ? 6.091 0.120 -4.761 1.00 0.00 27 HIS A CA 18
ATOM 23500 C C . HIS A 1 27 ? 4.761 -0.589 -4.523 1.00 0.00 27 HIS A C 18
ATOM 23501 O O . HIS A 1 27 ? 4.540 -1.696 -5.015 1.00 0.00 27 HIS A O 18
ATOM 23515 N N . CYS A 1 28 ? 3.880 0.056 -3.767 1.00 0.00 28 CYS A N 18
ATOM 23516 C CA . CYS A 1 28 ? 2.572 -0.513 -3.463 1.00 0.00 28 CYS A CA 18
ATOM 23517 C C . CYS A 1 28 ? 1.547 0.586 -3.202 1.00 0.00 28 CYS A C 18
ATOM 23518 O O . CYS A 1 28 ? 1.898 1.760 -3.087 1.00 0.00 28 CYS A O 18
ATOM 23526 N N . ALA A 1 29 ? 0.280 0.198 -3.112 1.00 0.00 29 ALA A N 18
ATOM 23527 C CA . ALA A 1 29 ? -0.796 1.150 -2.865 1.00 0.00 29 ALA A CA 18
ATOM 23528 C C . ALA A 1 29 ? -1.393 0.955 -1.475 1.00 0.00 29 ALA A C 18
ATOM 23529 O O . ALA A 1 29 ? -2.005 -0.074 -1.190 1.00 0.00 29 ALA A O 18
ATOM 23536 N N . VAL A 1 30 ? -1.211 1.951 -0.613 1.00 0.00 30 VAL A N 18
ATOM 23537 C CA . VAL A 1 30 ? -1.733 1.889 0.747 1.00 0.00 30 VAL A CA 18
ATOM 23538 C C . VAL A 1 30 ? -3.138 2.475 0.824 1.00 0.00 30 VAL A C 18
ATOM 23539 O O . VAL A 1 30 ? -3.448 3.464 0.159 1.00 0.00 30 VAL A O 18
ATOM 23552 N N . LYS A 1 31 ? -3.986 1.859 1.641 1.00 0.00 31 LYS A N 18
ATOM 23553 C CA . LYS A 1 31 ? -5.359 2.320 1.808 1.00 0.00 31 LYS A CA 18
ATOM 23554 C C . LYS A 1 31 ? -5.491 3.203 3.045 1.00 0.00 31 LYS A C 18
ATOM 23555 O O . LYS A 1 31 ? -5.114 2.803 4.147 1.00 0.00 31 LYS A O 18
ATOM 23574 N N . ILE A 1 32 ? -6.029 4.403 2.855 1.00 0.00 32 ILE A N 18
ATOM 23575 C CA . ILE A 1 32 ? -6.212 5.340 3.956 1.00 0.00 32 ILE A CA 18
ATOM 23576 C C . ILE A 1 32 ? -7.435 4.976 4.791 1.00 0.00 32 ILE A C 18
ATOM 23577 O O . ILE A 1 32 ? -8.445 4.516 4.259 1.00 0.00 32 ILE A O 18
ATOM 23593 N N . GLN A 1 33 ? -7.336 5.186 6.099 1.00 0.00 33 GLN A N 18
ATOM 23594 C CA . GLN A 1 33 ? -8.436 4.881 7.007 1.00 0.00 33 GLN A CA 18
ATOM 23595 C C . GLN A 1 33 ? -9.539 5.928 6.897 1.00 0.00 33 GLN A C 18
ATOM 23596 O O . GLN A 1 33 ? -10.590 5.677 6.306 1.00 0.00 33 GLN A O 18
ATOM 23610 N N . ASP A 1 34 ? -9.294 7.101 7.469 1.00 0.00 34 ASP A N 18
ATOM 23611 C CA . ASP A 1 34 ? -10.267 8.187 7.435 1.00 0.00 34 ASP A CA 18
ATOM 23612 C C . ASP A 1 34 ? -10.572 8.598 5.998 1.00 0.00 34 ASP A C 18
ATOM 23613 O O . ASP A 1 34 ? -11.722 8.860 5.647 1.00 0.00 34 ASP A O 18
ATOM 23622 N N . LYS A 1 35 ? -9.533 8.653 5.171 1.00 0.00 35 LYS A N 18
ATOM 23623 C CA . LYS A 1 35 ? -9.688 9.032 3.771 1.00 0.00 35 LYS A CA 18
ATOM 23624 C C . LYS A 1 35 ? -10.096 7.831 2.924 1.00 0.00 35 LYS A C 18
ATOM 23625 O O . LYS A 1 35 ? -9.749 6.693 3.237 1.00 0.00 35 LYS A O 18
ATOM 23644 N N . ASN A 1 36 ? -10.833 8.093 1.850 1.00 0.00 36 ASN A N 18
ATOM 23645 C CA . ASN A 1 36 ? -11.287 7.032 0.957 1.00 0.00 36 ASN A CA 18
ATOM 23646 C C . ASN A 1 36 ? -10.549 7.092 -0.377 1.00 0.00 36 ASN A C 18
ATOM 23647 O O . ASN A 1 36 ? -11.125 6.812 -1.428 1.00 0.00 36 ASN A O 18
ATOM 23658 N N . GLN A 1 37 ? -9.273 7.459 -0.326 1.00 0.00 37 GLN A N 18
ATOM 23659 C CA . GLN A 1 37 ? -8.457 7.555 -1.531 1.00 0.00 37 GLN A CA 18
ATOM 23660 C C . GLN A 1 37 ? -7.231 6.653 -1.432 1.00 0.00 37 GLN A C 18
ATOM 23661 O O . GLN A 1 37 ? -6.538 6.641 -0.414 1.00 0.00 37 GLN A O 18
ATOM 23675 N N . TRP A 1 38 ? -6.970 5.900 -2.494 1.00 0.00 38 TRP A N 18
ATOM 23676 C CA . TRP A 1 38 ? -5.827 4.994 -2.526 1.00 0.00 38 TRP A CA 18
ATOM 23677 C C . TRP A 1 38 ? -4.556 5.736 -2.924 1.00 0.00 38 TRP A C 18
ATOM 23678 O O . TRP A 1 38 ? -4.488 6.339 -3.996 1.00 0.00 38 TRP A O 18
ATOM 23699 N N . ARG A 1 39 ? -3.551 5.687 -2.056 1.00 0.00 39 ARG A N 18
ATOM 23700 C CA . ARG A 1 39 ? -2.282 6.356 -2.318 1.00 0.00 39 ARG A CA 18
ATOM 23701 C C . ARG A 1 39 ? -1.182 5.339 -2.609 1.00 0.00 39 ARG A C 18
ATOM 23702 O O . ARG A 1 39 ? -1.435 4.136 -2.669 1.00 0.00 39 ARG A O 18
ATOM 23723 N N . ARG A 1 40 ? 0.039 5.832 -2.789 1.00 0.00 40 ARG A N 18
ATOM 23724 C CA . ARG A 1 40 ? 1.177 4.967 -3.075 1.00 0.00 40 ARG A CA 18
ATOM 23725 C C . ARG A 1 40 ? 2.250 5.107 -1.999 1.00 0.00 40 ARG A C 18
ATOM 23726 O O . ARG A 1 40 ? 2.465 6.191 -1.459 1.00 0.00 40 ARG A O 18
ATOM 23747 N N . GLY A 1 41 ? 2.921 4.000 -1.693 1.00 0.00 41 GLY A N 18
ATOM 23748 C CA . GLY A 1 41 ? 3.963 4.020 -0.683 1.00 0.00 41 GLY A CA 18
ATOM 23749 C C . GLY A 1 41 ? 5.157 3.169 -1.064 1.00 0.00 41 GLY A C 18
ATOM 23750 O O . GLY A 1 41 ? 5.025 2.210 -1.825 1.00 0.00 41 GLY A O 18
ATOM 23754 N N . GLN A 1 42 ? 6.325 3.520 -0.536 1.00 0.00 42 GLN A N 18
ATOM 23755 C CA . GLN A 1 42 ? 7.548 2.781 -0.829 1.00 0.00 42 GLN A CA 18
ATOM 23756 C C . GLN A 1 42 ? 7.979 1.944 0.371 1.00 0.00 42 GLN A C 18
ATOM 23757 O O . GLN A 1 42 ? 8.308 2.482 1.429 1.00 0.00 42 GLN A O 18
ATOM 23771 N N . ILE A 1 43 ? 7.973 0.627 0.201 1.00 0.00 43 ILE A N 18
ATOM 23772 C CA . ILE A 1 43 ? 8.364 -0.283 1.270 1.00 0.00 43 ILE A CA 18
ATOM 23773 C C . ILE A 1 43 ? 9.673 0.158 1.916 1.00 0.00 43 ILE A C 18
ATOM 23774 O O . ILE A 1 43 ? 10.756 -0.224 1.472 1.00 0.00 43 ILE A O 18
ATOM 23790 N N . ILE A 1 44 ? 9.565 0.962 2.968 1.00 0.00 44 ILE A N 18
ATOM 23791 C CA . ILE A 1 44 ? 10.739 1.453 3.678 1.00 0.00 44 ILE A CA 18
ATOM 23792 C C . ILE A 1 44 ? 11.423 0.330 4.451 1.00 0.00 44 ILE A C 18
ATOM 23793 O O . ILE A 1 44 ? 12.540 -0.071 4.125 1.00 0.00 44 ILE A O 18
ATOM 23809 N N . ARG A 1 45 ? 10.744 -0.174 5.476 1.00 0.00 45 ARG A N 18
ATOM 23810 C CA . ARG A 1 45 ? 11.286 -1.251 6.296 1.00 0.00 45 ARG A CA 18
ATOM 23811 C C . ARG A 1 45 ? 10.173 -1.972 7.051 1.00 0.00 45 ARG A C 18
ATOM 23812 O O . ARG A 1 45 ? 9.393 -1.349 7.770 1.00 0.00 45 ARG A O 18
ATOM 23833 N N . MET A 1 46 ? 10.106 -3.288 6.881 1.00 0.00 46 MET A N 18
ATOM 23834 C CA . MET A 1 46 ? 9.089 -4.094 7.547 1.00 0.00 46 MET A CA 18
ATOM 23835 C C . MET A 1 46 ? 9.315 -4.116 9.056 1.00 0.00 46 MET A C 18
ATOM 23836 O O . MET A 1 46 ? 10.352 -4.578 9.532 1.00 0.00 46 MET A O 18
ATOM 23850 N N . VAL A 1 47 ? 8.338 -3.612 9.804 1.00 0.00 47 VAL A N 18
ATOM 23851 C CA . VAL A 1 47 ? 8.430 -3.575 11.258 1.00 0.00 47 VAL A CA 18
ATOM 23852 C C . VAL A 1 47 ? 8.045 -4.918 11.868 1.00 0.00 47 VAL A C 18
ATOM 23853 O O . VAL A 1 47 ? 8.892 -5.639 12.397 1.00 0.00 47 VAL A O 18
ATOM 23866 N N . THR A 1 48 ? 6.760 -5.250 11.791 1.00 0.00 48 THR A N 18
ATOM 23867 C CA . THR A 1 48 ? 6.261 -6.507 12.335 1.00 0.00 48 THR A CA 18
ATOM 23868 C C . THR A 1 48 ? 5.680 -7.390 11.237 1.00 0.00 48 THR A C 18
ATOM 23869 O O . THR A 1 48 ? 5.681 -7.018 10.063 1.00 0.00 48 THR A O 18
ATOM 23880 N N . ASP A 1 49 ? 5.185 -8.559 11.626 1.00 0.00 49 ASP A N 18
ATOM 23881 C CA . ASP A 1 49 ? 4.598 -9.495 10.673 1.00 0.00 49 ASP A CA 18
ATOM 23882 C C . ASP A 1 49 ? 3.257 -8.980 10.160 1.00 0.00 49 ASP A C 18
ATOM 23883 O O . ASP A 1 49 ? 2.674 -9.547 9.236 1.00 0.00 49 ASP A O 18
ATOM 23892 N N . THR A 1 50 ? 2.772 -7.901 10.767 1.00 0.00 50 THR A N 18
ATOM 23893 C CA . THR A 1 50 ? 1.499 -7.311 10.374 1.00 0.00 50 THR A CA 18
ATOM 23894 C C . THR A 1 50 ? 1.656 -5.829 10.054 1.00 0.00 50 THR A C 18
ATOM 23895 O O . THR A 1 50 ? 0.754 -5.205 9.493 1.00 0.00 50 THR A O 18
ATOM 23906 N N . LEU A 1 51 ? 2.807 -5.270 10.411 1.00 0.00 51 LEU A N 18
ATOM 23907 C CA . LEU A 1 51 ? 3.083 -3.859 10.161 1.00 0.00 51 LEU A CA 18
ATOM 23908 C C . LEU A 1 51 ? 4.253 -3.697 9.197 1.00 0.00 51 LEU A C 18
ATOM 23909 O O . LEU A 1 51 ? 5.113 -4.572 9.094 1.00 0.00 51 LEU A O 18
ATOM 23925 N N . VAL A 1 52 ? 4.281 -2.569 8.493 1.00 0.00 52 VAL A N 18
ATOM 23926 C CA . VAL A 1 52 ? 5.348 -2.290 7.539 1.00 0.00 52 VAL A CA 18
ATOM 23927 C C . VAL A 1 52 ? 5.510 -0.790 7.320 1.00 0.00 52 VAL A C 18
ATOM 23928 O O . VAL A 1 52 ? 4.529 -0.072 7.127 1.00 0.00 52 VAL A O 18
ATOM 23941 N N . GLU A 1 53 ? 6.754 -0.323 7.350 1.00 0.00 53 GLU A N 18
ATOM 23942 C CA . GLU A 1 53 ? 7.044 1.092 7.154 1.00 0.00 53 GLU A CA 18
ATOM 23943 C C . GLU A 1 53 ? 7.129 1.430 5.669 1.00 0.00 53 GLU A C 18
ATOM 23944 O O . GLU A 1 53 ? 7.916 0.838 4.930 1.00 0.00 53 GLU A O 18
ATOM 23956 N N . VAL A 1 54 ? 6.312 2.386 5.238 1.00 0.00 54 VAL A N 18
ATOM 23957 C CA . VAL A 1 54 ? 6.294 2.804 3.841 1.00 0.00 54 VAL A CA 18
ATOM 23958 C C . VAL A 1 54 ? 6.448 4.316 3.718 1.00 0.00 54 VAL A C 18
ATOM 23959 O O . VAL A 1 54 ? 6.202 5.056 4.671 1.00 0.00 54 VAL A O 18
ATOM 23972 N N . LEU A 1 55 ? 6.857 4.769 2.538 1.00 0.00 55 LEU A N 18
ATOM 23973 C CA . LEU A 1 55 ? 7.044 6.194 2.288 1.00 0.00 55 LEU A CA 18
ATOM 23974 C C . LEU A 1 55 ? 6.126 6.676 1.170 1.00 0.00 55 LEU A C 18
ATOM 23975 O O . LEU A 1 55 ? 6.181 6.173 0.046 1.00 0.00 55 LEU A O 18
ATOM 23991 N N . LEU A 1 56 ? 5.283 7.654 1.483 1.00 0.00 56 LEU A N 18
ATOM 23992 C CA . LEU A 1 56 ? 4.354 8.207 0.503 1.00 0.00 56 LEU A CA 18
ATOM 23993 C C . LEU A 1 56 ? 5.075 9.135 -0.468 1.00 0.00 56 LEU A C 18
ATOM 23994 O O . LEU A 1 56 ? 4.627 10.253 -0.723 1.00 0.00 56 LEU A O 18
ATOM 24010 N N . TYR A 1 57 ? 6.192 8.663 -1.010 1.00 0.00 57 TYR A N 18
ATOM 24011 C CA . TYR A 1 57 ? 6.976 9.451 -1.954 1.00 0.00 57 TYR A CA 18
ATOM 24012 C C . TYR A 1 57 ? 6.068 10.271 -2.865 1.00 0.00 57 TYR A C 18
ATOM 24013 O O . TYR A 1 57 ? 6.447 11.344 -3.335 1.00 0.00 57 TYR A O 18
ATOM 24031 N N . ASP A 1 58 ? 4.867 9.758 -3.109 1.00 0.00 58 ASP A N 18
ATOM 24032 C CA . ASP A 1 58 ? 3.902 10.442 -3.962 1.00 0.00 58 ASP A CA 18
ATOM 24033 C C . ASP A 1 58 ? 3.598 11.838 -3.427 1.00 0.00 58 ASP A C 18
ATOM 24034 O O . ASP A 1 58 ? 3.647 12.822 -4.166 1.00 0.00 58 ASP A O 18
ATOM 24043 N N . VAL A 1 59 ? 3.283 11.917 -2.138 1.00 0.00 59 VAL A N 18
ATOM 24044 C CA . VAL A 1 59 ? 2.971 13.193 -1.504 1.00 0.00 59 VAL A CA 18
ATOM 24045 C C . VAL A 1 59 ? 4.173 13.736 -0.742 1.00 0.00 59 VAL A C 18
ATOM 24046 O O . VAL A 1 59 ? 4.468 14.930 -0.795 1.00 0.00 59 VAL A O 18
ATOM 24059 N N . GLY A 1 60 ? 4.867 12.851 -0.032 1.00 0.00 60 GLY A N 18
ATOM 24060 C CA . GLY A 1 60 ? 6.031 13.261 0.731 1.00 0.00 60 GLY A CA 18
ATOM 24061 C C . GLY A 1 60 ? 5.806 13.166 2.227 1.00 0.00 60 GLY A C 18
ATOM 24062 O O . GLY A 1 60 ? 6.090 14.109 2.966 1.00 0.00 60 GLY A O 18
ATOM 24066 N N . VAL A 1 61 ? 5.293 12.025 2.676 1.00 0.00 61 VAL A N 18
ATOM 24067 C CA . VAL A 1 61 ? 5.029 11.810 4.093 1.00 0.00 61 VAL A CA 18
ATOM 24068 C C . VAL A 1 61 ? 5.476 10.419 4.531 1.00 0.00 61 VAL A C 18
ATOM 24069 O O . VAL A 1 61 ? 5.061 9.414 3.956 1.00 0.00 61 VAL A O 18
ATOM 24082 N N . GLU A 1 62 ? 6.325 10.371 5.553 1.00 0.00 62 GLU A N 18
ATOM 24083 C CA . GLU A 1 62 ? 6.829 9.103 6.067 1.00 0.00 62 GLU A CA 18
ATOM 24084 C C . GLU A 1 62 ? 5.904 8.547 7.146 1.00 0.00 62 GLU A C 18
ATOM 24085 O O . GLU A 1 62 ? 5.671 9.189 8.172 1.00 0.00 62 GLU A O 18
ATOM 24097 N N . LEU A 1 63 ? 5.377 7.351 6.907 1.00 0.00 63 LEU A N 18
ATOM 24098 C CA . LEU A 1 63 ? 4.476 6.708 7.857 1.00 0.00 63 LEU A CA 18
ATOM 24099 C C . LEU A 1 63 ? 4.533 5.190 7.719 1.00 0.00 63 LEU A C 18
ATOM 24100 O O . LEU A 1 63 ? 5.208 4.661 6.836 1.00 0.00 63 LEU A O 18
ATOM 24116 N N . VAL A 1 64 ? 3.816 4.494 8.596 1.00 0.00 64 VAL A N 18
ATOM 24117 C CA . VAL A 1 64 ? 3.782 3.037 8.570 1.00 0.00 64 VAL A CA 18
ATOM 24118 C C . VAL A 1 64 ? 2.354 2.518 8.703 1.00 0.00 64 VAL A C 18
ATOM 24119 O O . VAL A 1 64 ? 1.648 2.850 9.656 1.00 0.00 64 VAL A O 18
ATOM 24132 N N . VAL A 1 65 ? 1.935 1.702 7.742 1.00 0.00 65 VAL A N 18
ATOM 24133 C CA . VAL A 1 65 ? 0.591 1.136 7.752 1.00 0.00 65 VAL A CA 18
ATOM 24134 C C . VAL A 1 65 ? 0.634 -0.378 7.929 1.00 0.00 65 VAL A C 18
ATOM 24135 O O . VAL A 1 65 ? 1.708 -0.975 7.993 1.00 0.00 65 VAL A O 18
ATOM 24148 N N . ASN A 1 66 ? -0.541 -0.993 8.008 1.00 0.00 66 ASN A N 18
ATOM 24149 C CA . ASN A 1 66 ? -0.638 -2.438 8.179 1.00 0.00 66 ASN A CA 18
ATOM 24150 C C . ASN A 1 66 ? -0.679 -3.143 6.827 1.00 0.00 66 ASN A C 18
ATOM 24151 O O . ASN A 1 66 ? -1.340 -2.685 5.895 1.00 0.00 66 ASN A O 18
ATOM 24162 N N . VAL A 1 67 ? 0.032 -4.262 6.727 1.00 0.00 67 VAL A N 18
ATOM 24163 C CA . VAL A 1 67 ? 0.077 -5.033 5.491 1.00 0.00 67 VAL A CA 18
ATOM 24164 C C . VAL A 1 67 ? -1.328 -5.355 4.993 1.00 0.00 67 VAL A C 18
ATOM 24165 O O . VAL A 1 67 ? -1.542 -5.561 3.798 1.00 0.00 67 VAL A O 18
ATOM 24178 N N . ASP A 1 68 ? -2.282 -5.396 5.917 1.00 0.00 68 ASP A N 18
ATOM 24179 C CA . ASP A 1 68 ? -3.668 -5.691 5.572 1.00 0.00 68 ASP A CA 18
ATOM 24180 C C . ASP A 1 68 ? -4.239 -4.618 4.651 1.00 0.00 68 ASP A C 18
ATOM 24181 O O . ASP A 1 68 ? -5.141 -4.885 3.856 1.00 0.00 68 ASP A O 18
ATOM 24190 N N . CYS A 1 69 ? -3.711 -3.405 4.766 1.00 0.00 69 CYS A N 18
ATOM 24191 C CA . CYS A 1 69 ? -4.170 -2.290 3.945 1.00 0.00 69 CYS A CA 18
ATOM 24192 C C . CYS A 1 69 ? -3.253 -2.086 2.743 1.00 0.00 69 CYS A C 18
ATOM 24193 O O . CYS A 1 69 ? -3.528 -1.260 1.872 1.00 0.00 69 CYS A O 18
ATOM 24201 N N . LEU A 1 70 ? -2.161 -2.842 2.704 1.00 0.00 70 LEU A N 18
ATOM 24202 C CA . LEU A 1 70 ? -1.202 -2.744 1.609 1.00 0.00 70 LEU A CA 18
ATOM 24203 C C . LEU A 1 70 ? -1.675 -3.539 0.396 1.00 0.00 70 LEU A C 18
ATOM 24204 O O . LEU A 1 70 ? -2.191 -4.648 0.532 1.00 0.00 70 LEU A O 18
ATOM 24220 N N . ARG A 1 71 ? -1.494 -2.964 -0.788 1.00 0.00 71 ARG A N 18
ATOM 24221 C CA . ARG A 1 71 ? -1.902 -3.619 -2.025 1.00 0.00 71 ARG A CA 18
ATOM 24222 C C . ARG A 1 71 ? -0.729 -3.728 -2.995 1.00 0.00 71 ARG A C 18
ATOM 24223 O O . ARG A 1 71 ? 0.228 -2.957 -2.918 1.00 0.00 71 ARG A O 18
ATOM 24244 N N . LYS A 1 72 ? -0.810 -4.691 -3.907 1.00 0.00 72 LYS A N 18
ATOM 24245 C CA . LYS A 1 72 ? 0.243 -4.902 -4.893 1.00 0.00 72 LYS A CA 18
ATOM 24246 C C . LYS A 1 72 ? 0.007 -4.045 -6.133 1.00 0.00 72 LYS A C 18
ATOM 24247 O O . LYS A 1 72 ? -1.034 -4.150 -6.783 1.00 0.00 72 LYS A O 18
ATOM 24266 N N . LEU A 1 73 ? 0.979 -3.199 -6.456 1.00 0.00 73 LEU A N 18
ATOM 24267 C CA . LEU A 1 73 ? 0.878 -2.325 -7.620 1.00 0.00 73 LEU A CA 18
ATOM 24268 C C . LEU A 1 73 ? 1.050 -3.117 -8.912 1.00 0.00 73 LEU A C 18
ATOM 24269 O O . LEU A 1 73 ? 2.100 -3.711 -9.152 1.00 0.00 73 LEU A O 18
ATOM 24285 N N . GLU A 1 74 ? 0.011 -3.119 -9.741 1.00 0.00 74 GLU A N 18
ATOM 24286 C CA . GLU A 1 74 ? 0.048 -3.837 -11.010 1.00 0.00 74 GLU A CA 18
ATOM 24287 C C . GLU A 1 74 ? 0.864 -3.068 -12.046 1.00 0.00 74 GLU A C 18
ATOM 24288 O O . GLU A 1 74 ? 1.265 -1.929 -11.813 1.00 0.00 74 GLU A O 18
ATOM 24300 N N . GLU A 1 75 ? 1.105 -3.702 -13.189 1.00 0.00 75 GLU A N 18
ATOM 24301 C CA . GLU A 1 75 ? 1.874 -3.079 -14.260 1.00 0.00 75 GLU A CA 18
ATOM 24302 C C . GLU A 1 75 ? 1.001 -2.130 -15.076 1.00 0.00 75 GLU A C 18
ATOM 24303 O O . GLU A 1 75 ? 1.436 -1.047 -15.464 1.00 0.00 75 GLU A O 18
ATOM 24315 N N . ASN A 1 76 ? -0.235 -2.547 -15.333 1.00 0.00 76 ASN A N 18
ATOM 24316 C CA . ASN A 1 76 ? -1.170 -1.736 -16.104 1.00 0.00 76 ASN A CA 18
ATOM 24317 C C . ASN A 1 76 ? -1.592 -0.497 -15.319 1.00 0.00 76 ASN A C 18
ATOM 24318 O O . ASN A 1 76 ? -1.454 0.630 -15.796 1.00 0.00 76 ASN A O 18
ATOM 24329 N N . LEU A 1 77 ? -2.105 -0.715 -14.113 1.00 0.00 77 LEU A N 18
ATOM 24330 C CA . LEU A 1 77 ? -2.547 0.383 -13.261 1.00 0.00 77 LEU A CA 18
ATOM 24331 C C . LEU A 1 77 ? -1.421 1.389 -13.041 1.00 0.00 77 LEU A C 18
ATOM 24332 O O . LEU A 1 77 ? -1.665 2.585 -12.877 1.00 0.00 77 LEU A O 18
ATOM 24348 N N . LYS A 1 78 ? -0.187 0.896 -13.040 1.00 0.00 78 LYS A N 18
ATOM 24349 C CA . LYS A 1 78 ? 0.978 1.750 -12.844 1.00 0.00 78 LYS A CA 18
ATOM 24350 C C . LYS A 1 78 ? 1.290 2.543 -14.109 1.00 0.00 78 LYS A C 18
ATOM 24351 O O . LYS A 1 78 ? 1.367 3.772 -14.081 1.00 0.00 78 LYS A O 18
ATOM 24370 N N . THR A 1 79 ? 1.468 1.833 -15.219 1.00 0.00 79 THR A N 18
ATOM 24371 C CA . THR A 1 79 ? 1.772 2.470 -16.494 1.00 0.00 79 THR A CA 18
ATOM 24372 C C . THR A 1 79 ? 0.499 2.933 -17.193 1.00 0.00 79 THR A C 18
ATOM 24373 O O . THR A 1 79 ? 0.416 2.924 -18.421 1.00 0.00 79 THR A O 18
ATOM 24384 N N . MET A 1 80 ? -0.491 3.338 -16.404 1.00 0.00 80 MET A N 18
ATOM 24385 C CA . MET A 1 80 ? -1.759 3.807 -16.950 1.00 0.00 80 MET A CA 18
ATOM 24386 C C . MET A 1 80 ? -1.603 5.186 -17.582 1.00 0.00 80 MET A C 18
ATOM 24387 O O . MET A 1 80 ? -1.236 6.150 -16.911 1.00 0.00 80 MET A O 18
ATOM 24401 N N . GLY A 1 81 ? -1.882 5.273 -18.879 1.00 0.00 81 GLY A N 18
ATOM 24402 C CA . GLY A 1 81 ? -1.766 6.538 -19.580 1.00 0.00 81 GLY A CA 18
ATOM 24403 C C . GLY A 1 81 ? -0.334 7.031 -19.653 1.00 0.00 81 GLY A C 18
ATOM 24404 O O . GLY A 1 81 ? 0.493 6.453 -20.358 1.00 0.00 81 GLY A O 18
ATOM 24408 N N . ARG A 1 82 ? -0.041 8.103 -18.924 1.00 0.00 82 ARG A N 18
ATOM 24409 C CA . ARG A 1 82 ? 1.300 8.675 -18.912 1.00 0.00 82 ARG A CA 18
ATOM 24410 C C . ARG A 1 82 ? 1.727 9.027 -17.490 1.00 0.00 82 ARG A C 18
ATOM 24411 O O . ARG A 1 82 ? 0.900 9.089 -16.579 1.00 0.00 82 ARG A O 18
ATOM 24432 N N . LEU A 1 83 ? 3.023 9.256 -17.307 1.00 0.00 83 LEU A N 18
ATOM 24433 C CA . LEU A 1 83 ? 3.561 9.601 -15.996 1.00 0.00 83 LEU A CA 18
ATOM 24434 C C . LEU A 1 83 ? 5.031 9.996 -16.097 1.00 0.00 83 LEU A C 18
ATOM 24435 O O . LEU A 1 83 ? 5.707 9.663 -17.070 1.00 0.00 83 LEU A O 18
ATOM 24451 N N . SER A 1 84 ? 5.520 10.704 -15.084 1.00 0.00 84 SER A N 18
ATOM 24452 C CA . SER A 1 84 ? 6.909 11.145 -15.060 1.00 0.00 84 SER A CA 18
ATOM 24453 C C . SER A 1 84 ? 7.701 10.389 -13.997 1.00 0.00 84 SER A C 18
ATOM 24454 O O . SER A 1 84 ? 7.702 10.763 -12.824 1.00 0.00 84 SER A O 18
ATOM 24462 N N . LEU A 1 85 ? 8.374 9.324 -14.417 1.00 0.00 85 LEU A N 18
ATOM 24463 C CA . LEU A 1 85 ? 9.170 8.513 -13.502 1.00 0.00 85 LEU A CA 18
ATOM 24464 C C . LEU A 1 85 ? 10.391 9.285 -13.013 1.00 0.00 85 LEU A C 18
ATOM 24465 O O . LEU A 1 85 ? 11.219 8.754 -12.273 1.00 0.00 85 LEU A O 18
ATOM 24481 N N . GLY A 1 1 ? -21.713 -0.228 -17.984 1.00 0.00 1 GLY A N 19
ATOM 24482 C CA . GLY A 1 1 ? -21.741 -0.913 -16.705 1.00 0.00 1 GLY A CA 19
ATOM 24483 C C . GLY A 1 1 ? -22.228 -0.022 -15.580 1.00 0.00 1 GLY A C 19
ATOM 24484 O O . GLY A 1 1 ? -23.205 -0.342 -14.903 1.00 0.00 1 GLY A O 19
ATOM 24488 N N . SER A 1 2 ? -21.544 1.100 -15.378 1.00 0.00 2 SER A N 19
ATOM 24489 C CA . SER A 1 2 ? -21.909 2.038 -14.323 1.00 0.00 2 SER A CA 19
ATOM 24490 C C . SER A 1 2 ? -21.176 3.364 -14.498 1.00 0.00 2 SER A C 19
ATOM 24491 O O . SER A 1 2 ? -20.067 3.408 -15.031 1.00 0.00 2 SER A O 19
ATOM 24499 N N . SER A 1 3 ? -21.804 4.445 -14.044 1.00 0.00 3 SER A N 19
ATOM 24500 C CA . SER A 1 3 ? -21.213 5.774 -14.153 1.00 0.00 3 SER A CA 19
ATOM 24501 C C . SER A 1 3 ? -19.981 5.896 -13.261 1.00 0.00 3 SER A C 19
ATOM 24502 O O . SER A 1 3 ? -19.845 5.180 -12.270 1.00 0.00 3 SER A O 19
ATOM 24510 N N . GLY A 1 4 ? -19.085 6.809 -13.623 1.00 0.00 4 GLY A N 19
ATOM 24511 C CA . GLY A 1 4 ? -17.876 7.010 -12.846 1.00 0.00 4 GLY A CA 19
ATOM 24512 C C . GLY A 1 4 ? -16.879 5.881 -13.024 1.00 0.00 4 GLY A C 19
ATOM 24513 O O . GLY A 1 4 ? -17.238 4.707 -12.932 1.00 0.00 4 GLY A O 19
ATOM 24517 N N . SER A 1 5 ? -15.625 6.237 -13.281 1.00 0.00 5 SER A N 19
ATOM 24518 C CA . SER A 1 5 ? -14.574 5.245 -13.478 1.00 0.00 5 SER A CA 19
ATOM 24519 C C . SER A 1 5 ? -13.532 5.330 -12.367 1.00 0.00 5 SER A C 19
ATOM 24520 O O . SER A 1 5 ? -12.560 6.078 -12.469 1.00 0.00 5 SER A O 19
ATOM 24528 N N . SER A 1 6 ? -13.742 4.556 -11.307 1.00 0.00 6 SER A N 19
ATOM 24529 C CA . SER A 1 6 ? -12.823 4.546 -10.174 1.00 0.00 6 SER A CA 19
ATOM 24530 C C . SER A 1 6 ? -11.429 4.104 -10.609 1.00 0.00 6 SER A C 19
ATOM 24531 O O . SER A 1 6 ? -10.455 4.837 -10.449 1.00 0.00 6 SER A O 19
ATOM 24539 N N . GLY A 1 7 ? -11.343 2.897 -11.162 1.00 0.00 7 GLY A N 19
ATOM 24540 C CA . GLY A 1 7 ? -10.065 2.377 -11.611 1.00 0.00 7 GLY A CA 19
ATOM 24541 C C . GLY A 1 7 ? -9.217 1.856 -10.469 1.00 0.00 7 GLY A C 19
ATOM 24542 O O . GLY A 1 7 ? -9.574 0.875 -9.818 1.00 0.00 7 GLY A O 19
ATOM 24546 N N . MET A 1 8 ? -8.088 2.515 -10.224 1.00 0.00 8 MET A N 19
ATOM 24547 C CA . MET A 1 8 ? -7.186 2.112 -9.152 1.00 0.00 8 MET A CA 19
ATOM 24548 C C . MET A 1 8 ? -7.967 1.572 -7.958 1.00 0.00 8 MET A C 19
ATOM 24549 O O . MET A 1 8 ? -8.012 0.363 -7.730 1.00 0.00 8 MET A O 19
ATOM 24563 N N . ILE A 1 9 ? -8.579 2.475 -7.200 1.00 0.00 9 ILE A N 19
ATOM 24564 C CA . ILE A 1 9 ? -9.359 2.088 -6.030 1.00 0.00 9 ILE A CA 19
ATOM 24565 C C . ILE A 1 9 ? -10.266 0.903 -6.342 1.00 0.00 9 ILE A C 19
ATOM 24566 O O . ILE A 1 9 ? -10.306 -0.074 -5.595 1.00 0.00 9 ILE A O 19
ATOM 24582 N N . ALA A 1 10 ? -10.991 0.996 -7.452 1.00 0.00 10 ALA A N 19
ATOM 24583 C CA . ALA A 1 10 ? -11.895 -0.071 -7.865 1.00 0.00 10 ALA A CA 19
ATOM 24584 C C . ALA A 1 10 ? -11.189 -1.423 -7.856 1.00 0.00 10 ALA A C 19
ATOM 24585 O O . ALA A 1 10 ? -11.560 -2.322 -7.103 1.00 0.00 10 ALA A O 19
ATOM 24592 N N . ALA A 1 11 ? -10.171 -1.558 -8.699 1.00 0.00 11 ALA A N 19
ATOM 24593 C CA . ALA A 1 11 ? -9.413 -2.800 -8.788 1.00 0.00 11 ALA A CA 19
ATOM 24594 C C . ALA A 1 11 ? -8.907 -3.233 -7.416 1.00 0.00 11 ALA A C 19
ATOM 24595 O O . ALA A 1 11 ? -9.242 -4.315 -6.933 1.00 0.00 11 ALA A O 19
ATOM 24602 N N . TYR A 1 12 ? -8.098 -2.383 -6.794 1.00 0.00 12 TYR A N 19
ATOM 24603 C CA . TYR A 1 12 ? -7.543 -2.680 -5.478 1.00 0.00 12 TYR A CA 19
ATOM 24604 C C . TYR A 1 12 ? -8.618 -3.226 -4.544 1.00 0.00 12 TYR A C 19
ATOM 24605 O O . TYR A 1 12 ? -8.382 -4.175 -3.797 1.00 0.00 12 TYR A O 19
ATOM 24623 N N . GLU A 1 13 ? -9.800 -2.619 -4.593 1.00 0.00 13 GLU A N 19
ATOM 24624 C CA . GLU A 1 13 ? -10.912 -3.044 -3.751 1.00 0.00 13 GLU A CA 19
ATOM 24625 C C . GLU A 1 13 ? -11.330 -4.473 -4.083 1.00 0.00 13 GLU A C 19
ATOM 24626 O O . GLU A 1 13 ? -11.378 -5.336 -3.207 1.00 0.00 13 GLU A O 19
ATOM 24638 N N . ASN A 1 14 ? -11.632 -4.716 -5.354 1.00 0.00 14 ASN A N 19
ATOM 24639 C CA . ASN A 1 14 ? -12.047 -6.040 -5.802 1.00 0.00 14 ASN A CA 19
ATOM 24640 C C . ASN A 1 14 ? -11.008 -7.092 -5.426 1.00 0.00 14 ASN A C 19
ATOM 24641 O O . ASN A 1 14 ? -11.342 -8.138 -4.871 1.00 0.00 14 ASN A O 19
ATOM 24652 N N . SER A 1 15 ? -9.747 -6.806 -5.733 1.00 0.00 15 SER A N 19
ATOM 24653 C CA . SER A 1 15 ? -8.659 -7.728 -5.431 1.00 0.00 15 SER A CA 19
ATOM 24654 C C . SER A 1 15 ? -8.591 -8.017 -3.934 1.00 0.00 15 SER A C 19
ATOM 24655 O O . SER A 1 15 ? -8.426 -7.108 -3.121 1.00 0.00 15 SER A O 19
ATOM 24663 N N . LYS A 1 16 ? -8.721 -9.291 -3.578 1.00 0.00 16 LYS A N 19
ATOM 24664 C CA . LYS A 1 16 ? -8.674 -9.703 -2.180 1.00 0.00 16 LYS A CA 19
ATOM 24665 C C . LYS A 1 16 ? -7.234 -9.772 -1.681 1.00 0.00 16 LYS A C 19
ATOM 24666 O O . LYS A 1 16 ? -6.323 -10.120 -2.432 1.00 0.00 16 LYS A O 19
ATOM 24685 N N . TRP A 1 17 ? -7.037 -9.439 -0.411 1.00 0.00 17 TRP A N 19
ATOM 24686 C CA . TRP A 1 17 ? -5.707 -9.465 0.188 1.00 0.00 17 TRP A CA 19
ATOM 24687 C C . TRP A 1 17 ? -4.980 -10.760 -0.156 1.00 0.00 17 TRP A C 19
ATOM 24688 O O . TRP A 1 17 ? -5.607 -11.759 -0.507 1.00 0.00 17 TRP A O 19
ATOM 24709 N N . GLU A 1 18 ? -3.655 -10.735 -0.054 1.00 0.00 18 GLU A N 19
ATOM 24710 C CA . GLU A 1 18 ? -2.844 -11.909 -0.356 1.00 0.00 18 GLU A CA 19
ATOM 24711 C C . GLU A 1 18 ? -1.540 -11.889 0.437 1.00 0.00 18 GLU A C 19
ATOM 24712 O O . GLU A 1 18 ? -0.910 -10.846 0.617 1.00 0.00 18 GLU A O 19
ATOM 24724 N N . PRO A 1 19 ? -1.126 -13.068 0.924 1.00 0.00 19 PRO A N 19
ATOM 24725 C CA . PRO A 1 19 ? 0.105 -13.213 1.707 1.00 0.00 19 PRO A CA 19
ATOM 24726 C C . PRO A 1 19 ? 1.357 -13.012 0.860 1.00 0.00 19 PRO A C 19
ATOM 24727 O O . PRO A 1 19 ? 1.785 -13.916 0.143 1.00 0.00 19 PRO A O 19
ATOM 24738 N N . VAL A 1 20 ? 1.940 -11.821 0.948 1.00 0.00 20 VAL A N 19
ATOM 24739 C CA . VAL A 1 20 ? 3.145 -11.502 0.191 1.00 0.00 20 VAL A CA 19
ATOM 24740 C C . VAL A 1 20 ? 4.187 -10.827 1.075 1.00 0.00 20 VAL A C 19
ATOM 24741 O O . VAL A 1 20 ? 3.899 -9.838 1.749 1.00 0.00 20 VAL A O 19
ATOM 24754 N N . LYS A 1 21 ? 5.401 -11.368 1.068 1.00 0.00 21 LYS A N 19
ATOM 24755 C CA . LYS A 1 21 ? 6.489 -10.818 1.868 1.00 0.00 21 LYS A CA 19
ATOM 24756 C C . LYS A 1 21 ? 7.044 -9.548 1.231 1.00 0.00 21 LYS A C 19
ATOM 24757 O O . LYS A 1 21 ? 7.675 -9.597 0.175 1.00 0.00 21 LYS A O 19
ATOM 24776 N N . TRP A 1 22 ? 6.807 -8.414 1.880 1.00 0.00 22 TRP A N 19
ATOM 24777 C CA . TRP A 1 22 ? 7.285 -7.131 1.377 1.00 0.00 22 TRP A CA 19
ATOM 24778 C C . TRP A 1 22 ? 8.794 -7.005 1.554 1.00 0.00 22 TRP A C 19
ATOM 24779 O O . TRP A 1 22 ? 9.343 -7.409 2.578 1.00 0.00 22 TRP A O 19
ATOM 24800 N N . GLU A 1 23 ? 9.459 -6.443 0.549 1.00 0.00 23 GLU A N 19
ATOM 24801 C CA . GLU A 1 23 ? 10.905 -6.265 0.596 1.00 0.00 23 GLU A CA 19
ATOM 24802 C C . GLU A 1 23 ? 11.274 -4.785 0.537 1.00 0.00 23 GLU A C 19
ATOM 24803 O O . GLU A 1 23 ? 10.544 -3.975 -0.033 1.00 0.00 23 GLU A O 19
ATOM 24815 N N . ASN A 1 24 ? 12.412 -4.441 1.130 1.00 0.00 24 ASN A N 19
ATOM 24816 C CA . ASN A 1 24 ? 12.878 -3.059 1.146 1.00 0.00 24 ASN A CA 19
ATOM 24817 C C . ASN A 1 24 ? 13.062 -2.530 -0.273 1.00 0.00 24 ASN A C 19
ATOM 24818 O O . ASN A 1 24 ? 13.407 -3.280 -1.186 1.00 0.00 24 ASN A O 19
ATOM 24829 N N . ASP A 1 25 ? 12.828 -1.235 -0.451 1.00 0.00 25 ASP A N 19
ATOM 24830 C CA . ASP A 1 25 ? 12.969 -0.604 -1.758 1.00 0.00 25 ASP A CA 19
ATOM 24831 C C . ASP A 1 25 ? 11.971 -1.189 -2.753 1.00 0.00 25 ASP A C 19
ATOM 24832 O O . ASP A 1 25 ? 12.339 -1.568 -3.865 1.00 0.00 25 ASP A O 19
ATOM 24841 N N . MET A 1 26 ? 10.708 -1.259 -2.346 1.00 0.00 26 MET A N 19
ATOM 24842 C CA . MET A 1 26 ? 9.658 -1.798 -3.202 1.00 0.00 26 MET A CA 19
ATOM 24843 C C . MET A 1 26 ? 8.515 -0.799 -3.355 1.00 0.00 26 MET A C 19
ATOM 24844 O O . MET A 1 26 ? 8.434 0.183 -2.617 1.00 0.00 26 MET A O 19
ATOM 24858 N N . HIS A 1 27 ? 7.635 -1.057 -4.317 1.00 0.00 27 HIS A N 19
ATOM 24859 C CA . HIS A 1 27 ? 6.496 -0.180 -4.566 1.00 0.00 27 HIS A CA 19
ATOM 24860 C C . HIS A 1 27 ? 5.181 -0.928 -4.369 1.00 0.00 27 HIS A C 19
ATOM 24861 O O . HIS A 1 27 ? 5.093 -2.128 -4.633 1.00 0.00 27 HIS A O 19
ATOM 24875 N N . CYS A 1 28 ? 4.163 -0.212 -3.905 1.00 0.00 28 CYS A N 19
ATOM 24876 C CA . CYS A 1 28 ? 2.852 -0.809 -3.672 1.00 0.00 28 CYS A CA 19
ATOM 24877 C C . CYS A 1 28 ? 1.813 0.264 -3.364 1.00 0.00 28 CYS A C 19
ATOM 24878 O O . CYS A 1 28 ? 2.140 1.445 -3.255 1.00 0.00 28 CYS A O 19
ATOM 24886 N N . ALA A 1 29 ? 0.560 -0.156 -3.226 1.00 0.00 29 ALA A N 19
ATOM 24887 C CA . ALA A 1 29 ? -0.527 0.769 -2.930 1.00 0.00 29 ALA A CA 19
ATOM 24888 C C . ALA A 1 29 ? -1.095 0.521 -1.537 1.00 0.00 29 ALA A C 19
ATOM 24889 O O . ALA A 1 29 ? -1.040 -0.597 -1.023 1.00 0.00 29 ALA A O 19
ATOM 24896 N N . VAL A 1 30 ? -1.641 1.570 -0.930 1.00 0.00 30 VAL A N 19
ATOM 24897 C CA . VAL A 1 30 ? -2.219 1.466 0.404 1.00 0.00 30 VAL A CA 19
ATOM 24898 C C . VAL A 1 30 ? -3.558 2.191 0.481 1.00 0.00 30 VAL A C 19
ATOM 24899 O O . VAL A 1 30 ? -3.833 3.096 -0.308 1.00 0.00 30 VAL A O 19
ATOM 24912 N N . LYS A 1 31 ? -4.388 1.790 1.437 1.00 0.00 31 LYS A N 19
ATOM 24913 C CA . LYS A 1 31 ? -5.699 2.402 1.620 1.00 0.00 31 LYS A CA 19
ATOM 24914 C C . LYS A 1 31 ? -5.696 3.347 2.818 1.00 0.00 31 LYS A C 19
ATOM 24915 O O . LYS A 1 31 ? -5.408 2.936 3.943 1.00 0.00 31 LYS A O 19
ATOM 24934 N N . ILE A 1 32 ? -6.019 4.611 2.569 1.00 0.00 32 ILE A N 19
ATOM 24935 C CA . ILE A 1 32 ? -6.056 5.612 3.628 1.00 0.00 32 ILE A CA 19
ATOM 24936 C C . ILE A 1 32 ? -7.235 5.377 4.566 1.00 0.00 32 ILE A C 19
ATOM 24937 O O . ILE A 1 32 ? -8.337 5.055 4.124 1.00 0.00 32 ILE A O 19
ATOM 24953 N N . GLN A 1 33 ? -6.994 5.541 5.863 1.00 0.00 33 GLN A N 19
ATOM 24954 C CA . GLN A 1 33 ? -8.037 5.348 6.864 1.00 0.00 33 GLN A CA 19
ATOM 24955 C C . GLN A 1 33 ? -9.017 6.516 6.862 1.00 0.00 33 GLN A C 19
ATOM 24956 O O . GLN A 1 33 ? -10.197 6.348 6.556 1.00 0.00 33 GLN A O 19
ATOM 24970 N N . ASP A 1 34 ? -8.520 7.699 7.205 1.00 0.00 34 ASP A N 19
ATOM 24971 C CA . ASP A 1 34 ? -9.351 8.897 7.242 1.00 0.00 34 ASP A CA 19
ATOM 24972 C C . ASP A 1 34 ? -9.996 9.153 5.883 1.00 0.00 34 ASP A C 19
ATOM 24973 O O . ASP A 1 34 ? -11.164 9.535 5.800 1.00 0.00 34 ASP A O 19
ATOM 24982 N N . LYS A 1 35 ? -9.228 8.940 4.820 1.00 0.00 35 LYS A N 19
ATOM 24983 C CA . LYS A 1 35 ? -9.723 9.147 3.464 1.00 0.00 35 LYS A CA 19
ATOM 24984 C C . LYS A 1 35 ? -10.210 7.835 2.857 1.00 0.00 35 LYS A C 19
ATOM 24985 O O . LYS A 1 35 ? -10.072 6.772 3.460 1.00 0.00 35 LYS A O 19
ATOM 25004 N N . ASN A 1 36 ? -10.778 7.919 1.658 1.00 0.00 36 ASN A N 19
ATOM 25005 C CA . ASN A 1 36 ? -11.284 6.738 0.969 1.00 0.00 36 ASN A CA 19
ATOM 25006 C C . ASN A 1 36 ? -10.575 6.542 -0.368 1.00 0.00 36 ASN A C 19
ATOM 25007 O O . ASN A 1 36 ? -11.150 6.002 -1.313 1.00 0.00 36 ASN A O 19
ATOM 25018 N N . GLN A 1 37 ? -9.324 6.986 -0.438 1.00 0.00 37 GLN A N 19
ATOM 25019 C CA . GLN A 1 37 ? -8.537 6.860 -1.659 1.00 0.00 37 GLN A CA 19
ATOM 25020 C C . GLN A 1 37 ? -7.420 5.836 -1.483 1.00 0.00 37 GLN A C 19
ATOM 25021 O O . GLN A 1 37 ? -7.284 5.228 -0.422 1.00 0.00 37 GLN A O 19
ATOM 25035 N N . TRP A 1 38 ? -6.625 5.650 -2.531 1.00 0.00 38 TRP A N 19
ATOM 25036 C CA . TRP A 1 38 ? -5.520 4.699 -2.492 1.00 0.00 38 TRP A CA 19
ATOM 25037 C C . TRP A 1 38 ? -4.225 5.350 -2.965 1.00 0.00 38 TRP A C 19
ATOM 25038 O O . TRP A 1 38 ? -4.069 5.655 -4.148 1.00 0.00 38 TRP A O 19
ATOM 25059 N N . ARG A 1 39 ? -3.298 5.559 -2.036 1.00 0.00 39 ARG A N 19
ATOM 25060 C CA . ARG A 1 39 ? -2.017 6.174 -2.359 1.00 0.00 39 ARG A CA 19
ATOM 25061 C C . ARG A 1 39 ? -0.908 5.128 -2.407 1.00 0.00 39 ARG A C 19
ATOM 25062 O O . ARG A 1 39 ? -1.009 4.072 -1.781 1.00 0.00 39 ARG A O 19
ATOM 25083 N N . ARG A 1 40 ? 0.149 5.427 -3.155 1.00 0.00 40 ARG A N 19
ATOM 25084 C CA . ARG A 1 40 ? 1.276 4.512 -3.287 1.00 0.00 40 ARG A CA 19
ATOM 25085 C C . ARG A 1 40 ? 2.345 4.811 -2.240 1.00 0.00 40 ARG A C 19
ATOM 25086 O O . ARG A 1 40 ? 2.400 5.911 -1.691 1.00 0.00 40 ARG A O 19
ATOM 25107 N N . GLY A 1 41 ? 3.193 3.824 -1.967 1.00 0.00 41 GLY A N 19
ATOM 25108 C CA . GLY A 1 41 ? 4.248 4.001 -0.987 1.00 0.00 41 GLY A CA 19
ATOM 25109 C C . GLY A 1 41 ? 5.460 3.139 -1.277 1.00 0.00 41 GLY A C 19
ATOM 25110 O O . GLY A 1 41 ? 5.371 2.162 -2.021 1.00 0.00 41 GLY A O 19
ATOM 25114 N N . GLN A 1 42 ? 6.597 3.501 -0.690 1.00 0.00 42 GLN A N 19
ATOM 25115 C CA . GLN A 1 42 ? 7.832 2.753 -0.892 1.00 0.00 42 GLN A CA 19
ATOM 25116 C C . GLN A 1 42 ? 8.224 1.997 0.373 1.00 0.00 42 GLN A C 19
ATOM 25117 O O . GLN A 1 42 ? 8.499 2.603 1.409 1.00 0.00 42 GLN A O 19
ATOM 25131 N N . ILE A 1 43 ? 8.248 0.672 0.281 1.00 0.00 43 ILE A N 19
ATOM 25132 C CA . ILE A 1 43 ? 8.607 -0.166 1.418 1.00 0.00 43 ILE A CA 19
ATOM 25133 C C . ILE A 1 43 ? 9.840 0.376 2.133 1.00 0.00 43 ILE A C 19
ATOM 25134 O O . ILE A 1 43 ? 10.972 0.068 1.758 1.00 0.00 43 ILE A O 19
ATOM 25150 N N . ILE A 1 44 ? 9.613 1.183 3.164 1.00 0.00 44 ILE A N 19
ATOM 25151 C CA . ILE A 1 44 ? 10.706 1.765 3.933 1.00 0.00 44 ILE A CA 19
ATOM 25152 C C . ILE A 1 44 ? 11.400 0.710 4.787 1.00 0.00 44 ILE A C 19
ATOM 25153 O O . ILE A 1 44 ? 12.572 0.397 4.575 1.00 0.00 44 ILE A O 19
ATOM 25169 N N . ARG A 1 45 ? 10.669 0.163 5.753 1.00 0.00 45 ARG A N 19
ATOM 25170 C CA . ARG A 1 45 ? 11.214 -0.858 6.640 1.00 0.00 45 ARG A CA 19
ATOM 25171 C C . ARG A 1 45 ? 10.094 -1.630 7.332 1.00 0.00 45 ARG A C 19
ATOM 25172 O O . ARG A 1 45 ? 9.214 -1.039 7.958 1.00 0.00 45 ARG A O 19
ATOM 25193 N N . MET A 1 46 ? 10.135 -2.953 7.215 1.00 0.00 46 MET A N 19
ATOM 25194 C CA . MET A 1 46 ? 9.125 -3.806 7.831 1.00 0.00 46 MET A CA 19
ATOM 25195 C C . MET A 1 46 ? 9.249 -3.786 9.351 1.00 0.00 46 MET A C 19
ATOM 25196 O O . MET A 1 46 ? 10.316 -4.062 9.900 1.00 0.00 46 MET A O 19
ATOM 25210 N N . VAL A 1 47 ? 8.153 -3.456 10.026 1.00 0.00 47 VAL A N 19
ATOM 25211 C CA . VAL A 1 47 ? 8.139 -3.401 11.483 1.00 0.00 47 VAL A CA 19
ATOM 25212 C C . VAL A 1 47 ? 7.739 -4.745 12.080 1.00 0.00 47 VAL A C 19
ATOM 25213 O O . VAL A 1 47 ? 8.532 -5.395 12.763 1.00 0.00 47 VAL A O 19
ATOM 25226 N N . THR A 1 48 ? 6.503 -5.159 11.819 1.00 0.00 48 THR A N 19
ATOM 25227 C CA . THR A 1 48 ? 5.996 -6.426 12.331 1.00 0.00 48 THR A CA 19
ATOM 25228 C C . THR A 1 48 ? 5.437 -7.289 11.206 1.00 0.00 48 THR A C 19
ATOM 25229 O O . THR A 1 48 ? 5.438 -6.887 10.042 1.00 0.00 48 THR A O 19
ATOM 25240 N N . ASP A 1 49 ? 4.961 -8.478 11.559 1.00 0.00 49 ASP A N 19
ATOM 25241 C CA . ASP A 1 49 ? 4.397 -9.398 10.579 1.00 0.00 49 ASP A CA 19
ATOM 25242 C C . ASP A 1 49 ? 3.053 -8.890 10.066 1.00 0.00 49 ASP A C 19
ATOM 25243 O O . ASP A 1 49 ? 2.495 -9.432 9.112 1.00 0.00 49 ASP A O 19
ATOM 25252 N N . THR A 1 50 ? 2.538 -7.846 10.707 1.00 0.00 50 THR A N 19
ATOM 25253 C CA . THR A 1 50 ? 1.258 -7.265 10.319 1.00 0.00 50 THR A CA 19
ATOM 25254 C C . THR A 1 50 ? 1.389 -5.768 10.064 1.00 0.00 50 THR A C 19
ATOM 25255 O O . THR A 1 50 ? 0.414 -5.099 9.719 1.00 0.00 50 THR A O 19
ATOM 25266 N N . LEU A 1 51 ? 2.598 -5.246 10.236 1.00 0.00 51 LEU A N 19
ATOM 25267 C CA . LEU A 1 51 ? 2.856 -3.826 10.025 1.00 0.00 51 LEU A CA 19
ATOM 25268 C C . LEU A 1 51 ? 4.075 -3.622 9.131 1.00 0.00 51 LEU A C 19
ATOM 25269 O O . LEU A 1 51 ? 4.958 -4.478 9.061 1.00 0.00 51 LEU A O 19
ATOM 25285 N N . VAL A 1 52 ? 4.119 -2.481 8.451 1.00 0.00 52 VAL A N 19
ATOM 25286 C CA . VAL A 1 52 ? 5.232 -2.161 7.564 1.00 0.00 52 VAL A CA 19
ATOM 25287 C C . VAL A 1 52 ? 5.338 -0.658 7.335 1.00 0.00 52 VAL A C 19
ATOM 25288 O O . VAL A 1 52 ? 4.338 0.014 7.086 1.00 0.00 52 VAL A O 19
ATOM 25301 N N . GLU A 1 53 ? 6.558 -0.137 7.420 1.00 0.00 53 GLU A N 19
ATOM 25302 C CA . GLU A 1 53 ? 6.795 1.288 7.222 1.00 0.00 53 GLU A CA 19
ATOM 25303 C C . GLU A 1 53 ? 6.980 1.609 5.742 1.00 0.00 53 GLU A C 19
ATOM 25304 O O . GLU A 1 53 ? 7.820 1.013 5.066 1.00 0.00 53 GLU A O 19
ATOM 25316 N N . VAL A 1 54 ? 6.190 2.554 5.243 1.00 0.00 54 VAL A N 19
ATOM 25317 C CA . VAL A 1 54 ? 6.267 2.955 3.843 1.00 0.00 54 VAL A CA 19
ATOM 25318 C C . VAL A 1 54 ? 6.429 4.465 3.712 1.00 0.00 54 VAL A C 19
ATOM 25319 O O . VAL A 1 54 ? 6.215 5.209 4.670 1.00 0.00 54 VAL A O 19
ATOM 25332 N N . LEU A 1 55 ? 6.809 4.912 2.520 1.00 0.00 55 LEU A N 19
ATOM 25333 C CA . LEU A 1 55 ? 7.001 6.335 2.263 1.00 0.00 55 LEU A CA 19
ATOM 25334 C C . LEU A 1 55 ? 6.090 6.812 1.136 1.00 0.00 55 LEU A C 19
ATOM 25335 O O . LEU A 1 55 ? 6.166 6.317 0.010 1.00 0.00 55 LEU A O 19
ATOM 25351 N N . LEU A 1 56 ? 5.230 7.776 1.445 1.00 0.00 56 LEU A N 19
ATOM 25352 C CA . LEU A 1 56 ? 4.306 8.322 0.457 1.00 0.00 56 LEU A CA 19
ATOM 25353 C C . LEU A 1 56 ? 5.028 9.257 -0.507 1.00 0.00 56 LEU A C 19
ATOM 25354 O O . LEU A 1 56 ? 4.577 10.374 -0.761 1.00 0.00 56 LEU A O 19
ATOM 25370 N N . TYR A 1 57 ? 6.151 8.792 -1.043 1.00 0.00 57 TYR A N 19
ATOM 25371 C CA . TYR A 1 57 ? 6.937 9.587 -1.980 1.00 0.00 57 TYR A CA 19
ATOM 25372 C C . TYR A 1 57 ? 6.033 10.463 -2.843 1.00 0.00 57 TYR A C 19
ATOM 25373 O O . TYR A 1 57 ? 6.399 11.579 -3.210 1.00 0.00 57 TYR A O 19
ATOM 25391 N N . ASP A 1 58 ? 4.851 9.948 -3.162 1.00 0.00 58 ASP A N 19
ATOM 25392 C CA . ASP A 1 58 ? 3.893 10.682 -3.980 1.00 0.00 58 ASP A CA 19
ATOM 25393 C C . ASP A 1 58 ? 3.683 12.092 -3.437 1.00 0.00 58 ASP A C 19
ATOM 25394 O O . ASP A 1 58 ? 3.777 13.073 -4.174 1.00 0.00 58 ASP A O 19
ATOM 25403 N N . VAL A 1 59 ? 3.396 12.185 -2.142 1.00 0.00 59 VAL A N 19
ATOM 25404 C CA . VAL A 1 59 ? 3.172 13.475 -1.500 1.00 0.00 59 VAL A CA 19
ATOM 25405 C C . VAL A 1 59 ? 4.406 13.926 -0.728 1.00 0.00 59 VAL A C 19
ATOM 25406 O O . VAL A 1 59 ? 4.743 15.109 -0.711 1.00 0.00 59 VAL A O 19
ATOM 25419 N N . GLY A 1 60 ? 5.079 12.973 -0.089 1.00 0.00 60 GLY A N 19
ATOM 25420 C CA . GLY A 1 60 ? 6.270 13.292 0.677 1.00 0.00 60 GLY A CA 19
ATOM 25421 C C . GLY A 1 60 ? 6.068 13.108 2.168 1.00 0.00 60 GLY A C 19
ATOM 25422 O O . GLY A 1 60 ? 6.560 13.900 2.971 1.00 0.00 60 GLY A O 19
ATOM 25426 N N . VAL A 1 61 ? 5.340 12.059 2.539 1.00 0.00 61 VAL A N 19
ATOM 25427 C CA . VAL A 1 61 ? 5.073 11.773 3.943 1.00 0.00 61 VAL A CA 19
ATOM 25428 C C . VAL A 1 61 ? 5.375 10.315 4.274 1.00 0.00 61 VAL A C 19
ATOM 25429 O O . VAL A 1 61 ? 4.858 9.403 3.629 1.00 0.00 61 VAL A O 19
ATOM 25442 N N . GLU A 1 62 ? 6.214 10.104 5.283 1.00 0.00 62 GLU A N 19
ATOM 25443 C CA . GLU A 1 62 ? 6.584 8.756 5.699 1.00 0.00 62 GLU A CA 19
ATOM 25444 C C . GLU A 1 62 ? 5.670 8.261 6.816 1.00 0.00 62 GLU A C 19
ATOM 25445 O O . GLU A 1 62 ? 5.631 8.837 7.904 1.00 0.00 62 GLU A O 19
ATOM 25457 N N . LEU A 1 63 ? 4.934 7.190 6.539 1.00 0.00 63 LEU A N 19
ATOM 25458 C CA . LEU A 1 63 ? 4.018 6.617 7.519 1.00 0.00 63 LEU A CA 19
ATOM 25459 C C . LEU A 1 63 ? 4.069 5.092 7.484 1.00 0.00 63 LEU A C 19
ATOM 25460 O O . LEU A 1 63 ? 4.730 4.502 6.630 1.00 0.00 63 LEU A O 19
ATOM 25476 N N . VAL A 1 64 ? 3.363 4.461 8.416 1.00 0.00 64 VAL A N 19
ATOM 25477 C CA . VAL A 1 64 ? 3.324 3.005 8.491 1.00 0.00 64 VAL A CA 19
ATOM 25478 C C . VAL A 1 64 ? 1.889 2.492 8.468 1.00 0.00 64 VAL A C 19
ATOM 25479 O O . VAL A 1 64 ? 1.068 2.875 9.301 1.00 0.00 64 VAL A O 19
ATOM 25492 N N . VAL A 1 65 ? 1.592 1.621 7.508 1.00 0.00 65 VAL A N 19
ATOM 25493 C CA . VAL A 1 65 ? 0.256 1.053 7.377 1.00 0.00 65 VAL A CA 19
ATOM 25494 C C . VAL A 1 65 ? 0.283 -0.461 7.556 1.00 0.00 65 VAL A C 19
ATOM 25495 O O . VAL A 1 65 ? 1.344 -1.082 7.523 1.00 0.00 65 VAL A O 19
ATOM 25508 N N . ASN A 1 66 ? -0.894 -1.050 7.747 1.00 0.00 66 ASN A N 19
ATOM 25509 C CA . ASN A 1 66 ? -1.006 -2.492 7.931 1.00 0.00 66 ASN A CA 19
ATOM 25510 C C . ASN A 1 66 ? -0.937 -3.219 6.592 1.00 0.00 66 ASN A C 19
ATOM 25511 O O . ASN A 1 66 ? -1.599 -2.831 5.628 1.00 0.00 66 ASN A O 19
ATOM 25522 N N . VAL A 1 67 ? -0.133 -4.275 6.539 1.00 0.00 67 VAL A N 19
ATOM 25523 C CA . VAL A 1 67 ? 0.022 -5.058 5.318 1.00 0.00 67 VAL A CA 19
ATOM 25524 C C . VAL A 1 67 ? -1.334 -5.463 4.750 1.00 0.00 67 VAL A C 19
ATOM 25525 O O . VAL A 1 67 ? -1.460 -5.744 3.558 1.00 0.00 67 VAL A O 19
ATOM 25538 N N . ASP A 1 68 ? -2.345 -5.491 5.611 1.00 0.00 68 ASP A N 19
ATOM 25539 C CA . ASP A 1 68 ? -3.693 -5.860 5.195 1.00 0.00 68 ASP A CA 19
ATOM 25540 C C . ASP A 1 68 ? -4.239 -4.866 4.174 1.00 0.00 68 ASP A C 19
ATOM 25541 O O . ASP A 1 68 ? -4.986 -5.238 3.269 1.00 0.00 68 ASP A O 19
ATOM 25550 N N . CYS A 1 69 ? -3.860 -3.602 4.327 1.00 0.00 69 CYS A N 19
ATOM 25551 C CA . CYS A 1 69 ? -4.313 -2.554 3.419 1.00 0.00 69 CYS A CA 19
ATOM 25552 C C . CYS A 1 69 ? -3.414 -2.474 2.190 1.00 0.00 69 CYS A C 19
ATOM 25553 O O . CYS A 1 69 ? -3.851 -2.063 1.114 1.00 0.00 69 CYS A O 19
ATOM 25561 N N . LEU A 1 70 ? -2.157 -2.867 2.356 1.00 0.00 70 LEU A N 19
ATOM 25562 C CA . LEU A 1 70 ? -1.194 -2.839 1.260 1.00 0.00 70 LEU A CA 19
ATOM 25563 C C . LEU A 1 70 ? -1.683 -3.679 0.085 1.00 0.00 70 LEU A C 19
ATOM 25564 O O . LEU A 1 70 ? -2.319 -4.717 0.272 1.00 0.00 70 LEU A O 19
ATOM 25580 N N . ARG A 1 71 ? -1.380 -3.225 -1.127 1.00 0.00 71 ARG A N 19
ATOM 25581 C CA . ARG A 1 71 ? -1.787 -3.936 -2.333 1.00 0.00 71 ARG A CA 19
ATOM 25582 C C . ARG A 1 71 ? -0.680 -3.905 -3.382 1.00 0.00 71 ARG A C 19
ATOM 25583 O O . ARG A 1 71 ? -0.031 -2.879 -3.587 1.00 0.00 71 ARG A O 19
ATOM 25604 N N . LYS A 1 72 ? -0.468 -5.038 -4.044 1.00 0.00 72 LYS A N 19
ATOM 25605 C CA . LYS A 1 72 ? 0.560 -5.142 -5.073 1.00 0.00 72 LYS A CA 19
ATOM 25606 C C . LYS A 1 72 ? 0.289 -4.166 -6.214 1.00 0.00 72 LYS A C 19
ATOM 25607 O O . LYS A 1 72 ? -0.839 -4.055 -6.695 1.00 0.00 72 LYS A O 19
ATOM 25626 N N . LEU A 1 73 ? 1.331 -3.463 -6.644 1.00 0.00 73 LEU A N 19
ATOM 25627 C CA . LEU A 1 73 ? 1.206 -2.497 -7.730 1.00 0.00 73 LEU A CA 19
ATOM 25628 C C . LEU A 1 73 ? 1.094 -3.204 -9.077 1.00 0.00 73 LEU A C 19
ATOM 25629 O O . LEU A 1 73 ? 2.084 -3.705 -9.609 1.00 0.00 73 LEU A O 19
ATOM 25645 N N . GLU A 1 74 ? -0.118 -3.238 -9.623 1.00 0.00 74 GLU A N 19
ATOM 25646 C CA . GLU A 1 74 ? -0.358 -3.882 -10.909 1.00 0.00 74 GLU A CA 19
ATOM 25647 C C . GLU A 1 74 ? -0.030 -2.937 -12.061 1.00 0.00 74 GLU A C 19
ATOM 25648 O O . GLU A 1 74 ? -0.358 -1.751 -12.016 1.00 0.00 74 GLU A O 19
ATOM 25660 N N . GLU A 1 75 ? 0.618 -3.470 -13.091 1.00 0.00 75 GLU A N 19
ATOM 25661 C CA . GLU A 1 75 ? 0.991 -2.673 -14.254 1.00 0.00 75 GLU A CA 19
ATOM 25662 C C . GLU A 1 75 ? -0.213 -1.910 -14.799 1.00 0.00 75 GLU A C 19
ATOM 25663 O O . GLU A 1 75 ? -0.100 -0.748 -15.188 1.00 0.00 75 GLU A O 19
ATOM 25675 N N . ASN A 1 76 ? -1.365 -2.573 -14.824 1.00 0.00 76 ASN A N 19
ATOM 25676 C CA . ASN A 1 76 ? -2.590 -1.958 -15.322 1.00 0.00 76 ASN A CA 19
ATOM 25677 C C . ASN A 1 76 ? -2.790 -0.573 -14.714 1.00 0.00 76 ASN A C 19
ATOM 25678 O O . ASN A 1 76 ? -3.031 0.402 -15.427 1.00 0.00 76 ASN A O 19
ATOM 25689 N N . LEU A 1 77 ? -2.687 -0.494 -13.392 1.00 0.00 77 LEU A N 19
ATOM 25690 C CA . LEU A 1 77 ? -2.855 0.772 -12.686 1.00 0.00 77 LEU A CA 19
ATOM 25691 C C . LEU A 1 77 ? -1.503 1.391 -12.348 1.00 0.00 77 LEU A C 19
ATOM 25692 O O . LEU A 1 77 ? -1.373 2.133 -11.374 1.00 0.00 77 LEU A O 19
ATOM 25708 N N . LYS A 1 78 ? -0.498 1.084 -13.161 1.00 0.00 78 LYS A N 19
ATOM 25709 C CA . LYS A 1 78 ? 0.845 1.612 -12.952 1.00 0.00 78 LYS A CA 19
ATOM 25710 C C . LYS A 1 78 ? 1.230 2.578 -14.068 1.00 0.00 78 LYS A C 19
ATOM 25711 O O . LYS A 1 78 ? 1.807 3.637 -13.816 1.00 0.00 78 LYS A O 19
ATOM 25730 N N . THR A 1 79 ? 0.905 2.208 -15.303 1.00 0.00 79 THR A N 19
ATOM 25731 C CA . THR A 1 79 ? 1.216 3.042 -16.457 1.00 0.00 79 THR A CA 19
ATOM 25732 C C . THR A 1 79 ? -0.007 3.831 -16.911 1.00 0.00 79 THR A C 19
ATOM 25733 O O . THR A 1 79 ? -0.286 3.928 -18.105 1.00 0.00 79 THR A O 19
ATOM 25744 N N . MET A 1 80 ? -0.732 4.394 -15.950 1.00 0.00 80 MET A N 19
ATOM 25745 C CA . MET A 1 80 ? -1.924 5.177 -16.252 1.00 0.00 80 MET A CA 19
ATOM 25746 C C . MET A 1 80 ? -1.586 6.660 -16.369 1.00 0.00 80 MET A C 19
ATOM 25747 O O . MET A 1 80 ? -0.881 7.214 -15.526 1.00 0.00 80 MET A O 19
ATOM 25761 N N . GLY A 1 81 ? -2.093 7.297 -17.420 1.00 0.00 81 GLY A N 19
ATOM 25762 C CA . GLY A 1 81 ? -1.832 8.710 -17.628 1.00 0.00 81 GLY A CA 19
ATOM 25763 C C . GLY A 1 81 ? -1.300 9.003 -19.016 1.00 0.00 81 GLY A C 19
ATOM 25764 O O . GLY A 1 81 ? -1.745 8.409 -19.998 1.00 0.00 81 GLY A O 19
ATOM 25768 N N . ARG A 1 82 ? -0.344 9.923 -19.100 1.00 0.00 82 ARG A N 19
ATOM 25769 C CA . ARG A 1 82 ? 0.248 10.297 -20.379 1.00 0.00 82 ARG A CA 19
ATOM 25770 C C . ARG A 1 82 ? 1.749 10.529 -20.236 1.00 0.00 82 ARG A C 19
ATOM 25771 O O . ARG A 1 82 ? 2.181 11.485 -19.590 1.00 0.00 82 ARG A O 19
ATOM 25792 N N . LEU A 1 83 ? 2.539 9.650 -20.842 1.00 0.00 83 LEU A N 19
ATOM 25793 C CA . LEU A 1 83 ? 3.993 9.759 -20.782 1.00 0.00 83 LEU A CA 19
ATOM 25794 C C . LEU A 1 83 ? 4.497 10.839 -21.735 1.00 0.00 83 LEU A C 19
ATOM 25795 O O . LEU A 1 83 ? 3.862 11.133 -22.747 1.00 0.00 83 LEU A O 19
ATOM 25811 N N . SER A 1 84 ? 5.644 11.423 -21.405 1.00 0.00 84 SER A N 19
ATOM 25812 C CA . SER A 1 84 ? 6.234 12.471 -22.230 1.00 0.00 84 SER A CA 19
ATOM 25813 C C . SER A 1 84 ? 7.282 11.892 -23.175 1.00 0.00 84 SER A C 19
ATOM 25814 O O . SER A 1 84 ? 8.479 11.922 -22.887 1.00 0.00 84 SER A O 19
ATOM 25822 N N . LEU A 1 85 ? 6.823 11.366 -24.306 1.00 0.00 85 LEU A N 19
ATOM 25823 C CA . LEU A 1 85 ? 7.720 10.780 -25.296 1.00 0.00 85 LEU A CA 19
ATOM 25824 C C . LEU A 1 85 ? 8.445 11.865 -26.085 1.00 0.00 85 LEU A C 19
ATOM 25825 O O . LEU A 1 85 ? 7.852 12.529 -26.935 1.00 0.00 85 LEU A O 19
ATOM 25841 N N . GLY A 1 1 ? -13.999 8.703 -10.591 1.00 0.00 1 GLY A N 20
ATOM 25842 C CA . GLY A 1 1 ? -14.856 9.822 -10.245 1.00 0.00 1 GLY A CA 20
ATOM 25843 C C . GLY A 1 1 ? -14.852 10.905 -11.306 1.00 0.00 1 GLY A C 20
ATOM 25844 O O . GLY A 1 1 ? -14.390 10.685 -12.426 1.00 0.00 1 GLY A O 20
ATOM 25848 N N . SER A 1 2 ? -15.370 12.078 -10.955 1.00 0.00 2 SER A N 20
ATOM 25849 C CA . SER A 1 2 ? -15.429 13.197 -11.888 1.00 0.00 2 SER A CA 20
ATOM 25850 C C . SER A 1 2 ? -16.277 12.845 -13.106 1.00 0.00 2 SER A C 20
ATOM 25851 O O . SER A 1 2 ? -16.064 13.372 -14.198 1.00 0.00 2 SER A O 20
ATOM 25859 N N . SER A 1 3 ? -17.240 11.950 -12.910 1.00 0.00 3 SER A N 20
ATOM 25860 C CA . SER A 1 3 ? -18.119 11.523 -13.993 1.00 0.00 3 SER A CA 20
ATOM 25861 C C . SER A 1 3 ? -17.324 10.838 -15.100 1.00 0.00 3 SER A C 20
ATOM 25862 O O . SER A 1 3 ? -17.581 11.046 -16.285 1.00 0.00 3 SER A O 20
ATOM 25870 N N . GLY A 1 4 ? -16.354 10.018 -14.703 1.00 0.00 4 GLY A N 20
ATOM 25871 C CA . GLY A 1 4 ? -15.535 9.315 -15.673 1.00 0.00 4 GLY A CA 20
ATOM 25872 C C . GLY A 1 4 ? -15.376 7.845 -15.339 1.00 0.00 4 GLY A C 20
ATOM 25873 O O . GLY A 1 4 ? -16.128 7.004 -15.830 1.00 0.00 4 GLY A O 20
ATOM 25877 N N . SER A 1 5 ? -14.392 7.534 -14.501 1.00 0.00 5 SER A N 20
ATOM 25878 C CA . SER A 1 5 ? -14.132 6.154 -14.106 1.00 0.00 5 SER A CA 20
ATOM 25879 C C . SER A 1 5 ? -13.126 6.098 -12.960 1.00 0.00 5 SER A C 20
ATOM 25880 O O . SER A 1 5 ? -12.162 6.863 -12.927 1.00 0.00 5 SER A O 20
ATOM 25888 N N . SER A 1 6 ? -13.357 5.185 -12.022 1.00 0.00 6 SER A N 20
ATOM 25889 C CA . SER A 1 6 ? -12.474 5.030 -10.872 1.00 0.00 6 SER A CA 20
ATOM 25890 C C . SER A 1 6 ? -11.141 4.417 -11.290 1.00 0.00 6 SER A C 20
ATOM 25891 O O . SER A 1 6 ? -10.108 5.086 -11.281 1.00 0.00 6 SER A O 20
ATOM 25899 N N . GLY A 1 7 ? -11.172 3.139 -11.655 1.00 0.00 7 GLY A N 20
ATOM 25900 C CA . GLY A 1 7 ? -9.960 2.457 -12.071 1.00 0.00 7 GLY A CA 20
ATOM 25901 C C . GLY A 1 7 ? -9.156 1.936 -10.897 1.00 0.00 7 GLY A C 20
ATOM 25902 O O . GLY A 1 7 ? -9.537 0.952 -10.263 1.00 0.00 7 GLY A O 20
ATOM 25906 N N . MET A 1 8 ? -8.040 2.596 -10.606 1.00 0.00 8 MET A N 20
ATOM 25907 C CA . MET A 1 8 ? -7.180 2.192 -9.500 1.00 0.00 8 MET A CA 20
ATOM 25908 C C . MET A 1 8 ? -8.007 1.650 -8.338 1.00 0.00 8 MET A C 20
ATOM 25909 O O . MET A 1 8 ? -8.060 0.440 -8.114 1.00 0.00 8 MET A O 20
ATOM 25923 N N . ILE A 1 9 ? -8.649 2.552 -7.603 1.00 0.00 9 ILE A N 20
ATOM 25924 C CA . ILE A 1 9 ? -9.473 2.162 -6.466 1.00 0.00 9 ILE A CA 20
ATOM 25925 C C . ILE A 1 9 ? -10.348 0.961 -6.806 1.00 0.00 9 ILE A C 20
ATOM 25926 O O . ILE A 1 9 ? -10.409 -0.009 -6.052 1.00 0.00 9 ILE A O 20
ATOM 25942 N N . ALA A 1 10 ? -11.023 1.033 -7.949 1.00 0.00 10 ALA A N 20
ATOM 25943 C CA . ALA A 1 10 ? -11.892 -0.050 -8.392 1.00 0.00 10 ALA A CA 20
ATOM 25944 C C . ALA A 1 10 ? -11.166 -1.390 -8.347 1.00 0.00 10 ALA A C 20
ATOM 25945 O O . ALA A 1 10 ? -11.612 -2.327 -7.685 1.00 0.00 10 ALA A O 20
ATOM 25952 N N . ALA A 1 11 ? -10.044 -1.475 -9.055 1.00 0.00 11 ALA A N 20
ATOM 25953 C CA . ALA A 1 11 ? -9.256 -2.700 -9.094 1.00 0.00 11 ALA A CA 20
ATOM 25954 C C . ALA A 1 11 ? -8.848 -3.135 -7.691 1.00 0.00 11 ALA A C 20
ATOM 25955 O O . ALA A 1 11 ? -9.190 -4.232 -7.247 1.00 0.00 11 ALA A O 20
ATOM 25962 N N . TYR A 1 12 ? -8.116 -2.271 -6.997 1.00 0.00 12 TYR A N 20
ATOM 25963 C CA . TYR A 1 12 ? -7.659 -2.568 -5.645 1.00 0.00 12 TYR A CA 20
ATOM 25964 C C . TYR A 1 12 ? -8.795 -3.133 -4.798 1.00 0.00 12 TYR A C 20
ATOM 25965 O O . TYR A 1 12 ? -8.655 -4.184 -4.174 1.00 0.00 12 TYR A O 20
ATOM 25983 N N . GLU A 1 13 ? -9.921 -2.425 -4.782 1.00 0.00 13 GLU A N 20
ATOM 25984 C CA . GLU A 1 13 ? -11.082 -2.855 -4.012 1.00 0.00 13 GLU A CA 20
ATOM 25985 C C . GLU A 1 13 ? -11.519 -4.258 -4.424 1.00 0.00 13 GLU A C 20
ATOM 25986 O O . GLU A 1 13 ? -11.711 -5.132 -3.580 1.00 0.00 13 GLU A O 20
ATOM 25998 N N . ASN A 1 14 ? -11.674 -4.464 -5.728 1.00 0.00 14 ASN A N 20
ATOM 25999 C CA . ASN A 1 14 ? -12.089 -5.760 -6.252 1.00 0.00 14 ASN A CA 20
ATOM 26000 C C . ASN A 1 14 ? -11.129 -6.860 -5.809 1.00 0.00 14 ASN A C 20
ATOM 26001 O O . ASN A 1 14 ? -11.552 -7.956 -5.440 1.00 0.00 14 ASN A O 20
ATOM 26012 N N . SER A 1 15 ? -9.835 -6.559 -5.846 1.00 0.00 15 SER A N 20
ATOM 26013 C CA . SER A 1 15 ? -8.814 -7.522 -5.451 1.00 0.00 15 SER A CA 20
ATOM 26014 C C . SER A 1 15 ? -8.917 -7.843 -3.963 1.00 0.00 15 SER A C 20
ATOM 26015 O O . SER A 1 15 ? -9.355 -7.014 -3.166 1.00 0.00 15 SER A O 20
ATOM 26023 N N . LYS A 1 16 ? -8.510 -9.053 -3.596 1.00 0.00 16 LYS A N 20
ATOM 26024 C CA . LYS A 1 16 ? -8.553 -9.487 -2.205 1.00 0.00 16 LYS A CA 20
ATOM 26025 C C . LYS A 1 16 ? -7.146 -9.691 -1.654 1.00 0.00 16 LYS A C 20
ATOM 26026 O O . LYS A 1 16 ? -6.237 -10.092 -2.381 1.00 0.00 16 LYS A O 20
ATOM 26045 N N . TRP A 1 17 ? -6.973 -9.413 -0.367 1.00 0.00 17 TRP A N 20
ATOM 26046 C CA . TRP A 1 17 ? -5.676 -9.568 0.281 1.00 0.00 17 TRP A CA 20
ATOM 26047 C C . TRP A 1 17 ? -5.030 -10.894 -0.104 1.00 0.00 17 TRP A C 20
ATOM 26048 O O . TRP A 1 17 ? -5.719 -11.892 -0.313 1.00 0.00 17 TRP A O 20
ATOM 26069 N N . GLU A 1 18 ? -3.703 -10.897 -0.195 1.00 0.00 18 GLU A N 20
ATOM 26070 C CA . GLU A 1 18 ? -2.966 -12.103 -0.556 1.00 0.00 18 GLU A CA 20
ATOM 26071 C C . GLU A 1 18 ? -1.618 -12.150 0.158 1.00 0.00 18 GLU A C 20
ATOM 26072 O O . GLU A 1 18 ? -0.984 -11.125 0.410 1.00 0.00 18 GLU A O 20
ATOM 26084 N N . PRO A 1 19 ? -1.169 -13.369 0.493 1.00 0.00 19 PRO A N 20
ATOM 26085 C CA . PRO A 1 19 ? 0.107 -13.580 1.183 1.00 0.00 19 PRO A CA 20
ATOM 26086 C C . PRO A 1 19 ? 1.305 -13.276 0.290 1.00 0.00 19 PRO A C 20
ATOM 26087 O O . PRO A 1 19 ? 1.746 -14.125 -0.485 1.00 0.00 19 PRO A O 20
ATOM 26098 N N . VAL A 1 20 ? 1.829 -12.060 0.405 1.00 0.00 20 VAL A N 20
ATOM 26099 C CA . VAL A 1 20 ? 2.979 -11.645 -0.391 1.00 0.00 20 VAL A CA 20
ATOM 26100 C C . VAL A 1 20 ? 4.039 -10.981 0.480 1.00 0.00 20 VAL A C 20
ATOM 26101 O O . VAL A 1 20 ? 3.779 -9.970 1.133 1.00 0.00 20 VAL A O 20
ATOM 26114 N N . LYS A 1 21 ? 5.237 -11.556 0.486 1.00 0.00 21 LYS A N 20
ATOM 26115 C CA . LYS A 1 21 ? 6.340 -11.021 1.275 1.00 0.00 21 LYS A CA 20
ATOM 26116 C C . LYS A 1 21 ? 6.790 -9.668 0.733 1.00 0.00 21 LYS A C 20
ATOM 26117 O O . LYS A 1 21 ? 7.226 -9.562 -0.413 1.00 0.00 21 LYS A O 20
ATOM 26136 N N . TRP A 1 22 ? 6.682 -8.637 1.564 1.00 0.00 22 TRP A N 20
ATOM 26137 C CA . TRP A 1 22 ? 7.080 -7.291 1.168 1.00 0.00 22 TRP A CA 20
ATOM 26138 C C . TRP A 1 22 ? 8.589 -7.111 1.291 1.00 0.00 22 TRP A C 20
ATOM 26139 O O . TRP A 1 22 ? 9.155 -7.274 2.371 1.00 0.00 22 TRP A O 20
ATOM 26160 N N . GLU A 1 23 ? 9.233 -6.774 0.178 1.00 0.00 23 GLU A N 20
ATOM 26161 C CA . GLU A 1 23 ? 10.677 -6.573 0.164 1.00 0.00 23 GLU A CA 20
ATOM 26162 C C . GLU A 1 23 ? 11.019 -5.086 0.147 1.00 0.00 23 GLU A C 20
ATOM 26163 O O . GLU A 1 23 ? 10.195 -4.253 -0.229 1.00 0.00 23 GLU A O 20
ATOM 26175 N N . ASN A 1 24 ? 12.241 -4.761 0.558 1.00 0.00 24 ASN A N 20
ATOM 26176 C CA . ASN A 1 24 ? 12.692 -3.375 0.592 1.00 0.00 24 ASN A CA 20
ATOM 26177 C C . ASN A 1 24 ? 12.759 -2.790 -0.816 1.00 0.00 24 ASN A C 20
ATOM 26178 O O . ASN A 1 24 ? 13.004 -3.507 -1.786 1.00 0.00 24 ASN A O 20
ATOM 26189 N N . ASP A 1 25 ? 12.539 -1.484 -0.918 1.00 0.00 25 ASP A N 20
ATOM 26190 C CA . ASP A 1 25 ? 12.576 -0.801 -2.207 1.00 0.00 25 ASP A CA 20
ATOM 26191 C C . ASP A 1 25 ? 11.540 -1.387 -3.162 1.00 0.00 25 ASP A C 20
ATOM 26192 O O . ASP A 1 25 ? 11.865 -1.773 -4.284 1.00 0.00 25 ASP A O 20
ATOM 26201 N N . MET A 1 26 ? 10.293 -1.452 -2.707 1.00 0.00 26 MET A N 20
ATOM 26202 C CA . MET A 1 26 ? 9.210 -1.991 -3.522 1.00 0.00 26 MET A CA 20
ATOM 26203 C C . MET A 1 26 ? 8.047 -1.007 -3.600 1.00 0.00 26 MET A C 20
ATOM 26204 O O . MET A 1 26 ? 7.939 -0.092 -2.782 1.00 0.00 26 MET A O 20
ATOM 26218 N N . HIS A 1 27 ? 7.180 -1.200 -4.588 1.00 0.00 27 HIS A N 20
ATOM 26219 C CA . HIS A 1 27 ? 6.024 -0.329 -4.773 1.00 0.00 27 HIS A CA 20
ATOM 26220 C C . HIS A 1 27 ? 4.737 -1.043 -4.372 1.00 0.00 27 HIS A C 20
ATOM 26221 O O . HIS A 1 27 ? 4.603 -2.253 -4.558 1.00 0.00 27 HIS A O 20
ATOM 26235 N N . CYS A 1 28 ? 3.794 -0.287 -3.821 1.00 0.00 28 CYS A N 20
ATOM 26236 C CA . CYS A 1 28 ? 2.517 -0.847 -3.393 1.00 0.00 28 CYS A CA 20
ATOM 26237 C C . CYS A 1 28 ? 1.507 0.258 -3.103 1.00 0.00 28 CYS A C 20
ATOM 26238 O O . CYS A 1 28 ? 1.879 1.413 -2.894 1.00 0.00 28 CYS A O 20
ATOM 26246 N N . ALA A 1 29 ? 0.228 -0.103 -3.095 1.00 0.00 29 ALA A N 20
ATOM 26247 C CA . ALA A 1 29 ? -0.835 0.858 -2.831 1.00 0.00 29 ALA A CA 20
ATOM 26248 C C . ALA A 1 29 ? -1.447 0.636 -1.452 1.00 0.00 29 ALA A C 20
ATOM 26249 O O . ALA A 1 29 ? -1.982 -0.435 -1.165 1.00 0.00 29 ALA A O 20
ATOM 26256 N N . VAL A 1 30 ? -1.363 1.654 -0.601 1.00 0.00 30 VAL A N 20
ATOM 26257 C CA . VAL A 1 30 ? -1.908 1.569 0.748 1.00 0.00 30 VAL A CA 20
ATOM 26258 C C . VAL A 1 30 ? -3.232 2.318 0.854 1.00 0.00 30 VAL A C 20
ATOM 26259 O O . VAL A 1 30 ? -3.438 3.333 0.188 1.00 0.00 30 VAL A O 20
ATOM 26272 N N . LYS A 1 31 ? -4.127 1.812 1.696 1.00 0.00 31 LYS A N 20
ATOM 26273 C CA . LYS A 1 31 ? -5.431 2.434 1.891 1.00 0.00 31 LYS A CA 20
ATOM 26274 C C . LYS A 1 31 ? -5.469 3.217 3.199 1.00 0.00 31 LYS A C 20
ATOM 26275 O O . LYS A 1 31 ? -4.965 2.757 4.224 1.00 0.00 31 LYS A O 20
ATOM 26294 N N . ILE A 1 32 ? -6.071 4.401 3.157 1.00 0.00 32 ILE A N 20
ATOM 26295 C CA . ILE A 1 32 ? -6.177 5.246 4.340 1.00 0.00 32 ILE A CA 20
ATOM 26296 C C . ILE A 1 32 ? -7.407 4.884 5.166 1.00 0.00 32 ILE A C 20
ATOM 26297 O O . ILE A 1 32 ? -8.451 4.530 4.619 1.00 0.00 32 ILE A O 20
ATOM 26313 N N . GLN A 1 33 ? -7.275 4.977 6.485 1.00 0.00 33 GLN A N 20
ATOM 26314 C CA . GLN A 1 33 ? -8.377 4.660 7.387 1.00 0.00 33 GLN A CA 20
ATOM 26315 C C . GLN A 1 33 ? -9.306 5.858 7.553 1.00 0.00 33 GLN A C 20
ATOM 26316 O O . GLN A 1 33 ? -10.529 5.716 7.525 1.00 0.00 33 GLN A O 20
ATOM 26330 N N . ASP A 1 34 ? -8.719 7.037 7.726 1.00 0.00 34 ASP A N 20
ATOM 26331 C CA . ASP A 1 34 ? -9.494 8.260 7.896 1.00 0.00 34 ASP A CA 20
ATOM 26332 C C . ASP A 1 34 ? -10.117 8.697 6.574 1.00 0.00 34 ASP A C 20
ATOM 26333 O O . ASP A 1 34 ? -11.251 9.176 6.538 1.00 0.00 34 ASP A O 20
ATOM 26342 N N . LYS A 1 35 ? -9.369 8.528 5.489 1.00 0.00 35 LYS A N 20
ATOM 26343 C CA . LYS A 1 35 ? -9.847 8.904 4.164 1.00 0.00 35 LYS A CA 20
ATOM 26344 C C . LYS A 1 35 ? -10.248 7.671 3.360 1.00 0.00 35 LYS A C 20
ATOM 26345 O O . LYS A 1 35 ? -9.998 6.540 3.775 1.00 0.00 35 LYS A O 20
ATOM 26364 N N . ASN A 1 36 ? -10.871 7.898 2.208 1.00 0.00 36 ASN A N 20
ATOM 26365 C CA . ASN A 1 36 ? -11.306 6.805 1.346 1.00 0.00 36 ASN A CA 20
ATOM 26366 C C . ASN A 1 36 ? -10.541 6.816 0.026 1.00 0.00 36 ASN A C 20
ATOM 26367 O O . ASN A 1 36 ? -11.012 6.285 -0.979 1.00 0.00 36 ASN A O 20
ATOM 26378 N N . GLN A 1 37 ? -9.359 7.424 0.038 1.00 0.00 37 GLN A N 20
ATOM 26379 C CA . GLN A 1 37 ? -8.529 7.504 -1.158 1.00 0.00 37 GLN A CA 20
ATOM 26380 C C . GLN A 1 37 ? -7.299 6.612 -1.028 1.00 0.00 37 GLN A C 20
ATOM 26381 O O . GLN A 1 37 ? -6.566 6.690 -0.043 1.00 0.00 37 GLN A O 20
ATOM 26395 N N . TRP A 1 38 ? -7.081 5.765 -2.028 1.00 0.00 38 TRP A N 20
ATOM 26396 C CA . TRP A 1 38 ? -5.939 4.857 -2.024 1.00 0.00 38 TRP A CA 20
ATOM 26397 C C . TRP A 1 38 ? -4.665 5.584 -2.440 1.00 0.00 38 TRP A C 20
ATOM 26398 O O . TRP A 1 38 ? -4.585 6.137 -3.537 1.00 0.00 38 TRP A O 20
ATOM 26419 N N . ARG A 1 39 ? -3.671 5.578 -1.558 1.00 0.00 39 ARG A N 20
ATOM 26420 C CA . ARG A 1 39 ? -2.401 6.238 -1.834 1.00 0.00 39 ARG A CA 20
ATOM 26421 C C . ARG A 1 39 ? -1.294 5.213 -2.063 1.00 0.00 39 ARG A C 20
ATOM 26422 O O . ARG A 1 39 ? -1.419 4.052 -1.672 1.00 0.00 39 ARG A O 20
ATOM 26443 N N . ARG A 1 40 ? -0.213 5.649 -2.701 1.00 0.00 40 ARG A N 20
ATOM 26444 C CA . ARG A 1 40 ? 0.914 4.770 -2.984 1.00 0.00 40 ARG A CA 20
ATOM 26445 C C . ARG A 1 40 ? 1.973 4.872 -1.890 1.00 0.00 40 ARG A C 20
ATOM 26446 O O . ARG A 1 40 ? 2.054 5.876 -1.183 1.00 0.00 40 ARG A O 20
ATOM 26467 N N . GLY A 1 41 ? 2.782 3.826 -1.756 1.00 0.00 41 GLY A N 20
ATOM 26468 C CA . GLY A 1 41 ? 3.824 3.818 -0.746 1.00 0.00 41 GLY A CA 20
ATOM 26469 C C . GLY A 1 41 ? 5.001 2.946 -1.134 1.00 0.00 41 GLY A C 20
ATOM 26470 O O . GLY A 1 41 ? 4.847 1.981 -1.881 1.00 0.00 41 GLY A O 20
ATOM 26474 N N . GLN A 1 42 ? 6.182 3.289 -0.628 1.00 0.00 42 GLN A N 20
ATOM 26475 C CA . GLN A 1 42 ? 7.390 2.531 -0.929 1.00 0.00 42 GLN A CA 20
ATOM 26476 C C . GLN A 1 42 ? 7.881 1.776 0.303 1.00 0.00 42 GLN A C 20
ATOM 26477 O O . GLN A 1 42 ? 8.210 2.382 1.323 1.00 0.00 42 GLN A O 20
ATOM 26491 N N . ILE A 1 43 ? 7.925 0.452 0.200 1.00 0.00 43 ILE A N 20
ATOM 26492 C CA . ILE A 1 43 ? 8.376 -0.384 1.306 1.00 0.00 43 ILE A CA 20
ATOM 26493 C C . ILE A 1 43 ? 9.649 0.173 1.934 1.00 0.00 43 ILE A C 20
ATOM 26494 O O . ILE A 1 43 ? 10.757 -0.153 1.508 1.00 0.00 43 ILE A O 20
ATOM 26510 N N . ILE A 1 44 ? 9.482 1.015 2.948 1.00 0.00 44 ILE A N 20
ATOM 26511 C CA . ILE A 1 44 ? 10.618 1.615 3.637 1.00 0.00 44 ILE A CA 20
ATOM 26512 C C . ILE A 1 44 ? 11.345 0.587 4.497 1.00 0.00 44 ILE A C 20
ATOM 26513 O O . ILE A 1 44 ? 12.498 0.247 4.233 1.00 0.00 44 ILE A O 20
ATOM 26529 N N . ARG A 1 45 ? 10.663 0.096 5.526 1.00 0.00 45 ARG A N 20
ATOM 26530 C CA . ARG A 1 45 ? 11.244 -0.894 6.425 1.00 0.00 45 ARG A CA 20
ATOM 26531 C C . ARG A 1 45 ? 10.152 -1.696 7.129 1.00 0.00 45 ARG A C 20
ATOM 26532 O O . ARG A 1 45 ? 9.308 -1.134 7.826 1.00 0.00 45 ARG A O 20
ATOM 26553 N N . MET A 1 46 ? 10.177 -3.011 6.941 1.00 0.00 46 MET A N 20
ATOM 26554 C CA . MET A 1 46 ? 9.191 -3.889 7.559 1.00 0.00 46 MET A CA 20
ATOM 26555 C C . MET A 1 46 ? 9.363 -3.920 9.075 1.00 0.00 46 MET A C 20
ATOM 26556 O O . MET A 1 46 ? 10.344 -4.459 9.587 1.00 0.00 46 MET A O 20
ATOM 26570 N N . VAL A 1 47 ? 8.403 -3.338 9.787 1.00 0.00 47 VAL A N 20
ATOM 26571 C CA . VAL A 1 47 ? 8.449 -3.300 11.244 1.00 0.00 47 VAL A CA 20
ATOM 26572 C C . VAL A 1 47 ? 8.105 -4.660 11.841 1.00 0.00 47 VAL A C 20
ATOM 26573 O O . VAL A 1 47 ? 8.958 -5.329 12.425 1.00 0.00 47 VAL A O 20
ATOM 26586 N N . THR A 1 48 ? 6.847 -5.064 11.690 1.00 0.00 48 THR A N 20
ATOM 26587 C CA . THR A 1 48 ? 6.388 -6.345 12.214 1.00 0.00 48 THR A CA 20
ATOM 26588 C C . THR A 1 48 ? 5.749 -7.190 11.118 1.00 0.00 48 THR A C 20
ATOM 26589 O O . THR A 1 48 ? 5.569 -6.729 9.991 1.00 0.00 48 THR A O 20
ATOM 26600 N N . ASP A 1 49 ? 5.408 -8.428 11.457 1.00 0.00 49 ASP A N 20
ATOM 26601 C CA . ASP A 1 49 ? 4.786 -9.338 10.502 1.00 0.00 49 ASP A CA 20
ATOM 26602 C C . ASP A 1 49 ? 3.413 -8.827 10.078 1.00 0.00 49 ASP A C 20
ATOM 26603 O O . ASP A 1 49 ? 2.795 -9.361 9.157 1.00 0.00 49 ASP A O 20
ATOM 26612 N N . THR A 1 50 ? 2.938 -7.788 10.759 1.00 0.00 50 THR A N 20
ATOM 26613 C CA . THR A 1 50 ? 1.637 -7.205 10.455 1.00 0.00 50 THR A CA 20
ATOM 26614 C C . THR A 1 50 ? 1.768 -5.732 10.084 1.00 0.00 50 THR A C 20
ATOM 26615 O O . THR A 1 50 ? 0.916 -5.179 9.387 1.00 0.00 50 THR A O 20
ATOM 26626 N N . LEU A 1 51 ? 2.838 -5.101 10.553 1.00 0.00 51 LEU A N 20
ATOM 26627 C CA . LEU A 1 51 ? 3.081 -3.691 10.270 1.00 0.00 51 LEU A CA 20
ATOM 26628 C C . LEU A 1 51 ? 4.255 -3.522 9.311 1.00 0.00 51 LEU A C 20
ATOM 26629 O O . LEU A 1 51 ? 5.163 -4.353 9.272 1.00 0.00 51 LEU A O 20
ATOM 26645 N N . VAL A 1 52 ? 4.232 -2.440 8.540 1.00 0.00 52 VAL A N 20
ATOM 26646 C CA . VAL A 1 52 ? 5.296 -2.159 7.583 1.00 0.00 52 VAL A CA 20
ATOM 26647 C C . VAL A 1 52 ? 5.407 -0.664 7.307 1.00 0.00 52 VAL A C 20
ATOM 26648 O O . VAL A 1 52 ? 4.406 0.008 7.066 1.00 0.00 52 VAL A O 20
ATOM 26661 N N . GLU A 1 53 ? 6.633 -0.151 7.344 1.00 0.00 53 GLU A N 20
ATOM 26662 C CA . GLU A 1 53 ? 6.875 1.266 7.098 1.00 0.00 53 GLU A CA 20
ATOM 26663 C C . GLU A 1 53 ? 6.980 1.548 5.602 1.00 0.00 53 GLU A C 20
ATOM 26664 O O . GLU A 1 53 ? 7.794 0.946 4.901 1.00 0.00 53 GLU A O 20
ATOM 26676 N N . VAL A 1 54 ? 6.151 2.468 5.119 1.00 0.00 54 VAL A N 20
ATOM 26677 C CA . VAL A 1 54 ? 6.151 2.831 3.707 1.00 0.00 54 VAL A CA 20
ATOM 26678 C C . VAL A 1 54 ? 6.287 4.339 3.527 1.00 0.00 54 VAL A C 20
ATOM 26679 O O . VAL A 1 54 ? 6.019 5.112 4.448 1.00 0.00 54 VAL A O 20
ATOM 26692 N N . LEU A 1 55 ? 6.704 4.751 2.335 1.00 0.00 55 LEU A N 20
ATOM 26693 C CA . LEU A 1 55 ? 6.876 6.168 2.033 1.00 0.00 55 LEU A CA 20
ATOM 26694 C C . LEU A 1 55 ? 5.916 6.611 0.933 1.00 0.00 55 LEU A C 20
ATOM 26695 O O . LEU A 1 55 ? 5.950 6.089 -0.182 1.00 0.00 55 LEU A O 20
ATOM 26711 N N . LEU A 1 56 ? 5.062 7.576 1.254 1.00 0.00 56 LEU A N 20
ATOM 26712 C CA . LEU A 1 56 ? 4.094 8.092 0.292 1.00 0.00 56 LEU A CA 20
ATOM 26713 C C . LEU A 1 56 ? 4.767 9.015 -0.718 1.00 0.00 56 LEU A C 20
ATOM 26714 O O . LEU A 1 56 ? 4.290 10.119 -0.980 1.00 0.00 56 LEU A O 20
ATOM 26730 N N . TYR A 1 57 ? 5.878 8.555 -1.283 1.00 0.00 57 TYR A N 20
ATOM 26731 C CA . TYR A 1 57 ? 6.618 9.340 -2.265 1.00 0.00 57 TYR A CA 20
ATOM 26732 C C . TYR A 1 57 ? 5.669 10.168 -3.126 1.00 0.00 57 TYR A C 20
ATOM 26733 O O . TYR A 1 57 ? 5.985 11.295 -3.508 1.00 0.00 57 TYR A O 20
ATOM 26751 N N . ASP A 1 58 ? 4.506 9.602 -3.427 1.00 0.00 58 ASP A N 20
ATOM 26752 C CA . ASP A 1 58 ? 3.510 10.287 -4.241 1.00 0.00 58 ASP A CA 20
ATOM 26753 C C . ASP A 1 58 ? 3.224 11.681 -3.692 1.00 0.00 58 ASP A C 20
ATOM 26754 O O . ASP A 1 58 ? 3.287 12.672 -4.420 1.00 0.00 58 ASP A O 20
ATOM 26763 N N . VAL A 1 59 ? 2.910 11.750 -2.402 1.00 0.00 59 VAL A N 20
ATOM 26764 C CA . VAL A 1 59 ? 2.615 13.023 -1.754 1.00 0.00 59 VAL A CA 20
ATOM 26765 C C . VAL A 1 59 ? 3.845 13.577 -1.044 1.00 0.00 59 VAL A C 20
ATOM 26766 O O . VAL A 1 59 ? 4.153 14.763 -1.148 1.00 0.00 59 VAL A O 20
ATOM 26779 N N . GLY A 1 60 ? 4.545 12.708 -0.321 1.00 0.00 60 GLY A N 20
ATOM 26780 C CA . GLY A 1 60 ? 5.735 13.128 0.396 1.00 0.00 60 GLY A CA 20
ATOM 26781 C C . GLY A 1 60 ? 5.570 13.032 1.899 1.00 0.00 60 GLY A C 20
ATOM 26782 O O . GLY A 1 60 ? 5.913 13.962 2.630 1.00 0.00 60 GLY A O 20
ATOM 26786 N N . VAL A 1 61 ? 5.041 11.904 2.364 1.00 0.00 61 VAL A N 20
ATOM 26787 C CA . VAL A 1 61 ? 4.830 11.690 3.791 1.00 0.00 61 VAL A CA 20
ATOM 26788 C C . VAL A 1 61 ? 5.284 10.296 4.210 1.00 0.00 61 VAL A C 20
ATOM 26789 O O . VAL A 1 61 ? 4.880 9.297 3.617 1.00 0.00 61 VAL A O 20
ATOM 26802 N N . GLU A 1 62 ? 6.127 10.238 5.237 1.00 0.00 62 GLU A N 20
ATOM 26803 C CA . GLU A 1 62 ? 6.636 8.966 5.735 1.00 0.00 62 GLU A CA 20
ATOM 26804 C C . GLU A 1 62 ? 5.756 8.432 6.863 1.00 0.00 62 GLU A C 20
ATOM 26805 O O . GLU A 1 62 ? 5.606 9.072 7.904 1.00 0.00 62 GLU A O 20
ATOM 26817 N N . LEU A 1 63 ? 5.177 7.256 6.647 1.00 0.00 63 LEU A N 20
ATOM 26818 C CA . LEU A 1 63 ? 4.312 6.635 7.644 1.00 0.00 63 LEU A CA 20
ATOM 26819 C C . LEU A 1 63 ? 4.348 5.115 7.526 1.00 0.00 63 LEU A C 20
ATOM 26820 O O . LEU A 1 63 ? 4.907 4.569 6.574 1.00 0.00 63 LEU A O 20
ATOM 26836 N N . VAL A 1 64 ? 3.747 4.436 8.498 1.00 0.00 64 VAL A N 20
ATOM 26837 C CA . VAL A 1 64 ? 3.707 2.979 8.501 1.00 0.00 64 VAL A CA 20
ATOM 26838 C C . VAL A 1 64 ? 2.274 2.468 8.598 1.00 0.00 64 VAL A C 20
ATOM 26839 O O . VAL A 1 64 ? 1.514 2.882 9.474 1.00 0.00 64 VAL A O 20
ATOM 26852 N N . VAL A 1 65 ? 1.910 1.566 7.692 1.00 0.00 65 VAL A N 20
ATOM 26853 C CA . VAL A 1 65 ? 0.568 0.996 7.676 1.00 0.00 65 VAL A CA 20
ATOM 26854 C C . VAL A 1 65 ? 0.613 -0.521 7.813 1.00 0.00 65 VAL A C 20
ATOM 26855 O O . VAL A 1 65 ? 1.674 -1.134 7.697 1.00 0.00 65 VAL A O 20
ATOM 26868 N N . ASN A 1 66 ? -0.546 -1.122 8.060 1.00 0.00 66 ASN A N 20
ATOM 26869 C CA . ASN A 1 66 ? -0.640 -2.570 8.213 1.00 0.00 66 ASN A CA 20
ATOM 26870 C C . ASN A 1 66 ? -0.642 -3.261 6.853 1.00 0.00 66 ASN A C 20
ATOM 26871 O O . ASN A 1 66 ? -1.329 -2.830 5.926 1.00 0.00 66 ASN A O 20
ATOM 26882 N N . VAL A 1 67 ? 0.129 -4.338 6.741 1.00 0.00 67 VAL A N 20
ATOM 26883 C CA . VAL A 1 67 ? 0.215 -5.091 5.495 1.00 0.00 67 VAL A CA 20
ATOM 26884 C C . VAL A 1 67 ? -1.167 -5.313 4.892 1.00 0.00 67 VAL A C 20
ATOM 26885 O O . VAL A 1 67 ? -1.317 -5.398 3.673 1.00 0.00 67 VAL A O 20
ATOM 26898 N N . ASP A 1 68 ? -2.174 -5.407 5.753 1.00 0.00 68 ASP A N 20
ATOM 26899 C CA . ASP A 1 68 ? -3.546 -5.619 5.304 1.00 0.00 68 ASP A CA 20
ATOM 26900 C C . ASP A 1 68 ? -3.961 -4.548 4.301 1.00 0.00 68 ASP A C 20
ATOM 26901 O O . ASP A 1 68 ? -4.632 -4.839 3.309 1.00 0.00 68 ASP A O 20
ATOM 26910 N N . CYS A 1 69 ? -3.559 -3.310 4.564 1.00 0.00 69 CYS A N 20
ATOM 26911 C CA . CYS A 1 69 ? -3.890 -2.194 3.685 1.00 0.00 69 CYS A CA 20
ATOM 26912 C C . CYS A 1 69 ? -2.989 -2.186 2.454 1.00 0.00 69 CYS A C 20
ATOM 26913 O O . CYS A 1 69 ? -3.417 -1.812 1.361 1.00 0.00 69 CYS A O 20
ATOM 26921 N N . LEU A 1 70 ? -1.740 -2.598 2.639 1.00 0.00 70 LEU A N 20
ATOM 26922 C CA . LEU A 1 70 ? -0.777 -2.636 1.544 1.00 0.00 70 LEU A CA 20
ATOM 26923 C C . LEU A 1 70 ? -1.265 -3.546 0.422 1.00 0.00 70 LEU A C 20
ATOM 26924 O O . LEU A 1 70 ? -1.848 -4.601 0.674 1.00 0.00 70 LEU A O 20
ATOM 26940 N N . ARG A 1 71 ? -1.020 -3.132 -0.817 1.00 0.00 71 ARG A N 20
ATOM 26941 C CA . ARG A 1 71 ? -1.434 -3.911 -1.978 1.00 0.00 71 ARG A CA 20
ATOM 26942 C C . ARG A 1 71 ? -0.376 -3.852 -3.077 1.00 0.00 71 ARG A C 20
ATOM 26943 O O . ARG A 1 71 ? 0.272 -2.824 -3.276 1.00 0.00 71 ARG A O 20
ATOM 26964 N N . LYS A 1 72 ? -0.206 -4.962 -3.787 1.00 0.00 72 LYS A N 20
ATOM 26965 C CA . LYS A 1 72 ? 0.772 -5.038 -4.866 1.00 0.00 72 LYS A CA 20
ATOM 26966 C C . LYS A 1 72 ? 0.412 -4.079 -5.996 1.00 0.00 72 LYS A C 20
ATOM 26967 O O . LYS A 1 72 ? -0.675 -4.160 -6.570 1.00 0.00 72 LYS A O 20
ATOM 26986 N N . LEU A 1 73 ? 1.330 -3.172 -6.311 1.00 0.00 73 LEU A N 20
ATOM 26987 C CA . LEU A 1 73 ? 1.109 -2.197 -7.373 1.00 0.00 73 LEU A CA 20
ATOM 26988 C C . LEU A 1 73 ? 1.130 -2.870 -8.742 1.00 0.00 73 LEU A C 20
ATOM 26989 O O . LEU A 1 73 ? 2.195 -3.103 -9.313 1.00 0.00 73 LEU A O 20
ATOM 27005 N N . GLU A 1 74 ? -0.054 -3.177 -9.263 1.00 0.00 74 GLU A N 20
ATOM 27006 C CA . GLU A 1 74 ? -0.171 -3.821 -10.566 1.00 0.00 74 GLU A CA 20
ATOM 27007 C C . GLU A 1 74 ? 0.336 -2.904 -11.674 1.00 0.00 74 GLU A C 20
ATOM 27008 O O . GLU A 1 74 ? 0.063 -1.704 -11.673 1.00 0.00 74 GLU A O 20
ATOM 27020 N N . GLU A 1 75 ? 1.075 -3.478 -12.618 1.00 0.00 75 GLU A N 20
ATOM 27021 C CA . GLU A 1 75 ? 1.621 -2.711 -13.732 1.00 0.00 75 GLU A CA 20
ATOM 27022 C C . GLU A 1 75 ? 0.504 -2.170 -14.620 1.00 0.00 75 GLU A C 20
ATOM 27023 O O . GLU A 1 75 ? 0.673 -1.161 -15.302 1.00 0.00 75 GLU A O 20
ATOM 27035 N N . ASN A 1 76 ? -0.637 -2.851 -14.605 1.00 0.00 76 ASN A N 20
ATOM 27036 C CA . ASN A 1 76 ? -1.782 -2.440 -15.410 1.00 0.00 76 ASN A CA 20
ATOM 27037 C C . ASN A 1 76 ? -2.274 -1.058 -14.990 1.00 0.00 76 ASN A C 20
ATOM 27038 O O . ASN A 1 76 ? -2.363 -0.144 -15.811 1.00 0.00 76 ASN A O 20
ATOM 27049 N N . LEU A 1 77 ? -2.591 -0.913 -1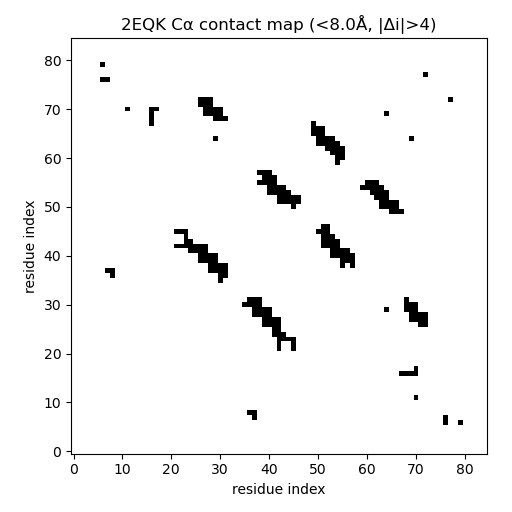3.709 1.00 0.00 77 LEU A N 20
ATOM 27050 C CA . LEU A 1 77 ? -3.073 0.358 -13.179 1.00 0.00 77 LEU A CA 20
ATOM 27051 C C . LEU A 1 77 ? -1.956 1.397 -13.156 1.00 0.00 77 LEU A C 20
ATOM 27052 O O . LEU A 1 77 ? -2.207 2.591 -12.990 1.00 0.00 77 LEU A O 20
ATOM 27068 N N . LYS A 1 78 ? -0.722 0.935 -13.326 1.00 0.00 78 LYS A N 20
ATOM 27069 C CA . LYS A 1 78 ? 0.434 1.824 -13.329 1.00 0.00 78 LYS A CA 20
ATOM 27070 C C . LYS A 1 78 ? 0.484 2.648 -14.611 1.00 0.00 78 LYS A C 20
ATOM 27071 O O . LYS A 1 78 ? 0.467 3.879 -14.572 1.00 0.00 78 LYS A O 20
ATOM 27090 N N . THR A 1 79 ? 0.545 1.962 -15.749 1.00 0.00 79 THR A N 20
ATOM 27091 C CA . THR A 1 79 ? 0.597 2.631 -17.043 1.00 0.00 79 THR A CA 20
ATOM 27092 C C . THR A 1 79 ? -0.748 2.555 -17.755 1.00 0.00 79 THR A C 20
ATOM 27093 O O . THR A 1 79 ? -1.124 1.508 -18.282 1.00 0.00 79 THR A O 20
ATOM 27104 N N . MET A 1 80 ? -1.470 3.671 -17.769 1.00 0.00 80 MET A N 20
ATOM 27105 C CA . MET A 1 80 ? -2.773 3.730 -18.419 1.00 0.00 80 MET A CA 20
ATOM 27106 C C . MET A 1 80 ? -3.100 5.155 -18.853 1.00 0.00 80 MET A C 20
ATOM 27107 O O . MET A 1 80 ? -2.425 6.105 -18.459 1.00 0.00 80 MET A O 20
ATOM 27121 N N . GLY A 1 81 ? -4.142 5.297 -19.667 1.00 0.00 81 GLY A N 20
ATOM 27122 C CA . GLY A 1 81 ? -4.540 6.610 -20.141 1.00 0.00 81 GLY A CA 20
ATOM 27123 C C . GLY A 1 81 ? -3.516 7.224 -21.075 1.00 0.00 81 GLY A C 20
ATOM 27124 O O . GLY A 1 81 ? -3.439 6.861 -22.249 1.00 0.00 81 GLY A O 20
ATOM 27128 N N . ARG A 1 82 ? -2.727 8.159 -20.554 1.00 0.00 82 ARG A N 20
ATOM 27129 C CA . ARG A 1 82 ? -1.705 8.827 -21.350 1.00 0.00 82 ARG A CA 20
ATOM 27130 C C . ARG A 1 82 ? -0.332 8.212 -21.098 1.00 0.00 82 ARG A C 20
ATOM 27131 O O . ARG A 1 82 ? -0.104 7.576 -20.068 1.00 0.00 82 ARG A O 20
ATOM 27152 N N . LEU A 1 83 ? 0.580 8.406 -22.044 1.00 0.00 83 LEU A N 20
ATOM 27153 C CA . LEU A 1 83 ? 1.932 7.871 -21.925 1.00 0.00 83 LEU A CA 20
ATOM 27154 C C . LEU A 1 83 ? 2.872 8.898 -21.302 1.00 0.00 83 LEU A C 20
ATOM 27155 O O . LEU A 1 83 ? 2.615 10.101 -21.354 1.00 0.00 83 LEU A O 20
ATOM 27171 N N . SER A 1 84 ? 3.962 8.416 -20.714 1.00 0.00 84 SER A N 20
ATOM 27172 C CA . SER A 1 84 ? 4.939 9.292 -20.079 1.00 0.00 84 SER A CA 20
ATOM 27173 C C . SER A 1 84 ? 6.361 8.850 -20.411 1.00 0.00 84 SER A C 20
ATOM 27174 O O . SER A 1 84 ? 6.821 7.802 -19.957 1.00 0.00 84 SER A O 20
ATOM 27182 N N . LEU A 1 85 ? 7.054 9.658 -21.207 1.00 0.00 85 LEU A N 20
ATOM 27183 C CA . LEU A 1 85 ? 8.424 9.352 -21.602 1.00 0.00 85 LEU A CA 20
ATOM 27184 C C . LEU A 1 85 ? 9.337 10.553 -21.375 1.00 0.00 85 LEU A C 20
ATOM 27185 O O . LEU A 1 85 ? 10.419 10.423 -20.803 1.00 0.00 85 LEU A O 20
#

Nearest PDB structures (foldseek):
  2eqk-assembly1_A  TM=8.858E-01  e=1.259E-14  Homo sapiens
  4b9x-assembly1_A  TM=7.992E-01  e=4.492E-04  Mus musculus
  4b9w-assembly1_B  TM=8.519E-01  e=1.051E-03  Mus musculus
  4b9w-assembly1_A  TM=7.927E-01  e=6.086E-04  Mus musculus
  2diq-assembly1_A  TM=7.418E-01  e=2.763E-04  Homo sapiens

InterPro domains:
  IPR001841 Zinc finger, RING-type [PS50089] (32-75)
  IPR002999 Tudor domain [PF00567] (417-487)
  IPR002999 Tudor domain [PF00567] (676-794)
  IPR002999 Tudor domain [PF00567] (915-1030)
  IPR002999 Tudor domain [PF00567] (1178-1295)
  IPR002999 Tudor domain [PF00567] (1454-1550)
  IPR002999 Tudor domain [PS50304] (726-784)
  IPR002999 Tudor domain [PS50304] (962-1021)
  IPR002999 Tudor domain [PS50304] (1228-1285)
  IPR002999 Tudor domain [PS50304] (1479-1539)
  IPR002999 Tudor domain [SM00333] (725-782)
  IPR002999 Tudor domain [SM00333] (960-1019)
  IPR002999 Tudor domain [SM00333] (1227-1283)
  IPR002999 Tudor domain [SM00333] (1478-1537)
  IPR017907 Zinc finger, RING-type, conserved site [PS00518] (51-60)
  IPR035437 SNase-like, OB-fold superfamily [G3DSA:2.40.50.90] (555-651)
  IPR035437 SNase-like, OB-fold superfamily [G3DSA:2.40.50.90] (682-863)
  IPR035437 SNase-like, OB-fold superfamily [G3DSA:2.40.50.90] (920-1102)
  IPR035437 SNase-like, OB-fold superfamily [G3DSA:2.40.50.90] (1284-1329)
  IPR035437 SNase-like, OB-fold superfamily [SSF50199] (751-869)